Protein 1H0H (pdb70)

B-factor: mean 19.11, std 6.58, range [9.64, 57.23]

Nearest PDB structures (foldseek):
  1h0h-assembly2_L  TM=1.005E+00  e=6.126E-50  Megalodesulfovibrio gigas
  8bqk-assembly1_B  TM=9.764E-01  e=4.396E-34  Nitratidesulfovibrio vulgaris str. Hildenborough
  1kqf-assembly1_B  TM=8.979E-01  e=2.725E-20  Escherichia coli
  2vpw-assembly1_B  TM=7.872E-01  e=9.620E-13  Thermus thermophilus HB27
  6cz8-assembly2_B  TM=6.618E-01  e=8.145E-11  Shewanella sp. ANA-3

CATH classification: 3.40.50.740 (+2 more: 3.40.228.10, 2.40.40.20)

InterPro domains:
  IPR006311 Twin-arginine translocation pathway, signal sequence [PS51318] (1-35)
  IPR006443 Formate dehydrogenase-N, alpha subunit [TIGR01553] (3-1011)
  IPR006655 Molybdopterin oxidoreductase, prokaryotic, conserved site [PS00932] (924-951)
  IPR006656 Molybdopterin oxidoreductase [PF00384] (107-313)
  IPR006656 Molybdopterin oxidoreductase [PF00384] (365-650)
  IPR006657 Molybdopterin dinucleotide-binding domain [PF01568] (886-1005)
  IPR006963 Molybdopterin oxidoreductase, 4Fe-4S domain [PF04879] (46-99)
  IPR006963 Molybdopterin oxidoreductase, 4Fe-4S domain [PS51669] (45-103)
  IPR006963 Molybdopterin oxidoreductase, 4Fe-4S domain [SM00926] (45-101)
  IPR009010 Aspartate decarboxylase-like domain superfamily [SSF50692] (841-1012)
  IPR027467 Molybdopterin oxidoreductase, molybdopterin cofactor binding site [PS00551] (50-68)

Structure (mmCIF, N/CA/C/O backbone):
data_1H0H
#
_entry.id   1H0H
#
_cell.length_a   73.408
_cell.length_b   110.398
_cell.length_c   156.185
_cell.angle_alpha   90.00
_cell.angle_beta   93.53
_cell.angle_gamma   90.00
#
_symmetry.space_group_name_H-M   'P 1 21 1'
#
loop_
_entity.id
_entity.type
_entity.pdbx_description
1 polymer 'FORMATE DEHYDROGENASE SUBUNIT ALPHA'
2 polymer 'FORMATE DEHYDROGENASE SUBUNIT BETA'
3 non-polymer 'TUNGSTEN ION'
4 non-polymer "GUANYLATE-O'-PHOSPHORIC ACID MONO-(2-AMINO-5,6-DIMERCAPTO-4-OXO-3,5,6,7,8A,9,10,10A-OCTAHYDRO-4H-8-OXA-1,3,9,10-TETRAAZA-ANTHRACEN-7-YLMETHYL) ESTER"
5 non-polymer '2-AMINO-5,6-DIMERCAPTO-7-METHYL-3,7,8A,9-TETRAHYDRO-8-OXA-1,3,9,10-TETRAAZA-ANTHRACEN-4-ONE GUANOSINE DINUCLEOTIDE'
6 non-polymer 'UNKNOWN ATOM OR ION'
7 non-polymer 'IRON/SULFUR CLUSTER'
8 non-polymer 'CALCIUM ION'
9 non-polymer '4-(2-HYDROXYETHYL)-1-PIPERAZINE ETHANESULFONIC ACID'
10 water water
#
loop_
_atom_site.group_PDB
_atom_site.id
_atom_site.type_symbol
_atom_site.label_atom_id
_atom_site.label_alt_id
_atom_site.label_comp_id
_atom_site.label_asym_id
_atom_site.label_entity_id
_atom_site.label_seq_id
_atom_site.pdbx_PDB_ins_code
_atom_site.Cartn_x
_atom_site.Cartn_y
_atom_site.Cartn_z
_atom_site.occupancy
_atom_site.B_iso_or_equiv
_atom_site.auth_seq_id
_atom_site.auth_comp_id
_atom_site.auth_asym_id
_atom_site.auth_atom_id
_atom_site.pdbx_PDB_model_num
ATOM 1 N N . ALA A 1 1 ? 33.300 -20.760 29.081 1.00 50.37 1 ALA A N 1
ATOM 2 C CA . ALA A 1 1 ? 34.228 -20.767 27.914 1.00 49.76 1 ALA A CA 1
ATOM 3 C C . ALA A 1 1 ? 35.679 -20.572 28.372 1.00 49.45 1 ALA A C 1
ATOM 4 O O . ALA A 1 1 ? 36.313 -21.496 28.890 1.00 50.41 1 ALA A O 1
ATOM 6 N N . THR A 1 2 ? 36.206 -19.371 28.162 1.00 48.34 2 THR A N 1
ATOM 7 C CA . THR A 1 2 ? 37.550 -19.041 28.609 1.00 46.99 2 THR A CA 1
ATOM 8 C C . THR A 1 2 ? 37.405 -18.156 29.855 1.00 46.34 2 THR A C 1
ATOM 9 O O . THR A 1 2 ? 37.940 -18.459 30.937 1.00 46.68 2 THR A O 1
ATOM 13 N N . MET A 1 3 ? 36.628 -17.089 29.686 1.00 44.14 3 MET A N 1
ATOM 14 C CA . MET A 1 3 ? 36.331 -16.109 30.724 1.00 42.51 3 MET A CA 1
ATOM 15 C C . MET A 1 3 ? 36.282 -16.578 32.167 1.00 40.67 3 MET A C 1
ATOM 16 O O . MET A 1 3 ? 35.553 -17.498 32.523 1.00 40.09 3 MET A O 1
ATOM 21 N N . ALA A 1 4 ? 37.062 -15.903 32.997 1.00 39.72 4 ALA A N 1
ATOM 22 C CA . ALA A 1 4 ? 37.063 -16.164 34.424 1.00 37.74 4 ALA A CA 1
ATOM 23 C C . ALA A 1 4 ? 36.062 -15.230 35.068 1.00 35.61 4 ALA A C 1
ATOM 24 O O . ALA A 1 4 ? 35.810 -14.114 34.567 1.00 34.95 4 ALA A O 1
ATOM 26 N N . LEU A 1 5 ? 35.459 -15.701 36.159 1.00 33.31 5 LEU A N 1
ATOM 27 C CA . LEU A 1 5 ? 34.573 -14.868 36.947 1.00 29.38 5 LEU A CA 1
ATOM 28 C C . LEU A 1 5 ? 35.447 -14.066 37.884 1.00 28.61 5 LEU A C 1
ATOM 29 O O . LEU A 1 5 ? 36.400 -14.591 38.424 1.00 30.31 5 LEU A O 1
ATOM 34 N N . LYS A 1 6 ? 35.111 -12.800 38.087 1.00 29.57 6 LYS A N 1
ATOM 35 C CA . LYS A 1 6 ? 35.811 -11.959 39.048 1.00 28.07 6 LYS A CA 1
ATOM 36 C C . LYS A 1 6 ? 35.933 -12.648 40.438 1.00 28.07 6 LYS A C 1
ATOM 37 O O . LYS A 1 6 ? 36.921 -12.434 41.164 1.00 30.01 6 LYS A O 1
ATOM 43 N N . THR A 1 7 ? 35.011 -13.559 40.756 1.00 26.16 7 THR A N 1
ATOM 44 C CA . THR A 1 7 ? 34.938 -14.177 42.097 1.00 24.59 7 THR A CA 1
ATOM 45 C C . THR A 1 7 ? 35.631 -15.518 42.354 1.00 24.65 7 THR A C 1
ATOM 46 O O . THR A 1 7 ? 35.540 -16.053 43.453 1.00 23.95 7 THR A O 1
ATOM 50 N N . VAL A 1 8 ? 36.301 -16.082 41.360 1.00 26.98 8 VAL A N 1
ATOM 51 C CA . VAL A 1 8 ? 36.743 -17.482 41.467 1.00 28.24 8 VAL A CA 1
ATOM 52 C C . VAL A 1 8 ? 37.499 -17.956 42.734 1.00 28.63 8 VAL A C 1
ATOM 53 O O . VAL A 1 8 ? 37.245 -19.068 43.247 1.00 28.98 8 VAL A O 1
ATOM 57 N N . ASP A 1 9 ? 38.401 -17.137 43.248 1.00 28.01 9 ASP A N 1
ATOM 58 C CA . ASP A 1 9 ? 39.171 -17.551 44.415 1.00 28.38 9 ASP A CA 1
ATOM 59 C C . ASP A 1 9 ? 38.790 -16.782 45.677 1.00 25.71 9 ASP A C 1
ATOM 60 O O . ASP A 1 9 ? 39.516 -16.781 46.677 1.00 25.28 9 ASP A O 1
ATOM 65 N N . ALA A 1 10 ? 37.625 -16.159 45.640 1.00 22.83 10 ALA A N 1
ATOM 66 C CA . ALA A 1 10 ? 37.170 -15.353 46.771 1.00 20.16 10 ALA A CA 1
ATOM 67 C C . ALA A 1 10 ? 36.546 -16.190 47.889 1.00 18.81 10 ALA A C 1
ATOM 68 O O . ALA A 1 10 ? 36.087 -17.323 47.654 1.00 17.42 10 ALA A O 1
ATOM 70 N N . LYS A 1 11 ? 36.552 -15.660 49.109 1.00 16.96 11 LYS A N 1
ATOM 71 C CA . LYS A 1 11 ? 35.878 -16.376 50.193 1.00 18.43 11 LYS A CA 1
ATOM 72 C C . LYS A 1 11 ? 34.393 -16.088 50.030 1.00 16.99 11 LYS A C 1
ATOM 73 O O . LYS A 1 11 ? 34.006 -14.932 49.917 1.00 15.66 11 LYS A O 1
ATOM 79 N N . GLN A 1 12 ? 33.574 -17.124 50.037 1.00 16.57 12 GLN A N 1
ATOM 80 C CA . GLN A 1 12 ? 32.127 -16.950 49.889 1.00 17.99 12 GLN A CA 1
ATOM 81 C C . GLN A 1 12 ? 31.422 -17.145 51.219 1.00 18.63 12 GLN A C 1
ATOM 82 O O . GLN A 1 12 ? 31.601 -18.191 51.867 1.00 19.24 12 GLN A O 1
ATOM 88 N N . THR A 1 13 ? 30.647 -16.146 51.634 1.00 16.54 13 THR A N 1
ATOM 89 C CA . THR A 1 13 ? 29.859 -16.245 52.864 1.00 17.14 13 THR A CA 1
ATOM 90 C C . THR A 1 13 ? 28.406 -15.839 52.618 1.00 16.24 13 THR A C 1
ATOM 91 O O . THR A 1 13 ? 28.081 -15.280 51.569 1.00 17.76 13 THR A O 1
ATOM 95 N N . THR A 1 14 ? 27.524 -16.122 53.572 1.00 16.34 14 THR A N 1
ATOM 96 C CA . THR A 1 14 ? 26.131 -15.649 53.450 1.00 15.97 14 THR A CA 1
ATOM 97 C C . THR A 1 14 ? 25.859 -14.483 54.387 1.00 16.69 14 THR A C 1
ATOM 98 O O . THR A 1 14 ? 26.561 -14.276 55.380 1.00 16.70 14 THR A O 1
ATOM 102 N N . SER A 1 15 ? 24.836 -13.707 54.044 1.00 16.58 15 SER A N 1
ATOM 103 C CA . SER A 1 15 ? 24.360 -12.606 54.886 1.00 15.14 15 SER A CA 1
ATOM 104 C C . SER A 1 15 ? 22.877 -12.461 54.561 1.00 14.22 15 SER A C 1
ATOM 105 O O . SER A 1 15 ? 22.359 -13.243 53.770 1.00 15.01 15 SER A O 1
ATOM 108 N N . VAL A 1 16 ? 22.237 -11.446 55.152 1.00 14.02 16 VAL A N 1
ATOM 109 C CA . VAL A 1 16 ? 20.836 -11.126 54.976 1.00 14.44 16 VAL A CA 1
ATOM 110 C C . VAL A 1 16 ? 20.797 -9.610 54.840 1.00 13.98 16 VAL A C 1
ATOM 111 O O . VAL A 1 16 ? 21.482 -8.914 55.578 1.00 13.08 16 VAL A O 1
ATOM 115 N N . CYS A 1 17 ? 20.015 -9.115 53.885 1.00 13.67 17 CYS A N 1
ATOM 116 C CA . CYS A 1 17 ? 19.938 -7.715 53.572 1.00 14.16 17 CYS A CA 1
ATOM 117 C C . CYS A 1 17 ? 19.728 -6.868 54.827 1.00 14.13 17 CYS A C 1
ATOM 118 O O . CYS A 1 17 ? 18.961 -7.233 55.724 1.00 12.46 17 CYS A O 1
ATOM 121 N N . CYS A 1 18 ? 20.414 -5.742 54.880 1.00 14.37 18 CYS A N 1
ATOM 122 C CA . CYS A 1 18 ? 20.314 -4.862 56.048 1.00 13.50 18 CYS A CA 1
ATOM 123 C C . CYS A 1 18 ? 19.270 -3.747 55.867 1.00 13.67 18 CYS A C 1
ATOM 124 O O . CYS A 1 18 ? 19.152 -2.875 56.722 1.00 14.23 18 CYS A O 1
ATOM 127 N N . TYR A 1 19 ? 18.497 -3.782 54.778 1.00 11.70 19 TYR A N 1
ATOM 128 C CA . TYR A 1 19 ? 17.495 -2.734 54.577 1.00 13.45 19 TYR A CA 1
ATOM 129 C C . TYR A 1 19 ? 16.121 -3.107 55.170 1.00 14.08 19 TYR A C 1
ATOM 130 O O . TYR A 1 19 ? 15.962 -3.064 56.400 1.00 15.59 19 TYR A O 1
ATOM 139 N N . CYS A 1 20 ? 15.149 -3.531 54.354 1.00 13.83 20 CYS A N 1
ATOM 140 C CA . CYS A 1 20 ? 13.800 -3.767 54.913 1.00 14.22 20 CYS A CA 1
ATOM 141 C C . CYS A 1 20 ? 13.574 -5.146 55.539 1.00 14.08 20 CYS A C 1
ATOM 142 O O . CYS A 1 20 ? 14.442 -6.013 55.503 1.00 12.22 20 CYS A O 1
ATOM 145 N N . SER A 1 21 ? 12.403 -5.344 56.115 1.00 13.90 21 SER A N 1
ATOM 146 C CA . SER A 1 21 ? 12.140 -6.527 56.905 1.00 14.80 21 SER A CA 1
ATOM 147 C C . SER A 1 21 ? 11.780 -7.779 56.114 1.00 15.47 21 SER A C 1
ATOM 148 O O . SER A 1 21 ? 11.380 -8.788 56.694 1.00 15.30 21 SER A O 1
ATOM 151 N N . VAL A 1 22 ? 11.890 -7.737 54.789 1.00 16.15 22 VAL A N 1
ATOM 152 C CA . VAL A 1 22 ? 11.653 -8.966 54.016 1.00 14.36 22 VAL A CA 1
ATOM 153 C C . VAL A 1 22 ? 12.638 -10.100 54.368 1.00 13.29 22 VAL A C 1
ATOM 154 O O . VAL A 1 22 ? 12.252 -11.262 54.467 1.00 13.38 22 VAL A O 1
ATOM 158 N N . GLY A 1 23 ? 13.909 -9.777 54.594 1.00 14.01 23 GLY A N 1
ATOM 159 C CA . GLY A 1 23 ? 14.852 -10.782 55.042 1.00 15.46 23 GLY A CA 1
ATOM 160 C C . GLY A 1 23 ? 15.555 -11.496 53.896 1.00 14.88 23 GLY A C 1
ATOM 161 O O . GLY A 1 23 ? 15.980 -12.630 54.057 1.00 15.92 23 GLY A O 1
ATOM 162 N N . CYS A 1 24 ? 15.730 -10.811 52.759 1.00 16.33 24 CYS A N 1
ATOM 163 C CA . CYS A 1 24 ? 16.356 -11.440 51.584 1.00 15.60 24 CYS A CA 1
ATOM 164 C C . CYS A 1 24 ? 17.746 -11.958 51.889 1.00 15.09 24 CYS A C 1
ATOM 165 O O . CYS A 1 24 ? 18.526 -11.251 52.509 1.00 14.24 24 CYS A O 1
ATOM 168 N N . GLY A 1 25 ? 18.085 -13.168 51.430 1.00 14.27 25 GLY A N 1
ATOM 169 C CA . GLY A 1 25 ? 19.441 -13.684 51.623 1.00 15.53 25 GLY A CA 1
ATOM 170 C C . GLY A 1 25 ? 20.435 -13.110 50.614 1.00 15.91 25 GLY A C 1
ATOM 171 O O . GLY A 1 25 ? 20.080 -12.855 49.458 1.00 16.71 25 GLY A O 1
ATOM 172 N N . LEU A 1 26 ? 21.686 -12.959 51.046 1.00 14.86 26 LEU A N 1
ATOM 173 C CA . LEU A 1 26 ? 22.757 -12.455 50.216 1.00 15.88 26 LEU A CA 1
ATOM 174 C C . LEU A 1 26 ? 23.899 -13.453 50.147 1.00 15.78 26 LEU A C 1
ATOM 175 O O . LEU A 1 26 ? 24.068 -14.248 51.052 1.00 15.94 26 LEU A O 1
ATOM 180 N N . ILE A 1 27 ? 24.685 -13.403 49.076 1.00 14.79 27 ILE A N 1
ATOM 181 C CA . ILE A 1 27 ? 25.930 -14.154 49.003 1.00 16.13 27 ILE A CA 1
ATOM 182 C C . ILE A 1 27 ? 27.024 -13.104 48.863 1.00 15.39 27 ILE A C 1
ATOM 183 O O . ILE A 1 27 ? 26.913 -12.202 48.032 1.00 14.18 27 ILE A O 1
ATOM 188 N N . VAL A 1 28 ? 28.065 -13.211 49.679 1.00 13.91 28 VAL A N 1
ATOM 189 C CA . VAL A 1 28 ? 29.134 -12.227 49.676 1.00 14.78 28 VAL A CA 1
ATOM 190 C C . VAL A 1 28 ? 30.440 -12.892 49.300 1.00 15.22 28 VAL A C 1
ATOM 191 O O . VAL A 1 28 ? 30.742 -13.951 49.804 1.00 14.29 28 VAL A O 1
ATOM 195 N N . HIS A 1 29 ? 31.188 -12.274 48.385 1.00 15.88 29 HIS A N 1
ATOM 196 C CA . HIS A 1 29 ? 32.493 -12.771 47.962 1.00 16.29 29 HIS A CA 1
ATOM 197 C C . HIS A 1 29 ? 33.551 -11.754 48.373 1.00 16.78 29 HIS A C 1
ATOM 198 O O . HIS A 1 29 ? 33.464 -10.596 47.985 1.00 15.66 29 HIS A O 1
ATOM 205 N N . THR A 1 30 ? 34.506 -12.203 49.181 1.00 16.92 30 THR A N 1
ATOM 206 C CA . THR A 1 30 ? 35.538 -11.375 49.762 1.00 17.10 30 THR A CA 1
ATOM 207 C C . THR A 1 30 ? 36.919 -11.801 49.265 1.00 17.83 30 THR A C 1
ATOM 208 O O . THR A 1 30 ? 37.257 -12.997 49.255 1.00 16.14 30 THR A O 1
ATOM 212 N N . ASP A 1 31 ? 37.704 -10.827 48.828 1.00 17.19 31 ASP A N 1
ATOM 213 C CA . ASP A 1 31 ? 39.077 -11.066 48.383 1.00 18.47 31 ASP A CA 1
ATOM 214 C C . ASP A 1 31 ? 39.874 -11.493 49.627 1.00 18.47 31 ASP A C 1
ATOM 215 O O . ASP A 1 31 ? 39.851 -10.806 50.645 1.00 17.51 31 ASP A O 1
ATOM 220 N N . LYS A 1 32 ? 40.543 -12.633 49.545 1.00 18.55 32 LYS A N 1
ATOM 221 C CA . LYS A 1 32 ? 41.284 -13.161 50.678 1.00 19.83 32 LYS A CA 1
ATOM 222 C C . LYS A 1 32 ? 42.530 -12.337 51.049 1.00 20.41 32 LYS A C 1
ATOM 223 O O . LYS A 1 32 ? 42.966 -12.379 52.197 1.00 21.56 32 LYS A O 1
ATOM 229 N N . LYS A 1 33 ? 43.076 -11.582 50.099 1.00 21.28 33 LYS A N 1
ATOM 230 C CA . LYS A 1 33 ? 44.219 -10.713 50.375 1.00 22.21 33 LYS A CA 1
ATOM 231 C C . LYS A 1 33 ? 43.815 -9.352 50.943 1.00 21.81 33 LYS A C 1
ATOM 232 O O . LYS A 1 33 ? 44.435 -8.865 51.883 1.00 22.65 33 LYS A O 1
ATOM 238 N N . THR A 1 34 ? 42.782 -8.725 50.390 1.00 20.06 34 THR A N 1
ATOM 239 C CA . THR A 1 34 ? 42.443 -7.391 50.865 1.00 18.70 34 THR A CA 1
ATOM 240 C C . THR A 1 34 ? 41.395 -7.401 51.949 1.00 17.81 34 THR A C 1
ATOM 241 O O . THR A 1 34 ? 41.162 -6.368 52.582 1.00 17.42 34 THR A O 1
ATOM 245 N N . ASN A 1 35 ? 40.708 -8.529 52.091 1.00 17.61 35 ASN A N 1
ATOM 246 C CA . ASN A 1 35 ? 39.597 -8.634 53.034 1.00 18.31 35 ASN A CA 1
ATOM 247 C C . ASN A 1 35 ? 38.444 -7.668 52.727 1.00 16.76 35 ASN A C 1
ATOM 248 O O . ASN A 1 35 ? 37.688 -7.325 53.615 1.00 16.73 35 ASN A O 1
ATOM 253 N N . ARG A 1 36 ? 38.341 -7.221 51.481 1.00 16.70 36 ARG A N 1
ATOM 254 C CA . ARG A 1 36 ? 37.227 -6.356 51.055 1.00 16.57 36 ARG A CA 1
ATOM 255 C C . ARG A 1 36 ? 36.305 -7.173 50.170 1.00 17.33 36 ARG A C 1
ATOM 256 O O . ARG A 1 36 ? 36.741 -8.139 49.521 1.00 17.72 36 ARG A O 1
ATOM 264 N N . ALA A 1 37 ? 35.036 -6.789 50.133 1.00 16.57 37 ALA A N 1
ATOM 265 C CA . ALA A 1 37 ? 34.074 -7.442 49.280 1.00 15.33 37 ALA A CA 1
ATOM 266 C C . ALA A 1 37 ? 34.453 -7.180 47.822 1.00 14.39 37 ALA A C 1
ATOM 267 O O . ALA A 1 37 ? 34.857 -6.077 47.481 1.00 14.10 37 ALA A O 1
ATOM 269 N N . ILE A 1 38 ? 34.343 -8.190 46.970 1.00 13.51 38 ILE A N 1
ATOM 270 C CA . ILE A 1 38 ? 34.485 -7.931 45.553 1.00 15.32 38 ILE A CA 1
ATOM 271 C C . ILE A 1 38 ? 33.156 -8.145 44.836 1.00 13.53 38 ILE A C 1
ATOM 272 O O . ILE A 1 38 ? 33.027 -7.771 43.685 1.00 13.42 38 ILE A O 1
ATOM 277 N N . ASN A 1 39 ? 32.183 -8.742 45.520 1.00 14.31 39 ASN A N 1
ATOM 278 C CA . ASN A 1 39 ? 30.853 -8.949 44.980 1.00 14.63 39 ASN A CA 1
ATOM 279 C C . ASN A 1 39 ? 29.852 -9.223 46.087 1.00 15.51 39 ASN A C 1
ATOM 280 O O . ASN A 1 39 ? 30.183 -9.865 47.109 1.00 15.78 39 ASN A O 1
ATOM 285 N N . VAL A 1 40 ? 28.641 -8.703 45.894 1.00 14.60 40 VAL A N 1
ATOM 286 C CA . VAL A 1 40 ? 27.531 -8.941 46.798 1.00 15.15 40 VAL A CA 1
ATOM 287 C C . VAL A 1 40 ? 26.290 -9.064 45.944 1.00 15.40 40 VAL A C 1
ATOM 288 O O . VAL A 1 40 ? 25.944 -8.150 45.182 1.00 15.11 40 VAL A O 1
ATOM 292 N N . GLU A 1 41 ? 25.634 -10.207 46.057 1.00 13.93 41 GLU A N 1
ATOM 293 C CA . GLU A 1 41 ? 24.420 -10.452 45.291 1.00 15.08 41 GLU A CA 1
ATOM 294 C C . GLU A 1 41 ? 23.489 -11.367 46.056 1.00 14.56 41 GLU A C 1
ATOM 295 O O . GLU A 1 41 ? 23.768 -11.741 47.206 1.00 13.91 41 GLU A O 1
ATOM 301 N N . GLY A 1 42 ? 22.382 -11.735 45.423 1.00 14.45 42 GLY A N 1
ATOM 302 C CA . GLY A 1 42 ? 21.389 -12.540 46.101 1.00 14.80 42 GLY A CA 1
ATOM 303 C C . GLY A 1 42 ? 21.776 -13.999 46.212 1.00 16.57 42 GLY A C 1
ATOM 304 O O . GLY A 1 42 ? 22.480 -14.551 45.361 1.00 17.29 42 GLY A O 1
ATOM 305 N N . ASP A 1 43 ? 21.309 -14.620 47.292 1.00 15.96 43 ASP A N 1
ATOM 306 C CA . ASP A 1 43 ? 21.488 -16.042 47.522 1.00 15.89 43 ASP A CA 1
ATOM 307 C C . ASP A 1 43 ? 20.373 -16.830 46.825 1.00 15.61 43 ASP A C 1
ATOM 308 O O . ASP A 1 43 ? 19.242 -16.848 47.270 1.00 15.52 43 ASP A O 1
ATOM 313 N N . PRO A 1 44 ? 20.702 -17.497 45.731 1.00 16.37 44 PRO A N 1
ATOM 314 C CA . PRO A 1 44 ? 19.687 -18.215 44.938 1.00 17.30 44 PRO A CA 1
ATOM 315 C C . PRO A 1 44 ? 18.937 -19.281 45.741 1.00 16.89 44 PRO A C 1
ATOM 316 O O . PRO A 1 44 ? 17.806 -19.642 45.400 1.00 18.21 44 PRO A O 1
ATOM 320 N N . ASP A 1 45 ? 19.557 -19.788 46.797 1.00 17.52 45 ASP A N 1
ATOM 321 C CA . ASP A 1 45 ? 18.950 -20.859 47.600 1.00 18.67 45 ASP A CA 1
ATOM 322 C C . ASP A 1 45 ? 18.029 -20.370 48.724 1.00 16.71 45 ASP A C 1
ATOM 323 O O . ASP A 1 45 ? 17.317 -21.170 49.337 1.00 17.56 45 ASP A O 1
ATOM 328 N N . HIS A 1 46 ? 18.048 -19.077 49.010 1.00 15.61 46 HIS A N 1
ATOM 329 C CA . HIS A 1 46 ? 17.224 -18.567 50.109 1.00 14.82 46 HIS A CA 1
ATOM 330 C C . HIS A 1 46 ? 15.760 -18.657 49.686 1.00 14.93 46 HIS A C 1
ATOM 331 O O . HIS A 1 46 ? 15.400 -18.213 48.586 1.00 16.03 46 HIS A O 1
ATOM 338 N N . PRO A 1 47 ? 14.926 -19.287 50.511 1.00 14.77 47 PRO A N 1
ATOM 339 C CA . PRO A 1 47 ? 13.517 -19.528 50.146 1.00 14.55 47 PRO A CA 1
ATOM 340 C C . PRO A 1 47 ? 12.670 -18.255 49.979 1.00 14.51 47 PRO A C 1
ATOM 341 O O . PRO A 1 47 ? 11.723 -18.298 49.254 1.00 12.78 47 PRO A O 1
ATOM 345 N N . ILE A 1 48 ? 12.993 -17.154 50.649 1.00 14.14 48 ILE A N 1
ATOM 346 C CA . ILE A 1 48 ? 12.207 -15.957 50.508 1.00 14.75 48 ILE A CA 1
ATOM 347 C C . ILE A 1 48 ? 12.483 -15.207 49.187 1.00 15.04 48 ILE A C 1
ATOM 348 O O . ILE A 1 48 ? 11.546 -14.912 48.445 1.00 15.04 48 ILE A O 1
ATOM 353 N N . ASN A 1 49 ? 13.751 -14.930 48.886 1.00 15.47 49 ASN A N 1
ATOM 354 C CA . ASN A 1 49 ? 14.082 -14.147 47.679 1.00 15.52 49 ASN A CA 1
ATOM 355 C C . ASN A 1 49 ? 14.541 -14.946 46.454 1.00 13.70 49 ASN A C 1
ATOM 356 O O . ASN A 1 49 ? 14.456 -14.460 45.335 1.00 14.51 49 ASN A O 1
ATOM 361 N N . GLU A 1 50 ? 15.019 -16.159 46.675 1.00 14.73 50 GLU A N 1
ATOM 362 C CA . GLU A 1 50 ? 15.496 -17.018 45.598 1.00 15.41 50 GLU A CA 1
ATOM 363 C C . GLU A 1 50 ? 16.551 -16.289 44.757 1.00 16.82 50 GLU A C 1
ATOM 364 O O . GLU A 1 50 ? 16.580 -16.461 43.544 1.00 17.79 50 GLU A O 1
ATOM 370 N N . GLY A 1 51 ? 17.352 -15.450 45.416 1.00 16.82 51 GLY A N 1
ATOM 371 C CA . GLY A 1 51 ? 18.437 -14.692 44.800 1.00 15.94 51 GLY A CA 1
ATOM 372 C C . GLY A 1 51 ? 18.078 -13.304 44.309 1.00 16.07 51 GLY A C 1
ATOM 373 O O . GLY A 1 51 ? 18.978 -12.522 43.953 1.00 15.98 51 GLY A O 1
ATOM 374 N N . SER A 1 52 ? 16.777 -12.979 44.303 1.00 14.51 52 SER A N 1
ATOM 375 C CA . SER A 1 52 ? 16.356 -11.662 43.832 1.00 15.00 52 SER A CA 1
ATOM 376 C C . SER A 1 52 ? 16.661 -10.607 44.897 1.00 14.32 52 SER A C 1
ATOM 377 O O . SER A 1 52 ? 16.811 -10.934 46.078 1.00 14.07 52 SER A O 1
ATOM 381 N N . LEU A 1 53 ? 16.805 -9.365 44.448 1.00 15.28 53 LEU A N 1
ATOM 382 C CA . LEU A 1 53 ? 17.055 -8.218 45.319 1.00 15.02 53 LEU A CA 1
ATOM 383 C C . LEU A 1 53 ? 16.504 -6.973 44.644 1.00 16.24 53 LEU A C 1
ATOM 384 O O . LEU A 1 53 ? 16.638 -6.820 43.426 1.00 17.94 53 LEU A O 1
ATOM 389 N N . CYS A 1 54 ? 15.903 -6.070 45.411 1.00 15.04 54 CYS A N 1
ATOM 390 C CA . CYS A 1 54 ? 15.525 -4.790 44.834 1.00 15.35 54 CYS A CA 1
ATOM 391 C C . CYS A 1 54 ? 16.753 -3.855 44.673 1.00 14.62 54 CYS A C 1
ATOM 392 O O . CYS A 1 54 ? 17.870 -4.217 44.998 1.00 14.13 54 CYS A O 1
ATOM 395 N N . ALA A 1 55 ? 16.536 -2.644 44.183 1.00 13.98 55 ALA A N 1
ATOM 396 C CA . ALA A 1 55 ? 17.652 -1.717 44.007 1.00 13.51 55 ALA A CA 1
ATOM 397 C C . ALA A 1 55 ? 18.520 -1.669 45.253 1.00 13.63 55 ALA A C 1
ATOM 398 O O . ALA A 1 55 ? 19.762 -1.686 45.174 1.00 10.76 55 ALA A O 1
ATOM 400 N N . LYS A 1 56 ? 17.878 -1.605 46.420 1.00 14.67 56 LYS A N 1
ATOM 401 C CA . LYS A 1 56 ? 18.636 -1.458 47.657 1.00 13.97 56 LYS A CA 1
ATOM 402 C C . LYS A 1 56 ? 19.549 -2.643 48.028 1.00 14.23 56 LYS A C 1
ATOM 403 O O . LYS A 1 56 ? 20.763 -2.449 48.282 1.00 15.44 56 LYS A O 1
ATOM 409 N N . GLY A 1 57 ? 18.996 -3.847 48.069 1.00 15.91 57 GLY A N 1
ATOM 410 C CA . GLY A 1 57 ? 19.817 -5.022 48.313 1.00 16.13 57 GLY A CA 1
ATOM 411 C C . GLY A 1 57 ? 20.891 -5.156 47.252 1.00 15.95 57 GLY A C 1
ATOM 412 O O . GLY A 1 57 ? 22.027 -5.475 47.524 1.00 15.41 57 GLY A O 1
ATOM 413 N N . ALA A 1 58 ? 20.533 -4.854 46.020 1.00 15.95 58 ALA A N 1
ATOM 414 C CA . ALA A 1 58 ? 21.465 -5.037 44.914 1.00 15.39 58 ALA A CA 1
ATOM 415 C C . ALA A 1 58 ? 22.684 -4.119 45.021 1.00 14.44 58 ALA A C 1
ATOM 416 O O . ALA A 1 58 ? 23.727 -4.421 44.471 1.00 15.89 58 ALA A O 1
ATOM 418 N N . SER A 1 59 ? 22.547 -3.014 45.749 1.00 13.67 59 SER A N 1
ATOM 419 C CA . SER A 1 59 ? 23.566 -1.983 45.824 1.00 14.51 59 SER A CA 1
ATOM 420 C C . SER A 1 59 ? 24.512 -2.186 46.998 1.00 14.78 59 SER A C 1
ATOM 421 O O . SER A 1 59 ? 25.429 -1.394 47.198 1.00 15.92 59 SER A O 1
ATOM 424 N N . THR A 1 60 ? 24.276 -3.232 47.783 1.00 15.55 60 THR A N 1
ATOM 425 C CA . THR A 1 60 ? 25.006 -3.497 49.026 1.00 16.21 60 THR A CA 1
ATOM 426 C C . THR A 1 60 ? 26.529 -3.308 48.972 1.00 16.26 60 THR A C 1
ATOM 427 O O . THR A 1 60 ? 27.121 -2.710 49.871 1.00 13.24 60 THR A O 1
ATOM 431 N N . TRP A 1 61 ? 27.145 -3.772 47.899 1.00 15.57 61 TRP A N 1
ATOM 432 C CA . TRP A 1 61 ? 28.591 -3.649 47.740 1.00 15.72 61 TRP A CA 1
ATOM 433 C C . TRP A 1 61 ? 29.040 -2.210 47.953 1.00 15.80 61 TRP A C 1
ATOM 434 O O . TRP A 1 61 ? 30.047 -1.949 48.611 1.00 16.39 61 TRP A O 1
ATOM 445 N N . GLN A 1 62 ? 28.288 -1.275 47.380 1.00 15.27 62 GLN A N 1
ATOM 446 C CA . GLN A 1 62 ? 28.613 0.137 47.497 1.00 14.57 62 GLN A CA 1
ATOM 447 C C . GLN A 1 62 ? 28.473 0.696 48.907 1.00 15.06 62 GLN A C 1
ATOM 448 O O . GLN A 1 62 ? 29.052 1.723 49.207 1.00 15.18 62 GLN A O 1
ATOM 454 N N . LEU A 1 63 ? 27.644 0.061 49.728 1.00 14.74 63 LEU A N 1
ATOM 455 C CA . LEU A 1 63 ? 27.460 0.484 51.122 1.00 15.33 63 LEU A CA 1
ATOM 456 C C . LEU A 1 63 ? 28.760 0.187 51.896 1.00 15.01 63 LEU A C 1
ATOM 457 O O . LEU A 1 63 ? 29.316 1.046 52.589 1.00 16.20 63 LEU A O 1
ATOM 462 N N . ALA A 1 64 ? 29.269 -1.022 51.739 1.00 14.81 64 ALA A N 1
ATOM 463 C CA . ALA A 1 64 ? 30.503 -1.397 52.432 1.00 15.40 64 ALA A CA 1
ATOM 464 C C . ALA A 1 64 ? 31.756 -0.724 51.855 1.00 15.23 64 ALA A C 1
ATOM 465 O O . ALA A 1 64 ? 32.571 -0.146 52.564 1.00 16.49 64 ALA A O 1
ATOM 467 N N . GLU A 1 65 ? 31.913 -0.835 50.547 1.00 16.70 65 GLU A N 1
ATOM 468 C CA . GLU A 1 65 ? 33.128 -0.387 49.905 1.00 16.36 65 GLU A CA 1
ATOM 469 C C . GLU A 1 65 ? 32.971 1.106 49.560 1.00 17.70 65 GLU A C 1
ATOM 470 O O . GLU A 1 65 ? 32.839 1.511 48.411 1.00 15.63 65 GLU A O 1
ATOM 476 N N . ASN A 1 66 ? 33.028 1.922 50.602 1.00 17.17 66 ASN A N 1
ATOM 477 C CA . ASN A 1 66 ? 32.612 3.308 50.503 1.00 16.35 66 ASN A CA 1
ATOM 478 C C . ASN A 1 66 ? 33.588 4.277 51.142 1.00 16.56 66 ASN A C 1
ATOM 479 O O . ASN A 1 66 ? 33.806 4.254 52.367 1.00 15.97 66 ASN A O 1
ATOM 484 N N . GLU A 1 67 ? 34.133 5.152 50.311 1.00 15.12 67 GLU A N 1
ATOM 485 C CA . GLU A 1 67 ? 35.147 6.078 50.743 1.00 17.46 67 GLU A CA 1
ATOM 486 C C . GLU A 1 67 ? 34.578 7.163 51.645 1.00 16.94 67 GLU A C 1
ATOM 487 O O . GLU A 1 67 ? 35.316 7.869 52.288 1.00 16.99 67 GLU A O 1
ATOM 497 N N . ARG A 1 68 ? 33.262 7.272 51.723 1.00 17.28 68 ARG A N 1
ATOM 498 C CA . ARG A 1 68 ? 32.668 8.296 52.583 1.00 18.22 68 ARG A CA 1
ATOM 499 C C . ARG A 1 68 ? 32.536 7.844 54.032 1.00 17.05 68 ARG A C 1
ATOM 500 O O . ARG A 1 68 ? 32.193 8.651 54.891 1.00 17.13 68 ARG A O 1
ATOM 508 N N . ARG A 1 69 ? 32.803 6.563 54.304 1.00 16.54 69 ARG A N 1
ATOM 509 C CA . ARG A 1 69 ? 32.833 6.088 55.692 1.00 15.51 69 ARG A CA 1
ATOM 510 C C . ARG A 1 69 ? 34.057 6.693 56.401 1.00 16.74 69 ARG A C 1
ATOM 511 O O . ARG A 1 69 ? 35.187 6.470 55.958 1.00 17.11 69 ARG A O 1
ATOM 519 N N . PRO A 1 70 ? 33.846 7.504 57.447 1.00 16.32 70 PRO A N 1
ATOM 520 C CA . PRO A 1 70 ? 34.980 8.062 58.183 1.00 16.43 70 PRO A CA 1
ATOM 521 C C . PRO A 1 70 ? 35.822 6.918 58.734 1.00 16.86 70 PRO A C 1
ATOM 522 O O . PRO A 1 70 ? 35.312 6.075 59.469 1.00 16.68 70 PRO A O 1
ATOM 526 N N . ALA A 1 71 ? 37.100 6.893 58.370 1.00 16.89 71 ALA A N 1
ATOM 527 C CA . ALA A 1 71 ? 38.012 5.832 58.807 1.00 17.45 71 ALA A CA 1
ATOM 528 C C . ALA A 1 71 ? 38.300 5.828 60.299 1.00 17.03 71 ALA A C 1
ATOM 529 O O . ALA A 1 71 ? 38.578 4.776 60.881 1.00 16.76 71 ALA A O 1
ATOM 531 N N . ASN A 1 72 ? 38.237 7.000 60.920 1.00 17.12 72 ASN A N 1
ATOM 532 C CA . ASN A 1 72 ? 38.627 7.137 62.312 1.00 18.24 72 ASN A CA 1
ATOM 533 C C . ASN A 1 72 ? 37.609 7.916 63.129 1.00 16.69 72 ASN A C 1
ATOM 534 O O . ASN A 1 72 ? 36.875 8.734 62.571 1.00 16.63 72 ASN A O 1
ATOM 539 N N . PRO A 1 73 ? 37.566 7.676 64.435 1.00 16.26 73 PRO A N 1
ATOM 540 C CA . PRO A 1 73 ? 36.659 8.424 65.314 1.00 16.72 73 PRO A CA 1
ATOM 541 C C . PRO A 1 73 ? 36.903 9.924 65.188 1.00 16.38 73 PRO A C 1
ATOM 542 O O . PRO A 1 73 ? 38.032 10.391 64.917 1.00 15.40 73 PRO A O 1
ATOM 546 N N . LEU A 1 74 ? 35.822 10.674 65.368 1.00 16.79 74 LEU A N 1
ATOM 547 C CA . LEU A 1 74 ? 35.845 12.114 65.216 1.00 16.32 74 LEU A CA 1
ATOM 548 C C . LEU A 1 74 ? 35.270 12.751 66.459 1.00 16.25 74 LEU A C 1
ATOM 549 O O . LEU A 1 74 ? 34.211 12.352 66.948 1.00 16.85 74 LEU A O 1
ATOM 554 N N . TYR A 1 75 ? 35.975 13.761 66.946 1.00 16.31 75 TYR A N 1
ATOM 555 C CA . TYR A 1 75 ? 35.565 14.460 68.144 1.00 16.19 75 TYR A CA 1
ATOM 556 C C . TYR A 1 75 ? 35.324 15.928 67.831 1.00 16.66 75 TYR A C 1
ATOM 557 O O . TYR A 1 75 ? 36.085 16.569 67.080 1.00 17.07 75 TYR A O 1
ATOM 566 N N . ARG A 1 76 ? 34.237 16.452 68.372 1.00 16.63 76 ARG A N 1
ATOM 567 C CA . ARG A 1 76 ? 33.937 17.857 68.193 1.00 16.22 76 ARG A CA 1
ATOM 568 C C . ARG A 1 76 ? 33.895 18.469 69.574 1.00 16.03 76 ARG A C 1
ATOM 569 O O . ARG A 1 76 ? 33.060 18.088 70.401 1.00 16.01 76 ARG A O 1
ATOM 577 N N . ALA A 1 77 ? 34.777 19.431 69.811 1.00 16.25 77 ALA A N 1
ATOM 578 C CA . ALA A 1 77 ? 34.859 20.080 71.105 1.00 16.50 77 ALA A CA 1
ATOM 579 C C . ALA A 1 77 ? 33.790 21.158 71.255 1.00 16.10 77 ALA A C 1
ATOM 580 O O . ALA A 1 77 ? 33.328 21.716 70.264 1.00 15.88 77 ALA A O 1
ATOM 582 N N . PRO A 1 78 ? 33.463 21.525 72.488 1.00 17.87 78 PRO A N 1
ATOM 583 C CA . PRO A 1 78 ? 32.497 22.606 72.700 1.00 18.28 78 PRO A CA 1
ATOM 584 C C . PRO A 1 78 ? 32.880 23.830 71.874 1.00 18.59 78 PRO A C 1
ATOM 585 O O . PRO A 1 78 ? 34.053 24.251 71.881 1.00 19.30 78 PRO A O 1
ATOM 589 N N . GLY A 1 79 ? 31.916 24.385 71.139 1.00 18.29 79 GLY A N 1
ATOM 590 C CA . GLY A 1 79 ? 32.157 25.613 70.380 1.00 18.38 79 GLY A CA 1
ATOM 591 C C . GLY A 1 79 ? 33.003 25.510 69.120 1.00 18.81 79 GLY A C 1
ATOM 592 O O . GLY A 1 79 ? 33.222 26.493 68.428 1.00 19.24 79 GLY A O 1
ATOM 593 N N . SER A 1 80 ? 33.456 24.317 68.788 1.00 18.67 80 SER A N 1
ATOM 594 C CA . SER A 1 80 ? 34.358 24.164 67.653 1.00 19.24 80 SER A CA 1
ATOM 595 C C . SER A 1 80 ? 33.607 24.032 66.322 1.00 18.21 80 SER A C 1
ATOM 596 O O . SER A 1 80 ? 32.492 23.532 66.292 1.00 17.85 80 SER A O 1
ATOM 599 N N . ASP A 1 81 ? 34.194 24.504 65.221 1.00 19.44 81 ASP A N 1
ATOM 600 C CA . ASP A 1 81 ? 33.535 24.358 63.907 1.00 20.03 81 ASP A CA 1
ATOM 601 C C . ASP A 1 81 ? 34.081 23.204 63.054 1.00 20.09 81 ASP A C 1
ATOM 602 O O . ASP A 1 81 ? 33.768 23.102 61.861 1.00 18.52 81 ASP A O 1
ATOM 607 N N . GLN A 1 82 ? 34.911 22.353 63.646 1.00 20.34 82 GLN A N 1
ATOM 608 C CA . GLN A 1 82 ? 35.461 21.241 62.872 1.00 21.41 82 GLN A CA 1
ATOM 609 C C . GLN A 1 82 ? 35.652 19.990 63.697 1.00 20.12 82 GLN A C 1
ATOM 610 O O . GLN A 1 82 ? 35.864 20.068 64.895 1.00 20.49 82 GLN A O 1
ATOM 616 N N . TRP A 1 83 ? 35.570 18.839 63.042 1.00 18.47 83 TRP A N 1
ATOM 617 C CA . TRP A 1 83 ? 35.857 17.569 63.697 1.00 18.27 83 TRP A CA 1
ATOM 618 C C . TRP A 1 83 ? 37.369 17.496 63.922 1.00 19.20 83 TRP A C 1
ATOM 619 O O . TRP A 1 83 ? 38.165 18.113 63.202 1.00 18.81 83 TRP A O 1
ATOM 630 N N . GLU A 1 84 ? 37.758 16.711 64.907 1.00 19.64 84 GLU A N 1
ATOM 631 C CA . GLU A 1 84 ? 39.159 16.413 65.140 1.00 20.26 84 GLU A CA 1
ATOM 632 C C . GLU A 1 84 ? 39.277 14.894 65.203 1.00 18.52 84 GLU A C 1
ATOM 633 O O . GLU A 1 84 ? 38.519 14.268 65.918 1.00 17.68 84 GLU A O 1
ATOM 639 N N . GLU A 1 85 ? 40.198 14.278 64.465 1.00 18.28 85 GLU A N 1
ATOM 640 C CA . GLU A 1 85 ? 40.331 12.817 64.574 1.00 19.24 85 GLU A CA 1
ATOM 641 C C . GLU A 1 85 ? 40.993 12.470 65.914 1.00 17.73 85 GLU A C 1
ATOM 642 O O . GLU A 1 85 ? 41.901 13.165 66.354 1.00 18.48 85 GLU A O 1
ATOM 648 N N . LYS A 1 86 ? 40.536 11.400 66.554 1.00 17.71 86 LYS A N 1
ATOM 649 C CA . LYS A 1 86 ? 41.094 10.958 67.836 1.00 17.68 86 LYS A CA 1
ATOM 650 C C . LYS A 1 86 ? 41.253 9.441 67.791 1.00 18.06 86 LYS A C 1
ATOM 651 O O . LYS A 1 86 ? 40.583 8.766 66.981 1.00 19.21 86 LYS A O 1
ATOM 657 N N . SER A 1 87 ? 42.096 8.902 68.677 1.00 17.11 87 SER A N 1
ATOM 658 C CA . SER A 1 87 ? 42.284 7.456 68.772 1.00 16.62 87 SER A CA 1
ATOM 659 C C . SER A 1 87 ? 41.082 6.791 69.452 1.00 16.13 87 SER A C 1
ATOM 660 O O . SER A 1 87 ? 40.340 7.409 70.203 1.00 15.37 87 SER A O 1
ATOM 663 N N . TRP A 1 88 ? 40.902 5.509 69.191 1.00 17.53 88 TRP A N 1
ATOM 664 C CA . TRP A 1 88 ? 39.783 4.797 69.780 1.00 16.79 88 TRP A CA 1
ATOM 665 C C . TRP A 1 88 ? 39.918 4.799 71.281 1.00 16.48 88 TRP A C 1
ATOM 666 O O . TRP A 1 88 ? 38.924 4.900 71.979 1.00 15.19 88 TRP A O 1
ATOM 677 N N . ASP A 1 89 ? 41.145 4.721 71.782 1.00 17.16 89 ASP A N 1
ATOM 678 C CA . ASP A 1 89 ? 41.311 4.640 73.235 1.00 17.50 89 ASP A CA 1
ATOM 679 C C . ASP A 1 89 ? 40.929 5.920 73.927 1.00 16.05 89 ASP A C 1
ATOM 680 O O . ASP A 1 89 ? 40.291 5.885 74.980 1.00 16.18 89 ASP A O 1
ATOM 685 N N . TRP A 1 90 ? 41.353 7.043 73.348 1.00 15.70 90 TRP A N 1
ATOM 686 C CA . TRP A 1 90 ? 40.993 8.350 73.862 1.00 16.16 90 TRP A CA 1
ATOM 687 C C . TRP A 1 90 ? 39.479 8.496 73.881 1.00 15.63 90 TRP A C 1
ATOM 688 O O . TRP A 1 90 ? 38.908 8.966 74.853 1.00 13.24 90 TRP A O 1
ATOM 699 N N . MET A 1 91 ? 38.840 8.111 72.783 1.00 15.55 91 MET A N 1
ATOM 700 C CA . MET A 1 91 ? 37.399 8.304 72.677 1.00 15.31 91 MET A CA 1
ATOM 701 C C . MET A 1 91 ? 36.652 7.441 73.675 1.00 15.03 91 MET A C 1
ATOM 702 O O . MET A 1 91 ? 35.771 7.922 74.372 1.00 15.04 91 MET A O 1
ATOM 707 N N . LEU A 1 92 ? 36.981 6.151 73.708 1.00 15.81 92 LEU A N 1
ATOM 708 C CA . LEU A 1 92 ? 36.314 5.222 74.615 1.00 15.66 92 LEU A CA 1
ATOM 709 C C . LEU A 1 92 ? 36.509 5.568 76.080 1.00 15.34 92 LEU A C 1
ATOM 710 O O . LEU A 1 92 ? 35.559 5.495 76.854 1.00 15.17 92 LEU A O 1
ATOM 715 N N . ASP A 1 93 ? 37.731 5.941 76.471 1.00 15.80 93 ASP A N 1
ATOM 716 C CA . ASP A 1 93 ? 37.949 6.340 77.855 1.00 15.75 93 ASP A CA 1
ATOM 717 C C . ASP A 1 93 ? 37.254 7.659 78.187 1.00 15.47 93 ASP A C 1
ATOM 718 O O . ASP A 1 93 ? 36.736 7.830 79.300 1.00 15.06 93 ASP A O 1
ATOM 723 N N . THR A 1 94 ? 37.255 8.587 77.234 1.00 14.56 94 THR A N 1
ATOM 724 C CA . THR A 1 94 ? 36.620 9.874 77.471 1.00 15.08 94 THR A CA 1
ATOM 725 C C . THR A 1 94 ? 35.115 9.701 77.612 1.00 14.63 94 THR A C 1
ATOM 726 O O . THR A 1 94 ? 34.517 10.221 78.542 1.00 15.04 94 THR A O 1
ATOM 730 N N . ILE A 1 95 ? 34.505 8.959 76.690 1.00 14.95 95 ILE A N 1
ATOM 731 C CA . ILE A 1 95 ? 33.082 8.684 76.804 1.00 15.17 95 ILE A CA 1
ATOM 732 C C . ILE A 1 95 ? 32.784 8.006 78.135 1.00 15.08 95 ILE A C 1
ATOM 733 O O . ILE A 1 95 ? 31.798 8.310 78.793 1.00 14.10 95 ILE A O 1
ATOM 738 N N . ALA A 1 96 ? 33.633 7.063 78.528 1.00 14.56 96 ALA A N 1
ATOM 739 C CA . ALA A 1 96 ? 33.376 6.378 79.774 1.00 14.38 96 ALA A CA 1
ATOM 740 C C . ALA A 1 96 ? 33.335 7.367 80.927 1.00 14.35 96 ALA A C 1
ATOM 741 O O . ALA A 1 96 ? 32.501 7.241 81.805 1.00 14.52 96 ALA A O 1
ATOM 743 N N . GLU A 1 97 ? 34.240 8.339 80.908 1.00 15.18 97 GLU A N 1
ATOM 744 C CA . GLU A 1 97 ? 34.282 9.355 81.947 1.00 16.25 97 GLU A CA 1
ATOM 745 C C . GLU A 1 97 ? 33.009 10.207 81.921 1.00 14.58 97 GLU A C 1
ATOM 746 O O . GLU A 1 97 ? 32.403 10.433 82.959 1.00 13.61 97 GLU A O 1
ATOM 752 N N . ARG A 1 98 ? 32.604 10.654 80.733 1.00 13.53 98 ARG A N 1
ATOM 753 C CA . ARG A 1 98 ? 31.392 11.461 80.602 1.00 14.28 98 ARG A CA 1
ATOM 754 C C . ARG A 1 98 ? 30.161 10.707 81.140 1.00 14.39 98 ARG A C 1
ATOM 755 O O . ARG A 1 98 ? 29.357 11.262 81.887 1.00 15.19 98 ARG A O 1
ATOM 763 N N . VAL A 1 99 ? 30.056 9.427 80.794 1.00 14.23 99 VAL A N 1
ATOM 764 C CA . VAL A 1 99 ? 28.934 8.588 81.218 1.00 14.22 99 VAL A CA 1
ATOM 765 C C . VAL A 1 99 ? 28.944 8.453 82.741 1.00 14.88 99 VAL A C 1
ATOM 766 O O . VAL A 1 99 ? 27.925 8.632 83.400 1.00 14.42 99 VAL A O 1
ATOM 770 N N . ALA A 1 100 ? 30.111 8.188 83.308 1.00 14.42 100 ALA A N 1
ATOM 771 C CA . ALA A 1 100 ? 30.197 8.026 84.751 1.00 14.82 100 ALA A CA 1
ATOM 772 C C . ALA A 1 100 ? 29.846 9.314 85.501 1.00 14.60 100 ALA A C 1
ATOM 773 O O . ALA A 1 100 ? 29.088 9.287 86.462 1.00 13.97 100 ALA A O 1
ATOM 775 N N . LYS A 1 101 ? 30.396 10.440 85.056 1.00 14.39 101 LYS A N 1
ATOM 776 C CA . LYS A 1 101 ? 30.171 11.711 85.736 1.00 15.63 101 LYS A CA 1
ATOM 777 C C . LYS A 1 101 ? 28.733 12.230 85.580 1.00 15.66 101 LYS A C 1
ATOM 778 O O . LYS A 1 101 ? 28.099 12.666 86.550 1.00 15.13 101 LYS A O 1
ATOM 784 N N . THR A 1 102 ? 28.226 12.166 84.354 1.00 15.17 102 THR A N 1
ATOM 785 C CA . THR A 1 102 ? 26.878 12.621 84.077 1.00 16.00 102 THR A CA 1
ATOM 786 C C . THR A 1 102 ? 25.870 11.698 84.757 1.00 14.77 102 THR A C 1
ATOM 787 O O . THR A 1 102 ? 24.903 12.168 85.329 1.00 14.99 102 THR A O 1
ATOM 791 N N . ARG A 1 103 ? 26.119 10.398 84.733 1.00 14.52 103 ARG A N 1
ATOM 792 C CA . ARG A 1 103 ? 25.226 9.493 85.438 1.00 14.88 103 ARG A CA 1
ATOM 793 C C . ARG A 1 103 ? 25.179 9.943 86.910 1.00 15.52 103 ARG A C 1
ATOM 794 O O . ARG A 1 103 ? 24.102 10.160 87.460 1.00 15.76 103 ARG A O 1
ATOM 802 N N . GLU A 1 104 ? 26.343 10.127 87.538 1.00 15.08 104 GLU A N 1
ATOM 803 C CA . GLU A 1 104 ? 26.341 10.463 88.963 1.00 15.51 104 GLU A CA 1
ATOM 804 C C . GLU A 1 104 ? 25.596 11.754 89.243 1.00 15.96 104 GLU A C 1
ATOM 805 O O . GLU A 1 104 ? 24.794 11.847 90.164 1.00 15.48 104 GLU A O 1
ATOM 811 N N . ALA A 1 105 ? 25.863 12.765 88.441 1.00 16.44 105 ALA A N 1
ATOM 812 C CA . ALA A 1 105 ? 25.230 14.054 88.665 1.00 17.81 105 ALA A CA 1
ATOM 813 C C . ALA A 1 105 ? 23.708 14.041 88.526 1.00 16.85 105 ALA A C 1
ATOM 814 O O . ALA A 1 105 ? 23.027 14.844 89.147 1.00 17.84 105 ALA A O 1
ATOM 816 N N . THR A 1 106 ? 23.169 13.136 87.723 1.00 17.87 106 THR A N 1
ATOM 817 C CA . THR A 1 106 ? 21.732 13.126 87.466 1.00 17.52 106 THR A CA 1
ATOM 818 C C . THR A 1 106 ? 21.020 11.901 88.003 1.00 19.49 106 THR A C 1
ATOM 819 O O . THR A 1 106 ? 19.868 11.619 87.647 1.00 19.91 106 THR A O 1
ATOM 823 N N . PHE A 1 107 ? 21.686 11.180 88.895 1.00 19.15 107 PHE A N 1
ATOM 824 C CA . PHE A 1 107 ? 21.123 9.936 89.386 1.00 18.50 107 PHE A CA 1
ATOM 825 C C . PHE A 1 107 ? 20.276 10.182 90.617 1.00 19.48 107 PHE A C 1
ATOM 826 O O . PHE A 1 107 ? 20.708 10.875 91.562 1.00 19.41 107 PHE A O 1
ATOM 834 N N . VAL A 1 108 ? 19.086 9.593 90.601 1.00 17.90 108 VAL A N 1
ATOM 835 C CA . VAL A 1 108 ? 18.143 9.668 91.707 1.00 17.58 108 VAL A CA 1
ATOM 836 C C . VAL A 1 108 ? 18.027 8.308 92.394 1.00 17.59 108 VAL A C 1
ATOM 837 O O . VAL A 1 108 ? 17.683 7.308 91.759 1.00 14.54 108 VAL A O 1
ATOM 841 N N . THR A 1 109 ? 18.335 8.266 93.693 1.00 18.65 109 THR A N 1
ATOM 842 C CA . THR A 1 109 ? 18.148 7.043 94.453 1.00 18.80 109 THR A CA 1
ATOM 843 C C . THR A 1 109 ? 16.709 7.046 94.899 1.00 19.27 109 THR A C 1
ATOM 844 O O . THR A 1 109 ? 15.905 6.266 94.404 1.00 18.62 109 THR A O 1
ATOM 848 N N . LYS A 1 110 ? 16.397 7.943 95.837 1.00 21.18 110 LYS A N 1
ATOM 849 C CA . LYS A 1 110 ? 15.028 8.156 96.299 1.00 21.83 110 LYS A CA 1
ATOM 850 C C . LYS A 1 110 ? 14.495 9.433 95.697 1.00 21.45 110 LYS A C 1
ATOM 851 O O . LYS A 1 110 ? 15.137 10.463 95.791 1.00 20.93 110 LYS A O 1
ATOM 857 N N . ASN A 1 111 ? 13.327 9.372 95.069 1.00 22.00 111 ASN A N 1
ATOM 858 C CA . ASN A 1 111 ? 12.750 10.582 94.474 1.00 22.22 111 ASN A CA 1
ATOM 859 C C . ASN A 1 111 ? 12.112 11.466 95.545 1.00 22.31 111 ASN A C 1
ATOM 860 O O . ASN A 1 111 ? 12.127 11.132 96.733 1.00 21.79 111 ASN A O 1
ATOM 865 N N . ALA A 1 112 ? 11.542 12.586 95.120 1.00 23.04 112 ALA A N 1
ATOM 866 C CA . ALA A 1 112 ? 10.908 13.505 96.064 1.00 24.44 112 ALA A CA 1
ATOM 867 C C . ALA A 1 112 ? 9.695 12.910 96.801 1.00 24.68 112 ALA A C 1
ATOM 868 O O . ALA A 1 112 ? 9.358 13.339 97.902 1.00 25.85 112 ALA A O 1
ATOM 870 N N . LYS A 1 113 ? 9.023 11.938 96.207 1.00 24.38 113 LYS A N 1
ATOM 871 C CA . LYS A 1 113 ? 7.913 11.310 96.910 1.00 24.50 113 LYS A CA 1
ATOM 872 C C . LYS A 1 113 ? 8.400 10.205 97.864 1.00 24.21 113 LYS A C 1
ATOM 873 O O . LYS A 1 113 ? 7.596 9.508 98.468 1.00 23.63 113 LYS A O 1
ATOM 879 N N . GLY A 1 114 ? 9.715 10.021 97.980 1.00 23.04 114 GLY A N 1
ATOM 880 C CA . GLY A 1 114 ? 10.239 9.018 98.887 1.00 20.53 114 GLY A CA 1
ATOM 881 C C . GLY A 1 114 ? 10.284 7.596 98.350 1.00 20.29 114 GLY A C 1
ATOM 882 O O . GLY A 1 114 ? 10.486 6.651 99.107 1.00 19.86 114 GLY A O 1
ATOM 883 N N . GLN A 1 115 ? 10.112 7.434 97.045 1.00 18.91 115 GLN A N 1
ATOM 884 C CA . GLN A 1 115 ? 10.160 6.117 96.441 1.00 17.92 115 GLN A CA 1
ATOM 885 C C . GLN A 1 115 ? 11.574 5.842 95.943 1.00 17.44 115 GLN A C 1
ATOM 886 O O . GLN A 1 115 ? 12.217 6.706 95.357 1.00 17.69 115 GLN A O 1
ATOM 892 N N . VAL A 1 116 ? 12.067 4.640 96.198 1.00 17.30 116 VAL A N 1
ATOM 893 C CA . VAL A 1 116 ? 13.342 4.210 95.645 1.00 17.93 116 VAL A CA 1
ATOM 894 C C . VAL A 1 116 ? 13.186 3.924 94.141 1.00 17.40 116 VAL A C 1
ATOM 895 O O . VAL A 1 116 ? 12.435 3.038 93.747 1.00 16.98 116 VAL A O 1
ATOM 899 N N . VAL A 1 117 ? 13.895 4.674 93.307 1.00 17.12 117 VAL A N 1
ATOM 900 C CA . VAL A 1 117 ? 13.778 4.500 91.866 1.00 15.86 117 VAL A CA 1
ATOM 901 C C . VAL A 1 117 ? 15.102 4.130 91.210 1.00 16.37 117 VAL A C 1
ATOM 902 O O . VAL A 1 117 ? 15.093 3.559 90.124 1.00 16.24 117 VAL A O 1
ATOM 906 N N . ASN A 1 118 ? 16.230 4.483 91.834 1.00 15.11 118 ASN A N 1
ATOM 907 C CA . ASN A 1 118 ? 17.531 4.142 91.255 1.00 16.66 118 ASN A CA 1
ATOM 908 C C . ASN A 1 118 ? 17.592 4.393 89.732 1.00 16.98 118 ASN A C 1
ATOM 909 O O . ASN A 1 118 ? 17.899 3.503 88.934 1.00 17.52 118 ASN A O 1
ATOM 914 N N . ARG A 1 119 ? 17.351 5.643 89.355 1.00 16.45 119 ARG A N 1
ATOM 915 C CA . ARG A 1 119 ? 17.192 5.998 87.956 1.00 16.61 119 ARG A CA 1
ATOM 916 C C . ARG A 1 119 ? 18.055 7.168 87.549 1.00 16.22 119 ARG A C 1
ATOM 917 O O . ARG A 1 119 ? 18.196 8.133 88.287 1.00 17.58 119 ARG A O 1
ATOM 925 N N . CYS A 1 120 ? 18.643 7.083 86.366 1.00 16.44 120 CYS A N 1
ATOM 926 C CA . CYS A 1 120 ? 19.438 8.182 85.847 1.00 16.64 120 CYS A CA 1
ATOM 927 C C . CYS A 1 120 ? 18.507 9.046 84.988 1.00 17.14 120 CYS A C 1
ATOM 928 O O . CYS A 1 120 ? 17.959 8.570 84.007 1.00 15.39 120 CYS A O 1
ATOM 931 N N . ASP A 1 121 ? 18.323 10.309 85.360 1.00 17.54 121 ASP A N 1
ATOM 932 C CA . ASP A 1 121 ? 17.422 11.175 84.615 1.00 18.40 121 ASP A CA 1
ATOM 933 C C . ASP A 1 121 ? 18.096 12.017 83.548 1.00 18.17 121 ASP A C 1
ATOM 934 O O . ASP A 1 121 ? 17.411 12.686 82.783 1.00 20.01 121 ASP A O 1
ATOM 939 N N . GLY A 1 122 ? 19.421 12.019 83.500 1.00 17.08 122 GLY A N 1
ATOM 940 C CA . GLY A 1 122 ? 20.104 12.954 82.629 1.00 13.98 122 GLY A CA 1
ATOM 941 C C . GLY A 1 122 ? 20.709 12.398 81.356 1.00 14.83 122 GLY A C 1
ATOM 942 O O . GLY A 1 122 ? 21.316 13.157 80.603 1.00 13.94 122 GLY A O 1
ATOM 943 N N . ILE A 1 123 ? 20.598 11.090 81.153 1.00 13.67 123 ILE A N 1
ATOM 944 C CA . ILE A 1 123 ? 21.109 10.468 79.925 1.00 14.47 123 ILE A CA 1
ATOM 945 C C . ILE A 1 123 ? 19.987 9.766 79.201 1.00 14.83 123 ILE A C 1
ATOM 946 O O . ILE A 1 123 ? 19.150 9.118 79.822 1.00 16.62 123 ILE A O 1
ATOM 951 N N . ALA A 1 124 ? 19.959 9.901 77.883 1.00 15.20 124 ALA A N 1
ATOM 952 C CA . ALA A 1 124 ? 18.924 9.259 77.084 1.00 14.91 124 ALA A CA 1
ATOM 953 C C . ALA A 1 124 ? 19.576 8.543 75.905 1.00 13.52 124 ALA A C 1
ATOM 954 O O . ALA A 1 124 ? 20.735 8.824 75.554 1.00 13.59 124 ALA A O 1
ATOM 956 N N . SER A 1 125 ? 18.842 7.620 75.309 1.00 13.00 125 SER A N 1
ATOM 957 C CA . SER A 1 125 ? 19.352 6.880 74.161 1.00 13.75 125 SER A CA 1
ATOM 958 C C . SER A 1 125 ? 18.280 6.597 73.112 1.00 14.51 125 SER A C 1
ATOM 959 O O . SER A 1 125 ? 17.160 6.198 73.452 1.00 14.11 125 SER A O 1
ATOM 962 N N . VAL A 1 126 ? 18.632 6.804 71.845 1.00 13.27 126 VAL A N 1
ATOM 963 C CA . VAL A 1 126 ? 17.820 6.295 70.769 1.00 13.91 126 VAL A CA 1
ATOM 964 C C . VAL A 1 126 ? 18.670 5.354 69.920 1.00 14.83 126 VAL A C 1
ATOM 965 O O . VAL A 1 126 ? 19.842 5.645 69.603 1.00 14.91 126 VAL A O 1
ATOM 969 N N . GLY A 1 127 ? 18.060 4.241 69.527 1.00 13.57 127 GLY A N 1
ATOM 970 C CA . GLY A 1 127 ? 18.688 3.301 68.627 1.00 14.64 127 GLY A CA 1
ATOM 971 C C . GLY A 1 127 ? 18.847 1.898 69.170 1.00 15.24 127 GLY A C 1
ATOM 972 O O . GLY A 1 127 ? 18.914 1.714 70.386 1.00 16.45 127 GLY A O 1
ATOM 973 N N . SER A 1 128 ? 18.822 0.883 68.300 1.00 15.24 128 SER A N 1
ATOM 974 C CA . SER A 1 128 ? 18.480 1.035 66.869 1.00 15.04 128 SER A CA 1
ATOM 975 C C . SER A 1 128 ? 18.123 -0.321 66.265 1.00 15.13 128 SER A C 1
ATOM 976 O O . SER A 1 128 ? 18.783 -1.329 66.539 1.00 14.67 128 SER A O 1
ATOM 979 N N . ALA A 1 129 ? 17.085 -0.324 65.425 1.00 15.06 129 ALA A N 1
ATOM 980 C CA . ALA A 1 129 ? 16.705 -1.489 64.643 1.00 14.56 129 ALA A CA 1
ATOM 981 C C . ALA A 1 129 ? 17.809 -1.891 63.656 1.00 15.43 129 ALA A C 1
ATOM 982 O O . ALA A 1 129 ? 17.724 -2.940 63.042 1.00 14.26 129 ALA A O 1
ATOM 984 N N . ALA A 1 130 ? 18.807 -1.028 63.461 1.00 14.29 130 ALA A N 1
ATOM 985 C CA . ALA A 1 130 ? 19.921 -1.360 62.578 1.00 15.37 130 ALA A CA 1
ATOM 986 C C . ALA A 1 130 ? 20.905 -2.377 63.186 1.00 14.94 130 ALA A C 1
ATOM 987 O O . ALA A 1 130 ? 21.675 -3.014 62.453 1.00 16.10 130 ALA A O 1
ATOM 989 N N . MET A 1 131 ? 20.852 -2.545 64.504 1.00 14.30 131 MET A N 1
ATOM 990 C CA . MET A 1 131 ? 21.779 -3.446 65.188 1.00 15.21 131 MET A CA 1
ATOM 991 C C . MET A 1 131 ? 21.340 -4.906 65.166 1.00 15.28 131 MET A C 1
ATOM 992 O O . MET A 1 131 ? 20.158 -5.205 64.992 1.00 15.61 131 MET A O 1
ATOM 997 N N . ASP A 1 132 ? 22.301 -5.816 65.318 1.00 16.17 132 ASP A N 1
ATOM 998 C CA . ASP A 1 132 ? 21.961 -7.237 65.403 1.00 17.05 132 ASP A CA 1
ATOM 999 C C . ASP A 1 132 ? 21.231 -7.514 66.717 1.00 15.29 132 ASP A C 1
ATOM 1000 O O . ASP A 1 132 ? 21.362 -6.755 67.669 1.00 16.13 132 ASP A O 1
ATOM 1005 N N . ASN A 1 133 ? 20.510 -8.619 66.773 1.00 14.80 133 ASN A N 1
ATOM 1006 C CA . ASN A 1 133 ? 19.822 -9.026 68.002 1.00 15.18 133 ASN A CA 1
ATOM 1007 C C . ASN A 1 133 ? 20.755 -9.061 69.215 1.00 14.48 133 ASN A C 1
ATOM 1008 O O . ASN A 1 133 ? 20.440 -8.568 70.305 1.00 14.17 133 ASN A O 1
ATOM 1013 N N . GLU A 1 134 ? 21.943 -9.601 69.004 1.00 13.16 134 GLU A N 1
ATOM 1014 C CA . GLU A 1 134 ? 22.874 -9.802 70.122 1.00 14.03 134 GLU A CA 1
ATOM 1015 C C . GLU A 1 134 ? 23.430 -8.445 70.591 1.00 14.40 134 GLU A C 1
ATOM 1016 O O . GLU A 1 134 ? 23.701 -8.245 71.791 1.00 14.49 134 GLU A O 1
ATOM 1022 N N . GLU A 1 135 ? 23.566 -7.506 69.651 1.00 13.54 135 GLU A N 1
ATOM 1023 C CA . GLU A 1 135 ? 23.932 -6.133 69.996 1.00 12.99 135 GLU A CA 1
ATOM 1024 C C . GLU A 1 135 ? 22.803 -5.374 70.697 1.00 13.10 135 GLU A C 1
ATOM 1025 O O . GLU A 1 135 ? 23.048 -4.656 71.664 1.00 11.11 135 GLU A O 1
ATOM 1031 N N . CYS A 1 136 ? 21.575 -5.514 70.204 1.00 11.97 136 CYS A N 1
ATOM 1032 C CA . CYS A 1 136 ? 20.433 -4.854 70.827 1.00 13.80 136 CYS A CA 1
ATOM 1033 C C . CYS A 1 136 ? 20.288 -5.285 72.285 1.00 13.72 136 CYS A C 1
ATOM 1034 O O . CYS A 1 136 ? 20.056 -4.462 73.181 1.00 13.42 136 CYS A O 1
ATOM 1037 N N . TRP A 1 137 ? 20.453 -6.574 72.531 1.00 13.95 137 TRP A N 1
ATOM 1038 C CA . TRP A 1 137 ? 20.249 -7.064 73.883 1.00 14.79 137 TRP A CA 1
ATOM 1039 C C . TRP A 1 137 ? 21.299 -6.577 74.843 1.00 14.49 137 TRP A C 1
ATOM 1040 O O . TRP A 1 137 ? 20.974 -6.108 75.938 1.00 12.65 137 TRP A O 1
ATOM 1051 N N . ILE A 1 138 ? 22.563 -6.649 74.462 1.00 12.88 138 ILE A N 1
ATOM 1052 C CA . ILE A 1 138 ? 23.538 -6.150 75.402 1.00 13.93 138 ILE A CA 1
ATOM 1053 C C . ILE A 1 138 ? 23.437 -4.632 75.532 1.00 13.74 138 ILE A C 1
ATOM 1054 O O . ILE A 1 138 ? 23.793 -4.100 76.600 1.00 13.36 138 ILE A O 1
ATOM 1059 N N . TYR A 1 139 ? 22.938 -3.940 74.496 1.00 13.38 139 TYR A N 1
ATOM 1060 C CA . TYR A 1 139 ? 22.820 -2.485 74.553 1.00 13.77 139 TYR A CA 1
ATOM 1061 C C . TYR A 1 139 ? 21.782 -2.090 75.624 1.00 14.50 139 TYR A C 1
ATOM 1062 O O . TYR A 1 139 ? 22.056 -1.247 76.484 1.00 14.90 139 TYR A O 1
ATOM 1071 N N . GLN A 1 140 ? 20.606 -2.708 75.593 1.00 12.27 140 GLN A N 1
ATOM 1072 C CA . GLN A 1 140 ? 19.601 -2.379 76.605 1.00 12.54 140 GLN A CA 1
ATOM 1073 C C . GLN A 1 140 ? 20.077 -2.804 77.978 1.00 12.94 140 GLN A C 1
ATOM 1074 O O . GLN A 1 140 ? 19.799 -2.136 78.952 1.00 11.57 140 GLN A O 1
ATOM 1080 N N . ALA A 1 141 ? 20.790 -3.924 78.052 1.00 13.73 141 ALA A N 1
ATOM 1081 C CA . ALA A 1 141 ? 21.304 -4.382 79.332 1.00 13.57 141 ALA A CA 1
ATOM 1082 C C . ALA A 1 141 ? 22.254 -3.333 79.930 1.00 14.65 141 ALA A C 1
ATOM 1083 O O . ALA A 1 141 ? 22.158 -3.003 81.123 1.00 13.21 141 ALA A O 1
ATOM 1085 N N . TRP A 1 142 ? 23.197 -2.868 79.116 1.00 14.59 142 TRP A N 1
ATOM 1086 C CA . TRP A 1 142 ? 24.129 -1.844 79.532 1.00 14.15 142 TRP A CA 1
ATOM 1087 C C . TRP A 1 142 ? 23.393 -0.605 79.991 1.00 14.53 142 TRP A C 1
ATOM 1088 O O . TRP A 1 142 ? 23.607 -0.124 81.091 1.00 14.91 142 TRP A O 1
ATOM 1099 N N . LEU A 1 143 ? 22.496 -0.095 79.159 1.00 14.25 143 LEU A N 1
ATOM 1100 C CA . LEU A 1 143 ? 21.767 1.128 79.498 1.00 13.32 143 LEU A CA 1
ATOM 1101 C C . LEU A 1 143 ? 20.960 1.003 80.787 1.00 13.95 143 LEU A C 1
ATOM 1102 O O . LEU A 1 143 ? 20.937 1.935 81.598 1.00 12.62 143 LEU A O 1
ATOM 1107 N N . ARG A 1 144 ? 20.314 -0.144 80.994 1.00 12.47 144 ARG A N 1
ATOM 1108 C CA . ARG A 1 144 ? 19.548 -0.307 82.214 1.00 13.97 144 ARG A CA 1
ATOM 1109 C C . ARG A 1 144 ? 20.450 -0.394 83.437 1.00 13.65 144 ARG A C 1
ATOM 1110 O O . ARG A 1 144 ? 20.109 0.137 84.489 1.00 13.39 144 ARG A O 1
ATOM 1118 N N . SER A 1 145 ? 21.618 -1.014 83.284 1.00 13.65 145 SER A N 1
ATOM 1119 C CA . SER A 1 145 ? 22.559 -1.127 84.391 1.00 13.65 145 SER A CA 1
ATOM 1120 C C . SER A 1 145 ? 23.027 0.257 84.785 1.00 14.73 145 SER A C 1
ATOM 1121 O O . SER A 1 145 ? 23.387 0.493 85.949 1.00 14.67 145 SER A O 1
ATOM 1124 N N . LEU A 1 146 ? 23.003 1.181 83.817 1.00 14.67 146 LEU A N 1
ATOM 1125 C CA . LEU A 1 146 ? 23.354 2.566 84.095 1.00 15.19 146 LEU A CA 1
ATOM 1126 C C . LEU A 1 146 ? 22.215 3.342 84.746 1.00 15.50 146 LEU A C 1
ATOM 1127 O O . LEU A 1 146 ? 22.405 4.479 85.200 1.00 13.89 146 LEU A O 1
ATOM 1132 N N . GLY A 1 147 ? 21.030 2.749 84.757 1.00 15.65 147 GLY A N 1
ATOM 1133 C CA . GLY A 1 147 ? 19.859 3.402 85.324 1.00 14.75 147 GLY A CA 1
ATOM 1134 C C . GLY A 1 147 ? 19.039 4.223 84.336 1.00 14.80 147 GLY A C 1
ATOM 1135 O O . GLY A 1 147 ? 18.167 5.003 84.743 1.00 15.55 147 GLY A O 1
ATOM 1136 N N . LEU A 1 148 ? 19.321 4.096 83.046 1.00 14.01 148 LEU A N 1
ATOM 1137 C CA . LEU A 1 148 ? 18.511 4.802 82.038 1.00 14.46 148 LEU A CA 1
ATOM 1138 C C . LEU A 1 148 ? 17.085 4.278 81.935 1.00 13.98 148 LEU A C 1
ATOM 1139 O O . LEU A 1 148 ? 16.832 3.071 82.061 1.00 12.81 148 LEU A O 1
ATOM 1144 N N . PHE A 1 149 ? 16.144 5.196 81.721 1.00 14.43 149 PHE A N 1
ATOM 1145 C CA . PHE A 1 149 ? 14.761 4.817 81.474 1.00 14.18 149 PHE A CA 1
ATOM 1146 C C . PHE A 1 149 ? 14.379 5.386 80.102 1.00 13.90 149 PHE A C 1
ATOM 1147 O O . PHE A 1 149 ? 13.494 4.853 79.437 1.00 15.08 149 PHE A O 1
ATOM 1155 N N . TYR A 1 150 ? 15.004 6.493 79.703 1.00 12.96 150 TYR A N 1
ATOM 1156 C CA . TYR A 1 150 ? 14.788 7.035 78.345 1.00 15.06 150 TYR A CA 1
ATOM 1157 C C . TYR A 1 150 ? 15.571 6.177 77.332 1.00 14.06 150 TYR A C 1
ATOM 1158 O O . TYR A 1 150 ? 16.713 6.491 76.988 1.00 15.65 150 TYR A O 1
ATOM 1167 N N . ILE A 1 151 ? 14.949 5.112 76.846 1.00 14.50 151 ILE A N 1
ATOM 1168 C CA . ILE A 1 151 ? 15.565 4.150 75.933 1.00 15.09 151 ILE A CA 1
ATOM 1169 C C . ILE A 1 151 ? 14.512 3.904 74.886 1.00 14.58 151 ILE A C 1
ATOM 1170 O O . ILE A 1 151 ? 13.467 3.299 75.172 1.00 14.06 151 ILE A O 1
ATOM 1175 N N . GLU A 1 152 ? 14.770 4.407 73.690 1.00 13.45 152 GLU A N 1
ATOM 1176 C CA . GLU A 1 152 ? 13.807 4.321 72.599 1.00 13.35 152 GLU A CA 1
ATOM 1177 C C . GLU A 1 152 ? 14.504 3.962 71.278 1.00 13.78 152 GLU A C 1
ATOM 1178 O O . GLU A 1 152 ? 15.715 3.921 71.199 1.00 14.44 152 GLU A O 1
ATOM 1184 N N . HIS A 1 153 ? 13.717 3.674 70.240 1.00 13.92 153 HIS A N 1
ATOM 1185 C CA . HIS A 1 153 ? 14.248 3.525 68.905 1.00 14.86 153 HIS A CA 1
ATOM 1186 C C . HIS A 1 153 ? 13.110 3.608 67.892 1.00 15.16 153 HIS A C 1
ATOM 1187 O O . HIS A 1 153 ? 11.980 3.913 68.267 1.00 15.73 153 HIS A O 1
ATOM 1194 N N . GLN A 1 154 ? 13.433 3.281 66.642 1.00 15.26 154 GLN A N 1
ATOM 1195 C CA . GLN A 1 154 ? 12.503 3.234 65.505 1.00 14.57 154 GLN A CA 1
ATOM 1196 C C . GLN A 1 154 ? 11.074 2.768 65.800 1.00 15.99 154 GLN A C 1
ATOM 1197 O O . GLN A 1 154 ? 10.100 3.442 65.454 1.00 15.92 154 GLN A O 1
ATOM 1203 N N . ALA A 1 155 ? 10.959 1.575 66.378 1.00 16.22 155 ALA A N 1
ATOM 1204 C CA . ALA A 1 155 ? 9.656 0.975 66.619 1.00 17.08 155 ALA A CA 1
ATOM 1205 C C . ALA A 1 155 ? 8.622 1.857 67.271 1.00 17.49 155 ALA A C 1
ATOM 1206 O O . ALA A 1 155 ? 7.433 1.630 67.066 1.00 17.48 155 ALA A O 1
ATOM 1208 N N . ARG A 1 156 ? 9.041 2.880 68.018 1.00 15.52 156 ARG A N 1
ATOM 1209 C CA . ARG A 1 156 ? 8.049 3.685 68.703 1.00 16.56 156 ARG A CA 1
ATOM 1210 C C . ARG A 1 156 ? 7.197 4.407 67.672 1.00 16.78 156 ARG A C 1
ATOM 1211 O O . ARG A 1 156 ? 5.999 4.635 67.863 1.00 16.28 156 ARG A O 1
ATOM 1219 N N . ILE A 1 157 ? 7.829 4.762 66.563 1.00 15.78 157 ILE A N 1
ATOM 1220 C CA . ILE A 1 157 ? 7.174 5.649 65.620 1.00 18.12 157 ILE A CA 1
ATOM 1221 C C . ILE A 1 157 ? 6.162 4.940 64.753 1.00 18.16 157 ILE A C 1
ATOM 1222 O O . ILE A 1 157 ? 5.003 5.359 64.669 1.00 20.18 157 ILE A O 1
ATOM 1227 N N . SEC A 1 158 ? 6.474 3.809 64.171 1.00 19.34 158 SEC A N 1
ATOM 1228 C CA . SEC A 1 158 ? 5.574 3.224 63.180 1.00 21.20 158 SEC A CA 1
ATOM 1231 C C . SEC A 1 158 ? 4.941 1.951 63.680 1.00 22.16 158 SEC A C 1
ATOM 1232 O O . SEC A 1 158 ? 3.949 1.544 63.078 1.00 22.18 158 SEC A O 1
ATOM 1233 N N . HIS A 1 159 ? 5.398 1.357 64.805 1.00 19.75 159 HIS A N 1
ATOM 1234 C CA . HIS A 1 159 ? 4.778 0.022 65.059 1.00 20.17 159 HIS A CA 1
ATOM 1235 C C . HIS A 1 159 ? 4.127 0.021 66.470 1.00 20.87 159 HIS A C 1
ATOM 1236 O O . HIS A 1 159 ? 3.522 -0.966 66.850 1.00 19.82 159 HIS A O 1
ATOM 1243 N N . SER A 1 160 ? 4.239 1.109 67.231 1.00 20.58 160 SER A N 1
ATOM 1244 C CA . SER A 1 160 ? 3.592 1.129 68.561 1.00 22.52 160 SER A CA 1
ATOM 1245 C C . SER A 1 160 ? 2.064 0.993 68.508 1.00 22.46 160 SER A C 1
ATOM 1246 O O . SER A 1 160 ? 1.463 0.339 69.373 1.00 24.49 160 SER A O 1
ATOM 1249 N N . ALA A 1 161 ? 1.439 1.597 67.502 1.00 21.81 161 ALA A N 1
ATOM 1250 C CA . ALA A 1 161 ? -0.006 1.484 67.311 1.00 22.06 161 ALA A CA 1
ATOM 1251 C C . ALA A 1 161 ? -0.372 0.051 66.963 1.00 22.08 161 ALA A C 1
ATOM 1252 O O . ALA A 1 161 ? -1.336 -0.516 67.486 1.00 22.10 161 ALA A O 1
ATOM 1254 N N . THR A 1 162 ? 0.431 -0.543 66.106 1.00 21.78 162 THR A N 1
ATOM 1255 C CA . THR A 1 162 ? 0.204 -1.910 65.679 1.00 23.37 162 THR A CA 1
ATOM 1256 C C . THR A 1 162 ? 0.277 -2.851 66.858 1.00 22.65 162 THR A C 1
ATOM 1257 O O . THR A 1 162 ? -0.593 -3.708 67.024 1.00 22.45 162 THR A O 1
ATOM 1261 N N . VAL A 1 163 ? 1.319 -2.702 67.679 1.00 21.51 163 VAL A N 1
ATOM 1262 C CA . VAL A 1 163 ? 1.468 -3.594 68.825 1.00 22.44 163 VAL A CA 1
ATOM 1263 C C . VAL A 1 163 ? 0.254 -3.507 69.721 1.00 23.61 163 VAL A C 1
ATOM 1264 O O . VAL A 1 163 ? -0.334 -4.531 70.087 1.00 26.44 163 VAL A O 1
ATOM 1268 N N . ALA A 1 164 ? -0.152 -2.279 70.030 1.00 22.75 164 ALA A N 1
ATOM 1269 C CA . ALA A 1 164 ? -1.305 -2.037 70.876 1.00 22.07 164 ALA A CA 1
ATOM 1270 C C . ALA A 1 164 ? -2.582 -2.621 70.303 1.00 21.72 164 ALA A C 1
ATOM 1271 O O . ALA A 1 164 ? -3.372 -3.268 71.010 1.00 21.40 164 ALA A O 1
ATOM 1273 N N . ALA A 1 165 ? -2.825 -2.356 69.032 1.00 19.72 165 ALA A N 1
ATOM 1274 C CA . ALA A 1 165 ? -4.045 -2.848 68.437 1.00 18.83 165 ALA A CA 1
ATOM 1275 C C . ALA A 1 165 ? -4.062 -4.358 68.317 1.00 18.02 165 ALA A C 1
ATOM 1276 O O . ALA A 1 165 ? -5.064 -4.963 68.609 1.00 18.14 165 ALA A O 1
ATOM 1278 N N . LEU A 1 166 ? -2.991 -4.951 67.816 1.00 17.06 166 LEU A N 1
ATOM 1279 C CA . LEU A 1 166 ? -3.036 -6.392 67.563 1.00 17.32 166 LEU A CA 1
ATOM 1280 C C . LEU A 1 166 ? -2.943 -7.189 68.836 1.00 16.60 166 LEU A C 1
ATOM 1281 O O . LEU A 1 166 ? -3.486 -8.282 68.907 1.00 18.38 166 LEU A O 1
ATOM 1286 N N . ALA A 1 167 ? -2.250 -6.659 69.839 1.00 16.77 167 ALA A N 1
ATOM 1287 C CA . ALA A 1 167 ? -2.165 -7.394 71.096 1.00 17.82 167 ALA A CA 1
ATOM 1288 C C . ALA A 1 167 ? -3.560 -7.433 71.710 1.00 17.51 167 ALA A C 1
ATOM 1289 O O . ALA A 1 167 ? -3.968 -8.441 72.278 1.00 16.29 167 ALA A O 1
ATOM 1291 N N . GLU A 1 168 ? -4.310 -6.343 71.571 1.00 17.76 168 GLU A N 1
ATOM 1292 C CA . GLU A 1 168 ? -5.679 -6.321 72.076 1.00 17.82 168 GLU A CA 1
ATOM 1293 C C . GLU A 1 168 ? -6.506 -7.386 71.366 1.00 16.99 168 GLU A C 1
ATOM 1294 O O . GLU A 1 168 ? -7.224 -8.170 72.001 1.00 18.22 168 GLU A O 1
ATOM 1300 N N . SER A 1 169 ? -6.397 -7.429 70.045 1.00 16.43 169 SER A N 1
ATOM 1301 C CA . SER A 1 169 ? -7.232 -8.335 69.271 1.00 15.92 169 SER A CA 1
ATOM 1302 C C . SER A 1 169 ? -6.805 -9.795 69.386 1.00 15.19 169 SER A C 1
ATOM 1303 O O . SER A 1 169 ? -7.636 -10.637 69.661 1.00 16.77 169 SER A O 1
ATOM 1306 N N . TYR A 1 170 ? -5.511 -10.068 69.209 1.00 14.39 170 TYR A N 1
ATOM 1307 C CA . TYR A 1 170 ? -5.031 -11.432 69.062 1.00 14.32 170 TYR A CA 1
ATOM 1308 C C . TYR A 1 170 ? -4.124 -11.906 70.186 1.00 15.08 170 TYR A C 1
ATOM 1309 O O . TYR A 1 170 ? -3.884 -13.097 70.336 1.00 14.66 170 TYR A O 1
ATOM 1318 N N . GLY A 1 171 ? -3.559 -10.981 70.943 1.00 15.02 171 GLY A N 1
ATOM 1319 C CA . GLY A 1 171 ? -2.700 -11.382 72.028 1.00 15.65 171 GLY A CA 1
ATOM 1320 C C . GLY A 1 171 ? -1.218 -11.098 71.836 1.00 17.12 171 GLY A C 1
ATOM 1321 O O . GLY A 1 171 ? -0.445 -11.105 72.823 1.00 17.96 171 GLY A O 1
ATOM 1322 N N . ARG A 1 172 ? -0.801 -10.862 70.586 1.00 16.12 172 ARG A N 1
ATOM 1323 C CA . ARG A 1 172 ? 0.581 -10.489 70.298 1.00 15.58 172 ARG A CA 1
ATOM 1324 C C . ARG A 1 172 ? 0.573 -9.325 69.298 1.00 16.59 172 ARG A C 1
ATOM 1325 O O . ARG A 1 172 ? -0.404 -9.151 68.577 1.00 17.81 172 ARG A O 1
ATOM 1333 N N . GLY A 1 173 ? 1.644 -8.538 69.256 1.00 16.52 173 GLY A N 1
ATOM 1334 C CA . GLY A 1 173 ? 1.735 -7.424 68.327 1.00 17.00 173 GLY A CA 1
ATOM 1335 C C . GLY A 1 173 ? 2.390 -7.751 66.984 1.00 18.49 173 GLY A C 1
ATOM 1336 O O . GLY A 1 173 ? 2.503 -6.882 66.123 1.00 20.63 173 GLY A O 1
ATOM 1337 N N . ALA A 1 174 ? 2.837 -8.984 66.807 1.00 17.31 174 ALA A N 1
ATOM 1338 C CA . ALA A 1 174 ? 3.604 -9.353 65.614 1.00 17.04 174 ALA A CA 1
ATOM 1339 C C . ALA A 1 174 ? 2.824 -9.596 64.337 1.00 16.89 174 ALA A C 1
ATOM 1340 O O . ALA A 1 174 ? 1.665 -9.942 64.364 1.00 17.17 174 ALA A O 1
ATOM 1342 N N . MET A 1 175 ? 3.518 -9.481 63.216 1.00 16.25 175 MET A N 1
ATOM 1343 C CA . MET A 1 175 ? 2.968 -9.908 61.941 1.00 15.81 175 MET A CA 1
ATOM 1344 C C . MET A 1 175 ? 2.487 -11.379 62.092 1.00 14.95 175 MET A C 1
ATOM 1345 O O . MET A 1 175 ? 3.239 -12.230 62.563 1.00 15.77 175 MET A O 1
ATOM 1353 N N . THR A 1 176 ? 1.250 -11.692 61.710 1.00 14.15 176 THR A N 1
ATOM 1354 C CA . THR A 1 176 ? 0.700 -13.019 62.027 1.00 13.96 176 THR A CA 1
ATOM 1355 C C . THR A 1 176 ? 1.137 -14.151 61.134 1.00 13.58 176 THR A C 1
ATOM 1356 O O . THR A 1 176 ? 1.187 -15.275 61.576 1.00 13.97 176 THR A O 1
ATOM 1360 N N . ASN A 1 177 ? 1.462 -13.840 59.890 1.00 13.74 177 ASN A N 1
ATOM 1361 C CA . ASN A 1 177 ? 1.863 -14.837 58.919 1.00 15.05 177 ASN A CA 1
ATOM 1362 C C . ASN A 1 177 ? 3.314 -14.566 58.491 1.00 15.29 177 ASN A C 1
ATOM 1363 O O . ASN A 1 177 ? 4.127 -14.193 59.328 1.00 16.05 177 ASN A O 1
ATOM 1368 N N . HIS A 1 178 ? 3.660 -14.795 57.230 1.00 14.55 178 HIS A N 1
ATOM 1369 C CA . HIS A 1 178 ? 5.039 -14.568 56.801 1.00 15.17 178 HIS A CA 1
ATOM 1370 C C . HIS A 1 178 ? 5.066 -14.345 55.296 1.00 14.27 178 HIS A C 1
ATOM 1371 O O . HIS A 1 178 ? 4.073 -14.577 54.620 1.00 14.34 178 HIS A O 1
ATOM 1378 N N . TRP A 1 179 ? 6.203 -13.904 54.774 1.00 14.70 179 TRP A N 1
ATOM 1379 C CA . TRP A 1 179 ? 6.251 -13.456 53.387 1.00 13.37 179 TRP A CA 1
ATOM 1380 C C . TRP A 1 179 ? 5.815 -14.487 52.335 1.00 14.88 179 TRP A C 1
ATOM 1381 O O . TRP A 1 179 ? 4.986 -14.202 51.448 1.00 15.75 179 TRP A O 1
ATOM 1392 N N . ILE A 1 180 ? 6.399 -15.660 52.410 1.00 13.76 180 ILE A N 1
ATOM 1393 C CA . ILE A 1 180 ? 6.135 -16.701 51.408 1.00 15.11 180 ILE A CA 1
ATOM 1394 C C . ILE A 1 180 ? 4.664 -17.106 51.430 1.00 13.54 180 ILE A C 1
ATOM 1395 O O . ILE A 1 180 ? 4.080 -17.424 50.388 1.00 14.23 180 ILE A O 1
ATOM 1400 N N . ASP A 1 181 ? 4.071 -17.052 52.620 1.00 13.81 181 ASP A N 1
ATOM 1401 C CA . ASP A 1 181 ? 2.670 -17.384 52.802 1.00 14.30 181 ASP A CA 1
ATOM 1402 C C . ASP A 1 181 ? 1.688 -16.560 51.982 1.00 15.10 181 ASP A C 1
ATOM 1403 O O . ASP A 1 181 ? 0.559 -17.009 51.734 1.00 14.16 181 ASP A O 1
ATOM 1408 N N . LEU A 1 182 ? 2.110 -15.368 51.543 1.00 14.69 182 LEU A N 1
ATOM 1409 C CA . LEU A 1 182 ? 1.267 -14.513 50.716 1.00 13.72 182 LEU A CA 1
ATOM 1410 C C . LEU A 1 182 ? 0.821 -15.225 49.442 1.00 14.26 182 LEU A C 1
ATOM 1411 O O . LEU A 1 182 ? -0.211 -14.890 48.872 1.00 12.90 182 LEU A O 1
ATOM 1416 N N . LYS A 1 183 ? 1.611 -16.184 48.968 1.00 13.59 183 LYS A N 1
ATOM 1417 C CA . LYS A 1 183 ? 1.236 -16.890 47.738 1.00 14.52 183 LYS A CA 1
ATOM 1418 C C . LYS A 1 183 ? -0.041 -17.689 47.928 1.00 14.48 183 LYS A C 1
ATOM 1419 O O . LYS A 1 183 ? -0.675 -18.066 46.944 1.00 13.52 183 LYS A O 1
ATOM 1425 N N . ASN A 1 184 ? -0.404 -17.959 49.190 1.00 14.06 184 ASN A N 1
ATOM 1426 C CA . ASN A 1 184 ? -1.582 -18.774 49.482 1.00 14.86 184 ASN A CA 1
ATOM 1427 C C . ASN A 1 184 ? -2.861 -17.995 49.594 1.00 14.90 184 ASN A C 1
ATOM 1428 O O . ASN A 1 184 ? -3.925 -18.566 49.823 1.00 15.66 184 ASN A O 1
ATOM 1433 N N A SER A 1 185 ? -2.766 -16.679 49.437 0.50 15.12 185 SER A N 1
ATOM 1434 N N B SER A 1 185 ? -2.768 -16.687 49.418 0.50 15.46 185 SER A N 1
ATOM 1435 C CA A SER A 1 185 ? -3.928 -15.811 49.588 0.50 13.95 185 SER A CA 1
ATOM 1436 C CA B SER A 1 185 ? -3.920 -15.820 49.584 0.50 14.58 185 SER A CA 1
ATOM 1437 C C A SER A 1 185 ? -4.861 -15.815 48.373 0.50 13.84 185 SER A C 1
ATOM 1438 C C B SER A 1 185 ? -4.860 -15.814 48.373 0.50 14.07 185 SER A C 1
ATOM 1439 O O A SER A 1 185 ? -4.407 -15.854 47.235 0.50 13.96 185 SER A O 1
ATOM 1440 O O B SER A 1 185 ? -4.409 -15.857 47.236 0.50 14.12 185 SER A O 1
ATOM 1445 N N . ASP A 1 186 ? -6.166 -15.760 48.633 1.00 14.04 186 ASP A N 1
ATOM 1446 C CA . ASP A 1 186 ? -7.154 -15.667 47.572 1.00 14.35 186 ASP A CA 1
ATOM 1447 C C . ASP A 1 186 ? -7.409 -14.195 47.253 1.00 14.26 186 ASP A C 1
ATOM 1448 O O . ASP A 1 186 ? -7.786 -13.865 46.133 1.00 13.21 186 ASP A O 1
ATOM 1453 N N . VAL A 1 187 ? -7.279 -13.326 48.256 1.00 12.57 187 VAL A N 1
ATOM 1454 C CA . VAL A 1 187 ? -7.423 -11.888 48.029 1.00 13.01 187 VAL A CA 1
ATOM 1455 C C . VAL A 1 187 ? -6.389 -11.164 48.900 1.00 14.33 187 VAL A C 1
ATOM 1456 O O . VAL A 1 187 ? -6.344 -11.364 50.105 1.00 13.67 187 VAL A O 1
ATOM 1460 N N . ILE A 1 188 ? -5.575 -10.305 48.298 1.00 13.98 188 ILE A N 1
ATOM 1461 C CA . ILE A 1 188 ? -4.549 -9.559 49.030 1.00 13.93 188 ILE A CA 1
ATOM 1462 C C . ILE A 1 188 ? -4.937 -8.080 49.020 1.00 15.12 188 ILE A C 1
ATOM 1463 O O . ILE A 1 188 ? -4.955 -7.443 47.976 1.00 15.82 188 ILE A O 1
ATOM 1468 N N . LEU A 1 189 ? -5.269 -7.549 50.193 1.00 14.86 189 LEU A N 1
ATOM 1469 C CA . LEU A 1 189 ? -5.643 -6.154 50.341 1.00 15.35 189 LEU A CA 1
ATOM 1470 C C . LEU A 1 189 ? -4.449 -5.393 50.883 1.00 16.49 189 LEU A C 1
ATOM 1471 O O . LEU A 1 189 ? -4.001 -5.628 52.005 1.00 17.14 189 LEU A O 1
ATOM 1476 N N . MET A 1 190 ? -3.908 -4.519 50.064 1.00 14.56 190 MET A N 1
ATOM 1477 C CA . MET A 1 190 ? -2.802 -3.670 50.485 1.00 16.26 190 MET A CA 1
ATOM 1478 C C . MET A 1 190 ? -3.345 -2.281 50.781 1.00 15.83 190 MET A C 1
ATOM 1479 O O . MET A 1 190 ? -3.730 -1.536 49.897 1.00 17.41 190 MET A O 1
ATOM 1484 N N . MET A 1 191 ? -3.394 -1.933 52.043 1.00 17.48 191 MET A N 1
ATOM 1485 C CA . MET A 1 191 ? -4.041 -0.690 52.403 1.00 17.78 191 MET A CA 1
ATOM 1486 C C . MET A 1 191 ? -3.238 -0.014 53.509 1.00 18.60 191 MET A C 1
ATOM 1487 O O . MET A 1 191 ? -3.036 -0.590 54.560 1.00 18.54 191 MET A O 1
ATOM 1492 N N . GLY A 1 192 ? -2.765 1.199 53.270 1.00 18.42 192 GLY A N 1
ATOM 1493 C CA . GLY A 1 192 ? -1.832 1.810 54.215 1.00 19.34 192 GLY A CA 1
ATOM 1494 C C . GLY A 1 192 ? -0.456 1.157 54.078 1.00 19.72 192 GLY A C 1
ATOM 1495 O O . GLY A 1 192 ? 0.314 0.982 55.078 1.00 21.36 192 GLY A O 1
ATOM 1496 N N . SER A 1 193 ? -0.157 0.727 52.847 1.00 17.58 193 SER A N 1
ATOM 1497 C CA . SER A 1 193 ? 1.139 0.145 52.521 1.00 16.00 193 SER A CA 1
ATOM 1498 C C . SER A 1 193 ? 1.406 0.338 51.032 1.00 16.29 193 SER A C 1
ATOM 1499 O O . SER A 1 193 ? 0.504 0.687 50.262 1.00 15.63 193 SER A O 1
ATOM 1502 N N . ASN A 1 194 ? 2.646 0.095 50.641 1.00 15.96 194 ASN A N 1
ATOM 1503 C CA . ASN A 1 194 ? 3.040 0.203 49.242 1.00 14.78 194 ASN A CA 1
ATOM 1504 C C . ASN A 1 194 ? 4.137 -0.836 49.020 1.00 13.87 194 ASN A C 1
ATOM 1505 O O . ASN A 1 194 ? 5.295 -0.501 48.715 1.00 13.76 194 ASN A O 1
ATOM 1510 N N . PRO A 1 195 ? 3.771 -2.096 49.204 1.00 13.63 195 PRO A N 1
ATOM 1511 C CA . PRO A 1 195 ? 4.756 -3.180 49.265 1.00 14.50 195 PRO A CA 1
ATOM 1512 C C . PRO A 1 195 ? 5.647 -3.350 48.046 1.00 13.58 195 PRO A C 1
ATOM 1513 O O . PRO A 1 195 ? 6.788 -3.796 48.232 1.00 12.73 195 PRO A O 1
ATOM 1517 N N . ALA A 1 196 ? 5.207 -2.973 46.853 1.00 13.94 196 ALA A N 1
ATOM 1518 C CA . ALA A 1 196 ? 6.124 -3.130 45.717 1.00 14.32 196 ALA A CA 1
ATOM 1519 C C . ALA A 1 196 ? 7.339 -2.199 45.851 1.00 15.49 196 ALA A C 1
ATOM 1520 O O . ALA A 1 196 ? 8.418 -2.493 45.326 1.00 13.50 196 ALA A O 1
ATOM 1522 N N . GLU A 1 197 ? 7.181 -1.084 46.575 1.00 15.17 197 GLU A N 1
ATOM 1523 C CA . GLU A 1 197 ? 8.301 -0.161 46.781 1.00 13.40 197 GLU A CA 1
ATOM 1524 C C . GLU A 1 197 ? 8.964 -0.342 48.128 1.00 15.79 197 GLU A C 1
ATOM 1525 O O . GLU A 1 197 ? 10.178 -0.204 48.251 1.00 12.77 197 GLU A O 1
ATOM 1531 N N . ASN A 1 198 ? 8.167 -0.661 49.144 1.00 15.24 198 ASN A N 1
ATOM 1532 C CA . ASN A 1 198 ? 8.715 -0.697 50.483 1.00 14.99 198 ASN A CA 1
ATOM 1533 C C . ASN A 1 198 ? 9.067 -2.058 51.036 1.00 13.53 198 ASN A C 1
ATOM 1534 O O . ASN A 1 198 ? 9.771 -2.159 52.053 1.00 14.90 198 ASN A O 1
ATOM 1539 N N . HIS A 1 199 ? 8.572 -3.120 50.390 1.00 14.63 199 HIS A N 1
ATOM 1540 C CA . HIS A 1 199 ? 8.923 -4.487 50.762 1.00 14.77 199 HIS A CA 1
ATOM 1541 C C . HIS A 1 199 ? 9.018 -5.302 49.493 1.00 14.12 199 HIS A C 1
ATOM 1542 O O . HIS A 1 199 ? 8.334 -6.302 49.337 1.00 15.13 199 HIS A O 1
ATOM 1549 N N . PRO A 1 200 ? 9.849 -4.831 48.590 1.00 14.99 200 PRO A N 1
ATOM 1550 C CA . PRO A 1 200 ? 9.791 -5.259 47.187 1.00 14.99 200 PRO A CA 1
ATOM 1551 C C . PRO A 1 200 ? 9.742 -6.747 46.930 1.00 15.22 200 PRO A C 1
ATOM 1552 O O . PRO A 1 200 ? 8.927 -7.165 46.104 1.00 15.32 200 PRO A O 1
ATOM 1556 N N . ILE A 1 201 ? 10.571 -7.535 47.599 1.00 13.73 201 ILE A N 1
ATOM 1557 C CA . ILE A 1 201 ? 10.593 -8.966 47.299 1.00 14.79 201 ILE A CA 1
ATOM 1558 C C . ILE A 1 201 ? 9.274 -9.644 47.688 1.00 14.79 201 ILE A C 1
ATOM 1559 O O . ILE A 1 201 ? 8.931 -10.761 47.189 1.00 14.07 201 ILE A O 1
ATOM 1564 N N . SER A 1 202 ? 8.501 -8.975 48.542 1.00 14.55 202 SER A N 1
ATOM 1565 C CA . SER A 1 202 ? 7.155 -9.505 48.823 1.00 15.42 202 SER A CA 1
ATOM 1566 C C . SER A 1 202 ? 6.374 -9.699 47.538 1.00 14.31 202 SER A C 1
ATOM 1567 O O . SER A 1 202 ? 5.514 -10.580 47.462 1.00 14.33 202 SER A O 1
ATOM 1570 N N . PHE A 1 203 ? 6.658 -8.885 46.526 1.00 14.39 203 PHE A 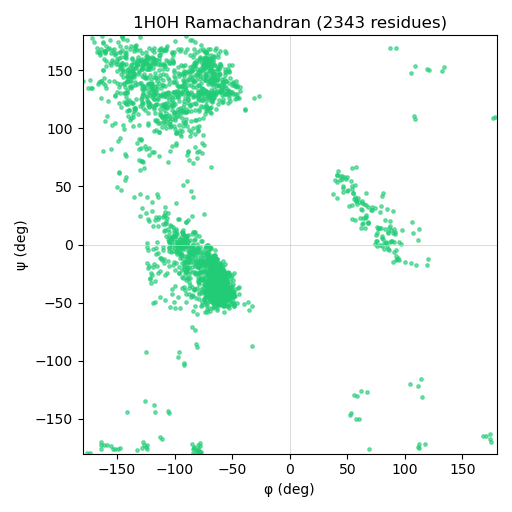N 1
ATOM 1571 C CA . PHE A 1 203 ? 5.902 -8.987 45.284 1.00 14.79 203 PHE A CA 1
ATOM 1572 C C . PHE A 1 203 ? 6.148 -10.289 44.521 1.00 14.75 203 PHE A C 1
ATOM 1573 O O . PHE A 1 203 ? 5.361 -10.682 43.685 1.00 13.12 203 PHE A O 1
ATOM 1581 N N . LYS A 1 204 ? 7.221 -10.980 44.836 1.00 14.19 204 LYS A N 1
ATOM 1582 C CA . LYS A 1 204 ? 7.415 -12.293 44.232 1.00 15.21 204 LYS A CA 1
ATOM 1583 C C . LYS A 1 204 ? 6.210 -13.175 44.633 1.00 14.60 204 LYS A C 1
ATOM 1584 O O . LYS A 1 204 ? 5.639 -13.916 43.818 1.00 13.94 204 LYS A O 1
ATOM 1590 N N . TRP A 1 205 ? 5.846 -13.087 45.897 1.00 14.25 205 TRP A N 1
ATOM 1591 C CA . TRP A 1 205 ? 4.801 -13.961 46.456 1.00 14.62 205 TRP A CA 1
ATOM 1592 C C . TRP A 1 205 ? 3.393 -13.432 46.169 1.00 15.07 205 TRP A C 1
ATOM 1593 O O . TRP A 1 205 ? 2.483 -14.184 45.884 1.00 13.37 205 TRP A O 1
ATOM 1604 N N . VAL A 1 206 ? 3.243 -12.120 46.227 1.00 14.16 206 VAL A N 1
ATOM 1605 C CA . VAL A 1 206 ? 1.984 -11.491 45.878 1.00 13.33 206 VAL A CA 1
ATOM 1606 C C . VAL A 1 206 ? 1.651 -11.845 44.427 1.00 14.21 206 VAL A C 1
ATOM 1607 O O . VAL A 1 206 ? 0.527 -12.244 44.153 1.00 14.28 206 VAL A O 1
ATOM 1611 N N . MET A 1 207 ? 2.631 -11.756 43.524 1.00 14.89 207 MET A N 1
ATOM 1612 C CA . MET A 1 207 ? 2.384 -12.059 42.102 1.00 14.57 207 MET A CA 1
ATOM 1613 C C . MET A 1 207 ? 2.168 -13.566 41.917 1.00 14.44 207 MET A C 1
ATOM 1614 O O . MET A 1 207 ? 1.352 -13.981 41.092 1.00 15.57 207 MET A O 1
ATOM 1619 N N . ARG A 1 208 ? 2.831 -14.386 42.727 1.00 14.04 208 ARG A N 1
ATOM 1620 C CA . ARG A 1 208 ? 2.519 -15.821 42.680 1.00 14.59 208 ARG A CA 1
ATOM 1621 C C . ARG A 1 208 ? 1.067 -16.110 43.086 1.00 15.60 208 ARG A C 1
ATOM 1622 O O . ARG A 1 208 ? 0.423 -16.995 42.513 1.00 14.89 208 ARG A O 1
ATOM 1630 N N . ALA A 1 209 ? 0.533 -15.384 44.066 1.00 14.80 209 ALA A N 1
ATOM 1631 C CA . ALA A 1 209 ? -0.886 -15.532 44.369 1.00 14.90 209 ALA A CA 1
ATOM 1632 C C . ALA A 1 209 ? -1.749 -15.109 43.175 1.00 14.60 209 ALA A C 1
ATOM 1633 O O . ALA A 1 209 ? -2.723 -15.771 42.837 1.00 15.20 209 ALA A O 1
ATOM 1635 N N . LYS A 1 210 ? -1.390 -13.991 42.557 1.00 16.73 210 LYS A N 1
ATOM 1636 C CA . LYS A 1 210 ? -2.146 -13.476 41.415 1.00 16.58 210 LYS A CA 1
ATOM 1637 C C . LYS A 1 210 ? -2.147 -14.543 40.301 1.00 16.40 210 LYS A C 1
ATOM 1638 O O . LYS A 1 210 ? -3.169 -14.795 39.667 1.00 15.70 210 LYS A O 1
ATOM 1644 N N . ASP A 1 211 ? -1.008 -15.209 40.115 1.00 16.79 211 ASP A N 1
ATOM 1645 C CA . ASP A 1 211 ? -0.880 -16.251 39.097 1.00 19.11 211 ASP A CA 1
ATOM 1646 C C . ASP A 1 211 ? -1.834 -17.400 39.358 1.00 19.20 211 ASP A C 1
ATOM 1647 O O . ASP A 1 211 ? -2.161 -18.168 38.458 1.00 20.81 211 ASP A O 1
ATOM 1652 N N . LYS A 1 212 ? -2.254 -17.525 40.608 1.00 20.03 212 LYS A N 1
ATOM 1653 C CA . LYS A 1 212 ? -3.147 -18.600 41.033 1.00 21.26 212 LYS A CA 1
ATOM 1654 C C . LYS A 1 212 ? -4.608 -18.192 41.015 1.00 20.57 212 LYS A C 1
ATOM 1655 O O . LYS A 1 212 ? -5.495 -18.997 41.258 1.00 21.35 212 LYS A O 1
ATOM 1661 N N . GLY A 1 213 ? -4.852 -16.945 40.662 1.00 20.06 213 GLY A N 1
ATOM 1662 C CA . GLY A 1 213 ? -6.214 -16.473 40.581 1.00 19.69 213 GLY A CA 1
ATOM 1663 C C . GLY A 1 213 ? -6.574 -15.463 41.651 1.00 18.12 213 GLY A C 1
ATOM 1664 O O . GLY A 1 213 ? -7.708 -15.034 41.709 1.00 18.04 213 GLY A O 1
ATOM 1665 N N . ALA A 1 214 ? -5.612 -15.071 42.481 1.00 17.65 214 ALA A N 1
ATOM 1666 C CA . ALA A 1 214 ? -5.900 -14.113 43.540 1.00 16.61 214 ALA A CA 1
ATOM 1667 C C . ALA A 1 214 ? -6.221 -12.731 42.982 1.00 15.48 214 ALA A C 1
ATOM 1668 O O . ALA A 1 214 ? -5.718 -12.339 41.919 1.00 15.06 214 ALA A O 1
ATOM 1670 N N . THR A 1 215 ? -7.050 -12.014 43.722 1.00 15.01 215 THR A N 1
ATOM 1671 C CA . THR A 1 215 ? -7.388 -10.638 43.424 1.00 15.22 215 THR A CA 1
ATOM 1672 C C . THR A 1 215 ? -6.485 -9.748 44.276 1.00 14.70 215 THR A C 1
ATOM 1673 O O . THR A 1 215 ? -6.405 -9.930 45.489 1.00 15.28 215 THR A O 1
ATOM 1677 N N . LEU A 1 216 ? -5.788 -8.819 43.634 1.00 14.12 216 LEU A N 1
ATOM 1678 C CA . LEU A 1 216 ? -4.934 -7.887 44.345 1.00 14.76 216 LEU A CA 1
ATOM 1679 C C . LEU A 1 216 ? -5.597 -6.517 44.372 1.00 14.56 216 LEU A C 1
ATOM 1680 O O . LEU A 1 216 ? -6.001 -5.991 43.322 1.00 14.17 216 LEU A O 1
ATOM 1685 N N . ILE A 1 217 ? -5.649 -5.930 45.567 1.00 15.54 217 ILE A N 1
ATOM 1686 C CA . ILE A 1 217 ? -6.310 -4.662 45.802 1.00 15.30 217 ILE A CA 1
ATOM 1687 C C . ILE A 1 217 ? -5.391 -3.694 46.508 1.00 16.18 217 ILE A C 1
ATOM 1688 O O . ILE A 1 217 ? -4.727 -4.049 47.498 1.00 15.46 217 ILE A O 1
ATOM 1693 N N . HIS A 1 218 ? -5.359 -2.466 46.013 1.00 14.76 218 HIS A N 1
ATOM 1694 C CA . HIS A 1 218 ? -4.566 -1.431 46.648 1.00 15.20 218 HIS A CA 1
ATOM 1695 C C . HIS A 1 218 ? -5.471 -0.267 46.985 1.00 13.52 218 HIS A C 1
ATOM 1696 O O . HIS A 1 218 ? -6.162 0.247 46.112 1.00 16.13 218 HIS A O 1
ATOM 1703 N N . VAL A 1 219 ? -5.454 0.176 48.249 1.00 14.73 219 VAL A N 1
ATOM 1704 C CA . VAL A 1 219 ? -6.279 1.300 48.674 1.00 14.61 219 VAL A CA 1
ATOM 1705 C C . VAL A 1 219 ? -5.305 2.313 49.249 1.00 15.46 219 VAL A C 1
ATOM 1706 O O . VAL A 1 219 ? -4.687 2.070 50.286 1.00 15.72 219 VAL A O 1
ATOM 1710 N N . ASP A 1 220 ? -5.189 3.447 48.567 1.00 14.50 220 ASP A N 1
ATOM 1711 C CA . ASP A 1 220 ? -4.126 4.410 48.829 1.00 14.35 220 ASP A CA 1
ATOM 1712 C C . ASP A 1 220 ? -4.564 5.710 48.160 1.00 15.49 220 ASP A C 1
ATOM 1713 O O . ASP A 1 220 ? -5.111 5.673 47.062 1.00 14.20 220 ASP A O 1
ATOM 1718 N N . PRO A 1 221 ? -4.309 6.845 48.807 1.00 14.62 221 PRO A N 1
ATOM 1719 C CA . PRO A 1 221 ? -4.574 8.161 48.212 1.00 15.64 221 PRO A CA 1
ATOM 1720 C C . PRO A 1 221 ? -3.757 8.391 46.937 1.00 15.63 221 PRO A C 1
ATOM 1721 O O . PRO A 1 221 ? -4.077 9.306 46.206 1.00 15.98 221 PRO A O 1
ATOM 1725 N N . ARG A 1 222 ? -2.702 7.621 46.700 1.00 15.48 222 ARG A N 1
ATOM 1726 C CA . ARG A 1 222 ? -1.890 7.796 45.477 1.00 14.96 222 ARG A CA 1
ATOM 1727 C C . ARG A 1 222 ? -1.834 6.500 44.679 1.00 14.15 222 ARG A C 1
ATOM 1728 O O . ARG A 1 222 ? -1.909 5.401 45.252 1.00 12.22 222 ARG A O 1
ATOM 1736 N N . TYR A 1 223 ? -1.693 6.619 43.359 1.00 13.54 223 TYR A N 1
ATOM 1737 C CA . TYR A 1 223 ? -1.427 5.451 42.518 1.00 13.79 223 TYR A CA 1
ATOM 1738 C C . TYR A 1 223 ? 0.105 5.277 42.468 1.00 13.83 223 TYR A C 1
ATOM 1739 O O . TYR A 1 223 ? 0.819 6.194 42.110 1.00 15.32 223 TYR A O 1
ATOM 1748 N N . THR A 1 224 ? 0.602 4.098 42.836 1.00 13.37 224 THR A N 1
ATOM 1749 C CA . THR A 1 224 ? 2.024 3.886 42.974 1.00 14.37 224 THR A CA 1
ATOM 1750 C C . THR A 1 224 ? 2.529 2.708 42.141 1.00 14.61 224 THR A C 1
ATOM 1751 O O . THR A 1 224 ? 1.777 2.099 41.388 1.00 13.79 224 THR A O 1
ATOM 1755 N N . ARG A 1 225 ? 3.808 2.374 42.315 1.00 14.01 225 ARG A N 1
ATOM 1756 C CA . ARG A 1 225 ? 4.330 1.187 41.623 1.00 14.81 225 ARG A CA 1
ATOM 1757 C C . ARG A 1 225 ? 3.545 -0.076 42.006 1.00 14.72 225 ARG A C 1
ATOM 1758 O O . ARG A 1 225 ? 3.362 -0.967 41.188 1.00 15.13 225 ARG A O 1
ATOM 1766 N N . THR A 1 226 ? 3.057 -0.159 43.247 1.00 15.19 226 THR A N 1
ATOM 1767 C CA . THR A 1 226 ? 2.213 -1.277 43.661 1.00 14.12 226 THR A CA 1
ATOM 1768 C C . THR A 1 226 ? 0.905 -1.315 42.866 1.00 14.43 226 THR A C 1
ATOM 1769 O O . THR A 1 226 ? 0.511 -2.378 42.371 1.00 13.98 226 THR A O 1
ATOM 1773 N N . SER A 1 227 ? 0.238 -0.160 42.781 1.00 12.50 227 SER A N 1
ATOM 1774 C CA . SER A 1 227 ? -1.058 -0.060 42.088 1.00 14.28 227 SER A CA 1
ATOM 1775 C C . SER A 1 227 ? -1.061 -0.676 40.676 1.00 13.77 227 SER A C 1
ATOM 1776 O O . SER A 1 227 ? -2.074 -1.259 40.256 1.00 14.32 227 SER A O 1
ATOM 1779 N N . THR A 1 228 ? 0.060 -0.553 39.972 1.00 15.08 228 THR A N 1
ATOM 1780 C CA . THR A 1 228 ? 0.168 -1.042 38.580 1.00 15.28 228 THR A CA 1
ATOM 1781 C C . THR A 1 228 ? -0.166 -2.514 38.427 1.00 15.68 228 THR A C 1
ATOM 1782 O O . THR A 1 228 ? -0.539 -2.963 37.344 1.00 17.39 228 THR A O 1
ATOM 1786 N N . LYS A 1 229 ? -0.041 -3.272 39.504 1.00 16.50 229 LYS A N 1
ATOM 1787 C CA . LYS A 1 229 ? -0.235 -4.719 39.435 1.00 16.15 229 LYS A CA 1
ATOM 1788 C C . LYS A 1 229 ? -1.591 -5.169 39.969 1.00 16.18 229 LYS A C 1
ATOM 1789 O O . LYS A 1 229 ? -1.895 -6.365 40.022 1.00 17.52 229 LYS A O 1
ATOM 1795 N N . CYS A 1 230 ? -2.405 -4.226 40.409 1.00 15.76 230 CYS A N 1
ATOM 1796 C CA . CYS A 1 230 ? -3.609 -4.622 41.131 1.00 14.79 230 CYS A CA 1
ATOM 1797 C C . CYS A 1 230 ? -4.820 -4.677 40.248 1.00 15.31 230 CYS A C 1
ATOM 1798 O O . CYS A 1 230 ? -4.950 -3.874 39.320 1.00 14.42 230 CYS A O 1
ATOM 1801 N N . ASP A 1 231 ? -5.687 -5.635 40.564 1.00 15.16 231 ASP A N 1
ATOM 1802 C CA . ASP A 1 231 ? -6.977 -5.799 39.922 1.00 16.12 231 ASP A CA 1
ATOM 1803 C C . ASP A 1 231 ? -7.913 -4.638 40.275 1.00 16.90 231 ASP A C 1
ATOM 1804 O O . ASP A 1 231 ? -8.706 -4.214 39.432 1.00 15.27 231 ASP A O 1
ATOM 1809 N N . LEU A 1 232 ? -7.792 -4.111 41.504 1.00 14.29 232 LEU A N 1
ATOM 1810 C CA . LEU A 1 232 ? -8.628 -3.018 41.969 1.00 15.48 232 LEU A CA 1
ATOM 1811 C C . LEU A 1 232 ? -7.750 -1.989 42.637 1.00 15.11 232 LEU A C 1
ATOM 1812 O O . LEU A 1 232 ? -6.988 -2.339 43.529 1.00 13.91 232 LEU A O 1
ATOM 1817 N N . TYR A 1 233 ? -7.822 -0.745 42.193 1.00 14.36 233 TYR A N 1
ATOM 1818 C CA . TYR A 1 233 ? -7.106 0.335 42.865 1.00 15.67 233 TYR A CA 1
ATOM 1819 C C . TYR A 1 233 ? -8.166 1.318 43.334 1.00 16.10 233 TYR A C 1
ATOM 1820 O O . TYR A 1 233 ? -9.002 1.752 42.543 1.00 16.60 233 TYR A O 1
ATOM 1829 N N . ALA A 1 234 ? -8.130 1.681 44.607 1.00 15.55 234 ALA A N 1
ATOM 1830 C CA . ALA A 1 234 ? -9.125 2.583 45.126 1.00 15.80 234 ALA A CA 1
ATOM 1831 C C . ALA A 1 234 ? -8.467 3.747 45.817 1.00 15.99 234 ALA A C 1
ATOM 1832 O O . ALA A 1 234 ? -7.750 3.556 46.792 1.00 15.74 234 ALA A O 1
ATOM 1834 N N . PRO A 1 235 ? -8.695 4.944 45.306 1.00 14.65 235 PRO A N 1
ATOM 1835 C CA . PRO A 1 235 ? -8.183 6.137 45.971 1.00 15.85 235 PRO A CA 1
ATOM 1836 C C . PRO A 1 235 ? -9.097 6.439 47.153 1.00 16.91 235 PRO A C 1
ATOM 1837 O O . PRO A 1 235 ? -10.319 6.234 47.068 1.00 16.73 235 PRO A O 1
ATOM 1841 N N . LEU A 1 236 ? -8.525 6.895 48.255 1.00 18.04 236 LEU A N 1
ATOM 1842 C CA . LEU A 1 236 ? -9.352 7.385 49.343 1.00 19.25 236 LEU A CA 1
ATOM 1843 C C . LEU A 1 236 ? -8.617 8.504 50.045 1.00 20.01 236 LEU A C 1
ATOM 1844 O O . LEU A 1 236 ? -7.384 8.540 50.019 1.00 20.79 236 LEU A O 1
ATOM 1849 N N . ARG A 1 237 ? -9.384 9.432 50.622 1.00 20.70 237 ARG A N 1
ATOM 1850 C CA . ARG A 1 237 ? -8.833 10.620 51.268 1.00 21.30 237 ARG A CA 1
ATOM 1851 C C . ARG A 1 237 ? -7.965 10.238 52.454 1.00 21.27 237 ARG A C 1
ATOM 1852 O O . ARG A 1 237 ? -8.272 9.277 53.170 1.00 19.81 237 ARG A O 1
ATOM 1860 N N . SER A 1 238 ? -6.857 10.962 52.643 1.00 21.70 238 SER A N 1
ATOM 1861 C CA . SER A 1 238 ? -5.948 10.680 53.761 1.00 21.64 238 SER A CA 1
ATOM 1862 C C . SER A 1 238 ? -6.700 10.617 55.077 1.00 18.56 238 SER A C 1
ATOM 1863 O O . SER A 1 238 ? -7.473 11.513 55.385 1.00 19.00 238 SER A O 1
ATOM 1866 N N . GLY A 1 239 ? -6.438 9.569 55.844 1.00 17.88 239 GLY A N 1
ATOM 1867 C CA . GLY A 1 239 ? -7.004 9.404 57.173 1.00 16.75 239 GLY A CA 1
ATOM 1868 C C . GLY A 1 239 ? -8.462 8.994 57.245 1.00 16.83 239 GLY A C 1
ATOM 1869 O O . GLY A 1 239 ? -9.033 8.974 58.331 1.00 17.00 239 GLY A O 1
ATOM 1870 N N . SER A 1 240 ? -9.077 8.654 56.113 1.00 16.12 240 SER A N 1
ATOM 1871 C CA . SER A 1 240 ? -10.495 8.272 56.127 1.00 15.45 240 SER A CA 1
ATOM 1872 C C . SER A 1 240 ? -10.667 6.755 56.205 1.00 15.92 240 SER A C 1
ATOM 1873 O O . SER A 1 240 ? -11.787 6.253 56.130 1.00 16.64 240 SER A O 1
ATOM 1876 N N . ASP A 1 241 ? -9.561 6.039 56.352 1.00 15.59 241 ASP A N 1
ATOM 1877 C CA . ASP A 1 241 ? -9.584 4.580 56.298 1.00 16.01 241 ASP A CA 1
ATOM 1878 C C . ASP A 1 241 ? -10.599 3.930 57.211 1.00 15.91 241 ASP A C 1
ATOM 1879 O O . ASP A 1 241 ? -11.152 2.916 56.848 1.00 13.94 241 ASP A O 1
ATOM 1884 N N . ILE A 1 242 ? -10.774 4.463 58.425 1.00 16.21 242 ILE A N 1
ATOM 1885 C CA . ILE A 1 242 ? -11.732 3.877 59.347 1.00 16.55 242 ILE A CA 1
ATOM 1886 C C . ILE A 1 242 ? -13.135 3.782 58.776 1.00 14.93 242 ILE A C 1
ATOM 1887 O O . ILE A 1 242 ? -13.843 2.802 59.030 1.00 15.44 242 ILE A O 1
ATOM 1892 N N . ALA A 1 243 ? -13.544 4.772 57.999 1.00 14.22 243 ALA A N 1
ATOM 1893 C CA . ALA A 1 243 ? -14.862 4.746 57.383 1.00 13.62 243 ALA A CA 1
ATOM 1894 C C . ALA A 1 243 ? -14.950 3.569 56.419 1.00 13.37 243 ALA A C 1
ATOM 1895 O O . ALA A 1 243 ? -15.917 2.835 56.420 1.00 13.12 243 ALA A O 1
ATOM 1897 N N . PHE A 1 244 ? -13.920 3.421 55.599 1.00 13.97 244 PHE A N 1
ATOM 1898 C CA . PHE A 1 244 ? -13.869 2.362 54.595 1.00 14.74 244 PHE A CA 1
ATOM 1899 C C . PHE A 1 244 ? -13.921 0.996 55.279 1.00 14.18 244 PHE A C 1
ATOM 1900 O O . PHE A 1 244 ? -14.688 0.101 54.877 1.00 14.02 244 PHE A O 1
ATOM 1908 N N . LEU A 1 245 ? -13.142 0.858 56.343 1.00 13.10 245 LEU A N 1
ATOM 1909 C CA . LEU A 1 245 ? -13.069 -0.407 57.067 1.00 12.92 245 LEU A CA 1
ATOM 1910 C C . LEU A 1 245 ? -14.325 -0.725 57.887 1.00 13.21 245 LEU A C 1
ATOM 1911 O O . LEU A 1 245 ? -14.773 -1.873 57.921 1.00 11.40 245 LEU A O 1
ATOM 1916 N N . ASN A 1 246 ? -14.920 0.278 58.521 1.00 12.76 246 ASN A N 1
ATOM 1917 C CA . ASN A 1 246 ? -16.133 0.013 59.303 1.00 12.77 246 ASN A CA 1
ATOM 1918 C C . ASN A 1 246 ? -17.282 -0.295 58.373 1.00 13.97 246 ASN A C 1
ATOM 1919 O O . ASN A 1 246 ? -18.171 -1.080 58.717 1.00 14.01 246 ASN A O 1
ATOM 1924 N N . GLY A 1 247 ? -17.278 0.334 57.195 1.00 13.26 247 GLY A N 1
ATOM 1925 C CA . GLY A 1 247 ? -18.272 0.029 56.183 1.00 14.35 247 GLY A CA 1
ATOM 1926 C C . GLY A 1 247 ? -18.156 -1.428 55.770 1.00 12.84 247 GLY A C 1
ATOM 1927 O O . GLY A 1 247 ? -19.165 -2.093 55.534 1.00 11.70 247 GLY A O 1
ATOM 1928 N N . MET A 1 248 ? -16.937 -1.937 55.690 1.00 12.50 248 MET A N 1
ATOM 1929 C CA . MET A 1 248 ? -16.753 -3.363 55.400 1.00 13.56 248 MET A CA 1
ATOM 1930 C C . MET A 1 248 ? -17.343 -4.235 56.543 1.00 13.84 248 MET A C 1
ATOM 1931 O O . MET A 1 248 ? -17.949 -5.285 56.317 1.00 12.28 248 MET A O 1
ATOM 1936 N N . THR A 1 249 ? -17.138 -3.827 57.783 1.00 13.62 249 THR A N 1
ATOM 1937 C CA . THR A 1 249 ? -17.685 -4.602 58.892 1.00 13.02 249 THR A CA 1
ATOM 1938 C C . THR A 1 249 ? -19.201 -4.693 58.797 1.00 14.65 249 THR A C 1
ATOM 1939 O O . THR A 1 249 ? -19.789 -5.770 58.987 1.00 14.00 249 THR A O 1
ATOM 1943 N N . LYS A 1 250 ? -19.838 -3.557 58.528 1.00 13.85 250 LYS A N 1
ATOM 1944 C CA . LYS A 1 250 ? -21.279 -3.502 58.351 1.00 13.56 250 LYS A CA 1
ATOM 1945 C C . LYS A 1 250 ? -21.679 -4.479 57.267 1.00 13.91 250 LYS A C 1
ATOM 1946 O O . LYS A 1 250 ? -22.615 -5.258 57.427 1.00 13.20 250 LYS A O 1
ATOM 1952 N N . TYR A 1 251 ? -20.977 -4.412 56.147 1.00 14.63 251 TYR A N 1
ATOM 1953 C CA . TYR A 1 251 ? -21.297 -5.251 55.000 1.00 14.37 251 TYR A CA 1
ATOM 1954 C C . TYR A 1 251 ? -21.167 -6.733 55.350 1.00 14.79 251 TYR A C 1
ATOM 1955 O O . TYR A 1 251 ? -22.041 -7.550 55.031 1.00 14.28 251 TYR A O 1
ATOM 1964 N N . ILE A 1 252 ? -20.086 -7.083 56.031 1.00 13.99 252 ILE A N 1
ATOM 1965 C CA . ILE A 1 252 ? -19.884 -8.461 56.466 1.00 14.25 252 ILE A CA 1
ATOM 1966 C C . ILE A 1 252 ? -21.024 -8.971 57.365 1.00 15.33 252 ILE A C 1
ATOM 1967 O O . ILE A 1 252 ? -21.591 -10.059 57.148 1.00 14.09 252 ILE A O 1
ATOM 1972 N N . LEU A 1 253 ? -21.380 -8.176 58.366 1.00 13.27 253 LEU A N 1
ATOM 1973 C CA . LEU A 1 253 ? -22.420 -8.582 59.295 1.00 14.09 253 LEU A CA 1
ATOM 1974 C C . LEU A 1 253 ? -23.784 -8.623 58.647 1.00 15.41 253 LEU A C 1
ATOM 1975 O O . LEU A 1 253 ? -24.532 -9.574 58.841 1.00 14.11 253 LEU A O 1
ATOM 1980 N N . GLU A 1 254 ? -24.119 -7.595 57.881 1.00 15.64 254 GLU A N 1
ATOM 1981 C CA . GLU A 1 254 ? -25.466 -7.531 57.310 1.00 17.39 254 GLU A CA 1
ATOM 1982 C C . GLU A 1 254 ? -25.730 -8.539 56.198 1.00 16.64 254 GLU A C 1
ATOM 1983 O O . GLU A 1 254 ? -26.848 -9.052 56.066 1.00 15.72 254 GLU A O 1
ATOM 1989 N N . LYS A 1 255 ? -24.713 -8.831 55.412 1.00 18.06 255 LYS A N 1
ATOM 1990 C CA . LYS A 1 255 ? -24.887 -9.792 54.332 1.00 18.65 255 LYS A CA 1
ATOM 1991 C C . LYS A 1 255 ? -24.562 -11.195 54.809 1.00 18.60 255 LYS A C 1
ATOM 1992 O O . LYS A 1 255 ? -24.582 -12.132 54.013 1.00 17.36 255 LYS A O 1
ATOM 1998 N N . GLU A 1 256 ? -24.252 -11.330 56.099 1.00 16.68 256 GLU A N 1
ATOM 1999 C CA . GLU A 1 256 ? -23.908 -12.623 56.676 1.00 18.11 256 GLU A CA 1
ATOM 2000 C C . GLU A 1 256 ? -22.768 -13.311 55.903 1.00 18.03 256 GLU A C 1
ATOM 2001 O O . GLU A 1 256 ? -22.855 -14.487 55.530 1.00 18.24 256 GLU A O 1
ATOM 2007 N N . LEU A 1 257 ? -21.690 -12.567 55.678 1.00 14.87 257 LEU A N 1
ATOM 2008 C CA . LEU A 1 257 ? -20.557 -13.090 54.948 1.00 15.45 257 LEU A CA 1
ATOM 2009 C C . LEU A 1 257 ? -19.493 -13.595 55.908 1.00 14.96 257 LEU A C 1
ATOM 2010 O O . LEU A 1 257 ? -18.467 -14.095 55.499 1.00 15.33 257 LEU A O 1
ATOM 2015 N N . TYR A 1 258 ? -19.788 -13.505 57.195 1.00 15.10 258 TYR A N 1
ATOM 2016 C CA . TYR A 1 258 ? -18.858 -13.948 58.212 1.00 15.49 258 TYR A CA 1
ATOM 2017 C C . TYR A 1 258 ? -18.897 -15.484 58.313 1.00 14.65 258 TYR A C 1
ATOM 2018 O O . TYR A 1 258 ? -19.824 -16.123 57.830 1.00 14.43 258 TYR A O 1
ATOM 2027 N N . PHE A 1 259 ? -17.865 -16.058 58.893 1.00 14.18 259 PHE A N 1
ATOM 2028 C CA . PHE A 1 259 ? -17.744 -17.502 59.045 1.00 14.92 259 PHE A CA 1
ATOM 2029 C C . PHE A 1 259 ? -18.183 -17.820 60.461 1.00 15.04 259 PHE A C 1
ATOM 2030 O O . PHE A 1 259 ? -17.395 -17.747 61.406 1.00 13.39 259 PHE A O 1
ATOM 2038 N N . LYS A 1 260 ? -19.452 -18.192 60.579 1.00 15.35 260 LYS A N 1
ATOM 2039 C CA . LYS A 1 260 ? -20.095 -18.343 61.874 1.00 16.37 260 LYS A CA 1
ATOM 2040 C C . LYS A 1 260 ? -19.390 -19.268 62.856 1.00 17.02 260 LYS A C 1
ATOM 2041 O O . LYS A 1 260 ? -19.129 -18.880 63.985 1.00 16.85 260 LYS A O 1
ATOM 2047 N N . ASP A 1 261 ? -19.093 -20.497 62.437 1.00 17.69 261 ASP A N 1
ATOM 2048 C CA . ASP A 1 261 ? -18.429 -21.441 63.330 1.00 17.33 261 ASP A CA 1
ATOM 2049 C C . ASP A 1 261 ? -17.117 -20.868 63.871 1.00 15.47 261 ASP A C 1
ATOM 2050 O O . ASP A 1 261 ? -16.833 -20.965 65.045 1.00 13.82 261 ASP A O 1
ATOM 2055 N N . TYR A 1 262 ? -16.335 -20.248 63.003 1.00 15.33 262 TYR A N 1
ATOM 2056 C CA . TYR A 1 262 ? -15.063 -19.682 63.423 1.00 14.47 262 TYR A CA 1
ATOM 2057 C C . TYR A 1 262 ? -15.324 -18.549 64.434 1.00 14.27 262 TYR A C 1
ATOM 2058 O O . TYR A 1 262 ? -14.680 -18.440 65.481 1.00 13.18 262 TYR A O 1
ATOM 2067 N N . VAL A 1 263 ? -16.300 -17.711 64.127 1.00 15.00 263 VAL A N 1
ATOM 2068 C CA . VAL A 1 263 ? -16.614 -16.600 65.034 1.00 15.31 263 VAL A CA 1
ATOM 2069 C C . VAL A 1 263 ? -17.022 -17.098 66.428 1.00 14.99 263 VAL A C 1
ATOM 2070 O O . VAL A 1 263 ? -16.531 -16.612 67.443 1.00 15.03 263 VAL A O 1
ATOM 2074 N N . VAL A 1 264 ? -17.874 -18.114 66.462 1.00 14.87 264 VAL A N 1
ATOM 2075 C CA . VAL A 1 264 ? -18.333 -18.695 67.716 1.00 15.39 264 VAL A CA 1
ATOM 2076 C C . VAL A 1 264 ? -17.163 -19.329 68.492 1.00 14.51 264 VAL A C 1
ATOM 2077 O O . VAL A 1 264 ? -16.983 -19.091 69.692 1.00 13.07 264 VAL A O 1
ATOM 2081 N N . ASN A 1 265 ? -16.349 -20.109 67.790 1.00 14.35 265 ASN A N 1
ATOM 2082 C CA . ASN A 1 265 ? -15.266 -20.850 68.413 1.00 14.52 265 ASN A CA 1
ATOM 2083 C C . ASN A 1 265 ? -14.083 -20.037 68.885 1.00 14.34 265 ASN A C 1
ATOM 2084 O O . ASN A 1 265 ? -13.512 -20.344 69.913 1.00 14.24 265 ASN A O 1
ATOM 2089 N N . TYR A 1 266 ? -13.720 -19.013 68.129 1.00 12.94 266 TYR A N 1
ATOM 2090 C CA . TYR A 1 266 ? -12.413 -18.385 68.320 1.00 15.10 266 TYR A CA 1
ATOM 2091 C C . TYR A 1 266 ? -12.415 -16.899 68.614 1.00 15.16 266 TYR A C 1
ATOM 2092 O O . TYR A 1 266 ? -11.347 -16.319 68.858 1.00 15.54 266 TYR A O 1
ATOM 2101 N N . THR A 1 267 ? -13.589 -16.280 68.585 1.00 14.30 267 THR A N 1
ATOM 2102 C CA . THR A 1 267 ? -13.690 -14.857 68.942 1.00 14.37 267 THR A CA 1
ATOM 2103 C C . THR A 1 267 ? -14.596 -14.648 70.127 1.00 12.87 267 THR A C 1
ATOM 2104 O O . THR A 1 267 ? -15.347 -15.541 70.541 1.00 13.89 267 THR A O 1
ATOM 2108 N N . ASN A 1 268 ? -14.538 -13.438 70.672 1.00 13.81 268 ASN A N 1
ATOM 2109 C CA . ASN A 1 268 ? -15.400 -13.066 71.785 1.00 12.86 268 ASN A CA 1
ATOM 2110 C C . ASN A 1 268 ? -16.781 -12.568 71.405 1.00 12.99 268 ASN A C 1
ATOM 2111 O O . ASN A 1 268 ? -17.428 -11.876 72.178 1.00 12.66 268 ASN A O 1
ATOM 2116 N N . ALA A 1 269 ? -17.247 -12.970 70.230 1.00 13.24 269 ALA A N 1
ATOM 2117 C CA . ALA A 1 269 ? -18.580 -12.591 69.754 1.00 12.53 269 ALA A CA 1
ATOM 2118 C C . ALA A 1 269 ? -19.712 -13.007 70.718 1.00 13.58 269 ALA A C 1
ATOM 2119 O O . ALA A 1 269 ? -20.737 -12.316 70.837 1.00 12.71 269 ALA A O 1
ATOM 2121 N N . SER A 1 270 ? -19.527 -14.136 71.410 1.00 12.64 270 SER A N 1
ATOM 2122 C CA . SER A 1 270 ? -20.527 -14.628 72.365 1.00 13.77 270 SER A CA 1
ATOM 2123 C C . SER A 1 270 ? -20.479 -13.964 73.753 1.00 13.63 270 SER A C 1
ATOM 2124 O O . SER A 1 270 ? -21.401 -14.133 74.553 1.00 14.31 270 SER A O 1
ATOM 2127 N N . PHE A 1 271 ? -19.410 -13.246 74.058 1.00 14.58 271 PHE A N 1
ATOM 2128 C CA . PHE A 1 271 ? -19.293 -12.598 75.365 1.00 14.48 271 PHE A CA 1
ATOM 2129 C C . PHE A 1 271 ? -20.437 -11.653 75.633 1.00 14.51 271 PHE A C 1
ATOM 2130 O O . PHE A 1 271 ? -20.861 -10.932 74.731 1.00 13.53 271 PHE A O 1
ATOM 2138 N N . ILE A 1 272 ? -20.947 -11.663 76.868 1.00 13.66 272 ILE A N 1
ATOM 2139 C CA . ILE A 1 272 ? -21.988 -10.757 77.266 1.00 14.18 272 ILE A CA 1
ATOM 2140 C C . ILE A 1 272 ? -21.291 -9.551 77.841 1.00 15.01 272 ILE A C 1
ATOM 2141 O O . ILE A 1 272 ? -20.484 -9.659 78.764 1.00 14.68 272 ILE A O 1
ATOM 2146 N N . VAL A 1 273 ? -21.594 -8.403 77.270 1.00 14.96 273 VAL A N 1
ATOM 2147 C CA . VAL A 1 273 ? -21.058 -7.155 77.744 1.00 15.28 273 VAL A CA 1
ATOM 2148 C C . VAL A 1 273 ? -21.983 -6.613 78.855 1.00 16.41 273 VAL A C 1
ATOM 2149 O O . VAL A 1 273 ? -23.225 -6.755 78.795 1.00 16.04 273 VAL A O 1
ATOM 2153 N N . GLY A 1 274 ? -21.389 -6.016 79.886 1.00 16.58 274 GLY A N 1
ATOM 2154 C CA . GLY A 1 274 ? -22.161 -5.506 81.013 1.00 15.97 274 GLY A CA 1
ATOM 2155 C C . GLY A 1 274 ? -23.171 -4.425 80.657 1.00 17.06 274 GLY A C 1
ATOM 2156 O O . GLY A 1 274 ? -23.137 -3.862 79.556 1.00 14.72 274 GLY A O 1
ATOM 2157 N N . GLU A 1 275 ? -24.079 -4.140 81.589 1.00 18.72 275 GLU A N 1
ATOM 2158 C CA . GLU A 1 275 ? -25.123 -3.148 81.348 1.00 19.59 275 GLU A CA 1
ATOM 2159 C C . GLU A 1 275 ? -24.584 -1.719 81.268 1.00 19.26 275 GLU A C 1
ATOM 2160 O O . GLU A 1 275 ? -25.255 -0.841 80.740 1.00 18.83 275 GLU A O 1
ATOM 2166 N N . GLY A 1 276 ? -23.367 -1.506 81.767 1.00 19.52 276 GLY A N 1
ATOM 2167 C CA . GLY A 1 276 ? -22.723 -0.207 81.710 1.00 18.74 276 GLY A CA 1
ATOM 2168 C C . GLY A 1 276 ? -22.323 0.239 80.309 1.00 18.50 276 GLY A C 1
ATOM 2169 O O . GLY A 1 276 ? -22.121 1.433 80.063 1.00 16.77 276 GLY A O 1
ATOM 2170 N N . PHE A 1 277 ? -22.204 -0.704 79.375 1.00 17.29 277 PHE A N 1
ATOM 2171 C CA . PHE A 1 277 ? -21.835 -0.302 78.031 1.00 16.69 277 PHE A CA 1
ATOM 2172 C C . PHE A 1 277 ? -22.957 0.471 77.341 1.00 15.59 277 PHE A C 1
ATOM 2173 O O . PHE A 1 277 ? -24.135 0.173 77.520 1.00 15.59 277 PHE A O 1
ATOM 2181 N N . ALA A 1 278 ? -22.560 1.475 76.566 1.00 15.50 278 ALA A N 1
ATOM 2182 C CA . ALA A 1 278 ? -23.475 2.274 75.768 1.00 14.30 278 ALA A CA 1
ATOM 2183 C C . ALA A 1 278 ? -22.632 3.060 74.782 1.00 15.01 278 ALA A C 1
ATOM 2184 O O . ALA A 1 278 ? -21.413 3.150 74.917 1.00 13.61 278 ALA A O 1
ATOM 2186 N N . PHE A 1 279 ? -23.288 3.617 73.776 1.00 14.18 279 PHE A N 1
ATOM 2187 C CA . PHE A 1 279 ? -22.614 4.469 72.816 1.00 15.00 279 PHE A CA 1
ATOM 2188 C C . PHE A 1 279 ? -23.646 5.457 72.336 1.00 15.86 279 PHE A C 1
ATOM 2189 O O . PHE A 1 279 ? -24.774 5.073 72.012 1.00 16.93 279 PHE A O 1
ATOM 2197 N N . GLU A 1 280 ? -23.302 6.744 72.334 1.00 15.39 280 GLU A N 1
ATOM 2198 C CA . GLU A 1 280 ? -24.267 7.746 71.935 1.00 15.01 280 GLU A CA 1
ATOM 2199 C C . GLU A 1 280 ? -23.557 8.915 71.271 1.00 15.71 280 GLU A C 1
ATOM 2200 O O . GLU A 1 280 ? -22.649 9.521 71.849 1.00 14.49 280 GLU A O 1
ATOM 2206 N N . GLU A 1 281 ? -23.949 9.176 70.030 1.00 15.85 281 GLU A N 1
ATOM 2207 C CA . GLU A 1 281 ? -23.417 10.290 69.261 1.00 16.47 281 GLU A CA 1
ATOM 2208 C C . GLU A 1 281 ? -21.900 10.427 69.310 1.00 15.97 281 GLU A C 1
ATOM 2209 O O . GLU A 1 281 ? -21.375 11.510 69.553 1.00 16.67 281 GLU A O 1
ATOM 2215 N N . GLY A 1 282 ? -21.184 9.332 69.088 1.00 15.74 282 GLY A N 1
ATOM 2216 C CA . GLY A 1 282 ? -19.737 9.414 69.028 1.00 14.65 282 GLY A CA 1
ATOM 2217 C C . GLY A 1 282 ? -18.993 9.141 70.330 1.00 14.84 282 GLY A C 1
ATOM 2218 O O . GLY A 1 282 ? -17.779 8.950 70.313 1.00 16.19 282 GLY A O 1
ATOM 2219 N N . LEU A 1 283 ? -19.709 9.096 71.449 1.00 13.78 283 LEU A N 1
ATOM 2220 C CA . LEU A 1 283 ? -19.063 8.825 72.731 1.00 13.20 283 LEU A CA 1
ATOM 2221 C C . LEU A 1 283 ? -19.517 7.512 73.319 1.00 13.30 283 LEU A C 1
ATOM 2222 O O . LEU A 1 283 ? -20.739 7.272 73.431 1.00 12.48 283 LEU A O 1
ATOM 2227 N N . PHE A 1 284 ? -18.556 6.677 73.701 1.00 12.77 284 PHE A N 1
ATOM 2228 C CA . PHE A 1 284 ? -18.885 5.485 74.451 1.00 13.04 284 PHE A CA 1
ATOM 2229 C C . PHE A 1 284 ? -19.235 5.912 75.874 1.00 13.39 284 PHE A C 1
ATOM 2230 O O . PHE A 1 284 ? -19.002 7.054 76.261 1.00 12.71 284 PHE A O 1
ATOM 2238 N N . ALA A 1 285 ? -19.838 5.007 76.639 1.00 13.65 285 ALA A N 1
ATOM 2239 C CA . ALA A 1 285 ? -20.190 5.323 78.009 1.00 13.18 285 ALA A CA 1
ATOM 2240 C C . ALA A 1 285 ? -18.911 5.566 78.820 1.00 12.92 285 ALA A C 1
ATOM 2241 O O . ALA A 1 285 ? -17.837 5.053 78.481 1.00 13.11 285 ALA A O 1
ATOM 2243 N N . GLY A 1 286 ? -19.032 6.351 79.889 1.00 12.87 286 GLY A N 1
ATOM 2244 C CA . GLY A 1 286 ? -17.902 6.590 80.753 1.00 13.45 286 GLY A CA 1
ATOM 2245 C C . GLY A 1 286 ? -17.005 7.754 80.374 1.00 14.18 286 GLY A C 1
ATOM 2246 O O . GLY A 1 286 ? -15.920 7.893 80.923 1.00 13.51 286 GLY A O 1
ATOM 2247 N N . TYR A 1 287 ? -17.450 8.600 79.453 1.00 13.46 287 TYR A N 1
ATOM 2248 C CA . TYR A 1 287 ? -16.596 9.700 79.020 1.00 14.56 287 TYR A CA 1
ATOM 2249 C C . TYR A 1 287 ? -16.566 10.815 80.063 1.00 14.02 287 TYR A C 1
ATOM 2250 O O . TYR A 1 287 ? -17.603 11.241 80.559 1.00 13.45 287 TYR A O 1
ATOM 2259 N N . ASN A 1 288 ? -15.360 11.248 80.404 1.00 14.42 288 ASN A N 1
ATOM 2260 C CA . ASN A 1 288 ? -15.142 12.352 81.336 1.00 16.78 288 ASN A CA 1
ATOM 2261 C C . ASN A 1 288 ? -14.677 13.533 80.493 1.00 16.52 288 ASN A C 1
ATOM 2262 O O . ASN A 1 288 ? -13.550 13.546 79.992 1.00 16.23 288 ASN A O 1
ATOM 2267 N N . LYS A 1 289 ? -15.536 14.508 80.304 1.00 18.95 289 LYS A N 1
ATOM 2268 C CA . LYS A 1 289 ? -15.178 15.598 79.394 1.00 20.62 289 LYS A CA 1
ATOM 2269 C C . LYS A 1 289 ? -14.048 16.524 79.875 1.00 20.77 289 LYS A C 1
ATOM 2270 O O . LYS A 1 289 ? -13.418 17.184 79.050 1.00 21.08 289 LYS A O 1
ATOM 2276 N N . GLU A 1 290 ? -13.773 16.567 81.179 1.00 20.43 290 GLU A N 1
ATOM 2277 C CA . GLU A 1 290 ? -12.676 17.397 81.671 1.00 20.61 290 GLU A CA 1
ATOM 2278 C C . GLU A 1 290 ? -11.309 16.720 81.488 1.00 20.31 290 GLU A C 1
ATOM 2279 O O . GLU A 1 290 ? -10.317 17.382 81.190 1.00 20.44 290 GLU A O 1
ATOM 2285 N N . THR A 1 291 ? -11.234 15.406 81.681 1.00 19.36 291 THR A N 1
ATOM 2286 C CA . THR A 1 291 ? -9.978 14.729 81.500 1.00 18.76 291 THR A CA 1
ATOM 2287 C C . THR A 1 291 ? -9.811 14.235 80.069 1.00 18.18 291 THR A C 1
ATOM 2288 O O . THR A 1 291 ? -8.718 13.888 79.678 1.00 15.97 291 THR A O 1
ATOM 2292 N N . ARG A 1 292 ? -10.907 14.221 79.311 1.00 19.35 292 ARG A N 1
ATOM 2293 C CA . ARG A 1 292 ? -10.923 13.677 77.950 1.00 19.04 292 ARG A CA 1
ATOM 2294 C C . ARG A 1 292 ? -10.483 12.211 77.946 1.00 19.15 292 ARG A C 1
ATOM 2295 O O . ARG A 1 292 ? -9.833 11.722 77.015 1.00 18.92 292 ARG A O 1
ATOM 2303 N N . LYS A 1 293 ? -10.850 11.511 79.010 1.00 18.61 293 LYS A N 1
ATOM 2304 C CA . LYS A 1 293 ? -10.557 10.084 79.112 1.00 18.85 293 LYS A CA 1
ATOM 2305 C C . LYS A 1 293 ? -11.838 9.331 79.408 1.00 17.67 293 LYS A C 1
ATOM 2306 O O . LYS A 1 293 ? -12.809 9.891 79.917 1.00 18.24 293 LYS A O 1
ATOM 2312 N N . TYR A 1 294 ? -11.815 8.048 79.087 1.00 18.12 294 TYR A N 1
ATOM 2313 C CA . TYR A 1 294 ? -12.937 7.176 79.348 1.00 17.62 294 TYR A CA 1
ATOM 2314 C C . TYR A 1 294 ? -12.688 6.350 80.585 1.00 16.90 294 TYR A C 1
ATOM 2315 O O . TYR A 1 294 ? -11.565 5.901 80.848 1.00 17.43 294 TYR A O 1
ATOM 2324 N N . ASP A 1 295 ? -13.762 6.109 81.308 1.00 16.70 295 ASP A N 1
ATOM 2325 C CA . ASP A 1 295 ? -13.739 5.174 82.400 1.00 16.95 295 ASP A CA 1
ATOM 2326 C C . ASP A 1 295 ? -14.056 3.821 81.743 1.00 15.02 295 ASP A C 1
ATOM 2327 O O . ASP A 1 295 ? -15.216 3.506 81.470 1.00 15.04 295 ASP A O 1
ATOM 2332 N N . LYS A 1 296 ? -13.021 3.051 81.473 1.00 15.20 296 LYS A N 1
ATOM 2333 C CA . LYS A 1 296 ? -13.151 1.778 80.746 1.00 16.04 296 LYS A CA 1
ATOM 2334 C C . LYS A 1 296 ? -13.883 0.677 81.519 1.00 16.77 296 LYS A C 1
ATOM 2335 O O . LYS A 1 296 ? -14.268 -0.338 80.939 1.00 15.84 296 LYS A O 1
ATOM 2341 N N . SER A 1 297 ? -14.068 0.861 82.819 1.00 16.44 297 SER A N 1
ATOM 2342 C CA . SER A 1 297 ? -14.736 -0.168 83.590 1.00 17.15 297 SER A CA 1
ATOM 2343 C C . SER A 1 297 ? -16.182 -0.248 83.128 1.00 18.27 297 SER A C 1
ATOM 2344 O O . SER A 1 297 ? -16.839 -1.276 83.313 1.00 20.92 297 SER A O 1
ATOM 2347 N N . LYS A 1 298 ? -16.684 0.829 82.524 1.00 15.60 298 LYS A N 1
ATOM 2348 C CA . LYS A 1 298 ? -18.022 0.798 81.978 1.00 15.28 298 LYS A CA 1
ATOM 2349 C C . LYS A 1 298 ? -18.185 -0.234 80.849 1.00 14.24 298 LYS A C 1
ATOM 2350 O O . LYS A 1 298 ? -19.303 -0.583 80.507 1.00 14.95 298 LYS A O 1
ATOM 2356 N N . TRP A 1 299 ? -17.084 -0.707 80.283 1.00 13.59 299 TRP A N 1
ATOM 2357 C CA . TRP A 1 299 ? -17.146 -1.560 79.091 1.00 14.64 299 TRP A CA 1
ATOM 2358 C C . TRP A 1 299 ? -16.893 -3.029 79.365 1.00 14.74 299 TRP A C 1
ATOM 2359 O O . TRP A 1 299 ? -16.827 -3.835 78.433 1.00 15.61 299 TRP A O 1
ATOM 2370 N N . GLY A 1 300 ? -16.715 -3.383 80.638 1.00 14.51 300 GLY A N 1
ATOM 2371 C CA . GLY A 1 300 ? -16.363 -4.750 80.987 1.00 15.41 300 GLY A CA 1
ATOM 2372 C C . GLY A 1 300 ? -17.413 -5.804 80.689 1.00 16.21 300 GLY A C 1
ATOM 2373 O O . GLY A 1 300 ? -18.584 -5.495 80.493 1.00 16.30 300 GLY A O 1
ATOM 2374 N N . PHE A 1 301 ? -16.987 -7.064 80.662 1.00 16.16 301 PHE A N 1
ATOM 2375 C CA . PHE A 1 301 ? -17.903 -8.167 80.427 1.00 15.33 301 PHE A CA 1
ATOM 2376 C C . PHE A 1 301 ? -18.622 -8.592 81.709 1.00 17.14 301 PHE A C 1
ATOM 2377 O O . PHE A 1 301 ? -18.124 -8.398 82.814 1.00 17.65 301 PHE A O 1
ATOM 2385 N N . GLU A 1 302 ? -19.810 -9.159 81.541 1.00 17.19 302 GLU A N 1
ATOM 2386 C CA . GLU A 1 302 ? -20.589 -9.675 82.657 1.00 18.80 302 GLU A CA 1
ATOM 2387 C C . GLU A 1 302 ? -19.975 -11.048 82.974 1.00 18.45 302 GLU A C 1
ATOM 2388 O O . GLU A 1 302 ? -19.737 -11.836 82.072 1.00 19.84 302 GLU A O 1
ATOM 2394 N N . ARG A 1 303 ? -19.663 -11.316 84.236 1.00 18.73 303 ARG A N 1
ATOM 2395 C CA . ARG A 1 303 ? -18.964 -12.558 84.601 1.00 18.27 303 ARG A CA 1
ATOM 2396 C C . ARG A 1 303 ? -19.795 -13.517 85.436 1.00 19.46 303 ARG A C 1
ATOM 2397 O O . ARG A 1 303 ? -20.646 -13.094 86.224 1.00 20.20 303 ARG A O 1
ATOM 2405 N N . ASP A 1 304 ? -19.504 -14.806 85.268 1.00 19.86 304 ASP A N 1
ATOM 2406 C CA . ASP A 1 304 ? -20.173 -15.877 85.993 1.00 20.56 304 ASP A CA 1
ATOM 2407 C C . ASP A 1 304 ? -19.560 -16.127 87.367 1.00 21.74 304 ASP A C 1
ATOM 2408 O O . ASP A 1 304 ? -18.603 -15.448 87.764 1.00 21.64 304 ASP A O 1
ATOM 2413 N N . GLU A 1 305 ? -20.122 -17.109 88.078 1.00 24.15 305 GLU A N 1
ATOM 2414 C CA . GLU A 1 305 ? -19.722 -17.442 89.461 1.00 26.06 305 GLU A CA 1
ATOM 2415 C C . GLU A 1 305 ? -18.234 -17.705 89.640 1.00 26.34 305 GLU A C 1
ATOM 2416 O O . GLU A 1 305 ? -17.674 -17.549 90.739 1.00 26.27 305 GLU A O 1
ATOM 2426 N N . ASN A 1 306 ? -17.593 -18.102 88.547 1.00 26.00 306 ASN A N 1
ATOM 2427 C CA . ASN A 1 306 ? -16.184 -18.402 88.553 1.00 26.42 306 ASN A CA 1
ATOM 2428 C C . ASN A 1 306 ? -15.360 -17.196 88.120 1.00 24.34 306 ASN A C 1
ATOM 2429 O O . ASN A 1 306 ? -14.137 -17.252 88.089 1.00 25.25 306 ASN A O 1
ATOM 2434 N N . GLY A 1 307 ? -16.034 -16.109 87.765 1.00 22.66 307 GLY A N 1
ATOM 2435 C CA . GLY A 1 307 ? -15.334 -14.924 87.322 1.00 21.15 307 GLY A CA 1
ATOM 2436 C C . GLY A 1 307 ? -14.938 -14.987 85.857 1.00 19.60 307 GLY A C 1
ATOM 2437 O O . GLY A 1 307 ? -14.028 -14.279 85.438 1.00 18.93 307 GLY A O 1
ATOM 2438 N N . ASN A 1 308 ? -15.610 -15.830 85.074 1.00 18.13 308 ASN A N 1
ATOM 2439 C CA . ASN A 1 308 ? -15.307 -15.903 83.649 1.00 17.75 308 ASN A CA 1
ATOM 2440 C C . ASN A 1 308 ? -16.428 -15.222 82.909 1.00 17.35 308 ASN A C 1
ATOM 2441 O O . ASN A 1 308 ? -17.577 -15.300 83.339 1.00 17.71 308 ASN A O 1
ATOM 2446 N N . PRO A 1 309 ? -16.095 -14.527 81.824 1.00 16.17 309 PRO A N 1
ATOM 2447 C CA . PRO A 1 309 ? -17.093 -13.814 81.034 1.00 15.80 309 PRO A CA 1
ATOM 2448 C C . PRO A 1 309 ? -18.199 -14.767 80.631 1.00 16.42 309 PRO A C 1
ATOM 2449 O O . PRO A 1 309 ? -17.914 -15.879 80.192 1.00 16.21 309 PRO A O 1
ATOM 2453 N N . LYS A 1 310 ? -19.443 -14.347 80.807 1.00 16.89 310 LYS A N 1
ATOM 2454 C CA . LYS A 1 310 ? -20.565 -15.136 80.346 1.00 17.26 310 LYS A CA 1
ATOM 2455 C C . LYS A 1 310 ? -20.570 -15.141 78.829 1.00 18.14 310 LYS A C 1
ATOM 2456 O O . LYS A 1 310 ? -20.149 -14.172 78.186 1.00 16.34 310 LYS A O 1
ATOM 2462 N N . ARG A 1 311 ? -21.091 -16.221 78.251 1.00 19.83 311 ARG A N 1
ATOM 2463 C CA . ARG A 1 311 ? -21.173 -16.329 76.796 1.00 18.71 311 ARG A CA 1
ATOM 2464 C C . ARG A 1 311 ? -22.519 -16.838 76.291 1.00 19.48 311 ARG A C 1
ATOM 2465 O O . ARG A 1 311 ? -23.131 -17.726 76.895 1.00 19.47 311 ARG A O 1
ATOM 2473 N N . ASP A 1 312 ? -23.000 -16.255 75.194 1.00 19.85 312 ASP A N 1
ATOM 2474 C CA . ASP A 1 312 ? -24.172 -16.783 74.491 1.00 20.55 312 ASP A CA 1
ATOM 2475 C C . ASP A 1 312 ? -23.664 -17.205 73.119 1.00 21.26 312 ASP A C 1
ATOM 2476 O O . ASP A 1 312 ? -23.501 -16.380 72.210 1.00 20.22 312 ASP A O 1
ATOM 2481 N N . GLU A 1 313 ? -23.400 -18.494 72.966 1.00 21.40 313 GLU A N 1
ATOM 2482 C CA . GLU A 1 313 ? -22.866 -18.981 71.697 1.00 23.02 313 GLU A CA 1
ATOM 2483 C C . GLU A 1 313 ? -23.848 -18.969 70.526 1.00 21.72 313 GLU A C 1
ATOM 2484 O O . GLU A 1 313 ? -23.458 -19.245 69.388 1.00 22.37 313 GLU A O 1
ATOM 2490 N N . THR A 1 314 ? -25.108 -18.651 70.791 1.00 19.93 314 THR A N 1
ATOM 2491 C CA . THR A 1 314 ? -26.051 -18.486 69.702 1.00 19.95 314 THR A CA 1
ATOM 2492 C C . THR A 1 314 ? -25.916 -17.098 69.125 1.00 18.85 314 THR A C 1
ATOM 2493 O O . THR A 1 314 ? -26.491 -16.815 68.093 1.00 18.70 314 THR A O 1
ATOM 2497 N N . LEU A 1 315 ? -25.185 -16.228 69.814 1.00 18.59 315 LEU A N 1
ATOM 2498 C CA . LEU A 1 315 ? -24.973 -14.854 69.347 1.00 18.87 315 LEU A CA 1
ATOM 2499 C C . LEU A 1 315 ? -26.278 -14.051 69.245 1.00 19.10 315 LEU A C 1
ATOM 2500 O O . LEU A 1 315 ? -26.406 -13.148 68.411 1.00 19.48 315 LEU A O 1
ATOM 2505 N N . LYS A 1 316 ? -27.244 -14.356 70.093 1.00 19.71 316 LYS A N 1
ATOM 2506 C CA . LYS A 1 316 ? -28.527 -13.682 69.984 1.00 20.46 316 LYS A CA 1
ATOM 2507 C C . LYS A 1 316 ? -28.798 -12.684 71.100 1.00 19.81 316 LYS A C 1
ATOM 2508 O O . LYS A 1 316 ? -29.577 -11.752 70.913 1.00 20.89 316 LYS A O 1
ATOM 2514 N N . HIS A 1 317 ? -28.183 -12.912 72.256 1.00 20.11 317 HIS A N 1
ATOM 2515 C CA . HIS A 1 317 ? -28.344 -12.038 73.420 1.00 20.01 317 HIS A CA 1
ATOM 2516 C C . HIS A 1 317 ? -28.135 -10.568 73.023 1.00 19.72 317 HIS A C 1
ATOM 2517 O O . HIS A 1 317 ? -27.128 -10.239 72.405 1.00 18.17 317 HIS A O 1
ATOM 2524 N N . PRO A 1 318 ? -29.057 -9.680 73.387 1.00 19.64 318 PRO A N 1
ATOM 2525 C CA . PRO A 1 318 ? -28.955 -8.276 72.966 1.00 19.57 318 PRO A CA 1
ATOM 2526 C C . PRO A 1 318 ? -27.683 -7.585 73.480 1.00 19.01 318 PRO A C 1
ATOM 2527 O O . PRO A 1 318 ? -27.337 -6.542 72.942 1.00 19.57 318 PRO A O 1
ATOM 2531 N N . ARG A 1 319 ? -27.016 -8.134 74.492 1.00 18.95 319 ARG A N 1
ATOM 2532 C CA . ARG A 1 319 ? -25.735 -7.563 74.950 1.00 18.88 319 ARG A CA 1
ATOM 2533 C C . ARG A 1 319 ? -24.507 -8.425 74.622 1.00 17.22 319 ARG A C 1
ATOM 2534 O O . ARG A 1 319 ? -23.409 -8.195 75.142 1.00 17.49 319 ARG A O 1
ATOM 2542 N N . CYS A 1 320 ? -24.678 -9.434 73.778 1.00 16.78 320 CYS A N 1
ATOM 2543 C CA . CYS A 1 320 ? -23.503 -10.186 73.364 1.00 15.81 320 CYS A CA 1
ATOM 2544 C C . CYS A 1 320 ? -22.794 -9.295 72.375 1.00 15.45 320 CYS A C 1
ATOM 2545 O O . CYS A 1 320 ? -23.420 -8.470 71.701 1.00 13.71 320 CYS A O 1
ATOM 2548 N N . VAL A 1 321 ? -21.491 -9.465 72.320 1.00 14.67 321 VAL A N 1
ATOM 2549 C CA . VAL A 1 321 ? -20.625 -8.674 71.463 1.00 14.78 321 VAL A CA 1
ATOM 2550 C C . VAL A 1 321 ? -21.130 -8.619 70.024 1.00 15.26 321 VAL A C 1
ATOM 2551 O O . VAL A 1 321 ? -21.121 -7.586 69.367 1.00 13.69 321 VAL A O 1
ATOM 2555 N N . PHE A 1 322 ? -21.576 -9.751 69.527 1.00 16.10 322 PHE A N 1
ATOM 2556 C CA . PHE A 1 322 ? -22.085 -9.788 68.178 1.00 15.58 322 PHE A CA 1
ATOM 2557 C C . PHE A 1 322 ? -23.257 -8.829 67.908 1.00 16.03 322 PHE A C 1
ATOM 2558 O O . PHE A 1 322 ? -23.277 -8.123 66.875 1.00 15.66 322 PHE A O 1
ATOM 2566 N N . GLN A 1 323 ? -24.248 -8.822 68.800 1.00 13.32 323 GLN A N 1
ATOM 2567 C CA . GLN A 1 323 ? -25.384 -7.930 68.611 1.00 14.14 323 GLN A CA 1
ATOM 2568 C C . GLN A 1 323 ? -24.987 -6.473 68.861 1.00 13.87 323 GLN A C 1
ATOM 2569 O O . GLN A 1 323 ? -25.511 -5.566 68.231 1.00 13.62 323 GLN A O 1
ATOM 2575 N N . ILE A 1 324 ? -24.038 -6.245 69.758 1.00 13.86 324 ILE A N 1
ATOM 2576 C CA . ILE A 1 324 ? -23.596 -4.880 69.996 1.00 14.88 324 ILE A CA 1
ATOM 2577 C C . ILE A 1 324 ? -22.921 -4.391 68.712 1.00 15.34 324 ILE A C 1
ATOM 2578 O O . ILE A 1 324 ? -23.085 -3.236 68.304 1.00 14.36 324 ILE A O 1
ATOM 2583 N N . MET A 1 325 ? -22.222 -5.301 68.032 1.00 14.84 325 MET A N 1
ATOM 2584 C CA . MET A 1 325 ? -21.546 -4.941 66.795 1.00 15.60 325 MET A CA 1
ATOM 2585 C C . MET A 1 325 ? -22.558 -4.611 65.714 1.00 14.42 325 MET A C 1
ATOM 2586 O O . MET A 1 325 ? -22.430 -3.614 65.011 1.00 14.84 325 MET A O 1
ATOM 2591 N N . LYS A 1 326 ? -23.562 -5.453 65.579 1.00 14.76 326 LYS A N 1
ATOM 2592 C CA . LYS A 1 326 ? -24.583 -5.213 64.584 1.00 16.20 326 LYS A CA 1
ATOM 2593 C C . LYS A 1 326 ? -25.147 -3.809 64.718 1.00 15.38 326 LYS A C 1
ATOM 2594 O O . LYS A 1 326 ? -25.283 -3.095 63.730 1.00 16.07 326 LYS A O 1
ATOM 2600 N N . LYS A 1 327 ? -25.462 -3.414 65.943 1.00 13.55 327 LYS A N 1
ATOM 2601 C CA . LYS A 1 327 ? -26.002 -2.090 66.202 1.00 14.83 327 LYS A CA 1
ATOM 2602 C C . LYS A 1 327 ? -24.988 -0.984 65.904 1.00 14.44 327 LYS A C 1
ATOM 2603 O O . LYS A 1 327 ? -25.313 0.041 65.278 1.00 14.64 327 LYS A O 1
ATOM 2609 N N . HIS A 1 328 ? -23.785 -1.176 66.410 1.00 14.06 328 HIS A N 1
ATOM 2610 C CA . HIS A 1 328 ? -22.747 -0.177 66.282 1.00 14.63 328 HIS A CA 1
ATOM 2611 C C . HIS A 1 328 ? -22.458 0.169 64.838 1.00 14.90 328 HIS A C 1
ATOM 2612 O O . HIS A 1 328 ? -22.333 1.345 64.476 1.00 15.68 328 HIS A O 1
ATOM 2619 N N . TYR A 1 329 ? -22.367 -0.861 64.000 1.00 13.98 329 TYR A N 1
ATOM 2620 C CA . TYR A 1 329 ? -21.969 -0.652 62.618 1.00 14.67 329 TYR A CA 1
ATOM 2621 C C . TYR A 1 329 ? -23.052 -0.238 61.642 1.00 15.02 329 TYR A C 1
ATOM 2622 O O . TYR A 1 329 ? -22.747 0.093 60.498 1.00 14.53 329 TYR A O 1
ATOM 2631 N N . GLU A 1 330 ? -24.306 -0.259 62.073 1.00 16.11 330 GLU A N 1
ATOM 2632 C CA . GLU A 1 330 ? -25.393 0.045 61.145 1.00 17.38 330 GLU A CA 1
ATOM 2633 C C . GLU A 1 330 ? -25.258 1.409 60.445 1.00 16.69 330 GLU A C 1
ATOM 2634 O O . GLU A 1 330 ? -25.752 1.599 59.331 1.00 14.70 330 GLU A O 1
ATOM 2640 N N . ARG A 1 331 ? -24.561 2.347 61.074 1.00 15.17 331 ARG A N 1
ATOM 2641 C CA . ARG A 1 331 ? -24.450 3.679 60.498 1.00 15.09 331 ARG A CA 1
ATOM 2642 C C . ARG A 1 331 ? -23.490 3.808 59.311 1.00 14.88 331 ARG A C 1
ATOM 2643 O O . ARG A 1 331 ? -23.479 4.852 58.667 1.00 15.06 331 ARG A O 1
ATOM 2651 N N . TYR A 1 332 ? -22.711 2.762 59.013 1.00 13.65 332 TYR A N 1
ATOM 2652 C CA . TYR A 1 332 ? -21.647 2.885 58.011 1.00 15.41 332 TYR A CA 1
ATOM 2653 C C . TYR A 1 332 ? -22.092 2.489 56.612 1.00 15.43 332 TYR A C 1
ATOM 2654 O O . TYR A 1 332 ? -21.469 1.674 55.953 1.00 14.98 332 TYR A O 1
ATOM 2663 N N . ASP A 1 333 ? -23.195 3.063 56.166 1.00 17.59 333 ASP A N 1
ATOM 2664 C CA . ASP A 1 333 ? -23.689 2.741 54.835 1.00 17.24 333 ASP A CA 1
ATOM 2665 C C . ASP A 1 333 ? -22.783 3.301 53.749 1.00 17.64 333 ASP A C 1
ATOM 2666 O O . ASP A 1 333 ? -22.020 4.250 53.970 1.00 16.03 333 ASP A O 1
ATOM 2671 N N . LEU A 1 334 ? -22.913 2.713 52.563 1.00 17.88 334 LEU A N 1
ATOM 2672 C CA . LEU A 1 334 ? -22.024 2.988 51.443 1.00 19.67 334 LEU A CA 1
ATOM 2673 C C . LEU A 1 334 ? -22.023 4.423 50.970 1.00 18.63 334 LEU A C 1
ATOM 2674 O O . LEU A 1 334 ? -20.965 4.975 50.648 1.00 18.86 334 LEU A O 1
ATOM 2679 N N . ASP A 1 335 ? -23.200 5.034 50.922 1.00 19.49 335 ASP A N 1
ATOM 2680 C CA . ASP A 1 335 ? -23.272 6.419 50.499 1.00 20.29 335 ASP A CA 1
ATOM 2681 C C . ASP A 1 335 ? -22.393 7.283 51.397 1.00 19.41 335 ASP A C 1
ATOM 2682 O O . ASP A 1 335 ? -21.620 8.118 50.906 1.00 19.32 335 ASP A O 1
ATOM 2687 N N . LYS A 1 336 ? -22.477 7.033 52.701 1.00 20.22 336 LYS A N 1
ATOM 2688 C CA . LYS A 1 336 ? -21.690 7.779 53.680 1.00 19.00 336 LYS A CA 1
ATOM 2689 C C . LYS A 1 336 ? -20.193 7.543 53.487 1.00 16.97 336 LYS A C 1
ATOM 2690 O O . LYS A 1 336 ? -19.410 8.477 53.487 1.00 16.35 336 LYS A O 1
ATOM 2696 N N . ILE A 1 337 ? -19.794 6.296 53.325 1.00 16.42 337 ILE A N 1
ATOM 2697 C CA . ILE A 1 337 ? -18.397 5.995 53.074 1.00 16.79 337 ILE A CA 1
ATOM 2698 C C . ILE A 1 337 ? -17.871 6.677 51.813 1.00 16.63 337 ILE A C 1
ATOM 2699 O O . ILE A 1 337 ? -16.804 7.277 51.833 1.00 17.02 337 ILE A O 1
ATOM 2704 N N . SER A 1 338 ? -18.620 6.600 50.718 1.00 16.62 338 SER A N 1
ATOM 2705 C CA . SER A 1 338 ? -18.194 7.263 49.486 1.00 17.48 338 SER A CA 1
ATOM 2706 C C . SER A 1 338 ? -18.017 8.774 49.667 1.00 17.63 338 SER A C 1
ATOM 2707 O O . SER A 1 338 ? -17.052 9.339 49.187 1.00 19.02 338 SER A O 1
ATOM 2710 N N . ALA A 1 339 ? -18.952 9.403 50.371 1.00 18.38 339 ALA A N 1
ATOM 2711 C CA . ALA A 1 339 ? -18.931 10.842 50.638 1.00 18.72 339 ALA A CA 1
ATOM 2712 C C . ALA A 1 339 ? -17.716 11.286 51.460 1.00 18.61 339 ALA A C 1
ATOM 2713 O O . ALA A 1 339 ? -17.063 12.296 51.158 1.00 20.34 339 ALA A O 1
ATOM 2715 N N . ILE A 1 340 ? -17.392 10.522 52.484 1.00 16.84 340 ILE A N 1
ATOM 2716 C CA . ILE A 1 340 ? -16.321 10.927 53.386 1.00 16.32 340 ILE A CA 1
ATOM 2717 C C . ILE A 1 340 ? -14.927 10.493 52.932 1.00 16.36 340 ILE A C 1
ATOM 2718 O O . ILE A 1 340 ? -13.930 11.152 53.263 1.00 16.73 340 ILE A O 1
ATOM 2723 N N . CYS A 1 341 ? -14.860 9.379 52.187 1.00 15.00 341 CYS A N 1
ATOM 2724 C CA . CYS A 1 341 ? -13.602 8.829 51.672 1.00 15.97 341 CYS A CA 1
ATOM 2725 C C . CYS A 1 341 ? -13.247 9.400 50.293 1.00 15.84 341 CYS A C 1
ATOM 2726 O O . CYS A 1 341 ? -12.090 9.403 49.906 1.00 15.24 341 CYS A O 1
ATOM 2729 N N . GLY A 1 342 ? -14.247 9.886 49.565 1.00 17.73 342 GLY A N 1
ATOM 2730 C CA . GLY A 1 342 ? -14.041 10.410 48.224 1.00 20.12 342 GLY A CA 1
ATOM 2731 C C . GLY A 1 342 ? -13.989 9.321 47.163 1.00 22.05 342 GLY A C 1
ATOM 2732 O O . GLY A 1 342 ? -13.793 9.611 45.980 1.00 25.13 342 GLY A O 1
ATOM 2733 N N . THR A 1 343 ? -14.160 8.071 47.587 1.00 21.32 343 THR A N 1
ATOM 2734 C CA . THR A 1 343 ? -14.082 6.900 46.724 1.00 20.10 343 THR A CA 1
ATOM 2735 C C . THR A 1 343 ? -15.451 6.578 46.108 1.00 19.48 343 THR A C 1
ATOM 2736 O O . THR A 1 343 ? -16.445 6.463 46.821 1.00 17.52 343 THR A O 1
ATOM 2740 N N . PRO A 1 344 ? -15.523 6.372 44.802 1.00 19.68 344 PRO A N 1
ATOM 2741 C CA . PRO A 1 344 ? -16.819 6.051 44.189 1.00 19.41 344 PRO A CA 1
ATOM 2742 C C . PRO A 1 344 ? -17.460 4.829 44.853 1.00 18.45 344 PRO A C 1
ATOM 2743 O O . PRO A 1 344 ? -16.789 3.820 45.067 1.00 18.71 344 PRO A O 1
ATOM 2747 N N . LYS A 1 345 ? -18.749 4.925 45.150 1.00 18.75 345 LYS A N 1
ATOM 2748 C CA . LYS A 1 345 ? -19.495 3.845 45.763 1.00 19.39 345 LYS A CA 1
ATOM 2749 C C . LYS A 1 345 ? -19.305 2.525 45.034 1.00 18.97 345 LYS A C 1
ATOM 2750 O O . LYS A 1 345 ? -19.118 1.491 45.666 1.00 17.60 345 LYS A O 1
ATOM 2756 N N . GLU A 1 346 ? -19.350 2.563 43.703 1.00 19.98 346 GLU A N 1
ATOM 2757 C CA . GLU A 1 346 ? -19.234 1.353 42.890 1.00 21.04 346 GLU A CA 1
ATOM 2758 C C . GLU A 1 346 ? -17.916 0.611 43.161 1.00 19.62 346 GLU A C 1
ATOM 2759 O O . GLU A 1 346 ? -17.871 -0.628 43.256 1.00 20.59 346 GLU A O 1
ATOM 2765 N N . LEU A 1 347 ? -16.855 1.387 43.331 1.00 18.06 347 LEU A N 1
ATOM 2766 C CA . LEU A 1 347 ? -15.552 0.856 43.588 1.00 17.57 347 LEU A CA 1
ATOM 2767 C C . LEU A 1 347 ? -15.439 0.307 45.013 1.00 16.72 347 LEU A C 1
ATOM 2768 O O . LEU A 1 347 ? -14.876 -0.755 45.208 1.00 15.22 347 LEU A O 1
ATOM 2773 N N . ILE A 1 348 ? -16.002 1.009 45.999 1.00 15.96 348 ILE A N 1
ATOM 2774 C CA . ILE A 1 348 ? -16.022 0.478 47.356 1.00 15.01 348 ILE A CA 1
ATOM 2775 C C . ILE A 1 348 ? -16.707 -0.881 47.327 1.00 13.94 348 ILE A C 1
ATOM 2776 O O . ILE A 1 348 ? -16.210 -1.844 47.880 1.00 14.66 348 ILE A O 1
ATOM 2781 N N . LEU A 1 349 ? -17.847 -0.948 46.660 1.00 14.20 349 LEU A N 1
ATOM 2782 C CA . LEU A 1 349 ? -18.604 -2.187 46.617 1.00 14.74 349 LEU A CA 1
ATOM 2783 C C . LEU A 1 349 ? -17.792 -3.282 45.957 1.00 13.55 349 LEU A C 1
ATOM 2784 O O . LEU A 1 349 ? -17.805 -4.412 46.421 1.00 13.51 349 LEU A O 1
ATOM 2789 N N . LYS A 1 350 ? -17.045 -2.948 44.912 1.00 13.30 350 LYS A N 1
ATOM 2790 C CA . LYS A 1 350 ? -16.192 -3.953 44.281 1.00 14.97 350 LYS A CA 1
ATOM 2791 C C . LYS A 1 350 ? -15.163 -4.503 45.257 1.00 13.80 350 LYS A C 1
ATOM 2792 O O . LYS A 1 350 ? -14.904 -5.713 45.304 1.00 13.04 350 LYS A O 1
ATOM 2798 N N . VAL A 1 351 ? -14.591 -3.622 46.064 1.00 12.96 351 VAL A N 1
ATOM 2799 C CA . VAL A 1 351 ? -13.594 -4.065 47.016 1.00 12.63 351 VAL A CA 1
ATOM 2800 C C . VAL A 1 351 ? -14.274 -4.937 48.056 1.00 11.73 351 VAL A C 1
ATOM 2801 O O . VAL A 1 351 ? -13.798 -6.021 48.355 1.00 12.81 351 VAL A O 1
ATOM 2805 N N . TYR A 1 352 ? -15.407 -4.486 48.586 1.00 11.96 352 TYR A N 1
ATOM 2806 C CA . TYR A 1 352 ? -16.081 -5.251 49.620 1.00 14.23 352 TYR A CA 1
ATOM 2807 C C . TYR A 1 352 ? -16.458 -6.631 49.117 1.00 14.89 352 TYR A C 1
ATOM 2808 O O . TYR A 1 352 ? -16.278 -7.634 49.802 1.00 14.11 352 TYR A O 1
ATOM 2817 N N . ASP A 1 353 ? -17.016 -6.670 47.917 1.00 15.15 353 ASP A N 1
ATOM 2818 C CA . ASP A 1 353 ? -17.482 -7.938 47.398 1.00 16.06 353 ASP A CA 1
ATOM 2819 C C . ASP A 1 353 ? -16.326 -8.907 47.198 1.00 16.30 353 ASP A C 1
ATOM 2820 O O . ASP A 1 353 ? -16.411 -10.076 47.588 1.00 15.80 353 ASP A O 1
ATOM 2828 N N . ALA A 1 354 ? -15.259 -8.415 46.582 1.00 16.86 354 ALA A N 1
ATOM 2829 C CA . ALA A 1 354 ? -14.078 -9.239 46.362 1.00 16.14 354 ALA A CA 1
ATOM 2830 C C . ALA A 1 354 ? -13.483 -9.701 47.676 1.00 16.12 354 ALA A C 1
ATOM 2831 O O . ALA A 1 354 ? -13.203 -10.888 47.849 1.00 16.34 354 ALA A O 1
ATOM 2833 N N . TYR A 1 355 ? -13.294 -8.786 48.613 1.00 15.71 355 TYR A N 1
ATOM 2834 C CA . TYR A 1 355 ? -12.646 -9.167 49.865 1.00 15.22 355 TYR A CA 1
ATOM 2835 C C . TYR A 1 355 ? -13.498 -10.064 50.739 1.00 15.27 355 TYR A C 1
ATOM 2836 O O . TYR A 1 355 ? -13.028 -11.086 51.262 1.00 15.47 355 TYR A O 1
ATOM 2845 N N . CYS A 1 356 ? -14.759 -9.705 50.876 1.00 16.30 356 CYS A N 1
ATOM 2846 C CA . CYS A 1 356 ? -15.631 -10.466 51.761 1.00 16.80 356 CYS A CA 1
ATOM 2847 C C . CYS A 1 356 ? -15.930 -11.877 51.282 1.00 16.53 356 CYS A C 1
ATOM 2848 O O . CYS A 1 356 ? -16.418 -12.693 52.058 1.00 17.02 356 CYS A O 1
ATOM 2851 N N . ALA A 1 357 ? -15.604 -12.171 50.035 1.00 14.23 357 ALA A N 1
ATOM 2852 C CA . ALA A 1 357 ? -15.791 -13.532 49.528 1.00 14.92 357 ALA A CA 1
ATOM 2853 C C . ALA A 1 357 ? -14.838 -14.503 50.240 1.00 15.84 357 ALA A C 1
ATOM 2854 O O . ALA A 1 357 ? -15.054 -15.720 50.209 1.00 14.53 357 ALA A O 1
ATOM 2856 N N . THR A 1 358 ? -13.808 -13.974 50.907 1.00 15.25 358 THR A N 1
ATOM 2857 C CA . THR A 1 358 ? -12.867 -14.829 51.644 1.00 15.85 358 THR A CA 1
ATOM 2858 C C . THR A 1 358 ? -13.377 -15.342 52.988 1.00 15.98 358 THR A C 1
ATOM 2859 O O . THR A 1 358 ? -12.644 -16.021 53.696 1.00 16.51 358 THR A O 1
ATOM 2863 N N . GLY A 1 359 ? -14.624 -15.034 53.337 1.00 16.20 359 GLY A N 1
ATOM 2864 C CA . GLY A 1 359 ? -15.189 -15.526 54.571 1.00 16.67 359 GLY A CA 1
ATOM 2865 C C . GLY A 1 359 ? -15.503 -17.009 54.496 1.00 17.88 359 GLY A C 1
ATOM 2866 O O . GLY A 1 359 ? -15.893 -17.589 55.488 1.00 20.08 359 GLY A O 1
ATOM 2867 N N . LYS A 1 360 ? -15.372 -17.616 53.319 1.00 18.24 360 LYS A N 1
ATOM 2868 C CA . LYS A 1 360 ? -15.515 -19.076 53.203 1.00 18.56 360 LYS A CA 1
ATOM 2869 C C . LYS A 1 360 ? -14.393 -19.808 53.980 1.00 18.21 360 LYS A C 1
ATOM 2870 O O . LYS A 1 360 ? -13.226 -19.372 54.011 1.00 16.51 360 LYS A O 1
ATOM 2879 N N . PRO A 1 361 ? -14.737 -20.928 54.600 1.00 19.57 361 PRO A N 1
ATOM 2880 C CA . PRO A 1 361 ? -13.778 -21.681 55.408 1.00 19.09 361 PRO A CA 1
ATOM 2881 C C . PRO A 1 361 ? -12.529 -22.062 54.637 1.00 19.68 361 PRO A C 1
ATOM 2882 O O . PRO A 1 361 ? -11.449 -22.108 55.239 1.00 20.96 361 PRO A O 1
ATOM 2886 N N . ASP A 1 362 ? -12.656 -22.319 53.340 1.00 18.03 362 ASP A N 1
ATOM 2887 C CA . ASP A 1 362 ? -11.495 -22.707 52.558 1.00 19.72 362 ASP A CA 1
ATOM 2888 C C . ASP A 1 362 ? -10.842 -21.596 51.741 1.00 19.21 362 ASP A C 1
ATOM 2889 O O . ASP A 1 362 ? -9.985 -21.866 50.902 1.00 19.41 362 ASP A O 1
ATOM 2894 N N . LYS A 1 363 ? -11.205 -20.352 52.031 1.00 17.32 363 LYS A N 1
ATOM 2895 C CA . LYS A 1 363 ? -10.613 -19.209 51.349 1.00 16.29 363 LYS A CA 1
ATOM 2896 C C . LYS A 1 363 ? -9.889 -18.359 52.383 1.00 15.44 363 LYS A C 1
ATOM 2897 O O . LYS A 1 363 ? -10.149 -18.464 53.569 1.00 14.99 363 LYS A O 1
ATOM 2903 N N . ALA A 1 364 ? -8.967 -17.541 51.918 1.00 16.47 364 ALA A N 1
ATOM 2904 C CA . ALA A 1 364 ? -8.185 -16.712 52.804 1.00 15.74 364 ALA A CA 1
ATOM 2905 C C . ALA A 1 364 ? -7.906 -15.353 52.168 1.00 14.25 364 ALA A C 1
ATOM 2906 O O . ALA A 1 364 ? -7.446 -15.265 51.037 1.00 14.16 364 ALA A O 1
ATOM 2908 N N . GLY A 1 365 ? -8.176 -14.296 52.927 1.00 13.51 365 GLY A N 1
ATOM 2909 C CA . GLY A 1 365 ? -7.821 -12.957 52.530 1.00 12.92 365 GLY A CA 1
ATOM 2910 C C . GLY A 1 365 ? -6.739 -12.448 53.488 1.00 13.87 365 GLY A C 1
ATOM 2911 O O . GLY A 1 365 ? -6.744 -12.789 54.672 1.00 14.65 365 GLY A O 1
ATOM 2912 N N . THR A 1 366 ? -5.807 -11.637 52.996 1.00 13.57 366 THR A N 1
ATOM 2913 C CA . THR A 1 366 ? -4.839 -11.054 53.897 1.00 13.96 366 THR A CA 1
ATOM 2914 C C . THR A 1 366 ? -4.846 -9.554 53.738 1.00 13.94 366 THR A C 1
ATOM 2915 O O . THR A 1 366 ? -5.245 -9.019 52.689 1.00 13.86 366 THR A O 1
ATOM 2919 N N . ILE A 1 367 ? -4.420 -8.865 54.789 1.00 14.56 367 ILE A N 1
ATOM 2920 C CA . ILE A 1 367 ? -4.235 -7.415 54.724 1.00 15.41 367 ILE A CA 1
ATOM 2921 C C . ILE A 1 367 ? -2.760 -7.105 55.009 1.00 16.05 367 ILE A C 1
ATOM 2922 O O . ILE A 1 367 ? -2.199 -7.553 56.018 1.00 16.19 367 ILE A O 1
ATOM 2927 N N . MET A 1 368 ? -2.144 -6.352 54.102 1.00 15.53 368 MET A N 1
ATOM 2928 C CA . MET A 1 368 ? -0.777 -5.890 54.246 1.00 15.30 368 MET A CA 1
ATOM 2929 C C . MET A 1 368 ? -0.845 -4.400 54.559 1.00 15.83 368 MET A C 1
ATOM 2930 O O . MET A 1 368 ? -1.374 -3.611 53.781 1.00 15.31 368 MET A O 1
ATOM 2935 N N . TYR A 1 369 ? -0.358 -4.014 55.724 1.00 14.41 369 TYR A N 1
ATOM 2936 C CA . TYR A 1 369 ? -0.321 -2.613 56.055 1.00 16.13 369 TYR A CA 1
ATOM 2937 C C . TYR A 1 369 ? 0.949 -2.418 56.832 1.00 16.98 369 TYR A C 1
ATOM 2938 O O . TYR A 1 369 ? 1.491 -3.345 57.440 1.00 15.68 369 TYR A O 1
ATOM 2947 N N . ALA A 1 370 ? 1.451 -1.204 56.792 1.00 18.98 370 ALA A N 1
ATOM 2948 C CA . ALA A 1 370 ? 2.773 -1.017 57.328 1.00 21.75 370 ALA A CA 1
ATOM 2949 C C . ALA A 1 370 ? 2.739 0.048 58.378 1.00 24.31 370 ALA A C 1
ATOM 2950 O O . ALA A 1 370 ? 2.435 -0.227 59.530 1.00 26.48 370 ALA A O 1
ATOM 2952 N N . MET A 1 371 ? 2.990 1.282 57.990 1.00 26.80 371 MET A N 1
ATOM 2953 C CA . MET A 1 371 ? 3.121 2.294 59.014 1.00 28.98 371 MET A CA 1
ATOM 2954 C C . MET A 1 371 ? 1.774 2.844 59.494 1.00 30.31 371 MET A C 1
ATOM 2955 O O . MET A 1 371 ? 1.463 2.828 60.713 1.00 30.26 371 MET A O 1
ATOM 2960 N N . GLY A 1 372 ? 0.957 3.294 58.546 1.00 29.93 372 GLY A N 1
ATOM 2961 C CA . GLY A 1 372 ? -0.302 3.918 58.906 1.00 30.59 372 GLY A CA 1
ATOM 2962 C C . GLY A 1 372 ? 0.019 5.249 59.571 1.00 30.12 372 GLY A C 1
ATOM 2963 O O . GLY A 1 372 ? 1.188 5.648 59.615 1.00 30.58 372 GLY A O 1
ATOM 2964 N N . TRP A 1 373 ? -1.007 5.941 60.056 1.00 27.96 373 TRP A N 1
ATOM 2965 C CA . TRP A 1 373 ? -0.818 7.213 60.742 1.00 25.70 373 TRP A CA 1
ATOM 2966 C C . TRP A 1 373 ? -0.070 6.997 62.044 1.00 25.37 373 TRP A C 1
ATOM 2967 O O . TRP A 1 373 ? -0.189 5.954 62.715 1.00 25.13 373 TRP A O 1
ATOM 2978 N N . THR A 1 374 ? 0.758 7.958 62.386 1.00 25.44 374 THR A N 1
ATOM 2979 C CA . THR A 1 374 ? 1.544 7.817 63.607 1.00 26.94 374 THR A CA 1
ATOM 2980 C C . THR A 1 374 ? 0.756 8.206 64.854 1.00 27.21 374 THR A C 1
ATOM 2981 O O . THR A 1 374 ? 1.115 7.795 65.952 1.00 28.26 374 THR A O 1
ATOM 2985 N N . GLN A 1 375 ? -0.274 9.032 64.688 1.00 27.05 375 GLN A N 1
ATOM 2986 C CA . GLN A 1 375 ? -1.130 9.407 65.805 1.00 27.15 375 GLN A CA 1
ATOM 2987 C C . GLN A 1 375 ? -1.893 8.154 66.216 1.00 26.76 375 GLN A C 1
ATOM 2988 O O . GLN A 1 375 ? -2.585 7.581 65.373 1.00 26.76 375 GLN A O 1
ATOM 2998 N N . HIS A 1 376 ? -1.817 7.741 67.483 1.00 25.84 376 HIS A N 1
ATOM 2999 C CA . HIS A 1 376 ? -2.530 6.526 67.893 1.00 25.15 376 HIS A CA 1
ATOM 3000 C C . HIS A 1 376 ? -4.046 6.775 67.790 1.00 25.47 376 HIS A C 1
ATOM 3001 O O . HIS A 1 376 ? -4.795 5.856 67.494 1.00 25.23 376 HIS A O 1
ATOM 3008 N N . THR A 1 377 ? -4.482 8.025 67.980 1.00 24.21 377 THR A N 1
ATOM 3009 C CA . THR A 1 377 ? -5.913 8.350 67.956 1.00 24.58 377 THR A CA 1
ATOM 3010 C C . THR A 1 377 ? -6.507 8.289 66.552 1.00 23.74 377 THR A C 1
ATOM 3011 O O . THR A 1 377 ? -7.691 8.582 66.352 1.00 25.00 377 THR A O 1
ATOM 3015 N N . VAL A 1 378 ? -5.664 7.964 65.588 1.00 23.94 378 VAL A N 1
ATOM 3016 C CA . VAL A 1 378 ? -6.113 7.648 64.249 1.00 23.40 378 VAL A CA 1
ATOM 3017 C C . VAL A 1 378 ? -5.730 6.180 63.955 1.00 23.92 378 VAL A C 1
ATOM 3018 O O . VAL A 1 378 ? -6.560 5.359 63.546 1.00 25.00 378 VAL A O 1
ATOM 3022 N N . GLY A 1 379 ? -4.477 5.846 64.213 1.00 22.03 379 GLY A N 1
ATOM 3023 C CA . GLY A 1 379 ? -3.950 4.541 63.855 1.00 21.59 379 GLY A CA 1
ATOM 3024 C C . GLY A 1 379 ? -4.449 3.298 64.549 1.00 20.02 379 GLY A C 1
ATOM 3025 O O . GLY A 1 379 ? -4.705 2.288 63.909 1.00 19.13 379 GLY A O 1
ATOM 3026 N N . VAL A 1 380 ? -4.568 3.361 65.865 1.00 19.63 380 VAL A N 1
ATOM 3027 C CA . VAL A 1 380 ? -4.917 2.173 66.613 1.00 18.76 380 VAL A CA 1
ATOM 3028 C C . VAL A 1 380 ? -6.255 1.629 66.173 1.00 17.71 380 VAL A C 1
ATOM 3029 O O . VAL A 1 380 ? -6.363 0.452 65.853 1.00 15.97 380 VAL A O 1
ATOM 3033 N N . GLN A 1 381 ? -7.272 2.483 66.137 1.00 18.19 381 GLN A N 1
ATOM 3034 C CA . GLN A 1 381 ? -8.607 1.971 65.803 1.00 17.84 381 GLN A CA 1
ATOM 3035 C C . GLN A 1 381 ? -8.713 1.498 64.339 1.00 18.06 381 GLN A C 1
ATOM 3036 O O . GLN A 1 381 ? -9.478 0.606 64.010 1.00 15.48 381 GLN A O 1
ATOM 3042 N N . ASN A 1 382 ? -7.911 2.087 63.468 1.00 17.97 382 ASN A N 1
ATOM 3043 C CA . ASN A 1 382 ? -7.878 1.663 62.089 1.00 18.88 382 ASN A CA 1
ATOM 3044 C C . ASN A 1 382 ? -7.363 0.212 62.007 1.00 18.17 382 ASN A C 1
ATOM 3045 O O . ASN A 1 382 ? -7.935 -0.625 61.329 1.00 16.81 382 ASN A O 1
ATOM 3050 N N . ILE A 1 383 ? -6.280 -0.084 62.709 1.00 15.57 383 ILE A N 1
ATOM 3051 C CA . ILE A 1 383 ? -5.783 -1.450 62.737 1.00 15.89 383 ILE A CA 1
ATOM 3052 C C . ILE A 1 383 ? -6.767 -2.391 63.443 1.00 14.42 383 ILE A C 1
ATOM 3053 O O . ILE A 1 383 ? -6.932 -3.540 63.045 1.00 14.98 383 ILE A O 1
ATOM 3058 N N . ARG A 1 384 ? -7.407 -1.919 64.502 1.00 13.86 384 ARG A N 1
ATOM 3059 C CA . ARG A 1 384 ? -8.428 -2.727 65.149 1.00 13.57 384 ARG A CA 1
ATOM 3060 C C . ARG A 1 384 ? -9.531 -3.111 64.148 1.00 15.20 384 ARG A C 1
ATOM 3061 O O . ARG A 1 384 ? -9.983 -4.260 64.129 1.00 13.20 384 ARG A O 1
ATOM 3069 N N . ALA A 1 385 ? -9.985 -2.140 63.345 1.00 13.95 385 ALA A N 1
ATOM 3070 C CA . ALA A 1 385 ? -11.026 -2.409 62.347 1.00 14.15 385 ALA A CA 1
ATOM 3071 C C . ALA A 1 385 ? -10.579 -3.514 61.383 1.00 14.57 385 ALA A C 1
ATOM 3072 O O . ALA A 1 385 ? -11.322 -4.450 61.101 1.00 12.66 385 ALA A O 1
ATOM 3074 N N . MET A 1 386 ? -9.359 -3.407 60.863 1.00 15.21 386 MET A N 1
ATOM 3075 C CA . MET A 1 386 ? -8.823 -4.464 60.006 1.00 15.69 386 MET A CA 1
ATOM 3076 C C . MET A 1 386 ? -8.826 -5.816 60.713 1.00 15.19 386 MET A C 1
ATOM 3077 O O . MET A 1 386 ? -9.177 -6.824 60.134 1.00 14.79 386 MET A O 1
ATOM 3082 N N . SER A 1 387 ? -8.427 -5.818 61.978 1.00 14.82 387 SER A N 1
ATOM 3083 C CA . SER A 1 387 ? -8.297 -7.040 62.740 1.00 15.27 387 SER A CA 1
ATOM 3084 C C . SER A 1 387 ? -9.639 -7.717 62.989 1.00 14.63 387 SER A C 1
ATOM 3085 O O . SER A 1 387 ? -9.733 -8.954 63.017 1.00 16.52 387 SER A O 1
ATOM 3088 N N . ILE A 1 388 ? -10.662 -6.893 63.160 1.00 12.65 388 ILE A N 1
ATOM 3089 C CA . ILE A 1 388 ? -12.036 -7.323 63.372 1.00 13.92 388 ILE A CA 1
ATOM 3090 C C . ILE A 1 388 ? -12.553 -8.004 62.110 1.00 13.68 388 ILE A C 1
ATOM 3091 O O . ILE A 1 388 ? -13.138 -9.103 62.157 1.00 14.53 388 ILE A O 1
ATOM 3096 N N . ASN A 1 389 ? -12.352 -7.326 60.992 1.00 12.75 389 ASN A N 1
ATOM 3097 C CA . ASN A 1 389 ? -12.796 -7.858 59.727 1.00 13.88 389 ASN A CA 1
ATOM 3098 C C . ASN A 1 389 ? -12.138 -9.213 59.436 1.00 14.21 389 ASN A C 1
ATOM 3099 O O . ASN A 1 389 ? -12.801 -10.141 58.973 1.00 11.79 389 ASN A O 1
ATOM 3104 N N . GLN A 1 390 ? -10.851 -9.336 59.753 1.00 11.98 390 GLN A N 1
ATOM 3105 C CA . GLN A 1 390 ? -10.150 -10.600 59.545 1.00 14.04 390 GLN A CA 1
ATOM 3106 C C . GLN A 1 390 ? -10.731 -11.694 60.442 1.00 13.66 390 GLN A C 1
ATOM 3107 O O . GLN A 1 390 ? -10.830 -12.823 60.018 1.00 13.82 390 GLN A O 1
ATOM 3113 N N . LEU A 1 391 ? -11.107 -11.360 61.674 1.00 14.31 391 LEU A N 1
ATOM 3114 C CA . LEU A 1 391 ? -11.677 -12.379 62.551 1.00 14.73 391 LEU A CA 1
ATOM 3115 C C . LEU A 1 391 ? -13.056 -12.795 62.033 1.00 15.11 391 LEU A C 1
ATOM 3116 O O . LEU A 1 391 ? -13.396 -13.974 62.031 1.00 12.97 391 LEU A O 1
ATOM 3121 N N . LEU A 1 392 ? -13.851 -11.841 61.564 1.00 13.66 392 LEU A N 1
ATOM 3122 C CA . LEU A 1 392 ? -15.192 -12.201 61.110 1.00 13.40 392 LEU A CA 1
ATOM 3123 C C . LEU A 1 392 ? -15.141 -13.094 59.886 1.00 13.08 392 LEU A C 1
ATOM 3124 O O . LEU A 1 392 ? -16.007 -13.930 59.703 1.00 12.85 392 LEU A O 1
ATOM 3129 N N . LEU A 1 393 ? -14.118 -12.920 59.062 1.00 13.56 393 LEU A N 1
ATOM 3130 C CA . LEU A 1 393 ? -13.991 -13.728 57.858 1.00 13.43 393 LEU A CA 1
ATOM 3131 C C . LEU A 1 393 ? -13.191 -15.027 58.064 1.00 15.29 393 LEU A C 1
ATOM 3132 O O . LEU A 1 393 ? -12.929 -15.744 57.089 1.00 16.20 393 LEU A O 1
ATOM 3137 N N . GLY A 1 394 ? -12.813 -15.328 59.309 1.00 15.31 394 GLY A N 1
ATOM 3138 C CA . GLY A 1 394 ? -12.044 -16.526 59.601 1.00 15.47 394 GLY A CA 1
ATOM 3139 C C . GLY A 1 394 ? -10.692 -16.503 58.920 1.00 14.56 394 GLY A C 1
ATOM 3140 O O . GLY A 1 394 ? -10.196 -17.536 58.470 1.00 15.35 394 GLY A O 1
ATOM 3141 N N . ASN A 1 395 ? -10.068 -15.327 58.861 1.00 13.90 395 ASN A N 1
ATOM 3142 C CA . ASN A 1 395 ? -8.804 -15.187 58.174 1.00 14.15 395 ASN A CA 1
ATOM 3143 C C . ASN A 1 395 ? -7.578 -15.238 59.072 1.00 13.63 395 ASN A C 1
ATOM 3144 O O . ASN A 1 395 ? -6.474 -15.219 58.569 1.00 14.95 395 ASN A O 1
ATOM 3149 N N . ILE A 1 396 ? -7.755 -15.378 60.387 1.00 12.43 396 ILE A N 1
ATOM 3150 C CA . ILE A 1 396 ? -6.576 -15.344 61.262 1.00 14.22 396 ILE A CA 1
ATOM 3151 C C . ILE A 1 396 ? -6.141 -16.765 61.613 1.00 14.59 396 ILE A C 1
ATOM 3152 O O . ILE A 1 396 ? -6.977 -17.583 61.989 1.00 15.86 396 ILE A O 1
ATOM 3157 N N . GLY A 1 397 ? -4.850 -17.056 61.476 1.00 15.35 397 GLY A N 1
ATOM 3158 C CA . GLY A 1 397 ? -4.329 -18.402 61.732 1.00 13.97 397 GLY A CA 1
ATOM 3159 C C . GLY A 1 397 ? -4.308 -19.329 60.519 1.00 15.63 397 GLY A C 1
ATOM 3160 O O . GLY A 1 397 ? -3.762 -20.428 60.608 1.00 16.75 397 GLY A O 1
ATOM 3161 N N . VAL A 1 398 ? -4.866 -18.903 59.374 1.00 14.97 398 VAL A N 1
ATOM 3162 C CA . VAL A 1 398 ? -4.867 -19.739 58.173 1.00 14.52 398 VAL A CA 1
ATOM 3163 C C . VAL A 1 398 ? -3.808 -19.345 57.128 1.00 15.99 398 VAL A C 1
ATOM 3164 O O . VAL A 1 398 ? -3.331 -18.205 57.088 1.00 15.82 398 VAL A O 1
ATOM 3168 N N . ALA A 1 399 ? -3.479 -20.281 56.239 1.00 15.59 399 ALA A N 1
ATOM 3169 C CA . ALA A 1 399 ? -2.563 -20.001 55.152 1.00 15.11 399 ALA A CA 1
ATOM 3170 C C . ALA A 1 399 ? -3.164 -18.980 54.163 1.00 15.14 399 ALA A C 1
ATOM 3171 O O . ALA A 1 399 ? -4.294 -19.129 53.706 1.00 15.99 399 ALA A O 1
ATOM 3173 N N . GLY A 1 400 ? -2.404 -17.947 53.836 1.00 14.46 400 GLY A N 1
ATOM 3174 C CA . GLY A 1 400 ? -2.872 -16.890 52.956 1.00 14.68 400 GLY A CA 1
ATOM 3175 C C . GLY A 1 400 ? -3.746 -15.871 53.650 1.00 14.47 400 GLY A C 1
ATOM 3176 O O . GLY A 1 400 ? -4.275 -14.968 53.018 1.00 15.11 400 GLY A O 1
ATOM 3177 N N . GLY A 1 401 ? -3.892 -15.992 54.970 1.00 12.22 401 GLY A N 1
ATOM 3178 C CA . GLY A 1 401 ? -4.730 -15.060 55.722 1.00 14.70 401 GLY A CA 1
ATOM 3179 C C . GLY A 1 401 ? -3.873 -14.067 56.523 1.00 14.84 401 GLY A C 1
ATOM 3180 O O . GLY A 1 401 ? -2.795 -13.664 56.066 1.00 13.67 401 GLY A O 1
ATOM 3181 N N . GLY A 1 402 ? -4.356 -13.699 57.713 1.00 15.83 402 GLY A N 1
ATOM 3182 C CA . GLY A 1 402 ? -3.594 -12.908 58.689 1.00 14.66 402 GLY A CA 1
ATOM 3183 C C . GLY A 1 402 ? -3.624 -11.395 58.611 1.00 15.50 402 GLY A C 1
ATOM 3184 O O . GLY A 1 402 ? -4.170 -10.812 57.683 1.00 15.79 402 GLY A O 1
ATOM 3185 N N . VAL A 1 403 ? -3.102 -10.747 59.653 1.00 14.86 403 VAL A N 1
ATOM 3186 C CA . VAL A 1 403 ? -2.835 -9.331 59.555 1.00 16.42 403 VAL A CA 1
ATOM 3187 C C . VAL A 1 403 ? -1.352 -9.256 59.370 1.00 15.58 403 VAL A C 1
ATOM 3188 O O . VAL A 1 403 ? -0.604 -9.464 60.315 1.00 16.24 403 VAL A O 1
ATOM 3192 N N . ASN A 1 404 ? -0.924 -9.038 58.126 1.00 14.38 404 ASN A N 1
ATOM 3193 C CA . ASN A 1 404 ? 0.487 -8.926 57.811 1.00 15.58 404 ASN A CA 1
ATOM 3194 C C . ASN A 1 404 ? 0.913 -7.468 57.981 1.00 15.50 404 ASN A C 1
ATOM 3195 O O . ASN A 1 404 ? 0.996 -6.665 57.030 1.00 15.45 404 ASN A O 1
ATOM 3200 N N . ALA A 1 405 ? 1.147 -7.158 59.243 1.00 15.35 405 ALA A N 1
ATOM 3201 C CA . ALA A 1 405 ? 1.556 -5.857 59.698 1.00 16.88 405 ALA A CA 1
ATOM 3202 C C . ALA A 1 405 ? 3.033 -5.874 59.385 1.00 17.13 405 ALA A C 1
ATOM 3203 O O . ALA A 1 405 ? 3.827 -6.428 60.141 1.00 19.57 405 ALA A O 1
ATOM 3205 N N . LEU A 1 406 ? 3.400 -5.280 58.257 1.00 14.84 406 LEU A N 1
ATOM 3206 C CA . LEU A 1 406 ? 4.749 -5.351 57.762 1.00 16.55 406 LEU A CA 1
ATOM 3207 C C . LEU A 1 406 ? 5.741 -4.566 58.640 1.00 17.13 406 LEU A C 1
ATOM 3208 O O . LEU A 1 406 ? 5.537 -3.399 58.897 1.00 17.22 406 LEU A O 1
ATOM 3213 N N . ARG A 1 407 ? 6.797 -5.214 59.122 1.00 17.39 407 ARG A N 1
ATOM 3214 C CA . ARG A 1 407 ? 7.804 -4.467 59.873 1.00 18.32 407 ARG A CA 1
ATOM 3215 C C . ARG A 1 407 ? 8.597 -3.530 58.933 1.00 16.59 407 ARG A C 1
ATOM 3216 O O . ARG A 1 407 ? 8.694 -3.763 57.711 1.00 17.21 407 ARG A O 1
ATOM 3224 N N . GLY A 1 408 ? 9.197 -2.498 59.514 1.00 16.67 408 GLY A N 1
ATOM 3225 C CA . GLY A 1 408 ? 10.006 -1.544 58.770 1.00 16.18 408 GLY A CA 1
ATOM 3226 C C . GLY A 1 408 ? 11.413 -2.012 58.480 1.00 15.17 408 GLY A C 1
ATOM 3227 O O . GLY A 1 408 ? 11.693 -2.628 57.424 1.00 14.05 408 GLY A O 1
ATOM 3228 N N . GLU A 1 409 ? 12.314 -1.735 59.426 1.00 15.12 409 GLU A N 1
ATOM 3229 C CA . GLU A 1 409 ? 13.715 -2.143 59.281 1.00 17.12 409 GLU A CA 1
ATOM 3230 C C . GLU A 1 409 ? 13.941 -3.647 59.351 1.00 14.93 409 GLU A C 1
ATOM 3231 O O . GLU A 1 409 ? 13.137 -4.373 59.893 1.00 14.42 409 GLU A O 1
ATOM 3237 N N . ALA A 1 410 ? 15.073 -4.081 58.797 1.00 16.91 410 ALA A N 1
ATOM 3238 C CA . ALA A 1 410 ? 15.473 -5.493 58.756 1.00 15.82 410 ALA A CA 1
ATOM 3239 C C . ALA A 1 410 ? 15.401 -6.121 60.145 1.00 15.47 410 ALA A C 1
ATOM 3240 O O . ALA A 1 410 ? 15.046 -7.275 60.253 1.00 16.33 410 ALA A O 1
ATOM 3242 N N . ASN A 1 411 ? 15.744 -5.368 61.196 1.00 15.37 411 ASN A N 1
ATOM 3243 C CA . ASN A 1 411 ? 15.685 -5.929 62.555 1.00 14.82 411 ASN A CA 1
ATOM 3244 C C . ASN A 1 411 ? 14.854 -5.141 63.545 1.00 14.77 411 ASN A C 1
ATOM 3245 O O . ASN A 1 411 ? 15.128 -5.181 64.742 1.00 15.42 411 ASN A O 1
ATOM 3250 N N . VAL A 1 412 ? 13.857 -4.402 63.064 1.00 15.69 412 VAL A N 1
ATOM 3251 C CA . VAL A 1 412 ? 12.963 -3.699 63.996 1.00 15.26 412 VAL A CA 1
ATOM 3252 C C . VAL A 1 412 ? 12.169 -4.708 64.811 1.00 14.93 412 VAL A C 1
ATOM 3253 O O . VAL A 1 412 ? 11.879 -4.465 65.978 1.00 13.48 412 VAL A O 1
ATOM 3257 N N . GLN A 1 413 ? 11.903 -5.880 64.246 1.00 12.71 413 GLN A N 1
ATOM 3258 C CA . GLN A 1 413 ? 11.254 -6.892 65.051 1.00 16.13 413 GLN A CA 1
ATOM 3259 C C . GLN A 1 413 ? 12.153 -7.210 66.248 1.00 15.49 413 GLN A C 1
ATOM 3260 O O . GLN A 1 413 ? 11.697 -7.266 67.401 1.00 15.65 413 GLN A O 1
ATOM 3266 N N . GLY A 1 414 ? 13.433 -7.433 65.966 1.00 16.12 414 GLY A N 1
ATOM 3267 C CA . GLY A 1 414 ? 14.379 -7.798 67.004 1.00 15.91 414 GLY A CA 1
ATOM 3268 C C . GLY A 1 414 ? 14.663 -6.719 68.022 1.00 15.00 414 GLY A C 1
ATOM 3269 O O . GLY A 1 414 ? 14.767 -6.997 69.216 1.00 14.70 414 GLY A O 1
ATOM 3270 N N . SER A 1 415 ? 14.810 -5.481 67.559 1.00 15.20 415 SER A N 1
ATOM 3271 C CA . SER A 1 415 ? 15.052 -4.371 68.473 1.00 15.32 415 SER A CA 1
ATOM 3272 C C . SER A 1 415 ? 13.813 -4.150 69.370 1.00 16.08 415 SER A C 1
ATOM 3273 O O . SER A 1 415 ? 13.942 -3.706 70.529 1.00 14.34 415 SER A O 1
ATOM 3276 N N . THR A 1 416 ? 12.622 -4.469 68.847 1.00 12.46 416 THR A N 1
ATOM 3277 C CA . THR A 1 416 ? 11.437 -4.409 69.702 1.00 14.05 416 THR A CA 1
ATOM 3278 C C . THR A 1 416 ? 11.427 -5.600 70.682 1.00 14.62 416 THR A C 1
ATOM 3279 O O . THR A 1 416 ? 11.191 -5.427 71.879 1.00 14.84 416 THR A O 1
ATOM 3283 N N . ASP A 1 417 ? 11.686 -6.799 70.169 1.00 14.84 417 ASP A N 1
ATOM 3284 C CA . ASP A 1 417 ? 11.772 -7.989 71.017 1.00 13.94 417 ASP A CA 1
ATOM 3285 C C . ASP A 1 417 ? 12.778 -7.806 72.155 1.00 14.82 417 ASP A C 1
ATOM 3286 O O . ASP A 1 417 ? 12.582 -8.339 73.239 1.00 13.22 417 ASP A O 1
ATOM 3291 N N . HIS A 1 418 ? 13.862 -7.091 71.870 1.00 14.30 418 HIS A N 1
ATOM 3292 C CA . HIS A 1 418 ? 14.898 -6.835 72.842 1.00 13.33 418 HIS A CA 1
ATOM 3293 C C . HIS A 1 418 ? 14.730 -5.574 73.667 1.00 13.85 418 HIS A C 1
ATOM 3294 O O . HIS A 1 418 ? 15.684 -5.067 74.225 1.00 13.18 418 HIS A O 1
ATOM 3301 N N . GLY A 1 419 ? 13.509 -5.064 73.715 1.00 14.71 419 GLY A N 1
ATOM 3302 C CA . GLY A 1 419 ? 13.211 -4.023 74.677 1.00 15.55 419 GLY A CA 1
ATOM 3303 C C . GLY A 1 419 ? 13.930 -2.690 74.595 1.00 14.49 419 GLY A C 1
ATOM 3304 O O . GLY A 1 419 ? 14.179 -2.067 75.613 1.00 16.01 419 GLY A O 1
ATOM 3305 N N . LEU A 1 420 ? 14.213 -2.223 73.391 1.00 13.49 420 LEU A N 1
ATOM 3306 C CA . LEU A 1 420 ? 14.776 -0.887 73.214 1.00 14.59 420 LEU A CA 1
ATOM 3307 C C . LEU A 1 420 ? 13.664 0.198 73.157 1.00 14.61 420 LEU A C 1
ATOM 3308 O O . LEU A 1 420 ? 13.659 1.104 72.307 1.00 14.64 420 LEU A O 1
ATOM 3313 N N . LEU A 1 421 ? 12.732 0.097 74.100 1.00 16.24 421 LEU A N 1
ATOM 3314 C CA . LEU A 1 421 ? 11.594 1.009 74.246 1.00 16.51 421 LEU A CA 1
ATOM 3315 C C . LEU A 1 421 ? 11.396 1.219 75.728 1.00 14.93 421 LEU A C 1
ATOM 3316 O O . LEU A 1 421 ? 11.638 0.318 76.502 1.00 15.83 421 LEU A O 1
ATOM 3321 N N . MET A 1 422 ? 10.949 2.403 76.125 1.00 15.63 422 MET A N 1
ATOM 3322 C CA . MET A 1 422 ? 10.925 2.740 77.541 1.00 14.08 422 MET A CA 1
ATOM 3323 C C . MET A 1 422 ? 9.979 1.906 78.394 1.00 14.57 422 MET A C 1
ATOM 3324 O O . MET A 1 422 ? 10.210 1.739 79.588 1.00 13.57 422 MET A O 1
ATOM 3329 N N . HIS A 1 423 ? 8.943 1.353 77.767 1.00 13.94 423 HIS A N 1
ATOM 3330 C CA . HIS A 1 423 ? 7.875 0.706 78.503 1.00 15.18 423 HIS A CA 1
ATOM 3331 C C . HIS A 1 423 ? 8.011 -0.814 78.628 1.00 15.53 423 HIS A C 1
ATOM 3332 O O . HIS A 1 423 ? 7.218 -1.445 79.319 1.00 14.20 423 HIS A O 1
ATOM 3339 N N . ILE A 1 424 ? 9.011 -1.383 77.964 1.00 13.52 424 ILE A N 1
ATOM 3340 C CA . ILE A 1 424 ? 9.232 -2.826 78.018 1.00 13.33 424 ILE A CA 1
ATOM 3341 C C . ILE A 1 424 ? 10.687 -3.244 78.066 1.00 14.47 424 ILE A C 1
ATOM 3342 O O . ILE A 1 424 ? 11.550 -2.629 77.397 1.00 15.11 424 ILE A O 1
ATOM 3347 N N . TYR A 1 425 ? 10.954 -4.274 78.869 1.00 14.84 425 TYR A N 1
ATOM 3348 C CA . TYR A 1 425 ? 12.234 -5.002 78.836 1.00 14.82 425 TYR A CA 1
ATOM 3349 C C . TYR A 1 425 ? 12.118 -6.026 77.707 1.00 14.30 425 TYR A C 1
ATOM 3350 O O . TYR A 1 425 ? 11.022 -6.300 77.204 1.00 15.48 425 TYR A O 1
ATOM 3359 N N . PRO A 1 426 ? 13.237 -6.629 77.336 1.00 14.23 426 PRO A N 1
ATOM 3360 C CA . PRO A 1 426 ? 13.210 -7.753 76.398 1.00 14.37 426 PRO A CA 1
ATOM 3361 C C . PRO A 1 426 ? 12.097 -8.781 76.758 1.00 14.75 426 PRO A C 1
ATOM 3362 O O . PRO A 1 426 ? 11.863 -9.149 77.908 1.00 14.60 426 PRO A O 1
ATOM 3366 N N . GLY A 1 427 ? 11.379 -9.221 75.741 1.00 14.98 427 GLY A N 1
ATOM 3367 C CA . GLY A 1 427 ? 10.335 -10.212 75.930 1.00 14.60 427 GLY A CA 1
ATOM 3368 C C . GLY A 1 427 ? 8.988 -9.601 76.304 1.00 14.30 427 GLY A C 1
ATOM 3369 O O . GLY A 1 427 ? 8.112 -10.301 76.818 1.00 14.52 427 GLY A O 1
ATOM 3370 N N . TYR A 1 428 ? 8.831 -8.297 76.095 1.00 13.49 428 TYR A N 1
ATOM 3371 C CA . TYR A 1 428 ? 7.532 -7.655 76.324 1.00 14.30 428 TYR A CA 1
ATOM 3372 C C . TYR A 1 428 ? 7.111 -7.642 77.781 1.00 14.41 428 TYR A C 1
ATOM 3373 O O . TYR A 1 428 ? 5.922 -7.706 78.104 1.00 13.36 428 TYR A O 1
ATOM 3382 N N . LEU A 1 429 ? 8.102 -7.520 78.662 1.00 14.41 429 LEU A N 1
ATOM 3383 C CA . LEU A 1 429 ? 7.842 -7.436 80.085 1.00 15.35 429 LEU A CA 1
ATOM 3384 C C . LEU A 1 429 ? 7.826 -5.963 80.478 1.00 15.29 429 LEU A C 1
ATOM 3385 O O . LEU A 1 429 ? 8.795 -5.237 80.235 1.00 13.86 429 LEU A O 1
ATOM 3390 N N . GLY A 1 430 ? 6.720 -5.518 81.069 1.00 14.79 430 GLY A N 1
ATOM 3391 C CA . GLY A 1 430 ? 6.575 -4.122 81.444 1.00 14.30 430 GLY A CA 1
ATOM 3392 C C . GLY A 1 430 ? 7.691 -3.628 82.342 1.00 14.93 430 GLY A C 1
ATOM 3393 O O . GLY A 1 430 ? 8.148 -4.334 83.260 1.00 14.85 430 GLY A O 1
ATOM 3394 N N . THR A 1 431 ? 8.123 -2.393 82.107 1.00 15.03 431 THR A N 1
ATOM 3395 C CA . THR A 1 431 ? 9.240 -1.865 82.869 1.00 14.90 431 THR A CA 1
ATOM 3396 C C . THR A 1 431 ? 8.790 -1.421 84.259 1.00 13.29 431 THR A C 1
ATOM 3397 O O . THR A 1 431 ? 7.632 -1.023 84.466 1.00 13.48 431 THR A O 1
ATOM 3401 N N . ALA A 1 432 ? 9.710 -1.494 85.212 1.00 14.00 432 ALA A N 1
ATOM 3402 C CA . ALA A 1 432 ? 9.414 -1.108 86.575 1.00 13.69 432 ALA A CA 1
ATOM 3403 C C . ALA A 1 432 ? 9.028 0.373 86.663 1.00 14.09 432 ALA A C 1
ATOM 3404 O O . ALA A 1 432 ? 9.519 1.184 85.892 1.00 13.48 432 ALA A O 1
ATOM 3406 N N . ARG A 1 433 ? 8.135 0.702 87.606 1.00 14.75 433 ARG A N 1
ATOM 3407 C CA . ARG A 1 433 ? 7.693 2.074 87.866 1.00 14.02 433 ARG A CA 1
ATOM 3408 C C . ARG A 1 433 ? 7.797 2.353 89.360 1.00 14.62 433 ARG A C 1
ATOM 3409 O O . ARG A 1 433 ? 7.806 1.440 90.153 1.00 15.36 433 ARG A O 1
ATOM 3417 N N . ALA A 1 434 ? 7.857 3.626 89.736 1.00 14.20 434 ALA A N 1
ATOM 3418 C CA . ALA A 1 434 ? 8.091 4.008 91.128 1.00 15.35 434 ALA A CA 1
ATOM 3419 C C . ALA A 1 434 ? 7.132 3.400 92.137 1.00 14.93 434 ALA A C 1
ATOM 3420 O O . ALA A 1 434 ? 7.536 3.095 93.262 1.00 16.48 434 ALA A O 1
ATOM 3422 N N . SER A 1 435 ? 5.876 3.222 91.751 1.00 16.49 435 SER A N 1
ATOM 3423 C CA . SER A 1 435 ? 4.884 2.646 92.658 1.00 17.89 435 SER A CA 1
ATOM 3424 C C . SER A 1 435 ? 4.912 1.122 92.735 1.00 18.41 435 SER A C 1
ATOM 3425 O O . SER A 1 435 ? 3.992 0.533 93.277 1.00 19.73 435 SER A O 1
ATOM 3428 N N . ILE A 1 436 ? 5.941 0.490 92.169 1.00 17.41 436 ILE A N 1
ATOM 3429 C CA . ILE A 1 436 ? 6.122 -0.955 92.273 1.00 17.74 436 ILE A CA 1
ATOM 3430 C C . ILE A 1 436 ? 7.450 -1.249 92.972 1.00 18.29 436 ILE A C 1
ATOM 3431 O O . ILE A 1 436 ? 8.442 -1.633 92.329 1.00 17.40 436 ILE A O 1
ATOM 3436 N N . PRO A 1 437 ? 7.455 -1.142 94.295 1.00 18.84 437 PRO A N 1
ATOM 3437 C CA . PRO A 1 437 ? 8.700 -1.162 95.063 1.00 18.91 437 PRO A CA 1
ATOM 3438 C C . PRO A 1 437 ? 9.398 -2.482 95.212 1.00 18.62 437 PRO A C 1
ATOM 3439 O O . PRO A 1 437 ? 10.605 -2.475 95.505 1.00 19.59 437 PRO A O 1
ATOM 3443 N N . THR A 1 438 ? 8.677 -3.582 95.074 1.00 17.47 438 THR A N 1
ATOM 3444 C CA . THR A 1 438 ? 9.279 -4.894 95.264 1.00 17.14 438 THR A CA 1
ATOM 3445 C C . THR A 1 438 ? 8.996 -5.859 94.134 1.00 16.29 438 THR A C 1
ATOM 3446 O O . THR A 1 438 ? 7.985 -5.754 93.419 1.00 14.69 438 THR A O 1
ATOM 3450 N N . TYR A 1 439 ? 9.875 -6.839 94.015 1.00 16.14 439 TYR A N 1
ATOM 3451 C CA . TYR A 1 439 ? 9.747 -7.839 92.971 1.00 16.34 439 TYR A CA 1
ATOM 3452 C C . TYR A 1 439 ? 8.457 -8.615 93.047 1.00 16.85 439 TYR A C 1
ATOM 3453 O O . TYR A 1 439 ? 7.920 -8.993 92.011 1.00 17.49 439 TYR A O 1
ATOM 3462 N N . GLU A 1 440 ? 7.973 -8.884 94.270 1.00 17.76 440 GLU A N 1
ATOM 3463 C CA . GLU A 1 440 ? 6.746 -9.647 94.437 1.00 18.41 440 GLU A CA 1
ATOM 3464 C C . GLU A 1 440 ? 5.575 -8.843 93.900 1.00 17.43 440 GLU A C 1
ATOM 3465 O O . GLU A 1 440 ? 4.661 -9.382 93.302 1.00 17.12 440 GLU A O 1
ATOM 3471 N N . GLU A 1 441 ? 5.607 -7.539 94.112 1.00 16.17 441 GLU A N 1
ATOM 3472 C CA . GLU A 1 441 ? 4.548 -6.702 93.591 1.00 17.18 441 GLU A CA 1
ATOM 3473 C C . GLU A 1 441 ? 4.631 -6.591 92.086 1.00 16.05 441 GLU A C 1
ATOM 3474 O O . GLU A 1 441 ? 3.601 -6.490 91.400 1.00 16.52 441 GLU A O 1
ATOM 3480 N N . TYR A 1 442 ? 5.857 -6.590 91.574 1.00 14.47 442 TYR A N 1
ATOM 3481 C CA . TYR A 1 442 ? 6.060 -6.525 90.140 1.00 15.54 442 TYR A CA 1
ATOM 3482 C C . TYR A 1 442 ? 5.455 -7.766 89.473 1.00 16.07 442 TYR A C 1
ATOM 3483 O O . TYR A 1 442 ? 4.657 -7.632 88.547 1.00 15.65 442 TYR A O 1
ATOM 3492 N N . THR A 1 443 ? 5.810 -8.965 89.942 1.00 16.40 443 THR A N 1
ATOM 3493 C CA . THR A 1 443 ? 5.250 -10.178 89.331 1.00 17.86 443 THR A CA 1
ATOM 3494 C C . THR A 1 443 ? 3.746 -10.283 89.545 1.00 18.61 443 THR A C 1
ATOM 3495 O O . THR A 1 443 ? 3.031 -10.769 88.676 1.00 18.84 443 THR A O 1
ATOM 3499 N N . LYS A 1 444 ? 3.251 -9.817 90.690 1.00 19.69 444 LYS A N 1
ATOM 3500 C CA . LYS A 1 444 ? 1.821 -9.911 90.901 1.00 19.88 444 LYS A CA 1
ATOM 3501 C C . LYS A 1 444 ? 1.084 -9.031 89.896 1.00 19.64 444 LYS A C 1
ATOM 3502 O O . LYS A 1 444 ? 0.072 -9.445 89.313 1.00 19.05 444 LYS A O 1
ATOM 3508 N N . LYS A 1 445 ? 1.613 -7.838 89.655 1.00 19.25 445 LYS A N 1
ATOM 3509 C CA . LYS A 1 445 ? 0.953 -6.927 88.736 1.00 19.68 445 LYS A CA 1
ATOM 3510 C C . LYS A 1 445 ? 0.881 -7.442 87.317 1.00 19.00 445 LYS A C 1
ATOM 3511 O O . LYS A 1 445 ? -0.123 -7.247 86.610 1.00 18.93 445 LYS A O 1
ATOM 3517 N N . PHE A 1 446 ? 1.943 -8.109 86.887 1.00 18.18 446 PHE A N 1
ATOM 3518 C CA . PHE A 1 446 ? 2.042 -8.453 85.483 1.00 17.06 446 PHE A CA 1
ATOM 3519 C C . PHE A 1 446 ? 1.675 -9.876 85.129 1.00 16.97 446 PHE A C 1
ATOM 3520 O O . PHE A 1 446 ? 1.835 -10.278 83.981 1.00 17.94 446 PHE A O 1
ATOM 3528 N N . THR A 1 447 ? 1.155 -10.618 86.100 1.00 16.59 447 THR A N 1
ATOM 3529 C CA . THR A 1 447 ? 0.741 -11.993 85.852 1.00 17.69 447 THR A CA 1
ATOM 3530 C C . THR A 1 447 ? -0.775 -12.140 85.846 1.00 18.11 447 THR A C 1
ATOM 3531 O O . THR A 1 447 ? -1.408 -12.165 86.895 1.00 18.65 447 THR A O 1
ATOM 3535 N N . PRO A 1 448 ? -1.360 -12.259 84.670 1.00 18.55 448 PRO A N 1
ATOM 3536 C CA . PRO A 1 448 ? -2.812 -12.377 84.562 1.00 19.35 448 PRO A CA 1
ATOM 3537 C C . PRO A 1 448 ? -3.341 -13.698 85.082 1.00 20.65 448 PRO A C 1
ATOM 3538 O O . PRO A 1 448 ? -2.661 -14.727 85.014 1.00 20.52 448 PRO A O 1
ATOM 3542 N N . VAL A 1 449 ? -4.561 -13.652 85.595 1.00 21.41 449 VAL A N 1
ATOM 3543 C CA . VAL A 1 449 ? -5.184 -14.823 86.181 1.00 21.76 449 VAL A CA 1
ATOM 3544 C C . VAL A 1 449 ? -6.478 -15.136 85.459 1.00 23.05 449 VAL A C 1
ATOM 3545 O O . VAL A 1 449 ? -7.292 -14.244 85.194 1.00 24.38 449 VAL A O 1
ATOM 3549 N N . SER A 1 450 ? -6.672 -16.399 85.135 1.00 21.34 450 SER A N 1
ATOM 3550 C CA . SER A 1 450 ? -7.948 -16.840 84.611 1.00 22.91 450 SER A CA 1
ATOM 3551 C C . SER A 1 450 ? -8.320 -18.097 85.387 1.00 23.97 450 SER A C 1
ATOM 3552 O O . SER A 1 450 ? -7.463 -18.940 85.623 1.00 26.36 450 SER A O 1
ATOM 3555 N N . LYS A 1 451 ? -9.574 -18.249 85.787 1.00 25.09 451 LYS A N 1
ATOM 3556 C CA . LYS A 1 451 ? -9.941 -19.487 86.490 1.00 26.88 451 LYS A CA 1
ATOM 3557 C C . LYS A 1 451 ? -10.576 -20.501 85.536 1.00 26.13 451 LYS A C 1
ATOM 3558 O O . LYS A 1 451 ? -11.102 -21.533 85.954 1.00 26.77 451 LYS A O 1
ATOM 3564 N N . ASP A 1 452 ? -10.513 -20.199 84.253 1.00 23.75 452 ASP A N 1
ATOM 3565 C CA . ASP A 1 452 ? -11.079 -21.062 83.241 1.00 22.27 452 ASP A CA 1
ATOM 3566 C C . ASP A 1 452 ? -10.011 -22.066 82.774 1.00 21.12 452 ASP A C 1
ATOM 3567 O O . ASP A 1 452 ? -9.015 -21.680 82.159 1.00 20.41 452 ASP A O 1
ATOM 3572 N N . PRO A 1 453 ? -10.211 -23.350 83.053 1.00 20.41 453 PRO A N 1
ATOM 3573 C CA . PRO A 1 453 ? -9.177 -24.349 82.751 1.00 19.99 453 PRO A CA 1
ATOM 3574 C C . PRO A 1 453 ? -9.039 -24.641 81.263 1.00 18.98 453 PRO A C 1
ATOM 3575 O O . PRO A 1 453 ? -8.055 -25.259 80.898 1.00 19.94 453 PRO A O 1
ATOM 3579 N N . GLN A 1 454 ? -9.985 -24.211 80.427 1.00 18.57 454 GLN A N 1
ATOM 3580 C CA . GLN A 1 454 ? -9.844 -24.395 78.980 1.00 17.96 454 GLN A CA 1
ATOM 3581 C C . GLN A 1 454 ? -9.035 -23.275 78.345 1.00 17.14 454 GLN A C 1
ATOM 3582 O O . GLN A 1 454 ? -8.794 -23.292 77.141 1.00 16.38 454 GLN A O 1
ATOM 3588 N N . SER A 1 455 ? -8.631 -22.296 79.146 1.00 16.08 455 SER A N 1
ATOM 3589 C CA . SER A 1 455 ? -7.822 -21.195 78.632 1.00 15.85 455 SER A CA 1
ATOM 3590 C C . SER A 1 455 ? -6.362 -21.349 79.010 1.00 15.46 455 SER A C 1
ATOM 3591 O O . SER A 1 455 ? -6.005 -21.365 80.196 1.00 14.50 455 SER A O 1
ATOM 3594 N N . ALA A 1 456 ? -5.506 -21.448 78.004 1.00 16.19 456 ALA A N 1
ATOM 3595 C CA . ALA A 1 456 ? -4.074 -21.533 78.251 1.00 15.05 456 ALA A CA 1
ATOM 3596 C C . ALA A 1 456 ? -3.567 -20.354 79.086 1.00 15.51 456 ALA A C 1
ATOM 3597 O O . ALA A 1 456 ? -2.714 -20.534 79.970 1.00 15.89 456 ALA A O 1
ATOM 3599 N N . ASN A 1 457 ? -4.065 -19.147 78.780 1.00 15.21 457 ASN A N 1
ATOM 3600 C CA . ASN A 1 457 ? -3.635 -17.930 79.453 1.00 14.88 457 ASN A CA 1
ATOM 3601 C C . ASN A 1 457 ? -2.113 -17.973 79.635 1.00 14.40 457 ASN A C 1
ATOM 3602 O O . ASN A 1 457 ? -1.616 -17.958 80.745 1.00 15.28 457 ASN A O 1
ATOM 3607 N N . TRP A 1 458 ? -1.387 -17.995 78.525 1.00 15.16 458 TRP A N 1
ATOM 3608 C CA . TRP A 1 458 ? 0.052 -18.245 78.551 1.00 15.37 458 TRP A CA 1
ATOM 3609 C C . TRP A 1 458 ? 0.881 -17.246 79.363 1.00 15.80 458 TRP A C 1
ATOM 3610 O O . TRP A 1 458 ? 1.922 -17.615 79.928 1.00 17.15 458 TRP A O 1
ATOM 3621 N N . TRP A 1 459 ? 0.389 -16.017 79.496 1.00 15.17 459 TRP A N 1
ATOM 3622 C CA . TRP A 1 459 ? 1.112 -15.024 80.267 1.00 15.68 459 TRP A CA 1
ATOM 3623 C C . TRP A 1 459 ? 1.094 -15.308 81.764 1.00 14.58 459 TRP A C 1
ATOM 3624 O O . TRP A 1 459 ? 1.718 -14.586 82.515 1.00 15.16 459 TRP A O 1
ATOM 3635 N N . SER A 1 460 ? 0.361 -16.321 82.199 1.00 15.28 460 SER A N 1
ATOM 3636 C CA . SER A 1 460 ? 0.448 -16.726 83.602 1.00 16.91 460 SER A CA 1
ATOM 3637 C C . SER A 1 460 ? 1.893 -17.129 83.918 1.00 16.85 460 SER A C 1
ATOM 3638 O O . SER A 1 460 ? 2.284 -17.159 85.091 1.00 16.18 460 SER A O 1
ATOM 3641 N N . ASN A 1 461 ? 2.660 -17.478 82.874 1.00 16.32 461 ASN A N 1
ATOM 3642 C CA . ASN A 1 461 ? 4.082 -17.774 82.983 1.00 15.63 461 ASN A CA 1
ATOM 3643 C C . ASN A 1 461 ? 5.020 -16.591 83.223 1.00 15.61 461 ASN A C 1
ATOM 3644 O O . ASN A 1 461 ? 6.242 -16.771 83.414 1.00 15.06 461 ASN A O 1
ATOM 3649 N N . PHE A 1 462 ? 4.445 -15.398 83.290 1.00 13.14 462 PHE A N 1
ATOM 3650 C CA . PHE A 1 462 ? 5.240 -14.190 83.455 1.00 13.57 462 PHE A CA 1
ATOM 3651 C C . PHE A 1 462 ? 6.429 -14.295 84.407 1.00 13.06 462 PHE A C 1
ATOM 3652 O O . PHE A 1 462 ? 7.512 -13.899 84.049 1.00 13.64 462 PHE A O 1
ATOM 3660 N N . PRO A 1 463 ? 6.229 -14.782 85.634 1.00 14.18 463 PRO A N 1
ATOM 3661 C CA . PRO A 1 463 ? 7.319 -14.766 86.618 1.00 14.82 463 PRO A CA 1
ATOM 3662 C C . PRO A 1 463 ? 8.527 -15.594 86.177 1.00 14.06 463 PRO A C 1
ATOM 3663 O O . PRO A 1 463 ? 9.620 -15.342 86.672 1.00 14.47 463 PRO A O 1
ATOM 3667 N N . LYS A 1 464 ? 8.319 -16.557 85.297 1.00 13.41 464 LYS A N 1
ATOM 3668 C CA . LYS A 1 464 ? 9.413 -17.363 84.782 1.00 15.65 464 LYS A CA 1
ATOM 3669 C C . LYS A 1 464 ? 10.265 -16.474 83.903 1.00 14.14 464 LYS A C 1
ATOM 3670 O O . LYS A 1 464 ? 11.487 -16.558 83.937 1.00 13.69 464 LYS A O 1
ATOM 3676 N N . TYR A 1 465 ? 9.617 -15.574 83.161 1.00 14.68 465 TYR A N 1
ATOM 3677 C CA . TYR A 1 465 ? 10.329 -14.700 82.221 1.00 13.46 465 TYR A CA 1
ATOM 3678 C C . TYR A 1 465 ? 11.022 -13.528 82.897 1.00 12.53 465 TYR A C 1
ATOM 3679 O O . TYR A 1 465 ? 12.154 -13.200 82.552 1.00 11.89 465 TYR A O 1
ATOM 3688 N N . SER A 1 466 ? 10.355 -12.919 83.869 1.00 13.89 466 SER A N 1
ATOM 3689 C CA . SER A 1 466 ? 10.963 -11.834 84.622 1.00 13.80 466 SER A CA 1
ATOM 3690 C C . SER A 1 466 ? 12.190 -12.348 85.404 1.00 12.62 466 SER A C 1
ATOM 3691 O O . SER A 1 466 ? 13.223 -11.722 85.378 1.00 13.34 466 SER A O 1
ATOM 3694 N N . ALA A 1 467 ? 12.086 -13.489 86.073 1.00 13.44 467 ALA A N 1
ATOM 3695 C CA . ALA A 1 467 ? 13.233 -14.011 86.818 1.00 11.56 467 ALA A CA 1
ATOM 3696 C C . ALA A 1 467 ? 14.413 -14.273 85.898 1.00 13.78 467 ALA A C 1
ATOM 3697 O O . ALA A 1 467 ? 15.564 -13.967 86.236 1.00 13.18 467 ALA A O 1
ATOM 3699 N N . SER A 1 468 ? 14.109 -14.891 84.764 1.00 12.46 468 SER A N 1
ATOM 3700 C CA . SER A 1 468 ? 15.111 -15.296 83.793 1.00 13.90 468 SER A CA 1
ATOM 3701 C C . SER A 1 468 ? 15.765 -14.081 83.155 1.00 14.00 468 SER A C 1
ATOM 3702 O O . SER A 1 468 ? 16.974 -14.082 82.928 1.00 14.61 468 SER A O 1
ATOM 3705 N N . TYR A 1 469 ? 14.992 -13.016 82.917 1.00 13.87 469 TYR A N 1
ATOM 3706 C CA . TYR A 1 469 ? 15.588 -11.792 82.377 1.00 14.00 469 TYR A CA 1
ATOM 3707 C C . TYR A 1 469 ? 16.516 -11.155 83.409 1.00 14.58 469 TYR A C 1
ATOM 3708 O O . TYR A 1 469 ? 17.668 -10.760 83.115 1.00 14.03 469 TYR A O 1
ATOM 3717 N N . ILE A 1 470 ? 16.007 -11.040 84.629 1.00 14.01 470 ILE A N 1
ATOM 3718 C CA . ILE A 1 470 ? 16.794 -10.421 85.681 1.00 15.92 470 ILE A CA 1
ATOM 3719 C C . ILE A 1 470 ? 18.097 -11.189 85.945 1.00 14.63 470 ILE A C 1
ATOM 3720 O O . ILE A 1 470 ? 19.149 -10.591 86.057 1.00 15.46 470 ILE A O 1
ATOM 3725 N N . LYS A 1 471 ? 18.009 -12.510 86.018 1.00 14.44 471 LYS A N 1
ATOM 3726 C CA . LYS A 1 471 ? 19.193 -13.354 86.194 1.00 14.43 471 LYS A CA 1
ATOM 3727 C C . LYS A 1 471 ? 20.171 -13.272 85.018 1.00 14.11 471 LYS A C 1
ATOM 3728 O O . LYS A 1 471 ? 21.353 -13.409 85.200 1.00 14.41 471 LYS A O 1
ATOM 3734 N N . SER A 1 472 ? 19.681 -13.042 83.806 1.00 14.46 472 SER A N 1
ATOM 3735 C CA . SER A 1 472 ? 20.593 -12.948 82.678 1.00 13.75 472 SER A CA 1
ATOM 3736 C C . SER A 1 472 ? 21.473 -11.711 82.839 1.00 14.56 472 SER A C 1
ATOM 3737 O O . SER A 1 472 ? 22.553 -11.607 82.243 1.00 12.95 472 SER A O 1
ATOM 3741 N N . MET A 1 473 ? 21.014 -10.755 83.632 1.00 15.35 473 MET A N 1
ATOM 3742 C CA . MET A 1 473 ? 21.798 -9.545 83.843 1.00 15.64 473 MET A CA 1
ATOM 3743 C C . MET A 1 473 ? 22.633 -9.562 85.128 1.00 15.44 473 MET A C 1
ATOM 3744 O O . MET A 1 473 ? 23.802 -9.191 85.112 1.00 14.56 473 MET A O 1
ATOM 3753 N N . TRP A 1 474 ? 22.017 -9.995 86.223 1.00 15.59 474 TRP A N 1
ATOM 3754 C CA . TRP A 1 474 ? 22.676 -10.046 87.522 1.00 15.12 474 TRP A CA 1
ATOM 3755 C C . TRP A 1 474 ? 22.487 -11.454 88.099 1.00 14.87 474 TRP A C 1
ATOM 3756 O O . TRP A 1 474 ? 21.716 -11.677 89.033 1.00 15.19 474 TRP A O 1
ATOM 3767 N N . PRO A 1 475 ? 23.181 -12.419 87.523 1.00 15.39 475 PRO A N 1
ATOM 3768 C CA . PRO A 1 475 ? 22.969 -13.832 87.870 1.00 14.92 475 PRO A CA 1
ATOM 3769 C C . PRO A 1 475 ? 23.373 -14.156 89.301 1.00 16.98 475 PRO A C 1
ATOM 3770 O O . PRO A 1 475 ? 22.878 -15.124 89.841 1.00 16.28 475 PRO A O 1
ATOM 3774 N N . ASP A 1 476 ? 24.242 -13.350 89.891 1.00 17.63 476 ASP A N 1
ATOM 3775 C CA . ASP A 1 476 ? 24.762 -13.646 91.233 1.00 21.28 476 ASP A CA 1
ATOM 3776 C C . ASP A 1 476 ? 23.990 -12.959 92.354 1.00 21.21 476 ASP A C 1
ATOM 3777 O O . ASP A 1 476 ? 24.308 -13.133 93.534 1.00 22.17 476 ASP A O 1
ATOM 3782 N N . ALA A 1 477 ? 22.977 -12.180 91.992 1.00 20.55 477 ALA A N 1
ATOM 3783 C CA . ALA A 1 477 ? 22.200 -11.445 92.971 1.00 20.59 477 ALA A CA 1
ATOM 3784 C C . ALA A 1 477 ? 20.917 -12.198 93.191 1.00 20.49 477 ALA A C 1
ATOM 3785 O O . ALA A 1 477 ? 20.501 -12.970 92.336 1.00 21.34 477 ALA A O 1
ATOM 3787 N N . ASP A 1 478 ? 20.265 -12.009 94.325 1.00 20.71 478 ASP A N 1
ATOM 3788 C CA . ASP A 1 478 ? 18.972 -12.650 94.422 1.00 20.77 478 ASP A CA 1
ATOM 3789 C C . ASP A 1 478 ? 17.954 -11.748 93.758 1.00 18.92 478 ASP A C 1
ATOM 3790 O O . ASP A 1 478 ? 18.199 -10.565 93.567 1.00 17.54 478 ASP A O 1
ATOM 3795 N N . LEU A 1 479 ? 16.816 -12.316 93.402 1.00 18.29 479 LEU A N 1
ATOM 3796 C CA . LEU A 1 479 ? 15.855 -11.603 92.572 1.00 17.40 479 LEU A CA 1
ATOM 3797 C C . LEU A 1 479 ? 15.339 -10.325 93.214 1.00 17.98 479 LEU A C 1
ATOM 3798 O O . LEU A 1 479 ? 15.238 -9.305 92.545 1.00 16.74 479 LEU A O 1
ATOM 3803 N N . ASN A 1 480 ? 15.040 -10.358 94.513 1.00 17.53 480 ASN A N 1
ATOM 3804 C CA . ASN A 1 480 ? 14.558 -9.144 95.165 1.00 19.17 480 ASN A CA 1
ATOM 3805 C C . ASN A 1 480 ? 15.583 -8.013 95.065 1.00 19.70 480 ASN A C 1
ATOM 3806 O O . ASN A 1 480 ? 15.227 -6.865 94.766 1.00 20.22 480 ASN A O 1
ATOM 3811 N N . GLU A 1 481 ? 16.848 -8.331 95.340 1.00 18.29 481 GLU A N 1
ATOM 3812 C CA . GLU A 1 481 ? 17.898 -7.318 95.285 1.00 19.67 481 GLU A CA 1
ATOM 3813 C C . GLU A 1 481 ? 18.154 -6.847 93.851 1.00 18.78 481 GLU A C 1
ATOM 3814 O O . GLU A 1 481 ? 18.319 -5.645 93.602 1.00 18.25 481 GLU A O 1
ATOM 3825 N N . ALA A 1 482 ? 18.149 -7.793 92.917 1.00 17.79 482 ALA A N 1
ATOM 3826 C CA . ALA A 1 482 ? 18.379 -7.477 91.508 1.00 17.35 482 ALA A CA 1
ATOM 3827 C C . ALA A 1 482 ? 17.246 -6.639 90.921 1.00 17.49 482 ALA A C 1
ATOM 3828 O O . ALA A 1 482 ? 17.476 -5.754 90.107 1.00 17.48 482 ALA A O 1
ATOM 3830 N N . TYR A 1 483 ? 16.026 -6.887 91.370 1.00 16.72 483 TYR A N 1
ATOM 3831 C CA . TYR A 1 483 ? 14.890 -6.111 90.889 1.00 16.80 483 TYR A CA 1
ATOM 3832 C C . TYR A 1 483 ? 15.093 -4.652 91.255 1.00 16.96 483 TYR A C 1
ATOM 3833 O O . TYR A 1 483 ? 14.731 -3.752 90.494 1.00 17.52 483 TYR A O 1
ATOM 3842 N N . GLY A 1 484 ? 15.686 -4.416 92.412 1.00 16.45 484 GLY A N 1
ATOM 3843 C CA . GLY A 1 484 ? 15.945 -3.061 92.862 1.00 16.77 484 GLY A CA 1
ATOM 3844 C C . GLY A 1 484 ? 17.010 -2.361 92.038 1.00 16.36 484 GLY A C 1
ATOM 3845 O O . GLY A 1 484 ? 17.094 -1.130 92.063 1.00 16.09 484 GLY A O 1
ATOM 3846 N N . TYR A 1 485 ? 17.828 -3.129 91.319 1.00 16.44 485 TYR A N 1
ATOM 3847 C CA . TYR A 1 485 ? 18.834 -2.533 90.445 1.00 16.74 485 TYR A CA 1
ATOM 3848 C C . TYR A 1 485 ? 18.202 -1.916 89.179 1.00 17.35 485 TYR A C 1
ATOM 3849 O O . TYR A 1 485 ? 18.804 -1.045 88.550 1.00 18.37 485 TYR A O 1
ATOM 3858 N N . LEU A 1 486 ? 17.011 -2.377 88.812 1.00 16.16 486 LEU A N 1
ATOM 3859 C CA . LEU A 1 486 ? 16.332 -1.880 87.620 1.00 15.65 486 LEU A CA 1
ATOM 3860 C C . LEU A 1 486 ? 15.824 -0.480 87.891 1.00 15.02 486 LEU A C 1
ATOM 3861 O O . LEU A 1 486 ? 15.175 -0.257 88.913 1.00 16.07 486 LEU A O 1
ATOM 3866 N N . PRO A 1 487 ? 16.080 0.468 86.997 1.00 14.05 487 PRO A N 1
ATOM 3867 C CA . PRO A 1 487 ? 15.608 1.831 87.237 1.00 13.84 487 PRO A CA 1
ATOM 3868 C C . PRO A 1 487 ? 14.085 1.869 87.145 1.00 14.72 487 PRO A C 1
ATOM 3869 O O . PRO A 1 487 ? 13.498 1.184 86.287 1.00 14.89 487 PRO A O 1
ATOM 3873 N N . LYS A 1 488 ? 13.457 2.656 88.016 1.00 14.99 488 LYS A N 1
ATOM 3874 C CA . LYS A 1 488 ? 12.006 2.778 87.992 1.00 16.89 488 LYS A CA 1
ATOM 3875 C C . LYS A 1 488 ? 11.551 4.132 87.477 1.00 16.23 488 LYS A C 1
ATOM 3876 O O . LYS A 1 488 ? 11.991 5.171 87.966 1.00 15.07 488 LYS A O 1
ATOM 3882 N N . GLY A 1 489 ? 10.658 4.118 86.493 1.00 15.69 489 GLY A N 1
ATOM 3883 C CA . GLY A 1 489 ? 10.124 5.353 85.954 1.00 15.09 489 GLY A CA 1
ATOM 3884 C C . GLY A 1 489 ? 9.169 6.057 86.918 1.00 16.17 489 GLY A C 1
ATOM 3885 O O . GLY A 1 489 ? 8.453 5.404 87.667 1.00 15.95 489 GLY A O 1
ATOM 3886 N N . GLU A 1 490 ? 9.182 7.389 86.909 1.00 17.22 490 GLU A N 1
ATOM 3887 C CA . GLU A 1 490 ? 8.247 8.167 87.715 1.00 17.28 490 GLU A CA 1
ATOM 3888 C C . GLU A 1 490 ? 6.863 7.724 87.301 1.00 17.86 490 GLU A C 1
ATOM 3889 O O . GLU A 1 490 ? 6.616 7.543 86.115 1.00 17.56 490 GLU A O 1
ATOM 3895 N N . ASP A 1 491 ? 5.949 7.589 88.251 1.00 17.81 491 ASP A N 1
ATOM 3896 C CA . ASP A 1 491 ? 4.584 7.178 87.908 1.00 19.44 491 ASP A CA 1
ATOM 3897 C C . ASP A 1 491 ? 3.931 8.160 86.953 1.00 18.56 491 ASP A C 1
ATOM 3898 O O . ASP A 1 491 ? 3.980 9.357 87.162 1.00 17.69 491 ASP A O 1
ATOM 3903 N N . GLY A 1 492 ? 3.330 7.626 85.898 1.00 18.89 492 GLY A N 1
ATOM 3904 C CA . GLY A 1 492 ? 2.606 8.440 84.939 1.00 19.83 492 GLY A CA 1
ATOM 3905 C C . GLY A 1 492 ? 3.458 9.255 83.987 1.00 20.79 492 GLY A C 1
ATOM 3906 O O . GLY A 1 492 ? 2.930 9.997 83.178 1.00 20.96 492 GLY A O 1
ATOM 3907 N N . LYS A 1 493 ? 4.779 9.121 84.062 1.00 20.31 493 LYS A N 1
ATOM 3908 C CA . LYS A 1 493 ? 5.633 9.899 83.187 1.00 21.36 493 LYS A CA 1
ATOM 3909 C C . LYS A 1 493 ? 6.012 9.151 81.902 1.00 20.53 493 LYS A C 1
ATOM 3910 O O . LYS A 1 493 ? 6.406 7.988 81.934 1.00 18.50 493 LYS A O 1
ATOM 3916 N N . ASP A 1 494 ? 5.855 9.828 80.770 1.00 20.07 494 ASP A N 1
ATOM 3917 C CA . ASP A 1 494 ? 6.224 9.259 79.485 1.00 20.48 494 ASP A CA 1
ATOM 3918 C C . ASP A 1 494 ? 7.703 9.497 79.237 1.00 18.62 494 ASP A C 1
ATOM 3919 O O . ASP A 1 494 ? 8.180 10.606 79.360 1.00 18.76 494 ASP A O 1
ATOM 3927 N N . TYR A 1 495 ? 8.424 8.439 78.892 1.00 17.00 495 TYR A N 1
ATOM 3928 C CA . TYR A 1 495 ? 9.844 8.564 78.607 1.00 17.11 495 TYR A CA 1
ATOM 3929 C C . TYR A 1 495 ? 10.080 8.190 77.148 1.00 17.04 495 TYR A C 1
ATOM 3930 O O . TYR A 1 495 ? 11.209 7.871 76.744 1.00 16.33 495 TYR A O 1
ATOM 3939 N N . SER A 1 496 ? 9.030 8.253 76.329 1.00 17.22 496 SER A N 1
ATOM 3940 C CA . SER A 1 496 ? 9.208 7.825 74.941 1.00 16.90 496 SER A CA 1
ATOM 3941 C C . SER A 1 496 ? 9.726 8.945 74.040 1.00 17.58 496 SER A C 1
ATOM 3942 O O . SER A 1 496 ? 9.860 10.088 74.464 1.00 18.03 496 SER A O 1
ATOM 3945 N N . TRP A 1 497 ? 9.995 8.595 72.784 1.00 17.91 497 TRP A N 1
ATOM 3946 C CA . TRP A 1 497 ? 10.361 9.544 71.758 1.00 19.39 497 TRP A CA 1
ATOM 3947 C C . TRP A 1 497 ? 9.353 10.696 71.784 1.00 22.45 497 TRP A C 1
ATOM 3948 O O . TRP A 1 497 ? 9.665 11.828 71.471 1.00 23.99 497 TRP A O 1
ATOM 3959 N N . LEU A 1 498 ? 8.121 10.392 72.172 1.00 26.02 498 LEU A N 1
ATOM 3960 C CA . LEU A 1 498 ? 7.084 11.408 72.241 1.00 27.94 498 LEU A CA 1
ATOM 3961 C C . LEU A 1 498 ? 7.531 12.658 73.002 1.00 27.80 498 LEU A C 1
ATOM 3962 O O . LEU A 1 498 ? 7.233 13.762 72.545 1.00 31.31 498 LEU A O 1
ATOM 3967 N N . THR A 1 499 ? 8.246 12.474 74.128 1.00 24.17 499 THR A N 1
ATOM 3968 C CA . THR A 1 499 ? 8.632 13.527 75.088 1.00 22.64 499 THR A CA 1
ATOM 3969 C C . THR A 1 499 ? 10.147 13.610 75.348 1.00 21.59 499 THR A C 1
ATOM 3970 O O . THR A 1 499 ? 10.628 14.590 75.914 1.00 23.38 499 THR A O 1
ATOM 3974 N N . LEU A 1 500 ? 10.893 12.580 74.968 1.00 20.04 500 LEU A N 1
ATOM 3975 C CA . LEU A 1 500 ? 12.344 12.583 75.131 1.00 18.87 500 LEU A CA 1
ATOM 3976 C C . LEU A 1 500 ? 12.949 13.866 74.530 1.00 18.65 500 LEU A C 1
ATOM 3977 O O . LEU A 1 500 ? 13.736 14.563 75.172 1.00 18.34 500 LEU A O 1
ATOM 3982 N N . PHE A 1 501 ? 12.565 14.199 73.301 1.00 18.26 501 PHE A N 1
ATOM 3983 C CA . PHE A 1 501 ? 13.102 15.400 72.668 1.00 17.68 501 PHE A CA 1
ATOM 3984 C C . PHE A 1 501 ? 12.592 16.723 73.248 1.00 17.69 501 PHE A C 1
ATOM 3985 O O . PHE A 1 501 ? 13.322 17.723 73.253 1.00 17.13 501 PHE A O 1
ATOM 3993 N N . ASP A 1 502 ? 11.345 16.742 73.721 1.00 17.47 502 ASP A N 1
ATOM 3994 C CA . ASP A 1 502 ? 10.816 17.928 74.424 1.00 18.72 502 ASP A CA 1
ATOM 3995 C C . ASP A 1 502 ? 11.628 18.189 75.716 1.00 17.27 502 ASP A C 1
ATOM 3996 O O . ASP A 1 502 ? 12.023 19.336 76.024 1.00 15.93 502 ASP A O 1
ATOM 4001 N N . ASP A 1 503 ? 11.870 17.121 76.467 1.00 17.23 503 ASP A N 1
ATOM 4002 C CA . ASP A 1 503 ? 12.650 17.206 77.690 1.00 16.18 503 ASP A CA 1
ATOM 4003 C C . ASP A 1 503 ? 14.071 17.619 77.359 1.00 15.42 503 ASP A C 1
ATOM 4004 O O . ASP A 1 503 ? 14.686 18.363 78.097 1.00 16.27 503 ASP A O 1
ATOM 4009 N N . MET A 1 504 ? 14.618 17.099 76.265 1.00 14.40 504 MET A N 1
ATOM 4010 C CA . MET A 1 504 ? 15.960 17.514 75.870 1.00 14.88 504 MET A CA 1
ATOM 4011 C C . MET A 1 504 ? 15.967 19.007 75.568 1.00 14.47 504 MET A C 1
ATOM 4012 O O . MET A 1 504 ? 16.918 19.712 75.908 1.00 16.33 504 MET A O 1
ATOM 4017 N N . PHE A 1 505 ? 14.910 19.479 74.905 1.00 15.58 505 PHE A N 1
ATOM 4018 C CA . PHE A 1 505 ? 14.772 20.897 74.583 1.00 16.83 505 PHE A CA 1
ATOM 4019 C C . PHE A 1 505 ? 14.705 21.725 75.858 1.00 16.24 505 PHE A C 1
ATOM 4020 O O . PHE A 1 505 ? 15.310 22.790 75.931 1.00 16.88 505 PHE A O 1
ATOM 4028 N N . GLN A 1 506 ? 13.999 21.222 76.868 1.00 17.54 506 GLN A N 1
ATOM 4029 C CA . GLN A 1 506 ? 13.836 21.921 78.148 1.00 18.59 506 GLN A CA 1
ATOM 4030 C C . GLN A 1 506 ? 15.069 21.864 79.040 1.00 19.59 506 GLN A C 1
ATOM 4031 O O . GLN A 1 506 ? 15.030 22.333 80.186 1.00 20.96 506 GLN A O 1
ATOM 4042 N N . GLY A 1 507 ? 16.145 21.254 78.550 1.00 18.99 507 GLY A N 1
ATOM 4043 C CA . GLY A 1 507 ? 17.378 21.168 79.313 1.00 19.07 507 GLY A CA 1
ATOM 4044 C C . GLY A 1 507 ? 17.481 20.012 80.303 1.00 20.14 507 GLY A C 1
ATOM 4045 O O . GLY A 1 507 ? 18.423 19.964 81.097 1.00 19.92 507 GLY A O 1
ATOM 4046 N N . LYS A 1 508 ? 16.554 19.056 80.258 1.00 19.10 508 LYS A N 1
ATOM 4047 C CA . LYS A 1 508 ? 16.607 17.958 81.238 1.00 19.74 508 LYS A CA 1
ATOM 4048 C C . LYS A 1 508 ? 17.594 16.831 80.904 1.00 19.62 508 LYS A C 1
ATOM 4049 O O . LYS A 1 508 ? 17.945 16.022 81.767 1.00 19.60 508 LYS A O 1
ATOM 4055 N N . ILE A 1 509 ? 18.033 16.767 79.653 1.00 18.25 509 ILE A N 1
ATOM 4056 C CA . ILE A 1 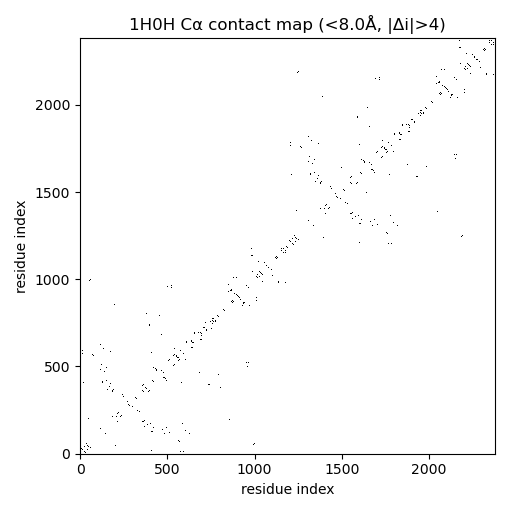509 ? 18.872 15.659 79.226 1.00 17.28 509 ILE A CA 1
ATOM 4057 C C . ILE A 1 509 ? 20.287 16.164 79.004 1.00 17.16 509 ILE A C 1
ATOM 4058 O O . ILE A 1 509 ? 20.522 17.015 78.155 1.00 17.58 509 ILE A O 1
ATOM 4063 N N . LYS A 1 510 ? 21.247 15.632 79.747 1.00 16.07 510 LYS A N 1
ATOM 4064 C CA . LYS A 1 510 ? 22.606 16.136 79.607 1.00 15.46 510 LYS A CA 1
ATOM 4065 C C . LYS A 1 510 ? 23.457 15.348 78.617 1.00 14.83 510 LYS A C 1
ATOM 4066 O O . LYS A 1 510 ? 24.295 15.913 77.930 1.00 15.15 510 LYS A O 1
ATOM 4077 N N . GLY A 1 511 ? 23.272 14.038 78.585 1.00 14.58 511 GLY A N 1
ATOM 4078 C CA . GLY A 1 511 ? 24.043 13.191 77.707 1.00 14.54 511 GLY A CA 1
ATOM 4079 C C . GLY A 1 511 ? 23.088 12.388 76.842 1.00 14.48 511 GLY A C 1
ATOM 4080 O O . GLY A 1 511 ? 22.032 11.969 77.302 1.00 14.61 511 GLY A O 1
ATOM 4081 N N . PHE A 1 512 ? 23.462 12.143 75.595 1.00 14.44 512 PHE A N 1
ATOM 4082 C CA . PHE A 1 512 ? 22.548 11.475 74.676 1.00 14.09 512 PHE A CA 1
ATOM 4083 C C . PHE A 1 512 ? 23.293 10.486 73.785 1.00 14.36 512 PHE A C 1
ATOM 4084 O O . PHE A 1 512 ? 24.339 10.824 73.246 1.00 15.47 512 PHE A O 1
ATOM 4092 N N . PHE A 1 513 ? 22.780 9.269 73.639 1.00 13.87 513 PHE A N 1
ATOM 4093 C CA . PHE A 1 513 ? 23.339 8.367 72.638 1.00 14.91 513 PHE A CA 1
ATOM 4094 C C . PHE A 1 513 ? 22.428 8.371 71.417 1.00 14.94 513 PHE A C 1
ATOM 4095 O O . PHE A 1 513 ? 21.254 8.020 71.534 1.00 14.02 513 PHE A O 1
ATOM 4103 N N . ALA A 1 514 ? 22.966 8.776 70.270 1.00 13.83 514 ALA A N 1
ATOM 4104 C CA . ALA A 1 514 ? 22.221 8.672 69.012 1.00 14.20 514 ALA A CA 1
ATOM 4105 C C . ALA A 1 514 ? 22.882 7.477 68.350 1.00 13.38 514 ALA A C 1
ATOM 4106 O O . ALA A 1 514 ? 23.810 7.604 67.542 1.00 14.94 514 ALA A O 1
ATOM 4108 N N . TRP A 1 515 ? 22.463 6.296 68.778 1.00 14.34 515 TRP A N 1
ATOM 4109 C CA . TRP A 1 515 ? 23.129 5.063 68.364 1.00 13.56 515 TRP A CA 1
ATOM 4110 C C . TRP A 1 515 ? 22.436 4.430 67.165 1.00 15.03 515 TRP A C 1
ATOM 4111 O O . TRP A 1 515 ? 21.447 3.716 67.322 1.00 15.06 515 TRP A O 1
ATOM 4122 N N . GLY A 1 516 ? 22.970 4.670 65.969 1.00 14.44 516 GLY A N 1
ATOM 4123 C CA . GLY A 1 516 ? 22.371 4.063 64.788 1.00 14.82 516 GLY A CA 1
ATOM 4124 C C . GLY A 1 516 ? 21.013 4.661 64.380 1.00 15.37 516 GLY A C 1
ATOM 4125 O O . GLY A 1 516 ? 20.166 3.944 63.845 1.00 16.30 516 GLY A O 1
ATOM 4126 N N . GLN A 1 517 ? 20.793 5.936 64.674 1.00 15.50 517 GLN A N 1
ATOM 4127 C CA . GLN A 1 517 ? 19.593 6.652 64.203 1.00 15.71 517 GLN A CA 1
ATOM 4128 C C . GLN A 1 517 ? 19.976 8.089 63.859 1.00 15.37 517 GLN A C 1
ATOM 4129 O O . GLN A 1 517 ? 21.016 8.596 64.322 1.00 17.54 517 GLN A O 1
ATOM 4135 N N . ASN A 1 518 ? 19.123 8.752 63.078 1.00 13.80 518 ASN A N 1
ATOM 4136 C CA . ASN A 1 518 ? 19.382 10.111 62.599 1.00 13.07 518 ASN A CA 1
ATOM 4137 C C . ASN A 1 518 ? 18.204 11.015 62.940 1.00 13.08 518 ASN A C 1
ATOM 4138 O O . ASN A 1 518 ? 17.509 11.555 62.070 1.00 13.41 518 ASN A O 1
ATOM 4143 N N . PRO A 1 519 ? 17.988 11.223 64.235 1.00 13.47 519 PRO A N 1
ATOM 4144 C CA . PRO A 1 519 ? 16.838 12.014 64.695 1.00 12.75 519 PRO A CA 1
ATOM 4145 C C . PRO A 1 519 ? 16.799 13.445 64.160 1.00 14.29 519 PRO A C 1
ATOM 4146 O O . PRO A 1 519 ? 15.712 14.010 64.150 1.00 14.94 519 PRO A O 1
ATOM 4150 N N . ALA A 1 520 ? 17.928 14.013 63.731 1.00 13.78 520 ALA A N 1
ATOM 4151 C CA . ALA A 1 520 ? 17.939 15.357 63.145 1.00 14.12 520 ALA A CA 1
ATOM 4152 C C . ALA A 1 520 ? 17.203 15.387 61.812 1.00 13.88 520 ALA A C 1
ATOM 4153 O O . ALA A 1 520 ? 16.957 16.468 61.253 1.00 13.92 520 ALA A O 1
ATOM 4155 N N . CYS A 1 521 ? 16.938 14.204 61.273 1.00 14.20 521 CYS A N 1
ATOM 4156 C CA . CYS A 1 521 ? 16.116 14.099 60.086 1.00 13.97 521 CYS A CA 1
ATOM 4157 C C . CYS A 1 521 ? 14.841 13.329 60.352 1.00 13.92 521 CYS A C 1
ATOM 4158 O O . CYS A 1 521 ? 13.830 13.611 59.747 1.00 14.63 521 CYS A O 1
ATOM 4161 N N . SER A 1 522 ? 14.877 12.357 61.265 1.00 13.86 522 SER A N 1
ATOM 4162 C CA . SER A 1 522 ? 13.725 11.483 61.451 1.00 13.72 522 SER A CA 1
ATOM 4163 C C . SER A 1 522 ? 12.696 11.961 62.476 1.00 14.22 522 SER A C 1
ATOM 4164 O O . SER A 1 522 ? 11.528 11.591 62.383 1.00 15.91 522 SER A O 1
ATOM 4167 N N . GLY A 1 523 ? 13.113 12.795 63.422 1.00 16.07 523 GLY A N 1
ATOM 4168 C CA . GLY A 1 523 ? 12.181 13.299 64.428 1.00 16.36 523 GLY A CA 1
ATOM 4169 C C . GLY A 1 523 ? 11.286 14.366 63.817 1.00 16.82 523 GLY A C 1
ATOM 4170 O O . GLY A 1 523 ? 11.673 15.009 62.864 1.00 17.84 523 GLY A O 1
ATOM 4171 N N . ALA A 1 524 ? 10.088 14.567 64.355 1.00 16.89 524 ALA A N 1
ATOM 4172 C CA . ALA A 1 524 ? 9.238 15.654 63.880 1.00 16.64 524 ALA A CA 1
ATOM 4173 C C . ALA A 1 524 ? 9.870 17.031 64.092 1.00 17.23 524 ALA A C 1
ATOM 4174 O O . ALA A 1 524 ? 10.637 17.234 65.030 1.00 16.33 524 ALA A O 1
ATOM 4176 N N . ASN A 1 525 ? 9.522 17.977 63.227 1.00 14.10 525 ASN A N 1
ATOM 4177 C CA . ASN A 1 525 ? 9.929 19.370 63.422 1.00 15.58 525 ASN A CA 1
ATOM 4178 C C . ASN A 1 525 ? 11.450 19.485 63.504 1.00 14.99 525 ASN A C 1
ATOM 4179 O O . ASN A 1 525 ? 11.997 19.874 64.534 1.00 14.63 525 ASN A O 1
ATOM 4184 N N . SER A 1 526 ? 12.129 19.201 62.398 1.00 14.00 526 SER A N 1
ATOM 4185 C CA . SER A 1 526 ? 13.585 19.133 62.429 1.00 15.01 526 SER A CA 1
ATOM 4186 C C . SER A 1 526 ? 14.254 20.400 62.933 1.00 15.75 526 SER A C 1
ATOM 4187 O O . SER A 1 526 ? 15.337 20.320 63.536 1.00 16.73 526 SER A O 1
ATOM 4190 N N . ASN A 1 527 ? 13.668 21.559 62.652 1.00 14.84 527 ASN A N 1
ATOM 4191 C CA . ASN A 1 527 ? 14.290 22.797 63.102 1.00 15.81 527 ASN A CA 1
ATOM 4192 C C . ASN A 1 527 ? 14.390 22.812 64.623 1.00 16.89 527 ASN A C 1
ATOM 4193 O O . ASN A 1 527 ? 15.417 23.191 65.198 1.00 17.55 527 ASN A O 1
ATOM 4198 N N . LYS A 1 528 ? 13.329 22.369 65.273 1.00 17.74 528 LYS A N 1
ATOM 4199 C CA . LYS A 1 528 ? 13.312 22.367 66.730 1.00 18.49 528 LYS A CA 1
ATOM 4200 C C . LYS A 1 528 ? 14.102 21.191 67.323 1.00 17.26 528 LYS A C 1
ATOM 4201 O O . LYS A 1 528 ? 14.742 21.332 68.366 1.00 16.66 528 LYS A O 1
ATOM 4207 N N . THR A 1 529 ? 14.076 20.045 66.636 1.00 15.64 529 THR A N 1
ATOM 4208 C CA . THR A 1 529 ? 14.828 18.877 67.066 1.00 15.04 529 THR A CA 1
ATOM 4209 C C . THR A 1 529 ? 16.318 19.197 67.015 1.00 15.15 529 THR A C 1
ATOM 4210 O O . THR A 1 529 ? 17.090 18.844 67.916 1.00 14.22 529 THR A O 1
ATOM 4214 N N . ARG A 1 530 ? 16.726 19.885 65.949 1.00 14.36 530 ARG A N 1
ATOM 4215 C CA . ARG A 1 530 ? 18.104 20.261 65.804 1.00 14.26 530 ARG A CA 1
ATOM 4216 C C . ARG A 1 530 ? 18.517 21.241 66.902 1.00 14.38 530 ARG A C 1
ATOM 4217 O O . ARG A 1 530 ? 19.577 21.086 67.473 1.00 13.55 530 ARG A O 1
ATOM 4225 N N . GLU A 1 531 ? 17.665 22.210 67.219 1.00 15.37 531 GLU A N 1
ATOM 4226 C CA . GLU A 1 531 ? 17.931 23.115 68.343 1.00 16.11 531 GLU A CA 1
ATOM 4227 C C . GLU A 1 531 ? 17.974 22.347 69.691 1.00 14.03 531 GLU A C 1
ATOM 4228 O O . GLU A 1 531 ? 18.789 22.663 70.554 1.00 12.45 531 GLU A O 1
ATOM 4234 N N . ALA A 1 532 ? 17.130 21.323 69.843 1.00 13.30 532 ALA A N 1
ATOM 4235 C CA . ALA A 1 532 ? 17.112 20.521 71.080 1.00 14.42 532 ALA A CA 1
ATOM 4236 C C . ALA A 1 532 ? 18.481 19.889 71.363 1.00 14.75 532 ALA A C 1
ATOM 4237 O O . ALA A 1 532 ? 18.927 19.781 72.511 1.00 15.87 532 ALA A O 1
ATOM 4239 N N . LEU A 1 533 ? 19.154 19.480 70.293 1.00 14.82 533 LEU A N 1
ATOM 4240 C CA . LEU A 1 533 ? 20.456 18.843 70.402 1.00 15.44 533 LEU A CA 1
ATOM 4241 C C . LEU A 1 533 ? 21.493 19.809 70.997 1.00 14.61 533 LEU A C 1
ATOM 4242 O O . LEU A 1 533 ? 22.429 19.397 71.684 1.00 13.26 533 LEU A O 1
ATOM 4247 N N . THR A 1 534 ? 21.329 21.097 70.750 1.00 15.42 534 THR A N 1
ATOM 4248 C CA . THR A 1 534 ? 22.255 22.072 71.321 1.00 16.04 534 THR A CA 1
ATOM 4249 C C . THR A 1 534 ? 22.161 22.181 72.850 1.00 15.58 534 THR A C 1
ATOM 4250 O O . THR A 1 534 ? 23.040 22.753 73.484 1.00 15.31 534 THR A O 1
ATOM 4254 N N . LYS A 1 535 ? 21.095 21.666 73.446 1.00 15.99 535 LYS A N 1
ATOM 4255 C CA . LYS A 1 535 ? 20.976 21.751 74.905 1.00 16.46 535 LYS A CA 1
ATOM 4256 C C . LYS A 1 535 ? 21.794 20.669 75.612 1.00 15.89 535 LYS A C 1
ATOM 4257 O O . LYS A 1 535 ? 21.901 20.653 76.831 1.00 13.97 535 LYS A O 1
ATOM 4263 N N . LEU A 1 536 ? 22.353 19.752 74.835 1.00 14.90 536 LEU A N 1
ATOM 4264 C CA . LEU A 1 536 ? 23.086 18.628 75.396 1.00 15.32 536 LEU A CA 1
ATOM 4265 C C . LEU A 1 536 ? 24.511 18.991 75.785 1.00 15.22 536 LEU A C 1
ATOM 4266 O O . LEU A 1 536 ? 25.171 19.730 75.075 1.00 15.78 536 LEU A O 1
ATOM 4271 N N . ASP A 1 537 ? 24.997 18.462 76.901 1.00 14.50 537 ASP A N 1
ATOM 4272 C CA . ASP A 1 537 ? 26.416 18.624 77.226 1.00 15.11 537 ASP A CA 1
ATOM 4273 C C . ASP A 1 537 ? 27.235 17.721 76.304 1.00 15.40 537 ASP A C 1
ATOM 4274 O O . ASP A 1 537 ? 28.319 18.077 75.862 1.00 15.71 537 ASP A O 1
ATOM 4279 N N . TRP A 1 538 ? 26.745 16.511 76.062 1.00 15.75 538 TRP A N 1
ATOM 4280 C CA . TRP A 1 538 ? 27.457 15.626 75.153 1.00 15.92 538 TRP A CA 1
ATOM 4281 C C . TRP A 1 538 ? 26.547 14.695 74.407 1.00 15.24 538 TRP A C 1
ATOM 4282 O O . TRP A 1 538 ? 25.460 14.361 74.873 1.00 14.38 538 TRP A O 1
ATOM 4293 N N . MET A 1 539 ? 27.031 14.256 73.246 1.00 14.76 539 MET A N 1
ATOM 4294 C CA . MET A 1 539 ? 26.345 13.273 72.451 1.00 14.17 539 MET A CA 1
ATOM 4295 C C . MET A 1 539 ? 27.344 12.283 71.894 1.00 14.30 539 MET A C 1
ATOM 4296 O O . MET A 1 539 ? 28.410 12.673 71.429 1.00 15.30 539 MET A O 1
ATOM 4301 N N . VAL A 1 540 ? 26.984 11.013 71.948 1.00 13.73 540 VAL A N 1
ATOM 4302 C CA . VAL A 1 540 ? 27.754 9.951 71.324 1.00 14.15 540 VAL A CA 1
ATOM 4303 C C . VAL A 1 540 ? 26.917 9.496 70.138 1.00 14.26 540 VAL A C 1
ATOM 4304 O O . VAL A 1 540 ? 25.792 9.087 70.312 1.00 14.24 540 VAL A O 1
ATOM 4308 N N . ASN A 1 541 ? 27.471 9.608 68.938 1.00 14.55 541 ASN A N 1
ATOM 4309 C CA . ASN A 1 541 ? 26.770 9.245 67.715 1.00 13.43 541 ASN A CA 1
ATOM 4310 C C . ASN A 1 541 ? 27.550 8.108 67.084 1.00 13.39 541 ASN A C 1
ATOM 4311 O O . ASN A 1 541 ? 28.730 8.275 66.744 1.00 15.42 541 ASN A O 1
ATOM 4316 N N . VAL A 1 542 ? 26.904 6.959 66.942 1.00 13.61 542 VAL A N 1
ATOM 4317 C CA . VAL A 1 542 ? 27.522 5.759 66.372 1.00 14.71 542 VAL A CA 1
ATOM 4318 C C . VAL A 1 542 ? 26.833 5.461 65.036 1.00 14.93 542 VAL A C 1
ATOM 4319 O O . VAL A 1 542 ? 25.661 5.102 65.000 1.00 15.99 542 VAL A O 1
ATOM 4323 N N . ASN A 1 543 ? 27.552 5.625 63.940 1.00 13.72 543 ASN A N 1
ATOM 4324 C CA . ASN A 1 543 ? 26.910 5.459 62.640 1.00 14.80 543 ASN A CA 1
ATOM 4325 C C . ASN A 1 543 ? 27.945 5.153 61.577 1.00 15.00 543 ASN A C 1
ATOM 4326 O O . ASN A 1 543 ? 29.148 5.211 61.836 1.00 14.03 543 ASN A O 1
ATOM 4331 N N . ILE A 1 544 ? 27.454 4.739 60.412 1.00 15.01 544 ILE A N 1
ATOM 4332 C CA . ILE A 1 544 ? 28.317 4.355 59.305 1.00 15.11 544 ILE A CA 1
ATOM 4333 C C . ILE A 1 544 ? 28.958 5.569 58.648 1.00 15.82 544 ILE A C 1
ATOM 4334 O O . ILE A 1 544 ? 30.117 5.510 58.215 1.00 15.32 544 ILE A O 1
ATOM 4339 N N . PHE A 1 545 ? 28.184 6.648 58.544 1.00 14.15 545 PHE A N 1
ATOM 4340 C CA . PHE A 1 545 ? 28.610 7.862 57.889 1.00 15.96 545 PHE A CA 1
ATOM 4341 C C . PHE A 1 545 ? 28.430 9.060 58.807 1.00 14.90 545 PHE A C 1
ATOM 4342 O O . PHE A 1 545 ? 27.577 9.018 59.701 1.00 16.03 545 PHE A O 1
ATOM 4350 N N . ASP A 1 546 ? 29.178 10.133 58.536 1.00 14.86 546 ASP A N 1
ATOM 4351 C CA . ASP A 1 546 ? 28.912 11.439 59.162 1.00 14.52 546 ASP A CA 1
ATOM 4352 C C . ASP A 1 546 ? 27.501 11.780 58.659 1.00 14.93 546 ASP A C 1
ATOM 4353 O O . ASP A 1 546 ? 27.106 11.362 57.576 1.00 14.54 546 ASP A O 1
ATOM 4358 N N . ASN A 1 547 ? 26.762 12.558 59.432 1.00 15.48 547 ASN A N 1
ATOM 4359 C CA . ASN A 1 547 ? 25.356 12.715 59.190 1.00 15.78 547 ASN A CA 1
ATOM 4360 C C . ASN A 1 547 ? 24.770 13.952 59.882 1.00 13.85 547 ASN A C 1
ATOM 4361 O O . ASN A 1 547 ? 25.459 14.648 60.635 1.00 12.22 547 ASN A O 1
ATOM 4366 N N . GLU A 1 548 ? 23.502 14.226 59.592 1.00 14.09 548 GLU A N 1
ATOM 4367 C CA . GLU A 1 548 ? 22.812 15.421 60.078 1.00 13.38 548 GLU A CA 1
ATOM 4368 C C . GLU A 1 548 ? 22.757 15.466 61.602 1.00 13.40 548 GLU A C 1
ATOM 4369 O O . GLU A 1 548 ? 22.676 16.544 62.186 1.00 15.01 548 GLU A O 1
ATOM 4375 N N . THR A 1 549 ? 22.807 14.304 62.249 1.00 12.94 549 THR A N 1
ATOM 4376 C CA . THR A 1 549 ? 22.727 14.270 63.709 1.00 14.42 549 THR A CA 1
ATOM 4377 C C . THR A 1 549 ? 24.101 14.509 64.358 1.00 13.51 549 THR A C 1
ATOM 4378 O O . THR A 1 549 ? 24.278 15.419 65.189 1.00 12.92 549 THR A O 1
ATOM 4382 N N . GLY A 1 550 ? 25.069 13.674 64.017 1.00 14.55 550 GLY A N 1
ATOM 4383 C CA . GLY A 1 550 ? 26.420 13.860 64.541 1.00 14.24 550 GLY A CA 1
ATOM 4384 C C . GLY A 1 550 ? 26.999 15.238 64.250 1.00 13.14 550 GLY A C 1
ATOM 4385 O O . GLY A 1 550 ? 27.759 15.776 65.054 1.00 13.34 550 GLY A O 1
ATOM 4386 N N . SER A 1 551 ? 26.660 15.806 63.091 1.00 12.94 551 SER A N 1
ATOM 4387 C CA . SER A 1 551 ? 27.182 17.112 62.700 1.00 13.71 551 SER A CA 1
ATOM 4388 C C . SER A 1 551 ? 26.110 18.197 62.766 1.00 14.78 551 SER A C 1
ATOM 4389 O O . SER A 1 551 ? 26.145 19.125 61.976 1.00 13.29 551 SER A O 1
ATOM 4392 N N . PHE A 1 552 ? 25.160 18.063 63.700 1.00 15.05 552 PHE A N 1
ATOM 4393 C CA . PHE A 1 552 ? 24.077 19.025 63.817 1.00 15.48 552 PHE A CA 1
ATOM 4394 C C . PHE A 1 552 ? 24.623 20.409 64.108 1.00 14.64 552 PHE A C 1
ATOM 4395 O O . PHE A 1 552 ? 24.052 21.411 63.699 1.00 13.77 552 PHE A O 1
ATOM 4403 N N . TRP A 1 553 ? 25.748 20.457 64.819 1.00 15.08 553 TRP A N 1
ATOM 4404 C CA . TRP A 1 553 ? 26.374 21.720 65.199 1.00 14.53 553 TRP A CA 1
ATOM 4405 C C . TRP A 1 553 ? 26.922 22.535 64.015 1.00 14.50 553 TRP A C 1
ATOM 4406 O O . TRP A 1 553 ? 27.335 23.665 64.194 1.00 16.20 553 TRP A O 1
ATOM 4417 N N . ARG A 1 554 ? 26.969 21.957 62.826 1.00 15.07 554 ARG A N 1
ATOM 4418 C CA . ARG A 1 554 ? 27.402 22.695 61.642 1.00 14.73 554 ARG A CA 1
ATOM 4419 C C . ARG A 1 554 ? 26.314 22.675 60.562 1.00 15.06 554 ARG A C 1
ATOM 4420 O O . ARG A 1 554 ? 26.591 22.891 59.375 1.00 14.38 554 ARG A O 1
ATOM 4428 N N . GLY A 1 555 ? 25.080 22.404 60.983 1.00 14.71 555 GLY A N 1
ATOM 4429 C CA . GLY A 1 555 ? 23.955 22.342 60.075 1.00 14.50 555 GLY A CA 1
ATOM 4430 C C . GLY A 1 555 ? 23.371 23.710 59.767 1.00 15.26 555 GLY A C 1
ATOM 4431 O O . GLY A 1 555 ? 23.887 24.748 60.209 1.00 16.79 555 GLY A O 1
ATOM 4432 N N . PRO A 1 556 ? 22.272 23.712 59.018 1.00 15.81 556 PRO A N 1
ATOM 4433 C CA . PRO A 1 556 ? 21.628 24.959 58.570 1.00 16.17 556 PRO A CA 1
ATOM 4434 C C . PRO A 1 556 ? 21.369 25.921 59.715 1.00 16.20 556 PRO A C 1
ATOM 4435 O O . PRO A 1 556 ? 20.838 25.504 60.745 1.00 18.29 556 PRO A O 1
ATOM 4439 N N . ASP A 1 557 ? 21.768 27.178 59.535 1.00 18.56 557 ASP A N 1
ATOM 4440 C CA . ASP A 1 557 ? 21.510 28.247 60.502 1.00 20.47 557 ASP A CA 1
ATOM 4441 C C . ASP A 1 557 ? 22.164 28.050 61.860 1.00 20.77 557 ASP A C 1
ATOM 4442 O O . ASP A 1 557 ? 21.783 28.691 62.821 1.00 22.15 557 ASP A O 1
ATOM 4447 N N . MET A 1 558 ? 23.150 27.177 61.943 1.00 19.05 558 MET A N 1
ATOM 4448 C CA . MET A 1 558 ? 23.802 26.968 63.215 1.00 18.72 558 MET A CA 1
ATOM 4449 C C . MET A 1 558 ? 25.096 27.762 63.308 1.00 19.39 558 MET A C 1
ATOM 4450 O O . MET A 1 558 ? 25.876 27.842 62.361 1.00 18.36 558 MET A O 1
ATOM 4455 N N . ASP A 1 559 ? 25.305 28.370 64.457 1.00 18.92 559 ASP A N 1
ATOM 4456 C CA . ASP A 1 559 ? 26.572 29.034 64.715 1.00 19.39 559 ASP A CA 1
ATOM 4457 C C . ASP A 1 559 ? 27.380 28.146 65.650 1.00 18.41 559 ASP A C 1
ATOM 4458 O O . ASP A 1 559 ? 27.117 28.099 66.835 1.00 18.02 559 ASP A O 1
ATOM 4463 N N . PRO A 1 560 ? 28.371 27.439 65.133 1.00 18.07 560 PRO A N 1
ATOM 4464 C CA . PRO A 1 560 ? 29.107 26.504 65.990 1.00 17.63 560 PRO A CA 1
ATOM 4465 C C . PRO A 1 560 ? 29.682 27.148 67.263 1.00 17.11 560 PRO A C 1
ATOM 4466 O O . PRO A 1 560 ? 29.759 26.480 68.288 1.00 15.93 560 PRO A O 1
ATOM 4470 N N . LYS A 1 561 ? 30.051 28.423 67.229 1.00 16.79 561 LYS A N 1
ATOM 4471 C CA . LYS A 1 561 ? 30.604 29.020 68.437 1.00 17.69 561 LYS A CA 1
ATOM 4472 C C . LYS A 1 561 ? 29.577 29.069 69.572 1.00 17.91 561 LYS A C 1
ATOM 4473 O O . LYS A 1 561 ? 29.927 29.083 70.751 1.00 18.85 561 LYS A O 1
ATOM 4484 N N . LYS A 1 562 ? 28.301 29.082 69.233 1.00 17.18 562 LYS A N 1
ATOM 4485 C CA . LYS A 1 562 ? 27.296 29.188 70.271 1.00 17.55 562 LYS A CA 1
ATOM 4486 C C . LYS A 1 562 ? 26.749 27.842 70.734 1.00 18.06 562 LYS A C 1
ATOM 4487 O O . LYS A 1 562 ? 25.856 27.778 71.594 1.00 19.21 562 LYS A O 1
ATOM 4493 N N . ILE A 1 563 ? 27.297 26.757 70.183 1.00 16.03 563 ILE A N 1
ATOM 4494 C CA . ILE A 1 563 ? 26.828 25.423 70.544 1.00 14.79 563 ILE A CA 1
ATOM 4495 C C . ILE A 1 563 ? 27.852 24.725 71.432 1.00 15.10 563 ILE A C 1
ATOM 4496 O O . ILE A 1 563 ? 28.988 24.488 71.033 1.00 16.78 563 ILE A O 1
ATOM 4501 N N . LYS A 1 564 ? 27.443 24.398 72.645 1.00 14.52 564 LYS A N 1
ATOM 4502 C CA . LYS A 1 564 ? 28.387 23.894 73.635 1.00 15.17 564 LYS A CA 1
ATOM 4503 C C . LYS A 1 564 ? 28.623 22.390 73.559 1.00 15.42 564 LYS A C 1
ATOM 4504 O O . LYS A 1 564 ? 29.482 21.866 74.241 1.00 14.45 564 LYS A O 1
ATOM 4510 N N . THR A 1 565 ? 27.848 21.694 72.734 1.00 13.60 565 THR A N 1
ATOM 4511 C CA . THR A 1 565 ? 27.803 20.243 72.796 1.00 14.05 565 THR A CA 1
ATOM 4512 C C . THR A 1 565 ? 29.065 19.518 72.366 1.00 14.10 565 THR A C 1
ATOM 4513 O O . THR A 1 565 ? 29.573 19.732 71.273 1.00 14.69 565 THR A O 1
ATOM 4517 N N . GLU A 1 566 ? 29.570 18.649 73.232 1.00 14.99 566 GLU A N 1
ATOM 4518 C CA . GLU A 1 566 ? 30.682 17.786 72.860 1.00 17.78 566 GLU A CA 1
ATOM 4519 C C . GLU A 1 566 ? 30.158 16.595 72.044 1.00 17.91 566 GLU A C 1
ATOM 4520 O O . GLU A 1 566 ? 29.292 15.878 72.507 1.00 18.87 566 GLU A O 1
ATOM 4526 N N . VAL A 1 567 ? 30.680 16.360 70.846 1.00 17.12 567 VAL A N 1
ATOM 4527 C CA . VAL A 1 567 ? 30.196 15.227 70.064 1.00 16.19 567 VAL A CA 1
ATOM 4528 C C . VAL A 1 567 ? 31.281 14.196 69.806 1.00 16.11 567 VAL A C 1
ATOM 4529 O O . VAL A 1 567 ? 32.370 14.543 69.390 1.00 15.73 567 VAL A O 1
ATOM 4533 N N . PHE A 1 568 ? 30.967 12.938 70.092 1.00 15.22 568 PHE A N 1
ATOM 4534 C CA . PHE A 1 568 ? 31.861 11.809 69.848 1.00 15.55 568 PHE A CA 1
ATOM 4535 C C . PHE A 1 568 ? 31.266 10.968 68.705 1.00 14.87 568 PHE A C 1
ATOM 4536 O O . PHE A 1 568 ? 30.225 10.335 68.855 1.00 14.73 568 PHE A O 1
ATOM 4544 N N . PHE A 1 569 ? 31.904 10.996 67.547 1.00 15.38 569 PHE A N 1
ATOM 4545 C CA . PHE A 1 569 ? 31.415 10.203 66.435 1.00 13.83 569 PHE A CA 1
ATOM 4546 C C . PHE A 1 569 ? 32.253 8.943 66.285 1.00 13.12 569 PHE A C 1
ATOM 4547 O O . PHE A 1 569 ? 33.473 9.013 66.124 1.00 12.41 569 PHE A O 1
ATOM 4555 N N . LEU A 1 570 ? 31.601 7.796 66.378 1.00 13.34 570 LEU A N 1
ATOM 4556 C CA . LEU A 1 570 ? 32.258 6.496 66.338 1.00 14.55 570 LEU A CA 1
ATOM 4557 C C . LEU A 1 570 ? 31.829 5.737 65.073 1.00 14.50 570 LEU A C 1
ATOM 4558 O O . LEU A 1 570 ? 30.711 5.280 64.998 1.00 15.86 570 LEU A O 1
ATOM 4563 N N . PRO A 1 571 ? 32.700 5.648 64.064 1.00 14.74 571 PRO A N 1
ATOM 4564 C CA . PRO A 1 571 ? 32.354 4.952 62.808 1.00 14.25 571 PRO A CA 1
ATOM 4565 C C . PRO A 1 571 ? 32.174 3.463 63.055 1.00 13.98 571 PRO A C 1
ATOM 4566 O O . PRO A 1 571 ? 33.058 2.846 63.650 1.00 13.62 571 PRO A O 1
ATOM 4570 N N . CYS A 1 572 ? 31.038 2.897 62.636 1.00 14.09 572 CYS A N 1
ATOM 4571 C CA . CYS A 1 572 ? 30.759 1.493 62.873 1.00 14.13 572 CYS A CA 1
ATOM 4572 C C . CYS A 1 572 ? 30.860 0.623 61.604 1.00 14.44 572 CYS A C 1
ATOM 4573 O O . CYS A 1 572 ? 30.964 1.115 60.451 1.00 13.58 572 CYS A O 1
ATOM 4576 N N . ALA A 1 573 ? 30.839 -0.681 61.831 1.00 14.79 573 ALA A N 1
ATOM 4577 C CA . ALA A 1 573 ? 30.834 -1.679 60.760 1.00 14.90 573 ALA A CA 1
ATOM 4578 C C . ALA A 1 573 ? 29.474 -1.678 60.041 1.00 15.46 573 ALA A C 1
ATOM 4579 O O . ALA A 1 573 ? 28.474 -1.204 60.587 1.00 16.14 573 ALA A O 1
ATOM 4581 N N . VAL A 1 574 ? 29.432 -2.211 58.818 1.00 15.82 574 VAL A N 1
ATOM 4582 C CA . VAL A 1 574 ? 28.172 -2.356 58.086 1.00 14.80 574 VAL A CA 1
ATOM 4583 C C . VAL A 1 574 ? 27.783 -3.817 58.210 1.00 16.41 574 VAL A C 1
ATOM 4584 O O . VAL A 1 574 ? 28.631 -4.628 58.575 1.00 15.77 574 VAL A O 1
ATOM 4588 N N . ALA A 1 575 ? 26.534 -4.155 57.901 1.00 15.62 575 ALA A N 1
ATOM 4589 C CA . ALA A 1 575 ? 26.036 -5.513 58.112 1.00 16.24 575 ALA A CA 1
ATOM 4590 C C . ALA A 1 575 ? 26.882 -6.667 57.561 1.00 15.63 575 ALA A C 1
ATOM 4591 O O . ALA A 1 575 ? 27.073 -7.677 58.253 1.00 15.94 575 ALA A O 1
ATOM 4593 N N . ILE A 1 576 ? 27.408 -6.538 56.347 1.00 15.24 576 ILE A N 1
ATOM 4594 C CA . ILE A 1 576 ? 28.166 -7.666 55.783 1.00 16.03 576 ILE A CA 1
ATOM 4595 C C . ILE A 1 576 ? 29.526 -7.834 56.428 1.00 14.67 576 ILE A C 1
ATOM 4596 O O . ILE A 1 576 ? 30.206 -8.824 56.160 1.00 16.04 576 ILE A O 1
ATOM 4601 N N . GLU A 1 577 ? 29.904 -6.895 57.292 1.00 14.26 577 GLU A N 1
ATOM 4602 C CA . GLU A 1 577 ? 31.165 -6.963 58.063 1.00 14.61 577 GLU A CA 1
ATOM 4603 C C . GLU A 1 577 ? 30.923 -7.477 59.497 1.00 13.89 577 GLU A C 1
ATOM 4604 O O . GLU A 1 577 ? 31.821 -7.418 60.337 1.00 15.61 577 GLU A O 1
ATOM 4610 N N . LYS A 1 578 ? 29.725 -8.002 59.757 1.00 13.92 578 LYS A N 1
ATOM 4611 C CA . LYS A 1 578 ? 29.317 -8.434 61.103 1.00 14.64 578 LYS A CA 1
ATOM 4612 C C . LYS A 1 578 ? 28.753 -9.866 61.210 1.00 14.77 578 LYS A C 1
ATOM 4613 O O . LYS A 1 578 ? 28.184 -10.386 60.262 1.00 15.40 578 LYS A O 1
ATOM 4619 N N . GLU A 1 579 ? 28.901 -10.488 62.378 1.00 15.46 579 GLU A N 1
ATOM 4620 C CA . GLU A 1 579 ? 28.283 -11.781 62.622 1.00 14.95 579 GLU A CA 1
ATOM 4621 C C . GLU A 1 579 ? 27.285 -11.667 63.779 1.00 15.27 579 GLU A C 1
ATOM 4622 O O . GLU A 1 579 ? 27.630 -11.234 64.902 1.00 13.96 579 GLU A O 1
ATOM 4628 N N . GLY A 1 580 ? 26.059 -12.088 63.496 1.00 13.21 580 GLY A N 1
ATOM 4629 C CA . GLY A 1 580 ? 25.005 -12.069 64.488 1.00 15.71 580 GLY A CA 1
ATOM 4630 C C . GLY A 1 580 ? 23.701 -12.381 63.809 1.00 15.06 580 GLY A C 1
ATOM 4631 O O . GLY A 1 580 ? 23.684 -12.839 62.645 1.00 16.02 580 GLY A O 1
ATOM 4632 N N . SER A 1 581 ? 22.604 -12.104 64.496 1.00 15.85 581 SER A N 1
ATOM 4633 C CA . SER A 1 581 ? 21.279 -12.389 63.915 1.00 14.97 581 SER A CA 1
ATOM 4634 C C . SER A 1 581 ? 20.404 -11.159 63.809 1.00 13.90 581 SER A C 1
ATOM 4635 O O . SER A 1 581 ? 20.574 -10.154 64.517 1.00 14.25 581 SER A O 1
ATOM 4638 N N . ILE A 1 582 ? 19.459 -11.252 62.891 1.00 13.94 582 ILE A N 1
ATOM 4639 C CA . ILE A 1 582 ? 18.419 -10.252 62.743 1.00 15.21 582 ILE A CA 1
ATOM 4640 C C . ILE A 1 582 ? 17.119 -11.004 62.501 1.00 14.03 582 ILE A C 1
ATOM 4641 O O . ILE A 1 582 ? 17.095 -12.039 61.808 1.00 16.18 582 ILE A O 1
ATOM 4646 N N . SER A 1 583 ? 16.031 -10.468 63.039 1.00 13.93 583 SER A N 1
ATOM 4647 C CA . SER A 1 583 ? 14.729 -11.102 62.904 1.00 14.48 583 SER A CA 1
ATOM 4648 C C . SER A 1 583 ? 13.810 -10.334 61.938 1.00 14.82 583 SER A C 1
ATOM 4649 O O . SER A 1 583 ? 13.499 -9.172 62.159 1.00 14.65 583 SER A O 1
ATOM 4652 N N . ASN A 1 584 ? 13.349 -11.020 60.898 1.00 14.91 584 ASN A N 1
ATOM 4653 C CA . ASN A 1 584 ? 12.539 -10.390 59.875 1.00 15.52 584 ASN A CA 1
ATOM 4654 C C . ASN A 1 584 ? 11.066 -10.149 60.252 1.00 14.58 584 ASN A C 1
ATOM 4655 O O . ASN A 1 584 ? 10.624 -10.402 61.404 1.00 14.87 584 ASN A O 1
ATOM 4660 N N . SER A 1 585 ? 10.280 -9.697 59.288 1.00 14.90 585 SER A N 1
ATOM 4661 C CA . SER A 1 585 ? 8.890 -9.369 59.601 1.00 15.01 585 SER A CA 1
ATOM 4662 C C . SER A 1 585 ? 8.085 -10.593 60.010 1.00 14.41 585 SER A C 1
ATOM 4663 O O . SER A 1 585 ? 7.130 -10.481 60.793 1.00 15.81 585 SER A O 1
ATOM 4666 N N . GLY A 1 586 ? 8.453 -11.742 59.470 1.00 15.11 586 GLY A N 1
ATOM 4667 C CA . GLY A 1 586 ? 7.797 -13.012 59.785 1.00 15.21 586 GLY A CA 1
ATOM 4668 C C . GLY A 1 586 ? 8.301 -13.681 61.052 1.00 14.41 586 GLY A C 1
ATOM 4669 O O . GLY A 1 586 ? 7.952 -14.806 61.316 1.00 15.22 586 GLY A O 1
ATOM 4670 N N . ARG A 1 587 ? 9.092 -12.949 61.832 1.00 14.08 587 ARG A N 1
ATOM 4671 C CA . ARG A 1 587 ? 9.760 -13.395 63.048 1.00 13.88 587 ARG A CA 1
ATOM 4672 C C . ARG A 1 587 ? 10.867 -14.427 62.767 1.00 13.52 587 ARG A C 1
ATOM 4673 O O . ARG A 1 587 ? 11.271 -15.177 63.667 1.00 13.54 587 ARG A O 1
ATOM 4681 N N . TRP A 1 588 ? 11.345 -14.493 61.528 1.00 14.33 588 TRP A N 1
ATOM 4682 C CA . TRP A 1 588 ? 12.412 -15.448 61.217 1.00 14.05 588 TRP A CA 1
ATOM 4683 C C . TRP A 1 588 ? 13.734 -14.875 61.689 1.00 13.69 588 TRP A C 1
ATOM 4684 O O . TRP A 1 588 ? 14.176 -13.834 61.213 1.00 15.75 588 TRP A O 1
ATOM 4695 N N . MET A 1 589 ? 14.354 -15.557 62.639 1.00 15.16 589 MET A N 1
ATOM 4696 C CA . MET A 1 589 ? 15.612 -15.123 63.188 1.00 13.78 589 MET A CA 1
ATOM 4697 C C . MET A 1 589 ? 16.699 -15.731 62.317 1.00 14.63 589 MET A C 1
ATOM 4698 O O . MET A 1 589 ? 16.850 -16.970 62.242 1.00 14.27 589 MET A O 1
ATOM 4703 N N . GLN A 1 590 ? 17.428 -14.863 61.633 1.00 13.91 590 GLN A N 1
ATOM 4704 C CA . GLN A 1 590 ? 18.422 -15.299 60.667 1.00 13.86 590 GLN A CA 1
ATOM 4705 C C . GLN A 1 590 ? 19.871 -14.948 61.009 1.00 13.41 590 GLN A C 1
ATOM 4706 O O . GLN A 1 590 ? 20.196 -13.769 61.198 1.00 14.25 590 GLN A O 1
ATOM 4712 N N . TRP A 1 591 ? 20.733 -15.971 61.035 1.00 13.07 591 TRP A N 1
ATOM 4713 C CA . TRP A 1 591 ? 22.164 -15.786 61.334 1.00 14.76 591 TRP A CA 1
ATOM 4714 C C . TRP A 1 591 ? 22.960 -15.283 60.129 1.00 14.30 591 TRP A C 1
ATOM 4715 O O . TRP A 1 591 ? 22.830 -15.819 59.050 1.00 14.94 591 TRP A O 1
ATOM 4726 N N . ARG A 1 592 ? 23.775 -14.257 60.336 1.00 14.28 592 ARG A N 1
ATOM 4727 C CA . ARG A 1 592 ? 24.610 -13.670 59.281 1.00 15.92 592 ARG A CA 1
ATOM 4728 C C . ARG A 1 592 ? 26.053 -13.796 59.660 1.00 15.98 592 ARG A C 1
ATOM 4729 O O . ARG A 1 592 ? 26.365 -13.867 60.839 1.00 14.43 592 ARG A O 1
ATOM 4737 N N . TYR A 1 593 ? 26.928 -13.761 58.657 1.00 15.59 593 TYR A N 1
ATOM 4738 C CA . TYR A 1 593 ? 28.369 -13.939 58.868 1.00 15.38 593 TYR A CA 1
ATOM 4739 C C . TYR A 1 593 ? 29.224 -12.795 58.339 1.00 14.80 593 TYR A C 1
ATOM 4740 O O . TYR A 1 593 ? 28.823 -12.039 57.448 1.00 15.10 593 TYR A O 1
ATOM 4749 N N . VAL A 1 594 ? 30.432 -12.686 58.863 1.00 14.79 594 VAL A N 1
ATOM 4750 C CA . VAL A 1 594 ? 31.363 -11.686 58.343 1.00 16.03 594 VAL A CA 1
ATOM 4751 C C . VAL A 1 594 ? 31.864 -12.071 56.970 1.00 16.27 594 VAL A C 1
ATOM 4752 O O . VAL A 1 594 ? 32.380 -13.164 56.778 1.00 17.53 594 VAL A O 1
ATOM 4756 N N . GLY A 1 595 ? 31.715 -11.161 56.016 1.00 13.80 595 GLY A N 1
ATOM 4757 C CA . GLY A 1 595 ? 32.342 -11.322 54.708 1.00 15.51 595 GLY A CA 1
ATOM 4758 C C . GLY A 1 595 ? 33.638 -10.543 54.762 1.00 14.96 595 GLY A C 1
ATOM 4759 O O . GLY A 1 595 ? 34.668 -11.036 55.201 1.00 14.99 595 GLY A O 1
ATOM 4760 N N . PRO A 1 596 ? 33.596 -9.290 54.346 1.00 15.59 596 PRO A N 1
ATOM 4761 C CA . PRO A 1 596 ? 34.761 -8.431 54.524 1.00 16.49 596 PRO A CA 1
ATOM 4762 C C . PRO A 1 596 ? 34.925 -8.073 55.986 1.00 15.75 596 PRO A C 1
ATOM 4763 O O . PRO A 1 596 ? 33.939 -8.001 56.724 1.00 16.13 596 PRO A O 1
ATOM 4767 N N . GLU A 1 597 ? 36.152 -7.782 56.387 1.00 14.96 597 GLU A N 1
ATOM 4768 C CA . GLU A 1 597 ? 36.404 -7.340 57.751 1.00 14.81 597 GLU A CA 1
ATOM 4769 C C . GLU A 1 597 ? 35.812 -5.939 57.909 1.00 14.81 597 GLU A C 1
ATOM 4770 O O . GLU A 1 597 ? 35.550 -5.252 56.915 1.00 15.36 597 GLU A O 1
ATOM 4776 N N . PRO A 1 598 ? 35.549 -5.513 59.133 1.00 15.09 598 PRO A N 1
ATOM 4777 C CA . PRO A 1 598 ? 35.118 -4.127 59.354 1.00 15.07 598 PRO A CA 1
ATOM 4778 C C . PRO A 1 598 ? 36.147 -3.187 58.715 1.00 15.62 598 PRO A C 1
ATOM 4779 O O . PRO A 1 598 ? 37.329 -3.302 58.972 1.00 16.12 598 PRO A O 1
ATOM 4783 N N . ARG A 1 599 ? 35.688 -2.353 57.792 1.00 16.00 599 ARG A N 1
ATOM 4784 C CA . ARG A 1 599 ? 36.555 -1.442 57.055 1.00 16.04 599 ARG A CA 1
ATOM 4785 C C . ARG A 1 599 ? 37.370 -0.606 58.025 1.00 16.96 599 ARG A C 1
ATOM 4786 O O . ARG A 1 599 ? 36.826 -0.020 58.950 1.00 15.79 599 ARG A O 1
ATOM 4794 N N . LYS A 1 600 ? 38.683 -0.537 57.811 1.00 17.37 600 LYS A N 1
ATOM 4795 C CA . LYS A 1 600 ? 39.551 0.164 58.763 1.00 17.38 600 LYS A CA 1
ATOM 4796 C C . LYS A 1 600 ? 39.128 1.628 58.907 1.00 17.11 600 LYS A C 1
ATOM 4797 O O . LYS A 1 600 ? 38.855 2.271 57.889 1.00 17.25 600 LYS A O 1
ATOM 4803 N N . ASN A 1 601 ? 39.024 2.172 60.124 1.00 16.54 601 ASN A N 1
ATOM 4804 C CA . ASN A 1 601 ? 39.212 1.501 61.410 1.00 16.28 601 ASN A CA 1
ATOM 4805 C C . ASN A 1 601 ? 37.905 1.467 62.175 1.00 15.91 601 ASN A C 1
ATOM 4806 O O . ASN A 1 601 ? 37.867 1.688 63.397 1.00 17.30 601 ASN A O 1
ATOM 4811 N N . ALA A 1 602 ? 36.820 1.201 61.457 1.00 15.63 602 ALA A N 1
ATOM 4812 C CA . ALA A 1 602 ? 35.484 1.095 62.064 1.00 16.22 602 ALA A CA 1
ATOM 4813 C C . ALA A 1 602 ? 35.409 -0.109 63.004 1.00 16.16 602 ALA A C 1
ATOM 4814 O O . ALA A 1 602 ? 36.169 -1.066 62.862 1.00 16.21 602 ALA A O 1
ATOM 4816 N N . ILE A 1 603 ? 34.508 -0.037 63.976 1.00 16.88 603 ILE A N 1
ATOM 4817 C CA . ILE A 1 603 ? 34.257 -1.111 64.939 1.00 15.99 603 ILE A CA 1
ATOM 4818 C C . ILE A 1 603 ? 32.745 -1.466 64.973 1.00 15.96 603 ILE A C 1
ATOM 4819 O O . ILE A 1 603 ? 31.887 -0.591 64.998 1.00 15.83 603 ILE A O 1
ATOM 4824 N N . PRO A 1 604 ? 32.430 -2.758 64.989 1.00 16.74 604 PRO A N 1
ATOM 4825 C CA . PRO A 1 604 ? 31.041 -3.220 65.073 1.00 14.99 604 PRO A CA 1
ATOM 4826 C C . PRO A 1 604 ? 30.413 -2.726 66.379 1.00 16.57 604 PRO A C 1
ATOM 4827 O O . PRO A 1 604 ? 31.142 -2.577 67.352 1.00 14.52 604 PRO A O 1
ATOM 4831 N N . ASP A 1 605 ? 29.098 -2.507 66.409 1.00 15.10 605 ASP A N 1
ATOM 4832 C CA . ASP A 1 605 ? 28.436 -2.010 67.618 1.00 16.44 605 ASP A CA 1
ATOM 4833 C C . ASP A 1 605 ? 28.668 -2.850 68.840 1.00 13.82 605 ASP A C 1
ATOM 4834 O O . ASP A 1 605 ? 28.890 -2.310 69.907 1.00 13.88 605 ASP A O 1
ATOM 4839 N N . GLY A 1 606 ? 28.602 -4.172 68.690 1.00 14.90 606 GLY A N 1
ATOM 4840 C CA . GLY A 1 606 ? 28.724 -5.060 69.836 1.00 14.80 606 GLY A CA 1
ATOM 4841 C C . GLY A 1 606 ? 30.013 -4.810 70.580 1.00 14.65 606 GLY A C 1
ATOM 4842 O O . GLY A 1 606 ? 30.047 -4.773 71.807 1.00 15.33 606 GLY A O 1
ATOM 4843 N N . ASP A 1 607 ? 31.099 -4.660 69.833 1.00 16.20 607 ASP A N 1
ATOM 4844 C CA . ASP A 1 607 ? 32.358 -4.391 70.499 1.00 16.48 607 ASP A CA 1
ATOM 4845 C C . ASP A 1 607 ? 32.452 -3.025 71.107 1.00 15.23 607 ASP A C 1
ATOM 4846 O O . ASP A 1 607 ? 33.087 -2.893 72.142 1.00 13.48 607 ASP A O 1
ATOM 4851 N N . LEU A 1 608 ? 31.869 -2.026 70.448 1.00 12.91 608 LEU A N 1
ATOM 4852 C CA . LEU A 1 608 ? 31.812 -0.684 71.016 1.00 13.72 608 LEU A CA 1
ATOM 4853 C C . LEU A 1 608 ? 31.090 -0.712 72.385 1.00 13.57 608 LEU A C 1
ATOM 4854 O O . LEU A 1 608 ? 31.547 -0.102 73.361 1.00 13.84 608 LEU A O 1
ATOM 4859 N N . ILE A 1 609 ? 29.983 -1.426 72.453 1.00 13.16 609 ILE A N 1
ATOM 4860 C CA . ILE A 1 609 ? 29.229 -1.546 73.691 1.00 14.55 609 ILE A CA 1
ATOM 4861 C C . ILE A 1 609 ? 30.026 -2.284 74.757 1.00 15.50 609 ILE A C 1
ATOM 4862 O O . ILE A 1 609 ? 30.053 -1.871 75.920 1.00 15.64 609 ILE A O 1
ATOM 4867 N N . VAL A 1 610 ? 30.688 -3.358 74.363 1.00 15.33 610 VAL A N 1
ATOM 4868 C CA . VAL A 1 610 ? 31.510 -4.115 75.302 1.00 15.59 610 VAL A CA 1
ATOM 4869 C C . VAL A 1 610 ? 32.605 -3.216 75.851 1.00 15.31 610 VAL A C 1
ATOM 4870 O O . VAL A 1 610 ? 32.839 -3.168 77.056 1.00 15.18 610 VAL A O 1
ATOM 4874 N N . GLU A 1 611 ? 33.264 -2.476 74.967 1.00 15.08 611 GLU A N 1
ATOM 4875 C CA . GLU A 1 611 ? 34.361 -1.623 75.410 1.00 15.82 611 GLU A CA 1
ATOM 4876 C C . GLU A 1 611 ? 33.879 -0.508 76.323 1.00 15.96 611 GLU A C 1
ATOM 4877 O O . GLU A 1 611 ? 34.551 -0.159 77.283 1.00 13.82 611 GLU A O 1
ATOM 4883 N N . LEU A 1 612 ? 32.712 0.055 76.034 1.00 14.55 612 LEU A N 1
ATOM 4884 C CA . LEU A 1 612 ? 32.222 1.142 76.879 1.00 14.24 612 LEU A CA 1
ATOM 4885 C C . LEU A 1 612 ? 31.781 0.640 78.239 1.00 14.73 612 LEU A C 1
ATOM 4886 O O . LEU A 1 612 ? 32.107 1.234 79.268 1.00 14.88 612 LEU A O 1
ATOM 4891 N N . ALA A 1 613 ? 31.062 -0.466 78.234 1.00 14.11 613 ALA A N 1
ATOM 4892 C CA . ALA A 1 613 ? 30.532 -1.040 79.453 1.00 14.75 613 ALA A CA 1
ATOM 4893 C C . ALA A 1 613 ? 31.681 -1.440 80.385 1.00 14.46 613 ALA A C 1
ATOM 4894 O O . ALA A 1 613 ? 31.638 -1.163 81.564 1.00 14.52 613 ALA A O 1
ATOM 4896 N N . LYS A 1 614 ? 32.712 -2.076 79.855 1.00 15.07 614 LYS A N 1
ATOM 4897 C CA . LYS A 1 614 ? 33.815 -2.519 80.709 1.00 16.61 614 LYS A CA 1
ATOM 4898 C C . LYS A 1 614 ? 34.570 -1.355 81.303 1.00 16.01 614 LYS A C 1
ATOM 4899 O O . LYS A 1 614 ? 34.984 -1.390 82.478 1.00 14.75 614 LYS A O 1
ATOM 4905 N N . ARG A 1 615 ? 34.739 -0.300 80.515 1.00 16.77 615 ARG A N 1
ATOM 4906 C CA . ARG A 1 615 ? 35.466 0.848 81.029 1.00 17.19 615 ARG A CA 1
ATOM 4907 C C . ARG A 1 615 ? 34.639 1.524 82.112 1.00 16.76 615 ARG A C 1
ATOM 4908 O O . ARG A 1 615 ? 35.160 1.930 83.143 1.00 17.91 615 ARG A O 1
ATOM 4916 N N . VAL A 1 616 ? 33.344 1.645 81.882 1.00 14.21 616 VAL A N 1
ATOM 4917 C CA . VAL A 1 616 ? 32.519 2.291 82.884 1.00 14.21 616 VAL A CA 1
ATOM 4918 C C . VAL A 1 616 ? 32.454 1.440 84.158 1.00 15.20 616 VAL A C 1
ATOM 4919 O O . VAL A 1 616 ? 32.504 1.968 85.263 1.00 14.99 616 VAL A O 1
ATOM 4923 N N . GLN A 1 617 ? 32.396 0.122 84.006 1.00 15.00 617 GLN A N 1
ATOM 4924 C CA . GLN A 1 617 ? 32.409 -0.749 85.176 1.00 15.11 617 GLN A CA 1
ATOM 4925 C C . GLN A 1 617 ? 33.675 -0.557 86.018 1.00 15.32 617 GLN A C 1
ATOM 4926 O O . GLN A 1 617 ? 33.610 -0.553 87.232 1.00 15.88 617 GLN A O 1
ATOM 4932 N N . LYS A 1 618 ? 34.815 -0.381 85.366 1.00 15.55 618 LYS A N 1
ATOM 4933 C CA . LYS A 1 618 ? 36.077 -0.223 86.078 1.00 15.95 618 LYS A CA 1
ATOM 4934 C C . LYS A 1 618 ? 36.150 1.126 86.768 1.00 15.08 618 LYS A C 1
ATOM 4935 O O . LYS A 1 618 ? 36.689 1.222 87.885 1.00 13.35 618 LYS A O 1
ATOM 4941 N N . LEU A 1 619 ? 35.596 2.173 86.143 1.00 13.38 619 LEU A N 1
ATOM 4942 C CA . LEU A 1 619 ? 35.535 3.442 86.857 1.00 15.06 619 LEU A CA 1
ATOM 4943 C C . LEU A 1 619 ? 34.663 3.348 88.112 1.00 15.06 619 LEU A C 1
ATOM 4944 O O . LEU A 1 619 ? 35.050 3.853 89.174 1.00 15.06 619 LEU A O 1
ATOM 4949 N N . LEU A 1 620 ? 33.473 2.737 87.989 1.00 15.93 620 LEU A N 1
ATOM 4950 C CA . LEU A 1 620 ? 32.570 2.634 89.146 1.00 16.14 620 LEU A CA 1
ATOM 4951 C C . LEU A 1 620 ? 33.109 1.666 90.211 1.00 15.92 620 LEU A C 1
ATOM 4952 O O . LEU A 1 620 ? 32.775 1.767 91.379 1.00 14.64 620 LEU A O 1
ATOM 4957 N N . ALA A 1 621 ? 33.952 0.732 89.799 1.00 15.07 621 ALA A N 1
ATOM 4958 C CA . ALA A 1 621 ? 34.508 -0.198 90.755 1.00 14.93 621 ALA A CA 1
ATOM 4959 C C . ALA A 1 621 ? 35.519 0.543 91.638 1.00 16.02 621 ALA A C 1
ATOM 4960 O O . ALA A 1 621 ? 35.657 0.232 92.830 1.00 14.81 621 ALA A O 1
ATOM 4962 N N . LYS A 1 622 ? 36.205 1.531 91.069 1.00 16.44 622 LYS A N 1
ATOM 4963 C CA . LYS A 1 622 ? 37.178 2.322 91.844 1.00 17.74 622 LYS A CA 1
ATOM 4964 C C . LYS A 1 622 ? 36.510 3.446 92.641 1.00 17.27 622 LYS A C 1
ATOM 4965 O O . LYS A 1 622 ? 36.920 3.766 93.771 1.00 19.05 622 LYS A O 1
ATOM 4971 N N . THR A 1 623 ? 35.523 4.083 92.029 1.00 16.38 623 THR A N 1
ATOM 4972 C CA . THR A 1 623 ? 34.812 5.182 92.661 1.00 16.43 623 THR A CA 1
ATOM 4973 C C . THR A 1 623 ? 33.316 4.961 92.536 1.00 16.03 623 THR A C 1
ATOM 4974 O O . THR A 1 623 ? 32.693 5.367 91.538 1.00 16.96 623 THR A O 1
ATOM 4978 N N . PRO A 1 624 ? 32.731 4.302 93.533 1.00 16.40 624 PRO A N 1
ATOM 4979 C CA . PRO A 1 624 ? 31.324 3.895 93.474 1.00 16.61 624 PRO A CA 1
ATOM 4980 C C . PRO A 1 624 ? 30.234 4.948 93.492 1.00 16.99 624 PRO A C 1
ATOM 4981 O O . PRO A 1 624 ? 29.163 4.628 92.992 1.00 17.36 624 PRO A O 1
ATOM 4985 N N . GLY A 1 625 ? 30.457 6.136 94.033 1.00 17.85 625 GLY A N 1
ATOM 4986 C CA . GLY A 1 625 ? 29.380 7.108 94.083 1.00 20.32 625 GLY A CA 1
ATOM 4987 C C . GLY A 1 625 ? 28.160 6.573 94.821 1.00 20.01 625 GLY A C 1
ATOM 4988 O O . GLY A 1 625 ? 28.303 5.715 95.691 1.00 21.17 625 GLY A O 1
ATOM 4989 N N . LYS A 1 626 ? 26.970 7.044 94.439 1.00 20.55 626 LYS A N 1
ATOM 4990 C CA . LYS A 1 626 ? 25.715 6.767 95.164 1.00 21.18 626 LYS A CA 1
ATOM 4991 C C . LYS A 1 626 ? 25.210 5.352 95.101 1.00 20.01 626 LYS A C 1
ATOM 4992 O O . LYS A 1 626 ? 24.553 4.861 96.036 1.00 19.86 626 LYS A O 1
ATOM 4998 N N . LEU A 1 627 ? 25.446 4.718 93.967 1.00 19.27 627 LEU A N 1
ATOM 4999 C CA . LEU A 1 627 ? 24.895 3.416 93.775 1.00 19.28 627 LEU A CA 1
ATOM 5000 C C . LEU A 1 627 ? 25.597 2.678 92.650 1.00 18.37 627 LEU A C 1
ATOM 5001 O O . LEU A 1 627 ? 25.090 2.609 91.542 1.00 18.45 627 LEU A O 1
ATOM 5006 N N . ALA A 1 628 ? 26.757 2.106 92.947 1.00 16.85 628 ALA A N 1
ATOM 5007 C CA . ALA A 1 628 ? 27.545 1.427 91.928 1.00 16.92 628 ALA A CA 1
ATOM 5008 C C . ALA A 1 628 ? 27.053 0.043 91.548 1.00 15.99 628 ALA A C 1
ATOM 5009 O O . ALA A 1 628 ? 27.337 -0.422 90.436 1.00 16.31 628 ALA A O 1
ATOM 5011 N N . ALA A 1 629 ? 26.318 -0.614 92.447 1.00 16.91 629 ALA A N 1
ATOM 5012 C CA . ALA A 1 629 ? 25.953 -2.031 92.257 1.00 15.63 629 ALA A CA 1
ATOM 5013 C C . ALA A 1 629 ? 25.357 -2.503 90.913 1.00 15.97 629 ALA A C 1
ATOM 5014 O O . ALA A 1 629 ? 25.799 -3.518 90.353 1.00 14.99 629 ALA A O 1
ATOM 5016 N N . PRO A 1 630 ? 24.339 -1.837 90.396 1.00 16.22 630 PRO A N 1
ATOM 5017 C CA . PRO A 1 630 ? 23.749 -2.323 89.146 1.00 16.03 630 PRO A CA 1
ATOM 5018 C C . PRO A 1 630 ? 24.804 -2.244 88.054 1.00 15.48 630 PRO A C 1
ATOM 5019 O O . PRO A 1 630 ? 24.793 -3.085 87.149 1.00 14.67 630 PRO A O 1
ATOM 5023 N N . VAL A 1 631 ? 25.670 -1.232 88.125 1.00 14.68 631 VAL A N 1
ATOM 5024 C CA . VAL A 1 631 ? 26.704 -1.059 87.114 1.00 15.09 631 VAL A CA 1
ATOM 5025 C C . VAL A 1 631 ? 27.779 -2.145 87.207 1.00 16.11 631 VAL A C 1
ATOM 5026 O O . VAL A 1 631 ? 28.075 -2.828 86.209 1.00 16.43 631 VAL A O 1
ATOM 5030 N N . THR A 1 632 ? 28.369 -2.306 88.392 1.00 14.57 632 THR A N 1
ATOM 5031 C CA . THR A 1 632 ? 29.495 -3.225 88.537 1.00 15.37 632 THR A CA 1
ATOM 5032 C C . THR A 1 632 ? 29.115 -4.679 88.556 1.00 15.42 632 THR A C 1
ATOM 5033 O O . THR A 1 632 ? 29.960 -5.510 88.263 1.00 16.07 632 THR A O 1
ATOM 5037 N N . LYS A 1 633 ? 27.870 -4.981 88.928 1.00 14.92 633 LYS A N 1
ATOM 5038 C CA . LYS A 1 633 ? 27.431 -6.367 89.087 1.00 15.53 633 LYS A CA 1
ATOM 5039 C C . LYS A 1 633 ? 26.881 -6.951 87.794 1.00 15.59 633 LYS A C 1
ATOM 5040 O O . LYS A 1 633 ? 26.662 -8.152 87.701 1.00 15.75 633 LYS A O 1
ATOM 5046 N N . LEU A 1 634 ? 26.669 -6.089 86.809 1.00 14.68 634 LEU A N 1
ATOM 5047 C CA . LEU A 1 634 ? 26.195 -6.526 85.513 1.00 14.46 634 LEU A CA 1
ATOM 5048 C C . LEU A 1 634 ? 27.175 -7.561 84.972 1.00 14.92 634 LEU A C 1
ATOM 5049 O O . LEU A 1 634 ? 28.399 -7.325 84.929 1.00 16.23 634 LEU A O 1
ATOM 5054 N N . LYS A 1 635 ? 26.639 -8.694 84.547 1.00 16.32 635 LYS A N 1
ATOM 5055 C CA . LYS A 1 635 ? 27.483 -9.795 84.091 1.00 15.86 635 LYS A CA 1
ATOM 5056 C C . LYS A 1 635 ? 27.920 -9.669 82.641 1.00 13.68 635 LYS A C 1
ATOM 5057 O O . LYS A 1 635 ? 27.508 -10.443 81.782 1.00 13.90 635 LYS A O 1
ATOM 5063 N N . THR A 1 636 ? 28.795 -8.711 82.379 1.00 14.09 636 THR A N 1
ATOM 5064 C CA . THR A 1 636 ? 29.339 -8.536 81.050 1.00 15.31 636 THR A CA 1
ATOM 5065 C C . THR A 1 636 ? 30.246 -9.689 80.606 1.00 15.79 636 THR A C 1
ATOM 5066 O O . THR A 1 636 ? 30.502 -9.839 79.422 1.00 15.21 636 THR A O 1
ATOM 5070 N N . ASP A 1 637 ? 30.762 -10.480 81.556 1.00 15.95 637 ASP A N 1
ATOM 5071 C CA . ASP A 1 637 ? 31.552 -11.631 81.182 1.00 17.08 637 ASP A CA 1
ATOM 5072 C C . ASP A 1 637 ? 30.734 -12.590 80.314 1.00 16.91 637 ASP A C 1
ATOM 5073 O O . ASP A 1 637 ? 31.294 -13.347 79.516 1.00 16.54 637 ASP A O 1
ATOM 5078 N N . TYR A 1 638 ? 29.413 -12.566 80.475 1.00 14.98 638 TYR A N 1
ATOM 5079 C CA . TYR A 1 638 ? 28.531 -13.374 79.634 1.00 14.20 638 TYR A CA 1
ATOM 5080 C C . TYR A 1 638 ? 28.573 -12.924 78.167 1.00 14.68 638 TYR A C 1
ATOM 5081 O O . TYR A 1 638 ? 28.153 -13.652 77.277 1.00 14.16 638 TYR A O 1
ATOM 5090 N N . TRP A 1 639 ? 29.045 -11.710 77.912 1.00 14.43 639 TRP A N 1
ATOM 5091 C CA . TRP A 1 639 ? 28.977 -11.176 76.558 1.00 13.85 639 TRP A CA 1
ATOM 5092 C C . TRP A 1 639 ? 30.231 -11.360 75.725 1.00 15.56 639 TRP A C 1
ATOM 5093 O O . TRP A 1 639 ? 30.192 -11.139 74.497 1.00 16.39 639 TRP A O 1
ATOM 5104 N N . VAL A 1 640 ? 31.327 -11.765 76.368 1.00 14.64 640 VAL A N 1
ATOM 5105 C CA . VAL A 1 640 ? 32.624 -11.792 75.696 1.00 16.55 640 VAL A CA 1
ATOM 5106 C C . VAL A 1 640 ? 33.364 -13.132 75.705 1.00 16.44 640 VAL A C 1
ATOM 5107 O O . VAL A 1 640 ? 33.135 -13.957 76.575 1.00 17.06 640 VAL A O 1
ATOM 5111 N N . ASN A 1 641 ? 34.262 -13.321 74.736 1.00 17.29 641 ASN A N 1
ATOM 5112 C CA . ASN A 1 641 ? 35.092 -14.531 74.690 1.00 19.87 641 ASN A CA 1
ATOM 5113 C C . ASN A 1 641 ? 36.233 -14.435 75.704 1.00 20.72 641 ASN A C 1
ATOM 5114 O O . ASN A 1 641 ? 36.265 -13.538 76.546 1.00 21.14 641 ASN A O 1
ATOM 5119 N N . ASP A 1 642 ? 37.172 -15.361 75.643 1.00 23.37 642 ASP A N 1
ATOM 5120 C CA . ASP A 1 642 ? 38.250 -15.345 76.628 1.00 25.78 642 ASP A CA 1
ATOM 5121 C C . ASP A 1 642 ? 39.230 -14.198 76.419 1.00 24.75 642 ASP A C 1
ATOM 5122 O O . ASP A 1 642 ? 39.959 -13.836 77.344 1.00 23.63 642 ASP A O 1
ATOM 5127 N N . HIS A 1 643 ? 39.178 -13.621 75.216 1.00 23.81 643 HIS A N 1
ATOM 5128 C CA . HIS A 1 643 ? 39.969 -12.458 74.813 1.00 24.15 643 HIS A CA 1
ATOM 5129 C C . HIS A 1 643 ? 39.306 -11.100 75.081 1.00 23.48 643 HIS A C 1
ATOM 5130 O O . HIS A 1 643 ? 39.836 -10.057 74.681 1.00 25.26 643 HIS A O 1
ATOM 5137 N N . GLY A 1 644 ? 38.153 -11.117 75.737 1.00 21.76 644 GLY A N 1
ATOM 5138 C CA . GLY A 1 644 ? 37.433 -9.892 76.078 1.00 20.81 644 GLY A CA 1
ATOM 5139 C C . GLY A 1 644 ? 36.606 -9.277 74.949 1.00 19.27 644 GLY A C 1
ATOM 5140 O O . GLY A 1 644 ? 36.064 -8.180 75.094 1.00 17.75 644 GLY A O 1
ATOM 5141 N N . HIS A 1 645 ? 36.493 -9.966 73.825 1.00 18.85 645 HIS A N 1
ATOM 5142 C CA . HIS A 1 645 ? 35.738 -9.385 72.724 1.00 18.71 645 HIS A CA 1
ATOM 5143 C C . HIS A 1 645 ? 34.296 -9.893 72.654 1.00 16.90 645 HIS A C 1
ATOM 5144 O O . HIS A 1 645 ? 33.995 -11.011 73.082 1.00 17.00 645 HIS A O 1
ATOM 5151 N N . PHE A 1 646 ? 33.432 -9.059 72.097 1.00 15.45 646 PHE A N 1
ATOM 5152 C CA . PHE A 1 646 ? 32.038 -9.380 71.826 1.00 15.79 646 PHE A CA 1
ATOM 5153 C C . PHE A 1 646 ? 31.946 -10.748 71.179 1.00 15.05 646 PHE A C 1
ATOM 5154 O O . PHE A 1 646 ? 32.591 -11.002 70.156 1.00 14.63 646 PHE A O 1
ATOM 5162 N N . ASP A 1 647 ? 31.132 -11.612 71.759 1.00 14.72 647 ASP A N 1
ATOM 5163 C CA . ASP A 1 647 ? 30.915 -12.937 71.220 1.00 15.42 647 ASP A CA 1
ATOM 5164 C C . ASP A 1 647 ? 29.421 -13.162 70.955 1.00 14.95 647 ASP A C 1
ATOM 5165 O O . ASP A 1 647 ? 28.644 -13.400 71.872 1.00 14.69 647 ASP A O 1
ATOM 5170 N N . PRO A 1 648 ? 29.015 -13.121 69.696 1.00 16.33 648 PRO A N 1
ATOM 5171 C CA . PRO A 1 648 ? 27.581 -13.218 69.357 1.00 15.20 648 PRO A CA 1
ATOM 5172 C C . PRO A 1 648 ? 26.982 -14.590 69.717 1.00 14.14 648 PRO A C 1
ATOM 5173 O O . PRO A 1 648 ? 25.790 -14.675 70.016 1.00 14.04 648 PRO A O 1
ATOM 5177 N N . HIS A 1 649 ? 27.788 -15.638 69.665 1.00 15.27 649 HIS A N 1
ATOM 5178 C CA . HIS A 1 649 ? 27.301 -16.981 69.996 1.00 14.88 649 HIS A CA 1
ATOM 5179 C C . HIS A 1 649 ? 27.008 -17.051 71.476 1.00 15.66 649 HIS A C 1
ATOM 5180 O O . HIS A 1 649 ? 25.959 -17.551 71.877 1.00 14.40 649 HIS A O 1
ATOM 5187 N N . LYS A 1 650 ? 27.920 -16.523 72.291 1.00 15.73 650 LYS A N 1
ATOM 5188 C CA . LYS A 1 650 ? 27.679 -16.456 73.724 1.00 15.73 650 LYS A CA 1
ATOM 5189 C C . LYS A 1 650 ? 26.429 -15.634 74.061 1.00 15.45 650 LYS A C 1
ATOM 5190 O O . LYS A 1 650 ? 25.618 -16.064 74.855 1.00 14.30 650 LYS A O 1
ATOM 5196 N N . ILE A 1 651 ? 26.301 -14.443 73.482 1.00 14.22 651 ILE A N 1
ATOM 5197 C CA . ILE A 1 651 ? 25.123 -13.621 73.749 1.00 14.65 651 ILE A CA 1
ATOM 5198 C C . ILE A 1 651 ? 23.821 -14.286 73.267 1.00 15.56 651 ILE A C 1
ATOM 5199 O O . ILE A 1 651 ? 22.818 -14.279 73.982 1.00 15.84 651 ILE A O 1
ATOM 5204 N N . ALA A 1 652 ? 23.830 -14.855 72.063 1.00 13.97 652 ALA A N 1
ATOM 5205 C CA . ALA A 1 652 ? 22.666 -15.572 71.586 1.00 15.06 652 ALA A CA 1
ATOM 5206 C C . ALA A 1 652 ? 22.291 -16.747 72.510 1.00 14.71 652 ALA A C 1
ATOM 5207 O O . ALA A 1 652 ? 21.106 -17.086 72.683 1.00 14.71 652 ALA A O 1
ATOM 5209 N N . LYS A 1 653 ? 23.285 -17.391 73.098 1.00 14.47 653 LYS A N 1
ATOM 5210 C CA . LYS A 1 653 ? 22.955 -18.467 74.032 1.00 15.27 653 LYS A CA 1
ATOM 5211 C C . LYS A 1 653 ? 22.349 -17.903 75.315 1.00 14.87 653 LYS A C 1
ATOM 5212 O O . LYS A 1 653 ? 21.489 -18.529 75.924 1.00 14.30 653 LYS A O 1
ATOM 5218 N N . LEU A 1 654 ? 22.802 -16.728 75.732 1.00 15.38 654 LEU A N 1
ATOM 5219 C CA . LEU A 1 654 ? 22.215 -16.087 76.908 1.00 14.17 654 LEU A CA 1
ATOM 5220 C C . LEU A 1 654 ? 20.781 -15.650 76.617 1.00 14.10 654 LEU A C 1
ATOM 5221 O O . LEU A 1 654 ? 19.897 -15.737 77.463 1.00 13.96 654 LEU A O 1
ATOM 5226 N N . ILE A 1 655 ? 20.564 -15.132 75.419 1.00 13.46 655 ILE A N 1
ATOM 5227 C CA . ILE A 1 655 ? 19.240 -14.672 75.044 1.00 13.79 655 ILE A CA 1
ATOM 5228 C C . ILE A 1 655 ? 18.308 -15.871 75.071 1.00 14.17 655 ILE A C 1
ATOM 5229 O O . ILE A 1 655 ? 17.174 -15.813 75.566 1.00 12.37 655 ILE A O 1
ATOM 5234 N N . ASN A 1 656 ? 18.820 -16.995 74.596 1.00 14.78 656 ASN A N 1
ATOM 5235 C CA . ASN A 1 656 ? 18.025 -18.218 74.623 1.00 13.28 656 ASN A CA 1
ATOM 5236 C C . ASN A 1 656 ? 17.836 -18.603 76.091 1.00 14.82 656 ASN A C 1
ATOM 5237 O O . ASN A 1 656 ? 16.714 -18.837 76.553 1.00 15.49 656 ASN A O 1
ATOM 5242 N N . GLY A 1 657 ? 18.956 -18.642 76.809 1.00 14.49 657 GLY A N 1
ATOM 5243 C CA . GLY A 1 657 ? 18.988 -18.926 78.230 1.00 14.59 657 GLY A CA 1
ATOM 5244 C C . GLY A 1 657 ? 19.562 -20.274 78.572 1.00 14.21 657 GLY A C 1
ATOM 5245 O O . GLY A 1 657 ? 19.464 -21.202 77.772 1.00 15.67 657 GLY A O 1
ATOM 5246 N N . PHE A 1 658 ? 20.113 -20.395 79.778 1.00 13.75 658 PHE A N 1
ATOM 5247 C CA . PHE A 1 658 ? 20.703 -21.653 80.245 1.00 14.68 658 PHE A CA 1
ATOM 5248 C C . PHE A 1 658 ? 20.501 -21.838 81.744 1.00 14.59 658 PHE A C 1
ATOM 5249 O O . PHE A 1 658 ? 20.133 -20.918 82.452 1.00 14.90 658 PHE A O 1
ATOM 5257 N N . ALA A 1 659 ? 20.761 -23.042 82.230 1.00 15.27 659 ALA A N 1
ATOM 5258 C CA . ALA A 1 659 ? 20.582 -23.328 83.636 1.00 15.04 659 ALA A CA 1
ATOM 5259 C C . ALA A 1 659 ? 21.712 -22.710 84.474 1.00 15.37 659 ALA A C 1
ATOM 5260 O O . ALA A 1 659 ? 22.901 -22.833 84.137 1.00 14.90 659 ALA A O 1
ATOM 5262 N N . LEU A 1 660 ? 21.338 -22.016 85.544 1.00 16.28 660 LEU A N 1
ATOM 5263 C CA . LEU A 1 660 ? 22.314 -21.510 86.509 1.00 16.94 660 LEU A CA 1
ATOM 5264 C C . LEU A 1 660 ? 22.546 -22.553 87.611 1.00 18.05 660 LEU A C 1
ATOM 5265 O O . LEU A 1 660 ? 23.548 -22.481 88.329 1.00 18.47 660 LEU A O 1
ATOM 5270 N N . LYS A 1 661 ? 21.571 -23.444 87.798 1.00 18.53 661 LYS A N 1
ATOM 5271 C CA . LYS A 1 661 ? 21.669 -24.552 88.754 1.00 19.94 661 LYS A CA 1
ATOM 5272 C C . LYS A 1 661 ? 20.912 -25.751 88.210 1.00 19.59 661 LYS A C 1
ATOM 5273 O O . LYS A 1 661 ? 20.077 -25.619 87.322 1.00 20.56 661 LYS A O 1
ATOM 5279 N N . ASP A 1 662 ? 21.205 -26.927 88.736 1.00 19.36 662 ASP A N 1
ATOM 5280 C CA . ASP A 1 662 ? 20.505 -28.109 88.279 1.00 19.48 662 ASP A CA 1
ATOM 5281 C C . ASP A 1 662 ? 19.059 -27.956 88.709 1.00 18.69 662 ASP A C 1
ATOM 5282 O O . ASP A 1 662 ? 18.778 -27.457 89.810 1.00 17.87 662 ASP A O 1
ATOM 5287 N N . PHE A 1 663 ? 18.148 -28.404 87.864 1.00 17.22 663 PHE A N 1
ATOM 5288 C CA . PHE A 1 663 ? 16.738 -28.397 88.203 1.00 18.07 663 PHE A CA 1
ATOM 5289 C C . PHE A 1 663 ? 16.026 -29.354 87.288 1.00 19.16 663 PHE A C 1
ATOM 5290 O O . PHE A 1 663 ? 16.582 -29.791 86.294 1.00 20.00 663 PHE A O 1
ATOM 5298 N N . LYS A 1 664 ? 14.787 -29.685 87.635 1.00 20.37 664 LYS A N 1
ATOM 5299 C CA . LYS A 1 664 ? 13.986 -30.584 86.830 1.00 20.68 664 LYS A CA 1
ATOM 5300 C C . LYS A 1 664 ? 12.644 -29.897 86.556 1.00 21.27 664 LYS A C 1
ATOM 5301 O O . LYS A 1 664 ? 12.111 -29.148 87.392 1.00 20.19 664 LYS A O 1
ATOM 5307 N N . VAL A 1 665 ? 12.116 -30.135 85.377 1.00 20.98 665 VAL A N 1
ATOM 5308 C CA . VAL A 1 665 ? 10.833 -29.562 85.029 1.00 23.37 665 VAL A CA 1
ATOM 5309 C C . VAL A 1 665 ? 10.091 -30.642 84.274 1.00 24.74 665 VAL A C 1
ATOM 5310 O O . VAL A 1 665 ? 10.535 -31.100 83.234 1.00 25.16 665 VAL A O 1
ATOM 5314 N N . GLY A 1 666 ? 8.978 -31.104 84.840 1.00 27.64 666 GLY A N 1
ATOM 5315 C CA . GLY A 1 666 ? 8.257 -32.216 84.246 1.00 28.65 666 GLY A CA 1
ATOM 5316 C C . GLY A 1 666 ? 9.167 -33.426 84.245 1.00 29.21 666 GLY A C 1
ATOM 5317 O O . GLY A 1 666 ? 9.722 -33.784 85.264 1.00 28.99 666 GLY A O 1
ATOM 5318 N N . ASP A 1 667 ? 9.356 -34.028 83.079 1.00 31.20 667 ASP A N 1
ATOM 5319 C CA . ASP A 1 667 ? 10.224 -35.189 82.962 1.00 32.62 667 ASP A CA 1
ATOM 5320 C C . ASP A 1 667 ? 11.624 -34.818 82.446 1.00 31.85 667 ASP A C 1
ATOM 5321 O O . ASP A 1 667 ? 12.436 -35.687 82.119 1.00 32.95 667 ASP A O 1
ATOM 5326 N N . VAL A 1 668 ? 11.911 -33.524 82.382 1.00 30.02 668 VAL A N 1
ATOM 5327 C CA . VAL A 1 668 ? 13.179 -33.051 81.839 1.00 27.67 668 VAL A CA 1
ATOM 5328 C C . VAL A 1 668 ? 14.129 -32.530 82.900 1.00 25.76 668 VAL A C 1
ATOM 5329 O O . VAL A 1 668 ? 13.768 -31.719 83.748 1.00 25.13 668 VAL A O 1
ATOM 5333 N N . GLU A 1 669 ? 15.362 -33.007 82.841 1.00 25.01 669 GLU A N 1
ATOM 5334 C CA . GLU A 1 669 ? 16.368 -32.589 83.788 1.00 23.21 669 GLU A CA 1
ATOM 5335 C C . GLU A 1 669 ? 17.422 -31.731 83.105 1.00 21.58 669 GLU A C 1
ATOM 5336 O O . GLU A 1 669 ? 17.855 -32.013 81.978 1.00 21.34 669 GLU A O 1
ATOM 5345 N N . TYR A 1 670 ? 17.803 -30.662 83.797 1.00 19.12 670 TYR A N 1
ATOM 5346 C CA . TYR A 1 670 ? 18.828 -29.749 83.340 1.00 17.13 670 TYR A CA 1
ATOM 5347 C C . TYR A 1 670 ? 19.975 -29.688 84.320 1.00 16.63 670 TYR A C 1
ATOM 5348 O O . TYR A 1 670 ? 19.774 -29.754 85.544 1.00 17.27 670 TYR A O 1
ATOM 5357 N N . LYS A 1 671 ? 21.180 -29.581 83.785 1.00 16.12 671 LYS A N 1
ATOM 5358 C CA . LYS A 1 671 ? 22.363 -29.397 84.595 1.00 18.19 671 LYS A CA 1
ATOM 5359 C C . LYS A 1 671 ? 22.842 -27.963 84.421 1.00 17.87 671 LYS A C 1
ATOM 5360 O O . LYS A 1 671 ? 22.742 -27.402 83.333 1.00 16.90 671 LYS A O 1
ATOM 5369 N N . ALA A 1 672 ? 23.389 -27.392 85.485 1.00 18.67 672 ALA A N 1
ATOM 5370 C CA . ALA A 1 672 ? 23.980 -26.072 85.414 1.00 19.08 672 ALA A CA 1
ATOM 5371 C C . ALA A 1 672 ? 24.817 -25.941 84.138 1.00 19.49 672 ALA A C 1
ATOM 5372 O O . ALA A 1 672 ? 25.626 -26.831 83.805 1.00 18.77 672 ALA A O 1
ATOM 5374 N N . GLY A 1 673 ? 24.619 -24.843 83.420 1.00 18.88 673 GLY A N 1
ATOM 5375 C CA . GLY A 1 673 ? 25.360 -24.609 82.202 1.00 19.36 673 GLY A CA 1
ATOM 5376 C C . GLY A 1 673 ? 24.697 -25.033 80.901 1.00 18.47 673 GLY A C 1
ATOM 5377 O O . GLY A 1 673 ? 25.148 -24.646 79.824 1.00 17.73 673 GLY A O 1
ATOM 5378 N N . GLN A 1 674 ? 23.636 -25.823 80.979 1.00 17.59 674 GLN A N 1
ATOM 5379 C CA . GLN A 1 674 ? 23.001 -26.308 79.763 1.00 17.02 674 GLN A CA 1
ATOM 5380 C C . GLN A 1 674 ? 22.016 -25.299 79.212 1.00 17.16 674 GLN A C 1
ATOM 5381 O O . GLN A 1 674 ? 21.314 -24.652 79.976 1.00 16.97 674 GLN A O 1
ATOM 5387 N N . GLN A 1 675 ? 21.976 -25.166 77.886 1.00 16.70 675 GLN A N 1
ATOM 5388 C CA . GLN A 1 675 ? 20.990 -24.300 77.235 1.00 16.72 675 GLN A CA 1
ATOM 5389 C C . GLN A 1 675 ? 19.561 -24.780 77.483 1.00 15.70 675 GLN A C 1
ATOM 5390 O O . GLN A 1 675 ? 19.289 -25.973 77.440 1.00 16.16 675 GLN A O 1
ATOM 5396 N N . ILE A 1 676 ? 18.619 -23.863 77.679 1.00 15.57 676 ILE A N 1
ATOM 5397 C CA . ILE A 1 676 ? 17.235 -24.309 77.894 1.00 14.86 676 ILE A CA 1
ATOM 5398 C C . ILE A 1 676 ? 16.588 -24.573 76.544 1.00 15.72 676 ILE A C 1
ATOM 5399 O O . ILE A 1 676 ? 16.790 -23.811 75.614 1.00 16.20 676 ILE A O 1
ATOM 5404 N N . ALA A 1 677 ? 15.796 -25.639 76.427 1.00 14.92 677 ALA A N 1
ATOM 5405 C CA . ALA A 1 677 ? 15.261 -26.025 75.121 1.00 15.38 677 ALA A CA 1
ATOM 5406 C C . ALA A 1 677 ? 14.020 -25.278 74.633 1.00 15.39 677 ALA A C 1
ATOM 5407 O O . ALA A 1 677 ? 13.774 -25.218 73.431 1.00 16.69 677 ALA A O 1
ATOM 5409 N N . THR A 1 678 ? 13.231 -24.736 75.555 1.00 14.55 678 THR A N 1
ATOM 5410 C CA . THR A 1 678 ? 12.017 -24.022 75.178 1.00 16.76 678 THR A CA 1
ATOM 5411 C C . THR A 1 678 ? 11.636 -23.117 76.333 1.00 15.44 678 THR A C 1
ATOM 5412 O O . THR A 1 678 ? 11.976 -23.393 77.488 1.00 15.40 678 THR A O 1
ATOM 5416 N N . PHE A 1 679 ? 10.935 -22.039 76.049 1.00 16.38 679 PHE A N 1
ATOM 5417 C CA . PHE A 1 679 ? 10.541 -21.168 77.151 1.00 15.47 679 PHE A CA 1
ATOM 5418 C C . PHE A 1 679 ? 9.616 -21.851 78.136 1.00 14.73 679 PHE A C 1
ATOM 5419 O O . PHE A 1 679 ? 9.442 -21.368 79.238 1.00 15.39 679 PHE A O 1
ATOM 5427 N N . GLY A 1 680 ? 8.990 -22.942 77.713 1.00 15.54 680 GLY A N 1
ATOM 5428 C CA . GLY A 1 680 ? 8.160 -23.716 78.614 1.00 15.51 680 GLY A CA 1
ATOM 5429 C C . GLY A 1 680 ? 8.938 -24.291 79.795 1.00 15.86 680 GLY A C 1
ATOM 5430 O O . GLY A 1 680 ? 8.346 -24.691 80.780 1.00 15.34 680 GLY A O 1
ATOM 5431 N N . HIS A 1 681 ? 10.266 -24.317 79.708 1.00 15.94 681 HIS A N 1
ATOM 5432 C CA . HIS A 1 681 ? 11.092 -24.877 80.781 1.00 15.71 681 HIS A CA 1
ATOM 5433 C C . HIS A 1 681 ? 11.729 -23.828 81.693 1.00 15.33 681 HIS A C 1
ATOM 5434 O O . HIS A 1 681 ? 12.405 -24.176 82.656 1.00 14.59 681 HIS A O 1
ATOM 5441 N N . LEU A 1 682 ? 11.569 -22.552 81.362 1.00 14.58 682 LEU A N 1
ATOM 5442 C CA . LEU A 1 682 ? 12.163 -21.480 82.179 1.00 15.44 682 LEU A CA 1
ATOM 5443 C C . LEU A 1 682 ? 11.637 -21.473 83.619 1.00 15.85 682 LEU A C 1
ATOM 5444 O O . LEU A 1 682 ? 10.538 -21.953 83.897 1.00 15.76 682 LEU A O 1
ATOM 5449 N N . GLN A 1 683 ? 12.428 -20.932 84.542 1.00 15.77 683 GLN A N 1
ATOM 5450 C CA . GLN A 1 683 ? 12.085 -21.053 85.944 1.00 16.75 683 GLN A CA 1
ATOM 5451 C C . GLN A 1 683 ? 11.875 -19.734 86.632 1.00 17.16 683 GLN A C 1
ATOM 5452 O O . GLN A 1 683 ? 12.650 -18.783 86.460 1.00 17.89 683 GLN A O 1
ATOM 5458 N N . ALA A 1 684 ? 10.851 -19.715 87.462 1.00 18.03 684 ALA A N 1
ATOM 5459 C CA . ALA A 1 684 ? 10.501 -18.542 88.230 1.00 16.47 684 ALA A CA 1
ATOM 5460 C C . ALA A 1 684 ? 11.413 -18.343 89.454 1.00 17.19 684 ALA A C 1
ATOM 5461 O O . ALA A 1 684 ? 11.472 -17.236 90.018 1.00 16.06 684 ALA A O 1
ATOM 5463 N N . ASP A 1 685 ? 12.137 -19.389 89.862 1.00 16.27 685 ASP A N 1
ATOM 5464 C CA . ASP A 1 685 ? 12.915 -19.311 91.119 1.00 16.99 685 ASP A CA 1
ATOM 5465 C C . ASP A 1 685 ? 14.357 -18.828 90.970 1.00 16.57 685 ASP A C 1
ATOM 5466 O O . ASP A 1 685 ? 15.124 -18.850 91.925 1.00 17.95 685 ASP A O 1
ATOM 5471 N N . GLY A 1 686 ? 14.744 -18.405 89.772 1.00 16.87 686 GLY A N 1
ATOM 5472 C CA . GLY A 1 686 ? 16.104 -17.941 89.573 1.00 16.43 686 GLY A CA 1
ATOM 5473 C C . GLY A 1 686 ? 17.080 -18.980 89.037 1.00 17.13 686 GLY A C 1
ATOM 5474 O O . GLY A 1 686 ? 18.263 -18.685 88.841 1.00 17.02 686 GLY A O 1
ATOM 5475 N N . SER A 1 687 ? 16.579 -20.177 88.776 1.00 15.90 687 SER A N 1
ATOM 5476 C CA . SER A 1 687 ? 17.377 -21.271 88.241 1.00 16.78 687 SER A CA 1
ATOM 5477 C C . SER A 1 687 ? 17.818 -21.128 86.791 1.00 16.66 687 SER A C 1
ATOM 5478 O O . SER A 1 687 ? 18.698 -21.885 86.336 1.00 16.55 687 SER A O 1
ATOM 5481 N N . THR A 1 688 ? 17.190 -20.211 86.051 1.00 15.68 688 THR A N 1
ATOM 5482 C CA . THR A 1 688 ? 17.536 -20.019 84.643 1.00 15.22 688 THR A CA 1
ATOM 5483 C C . THR A 1 688 ? 17.765 -18.568 84.223 1.00 15.06 688 THR A C 1
ATOM 5484 O O . THR A 1 688 ? 17.151 -17.631 84.753 1.00 15.28 688 THR A O 1
ATOM 5488 N N . THR A 1 689 ? 18.674 -18.387 83.272 1.00 14.21 689 THR A N 1
ATOM 5489 C CA . THR A 1 689 ? 18.749 -17.110 82.585 1.00 14.13 689 THR A CA 1
ATOM 5490 C C . THR A 1 689 ? 17.896 -17.269 81.316 1.00 13.83 689 THR A C 1
ATOM 5491 O O . THR A 1 689 ? 17.464 -18.367 80.976 1.00 14.17 689 THR A O 1
ATOM 5495 N N . SER A 1 690 ? 17.632 -16.140 80.679 1.00 13.62 690 SER A N 1
ATOM 5496 C CA . SER A 1 690 ? 17.078 -16.014 79.316 1.00 13.76 690 SER A CA 1
ATOM 5497 C C . SER A 1 690 ? 16.925 -14.541 79.092 1.00 13.71 690 SER A C 1
ATOM 5498 O O . SER A 1 690 ? 16.095 -13.898 79.737 1.00 14.99 690 SER A O 1
ATOM 5501 N N . GLY A 1 691 ? 17.763 -13.987 78.220 1.00 13.16 691 GLY A N 1
ATOM 5502 C CA . GLY A 1 691 ? 17.691 -12.566 77.955 1.00 13.78 691 GLY A CA 1
ATOM 5503 C C . GLY A 1 691 ? 16.362 -12.160 77.357 1.00 14.11 691 GLY A C 1
ATOM 5504 O O . GLY A 1 691 ? 15.918 -11.032 77.550 1.00 14.97 691 GLY A O 1
ATOM 5505 N N . CYS A 1 692 ? 15.747 -13.059 76.590 1.00 13.37 692 CYS A N 1
ATOM 5506 C CA . CYS A 1 692 ? 14.479 -12.743 75.935 1.00 13.57 692 CYS A CA 1
ATOM 5507 C C . CYS A 1 692 ? 13.722 -14.039 75.752 1.00 12.76 692 CYS A C 1
ATOM 5508 O O . CYS A 1 692 ? 14.066 -14.825 74.882 1.00 10.64 692 CYS A O 1
ATOM 5511 N N . TRP A 1 693 ? 12.696 -14.266 76.579 1.00 13.09 693 TRP A N 1
ATOM 5512 C CA . TRP A 1 693 ? 12.061 -15.593 76.646 1.00 14.57 693 TRP A CA 1
ATOM 5513 C C . TRP A 1 693 ? 11.447 -16.102 75.338 1.00 14.08 693 TRP A C 1
ATOM 5514 O O . TRP A 1 693 ? 11.375 -17.309 75.104 1.00 14.40 693 TRP A O 1
ATOM 5525 N N . ILE A 1 694 ? 11.019 -15.195 74.480 1.00 13.71 694 ILE A N 1
ATOM 5526 C CA . ILE A 1 694 ? 10.468 -15.628 73.198 1.00 13.57 694 ILE A CA 1
ATOM 5527 C C . ILE A 1 694 ? 11.501 -16.309 72.299 1.00 13.77 694 ILE A C 1
ATOM 5528 O O . ILE A 1 694 ? 11.142 -16.987 71.338 1.00 13.94 694 ILE A O 1
ATOM 5533 N N . TYR A 1 695 ? 12.776 -16.121 72.625 1.00 14.45 695 TYR A N 1
ATOM 5534 C CA . TYR A 1 695 ? 13.858 -16.716 71.855 1.00 15.03 695 TYR A CA 1
ATOM 5535 C C . TYR A 1 695 ? 14.355 -18.047 72.435 1.00 14.72 695 TYR A C 1
ATOM 5536 O O . TYR A 1 695 ? 15.255 -18.675 71.876 1.00 16.63 695 TYR A O 1
ATOM 5545 N N . THR A 1 696 ? 13.756 -18.490 73.534 1.00 13.83 696 THR A N 1
ATOM 5546 C CA . THR A 1 696 ? 14.181 -19.741 74.139 1.00 14.79 696 THR A CA 1
ATOM 5547 C C . THR A 1 696 ? 13.736 -20.874 73.220 1.00 14.92 696 THR A C 1
ATOM 5548 O O . THR A 1 696 ? 12.544 -21.069 73.001 1.00 17.47 696 THR A O 1
ATOM 5552 N N . GLY A 1 697 ? 14.701 -21.616 72.702 1.00 15.30 697 GLY A N 1
ATOM 5553 C CA . GLY A 1 697 ? 14.449 -22.599 71.668 1.00 15.96 697 GLY A CA 1
ATOM 5554 C C . GLY A 1 697 ? 15.251 -22.243 70.417 1.00 15.83 697 GLY A C 1
ATOM 5555 O O . GLY A 1 697 ? 15.405 -23.070 69.533 1.00 15.92 697 GLY A O 1
ATOM 5556 N N . SER A 1 698 ? 15.804 -21.030 70.357 1.00 14.98 698 SER A N 1
ATOM 5557 C CA . SER A 1 698 ? 16.592 -20.591 69.208 1.00 15.34 698 SER A CA 1
ATOM 5558 C C . SER A 1 698 ? 18.026 -21.139 69.168 1.00 14.83 698 SER A C 1
ATOM 5559 O O . SER A 1 698 ? 18.599 -21.273 68.095 1.00 15.31 698 SER A O 1
ATOM 5562 N N . TYR A 1 699 ? 18.606 -21.405 70.335 1.00 15.25 699 TYR A N 1
ATOM 5563 C CA . TYR A 1 699 ? 20.004 -21.798 70.434 1.00 16.75 699 TYR A CA 1
ATOM 5564 C C . TYR A 1 699 ? 20.086 -22.703 71.648 1.00 15.93 699 TYR A C 1
ATOM 5565 O O . TYR A 1 699 ? 20.283 -22.255 72.783 1.00 15.07 699 TYR A O 1
ATOM 5574 N N . THR A 1 700 ? 19.886 -23.981 71.406 1.00 15.53 700 THR A N 1
ATOM 5575 C CA . THR A 1 700 ? 19.763 -24.940 72.487 1.00 16.35 700 THR A CA 1
ATOM 5576 C C . THR A 1 700 ? 20.971 -25.839 72.489 1.00 17.23 700 THR A C 1
ATOM 5577 O O . THR A 1 700 ? 21.958 -25.589 71.791 1.00 16.94 700 THR A O 1
ATOM 5581 N N . GLU A 1 701 ? 20.872 -26.919 73.245 1.00 18.37 701 GLU A N 1
ATOM 5582 C CA . GLU A 1 701 ? 21.928 -27.908 73.266 1.00 18.95 701 GLU A CA 1
ATOM 5583 C C . GLU A 1 701 ? 22.121 -28.531 71.887 1.00 19.83 701 GLU A C 1
ATOM 5584 O O . GLU A 1 701 ? 23.193 -29.065 71.618 1.00 20.69 701 GLU A O 1
ATOM 5590 N N . LYS A 1 702 ? 21.110 -28.431 71.016 1.00 19.29 702 LYS A N 1
ATOM 5591 C CA . LYS A 1 702 ? 21.184 -29.010 69.670 1.00 19.70 702 LYS A CA 1
ATOM 5592 C C . LYS A 1 702 ? 21.733 -28.013 68.634 1.00 19.55 702 LYS A C 1
ATOM 5593 O O . LYS A 1 702 ? 21.818 -28.314 67.438 1.00 19.87 702 LYS A O 1
ATOM 5599 N N . GLY A 1 703 ? 22.094 -26.827 69.097 1.00 17.85 703 GLY A N 1
ATOM 5600 C CA . GLY A 1 703 ? 22.715 -25.854 68.213 1.00 18.00 703 GLY A CA 1
ATOM 5601 C C . GLY A 1 703 ? 21.958 -24.593 67.854 1.00 16.87 703 GLY A C 1
ATOM 5602 O O . GLY A 1 703 ? 20.889 -24.272 68.398 1.00 17.27 703 GLY A O 1
ATOM 5603 N N . ASN A 1 704 ? 22.542 -23.872 66.909 1.00 16.55 704 ASN A N 1
ATOM 5604 C CA . ASN A 1 704 ? 22.055 -22.556 66.484 1.00 15.76 704 ASN A CA 1
ATOM 5605 C C . ASN A 1 704 ? 20.969 -22.704 65.403 1.00 14.84 704 ASN A C 1
ATOM 5606 O O . ASN A 1 704 ? 21.266 -22.884 64.224 1.00 14.42 704 ASN A O 1
ATOM 5611 N N . MET A 1 705 ? 19.711 -22.653 65.811 1.00 13.29 705 MET A N 1
ATOM 5612 C CA . MET A 1 705 ? 18.609 -22.888 64.889 1.00 13.60 705 MET A CA 1
ATOM 5613 C C . MET A 1 705 ? 18.524 -21.782 63.838 1.00 15.15 705 MET A C 1
ATOM 5614 O O . MET A 1 705 ? 18.028 -22.001 62.719 1.00 13.83 705 MET A O 1
ATOM 5619 N N . ALA A 1 706 ? 19.022 -20.597 64.191 1.00 13.80 706 ALA A N 1
ATOM 5620 C CA . ALA A 1 706 ? 18.988 -19.470 63.282 1.00 15.68 706 ALA A CA 1
ATOM 5621 C C . ALA A 1 706 ? 19.992 -19.592 62.110 1.00 15.59 706 ALA A C 1
ATOM 5622 O O . ALA A 1 706 ? 19.869 -18.895 61.119 1.00 15.87 706 ALA A O 1
ATOM 5624 N N . ALA A 1 707 ? 20.950 -20.504 62.226 1.00 14.75 707 ALA A N 1
ATOM 5625 C CA . ALA A 1 707 ? 21.956 -20.684 61.197 1.00 15.27 707 ALA A CA 1
ATOM 5626 C C . ALA A 1 707 ? 21.585 -21.829 60.261 1.00 16.76 707 ALA A C 1
ATOM 5627 O O . ALA A 1 707 ? 22.358 -22.167 59.342 1.00 16.87 707 ALA A O 1
ATOM 5629 N N . ARG A 1 708 ? 20.419 -22.440 60.493 1.00 16.47 708 ARG A N 1
ATOM 5630 C CA . ARG A 1 708 ? 20.016 -23.603 59.702 1.00 16.07 708 ARG A CA 1
ATOM 5631 C C . ARG A 1 708 ? 19.608 -23.216 58.264 1.00 16.88 708 ARG A C 1
ATOM 5632 O O . ARG A 1 708 ? 18.994 -22.183 58.034 1.00 17.06 708 ARG A O 1
ATOM 5640 N N . ARG A 1 709 ? 19.972 -24.051 57.298 1.00 15.59 709 ARG A N 1
ATOM 5641 C CA . ARG A 1 709 ? 19.650 -23.776 55.893 1.00 16.90 709 ARG A CA 1
ATOM 5642 C C . ARG A 1 709 ? 19.012 -25.036 55.288 1.00 18.12 709 ARG A C 1
ATOM 5643 O O . ARG A 1 709 ? 19.319 -25.436 54.150 1.00 16.41 709 ARG A O 1
ATOM 5651 N N . ASP A 1 710 ? 18.108 -25.650 56.038 1.00 18.35 710 ASP A N 1
ATOM 5652 C CA . ASP A 1 710 ? 17.530 -26.930 55.601 1.00 19.02 710 ASP A CA 1
ATOM 5653 C C . ASP A 1 710 ? 16.204 -26.708 54.924 1.00 18.20 710 ASP A C 1
ATOM 5654 O O . ASP A 1 710 ? 15.260 -26.256 55.575 1.00 19.60 710 ASP A O 1
ATOM 5659 N N . LYS A 1 711 ? 16.132 -27.005 53.629 1.00 17.63 711 LYS A N 1
ATOM 5660 C CA . LYS A 1 711 ? 14.907 -26.766 52.855 1.00 17.39 711 LYS A CA 1
ATOM 5661 C C . LYS A 1 711 ? 13.961 -27.958 52.835 1.00 17.83 711 LYS A C 1
ATOM 5662 O O . LYS A 1 711 ? 12.959 -27.944 52.133 1.00 17.17 711 LYS A O 1
ATOM 5668 N N . THR A 1 712 ? 14.275 -28.980 53.624 1.00 18.48 712 THR A N 1
ATOM 5669 C CA . THR A 1 712 ? 13.390 -30.140 53.722 1.00 20.51 712 THR A CA 1
ATOM 5670 C C . THR A 1 712 ? 12.000 -29.738 54.243 1.00 19.31 712 THR A C 1
ATOM 5671 O O . THR A 1 712 ? 11.878 -29.060 55.258 1.00 18.62 712 THR A O 1
ATOM 5675 N N . GLN A 1 713 ? 10.968 -30.202 53.555 1.00 19.42 713 GLN A N 1
ATOM 5676 C CA . GLN A 1 713 ? 9.601 -30.005 53.983 1.00 17.83 713 GLN A CA 1
ATOM 5677 C C . GLN A 1 713 ? 8.785 -31.268 53.765 1.00 17.29 713 GLN A C 1
ATOM 5678 O O . GLN A 1 713 ? 9.031 -32.046 52.818 1.00 16.11 713 GLN A O 1
ATOM 5684 N N . THR A 1 714 ? 7.807 -31.481 54.636 1.00 16.69 714 THR A N 1
ATOM 5685 C CA . THR A 1 714 ? 6.834 -32.523 54.370 1.00 18.32 714 THR A CA 1
ATOM 5686 C C . THR A 1 714 ? 5.960 -31.985 53.253 1.00 18.01 714 THR A C 1
ATOM 5687 O O . THR A 1 714 ? 5.939 -30.794 52.973 1.00 17.24 714 THR A O 1
ATOM 5691 N N . ASP A 1 715 ? 5.188 -32.866 52.649 1.00 18.69 715 ASP A N 1
ATOM 5692 C CA . ASP A 1 715 ? 4.276 -32.463 51.595 1.00 18.70 715 ASP A CA 1
ATOM 5693 C C . ASP A 1 715 ? 3.331 -31.355 52.084 1.00 17.29 715 ASP A C 1
ATOM 5694 O O . ASP A 1 715 ? 3.034 -30.417 51.370 1.00 16.70 715 ASP A O 1
ATOM 5699 N N . MET A 1 716 ? 2.821 -31.529 53.287 1.00 17.20 716 MET A N 1
ATOM 5700 C CA . MET A 1 716 ? 1.940 -30.550 53.924 1.00 17.97 716 MET A CA 1
ATOM 5701 C C . MET A 1 716 ? 2.636 -29.202 54.099 1.00 16.63 716 MET A C 1
ATOM 5702 O O . MET A 1 716 ? 2.112 -28.147 53.722 1.00 17.36 716 MET A O 1
ATOM 5707 N N . GLN A 1 717 ? 3.823 -29.229 54.685 1.00 15.98 717 GLN A N 1
ATOM 5708 C CA . GLN A 1 717 ? 4.573 -28.006 54.880 1.00 15.09 717 GLN A CA 1
ATOM 5709 C C . GLN A 1 717 ? 4.885 -27.377 53.526 1.00 15.60 717 GLN A C 1
ATOM 5710 O O . GLN A 1 717 ? 4.744 -26.168 53.343 1.00 15.32 717 GLN A O 1
ATOM 5716 N N . ALA A 1 718 ? 5.277 -28.203 52.557 1.00 14.58 718 ALA A N 1
ATOM 5717 C CA . ALA A 1 718 ? 5.657 -27.657 51.244 1.00 17.08 718 ALA A CA 1
ATOM 5718 C C . ALA A 1 718 ? 4.505 -26.974 50.493 1.00 18.09 718 ALA A C 1
ATOM 5719 O O . ALA A 1 718 ? 4.715 -26.038 49.711 1.00 18.96 718 ALA A O 1
ATOM 5721 N N . LYS A 1 719 ? 3.292 -27.454 50.724 1.00 17.21 719 LYS A N 1
ATOM 5722 C CA . LYS A 1 719 ? 2.129 -26.945 50.012 1.00 17.90 719 LYS A CA 1
ATOM 5723 C C . LYS A 1 719 ? 1.931 -25.469 50.300 1.00 17.37 719 LYS A C 1
ATOM 5724 O O . LYS A 1 719 ? 1.503 -24.710 49.429 1.00 16.68 719 LYS A O 1
ATOM 5730 N N . ILE A 1 720 ? 2.263 -25.058 51.524 1.00 17.03 720 ILE A N 1
ATOM 5731 C CA . ILE A 1 720 ? 2.103 -23.652 51.880 1.00 16.07 720 ILE A CA 1
ATOM 5732 C C . ILE A 1 720 ? 3.402 -22.860 52.062 1.00 14.41 720 ILE A C 1
ATOM 5733 O O . ILE A 1 720 ? 3.356 -21.661 52.301 1.00 16.18 720 ILE A O 1
ATOM 5738 N N . GLY A 1 721 ? 4.560 -23.508 51.981 1.00 14.65 721 GLY A N 1
ATOM 5739 C CA . GLY A 1 721 ? 5.830 -22.796 52.051 1.00 15.37 721 GLY A CA 1
ATOM 5740 C C . GLY A 1 721 ? 6.330 -22.398 53.449 1.00 14.30 721 GLY A C 1
ATOM 5741 O O . GLY A 1 721 ? 6.864 -21.292 53.633 1.00 15.91 721 GLY A O 1
ATOM 5742 N N . LEU A 1 722 ? 6.195 -23.294 54.420 1.00 14.63 722 LEU A N 1
ATOM 5743 C CA . LEU A 1 722 ? 6.633 -23.014 55.797 1.00 14.20 722 LEU A CA 1
ATOM 5744 C C . LEU A 1 722 ? 8.149 -22.988 55.969 1.00 15.75 722 LEU A C 1
ATOM 5745 O O . LEU A 1 722 ? 8.684 -22.160 56.737 1.00 14.72 722 LEU A O 1
ATOM 5750 N N . TYR A 1 723 ? 8.838 -23.880 55.265 1.00 14.68 723 TYR A N 1
ATOM 5751 C CA . TYR A 1 723 ? 10.293 -24.022 55.398 1.00 15.84 723 TYR A CA 1
ATOM 5752 C C . TYR A 1 723 ? 10.782 -23.999 56.861 1.00 16.44 723 TYR A C 1
ATOM 5753 O O . TYR A 1 723 ? 11.662 -23.232 57.207 1.00 18.40 723 TYR A O 1
ATOM 5762 N N . PRO A 1 724 ? 10.249 -24.866 57.696 1.00 17.29 724 PRO A N 1
ATOM 5763 C CA . PRO A 1 724 ? 10.589 -24.862 59.125 1.00 17.28 724 PRO A CA 1
ATOM 5764 C C . PRO A 1 724 ? 12.042 -25.180 59.408 1.00 15.99 724 PRO A C 1
ATOM 5765 O O . PRO A 1 724 ? 12.462 -24.890 60.531 1.00 17.21 724 PRO A O 1
ATOM 5769 N N . GLY A 1 725 ? 12.768 -25.765 58.446 1.00 15.80 725 GLY A N 1
ATOM 5770 C CA . GLY A 1 725 ? 14.179 -26.045 58.594 1.00 16.21 725 GLY A CA 1
ATOM 5771 C C . GLY A 1 725 ? 15.064 -24.878 58.161 1.00 16.26 725 GLY A C 1
ATOM 5772 O O . GLY A 1 725 ? 16.287 -24.920 58.352 1.00 16.26 725 GLY A O 1
ATOM 5773 N N . TRP A 1 726 ? 14.458 -23.817 57.611 1.00 16.18 726 TRP A N 1
ATOM 5774 C CA . TRP A 1 726 ? 15.220 -22.652 57.169 1.00 15.78 726 TRP A CA 1
ATOM 5775 C C . TRP A 1 726 ? 15.274 -21.596 58.279 1.00 15.85 726 TRP A C 1
ATOM 5776 O O . TRP A 1 726 ? 14.279 -20.942 58.561 1.00 14.89 726 TRP A O 1
ATOM 5787 N N . THR A 1 727 ? 16.444 -21.408 58.882 1.00 14.73 727 THR A N 1
ATOM 5788 C CA . THR A 1 727 ? 16.556 -20.523 60.064 1.00 14.93 727 THR A CA 1
ATOM 5789 C C . THR A 1 727 ? 15.523 -20.946 61.136 1.00 15.16 727 THR A C 1
ATOM 5790 O O . THR A 1 727 ? 15.227 -22.130 61.258 1.00 14.22 727 THR A O 1
ATOM 5794 N N . TRP A 1 728 ? 14.958 -19.997 61.872 1.00 13.81 728 TRP A N 1
ATOM 5795 C CA . TRP A 1 728 ? 14.092 -20.324 63.000 1.00 14.34 728 TRP A CA 1
ATOM 5796 C C . TRP A 1 728 ? 13.227 -19.129 63.319 1.00 15.82 728 TRP A C 1
ATOM 5797 O O . TRP A 1 728 ? 13.718 -17.996 63.325 1.00 15.40 728 TRP A O 1
ATOM 5808 N N . ALA A 1 729 ? 11.933 -19.373 63.537 1.00 14.79 729 ALA A N 1
ATOM 5809 C CA . ALA A 1 729 ? 11.023 -18.288 63.853 1.00 14.86 729 ALA A CA 1
ATOM 5810 C C . ALA A 1 729 ? 10.545 -18.362 65.314 1.00 14.91 729 ALA A C 1
ATOM 5811 O O . ALA A 1 729 ? 10.373 -19.442 65.859 1.00 14.51 729 ALA A O 1
ATOM 5813 N N . TRP A 1 730 ? 10.410 -17.215 65.964 1.00 14.38 730 TRP A N 1
ATOM 5814 C CA . TRP A 1 730 ? 9.771 -17.205 67.287 1.00 15.05 730 TRP A CA 1
ATOM 5815 C C . TRP A 1 730 ? 8.270 -17.067 67.085 1.00 15.65 730 TRP A C 1
ATOM 5816 O O . TRP A 1 730 ? 7.862 -16.417 66.134 1.00 16.35 730 TRP A O 1
ATOM 5827 N N . PRO A 1 731 ? 7.445 -17.645 67.966 1.00 15.58 731 PRO A N 1
ATOM 5828 C CA . PRO A 1 731 ? 7.894 -18.408 69.146 1.00 14.45 731 PRO A CA 1
ATOM 5829 C C . PRO A 1 731 ? 8.006 -19.876 68.806 1.00 14.51 731 PRO A C 1
ATOM 5830 O O . PRO A 1 731 ? 7.134 -20.359 68.081 1.00 13.67 731 PRO A O 1
ATOM 5834 N N . VAL A 1 732 ? 9.028 -20.554 69.333 1.00 13.79 732 VAL A N 1
ATOM 5835 C CA . VAL A 1 732 ? 9.239 -21.998 69.115 1.00 14.12 732 VAL A CA 1
ATOM 5836 C C . VAL A 1 732 ? 8.967 -22.498 67.687 1.00 14.86 732 VAL A C 1
ATOM 5837 O O . VAL A 1 732 ? 8.409 -23.582 67.487 1.00 15.42 732 VAL A O 1
ATOM 5841 N N . ASN A 1 733 ? 9.385 -21.701 66.706 1.00 13.53 733 ASN A N 1
ATOM 5842 C CA . ASN A 1 733 ? 9.251 -22.053 65.285 1.00 15.13 733 ASN A CA 1
ATOM 5843 C C . ASN A 1 733 ? 7.814 -22.150 64.731 1.00 15.01 733 ASN A C 1
ATOM 5844 O O . ASN A 1 733 ? 7.567 -22.885 63.756 1.00 12.95 733 ASN A O 1
ATOM 5849 N N . ARG A 1 734 ? 6.873 -21.461 65.377 1.00 14.31 734 ARG A N 1
ATOM 5850 C CA . ARG A 1 734 ? 5.495 -21.402 64.881 1.00 15.29 734 ARG A CA 1
ATOM 5851 C C . ARG A 1 734 ? 5.479 -20.321 63.820 1.00 16.65 734 ARG A C 1
ATOM 5852 O O . ARG A 1 734 ? 5.566 -19.139 64.140 1.00 17.47 734 ARG A O 1
ATOM 5860 N N . ARG A 1 735 ? 5.383 -20.729 62.561 1.00 16.02 735 ARG A N 1
ATOM 5861 C CA . ARG A 1 735 ? 5.547 -19.781 61.473 1.00 15.79 735 ARG A CA 1
ATOM 5862 C C . ARG A 1 735 ? 4.302 -18.947 61.197 1.00 15.63 735 ARG A C 1
ATOM 5863 O O . ARG A 1 735 ? 4.380 -17.787 60.788 1.00 15.73 735 ARG A O 1
ATOM 5871 N N . ILE A 1 736 ? 3.151 -19.555 61.427 1.00 15.38 736 ILE A N 1
ATOM 5872 C CA . ILE A 1 736 ? 1.894 -18.851 61.329 1.00 15.49 736 ILE A CA 1
ATOM 5873 C C . ILE A 1 736 ? 1.312 -18.878 62.724 1.00 15.64 736 ILE A C 1
ATOM 5874 O O . ILE A 1 736 ? 0.864 -19.934 63.175 1.00 14.78 736 ILE A O 1
ATOM 5879 N N . ILE A 1 737 ? 1.327 -17.746 63.433 1.00 15.37 737 ILE A N 1
ATOM 5880 C CA . ILE A 1 737 ? 0.750 -17.725 64.774 1.00 15.35 737 ILE A CA 1
ATOM 5881 C C . ILE A 1 737 ? -0.778 -17.746 64.720 1.00 15.52 737 ILE A C 1
ATOM 5882 O O . ILE A 1 737 ? -1.381 -17.444 63.690 1.00 14.06 737 ILE A O 1
ATOM 5887 N N . TYR A 1 738 ? -1.380 -18.158 65.835 1.00 14.10 738 TYR A N 1
ATOM 5888 C CA . TYR A 1 738 ? -2.818 -18.335 65.947 1.00 14.66 738 TYR A CA 1
ATOM 5889 C C . TYR A 1 738 ? -3.333 -19.513 65.084 1.00 13.48 738 TYR A C 1
ATOM 5890 O O . TYR A 1 738 ? -4.526 -19.589 64.791 1.00 13.57 738 TYR A O 1
ATOM 5899 N N . ASN A 1 739 ? -2.438 -20.419 64.683 1.00 13.88 739 ASN A N 1
ATOM 5900 C CA . ASN A 1 739 ? -2.823 -21.482 63.762 1.00 14.61 739 ASN A CA 1
ATOM 5901 C C . ASN A 1 739 ? -3.850 -22.488 64.274 1.00 15.45 739 ASN A C 1
ATOM 5902 O O . ASN A 1 739 ? -4.398 -23.250 63.499 1.00 12.90 739 ASN A O 1
ATOM 5907 N N . ARG A 1 740 ? -4.109 -22.507 65.582 1.00 15.22 740 ARG A N 1
ATOM 5908 C CA . ARG A 1 740 ? -5.169 -23.386 66.075 1.00 15.16 740 ARG A CA 1
ATOM 5909 C C . ARG A 1 740 ? -6.524 -22.964 65.505 1.00 16.00 740 ARG A C 1
ATOM 5910 O O . ARG A 1 740 ? -7.444 -23.779 65.412 1.00 15.45 740 ARG A O 1
ATOM 5918 N N . ALA A 1 741 ? -6.654 -21.699 65.112 1.00 15.51 741 ALA A N 1
ATOM 5919 C CA . ALA A 1 741 ? -7.932 -21.230 64.559 1.00 15.72 741 ALA A CA 1
ATOM 5920 C C . ALA A 1 741 ? -8.161 -21.647 63.094 1.00 13.71 741 ALA A C 1
ATOM 5921 O O . ALA A 1 741 ? -9.227 -21.391 62.527 1.00 14.71 741 ALA A O 1
ATOM 5923 N N . SER A 1 742 ? -7.142 -22.245 62.479 1.00 14.48 742 SER A N 1
ATOM 5924 C CA . SER A 1 742 ? -7.240 -22.744 61.090 1.00 14.39 742 SER A CA 1
ATOM 5925 C C . SER A 1 742 ? -7.908 -24.129 61.000 1.00 14.46 742 SER A C 1
ATOM 5926 O O . SER A 1 742 ? -8.082 -24.659 59.907 1.00 13.41 742 SER A O 1
ATOM 5929 N N . VAL A 1 743 ? -8.227 -24.708 62.148 1.00 15.07 743 VAL A N 1
ATOM 5930 C CA . VAL A 1 743 ? -8.875 -26.022 62.232 1.00 15.25 743 VAL A CA 1
ATOM 5931 C C . VAL A 1 743 ? -10.177 -25.948 63.024 1.00 15.71 743 VAL A C 1
ATOM 5932 O O . VAL A 1 743 ? -10.402 -25.005 63.772 1.00 15.32 743 VAL A O 1
ATOM 5936 N N . ASP A 1 744 ? -11.039 -26.956 62.867 1.00 15.85 744 ASP A N 1
ATOM 5937 C CA . ASP A 1 744 ? -12.261 -26.996 63.646 1.00 16.31 744 ASP A CA 1
ATOM 5938 C C . ASP A 1 744 ? -12.000 -27.497 65.067 1.00 16.37 744 ASP A C 1
ATOM 5939 O O . ASP A 1 744 ? -10.845 -27.747 65.446 1.00 15.65 744 ASP A O 1
ATOM 5944 N N . LEU A 1 745 ? -13.059 -27.626 65.866 1.00 14.39 745 LEU A N 1
ATOM 5945 C CA . LEU A 1 745 ? -12.886 -28.005 67.253 1.00 16.25 745 LEU A CA 1
ATOM 5946 C C . LEU A 1 745 ? -12.220 -29.374 67.393 1.00 17.53 745 LEU A C 1
ATOM 5947 O O . LEU A 1 745 ? -11.593 -29.661 68.407 1.00 18.94 745 LEU A O 1
ATOM 5952 N N . ASN A 1 746 ? -12.339 -30.194 66.355 1.00 18.33 746 ASN A N 1
ATOM 5953 C CA . ASN A 1 746 ? -11.756 -31.527 66.361 1.00 18.07 746 ASN A CA 1
ATOM 5954 C C . ASN A 1 746 ? -10.297 -31.578 65.881 1.00 17.56 746 ASN A C 1
ATOM 5955 O O . ASN A 1 746 ? -9.624 -32.615 66.002 1.00 18.65 746 ASN A O 1
ATOM 5960 N N . GLY A 1 747 ? -9.798 -30.468 65.338 1.00 17.05 747 GLY A N 1
ATOM 5961 C CA . GLY A 1 747 ? -8.429 -30.424 64.858 1.00 17.00 747 GLY A CA 1
ATOM 5962 C C . GLY A 1 747 ? -8.338 -30.666 63.358 1.00 16.75 747 GLY A C 1
ATOM 5963 O O . GLY A 1 747 ? -7.261 -30.858 62.829 1.00 16.70 747 GLY A O 1
ATOM 5964 N N . LYS A 1 748 ? -9.468 -30.618 62.664 1.00 16.70 748 LYS A N 1
ATOM 5965 C CA . LYS A 1 748 ? -9.452 -30.827 61.215 1.00 17.34 748 LYS A CA 1
ATOM 5966 C C . LYS A 1 748 ? -9.378 -29.504 60.461 1.00 16.69 748 LYS A C 1
ATOM 5967 O O . LYS A 1 748 ? -10.154 -28.622 60.723 1.00 16.99 748 LYS A O 1
ATOM 5973 N N . PRO A 1 749 ? -8.461 -29.369 59.515 1.00 16.83 749 PRO A N 1
ATOM 5974 C CA . PRO A 1 749 ? -8.313 -28.109 58.766 1.00 16.52 749 PRO A CA 1
ATOM 5975 C C . PRO A 1 749 ? -9.560 -27.608 58.053 1.00 16.51 749 PRO A C 1
ATOM 5976 O O . PRO A 1 749 ? -10.260 -28.397 57.412 1.00 16.71 749 PRO A O 1
ATOM 5980 N N . TYR A 1 750 ? -9.815 -26.303 58.162 1.00 15.47 750 TYR A N 1
ATOM 5981 C CA . TYR A 1 750 ? -10.884 -25.645 57.417 1.00 16.94 750 TYR A CA 1
ATOM 5982 C C . TYR A 1 750 ? -10.528 -25.552 55.928 1.00 17.08 750 TYR A C 1
ATOM 5983 O O . TYR A 1 750 ? -11.426 -25.525 55.079 1.00 17.77 750 TYR A O 1
ATOM 5992 N N . ALA A 1 751 ? -9.231 -25.468 55.619 1.00 16.56 751 ALA A N 1
ATOM 5993 C CA . ALA A 1 751 ? -8.778 -25.418 54.223 1.00 16.77 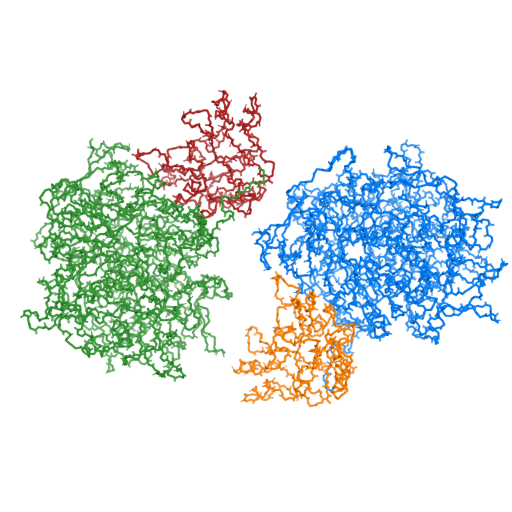751 ALA A CA 1
ATOM 5994 C C . ALA A 1 751 ? -7.800 -26.564 53.922 1.00 17.95 751 ALA A C 1
ATOM 5995 O O . ALA A 1 751 ? -6.584 -26.392 53.933 1.00 16.96 751 ALA A O 1
ATOM 5997 N N . PRO A 1 752 ? -8.351 -27.735 53.628 1.00 18.63 752 PRO A N 1
ATOM 599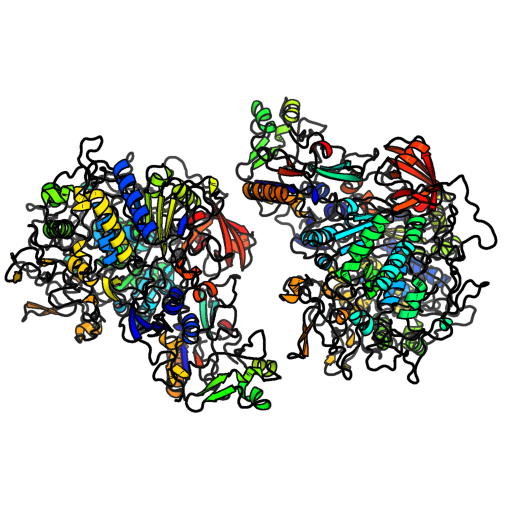8 C CA . PRO A 1 752 ? -7.551 -28.949 53.429 1.00 18.68 752 PRO A CA 1
ATOM 5999 C C . PRO A 1 752 ? -6.487 -28.790 52.349 1.00 18.49 752 PRO A C 1
ATOM 6000 O O . PRO A 1 752 ? -5.433 -29.426 52.433 1.00 20.87 752 PRO A O 1
ATOM 6004 N N . GLU A 1 753 ? -6.743 -27.951 51.355 1.00 19.09 753 GLU A N 1
ATOM 6005 C CA . GLU A 1 753 ? -5.792 -27.749 50.264 1.00 19.31 753 GLU A CA 1
ATOM 6006 C C . GLU A 1 753 ? -4.615 -26.865 50.660 1.00 17.68 753 GLU A C 1
ATOM 6007 O O . GLU A 1 753 ? -3.605 -26.831 49.970 1.00 18.56 753 GLU A O 1
ATOM 6013 N N . LYS A 1 754 ? -4.731 -26.159 51.781 1.00 16.66 754 LYS A N 1
ATOM 6014 C CA . LYS A 1 754 ? -3.628 -25.321 52.217 1.00 15.53 754 LYS A CA 1
ATOM 6015 C C . LYS A 1 754 ? -3.592 -25.306 53.741 1.00 15.44 754 LYS A C 1
ATOM 6016 O O . LYS A 1 754 ? -3.507 -24.252 54.378 1.00 15.60 754 LYS A O 1
ATOM 6022 N N . ALA A 1 755 ? -3.699 -26.499 54.316 1.00 14.53 755 ALA A N 1
ATOM 6023 C CA . ALA A 1 755 ? -3.720 -26.668 55.765 1.00 16.15 755 ALA A CA 1
ATOM 6024 C C . ALA A 1 755 ? -2.437 -26.189 56.440 1.00 15.55 755 ALA A C 1
ATOM 6025 O O . ALA A 1 755 ? -1.336 -26.291 55.872 1.00 14.98 755 ALA A O 1
ATOM 6027 N N . VAL A 1 756 ? -2.585 -25.645 57.647 1.00 15.20 756 VAL A N 1
ATOM 6028 C CA . VAL A 1 756 ? -1.451 -25.157 58.410 1.00 16.09 756 VAL A CA 1
ATOM 6029 C C . VAL A 1 756 ? -1.072 -26.201 59.442 1.00 15.41 756 VAL A C 1
ATOM 6030 O O . VAL A 1 756 ? 0.090 -26.596 59.510 1.00 16.36 756 VAL A O 1
ATOM 6034 N N . VAL A 1 757 ? -2.048 -26.610 60.256 1.00 15.98 757 VAL A N 1
ATOM 6035 C CA . VAL A 1 757 ? -1.847 -27.687 61.216 1.00 16.17 757 VAL A CA 1
ATOM 6036 C C . VAL A 1 757 ? -2.999 -28.682 61.109 1.00 16.32 757 VAL A C 1
ATOM 6037 O O . VAL A 1 757 ? -4.070 -28.362 60.593 1.00 15.52 757 VAL A O 1
ATOM 6041 N N . GLU A 1 758 ? -2.744 -29.907 61.556 1.00 16.05 758 GLU A N 1
ATOM 6042 C CA . GLU A 1 758 ? -3.761 -30.924 61.598 1.00 17.12 758 GLU A CA 1
ATOM 6043 C C . GLU A 1 758 ? -3.479 -31.856 62.779 1.00 16.17 758 GLU A C 1
ATOM 6044 O O . GLU A 1 758 ? -2.338 -32.274 63.019 1.00 15.29 758 GLU A O 1
ATOM 6050 N N . TRP A 1 759 ? -4.518 -32.184 63.515 1.00 15.51 759 TRP A N 1
ATOM 6051 C CA . TRP A 1 759 ? -4.358 -33.074 64.658 1.00 16.20 759 TRP A CA 1
ATOM 6052 C C . TRP A 1 759 ? -4.293 -34.518 64.186 1.00 16.80 759 TRP A C 1
ATOM 6053 O O . TRP A 1 759 ? -5.134 -34.977 63.424 1.00 16.63 759 TRP A O 1
ATOM 6064 N N . ASN A 1 760 ? -3.249 -35.198 64.633 1.00 17.31 760 ASN A N 1
ATOM 6065 C CA . ASN A 1 760 ? -3.041 -36.623 64.390 1.00 18.31 760 ASN A CA 1
ATOM 6066 C C . ASN A 1 760 ? -3.500 -37.339 65.658 1.00 17.86 760 ASN A C 1
ATOM 6067 O O . ASN A 1 760 ? -2.744 -37.415 66.636 1.00 17.75 760 ASN A O 1
ATOM 6072 N N . ALA A 1 761 ? -4.715 -37.876 65.656 1.00 18.69 761 ALA A N 1
ATOM 6073 C CA . ALA A 1 761 ? -5.245 -38.496 66.864 1.00 20.59 761 ALA A CA 1
ATOM 6074 C C . ALA A 1 761 ? -4.458 -39.706 67.332 1.00 22.55 761 ALA A C 1
ATOM 6075 O O . ALA A 1 761 ? -4.319 -39.921 68.535 1.00 21.98 761 ALA A O 1
ATOM 6077 N N . ALA A 1 762 ? -3.983 -40.529 66.402 1.00 22.41 762 ALA A N 1
ATOM 6078 C CA . ALA A 1 762 ? -3.254 -41.715 66.823 1.00 22.82 762 ALA A CA 1
ATOM 6079 C C . ALA A 1 762 ? -1.951 -41.356 67.536 1.00 23.15 762 ALA A C 1
ATOM 6080 O O . ALA A 1 762 ? -1.583 -42.031 68.495 1.00 22.47 762 ALA A O 1
ATOM 6082 N N . GLU A 1 763 ? -1.273 -40.277 67.130 1.00 21.54 763 GLU A N 1
ATOM 6083 C CA . GLU A 1 763 ? 0.001 -39.910 67.769 1.00 23.04 763 GLU A CA 1
ATOM 6084 C C . GLU A 1 763 ? -0.117 -38.820 68.857 1.00 20.95 763 GLU A C 1
ATOM 6085 O O . GLU A 1 763 ? 0.859 -38.489 69.548 1.00 18.85 763 GLU A O 1
ATOM 6091 N N . LYS A 1 764 ? -1.314 -38.273 69.001 1.00 20.46 764 LYS A N 1
ATOM 6092 C CA . LYS A 1 764 ? -1.545 -37.203 69.951 1.00 21.30 764 LYS A CA 1
ATOM 6093 C C . LYS A 1 764 ? -0.603 -36.067 69.657 1.00 22.03 764 LYS A C 1
ATOM 6094 O O . LYS A 1 764 ? 0.120 -35.565 70.538 1.00 23.22 764 LYS A O 1
ATOM 6100 N N . LYS A 1 765 ? -0.595 -35.657 68.395 1.00 21.39 765 LYS A N 1
ATOM 6101 C CA . LYS A 1 765 ? 0.269 -34.571 68.047 1.00 21.00 765 LYS A CA 1
ATOM 6102 C C . LYS A 1 765 ? -0.256 -33.813 66.833 1.00 18.42 765 LYS A C 1
ATOM 6103 O O . LYS A 1 765 ? -1.055 -34.317 66.058 1.00 16.58 765 LYS A O 1
ATOM 6109 N N . TRP A 1 766 ? 0.179 -32.569 66.720 1.00 16.53 766 TRP A N 1
ATOM 6110 C CA . TRP A 1 766 ? -0.197 -31.755 65.589 1.00 17.04 766 TRP A CA 1
ATOM 6111 C C . TRP A 1 766 ? 0.886 -31.852 64.516 1.00 16.63 766 TRP A C 1
ATOM 6112 O O . TRP A 1 766 ? 2.086 -31.768 64.817 1.00 16.61 766 TRP A O 1
ATOM 6123 N N . VAL A 1 767 ? 0.473 -31.997 63.263 1.00 16.97 767 VAL A N 1
ATOM 6124 C CA . VAL A 1 767 ? 1.417 -31.972 62.166 1.00 16.97 767 VAL A CA 1
ATOM 6125 C C . VAL A 1 767 ? 1.211 -30.738 61.279 1.00 16.50 767 VAL A C 1
ATOM 6126 O O . VAL A 1 767 ? 0.093 -30.180 61.209 1.00 16.86 767 VAL A O 1
ATOM 6130 N N . GLY A 1 768 ? 2.296 -30.348 60.607 1.00 15.60 768 GLY A N 1
ATOM 6131 C CA . GLY A 1 768 ? 2.363 -29.218 59.682 1.00 15.79 768 GLY A CA 1
ATOM 6132 C C . GLY A 1 768 ? 3.285 -28.174 60.288 1.00 15.98 768 GLY A C 1
ATOM 6133 O O . GLY A 1 768 ? 4.474 -28.444 60.488 1.00 16.78 768 GLY A O 1
ATOM 6134 N N . ASP A 1 769 ? 2.736 -27.002 60.603 1.00 16.02 769 ASP A N 1
ATOM 6135 C CA . ASP A 1 769 ? 3.439 -25.944 61.328 1.00 16.16 769 ASP A CA 1
ATOM 6136 C C . ASP A 1 769 ? 3.560 -26.424 62.770 1.00 16.69 769 ASP A C 1
ATOM 6137 O O . ASP A 1 769 ? 2.910 -27.412 63.152 1.00 17.10 769 ASP A O 1
ATOM 6142 N N . VAL A 1 770 ? 4.413 -25.776 63.557 1.00 15.04 770 VAL A N 1
ATOM 6143 C CA . VAL A 1 770 ? 4.400 -26.032 64.992 1.00 15.47 770 VAL A CA 1
ATOM 6144 C C . VAL A 1 770 ? 3.084 -25.414 65.473 1.00 13.74 770 VAL A C 1
ATOM 6145 O O . VAL A 1 770 ? 2.809 -24.267 65.158 1.00 13.90 770 VAL A O 1
ATOM 6149 N N . PRO A 1 771 ? 2.260 -26.155 66.204 1.00 15.03 771 PRO A N 1
ATOM 6150 C CA . PRO A 1 771 ? 0.968 -25.619 66.645 1.00 13.88 771 PRO A CA 1
ATOM 6151 C C . PRO A 1 771 ? 1.206 -24.486 67.614 1.00 14.21 771 PRO A C 1
ATOM 6152 O O . PRO A 1 771 ? 2.068 -24.603 68.485 1.00 14.39 771 PRO A O 1
ATOM 6156 N N . ASP A 1 772 ? 0.504 -23.375 67.429 1.00 13.33 772 ASP A N 1
ATOM 6157 C CA . ASP A 1 772 ? 0.590 -22.252 68.369 1.00 15.44 772 ASP A CA 1
ATOM 6158 C C . ASP A 1 772 ? -0.234 -22.671 69.584 1.00 15.08 772 ASP A C 1
ATOM 6159 O O . ASP A 1 772 ? -1.383 -22.250 69.767 1.00 14.24 772 ASP A O 1
ATOM 6164 N N . GLY A 1 773 ? 0.367 -23.507 70.428 1.00 15.48 773 GLY A N 1
ATOM 6165 C CA . GLY A 1 773 ? -0.360 -24.117 71.529 1.00 15.90 773 GLY A CA 1
ATOM 6166 C C . GLY A 1 773 ? -0.513 -25.582 71.168 1.00 17.71 773 GLY A C 1
ATOM 6167 O O . GLY A 1 773 ? -1.305 -25.955 70.314 1.00 17.22 773 GLY A O 1
ATOM 6168 N N . PRO A 1 774 ? 0.232 -26.425 71.874 1.00 18.28 774 PRO A N 1
ATOM 6169 C CA . PRO A 1 774 ? 0.382 -27.836 71.518 1.00 17.96 774 PRO A CA 1
ATOM 6170 C C . PRO A 1 774 ? -0.668 -28.789 72.081 1.00 18.27 774 PRO A C 1
ATOM 6171 O O . PRO A 1 774 ? -0.662 -29.964 71.714 1.00 17.95 774 PRO A O 1
ATOM 6175 N N . TRP A 1 775 ? -1.551 -28.293 72.943 1.00 18.56 775 TRP A N 1
ATOM 6176 C CA . TRP A 1 775 ? -2.576 -29.099 73.592 1.00 17.25 775 TRP A CA 1
ATOM 6177 C C . TRP A 1 775 ? -3.536 -29.705 72.606 1.00 16.81 775 TRP A C 1
ATOM 6178 O O . TRP A 1 775 ? -3.622 -29.246 71.476 1.00 16.58 775 TRP A O 1
ATOM 6189 N N . PRO A 1 776 ? -4.260 -30.745 73.027 1.00 16.78 776 PRO A N 1
ATOM 6190 C CA . PRO A 1 776 ? -5.268 -31.369 72.164 1.00 16.41 776 PRO A CA 1
ATOM 6191 C C . PRO A 1 776 ? -6.297 -30.364 71.667 1.00 15.86 776 PRO A C 1
ATOM 6192 O O . PRO A 1 776 ? -6.411 -29.252 72.185 1.00 15.10 776 PRO A O 1
ATOM 6196 N N . PRO A 1 777 ? -7.036 -30.763 70.652 1.00 17.15 777 PRO A N 1
ATOM 6197 C CA . PRO A 1 777 ? -8.064 -29.926 70.055 1.00 16.78 777 PRO A CA 1
ATOM 6198 C C . PRO A 1 777 ? -9.053 -29.394 71.085 1.00 16.51 777 PRO A C 1
ATOM 6199 O O . PRO A 1 777 ? -9.296 -29.992 72.134 1.00 16.31 777 PRO A O 1
ATOM 6203 N N . GLN A 1 778 ? -9.647 -28.271 70.739 1.00 15.91 778 GLN A N 1
ATOM 6204 C CA . GLN A 1 778 ? -10.547 -27.541 71.598 1.00 16.03 778 GLN A CA 1
ATOM 6205 C C . GLN A 1 778 ? -11.798 -28.309 71.986 1.00 16.36 778 GLN A C 1
ATOM 6206 O O . GLN A 1 778 ? -12.433 -27.979 72.973 1.00 16.97 778 GLN A O 1
ATOM 6212 N N . ALA A 1 779 ? -12.179 -29.310 71.197 1.00 17.97 779 ALA A N 1
ATOM 6213 C CA . ALA A 1 779 ? -13.351 -30.134 71.523 1.00 18.53 779 ALA A CA 1
ATOM 6214 C C . ALA A 1 779 ? -13.084 -30.977 72.771 1.00 19.62 779 ALA A C 1
ATOM 6215 O O . ALA A 1 779 ? -14.010 -31.430 73.457 1.00 19.00 779 ALA A O 1
ATOM 6217 N N . ASP A 1 780 ? -11.805 -31.193 73.056 1.00 20.96 780 ASP A N 1
ATOM 6218 C CA . ASP A 1 780 ? -11.398 -31.904 74.249 1.00 22.56 780 ASP A CA 1
ATOM 6219 C C . ASP A 1 780 ? -11.564 -30.974 75.442 1.00 23.24 780 ASP A C 1
ATOM 6220 O O . ASP A 1 780 ? -10.670 -30.210 75.787 1.00 21.69 780 ASP A O 1
ATOM 6225 N N . LYS A 1 781 ? -12.708 -31.066 76.098 1.00 25.48 781 LYS A N 1
ATOM 6226 C CA . LYS A 1 781 ? -12.977 -30.165 77.209 1.00 27.43 781 LYS A CA 1
ATOM 6227 C C . LYS A 1 781 ? -12.035 -30.351 78.396 1.00 27.40 781 LYS A C 1
ATOM 6228 O O . LYS A 1 781 ? -11.818 -29.418 79.168 1.00 30.05 781 LYS A O 1
ATOM 6234 N N . GLU A 1 782 ? -11.450 -31.537 78.528 1.00 27.36 782 GLU A N 1
ATOM 6235 C CA . GLU A 1 782 ? -10.602 -31.831 79.684 1.00 26.56 782 GLU A CA 1
ATOM 6236 C C . GLU A 1 782 ? -9.152 -31.427 79.506 1.00 24.49 782 GLU A C 1
ATOM 6237 O O . GLU A 1 782 ? -8.518 -30.977 80.454 1.00 24.72 782 GLU A O 1
ATOM 6243 N N . LYS A 1 783 ? -8.629 -31.598 78.299 1.00 22.76 783 LYS A N 1
ATOM 6244 C CA . LYS A 1 783 ? -7.211 -31.375 78.051 1.00 21.32 783 LYS A CA 1
ATOM 6245 C C . LYS A 1 783 ? -6.927 -30.350 76.953 1.00 19.71 783 LYS A C 1
ATOM 6246 O O . LYS A 1 783 ? -5.821 -29.810 76.882 1.00 18.68 783 LYS A O 1
ATOM 6252 N N . GLY A 1 784 ? -7.915 -30.112 76.096 1.00 17.58 784 GLY A N 1
ATOM 6253 C CA . GLY A 1 784 ? -7.755 -29.156 75.011 1.00 17.08 784 GLY A CA 1
ATOM 6254 C C . GLY A 1 784 ? -7.804 -27.728 75.529 1.00 17.05 784 GLY A C 1
ATOM 6255 O O . GLY A 1 784 ? -8.172 -27.490 76.681 1.00 16.36 784 GLY A O 1
ATOM 6256 N N . LYS A 1 785 ? -7.390 -26.781 74.689 1.00 17.77 785 LYS A N 1
ATOM 6257 C CA . LYS A 1 785 ? -7.441 -25.372 75.027 1.00 17.79 785 LYS A CA 1
ATOM 6258 C C . LYS A 1 785 ? -8.003 -24.571 73.859 1.00 18.03 785 LYS A C 1
ATOM 6259 O O . LYS A 1 785 ? -8.174 -25.074 72.738 1.00 17.53 785 LYS A O 1
ATOM 6265 N N . ARG A 1 786 ? -8.274 -23.303 74.131 1.00 16.85 786 ARG A N 1
ATOM 6266 C CA . ARG A 1 786 ? -8.813 -22.407 73.122 1.00 17.35 786 ARG A CA 1
ATOM 6267 C C . ARG A 1 786 ? -7.701 -21.839 72.259 1.00 16.90 786 ARG A C 1
ATOM 6268 O O . ARG A 1 786 ? -6.528 -21.896 72.642 1.00 18.12 786 ARG A O 1
ATOM 6276 N N . ALA A 1 787 ? -8.076 -21.283 71.111 1.00 16.13 787 ALA A N 1
ATOM 6277 C CA . ALA A 1 787 ? -7.137 -20.917 70.060 1.00 16.44 787 ALA A CA 1
ATOM 6278 C C . ALA A 1 787 ? -6.158 -19.766 70.299 1.00 16.81 787 ALA A C 1
ATOM 6279 O O . ALA A 1 787 ? -5.008 -19.819 69.832 1.00 17.07 787 ALA A O 1
ATOM 6281 N N . PHE A 1 788 ? -6.613 -18.732 70.987 1.00 15.62 788 PHE A N 1
ATOM 6282 C CA . PHE A 1 788 ? -5.800 -17.540 71.187 1.00 15.96 788 PHE A CA 1
ATOM 6283 C C . PHE A 1 788 ? -5.165 -17.619 72.574 1.00 16.25 788 PHE A C 1
ATOM 6284 O O . PHE A 1 788 ? -5.682 -17.088 73.558 1.00 16.08 788 PHE A O 1
ATOM 6292 N N . ILE A 1 789 ? -4.028 -18.302 72.623 1.00 15.96 789 ILE A N 1
ATOM 6293 C CA . ILE A 1 789 ? -3.420 -18.705 73.899 1.00 16.79 789 ILE A CA 1
ATOM 6294 C C . ILE A 1 789 ? -2.833 -17.557 74.710 1.00 17.54 789 ILE A C 1
ATOM 6295 O O . ILE A 1 789 ? -2.606 -17.688 75.912 1.00 18.72 789 ILE A O 1
ATOM 6300 N N . MET A 1 790 ? -2.597 -16.429 74.067 1.00 16.83 790 MET A N 1
ATOM 6301 C CA . MET A 1 790 ? -2.052 -15.308 74.791 1.00 16.77 790 MET A CA 1
ATOM 6302 C C . MET A 1 790 ? -3.154 -14.450 75.383 1.00 17.47 790 MET A C 1
ATOM 6303 O O . MET A 1 790 ? -2.883 -13.623 76.255 1.00 19.90 790 MET A O 1
ATOM 6308 N N . LYS A 1 791 ? -4.393 -14.627 74.919 1.00 15.68 791 LYS A N 1
ATOM 6309 C CA . LYS A 1 791 ? -5.523 -13.885 75.504 1.00 15.34 791 LYS A CA 1
ATOM 6310 C C . LYS A 1 791 ? -5.995 -14.555 76.812 1.00 16.27 791 LYS A C 1
ATOM 6311 O O . LYS A 1 791 ? -5.851 -15.751 76.961 1.00 16.76 791 LYS A O 1
ATOM 6317 N N . PRO A 1 792 ? -6.542 -13.793 77.755 1.00 17.51 792 PRO A N 1
ATOM 6318 C CA . PRO A 1 792 ? -6.930 -14.337 79.073 1.00 18.48 792 PRO A CA 1
ATOM 6319 C C . PRO A 1 792 ? -7.964 -15.455 79.035 1.00 17.43 792 PRO A C 1
ATOM 6320 O O . PRO A 1 792 ? -7.895 -16.344 79.884 1.00 17.03 792 PRO A O 1
ATOM 6324 N N . GLU A 1 793 ? -8.914 -15.400 78.105 1.00 16.02 793 GLU A N 1
ATOM 6325 C CA . GLU A 1 793 ? -9.909 -16.469 77.948 1.00 15.09 793 GLU A CA 1
ATOM 6326 C C . GLU A 1 793 ? -9.665 -17.423 76.764 1.00 14.41 793 GLU A C 1
ATOM 6327 O O . GLU A 1 793 ? -10.380 -18.410 76.606 1.00 14.43 793 GLU A O 1
ATOM 6333 N N . GLY A 1 794 ? -8.681 -17.137 75.926 1.00 13.50 794 GLY A N 1
ATOM 6334 C CA . GLY A 1 794 ? -8.419 -17.978 74.763 1.00 14.36 794 GLY A CA 1
ATOM 6335 C C . GLY A 1 794 ? -9.159 -17.580 73.490 1.00 14.25 794 GLY A C 1
ATOM 6336 O O . GLY A 1 794 ? -9.036 -18.244 72.485 1.00 14.01 794 GLY A O 1
ATOM 6337 N N . TYR A 1 795 ? -9.921 -16.488 73.555 1.00 15.37 795 TYR A N 1
ATOM 6338 C CA . TYR A 1 795 ? -10.711 -15.976 72.444 1.00 14.82 795 TYR A CA 1
ATOM 6339 C C . TYR A 1 795 ? -10.162 -14.638 71.928 1.00 14.49 795 TYR A C 1
ATOM 6340 O O . TYR A 1 795 ? -9.821 -13.730 72.715 1.00 13.81 795 TYR A O 1
ATOM 6349 N N . ALA A 1 796 ? -10.055 -14.505 70.608 1.00 13.60 796 ALA A N 1
ATOM 6350 C CA . ALA A 1 796 ? -9.653 -13.207 70.058 1.00 14.62 796 ALA A CA 1
ATOM 6351 C C . ALA A 1 796 ? -10.728 -12.145 70.341 1.00 14.00 796 ALA A C 1
ATOM 6352 O O . ALA A 1 796 ? -11.902 -12.441 70.426 1.00 15.46 796 ALA A O 1
ATOM 6354 N N . TYR A 1 797 ? -10.319 -10.897 70.487 1.00 13.97 797 TYR A N 1
ATOM 6355 C CA . TYR A 1 797 ? -11.261 -9.853 70.831 1.00 14.92 797 TYR A CA 1
ATOM 6356 C C . TYR A 1 797 ? -11.741 -9.060 69.615 1.00 14.75 797 TYR A C 1
ATOM 6357 O O . TYR A 1 797 ? -10.948 -8.354 68.974 1.00 16.28 797 TYR A O 1
ATOM 6366 N N . LEU A 1 798 ? -13.011 -9.237 69.263 1.00 14.38 798 LEU A N 1
ATOM 6367 C CA . LEU A 1 798 ? -13.680 -8.340 68.311 1.00 14.45 798 LEU A CA 1
ATOM 6368 C C . LEU A 1 798 ? -13.904 -7.018 69.040 1.00 14.38 798 LEU A C 1
ATOM 6369 O O . LEU A 1 798 ? -13.468 -5.948 68.584 1.00 13.95 798 LEU A O 1
ATOM 6374 N N . TYR A 1 799 ? -14.635 -7.113 70.162 1.00 14.40 799 TYR A N 1
ATOM 6375 C CA . TYR A 1 799 ? -14.892 -6.026 71.110 1.00 14.24 799 TYR A CA 1
ATOM 6376 C C . TYR A 1 799 ? -13.673 -6.031 72.060 1.00 14.72 799 TYR A C 1
ATOM 6377 O O . TYR A 1 799 ? -13.381 -7.048 72.694 1.00 13.94 799 TYR A O 1
ATOM 6386 N N . GLY A 1 800 ? -12.938 -4.919 72.129 1.00 14.25 800 GLY A N 1
ATOM 6387 C CA . GLY A 1 800 ? -11.654 -4.921 72.838 1.00 15.88 800 GLY A CA 1
ATOM 6388 C C . GLY A 1 800 ? -11.583 -3.785 73.814 1.00 17.55 800 GLY A C 1
ATOM 6389 O O . GLY A 1 800 ? -11.130 -2.709 73.468 1.00 19.85 800 GLY A O 1
ATOM 6390 N N . PRO A 1 801 ? -12.032 -4.046 75.037 1.00 18.00 801 PRO A N 1
ATOM 6391 C CA . PRO A 1 801 ? -12.205 -3.034 76.086 1.00 18.50 801 PRO A CA 1
ATOM 6392 C C . PRO A 1 801 ? -10.927 -2.417 76.651 1.00 18.75 801 PRO A C 1
ATOM 6393 O O . PRO A 1 801 ? -11.015 -1.503 77.471 1.00 18.57 801 PRO A O 1
ATOM 6397 N N . GLY A 1 802 ? -9.768 -2.870 76.202 1.00 20.09 802 GLY A N 1
ATOM 6398 C CA . GLY A 1 802 ? -8.513 -2.309 76.677 1.00 19.63 802 GLY A CA 1
ATOM 6399 C C . GLY A 1 802 ? -8.095 -1.031 75.962 1.00 18.38 802 GLY A C 1
ATOM 6400 O O . GLY A 1 802 ? -7.228 -0.326 76.460 1.00 19.08 802 GLY A O 1
ATOM 6401 N N . ARG A 1 803 ? -8.679 -0.723 74.800 1.00 18.11 803 ARG A N 1
ATOM 6402 C CA . ARG A 1 803 ? -8.247 0.469 74.060 1.00 16.72 803 ARG A CA 1
ATOM 6403 C C . ARG A 1 803 ? -8.831 1.741 74.663 1.00 16.65 803 ARG A C 1
ATOM 6404 O O . ARG A 1 803 ? -10.029 1.837 74.900 1.00 16.02 803 ARG A O 1
ATOM 6412 N N . GLU A 1 804 ? -7.971 2.722 74.885 1.00 17.66 804 GLU A N 1
ATOM 6413 C CA . GLU A 1 804 ? -8.361 3.955 75.544 1.00 17.77 804 GLU A CA 1
ATOM 6414 C C . GLU A 1 804 ? -9.413 4.768 74.803 1.00 16.57 804 GLU A C 1
ATOM 6415 O O . GLU A 1 804 ? -10.136 5.574 75.417 1.00 16.30 804 GLU A O 1
ATOM 6426 N N . ASP A 1 805 ? -9.534 4.558 73.502 1.00 16.31 805 ASP A N 1
ATOM 6427 C CA . ASP A 1 805 ? -10.565 5.285 72.784 1.00 16.32 805 ASP A CA 1
ATOM 6428 C C . ASP A 1 805 ? -11.764 4.480 72.336 1.00 16.36 805 ASP A C 1
ATOM 6429 O O . ASP A 1 805 ? -12.516 4.924 71.475 1.00 16.03 805 ASP A O 1
ATOM 6434 N N . GLY A 1 806 ? -11.957 3.306 72.937 1.00 16.69 806 GLY A N 1
ATOM 6435 C CA . GLY A 1 806 ? -13.206 2.574 72.725 1.00 15.81 806 GLY A CA 1
ATOM 6436 C C . GLY A 1 806 ? -13.049 1.103 72.381 1.00 14.40 806 GLY A C 1
ATOM 6437 O O . GLY A 1 806 ? -12.070 0.702 71.763 1.00 13.94 806 GLY A O 1
ATOM 6438 N N . PRO A 1 807 ? -14.034 0.301 72.784 1.00 13.64 807 PRO A N 1
ATOM 6439 C CA . PRO A 1 807 ? -13.991 -1.153 72.557 1.00 14.18 807 PRO A CA 1
ATOM 6440 C C . PRO A 1 807 ? -14.278 -1.580 71.105 1.00 14.23 807 PRO A C 1
ATOM 6441 O O . PRO A 1 807 ? -14.034 -2.728 70.742 1.00 13.54 807 PRO A O 1
ATOM 6445 N N . LEU A 1 808 ? -14.799 -0.660 70.302 1.00 13.87 808 LEU A N 1
ATOM 6446 C CA . LEU A 1 808 ? -14.972 -0.875 68.867 1.00 13.90 808 LEU A CA 1
ATOM 6447 C C . LEU A 1 808 ? -14.478 0.393 68.172 1.00 14.55 808 LEU A C 1
ATOM 6448 O O . LEU A 1 808 ? -14.572 1.489 68.736 1.00 14.10 808 LEU A O 1
ATOM 6453 N N . PRO A 1 809 ? -14.004 0.251 66.945 1.00 14.71 809 PRO A N 1
ATOM 6454 C CA . PRO A 1 809 ? -13.579 1.399 66.145 1.00 15.76 809 PRO A CA 1
ATOM 6455 C C . PRO A 1 809 ? -14.733 2.309 65.795 1.00 15.48 809 PRO A C 1
ATOM 6456 O O . PRO A 1 809 ? -15.856 1.850 65.571 1.00 15.42 809 PRO A O 1
ATOM 6460 N N . GLU A 1 810 ? -14.445 3.602 65.695 1.00 15.40 810 GLU A N 1
ATOM 6461 C CA . GLU A 1 810 ? -15.444 4.591 65.354 1.00 15.22 810 GLU A CA 1
ATOM 6462 C C . GLU A 1 810 ? -14.776 5.700 64.557 1.00 15.36 810 GLU A C 1
ATOM 6463 O O . GLU A 1 810 ? -13.676 6.147 64.897 1.00 14.16 810 GLU A O 1
ATOM 6469 N N . TYR A 1 811 ? -15.463 6.158 63.517 1.00 14.16 811 TYR A N 1
ATOM 6470 C CA . TYR A 1 811 ? -14.887 7.166 62.672 1.00 15.06 811 TYR A CA 1
ATOM 6471 C C . TYR A 1 811 ? -14.854 8.521 63.344 1.00 14.91 811 TYR A C 1
ATOM 6472 O O . TYR A 1 811 ? -15.860 8.960 63.871 1.00 13.71 811 TYR A O 1
ATOM 6481 N N . TYR A 1 812 ? -13.691 9.177 63.308 1.00 14.10 812 TYR A N 1
ATOM 6482 C CA . TYR A 1 812 ? -13.620 10.601 63.656 1.00 14.81 812 TYR A CA 1
ATOM 6483 C C . TYR A 1 812 ? -12.712 11.249 62.598 1.00 15.09 812 TYR A C 1
ATOM 6484 O O . TYR A 1 812 ? -11.843 10.570 62.023 1.00 14.12 812 TYR A O 1
ATOM 6493 N N . GLU A 1 813 ? -12.914 12.534 62.327 1.00 16.32 813 GLU A N 1
ATOM 6494 C CA . GLU A 1 813 ? -12.071 13.271 61.361 1.00 19.39 813 GLU A CA 1
ATOM 6495 C C . GLU A 1 813 ? -10.658 13.421 61.917 1.00 19.59 813 GLU A C 1
ATOM 6496 O O . GLU A 1 813 ? -10.482 13.824 63.056 1.00 20.80 813 GLU A O 1
ATOM 6502 N N . PRO A 1 814 ? -9.644 13.022 61.154 1.00 21.08 814 PRO A N 1
ATOM 6503 C CA . PRO A 1 814 ? -8.272 13.008 61.655 1.00 20.96 814 PRO A CA 1
ATOM 6504 C C . PRO A 1 814 ? -7.561 14.346 61.665 1.00 23.74 814 PRO A C 1
ATOM 6505 O O . PRO A 1 814 ? -6.573 14.495 62.380 1.00 25.87 814 PRO A O 1
ATOM 6509 N N . MET A 1 815 ? -8.039 15.312 60.897 1.00 25.07 815 MET A N 1
ATOM 6510 C CA . MET A 1 815 ? -7.358 16.593 60.863 1.00 27.24 815 MET A CA 1
ATOM 6511 C C . MET A 1 815 ? -8.296 17.749 61.139 1.00 26.94 815 MET A C 1
ATOM 6512 O O . MET A 1 815 ? -9.484 17.664 60.856 1.00 27.68 815 MET A O 1
ATOM 6517 N N . GLU A 1 816 ? -7.742 18.840 61.660 1.00 28.30 816 GLU A N 1
ATOM 6518 C CA . GLU A 1 816 ? -8.512 20.050 61.912 1.00 29.06 816 GLU A CA 1
ATOM 6519 C C . GLU A 1 816 ? -8.825 20.771 60.620 1.00 29.12 816 GLU A C 1
ATOM 6520 O O . GLU A 1 816 ? -9.916 21.311 60.432 1.00 29.43 816 GLU A O 1
ATOM 6526 N N . CYS A 1 817 ? -7.837 20.816 59.736 1.00 28.68 817 CYS A N 1
ATOM 6527 C CA . CYS A 1 817 ? -7.949 21.637 58.540 1.00 28.47 817 CYS A CA 1
ATOM 6528 C C . CYS A 1 817 ? -7.709 20.851 57.260 1.00 28.08 817 CYS A C 1
ATOM 6529 O O . CYS A 1 817 ? -6.872 19.958 57.235 1.00 27.74 817 CYS A O 1
ATOM 6532 N N . PRO A 1 818 ? -8.457 21.179 56.210 1.00 27.37 818 PRO A N 1
ATOM 6533 C CA . PRO A 1 818 ? -9.556 22.143 56.294 1.00 27.11 818 PRO A CA 1
ATOM 6534 C C . PRO A 1 818 ? -10.714 21.516 57.061 1.00 26.17 818 PRO A C 1
ATOM 6535 O O . PRO A 1 818 ? -10.749 20.310 57.229 1.00 26.27 818 PRO A O 1
ATOM 6539 N N . VAL A 1 819 ? -11.660 22.322 57.512 1.00 27.00 819 VAL A N 1
ATOM 6540 C CA . VAL A 1 819 ? -12.768 21.789 58.298 1.00 26.91 819 VAL A CA 1
ATOM 6541 C C . VAL A 1 819 ? -13.723 20.921 57.473 1.00 26.68 819 VAL A C 1
ATOM 6542 O O . VAL A 1 819 ? -14.402 21.397 56.564 1.00 27.38 819 VAL A O 1
ATOM 6546 N N . ILE A 1 820 ? -13.755 19.634 57.806 1.00 26.14 820 ILE A N 1
ATOM 6547 C CA . ILE A 1 820 ? -14.629 18.673 57.141 1.00 24.42 820 ILE A CA 1
ATOM 6548 C C . ILE A 1 820 ? -15.510 17.986 58.184 1.00 23.81 820 ILE A C 1
ATOM 6549 O O . ILE A 1 820 ? -15.004 17.462 59.153 1.00 24.54 820 ILE A O 1
ATOM 6554 N N . GLU A 1 821 ? -16.824 18.041 58.008 1.00 25.24 821 GLU A N 1
ATOM 6555 C CA . GLU A 1 821 ? -17.751 17.401 58.947 1.00 25.57 821 GLU A CA 1
ATOM 6556 C C . GLU A 1 821 ? -17.954 15.978 58.493 1.00 23.47 821 GLU A C 1
ATOM 6557 O O . GLU A 1 821 ? -17.877 15.694 57.302 1.00 24.85 821 GLU A O 1
ATOM 6563 N N . HIS A 1 822 ? -18.195 15.071 59.425 1.00 21.08 822 HIS A N 1
ATOM 6564 C CA . HIS A 1 822 ? -18.455 13.706 59.015 1.00 19.27 822 HIS A CA 1
ATOM 6565 C C . HIS A 1 822 ? -19.873 13.319 59.431 1.00 18.25 822 HIS A C 1
ATOM 6566 O O . HIS A 1 822 ? -20.439 13.910 60.347 1.00 17.21 822 HIS A O 1
ATOM 6573 N N . PRO A 1 823 ? -20.456 12.351 58.736 1.00 17.96 823 PRO A N 1
ATOM 6574 C CA . PRO A 1 823 ? -21.856 11.990 58.955 1.00 17.65 823 PRO A CA 1
ATOM 6575 C C . PRO A 1 823 ? -22.141 10.873 59.963 1.00 17.24 823 PRO A C 1
ATOM 6576 O O . PRO A 1 823 ? -23.305 10.454 60.058 1.00 19.62 823 PRO A O 1
ATOM 6580 N N . PHE A 1 824 ? -21.152 10.422 60.715 1.00 14.27 824 PHE A N 1
ATOM 6581 C CA . PHE A 1 824 ? -21.375 9.277 61.593 1.00 14.98 824 PHE A CA 1
ATOM 6582 C C . PHE A 1 824 ? -21.844 9.593 62.995 1.00 15.55 824 PHE A C 1
ATOM 6583 O O . PHE A 1 824 ? -22.467 8.755 63.642 1.00 16.81 824 PHE A O 1
ATOM 6591 N N . SER A 1 825 ? -21.575 10.809 63.442 1.00 16.00 825 SER A N 1
ATOM 6592 C CA . SER A 1 825 ? -22.019 11.257 64.757 1.00 15.85 825 SER A CA 1
ATOM 6593 C C . SER A 1 825 ? -21.744 12.737 64.908 1.00 16.74 825 SER A C 1
ATOM 6594 O O . SER A 1 825 ? -21.145 13.353 64.025 1.00 17.52 825 SER A O 1
ATOM 6597 N N . LYS A 1 826 ? -22.155 13.289 66.053 1.00 16.50 826 LYS A N 1
ATOM 6598 C CA . LYS A 1 826 ? -21.897 14.684 66.399 1.00 17.34 826 LYS A CA 1
ATOM 6599 C C . LYS A 1 826 ? -20.515 14.877 67.014 1.00 16.68 826 LYS A C 1
ATOM 6600 O O . LYS A 1 826 ? -20.139 16.004 67.335 1.00 16.95 826 LYS A O 1
ATOM 6606 N N . THR A 1 827 ? -19.767 13.791 67.216 1.00 16.40 827 THR A N 1
ATOM 6607 C CA . THR A 1 827 ? -18.427 13.929 67.739 1.00 15.86 827 THR A CA 1
ATOM 6608 C C . THR A 1 827 ? -17.450 14.062 66.580 1.00 16.77 827 THR A C 1
ATOM 6609 O O . THR A 1 827 ? -17.128 13.078 65.919 1.00 15.54 827 THR A O 1
ATOM 6613 N N . LEU A 1 828 ? -16.965 15.278 66.343 1.00 16.58 828 LEU A N 1
ATOM 6614 C CA . LEU A 1 828 ? -16.123 15.522 65.162 1.00 16.82 828 LEU A CA 1
ATOM 6615 C C . LEU A 1 828 ? -14.766 14.833 65.164 1.00 16.14 828 LEU A C 1
ATOM 6616 O O . LEU A 1 828 ? -14.435 14.091 64.216 1.00 14.71 828 LEU A O 1
ATOM 6621 N N . HIS A 1 829 ? -13.994 15.052 66.223 1.00 14.62 829 HIS A N 1
ATOM 6622 C CA . HIS A 1 829 ? -12.680 14.461 66.363 1.00 15.98 829 HIS A CA 1
ATOM 6623 C C . HIS A 1 829 ? -12.671 13.477 67.527 1.00 16.34 829 HIS A C 1
ATOM 6624 O O . HIS A 1 829 ? -13.602 13.479 68.352 1.00 16.79 829 HIS A O 1
ATOM 6631 N N . ASN A 1 830 ? -11.611 12.677 67.595 1.00 15.73 830 ASN A N 1
ATOM 6632 C CA . ASN A 1 830 ? -11.457 11.629 68.590 1.00 16.64 830 ASN A CA 1
ATOM 6633 C C . ASN A 1 830 ? -11.527 12.278 69.965 1.00 16.92 830 ASN A C 1
ATOM 6634 O O . ASN A 1 830 ? -10.757 13.188 70.242 1.00 15.37 830 ASN A O 1
ATOM 6639 N N . PRO A 1 831 ? -12.464 11.835 70.802 1.00 16.13 831 PRO A N 1
ATOM 6640 C CA . PRO A 1 831 ? -12.693 12.502 72.091 1.00 15.86 831 PRO A CA 1
ATOM 6641 C C . PRO A 1 831 ? -11.559 12.317 73.079 1.00 15.29 831 PRO A C 1
ATOM 6642 O O . PRO A 1 831 ? -11.588 12.961 74.117 1.00 16.26 831 PRO A O 1
ATOM 6646 N N . THR A 1 832 ? -10.596 11.455 72.775 1.00 15.88 832 THR A N 1
ATOM 6647 C CA . THR A 1 832 ? -9.449 11.284 73.665 1.00 16.28 832 THR A CA 1
ATOM 6648 C C . THR A 1 832 ? -8.251 12.076 73.178 1.00 17.44 832 THR A C 1
ATOM 6649 O O . THR A 1 832 ? -7.220 12.130 73.852 1.00 16.87 832 THR A O 1
ATOM 6653 N N . ALA A 1 833 ? -8.370 12.673 72.002 1.00 18.53 833 ALA A N 1
ATOM 6654 C CA . ALA A 1 833 ? -7.265 13.467 71.501 1.00 20.76 833 ALA A CA 1
ATOM 6655 C C . ALA A 1 833 ? -7.328 14.792 72.244 1.00 21.83 833 ALA A C 1
ATOM 6656 O O . ALA A 1 833 ? -8.406 15.302 72.547 1.00 21.40 833 ALA A O 1
ATOM 6658 N N . LEU A 1 834 ? -6.166 15.350 72.534 1.00 24.02 834 LEU A N 1
ATOM 6659 C CA . LEU A 1 834 ? -6.109 16.587 73.287 1.00 27.25 834 LEU A CA 1
ATOM 6660 C C . LEU A 1 834 ? -5.684 17.797 72.468 1.00 28.90 834 LEU A C 1
ATOM 6661 O O . LEU A 1 834 ? -5.831 18.923 72.912 1.00 30.62 834 LEU A O 1
ATOM 6666 N N . HIS A 1 835 ? -5.170 17.569 71.267 1.00 31.00 835 HIS A N 1
ATOM 6667 C CA . HIS A 1 835 ? -4.611 18.664 70.476 1.00 31.68 835 HIS A CA 1
ATOM 6668 C C . HIS A 1 835 ? -5.601 19.438 69.613 1.00 32.87 835 HIS A C 1
ATOM 6669 O O . HIS A 1 835 ? -5.213 20.360 68.878 1.00 33.80 835 HIS A O 1
ATOM 6676 N N . PHE A 1 836 ? -6.878 19.098 69.714 1.00 32.95 836 PHE A N 1
ATOM 6677 C CA . PHE A 1 836 ? -7.868 19.727 68.854 1.00 32.84 836 PHE A CA 1
ATOM 6678 C C . PHE A 1 836 ? -8.505 20.952 69.490 1.00 33.91 836 PHE A C 1
ATOM 6679 O O . PHE A 1 836 ? -8.569 21.076 70.722 1.00 34.93 836 PHE A O 1
ATOM 6687 N N . ALA A 1 837 ? -8.962 21.866 68.638 1.00 34.98 837 ALA A N 1
ATOM 6688 C CA . ALA A 1 837 ? -9.730 23.004 69.107 1.00 35.60 837 ALA A CA 1
ATOM 6689 C C . ALA A 1 837 ? -11.109 22.417 69.353 1.00 35.65 837 ALA A C 1
ATOM 6690 O O . ALA A 1 837 ? -11.738 21.873 68.447 1.00 36.50 837 ALA A O 1
ATOM 6692 N N A THR A 1 838 ? -11.616 22.608 70.565 0.50 35.66 838 THR A N 1
ATOM 6693 N N B THR A 1 838 ? -11.536 22.415 70.607 0.50 35.33 838 THR A N 1
ATOM 6694 C CA A THR A 1 838 ? -12.943 22.116 70.914 0.50 35.28 838 THR A CA 1
ATOM 6695 C CA B THR A 1 838 ? -12.802 21.781 70.939 0.50 34.62 838 THR A CA 1
ATOM 6696 C C A THR A 1 838 ? -13.986 23.232 70.981 0.50 34.83 838 THR A C 1
ATOM 6697 C C B THR A 1 838 ? -13.775 22.791 71.515 0.50 34.09 838 THR A C 1
ATOM 6698 O O A THR A 1 838 ? -14.824 23.380 70.084 0.50 35.02 838 THR A O 1
ATOM 6699 O O B THR A 1 838 ? -14.982 22.557 71.550 0.50 33.60 838 THR A O 1
ATOM 6706 N N A GLU A 1 839 ? -13.929 24.010 72.056 0.50 34.42 839 GLU A N 1
ATOM 6707 N N B GLU A 1 839 ? -13.234 23.920 71.955 0.50 33.81 839 GLU A N 1
ATOM 6708 C CA A GLU A 1 839 ? -14.899 25.078 72.293 0.50 33.75 839 GLU A CA 1
ATOM 6709 C CA B GLU A 1 839 ? -14.048 24.983 72.521 0.50 33.80 839 GLU A CA 1
ATOM 6710 C C A GLU A 1 839 ? -14.984 26.104 71.166 0.50 33.55 839 GLU A C 1
ATOM 6711 C C B GLU A 1 839 ? -14.616 25.886 71.429 0.50 33.57 839 GLU A C 1
ATOM 6712 O O A GLU A 1 839 ? -16.050 26.660 70.895 0.50 33.90 839 GLU A O 1
ATOM 6713 O O B GLU A 1 839 ? -15.474 26.729 71.704 0.50 33.62 839 GLU A O 1
ATOM 6724 N N A GLU A 1 840 ? -13.859 26.375 70.521 0.50 33.14 840 GLU A N 1
ATOM 6725 N N B GLU A 1 840 ? -14.140 25.711 70.196 0.50 33.53 840 GLU A N 1
ATOM 6726 C CA A GLU A 1 840 ? -13.852 27.328 69.425 0.50 32.75 840 GLU A CA 1
ATOM 6727 C CA B GLU A 1 840 ? -14.584 26.563 69.091 0.50 33.58 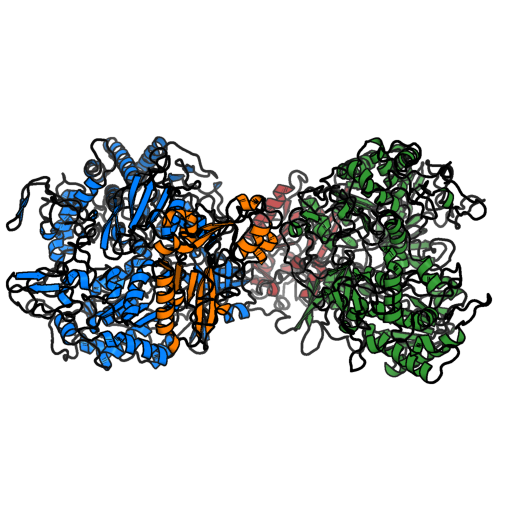840 GLU A CA 1
ATOM 6728 C C A GLU A 1 840 ? -13.896 26.560 68.116 0.50 32.83 840 GLU A C 1
ATOM 6729 C C B GLU A 1 840 ? -14.093 26.148 67.684 0.50 33.95 840 GLU A C 1
ATOM 6730 O O A GLU A 1 840 ? -13.628 25.352 68.079 0.50 32.50 840 GLU A O 1
ATOM 6731 O O B GLU A 1 840 ? -13.040 25.520 67.518 0.50 34.24 840 GLU A O 1
ATOM 6742 N N A LYS A 1 841 ? -14.262 27.262 67.050 0.50 32.98 841 LYS A N 1
ATOM 6743 N N B LYS A 1 841 ? -14.890 26.557 66.697 0.50 34.16 841 LYS A N 1
ATOM 6744 C CA A LYS A 1 841 ? -14.219 26.688 65.716 0.50 32.63 841 LYS A CA 1
ATOM 6745 C CA B LYS A 1 841 ? -14.762 26.306 65.245 0.50 34.01 841 LYS A CA 1
ATOM 6746 C C A LYS A 1 841 ? -12.747 26.662 65.378 0.50 32.43 841 LYS A C 1
ATOM 6747 C C B LYS A 1 841 ? -13.422 26.156 64.476 0.50 33.88 841 LYS A C 1
ATOM 6748 O O A LYS A 1 841 ? -11.996 27.555 65.783 0.50 32.58 841 LYS A O 1
ATOM 6749 O O B LYS A 1 841 ? -13.432 26.340 63.257 0.50 34.09 841 LYS A O 1
ATOM 6760 N N A ALA A 1 842 ? -12.307 25.636 64.664 0.50 32.67 842 ALA A N 1
ATOM 6761 N N B ALA A 1 842 ? -12.302 25.839 65.126 0.50 33.75 842 ALA A N 1
ATOM 6762 C CA A ALA A 1 842 ? -10.908 25.604 64.286 0.50 33.34 842 ALA A CA 1
ATOM 6763 C CA B ALA A 1 842 ? -11.009 25.686 64.412 0.50 33.90 842 ALA A CA 1
ATOM 6764 C C A ALA A 1 842 ? -10.606 26.835 63.431 0.50 33.69 842 ALA A C 1
ATOM 6765 C C B ALA A 1 842 ? -10.646 26.885 63.498 0.50 33.92 842 ALA A C 1
ATOM 6766 O O A ALA A 1 842 ? -11.417 27.238 62.593 0.50 33.72 842 ALA A O 1
ATOM 6767 O O B ALA A 1 842 ? -11.459 27.312 62.672 0.50 33.88 842 ALA A O 1
ATOM 6770 N N . VAL A 1 843 ? -9.432 27.417 63.649 1.00 33.98 843 VAL A N 1
ATOM 6771 C CA . VAL A 1 843 ? -9.005 28.605 62.888 1.00 34.38 843 VAL A CA 1
ATOM 6772 C C . VAL A 1 843 ? -7.926 28.316 61.822 1.00 34.15 843 VAL A C 1
ATOM 6773 O O . VAL A 1 843 ? -6.735 28.575 62.037 1.00 36.43 843 VAL A O 1
ATOM 6777 N N . CYS A 1 844 ? -8.369 27.835 60.662 1.00 31.81 844 CYS A N 1
ATOM 6778 C CA . CYS A 1 844 ? -7.494 27.374 59.576 1.00 29.85 844 CYS A CA 1
ATOM 6779 C C . CYS A 1 844 ? -6.793 28.443 58.737 1.00 27.43 844 CYS A C 1
ATOM 6780 O O . CYS A 1 844 ? -7.431 29.094 57.922 1.00 27.95 844 CYS A O 1
ATOM 6783 N N . ASP A 1 845 ? -5.475 28.581 58.899 1.00 26.21 845 ASP A N 1
ATOM 6784 C CA . ASP A 1 845 ? -4.717 29.629 58.197 1.00 25.08 845 ASP A CA 1
ATOM 6785 C C . ASP A 1 845 ? -4.634 29.430 56.682 1.00 23.73 845 ASP A C 1
ATOM 6786 O O . ASP A 1 845 ? -4.170 28.406 56.226 1.00 23.92 845 ASP A O 1
ATOM 6791 N N . PRO A 1 846 ? -5.087 30.414 55.910 1.00 23.39 846 PRO A N 1
ATOM 6792 C CA . PRO A 1 846 ? -5.058 30.323 54.443 1.00 23.26 846 PRO A CA 1
ATOM 6793 C C . PRO A 1 846 ? -3.637 30.351 53.866 1.00 22.95 846 PRO A C 1
ATOM 6794 O O . PRO A 1 846 ? -3.460 30.078 52.691 1.00 23.74 846 PRO A O 1
ATOM 6798 N N . ARG A 1 847 ? -2.645 30.701 54.676 1.00 23.32 847 ARG A N 1
ATOM 6799 C CA . ARG A 1 847 ? -1.256 30.663 54.235 1.00 22.66 847 ARG A CA 1
ATOM 6800 C C . ARG A 1 847 ? -0.816 29.218 53.933 1.00 20.28 847 ARG A C 1
ATOM 6801 O O . ARG A 1 847 ? 0.111 29.004 53.185 1.00 20.04 847 ARG A O 1
ATOM 6809 N N . TYR A 1 848 ? -1.485 28.237 54.524 1.00 17.32 848 TYR A N 1
ATOM 6810 C CA . TYR A 1 848 ? -1.078 26.829 54.393 1.00 17.83 848 TYR A CA 1
ATOM 6811 C C . TYR A 1 848 ? -2.264 25.951 54.009 1.00 17.59 848 TYR A C 1
ATOM 6812 O O . TYR A 1 848 ? -2.743 25.154 54.807 1.00 18.46 848 TYR A O 1
ATOM 6821 N N . PRO A 1 849 ? -2.694 26.069 52.762 1.00 17.05 849 PRO A N 1
ATOM 6822 C CA . PRO A 1 849 ? -3.958 25.488 52.309 1.00 17.45 849 PRO A CA 1
ATOM 6823 C C . PRO A 1 849 ? -3.924 24.047 51.860 1.00 17.57 849 PRO A C 1
ATOM 6824 O O . PRO A 1 849 ? -4.987 23.435 51.703 1.00 18.37 849 PRO A O 1
ATOM 6828 N N . PHE A 1 850 ? -2.739 23.491 51.662 1.00 17.20 850 PHE A N 1
ATOM 6829 C CA . PHE A 1 850 ? -2.665 22.138 51.147 1.00 16.14 850 PHE A CA 1
ATOM 6830 C C . PHE A 1 850 ? -2.171 21.120 52.144 1.00 15.84 850 PHE A C 1
ATOM 6831 O O . PHE A 1 850 ? -1.403 21.424 53.063 1.00 17.05 850 PHE A O 1
ATOM 6839 N N . ILE A 1 851 ? -2.641 19.901 51.958 1.00 15.45 851 ILE A N 1
ATOM 6840 C CA . ILE A 1 851 ? -2.223 18.803 52.771 1.00 15.54 851 ILE A CA 1
ATOM 6841 C C . ILE A 1 851 ? -0.983 18.202 52.132 1.00 15.65 851 ILE A C 1
ATOM 6842 O O . ILE A 1 851 ? -0.971 17.936 50.927 1.00 15.64 851 ILE A O 1
ATOM 6847 N N . CYS A 1 852 ? 0.041 18.005 52.950 1.00 14.86 852 CYS A N 1
ATOM 6848 C CA . CYS A 1 852 ? 1.266 17.346 52.512 1.00 14.49 852 CYS A CA 1
ATOM 6849 C C . CYS A 1 852 ? 1.438 16.040 53.261 1.00 15.75 852 CYS A C 1
ATOM 6850 O O . CYS A 1 852 ? 1.217 15.962 54.469 1.00 15.90 852 CYS A O 1
ATOM 6853 N N . SER A 1 853 ? 1.810 14.991 52.543 1.00 14.74 853 SER A N 1
ATOM 6854 C CA . SER A 1 853 ? 2.096 13.705 53.174 1.00 15.25 853 SER A CA 1
ATOM 6855 C C . SER A 1 853 ? 3.574 13.327 52.923 1.00 15.00 853 SER A C 1
ATOM 6856 O O . SER A 1 853 ? 4.163 13.805 51.952 1.00 16.34 853 SER A O 1
ATOM 6859 N N . THR A 1 854 ? 4.178 12.480 53.765 1.00 13.90 854 THR A N 1
ATOM 6860 C CA . THR A 1 854 ? 5.521 12.011 53.477 1.00 13.47 854 THR A CA 1
ATOM 6861 C C . THR A 1 854 ? 5.447 10.502 53.296 1.00 14.04 854 THR A C 1
ATOM 6862 O O . THR A 1 854 ? 4.645 9.819 53.945 1.00 12.56 854 THR A O 1
ATOM 6866 N N . TYR A 1 855 ? 6.246 9.985 52.375 1.00 13.25 855 TYR A N 1
ATOM 6867 C CA . TYR A 1 855 ? 6.306 8.555 52.168 1.00 13.91 855 TYR A CA 1
ATOM 6868 C C . TYR A 1 855 ? 7.651 8.225 51.557 1.00 14.80 855 TYR A C 1
ATOM 6869 O O . TYR A 1 855 ? 8.517 9.092 51.479 1.00 15.59 855 TYR A O 1
ATOM 6878 N N . ARG A 1 856 ? 7.829 6.967 51.177 1.00 14.11 856 ARG A N 1
ATOM 6879 C CA . ARG A 1 856 ? 9.098 6.486 50.666 1.00 14.39 856 ARG A CA 1
ATOM 6880 C C . ARG A 1 856 ? 9.074 6.184 49.195 1.00 14.99 856 ARG A C 1
ATOM 6881 O O . ARG A 1 856 ? 7.997 6.085 48.609 1.00 16.27 856 ARG A O 1
ATOM 6889 N N . VAL A 1 857 ? 10.272 5.999 48.632 1.00 15.70 857 VAL A N 1
ATOM 6890 C CA . VAL A 1 857 ? 10.462 5.434 47.288 1.00 13.58 857 VAL A CA 1
ATOM 6891 C C . VAL A 1 857 ? 11.329 4.193 47.389 1.00 14.21 857 VAL A C 1
ATOM 6892 O O . VAL A 1 857 ? 12.074 4.000 48.341 1.00 12.97 857 VAL A O 1
ATOM 6896 N N . THR A 1 858 ? 11.280 3.349 46.370 1.00 13.91 858 THR A N 1
ATOM 6897 C CA . THR A 1 858 ? 11.953 2.075 46.471 1.00 14.05 858 THR A CA 1
ATOM 6898 C C . THR A 1 858 ? 13.428 2.232 46.691 1.00 14.11 858 THR A C 1
ATOM 6899 O O . THR A 1 858 ? 14.020 1.468 47.428 1.00 13.22 858 THR A O 1
ATOM 6903 N N . GLU A 1 859 ? 14.031 3.217 46.030 1.00 14.19 859 GLU A N 1
ATOM 6904 C CA . GLU A 1 859 ? 15.494 3.304 46.016 1.00 14.41 859 GLU A CA 1
ATOM 6905 C C . GLU A 1 859 ? 16.193 3.882 47.240 1.00 15.06 859 GLU A C 1
ATOM 6906 O O . GLU A 1 859 ? 17.410 3.772 47.364 1.00 14.70 859 GLU A O 1
ATOM 6912 N N . HIS A 1 860 ? 15.447 4.554 48.109 1.00 13.99 860 HIS A N 1
ATOM 6913 C CA . HIS A 1 860 ? 16.058 5.151 49.289 1.00 14.33 860 HIS A CA 1
ATOM 6914 C C . HIS A 1 860 ? 15.594 4.501 50.591 1.00 14.56 860 HIS A C 1
ATOM 6915 O O . HIS A 1 860 ? 14.535 3.826 50.656 1.00 13.28 860 HIS A O 1
ATOM 6922 N N . TRP A 1 861 ? 16.399 4.715 51.622 1.00 13.94 861 TRP A N 1
ATOM 6923 C CA . TRP A 1 861 ? 16.197 4.078 52.912 1.00 14.59 861 TRP A CA 1
ATOM 6924 C C . TRP A 1 861 ? 16.134 5.098 54.038 1.00 13.32 861 TRP A C 1
ATOM 6925 O O . TRP A 1 861 ? 17.110 5.787 54.325 1.00 14.03 861 TRP A O 1
ATOM 6936 N N . GLN A 1 862 ? 14.974 5.175 54.667 1.00 13.95 862 GLN A N 1
ATOM 6937 C CA . GLN A 1 862 ? 14.810 5.977 55.890 1.00 14.33 862 GLN A CA 1
ATOM 6938 C C . GLN A 1 862 ? 15.160 7.439 55.686 1.00 13.08 862 GLN A C 1
ATOM 6939 O O . GLN A 1 862 ? 14.717 8.030 54.715 1.00 12.61 862 GLN A O 1
ATOM 6945 N N . THR A 1 863 ? 15.997 8.033 56.557 1.00 13.03 863 THR A N 1
ATOM 6946 C CA . THR A 1 863 ? 16.364 9.427 56.322 1.00 12.78 863 THR A CA 1
ATOM 6947 C C . THR A 1 863 ? 17.267 9.568 55.094 1.00 13.15 863 THR A C 1
ATOM 6948 O O . THR A 1 863 ? 17.666 10.665 54.745 1.00 13.71 863 THR A O 1
ATOM 6952 N N . GLY A 1 864 ? 17.605 8.453 54.468 1.00 13.86 864 GLY A N 1
ATOM 6953 C CA . GLY A 1 864 ? 18.470 8.492 53.304 1.00 14.85 864 GLY A CA 1
ATOM 6954 C C . GLY A 1 864 ? 19.962 8.509 53.587 1.00 14.76 864 GLY A C 1
ATOM 6955 O O . GLY A 1 864 ? 20.780 8.548 52.665 1.00 14.40 864 GLY A O 1
ATOM 6956 N N . LEU A 1 865 ? 20.347 8.518 54.861 1.00 13.31 865 LEU A N 1
ATOM 6957 C CA . LEU A 1 865 ? 21.754 8.572 55.154 1.00 13.40 865 LEU A CA 1
ATOM 6958 C C . LEU A 1 865 ? 22.505 7.482 54.368 1.00 13.65 865 LEU A C 1
ATOM 6959 O O . LEU A 1 865 ? 23.494 7.746 53.676 1.00 14.07 865 LEU A O 1
ATOM 6964 N N . MET A 1 866 ? 22.022 6.251 54.459 1.00 12.92 866 MET A N 1
ATOM 6965 C CA . MET A 1 866 ? 22.694 5.153 53.796 1.00 14.48 866 MET A CA 1
ATOM 6966 C C . MET A 1 866 ? 22.680 5.214 52.266 1.00 14.36 866 MET A C 1
ATOM 6967 O O . MET A 1 866 ? 23.682 4.908 51.612 1.00 14.63 866 MET A O 1
ATOM 6972 N N . THR A 1 867 ? 21.534 5.566 51.717 1.00 13.66 867 THR A N 1
ATOM 6973 C CA . THR A 1 867 ? 21.322 5.481 50.270 1.00 13.51 867 THR A CA 1
ATOM 6974 C C . THR A 1 867 ? 21.720 6.745 49.508 1.00 13.76 867 THR A C 1
ATOM 6975 O O . THR A 1 867 ? 22.099 6.690 48.329 1.00 14.82 867 THR A O 1
ATOM 6979 N N . ARG A 1 868 ? 21.641 7.894 50.169 1.00 12.64 868 ARG A N 1
ATOM 6980 C CA . ARG A 1 868 ? 22.218 9.114 49.616 1.00 13.76 868 ARG A CA 1
ATOM 6981 C C . ARG A 1 868 ? 23.733 8.942 49.494 1.00 13.65 868 ARG A C 1
ATOM 6982 O O . ARG A 1 868 ? 24.340 9.540 48.625 1.00 13.60 868 ARG A O 1
ATOM 6990 N N . ASN A 1 869 ? 24.341 8.146 50.393 1.00 14.53 869 ASN A N 1
ATOM 6991 C CA . ASN A 1 869 ? 25.782 7.878 50.320 1.00 15.16 869 ASN A CA 1
ATOM 6992 C C . ASN A 1 869 ? 26.133 6.648 49.455 1.00 15.27 869 ASN A C 1
ATOM 6993 O O . ASN A 1 869 ? 27.291 6.233 49.428 1.00 17.36 869 ASN A O 1
ATOM 6998 N N . THR A 1 870 ? 25.128 6.089 48.784 1.00 14.89 870 THR A N 1
ATOM 6999 C CA . THR A 1 870 ? 25.273 4.982 47.841 1.00 15.06 870 THR A CA 1
ATOM 7000 C C . THR A 1 870 ? 25.083 5.509 46.401 1.00 14.47 870 THR A C 1
ATOM 7001 O O . THR A 1 870 ? 23.956 5.724 45.981 1.00 14.64 870 THR A O 1
ATOM 7005 N N . PRO A 1 871 ? 26.162 5.743 45.647 1.00 14.02 871 PRO A N 1
ATOM 7006 C CA . PRO A 1 871 ? 26.018 6.357 44.324 1.00 13.78 871 PRO A CA 1
ATOM 7007 C C . PRO A 1 871 ? 24.966 5.776 43.387 1.00 13.11 871 PRO A C 1
ATOM 7008 O O . PRO A 1 871 ? 24.238 6.522 42.723 1.00 13.04 871 PRO A O 1
ATOM 7012 N N . TRP A 1 872 ? 24.887 4.459 43.299 1.00 14.12 872 TRP A N 1
ATOM 7013 C CA . TRP A 1 872 ? 23.906 3.849 42.409 1.00 12.51 872 TRP A CA 1
ATOM 7014 C C . TRP A 1 872 ? 22.462 4.184 42.741 1.00 13.33 872 TRP A C 1
ATOM 7015 O O . TRP A 1 872 ? 21.610 4.229 41.831 1.00 13.12 872 TRP A O 1
ATOM 7026 N N . LEU A 1 873 ? 22.166 4.374 44.028 1.00 12.28 873 LEU A N 1
ATOM 7027 C CA . LEU A 1 873 ? 20.795 4.683 44.470 1.00 12.95 873 LEU A CA 1
ATOM 7028 C C . LEU A 1 873 ? 20.516 6.173 44.278 1.00 12.61 873 LEU A C 1
ATOM 7029 O O . LEU A 1 873 ? 19.461 6.557 43.757 1.00 13.68 873 LEU A O 1
ATOM 7034 N N . LEU A 1 874 ? 21.468 7.000 44.698 1.00 13.05 874 LEU A N 1
ATOM 7035 C CA . LEU A 1 874 ? 21.364 8.440 44.502 1.00 14.08 874 LEU A CA 1
ATOM 7036 C C . LEU A 1 874 ? 21.203 8.746 43.002 1.00 13.70 874 LEU A C 1
ATOM 7037 O O . LEU A 1 874 ? 20.418 9.613 42.628 1.00 12.17 874 LEU A O 1
ATOM 7042 N N . GLU A 1 875 ? 21.905 8.000 42.146 1.00 14.25 875 GLU A N 1
ATOM 7043 C CA . GLU A 1 875 ? 21.769 8.191 40.697 1.00 14.21 875 GLU A CA 1
ATOM 7044 C C . GLU A 1 875 ? 20.302 8.077 40.250 1.00 12.94 875 GLU A C 1
ATOM 7045 O O . GLU A 1 875 ? 19.837 8.847 39.401 1.00 12.93 875 GLU A O 1
ATOM 7051 N N . ALA A 1 876 ? 19.588 7.111 40.814 1.00 13.82 876 ALA A N 1
ATOM 7052 C CA . ALA A 1 876 ? 18.190 6.843 40.447 1.00 13.91 876 ALA A CA 1
ATOM 7053 C C . ALA A 1 876 ? 17.175 7.839 41.028 1.00 14.61 876 ALA A C 1
ATOM 7054 O O . ALA A 1 876 ? 16.132 8.100 40.403 1.00 14.09 876 ALA A O 1
ATOM 7056 N N . GLU A 1 877 ? 17.482 8.377 42.205 1.00 13.08 877 GLU A N 1
ATOM 7057 C CA . GLU A 1 877 ? 16.611 9.349 42.905 1.00 13.73 877 GLU A CA 1
ATOM 7058 C C . GLU A 1 877 ? 17.504 10.397 43.566 1.00 12.12 877 GLU A C 1
ATOM 7059 O O . GLU A 1 877 ? 17.762 10.367 44.785 1.00 12.01 877 GLU A O 1
ATOM 7065 N N . PRO A 1 878 ? 18.017 11.310 42.752 1.00 12.15 878 PRO A N 1
ATOM 7066 C CA . PRO A 1 878 ? 19.057 12.227 43.203 1.00 12.66 878 PRO A CA 1
ATOM 7067 C C . PRO A 1 878 ? 18.582 13.407 44.030 1.00 12.38 878 PRO A C 1
ATOM 7068 O O . PRO A 1 878 ? 19.408 13.950 44.725 1.00 13.38 878 PRO A O 1
ATOM 7072 N N . GLN A 1 879 ? 17.306 13.756 43.991 1.00 12.12 879 GLN A N 1
ATOM 7073 C CA . GLN A 1 879 ? 16.876 14.951 44.713 1.00 12.88 879 GLN A CA 1
ATOM 7074 C C . GLN A 1 879 ? 15.489 14.914 45.355 1.00 12.78 879 GLN A C 1
ATOM 7075 O O . GLN A 1 879 ? 14.570 14.252 44.885 1.00 11.78 879 GLN A O 1
ATOM 7081 N N . MET A 1 880 ? 15.349 15.656 46.450 1.00 14.37 880 MET A N 1
ATOM 7082 C CA . MET A 1 880 ? 14.036 15.889 47.048 1.00 14.53 880 MET A CA 1
ATOM 7083 C C . MET A 1 880 ? 13.054 16.252 45.950 1.00 13.38 880 MET A C 1
ATOM 7084 O O . MET A 1 880 ? 13.359 17.052 45.084 1.00 15.08 880 MET A O 1
ATOM 7089 N N . PHE A 1 881 ? 11.857 15.699 46.018 1.00 13.62 881 PHE A N 1
ATOM 7090 C CA . PHE A 1 881 ? 10.836 16.001 45.016 1.00 13.18 881 PHE A CA 1
ATOM 7091 C C . PHE A 1 881 ? 9.486 16.334 45.662 1.00 13.30 881 PHE A C 1
ATOM 7092 O O . PHE A 1 881 ? 9.303 16.105 46.844 1.00 13.24 881 PHE A O 1
ATOM 7100 N N . CYS A 1 882 ? 8.546 16.880 44.890 1.00 12.96 882 CYS A N 1
ATOM 7101 C CA . CYS A 1 882 ? 7.195 17.067 45.396 1.00 14.26 882 CYS A CA 1
ATOM 7102 C C . CYS A 1 882 ? 6.222 16.600 44.337 1.00 13.66 882 CYS A C 1
ATOM 7103 O O . CYS A 1 882 ? 6.188 17.143 43.240 1.00 14.60 882 CYS A O 1
ATOM 7106 N N . GLU A 1 883 ? 5.482 15.552 44.667 1.00 13.74 883 GLU A N 1
ATOM 7107 C CA . GLU A 1 883 ? 4.498 14.981 43.759 1.00 14.12 883 GLU A CA 1
ATOM 7108 C C . GLU A 1 883 ? 3.201 15.750 43.927 1.00 14.37 883 GLU A C 1
ATOM 7109 O O . GLU A 1 883 ? 2.729 15.957 45.046 1.00 14.23 883 GLU A O 1
ATOM 7115 N N . MET A 1 884 ? 2.616 16.171 42.818 1.00 13.80 884 MET A N 1
ATOM 7116 C CA . MET A 1 884 ? 1.400 16.951 42.886 1.00 14.57 884 MET A CA 1
ATOM 7117 C C . MET A 1 884 ? 0.585 16.672 41.653 1.00 15.03 884 MET A C 1
ATOM 7118 O O . MET A 1 884 ? 1.120 16.235 40.634 1.00 15.86 884 MET A O 1
ATOM 7123 N N . SER A 1 885 ? -0.715 16.926 41.770 1.00 14.75 885 SER A N 1
ATOM 7124 C CA . SER A 1 885 ? -1.651 16.722 40.696 1.00 16.14 885 SER A CA 1
ATOM 7125 C C . SER A 1 885 ? -1.484 17.780 39.630 1.00 15.97 885 SER A C 1
ATOM 7126 O O . SER A 1 885 ? -0.895 18.847 39.848 1.00 15.02 885 SER A O 1
ATOM 7129 N N . GLU A 1 886 ? -1.994 17.473 38.451 1.00 17.61 886 GLU A N 1
ATOM 7130 C CA . GLU A 1 886 ? -2.008 18.449 37.378 1.00 18.83 886 GLU A CA 1
ATOM 7131 C C . GLU A 1 886 ? -2.812 19.652 37.836 1.00 17.58 886 GLU A C 1
ATOM 7132 O O . GLU A 1 886 ? -2.474 20.773 37.534 1.00 18.21 886 GLU A O 1
ATOM 7138 N N . GLU A 1 887 ? -3.892 19.403 38.564 1.00 18.22 887 GLU A N 1
ATOM 7139 C CA . GLU A 1 887 ? -4.803 20.475 38.969 1.00 18.65 887 GLU A CA 1
ATOM 7140 C C . GLU A 1 887 ? -4.080 21.517 39.840 1.00 18.31 887 GLU A C 1
ATOM 7141 O O . GLU A 1 887 ? -4.101 22.729 39.566 1.00 18.60 887 GLU A O 1
ATOM 7147 N N . LEU A 1 888 ? -3.412 21.031 40.877 1.00 17.06 888 LEU A N 1
ATOM 7148 C CA . LEU A 1 888 ? -2.659 21.883 41.771 1.00 17.26 888 LEU A CA 1
ATOM 7149 C C . LEU A 1 888 ? -1.526 22.611 41.055 1.00 16.92 888 LEU A C 1
ATOM 7150 O O . LEU A 1 888 ? -1.303 23.799 41.286 1.00 16.90 888 LEU A O 1
ATOM 7159 N N . ALA A 1 889 ? -0.789 21.889 40.219 1.00 17.24 889 ALA A N 1
ATOM 7160 C CA . ALA A 1 889 ? 0.286 22.475 39.436 1.00 16.90 889 ALA A CA 1
ATOM 7161 C C . ALA A 1 889 ? -0.249 23.634 38.610 1.00 17.79 889 ALA A C 1
ATOM 7162 O O . ALA A 1 889 ? 0.371 24.695 38.541 1.00 17.38 889 ALA A O 1
ATOM 7164 N N . THR A 1 890 ? -1.401 23.424 37.977 1.00 18.38 890 THR A N 1
ATOM 7165 C CA . THR A 1 890 ? -2.009 24.471 37.172 1.00 19.96 890 THR A CA 1
ATOM 7166 C C . THR A 1 890 ? -2.392 25.667 38.047 1.00 20.27 890 THR A C 1
ATOM 7167 O O . THR A 1 890 ? -2.069 26.815 37.740 1.00 21.42 890 THR A O 1
ATOM 7171 N N . LEU A 1 891 ? -3.065 25.387 39.154 1.00 20.22 891 LEU A N 1
ATOM 7172 C CA . LEU A 1 891 ? -3.453 26.432 40.080 1.00 19.57 891 LEU A CA 1
ATOM 7173 C C . LEU A 1 891 ? -2.260 27.280 40.518 1.00 19.25 891 LEU A C 1
ATOM 7174 O O . LEU A 1 891 ? -2.378 28.487 40.675 1.00 19.57 891 LEU A O 1
ATOM 7179 N N . ARG A 1 892 ? -1.114 26.653 40.739 1.00 18.96 892 ARG A N 1
ATOM 7180 C CA . ARG A 1 892 ? 0.027 27.396 41.242 1.00 17.46 892 ARG A CA 1
ATOM 7181 C C . ARG A 1 892 ? 1.030 27.827 40.180 1.00 17.44 892 ARG A C 1
ATOM 7182 O O . ARG A 1 892 ? 2.069 28.390 40.510 1.00 17.73 892 ARG A O 1
ATOM 7190 N N . GLY A 1 893 ? 0.727 27.580 38.910 1.00 17.16 893 GLY A N 1
ATOM 7191 C CA . GLY A 1 893 ? 1.628 27.965 37.836 1.00 17.75 893 GLY A CA 1
ATOM 7192 C C . GLY A 1 893 ? 2.966 27.246 37.841 1.00 17.31 893 GLY A C 1
ATOM 7193 O O . GLY A 1 893 ? 4.024 27.816 37.509 1.00 17.95 893 GLY A O 1
ATOM 7194 N N . ILE A 1 894 ? 2.925 25.986 38.245 1.00 17.56 894 ILE A N 1
ATOM 7195 C CA . ILE A 1 894 ? 4.108 25.157 38.323 1.00 17.11 894 ILE A CA 1
ATOM 7196 C C . ILE A 1 894 ? 4.193 24.226 37.110 1.00 17.18 894 ILE A C 1
ATOM 7197 O O . ILE A 1 894 ? 3.188 23.675 36.668 1.00 17.79 894 ILE A O 1
ATOM 7202 N N A LYS A 1 895 ? 5.398 24.073 36.573 0.50 17.13 895 LYS A N 1
ATOM 7203 N N B LYS A 1 895 ? 5.405 24.071 36.586 0.50 16.87 895 LYS A N 1
ATOM 7204 C CA A LYS A 1 895 ? 5.636 23.166 35.458 0.50 17.39 895 LYS A CA 1
ATOM 7205 C CA B LYS A 1 895 ? 5.686 23.196 35.449 0.50 17.00 895 LYS A CA 1
ATOM 7206 C C A LYS A 1 895 ? 6.507 21.996 35.918 0.50 16.90 895 LYS A C 1
ATOM 7207 C C B LYS A 1 895 ? 6.509 21.999 35.919 0.50 16.73 895 LYS A C 1
ATOM 7208 O O A LYS A 1 895 ? 7.256 22.101 36.892 0.50 16.77 895 LYS A O 1
ATOM 7209 O O B LYS A 1 895 ? 7.249 22.093 36.902 0.50 16.63 895 LYS A O 1
ATOM 7220 N N . ASN A 1 896 ? 6.382 20.872 35.225 1.00 17.02 896 ASN A N 1
ATOM 7221 C CA . ASN A 1 896 ? 7.124 19.677 35.602 1.00 16.88 896 ASN A CA 1
ATOM 7222 C C . ASN A 1 896 ? 8.617 19.908 35.772 1.00 17.07 896 ASN A C 1
ATOM 7223 O O . ASN A 1 896 ? 9.285 20.515 34.930 1.00 16.84 896 ASN A O 1
ATOM 7228 N N . GLY A 1 897 ? 9.139 19.499 36.913 1.00 16.73 897 GLY A N 1
ATOM 7229 C CA . GLY A 1 897 ? 10.546 19.662 37.179 1.00 17.28 897 GLY A CA 1
ATOM 7230 C C . GLY A 1 897 ? 10.975 21.005 37.745 1.00 17.72 897 GLY A C 1
ATOM 7231 O O . GLY A 1 897 ? 12.171 21.201 38.031 1.00 18.35 897 GLY A O 1
ATOM 7232 N N . ASP A 1 898 ? 10.040 21.945 37.881 1.00 17.42 898 ASP A N 1
ATOM 7233 C CA . ASP A 1 898 ? 10.360 23.247 38.478 1.00 16.32 898 ASP A CA 1
ATOM 7234 C C . ASP A 1 898 ? 10.816 23.115 39.915 1.00 15.80 898 ASP A C 1
ATOM 7235 O O . ASP A 1 898 ? 10.301 22.279 40.651 1.00 14.08 898 ASP A O 1
ATOM 7240 N N . LYS A 1 899 ? 11.723 23.984 40.353 1.00 15.17 899 LYS A N 1
ATOM 7241 C CA . LYS A 1 899 ? 12.021 23.982 41.772 1.00 16.17 899 LYS A CA 1
ATOM 7242 C C . LYS A 1 899 ? 10.834 24.667 42.468 1.00 14.96 899 LYS A C 1
ATOM 7243 O O . LYS A 1 899 ? 10.343 25.704 41.988 1.00 16.47 899 LYS A O 1
ATOM 7249 N N . VAL A 1 900 ? 10.343 24.065 43.550 1.00 14.70 900 VAL A N 1
ATOM 7250 C CA . VAL A 1 900 ? 9.235 24.640 44.315 1.00 14.48 900 VAL A CA 1
ATOM 7251 C C . VAL A 1 900 ? 9.625 24.768 45.788 1.00 14.44 900 VAL A C 1
ATOM 7252 O O . VAL A 1 900 ? 10.538 24.091 46.246 1.00 12.64 900 VAL A O 1
ATOM 7256 N N . ILE A 1 901 ? 8.964 25.686 46.497 1.00 15.38 901 ILE A N 1
ATOM 7257 C CA . ILE A 1 901 ? 9.215 25.850 47.928 1.00 15.54 901 ILE A CA 1
ATOM 7258 C C . ILE A 1 901 ? 7.989 25.377 48.670 1.00 15.17 901 ILE A C 1
ATOM 7259 O O . ILE A 1 901 ? 6.875 25.806 48.360 1.00 14.65 901 ILE A O 1
ATOM 7264 N N . LEU A 1 902 ? 8.199 24.509 49.640 1.00 14.52 902 LEU A N 1
ATOM 7265 C CA . LEU A 1 902 ? 7.128 24.055 50.507 1.00 15.24 902 LEU A CA 1
ATOM 7266 C C . LEU A 1 902 ? 7.343 24.761 51.833 1.00 15.42 902 LEU A C 1
ATOM 7267 O O . LEU A 1 902 ? 8.471 24.876 52.296 1.00 14.71 902 LEU A O 1
ATOM 7272 N N . GLU A 1 903 ? 6.272 25.241 52.436 1.00 15.92 903 GLU A N 1
ATOM 7273 C CA . GLU A 1 903 ? 6.409 25.959 53.690 1.00 16.99 903 GLU A CA 1
ATOM 7274 C C . GLU A 1 903 ? 5.251 25.596 54.598 1.00 16.00 903 GLU A C 1
ATOM 7275 O O . GLU A 1 903 ? 4.123 25.405 54.141 1.00 14.40 903 GLU A O 1
ATOM 7281 N N . SER A 1 904 ? 5.550 25.453 55.877 1.00 14.17 904 SER A N 1
ATOM 7282 C CA . SER A 1 904 ? 4.530 25.241 56.884 1.00 14.39 904 SER A CA 1
ATOM 7283 C C . SER A 1 904 ? 4.875 26.215 57.983 1.00 15.57 904 SER A C 1
ATOM 7284 O O . SER A 1 904 ? 5.848 26.948 57.890 1.00 13.95 904 SER A O 1
ATOM 7287 N N . VAL A 1 905 ? 4.122 26.189 59.069 1.00 17.30 905 VAL A N 1
ATOM 7288 C CA . VAL A 1 905 ? 4.421 27.110 60.150 1.00 19.15 905 VAL A CA 1
ATOM 7289 C C . VAL A 1 905 ? 5.799 26.806 60.771 1.00 17.77 905 VAL A C 1
ATOM 7290 O O . VAL A 1 905 ? 6.444 27.675 61.323 1.00 18.05 905 VAL A O 1
ATOM 7294 N N . ARG A 1 906 ? 6.250 25.579 60.627 1.00 16.92 906 ARG A N 1
ATOM 7295 C CA . ARG A 1 906 ? 7.517 25.133 61.229 1.00 18.83 906 ARG A CA 1
ATOM 7296 C C . ARG A 1 906 ? 8.783 25.440 60.434 1.00 17.48 906 ARG A C 1
ATOM 7297 O O . ARG A 1 906 ? 9.873 25.457 60.986 1.00 18.20 906 ARG A O 1
ATOM 7305 N N . GLY A 1 907 ? 8.667 25.620 59.133 1.00 16.66 907 GLY A N 1
ATOM 7306 C CA . GLY A 1 907 ? 9.863 25.839 58.348 1.00 16.25 907 GLY A CA 1
ATOM 7307 C C . GLY A 1 907 ? 9.582 25.737 56.870 1.00 15.24 907 GLY A C 1
ATOM 7308 O O . GLY A 1 907 ? 8.418 25.769 56.453 1.00 13.09 907 GLY A O 1
ATOM 7309 N N . LYS A 1 908 ? 10.634 25.608 56.075 1.00 14.84 908 LYS A N 1
ATOM 7310 C CA . LYS A 1 908 ? 10.451 25.593 54.617 1.00 15.78 908 LYS A CA 1
ATOM 7311 C C . LYS A 1 908 ? 11.594 24.855 53.974 1.00 15.93 908 LYS A C 1
ATOM 7312 O O . LYS A 1 908 ? 12.656 24.750 54.553 1.00 15.95 908 LYS A O 1
ATOM 7318 N N . LEU A 1 909 ? 11.355 24.296 52.796 1.00 15.87 909 LEU A N 1
ATOM 7319 C CA . LEU A 1 909 ? 12.391 23.544 52.089 1.00 15.96 909 LEU A CA 1
ATOM 7320 C C . LEU A 1 909 ? 12.106 23.612 50.592 1.00 15.18 909 LEU A C 1
ATOM 7321 O O . LEU A 1 909 ? 11.008 23.989 50.184 1.00 14.57 909 LEU A O 1
ATOM 7326 N N . TRP A 1 910 ? 13.101 23.263 49.777 1.00 15.93 910 TRP A N 1
ATOM 7327 C CA . TRP A 1 910 ? 12.879 23.201 48.334 1.00 15.80 910 TRP A CA 1
ATOM 7328 C C . TRP A 1 910 ? 12.747 21.764 47.876 1.00 15.31 910 TRP A C 1
ATOM 7329 O O . TRP A 1 910 ? 13.247 20.835 48.522 1.00 13.96 910 TRP A O 1
ATOM 7340 N N . ALA A 1 911 ? 12.080 21.605 46.745 1.00 14.90 911 ALA A N 1
ATOM 7341 C CA . ALA A 1 911 ? 11.917 20.311 46.098 1.00 15.21 911 ALA A CA 1
ATOM 7342 C C . ALA A 1 911 ? 11.753 20.525 44.596 1.00 14.48 911 ALA A C 1
ATOM 7343 O O . ALA A 1 911 ? 11.514 21.637 44.137 1.00 14.31 911 ALA A O 1
ATOM 7345 N N . LYS A 1 912 ? 11.944 19.451 43.843 1.00 14.77 912 LYS A N 1
ATOM 7346 C CA . LYS A 1 912 ? 11.739 19.449 42.409 1.00 13.90 912 LYS A CA 1
ATOM 7347 C C . LYS A 1 912 ? 10.325 18.893 42.156 1.00 13.92 912 LYS A C 1
ATOM 7348 O O . LYS A 1 912 ? 9.966 17.820 42.637 1.00 13.40 912 LYS A O 1
ATOM 7354 N N . ALA A 1 913 ? 9.518 19.635 41.404 1.00 13.18 913 ALA A N 1
ATOM 7355 C CA . ALA A 1 913 ? 8.145 19.217 41.162 1.00 13.58 913 ALA A CA 1
ATOM 7356 C C . ALA A 1 913 ? 8.000 18.013 40.231 1.00 13.77 913 ALA A C 1
ATOM 7357 O O . ALA A 1 913 ? 8.603 17.962 39.143 1.00 15.07 913 ALA A O 1
ATOM 7359 N N . ILE A 1 914 ? 7.227 17.043 40.697 1.00 13.09 914 ILE A N 1
ATOM 7360 C CA . ILE A 1 914 ? 6.823 15.915 39.893 1.00 14.14 914 ILE A CA 1
ATOM 7361 C C . ILE A 1 914 ? 5.306 16.029 39.699 1.00 15.55 914 ILE A C 1
ATOM 7362 O O . ILE A 1 914 ? 4.503 15.645 40.561 1.00 17.43 914 ILE A O 1
ATOM 7367 N N . ILE A 1 915 ? 4.907 16.588 38.571 1.00 14.57 915 ILE A N 1
ATOM 7368 C CA . ILE A 1 915 ? 3.494 16.681 38.271 1.00 15.06 915 ILE A CA 1
ATOM 7369 C C . ILE A 1 915 ? 3.025 15.328 37.762 1.00 15.79 915 ILE A C 1
ATOM 7370 O O . ILE A 1 915 ? 3.545 14.799 36.776 1.00 16.80 915 ILE A O 1
ATOM 7375 N N . THR A 1 916 ? 2.011 14.787 38.408 1.00 14.92 916 THR A N 1
ATOM 7376 C CA . THR A 1 916 ? 1.608 13.432 38.114 1.00 14.98 916 THR A CA 1
ATOM 7377 C C . THR A 1 916 ? 0.105 13.244 38.104 1.00 16.32 916 THR A C 1
ATOM 7378 O O . THR A 1 916 ? -0.624 13.884 38.878 1.00 15.95 916 THR A O 1
ATOM 7382 N N . LYS A 1 917 ? -0.360 12.365 37.217 1.00 15.88 917 LYS A N 1
ATOM 7383 C CA . LYS A 1 917 ? -1.764 12.014 37.153 1.00 16.26 917 LYS A CA 1
ATOM 7384 C C . LYS A 1 917 ? -2.076 10.964 38.226 1.00 16.39 917 LYS A C 1
ATOM 7385 O O . LYS A 1 917 ? -3.229 10.560 38.389 1.00 16.31 917 LYS A O 1
ATOM 7393 N N . ARG A 1 918 ? -1.047 10.523 38.947 1.00 14.59 918 ARG A N 1
ATOM 7394 C CA . ARG A 1 918 ? -1.208 9.513 39.990 1.00 16.56 918 ARG A CA 1
ATOM 7395 C C . ARG A 1 918 ? -1.801 10.078 41.281 1.00 16.15 918 ARG A C 1
ATOM 7396 O O . ARG A 1 918 ? -2.111 9.324 42.208 1.00 17.21 918 ARG A O 1
ATOM 7404 N N . ILE A 1 919 ? -1.925 11.397 41.332 1.00 16.13 919 ILE A N 1
ATOM 7405 C CA . ILE A 1 919 ? -2.572 12.094 42.452 1.00 16.37 919 ILE A CA 1
ATOM 7406 C C . ILE A 1 919 ? -3.647 12.997 41.894 1.00 16.90 919 ILE A C 1
ATOM 7407 O O . ILE A 1 919 ? -3.417 13.704 40.920 1.00 14.39 919 ILE A O 1
ATOM 7412 N N . LYS A 1 920 ? -4.832 12.977 42.501 1.00 16.95 920 LYS A N 1
ATOM 7413 C CA . LYS A 1 920 ? -5.902 13.859 42.082 1.00 19.06 920 LYS A CA 1
ATOM 7414 C C . LYS A 1 920 ? -6.475 14.480 43.343 1.00 18.65 920 LYS A C 1
ATOM 7415 O O . LYS A 1 920 ? -6.366 13.895 44.415 1.00 18.13 920 LYS A O 1
ATOM 7423 N N . PRO A 1 921 ? -7.077 15.653 43.228 1.00 18.43 921 PRO A N 1
ATOM 7424 C CA . PRO A 1 921 ? -7.627 16.322 44.409 1.00 18.67 921 PRO A CA 1
ATOM 7425 C C . PRO A 1 921 ? -8.783 15.490 44.922 1.00 20.32 921 PRO A C 1
ATOM 7426 O O . PRO A 1 921 ? -9.361 14.733 44.158 1.00 21.61 921 PRO A O 1
ATOM 7430 N N . PHE A 1 922 ? -9.125 15.622 46.193 1.00 21.91 922 PHE A N 1
ATOM 7431 C CA . PHE A 1 922 ? -10.269 14.888 46.714 1.00 22.89 922 PHE A CA 1
ATOM 7432 C C . PHE A 1 922 ? -11.427 15.879 46.787 1.00 22.74 922 PHE A C 1
ATOM 7433 O O . PHE A 1 922 ? -11.225 17.048 47.114 1.00 23.03 922 PHE A O 1
ATOM 7441 N N . ALA A 1 923 ? -12.627 15.445 46.428 0.50 23.85 923 ALA A N 1
ATOM 7442 C CA . ALA A 1 923 ? -13.764 16.355 46.516 0.50 24.93 923 ALA A CA 1
ATOM 7443 C C . ALA A 1 923 ? -14.659 15.923 47.661 0.50 25.43 923 ALA A C 1
ATOM 7444 O O . ALA A 1 923 ? -15.185 14.814 47.656 0.50 25.26 923 ALA A O 1
ATOM 7446 N N . ILE A 1 924 ? -14.813 16.805 48.645 0.50 25.90 924 ILE A N 1
ATOM 7447 C CA . ILE A 1 924 ? -15.566 16.492 49.849 0.50 26.24 924 ILE A CA 1
ATOM 7448 C C . ILE A 1 924 ? -16.437 17.656 50.283 0.50 27.00 924 ILE A C 1
ATOM 7449 O O . ILE A 1 924 ? -15.931 18.649 50.791 0.50 28.02 924 ILE A O 1
ATOM 7454 N N . GLN A 1 925 ? -17.745 17.543 50.099 0.50 27.77 925 GLN A N 1
ATOM 7455 C CA . GLN A 1 925 ? -18.657 18.571 50.591 0.50 27.80 925 GLN A CA 1
ATOM 7456 C C . GLN A 1 925 ? -18.497 19.917 49.893 0.50 27.87 925 GLN A C 1
ATOM 7457 O O . GLN A 1 925 ? -18.485 20.974 50.529 0.50 26.80 925 GLN A O 1
ATOM 7463 N N . GLY A 1 926 ? -18.376 19.883 48.575 0.50 27.71 926 GLY A N 1
ATOM 7464 C CA . GLY A 1 926 ? -18.319 21.120 47.833 0.50 27.86 926 GLY A CA 1
ATOM 7465 C C . GLY A 1 926 ? -16.918 21.669 47.825 0.50 28.01 926 GLY A C 1
ATOM 7466 O O . GLY A 1 926 ? -16.658 22.711 47.229 0.50 28.24 926 GLY A O 1
ATOM 7467 N N . GLN A 1 927 ? -16.010 20.932 48.453 0.50 27.47 927 GLN A N 1
ATOM 7468 C CA . GLN A 1 927 ? -14.630 21.365 48.597 0.50 27.56 927 GLN A CA 1
ATOM 7469 C C . GLN A 1 927 ? -13.615 20.490 47.870 0.50 26.38 927 GLN A C 1
ATOM 7470 O O . GLN A 1 927 ? -13.650 19.262 47.966 0.50 26.66 927 GLN A O 1
ATOM 7476 N N . GLN A 1 928 ? -12.703 21.150 47.164 0.50 25.73 928 GLN A N 1
ATOM 7477 C CA . GLN A 1 928 ? -11.589 20.501 46.477 0.50 24.97 928 GLN A CA 1
ATOM 7478 C C . GLN A 1 928 ? -10.376 20.490 47.393 0.50 24.22 928 GLN A C 1
ATOM 7479 O O . GLN A 1 928 ? -9.690 21.494 47.523 0.50 24.77 928 GLN A O 1
ATOM 7485 N N . VAL A 1 929 ? -10.098 19.351 48.012 1.00 24.23 929 VAL A N 1
ATOM 7486 C CA . VAL A 1 929 ? -8.979 19.239 48.926 1.00 23.06 929 VAL A CA 1
ATOM 7487 C C . VAL A 1 929 ? -7.732 18.766 48.183 1.00 22.19 929 VAL A C 1
ATOM 7488 O O . VAL A 1 929 ? -7.737 17.697 47.581 1.00 22.48 929 VAL A O 1
ATOM 7492 N N . HIS A 1 930 ? -6.676 19.568 48.221 1.00 20.37 930 HIS A N 1
ATOM 7493 C CA . HIS A 1 930 ? -5.410 19.181 47.576 1.00 19.64 930 HIS A CA 1
ATOM 7494 C C . HIS A 1 930 ? -4.374 18.591 48.510 1.00 19.26 930 HIS A C 1
ATOM 7495 O O . HIS A 1 930 ? -4.030 19.196 49.516 1.00 18.50 930 HIS A O 1
ATOM 7502 N N . MET A 1 931 ? -3.844 17.430 48.139 1.00 18.07 931 MET A N 1
ATOM 7503 C CA . MET A 1 931 ? -2.786 16.781 48.882 1.00 18.05 931 MET A CA 1
ATOM 7504 C C . MET A 1 931 ? -1.563 16.662 47.981 1.00 16.67 931 MET A C 1
ATOM 7505 O O . MET A 1 931 ? -1.672 16.288 46.816 1.00 15.62 931 MET A O 1
ATOM 7510 N N . VAL A 1 932 ? -0.398 17.024 48.504 1.00 15.39 932 VAL A N 1
ATOM 7511 C CA . VAL A 1 932 ? 0.832 16.835 47.763 1.00 13.88 932 VAL A CA 1
ATOM 7512 C C . VAL A 1 932 ? 1.678 15.873 48.582 1.00 14.37 932 VAL A C 1
ATOM 7513 O O . VAL A 1 932 ? 1.352 15.576 49.749 1.00 15.11 932 VAL A O 1
ATOM 7517 N N . GLY A 1 933 ? 2.764 15.382 47.992 1.00 13.68 933 GLY A N 1
ATOM 7518 C CA . GLY A 1 933 ? 3.586 14.389 48.657 1.00 14.31 933 GLY A CA 1
ATOM 7519 C C . GLY A 1 933 ? 5.072 14.633 48.492 1.00 14.72 933 GLY A C 1
ATOM 7520 O O . GLY A 1 933 ? 5.514 15.152 47.471 1.00 14.89 933 GLY A O 1
ATOM 7521 N N . ILE A 1 934 ? 5.844 14.316 49.522 1.00 14.54 934 ILE A N 1
ATOM 7522 C CA . ILE A 1 934 ? 7.306 14.455 49.457 1.00 13.43 934 ILE A CA 1
ATOM 7523 C C . ILE A 1 934 ? 7.940 13.252 50.125 1.00 13.83 934 ILE A C 1
ATOM 7524 O O . ILE A 1 934 ? 7.333 12.633 50.973 1.00 13.74 934 ILE A O 1
ATOM 7529 N N . PRO A 1 935 ? 9.157 12.897 49.719 1.00 13.81 935 PRO A N 1
ATOM 7530 C CA . PRO A 1 935 ? 9.890 11.822 50.377 1.00 13.66 935 PRO A CA 1
ATOM 7531 C C . PRO A 1 935 ? 10.621 12.421 51.584 1.00 12.40 935 PRO A C 1
ATOM 7532 O O . PRO A 1 935 ? 10.913 13.623 51.579 1.00 11.64 935 PRO A O 1
ATOM 7536 N N . TRP A 1 936 ? 10.902 11.623 52.598 1.00 13.81 936 TRP A N 1
ATOM 7537 C CA . TRP A 1 936 ? 11.626 12.112 53.762 1.00 14.34 936 TRP A CA 1
ATOM 7538 C C . TRP A 1 936 ? 13.047 11.532 53.752 1.00 14.33 936 TRP A C 1
ATOM 7539 O O . TRP A 1 936 ? 13.691 11.428 54.791 1.00 12.63 936 TRP A O 1
ATOM 7550 N N . HIS A 1 937 ? 13.561 11.232 52.562 1.00 13.81 937 HIS A N 1
ATOM 7551 C CA . HIS A 1 937 ? 14.883 10.617 52.427 1.00 14.67 937 HIS A CA 1
ATOM 7552 C C . HIS A 1 937 ? 16.061 11.586 52.221 1.00 15.02 937 HIS A C 1
ATOM 7553 O O . HIS A 1 937 ? 17.151 11.147 51.865 1.00 15.12 937 HIS A O 1
ATOM 7560 N N . TYR A 1 938 ? 15.879 12.892 52.392 1.00 13.53 938 TYR A N 1
ATOM 7561 C CA . TYR A 1 938 ? 16.997 13.782 52.106 1.00 13.19 938 TYR A CA 1
ATOM 7562 C C . TYR A 1 938 ? 17.473 14.560 53.330 1.00 14.31 938 TYR A C 1
ATOM 7563 O O . TYR A 1 938 ? 16.743 14.672 54.315 1.00 14.53 938 TYR A O 1
ATOM 7572 N N . GLY A 1 939 ? 18.706 15.060 53.273 1.00 13.33 939 GLY A N 1
ATOM 7573 C CA . GLY A 1 939 ? 19.280 15.803 54.367 1.00 12.36 939 GLY A CA 1
ATOM 7574 C C . GLY A 1 939 ? 20.461 16.615 53.916 1.00 14.00 939 GLY A C 1
ATOM 7575 O O . GLY A 1 939 ? 21.175 16.236 52.985 1.00 13.21 939 GLY A O 1
ATOM 7576 N N . TRP A 1 940 ? 20.679 17.741 54.585 1.00 14.30 940 TRP A N 1
ATOM 7577 C CA . TRP A 1 940 ? 21.686 18.703 54.168 1.00 13.44 940 TRP A CA 1
ATOM 7578 C C . TRP A 1 940 ? 23.133 18.175 54.101 1.00 13.77 940 TRP A C 1
ATOM 7579 O O . TRP A 1 940 ? 23.957 18.781 53.423 1.00 13.27 940 TRP A O 1
ATOM 7590 N N . SER A 1 941 ? 23.440 17.059 54.761 1.00 14.18 941 SER A N 1
ATOM 7591 C CA . SER A 1 941 ? 24.845 16.652 54.842 1.00 15.28 941 SER A CA 1
ATOM 7592 C C . SER A 1 941 ? 25.435 16.113 53.552 1.00 15.71 941 SER A C 1
ATOM 7593 O O . SER A 1 941 ? 26.651 16.156 53.391 1.00 17.04 941 SER A O 1
ATOM 7596 N N . PHE A 1 942 ? 24.584 15.622 52.647 1.00 16.47 942 PHE A N 1
ATOM 7597 C CA . PHE A 1 942 ? 25.032 15.025 51.384 1.00 16.39 942 PHE A CA 1
ATOM 7598 C C . PHE A 1 942 ? 23.815 14.571 50.580 1.00 15.21 942 PHE A C 1
ATOM 7599 O O . PHE A 1 942 ? 22.862 14.081 51.154 1.00 15.93 942 PHE A O 1
ATOM 7607 N N . PRO A 1 943 ? 23.811 14.751 49.265 1.00 15.45 943 PRO A N 1
ATOM 7608 C CA . PRO A 1 943 ? 24.873 15.436 48.532 1.00 16.32 943 PRO A CA 1
ATOM 7609 C C . PRO A 1 943 ? 24.604 16.937 48.584 1.00 18.31 943 PRO A C 1
ATOM 7610 O O . PRO A 1 943 ? 23.643 17.339 49.220 1.00 18.57 943 PRO A O 1
ATOM 7614 N N . LYS A 1 944 ? 25.412 17.742 47.902 1.00 19.72 944 LYS A N 1
ATOM 7615 C CA . LYS A 1 944 ? 25.266 19.201 47.959 1.00 20.17 944 LYS A CA 1
ATOM 7616 C C . LYS A 1 944 ? 23.900 19.719 47.505 1.00 20.62 944 LYS A C 1
ATOM 7617 O O . LYS A 1 944 ? 23.349 20.662 48.077 1.00 21.02 944 LYS A O 1
ATOM 7623 N N . ASN A 1 945 ? 23.325 19.102 46.491 1.00 19.30 945 ASN A N 1
ATOM 7624 C CA . ASN A 1 945 ? 22.077 19.635 45.975 1.00 18.93 945 ASN A CA 1
ATOM 7625 C C . ASN A 1 945 ? 20.963 18.612 46.092 1.00 16.96 945 ASN A C 1
ATOM 7626 O O . ASN A 1 945 ? 20.117 18.521 45.216 1.00 16.78 945 ASN A O 1
ATOM 7631 N N . GLY A 1 946 ? 20.969 17.829 47.172 1.00 14.27 946 GLY A N 1
ATOM 7632 C CA . GLY A 1 946 ? 19.983 16.782 47.338 1.00 13.64 946 GLY A CA 1
ATOM 7633 C C . GLY A 1 946 ? 18.736 17.310 48.012 1.00 14.65 946 GLY A C 1
ATOM 7634 O O . GLY A 1 946 ? 17.634 16.861 47.741 1.00 13.75 946 GLY A O 1
ATOM 7635 N N . GLY A 1 947 ? 18.917 18.292 48.889 1.00 15.53 947 GLY A N 1
ATOM 7636 C CA . GLY A 1 947 ? 17.782 18.822 49.620 1.00 15.24 947 GLY A CA 1
ATOM 7637 C C . GLY A 1 947 ? 17.929 18.461 51.080 1.00 15.60 947 GLY A C 1
ATOM 7638 O O . GLY A 1 947 ? 18.949 17.901 51.476 1.00 14.25 947 GLY A O 1
ATOM 7639 N N . ASP A 1 948 ? 16.914 18.778 51.878 1.00 14.96 948 ASP A N 1
ATOM 7640 C CA . ASP A 1 948 ? 16.991 18.528 53.317 1.00 15.23 948 ASP A CA 1
ATOM 7641 C C . ASP A 1 948 ? 15.767 17.727 53.766 1.00 15.37 948 ASP A C 1
ATOM 7642 O O . ASP A 1 948 ? 15.012 17.216 52.941 1.00 15.50 948 ASP A O 1
ATOM 7647 N N . ALA A 1 949 ? 15.595 17.598 55.076 1.00 14.21 949 ALA A N 1
ATOM 7648 C CA . ALA A 1 949 ? 14.597 16.717 55.650 1.00 13.54 949 ALA A CA 1
ATOM 7649 C C . ALA A 1 949 ? 13.159 17.191 55.521 1.00 13.23 949 ALA A C 1
ATOM 7650 O O . ALA A 1 949 ? 12.862 18.304 55.861 1.00 13.92 949 ALA A O 1
ATOM 7652 N N . ALA A 1 950 ? 12.273 16.308 55.076 1.00 14.52 950 ALA A N 1
ATOM 7653 C CA . ALA A 1 950 ? 10.857 16.635 54.993 1.00 14.95 950 ALA A CA 1
ATOM 7654 C C . ALA A 1 950 ? 10.356 17.082 56.374 1.00 14.43 950 ALA A C 1
ATOM 7655 O O . ALA A 1 950 ? 9.442 17.906 56.464 1.00 12.68 950 ALA A O 1
ATOM 7657 N N . ASN A 1 951 ? 10.944 16.527 57.432 1.00 13.71 951 ASN A N 1
ATOM 7658 C CA . ASN A 1 951 ? 10.521 16.854 58.795 1.00 13.75 951 ASN A CA 1
ATOM 7659 C C . ASN A 1 951 ? 10.753 18.282 59.235 1.00 13.82 951 ASN A C 1
ATOM 7660 O O . ASN A 1 951 ? 10.348 18.685 60.322 1.00 13.34 951 ASN A O 1
ATOM 7665 N N . ILE A 1 952 ? 11.401 19.068 58.386 1.00 14.69 952 ILE A N 1
ATOM 7666 C CA . ILE A 1 952 ? 11.493 20.498 58.617 1.00 14.43 952 ILE A CA 1
ATOM 7667 C C . ILE A 1 952 ? 10.087 21.118 58.675 1.00 14.17 952 ILE A C 1
ATOM 7668 O O . ILE A 1 952 ? 9.849 22.120 59.371 1.00 12.02 952 ILE A O 1
ATOM 7673 N N . LEU A 1 953 ? 9.152 20.495 57.955 1.00 14.50 953 LEU A N 1
ATOM 7674 C CA . LEU A 1 953 ? 7.782 20.973 57.852 1.00 14.93 953 LEU A CA 1
ATOM 7675 C C . LEU A 1 953 ? 6.813 20.386 58.893 1.00 15.39 953 LEU A C 1
ATOM 7676 O O . LEU A 1 953 ? 5.767 20.970 59.138 1.00 16.05 953 LEU A O 1
ATOM 7681 N N . THR A 1 954 ? 7.143 19.236 59.480 1.00 16.51 954 THR A N 1
ATOM 7682 C CA . THR A 1 954 ? 6.166 18.526 60.314 1.00 17.61 954 THR A CA 1
ATOM 7683 C C . THR A 1 954 ? 6.067 18.967 61.758 1.00 19.51 954 THR A C 1
ATOM 7684 O O . THR A 1 954 ? 7.049 19.385 62.350 1.00 18.53 954 THR A O 1
ATOM 7688 N N . PRO A 1 955 ? 4.870 18.809 62.316 1.00 22.43 955 PRO A N 1
ATOM 7689 C CA . PRO A 1 955 ? 4.629 19.009 63.743 1.00 24.79 955 PRO A CA 1
ATOM 7690 C C . PRO A 1 955 ? 4.623 17.595 64.354 1.00 27.60 955 PRO A C 1
ATOM 7691 O O . PRO A 1 955 ? 4.665 16.598 63.603 1.00 28.22 955 PRO A O 1
ATOM 7695 N N . SER A 1 956 ? 4.518 17.488 65.675 1.00 30.83 956 SER A N 1
ATOM 7696 C CA . SER A 1 956 ? 4.431 16.163 66.317 1.00 33.59 956 SER A CA 1
ATOM 7697 C C . SER A 1 956 ? 3.023 15.537 66.239 1.00 35.29 956 SER A C 1
ATOM 7698 O O . SER A 1 956 ? 2.097 16.104 65.636 1.00 37.11 956 SER A O 1
ATOM 7701 N N . VAL A 1 957 ? 2.850 14.361 66.832 1.00 36.36 957 VAL A N 1
ATOM 7702 C CA . VAL A 1 957 ? 1.534 13.734 66.805 1.00 36.60 957 VAL A CA 1
ATOM 7703 C C . VAL A 1 957 ? 0.625 14.436 67.800 1.00 39.26 957 VAL A C 1
ATOM 7704 O O . VAL A 1 957 ? -0.604 14.312 67.721 1.00 41.04 957 VAL A O 1
ATOM 7708 N N . GLY A 1 958 ? 1.215 15.191 68.726 1.00 40.54 958 GLY A N 1
ATOM 7709 C CA . GLY A 1 958 ? 0.406 15.867 69.724 1.00 41.34 958 GLY A CA 1
ATOM 7710 C C . GLY A 1 958 ? 0.813 17.271 70.144 1.00 42.10 958 GLY A C 1
ATOM 7711 O O . GLY A 1 958 ? 1.274 18.083 69.325 1.00 42.57 958 GLY A O 1
ATOM 7712 N N . ASN A 1 959 ? 0.618 17.553 71.436 1.00 41.74 959 ASN A N 1
ATOM 7713 C CA . ASN A 1 959 ? 0.957 18.846 72.023 1.00 41.55 959 ASN A CA 1
ATOM 7714 C C . ASN A 1 959 ? 2.469 19.079 72.094 1.00 40.24 959 ASN A C 1
ATOM 7715 O O . ASN A 1 959 ? 2.931 20.225 72.234 1.00 40.61 959 ASN A O 1
ATOM 7720 N N . PRO A 1 960 ? 3.239 17.992 72.027 1.00 39.39 960 PRO A N 1
ATOM 7721 C CA . PRO A 1 960 ? 4.699 18.097 71.953 1.00 38.15 960 PRO A CA 1
ATOM 7722 C C . PRO A 1 960 ? 5.051 19.006 70.788 1.00 37.41 960 PRO A C 1
ATOM 7723 O O . PRO A 1 960 ? 4.275 19.063 69.818 1.00 38.10 960 PRO A O 1
ATOM 7727 N N . ASN A 1 961 ? 6.185 19.702 70.862 1.00 36.03 961 ASN A N 1
ATOM 7728 C CA . ASN A 1 961 ? 6.610 20.511 69.731 0.80 34.05 961 ASN A CA 1
ATOM 7729 C C . ASN A 1 961 ? 7.558 19.692 68.834 0.80 33.46 961 ASN A C 1
ATOM 7730 O O . ASN A 1 961 ? 7.623 19.904 67.632 0.80 31.27 961 ASN A O 1
ATOM 7739 N N . THR A 1 962 ? 8.263 18.731 69.438 1.00 33.60 962 THR A N 1
ATOM 7740 C CA . THR A 1 962 ? 9.125 17.790 68.704 1.00 34.15 962 THR A CA 1
ATOM 7741 C C . THR A 1 962 ? 8.670 16.369 69.042 1.00 34.61 962 THR A C 1
ATOM 7742 O O . THR A 1 962 ? 7.679 16.200 69.752 1.00 35.68 962 THR A O 1
ATOM 7746 N N . GLY A 1 963 ? 9.372 15.348 68.544 1.00 34.92 963 GLY A N 1
ATOM 7747 C CA . GLY A 1 963 ? 9.003 13.981 68.880 1.00 34.68 963 GLY A CA 1
ATOM 7748 C C . GLY A 1 963 ? 8.504 13.097 67.748 1.00 34.11 963 GLY A C 1
ATOM 7749 O O . GLY A 1 963 ? 9.152 12.982 66.695 1.00 34.90 963 GLY A O 1
ATOM 7750 N N . ILE A 1 964 ? 7.374 12.426 67.973 1.00 34.02 964 ILE A N 1
ATOM 7751 C CA . ILE A 1 964 ? 6.832 11.523 66.955 1.00 32.92 964 ILE A CA 1
ATOM 7752 C C . ILE A 1 964 ? 6.184 12.353 65.857 1.00 32.35 964 ILE A C 1
ATOM 7753 O O . ILE A 1 964 ? 5.319 13.185 66.131 1.00 33.45 964 ILE A O 1
ATOM 7758 N N . PRO A 1 965 ? 6.604 12.166 64.615 1.00 31.59 965 PRO A N 1
ATOM 7759 C CA . PRO A 1 965 ? 6.031 12.984 63.530 1.00 32.22 965 PRO A CA 1
ATOM 7760 C C . PRO A 1 965 ? 4.625 12.529 63.097 1.00 31.97 965 PRO A C 1
ATOM 7761 O O . PRO A 1 965 ? 4.411 11.327 62.953 1.00 31.87 965 PRO A O 1
ATOM 7765 N N . GLU A 1 966 ? 3.674 13.448 62.919 1.00 32.84 966 GLU A N 1
ATOM 7766 C CA . GLU A 1 966 ? 2.453 13.047 62.208 1.00 32.39 966 GLU A CA 1
ATOM 7767 C C . GLU A 1 966 ? 2.913 13.182 60.767 1.00 31.02 966 GLU A C 1
ATOM 7768 O O . GLU A 1 966 ? 2.891 14.267 60.169 1.00 32.29 966 GLU A O 1
ATOM 7774 N N . THR A 1 967 ? 3.351 12.055 60.238 1.00 29.31 967 THR A N 1
ATOM 7775 C CA . THR A 1 967 ? 4.032 12.007 58.960 1.00 26.32 967 THR A CA 1
ATOM 7776 C C . THR A 1 967 ? 3.121 11.940 57.747 1.00 24.30 967 THR A C 1
ATOM 7777 O O . THR A 1 967 ? 3.553 12.211 56.645 1.00 23.19 967 THR A O 1
ATOM 7781 N N . LYS A 1 968 ? 1.874 11.544 57.935 1.00 23.95 968 LYS A N 1
ATOM 7782 C CA . LYS A 1 968 ? 0.990 11.306 56.790 1.00 23.43 968 LYS A CA 1
ATOM 7783 C C . LYS A 1 968 ? 0.188 12.499 56.305 1.00 22.18 968 LYS A C 1
ATOM 7784 O O . LYS A 1 968 ? -0.276 12.510 55.154 1.00 21.57 968 LYS A O 1
ATOM 7790 N N . ALA A 1 969 ? 0.014 13.491 57.171 1.00 21.74 969 ALA A N 1
ATOM 7791 C CA . ALA A 1 969 ? -0.822 14.637 56.849 1.00 21.49 969 ALA A CA 1
ATOM 7792 C C . ALA A 1 969 ? -0.470 15.865 57.685 1.00 21.35 969 ALA A C 1
ATOM 7793 O O . ALA A 1 969 ? -0.479 15.804 58.920 1.00 22.68 969 ALA A O 1
ATOM 7795 N N . PHE A 1 970 ? -0.147 16.968 57.016 1.00 19.24 970 PHE A N 1
ATOM 7796 C CA . PHE A 1 970 ? 0.137 18.242 57.691 1.00 18.08 970 PHE A CA 1
ATOM 7797 C C . PHE A 1 970 ? -0.033 19.353 56.654 1.00 18.20 970 PHE A C 1
ATOM 7798 O O . PHE A 1 970 ? 0.043 19.105 55.449 1.00 18.50 970 PHE A O 1
ATOM 7806 N N . MET A 1 971 ? -0.277 20.574 57.113 1.00 16.06 971 MET A N 1
ATOM 7807 C CA . MET A 1 971 ? -0.619 21.650 56.215 1.00 15.64 971 MET A CA 1
ATOM 7808 C C . MET A 1 971 ? 0.584 22.448 55.740 1.00 14.66 971 MET A C 1
ATOM 7809 O O . MET A 1 971 ? 1.505 22.735 56.506 1.00 14.95 971 MET A O 1
ATOM 7814 N N . VAL A 1 972 ? 0.573 22.781 54.456 1.00 13.31 972 VAL A N 1
ATOM 7815 C CA . VAL A 1 972 ? 1.622 23.577 53.851 1.00 13.75 972 VAL A CA 1
ATOM 7816 C C . VAL A 1 972 ? 1.092 24.403 52.718 1.00 14.50 972 VAL A C 1
ATOM 7817 O O . VAL A 1 972 ? -0.085 24.313 52.316 1.00 14.71 972 VAL A O 1
ATOM 7821 N N . ASN A 1 973 ? 1.988 25.234 52.201 1.00 14.83 973 ASN A N 1
ATOM 7822 C CA . ASN A 1 973 ? 1.770 25.886 50.931 1.00 15.93 973 ASN A CA 1
ATOM 7823 C C . ASN A 1 973 ? 2.837 25.345 49.973 1.00 16.54 973 ASN A C 1
ATOM 7824 O O . ASN A 1 973 ? 3.890 24.836 50.409 1.00 15.57 973 ASN A O 1
ATOM 7829 N N . VAL A 1 974 ? 2.549 25.398 48.677 1.00 16.46 974 VAL A N 1
ATOM 7830 C CA . VAL A 1 974 ? 3.536 25.021 47.677 1.00 16.05 974 VAL A CA 1
ATOM 7831 C C . VAL A 1 974 ? 3.615 26.178 46.717 1.00 15.24 974 VAL A C 1
ATOM 7832 O O . VAL A 1 974 ? 2.604 26.632 46.236 1.00 15.16 974 VAL A O 1
ATOM 7836 N N . THR A 1 975 ? 4.816 26.652 46.420 1.00 15.36 975 THR A N 1
ATOM 7837 C CA . THR A 1 975 ? 4.963 27.804 45.562 1.00 16.93 975 THR A CA 1
ATOM 7838 C C . THR A 1 975 ? 6.146 27.580 44.628 1.00 17.31 975 THR A C 1
ATOM 7839 O O . THR A 1 975 ? 7.148 26.982 45.021 1.00 15.57 975 THR A O 1
ATOM 7843 N N . LYS A 1 976 ? 6.025 28.048 43.393 1.00 17.37 976 LYS A N 1
ATOM 7844 C CA . LYS A 1 976 ? 7.144 27.978 42.471 1.00 18.95 976 LYS A CA 1
ATOM 7845 C C . LYS A 1 976 ? 8.286 28.816 43.009 1.00 19.09 976 LYS A C 1
ATOM 7846 O O . LYS A 1 976 ? 8.089 29.952 43.410 1.00 19.43 976 LYS A O 1
ATOM 7852 N N . ALA A 1 977 ? 9.485 28.252 43.027 1.00 20.40 977 ALA A N 1
ATOM 7853 C CA . ALA A 1 977 ? 10.642 28.976 43.524 1.00 21.26 977 ALA A CA 1
ATOM 7854 C C . ALA A 1 977 ? 11.122 30.056 42.548 1.00 22.55 977 ALA A C 1
ATOM 7855 O O . ALA A 1 977 ? 10.831 30.038 41.343 1.00 21.21 977 ALA A O 1
ATOM 7858 N N . SER B 2 1 ? 22.124 -21.289 21.395 1.00 20.95 1 SER B N 1
ATOM 7859 C CA . SER B 2 1 ? 22.165 -19.812 21.545 1.00 19.69 1 SER B CA 1
ATOM 7860 C C . SER B 2 1 ? 21.093 -19.379 22.542 1.00 18.99 1 SER B C 1
ATOM 7861 O O . SER B 2 1 ? 20.059 -20.056 22.710 1.00 19.33 1 SER B O 1
ATOM 7864 N N . LYS B 2 2 ? 21.342 -18.235 23.170 1.00 18.63 2 LYS B N 1
ATOM 7865 C CA . LYS B 2 2 ? 20.536 -17.749 24.266 1.00 17.44 2 LYS B CA 1
ATOM 7866 C C . LYS B 2 2 ? 19.547 -16.654 23.924 1.00 17.59 2 LYS B C 1
ATOM 7867 O O . LYS B 2 2 ? 19.596 -16.051 22.862 1.00 15.43 2 LYS B O 1
ATOM 7873 N N . GLY B 2 3 ? 18.625 -16.438 24.857 1.00 17.21 3 GLY B N 1
ATOM 7874 C CA . GLY B 2 3 ? 17.625 -15.410 24.723 1.00 18.67 3 GLY B CA 1
ATOM 7875 C C . GLY B 2 3 ? 17.101 -14.986 26.076 1.00 17.08 3 GLY B C 1
ATOM 7876 O O . GLY B 2 3 ? 17.461 -15.562 27.105 1.00 18.01 3 GLY B O 1
ATOM 7877 N N . PHE B 2 4 ? 16.237 -13.983 26.048 1.00 17.01 4 PHE B N 1
ATOM 7878 C CA . PHE B 2 4 ? 15.600 -13.433 27.225 1.00 15.64 4 PHE B CA 1
ATOM 7879 C C . PHE B 2 4 ? 14.145 -13.244 26.869 1.00 16.49 4 PHE B C 1
ATOM 7880 O O . PHE B 2 4 ? 13.792 -12.951 25.711 1.00 14.64 4 PHE B O 1
ATOM 7888 N N . PHE B 2 5 ? 13.285 -13.385 27.862 1.00 14.56 5 PHE B N 1
ATOM 7889 C CA . PHE B 2 5 ? 11.915 -12.961 27.712 1.00 15.58 5 PHE B CA 1
ATOM 7890 C C . PHE B 2 5 ? 11.687 -11.939 28.832 1.00 15.71 5 PHE B C 1
ATOM 7891 O O . PHE B 2 5 ? 11.841 -12.263 30.000 1.00 15.53 5 PHE B O 1
ATOM 7899 N N . VAL B 2 6 ? 11.353 -10.708 28.465 1.00 16.06 6 VAL B N 1
ATOM 7900 C CA . VAL B 2 6 ? 11.069 -9.681 29.462 1.00 15.02 6 VAL B CA 1
ATOM 7901 C C . VAL B 2 6 ? 9.569 -9.389 29.482 1.00 15.67 6 VAL B C 1
ATOM 7902 O O . VAL B 2 6 ? 9.012 -8.835 28.532 1.00 17.06 6 VAL B O 1
ATOM 7906 N N . ASP B 2 7 ? 8.900 -9.786 30.556 1.00 14.16 7 ASP B N 1
ATOM 7907 C CA . ASP B 2 7 ? 7.469 -9.580 30.653 1.00 14.11 7 ASP B CA 1
ATOM 7908 C C . ASP B 2 7 ? 7.236 -8.292 31.425 1.00 13.92 7 ASP B C 1
ATOM 7909 O O . ASP B 2 7 ? 7.237 -8.320 32.653 1.00 14.02 7 ASP B O 1
ATOM 7914 N N . THR B 2 8 ? 7.064 -7.165 30.721 1.00 14.00 8 THR B N 1
ATOM 7915 C CA . THR B 2 8 ? 6.856 -5.876 31.400 1.00 14.05 8 THR B CA 1
ATOM 7916 C C . THR B 2 8 ? 5.601 -5.861 32.260 1.00 13.78 8 THR B C 1
ATOM 7917 O O . THR B 2 8 ? 5.489 -5.053 33.195 1.00 13.70 8 THR B O 1
ATOM 7921 N N . THR B 2 9 ? 4.668 -6.771 32.011 1.00 13.39 9 THR B N 1
ATOM 7922 C CA . THR B 2 9 ? 3.462 -6.748 32.824 1.00 13.35 9 THR B CA 1
ATOM 7923 C C . THR B 2 9 ? 3.748 -7.207 34.260 1.00 14.31 9 THR B C 1
ATOM 7924 O O . THR B 2 9 ? 2.907 -7.050 35.127 1.00 14.14 9 THR B O 1
ATOM 7928 N N . ARG B 2 10 ? 4.915 -7.801 34.491 1.00 14.35 10 ARG B N 1
ATOM 7929 C CA . ARG B 2 10 ? 5.266 -8.227 35.844 1.00 15.06 10 ARG B CA 1
ATOM 7930 C C . ARG B 2 10 ? 6.297 -7.325 36.533 1.00 14.17 10 ARG B C 1
ATOM 7931 O O . ARG B 2 10 ? 6.621 -7.555 37.697 1.00 16.35 10 ARG B O 1
ATOM 7939 N N . CYS B 2 11 ? 6.802 -6.311 35.845 1.00 13.89 11 CYS B N 1
ATOM 7940 C CA . CYS B 2 11 ? 7.846 -5.439 36.413 1.00 15.04 11 CYS B CA 1
ATOM 7941 C C . CYS B 2 11 ? 7.269 -4.416 37.387 1.00 14.08 11 CYS B C 1
ATOM 7942 O O . CYS B 2 11 ? 6.298 -3.732 37.089 1.00 13.59 11 CYS B O 1
ATOM 7945 N N . THR B 2 12 ? 7.872 -4.294 38.554 1.00 14.88 12 THR B N 1
ATOM 7946 C CA . THR B 2 12 ? 7.408 -3.320 39.524 1.00 15.07 12 THR B CA 1
ATOM 7947 C C . THR B 2 12 ? 8.319 -2.102 39.552 1.00 14.33 12 THR B C 1
ATOM 7948 O O . THR B 2 12 ? 8.153 -1.229 40.397 1.00 14.29 12 THR B O 1
ATOM 7952 N N . ALA B 2 13 ? 9.275 -2.057 38.631 1.00 13.54 13 ALA B N 1
ATOM 7953 C CA . ALA B 2 13 ? 10.243 -0.974 38.587 1.00 13.91 13 ALA B CA 1
ATOM 7954 C C . ALA B 2 13 ? 10.998 -0.872 39.930 1.00 14.82 13 ALA B C 1
ATOM 7955 O O . ALA B 2 13 ? 11.316 0.222 40.414 1.00 16.19 13 ALA B O 1
ATOM 7957 N N . CYS B 2 14 ? 11.289 -2.036 40.517 1.00 12.77 14 CYS B N 1
ATOM 7958 C CA . CYS B 2 14 ? 12.038 -2.094 41.778 1.00 14.18 14 CYS B CA 1
ATOM 7959 C C . CYS B 2 14 ? 13.482 -1.610 41.548 1.00 14.42 14 CYS B C 1
ATOM 7960 O O . CYS B 2 14 ? 14.213 -1.298 42.484 1.00 14.12 14 CYS B O 1
ATOM 7963 N N . ARG B 2 15 ? 13.871 -1.533 40.279 1.00 13.91 15 ARG B N 1
ATOM 7964 C CA . ARG B 2 15 ? 15.231 -1.131 39.886 1.00 14.58 15 ARG B CA 1
ATOM 7965 C C . ARG B 2 15 ? 16.376 -2.047 40.376 1.00 15.19 15 ARG B C 1
ATOM 7966 O O . ARG B 2 15 ? 17.564 -1.720 40.312 1.00 16.35 15 ARG B O 1
ATOM 7974 N N . GLY B 2 16 ? 16.015 -3.231 40.842 1.00 16.47 16 GLY B N 1
ATOM 7975 C CA . GLY B 2 16 ? 17.024 -4.232 41.166 1.00 16.46 16 GLY B CA 1
ATOM 7976 C C . GLY B 2 16 ? 17.947 -4.558 39.970 1.00 16.26 16 GLY B C 1
ATOM 7977 O O . GLY B 2 16 ? 19.164 -4.616 40.136 1.00 15.62 16 GLY B O 1
ATOM 7978 N N . CYS B 2 17 ? 17.366 -4.755 38.781 1.00 15.75 17 CYS B N 1
ATOM 7979 C CA . CYS B 2 17 ? 18.144 -5.068 37.579 1.00 17.17 17 CYS B CA 1
ATOM 7980 C C . CYS B 2 17 ? 19.122 -3.934 37.211 1.00 16.72 17 CYS B C 1
ATOM 7981 O O . CYS B 2 17 ? 20.289 -4.189 36.857 1.00 16.93 17 CYS B O 1
ATOM 7984 N N . GLN B 2 18 ? 18.643 -2.699 37.279 1.00 15.85 18 GLN B N 1
ATOM 7985 C CA . GLN B 2 18 ? 19.464 -1.535 36.923 1.00 16.56 18 GLN B CA 1
ATOM 7986 C C . GLN B 2 18 ? 20.699 -1.483 37.793 1.00 15.74 18 GLN B C 1
ATOM 7987 O O . GLN B 2 18 ? 21.813 -1.371 37.283 1.00 16.46 18 GLN B O 1
ATOM 7993 N N . VAL B 2 19 ? 20.497 -1.599 39.100 1.00 15.45 19 VAL B N 1
ATOM 7994 C CA . VAL B 2 19 ? 21.606 -1.617 40.059 1.00 15.28 19 VAL B CA 1
ATOM 7995 C C . VAL B 2 19 ? 22.468 -2.879 39.908 1.00 14.53 19 VAL B C 1
ATOM 7996 O O . VAL B 2 19 ? 23.697 -2.804 39.864 1.00 14.55 19 VAL B O 1
ATOM 8000 N N . ALA B 2 20 ? 21.825 -4.019 39.759 1.00 14.05 20 ALA B N 1
ATOM 8001 C CA . ALA B 2 20 ? 22.545 -5.282 39.694 1.00 14.40 20 ALA B CA 1
ATOM 8002 C C . ALA B 2 20 ? 23.526 -5.310 38.525 1.00 14.60 20 ALA B C 1
ATOM 8003 O O . ALA B 2 20 ? 24.637 -5.824 38.677 1.00 13.95 20 ALA B O 1
ATOM 8005 N N . CYS B 2 21 ? 23.106 -4.770 37.381 1.00 14.44 21 CYS B N 1
ATOM 8006 C CA . CYS B 2 21 ? 23.958 -4.718 36.193 1.00 15.38 21 CYS B CA 1
ATOM 8007 C C . CYS B 2 21 ? 25.206 -3.910 36.564 1.00 14.06 21 CYS B C 1
ATOM 8008 O O . CYS B 2 21 ? 26.341 -4.321 36.301 1.00 13.40 21 CYS B O 1
ATOM 8011 N N . LYS B 2 22 ? 25.010 -2.762 37.200 1.00 15.70 22 LYS B N 1
ATOM 8012 C CA . LYS B 2 22 ? 26.150 -1.930 37.563 1.00 15.32 22 LYS B CA 1
ATOM 8013 C C . LYS B 2 22 ? 27.075 -2.633 38.566 1.00 15.76 22 LYS B C 1
ATOM 8014 O O . LYS B 2 22 ? 28.310 -2.584 38.440 1.00 15.36 22 LYS B O 1
ATOM 8020 N N . GLN B 2 23 ? 26.478 -3.297 39.553 1.00 14.80 23 GLN B N 1
ATOM 8021 C CA . GLN B 2 23 ? 27.248 -3.990 40.577 1.00 14.27 23 GLN B CA 1
ATOM 8022 C C . GLN B 2 23 ? 28.112 -5.090 39.973 1.00 14.88 23 GLN B C 1
ATOM 8023 O O . GLN B 2 23 ? 29.293 -5.208 40.321 1.00 14.99 23 GLN B O 1
ATOM 8029 N N . TRP B 2 24 ? 27.541 -5.884 39.070 1.00 13.10 24 TRP B N 1
ATOM 8030 C CA . TRP B 2 24 ? 28.307 -6.955 38.461 1.00 14.30 24 TRP B CA 1
ATOM 8031 C C . TRP B 2 24 ? 29.435 -6.424 37.589 1.00 13.96 24 TRP B C 1
ATOM 8032 O O . TRP B 2 24 ? 30.558 -6.896 37.671 1.00 14.23 24 TRP B O 1
ATOM 8043 N N . HIS B 2 25 ? 29.145 -5.422 36.778 1.00 15.23 25 HIS B N 1
ATOM 8044 C CA . HIS B 2 25 ? 30.156 -4.937 35.845 1.00 16.44 25 HIS B CA 1
ATOM 8045 C C . HIS B 2 25 ? 31.093 -3.877 36.411 1.00 17.67 25 HIS B C 1
ATOM 8046 O O . HIS B 2 25 ? 32.046 -3.481 35.739 1.00 17.02 25 HIS B O 1
ATOM 8053 N N . GLY B 2 26 ? 30.823 -3.388 37.627 1.00 16.69 26 GLY B N 1
ATOM 8054 C CA . GLY B 2 26 ? 31.619 -2.302 38.152 1.00 16.95 26 GLY B CA 1
ATOM 8055 C C . GLY B 2 26 ? 31.372 -0.961 37.476 1.00 16.83 26 GLY B C 1
ATOM 8056 O O . GLY B 2 26 ? 32.278 -0.134 37.393 1.00 16.48 26 GLY B O 1
ATOM 8057 N N . ASN B 2 27 ? 30.144 -0.718 37.018 1.00 16.33 27 ASN B N 1
ATOM 8058 C CA . ASN B 2 27 ? 29.882 0.532 36.326 1.00 17.39 27 ASN B CA 1
ATOM 8059 C C . ASN B 2 27 ? 29.599 1.609 37.349 1.00 16.87 27 ASN B C 1
ATOM 8060 O O . ASN B 2 27 ? 28.885 1.369 38.324 1.00 19.80 27 ASN B O 1
ATOM 8065 N N . PRO B 2 28 ? 30.180 2.782 37.165 1.00 17.10 28 PRO B N 1
ATOM 8066 C CA . PRO B 2 28 ? 29.948 3.894 38.088 1.00 16.74 28 PRO B CA 1
ATOM 8067 C C . PRO B 2 28 ? 28.561 4.500 37.909 1.00 17.11 28 PRO B C 1
ATOM 8068 O O . PRO B 2 28 ? 27.923 4.303 36.873 1.00 18.67 28 PRO B O 1
ATOM 8072 N N . ALA B 2 29 ? 28.118 5.236 38.924 1.00 16.14 29 ALA B N 1
ATOM 8073 C CA . ALA B 2 29 ? 26.913 6.039 38.810 1.00 16.53 29 ALA B CA 1
ATOM 8074 C C . ALA B 2 29 ? 27.304 7.184 37.887 1.00 17.01 29 ALA B C 1
ATOM 8075 O O . ALA B 2 29 ? 28.497 7.505 37.769 1.00 16.56 29 ALA B O 1
ATOM 8077 N N . THR B 2 30 ? 26.314 7.797 37.235 1.00 17.06 30 THR B N 1
ATOM 8078 C CA . THR B 2 30 ? 26.548 8.955 36.374 1.00 17.29 30 THR B CA 1
ATOM 8079 C C . THR B 2 30 ? 25.687 10.128 36.866 1.00 18.76 30 THR B C 1
ATOM 8080 O O . THR B 2 30 ? 24.720 9.919 37.609 1.00 20.42 30 THR B O 1
ATOM 8084 N N . PRO B 2 31 ? 26.027 11.349 36.466 1.00 18.95 31 PRO B N 1
ATOM 8085 C CA . PRO B 2 31 ? 25.343 12.547 36.987 1.00 18.68 31 PRO B CA 1
ATOM 8086 C C . PRO B 2 31 ? 23.874 12.615 36.601 1.00 17.25 31 PRO B C 1
ATOM 8087 O O . PRO B 2 31 ? 23.529 12.448 35.435 1.00 16.77 31 PRO B O 1
ATOM 8091 N N . THR B 2 32 ? 23.020 12.858 37.589 1.00 16.52 32 THR B N 1
ATOM 8092 C CA . THR B 2 32 ? 21.596 13.016 37.332 1.00 16.33 32 THR B CA 1
ATOM 8093 C C . THR B 2 32 ? 21.004 14.079 38.231 1.00 15.38 32 THR B C 1
ATOM 8094 O O . THR B 2 32 ? 21.599 14.467 39.237 1.00 14.36 32 THR B O 1
ATOM 8098 N N . GLU B 2 33 ? 19.832 14.551 37.828 1.00 15.57 33 GLU B N 1
ATOM 8099 C CA . GLU B 2 33 ? 19.056 15.474 38.623 1.00 16.81 33 GLU B CA 1
ATOM 8100 C C . GLU B 2 33 ? 17.587 15.078 38.431 1.00 15.97 33 GLU B C 1
ATOM 8101 O O . GLU B 2 33 ? 17.235 14.326 37.514 1.00 16.01 33 GLU B O 1
ATOM 8107 N N . ASN B 2 34 ? 16.735 15.504 39.336 1.00 14.78 34 ASN B N 1
ATOM 8108 C CA . ASN B 2 34 ? 15.333 15.181 39.160 1.00 15.23 34 ASN B CA 1
ATOM 8109 C C . ASN B 2 34 ? 14.653 16.286 38.364 1.00 14.93 34 ASN B C 1
ATOM 8110 O O . ASN B 2 34 ? 14.532 17.420 38.852 1.00 14.80 34 ASN B O 1
ATOM 8115 N N . THR B 2 35 ? 14.207 15.943 37.155 1.00 14.32 35 THR B N 1
ATOM 8116 C CA . THR B 2 35 ? 13.552 16.893 36.265 1.00 16.21 35 THR B CA 1
ATOM 8117 C C . THR B 2 35 ? 12.054 16.684 36.131 1.00 15.92 35 THR B C 1
ATOM 8118 O O . THR B 2 35 ? 11.454 17.158 35.179 1.00 14.81 35 THR B O 1
ATOM 8122 N N . GLY B 2 36 ? 11.466 15.984 37.103 1.00 16.33 36 GLY B N 1
ATOM 8123 C CA . GLY B 2 36 ? 10.033 15.742 37.119 1.00 16.07 36 GLY B CA 1
ATOM 8124 C C . GLY B 2 36 ? 9.632 14.283 36.894 1.00 15.20 36 GLY B C 1
ATOM 8125 O O . GLY B 2 36 ? 8.463 13.989 36.664 1.00 15.06 36 GLY B O 1
ATOM 8126 N N . PHE B 2 37 ? 10.593 13.375 36.987 1.00 14.50 37 PHE B N 1
ATOM 8127 C CA . PHE B 2 37 ? 10.347 11.942 36.808 1.00 14.68 37 PHE B CA 1
ATOM 8128 C C . PHE B 2 37 ? 11.153 11.080 37.739 1.00 15.92 37 PHE B C 1
ATOM 8129 O O . PHE B 2 37 ? 12.250 11.458 38.174 1.00 14.33 37 PHE B O 1
ATOM 8137 N N . HIS B 2 38 ? 10.640 9.881 37.986 1.00 15.07 38 HIS B N 1
ATOM 8138 C CA . HIS B 2 38 ? 11.365 8.945 38.836 1.00 15.84 38 HIS B CA 1
ATOM 8139 C C . HIS B 2 38 ? 12.431 8.197 38.060 1.00 14.92 38 HIS B C 1
ATOM 8140 O O . HIS B 2 38 ? 13.430 7.797 38.630 1.00 14.19 38 HIS B O 1
ATOM 8147 N N . GLN B 2 39 ? 12.244 8.067 36.749 1.00 15.02 39 GLN B N 1
ATOM 8148 C CA . GLN B 2 39 ? 13.246 7.383 35.933 1.00 15.95 39 GLN B CA 1
ATOM 8149 C C . GLN B 2 39 ? 14.573 8.180 35.949 1.00 15.12 39 GLN B C 1
ATOM 8150 O O . GLN B 2 39 ? 14.571 9.418 35.909 1.00 15.31 39 GLN B O 1
ATOM 8156 N N . ASN B 2 40 ? 15.686 7.478 36.096 1.00 14.57 40 ASN B N 1
ATOM 8157 C CA . ASN B 2 40 ? 17.014 8.109 36.098 1.00 16.20 40 ASN B CA 1
ATOM 8158 C C . ASN B 2 40 ? 18.086 7.024 36.101 1.00 14.89 40 ASN B C 1
ATOM 8159 O O . ASN B 2 40 ? 17.924 6.016 36.800 1.00 15.83 40 ASN B O 1
ATOM 8164 N N . PRO B 2 41 ? 19.122 7.136 35.270 1.00 16.52 41 PRO B N 1
ATOM 8165 C CA . PRO B 2 41 ? 19.324 8.236 34.310 1.00 16.70 41 PRO B CA 1
ATOM 8166 C C . PRO B 2 41 ? 18.247 8.291 33.200 1.00 16.04 41 PRO B C 1
ATOM 8167 O O . PRO B 2 41 ? 17.448 7.377 33.027 1.00 18.47 41 PRO B O 1
ATOM 8171 N N . PRO B 2 42 ? 18.227 9.388 32.477 1.00 16.95 42 PRO B N 1
ATOM 8172 C CA . PRO B 2 42 ? 17.218 9.635 31.435 1.00 17.08 42 PRO B CA 1
ATOM 8173 C C . PRO B 2 42 ? 17.341 8.692 30.258 1.00 16.83 42 PRO B C 1
ATOM 8174 O O . PRO B 2 42 ? 16.367 8.457 29.541 1.00 17.25 42 PRO B O 1
ATOM 8178 N N . ASP B 2 43 ? 18.541 8.173 30.042 1.00 16.18 43 ASP B N 1
ATOM 8179 C CA . ASP B 2 43 ? 18.792 7.389 28.846 1.00 16.51 43 ASP B CA 1
ATOM 8180 C C . ASP B 2 43 ? 20.030 6.540 29.058 1.00 16.32 43 ASP B C 1
ATOM 8181 O O . ASP B 2 43 ? 20.770 6.717 30.025 1.00 16.75 43 ASP B O 1
ATOM 8186 N N . PHE B 2 44 ? 20.239 5.573 28.178 1.00 16.04 44 PHE B N 1
ATOM 8187 C CA . PHE B 2 44 ? 21.466 4.809 28.203 1.00 16.49 44 PHE B CA 1
ATOM 8188 C C . PHE B 2 44 ? 22.671 5.723 28.103 1.00 15.56 44 PHE B C 1
ATOM 8189 O O . PHE B 2 44 ? 22.615 6.749 27.436 1.00 15.06 44 PHE B O 1
ATOM 8197 N N . ASN B 2 45 ? 23.760 5.354 28.774 1.00 16.43 45 ASN B N 1
ATOM 8198 C CA . ASN B 2 45 ? 25.046 6.036 28.580 1.00 16.11 45 ASN B CA 1
ATOM 8199 C C . ASN B 2 45 ? 26.152 4.977 28.613 1.00 16.71 45 ASN B C 1
ATOM 8200 O O . ASN B 2 45 ? 25.860 3.781 28.830 1.00 16.50 45 ASN B O 1
ATOM 8205 N N . PHE B 2 46 ? 27.398 5.386 28.368 1.00 15.59 46 PHE B N 1
ATOM 8206 C CA . PHE B 2 46 ? 28.538 4.449 28.365 1.00 16.44 46 PHE B CA 1
ATOM 8207 C C . PHE B 2 46 ? 28.602 3.577 29.623 1.00 16.58 46 PHE B C 1
ATOM 8208 O O . PHE B 2 46 ? 29.130 2.460 29.586 1.00 16.41 46 PHE B O 1
ATOM 8216 N N . HIS B 2 47 ? 28.079 4.076 30.741 1.00 16.80 47 HIS B N 1
ATOM 8217 C CA . HIS B 2 47 ? 28.209 3.342 32.001 1.00 15.80 47 HIS B CA 1
ATOM 8218 C C . HIS B 2 47 ? 26.924 2.698 32.478 1.00 16.57 47 HIS B C 1
ATOM 8219 O O . HIS B 2 47 ? 26.881 2.155 33.592 1.00 17.45 47 HIS B O 1
ATOM 8226 N N . THR B 2 48 ? 25.890 2.734 31.653 1.00 15.78 48 THR B N 1
ATOM 8227 C CA . THR B 2 48 ? 24.568 2.294 32.067 1.00 16.58 48 THR B CA 1
ATOM 8228 C C . THR B 2 48 ? 23.945 1.453 30.972 1.00 15.84 48 THR B C 1
ATOM 8229 O O . THR B 2 48 ? 23.434 1.986 29.992 1.00 16.50 48 THR B O 1
ATOM 8233 N N . TYR B 2 49 ? 23.967 0.138 31.147 1.00 17.57 49 TYR B N 1
ATOM 8234 C CA . TYR B 2 49 ? 23.533 -0.784 30.130 1.00 15.35 49 TYR B CA 1
ATOM 8235 C C . TYR B 2 49 ? 22.096 -1.229 30.330 1.00 16.88 49 TYR B C 1
ATOM 8236 O O . TYR B 2 49 ? 21.483 -1.763 29.425 1.00 15.88 49 TYR B O 1
ATOM 8245 N N . LYS B 2 50 ? 21.589 -1.065 31.552 1.00 17.28 50 LYS B N 1
ATOM 8246 C CA . LYS B 2 50 ? 20.255 -1.544 31.896 1.00 16.94 50 LYS B CA 1
ATOM 8247 C C . LYS B 2 50 ? 19.589 -0.330 32.486 1.00 18.31 50 LYS B C 1
ATOM 8248 O O . LYS B 2 50 ? 20.117 0.290 33.417 1.00 17.87 50 LYS B O 1
ATOM 8254 N N . LEU B 2 51 ? 18.475 0.059 31.882 1.00 16.81 51 LEU B N 1
ATOM 8255 C CA . LEU B 2 51 ? 17.793 1.256 32.304 1.00 17.30 51 LEU B CA 1
ATOM 8256 C C . LEU B 2 51 ? 16.294 1.043 32.436 1.00 17.59 51 LEU B C 1
ATOM 8257 O O . LEU B 2 51 ? 15.607 0.741 31.459 1.00 17.66 51 LEU B O 1
ATOM 8262 N N . VAL B 2 52 ? 15.776 1.195 33.651 1.00 16.44 52 VAL B N 1
ATOM 8263 C CA . VAL B 2 52 ? 14.341 1.032 33.833 1.00 16.57 52 VAL B CA 1
ATOM 8264 C C . VAL B 2 52 ? 13.609 2.308 33.436 1.00 16.71 52 VAL B C 1
ATOM 8265 O O . VAL B 2 52 ? 13.669 3.341 34.117 1.00 17.90 52 VAL B O 1
ATOM 8269 N N . ARG B 2 53 ? 12.938 2.237 32.294 1.00 16.98 53 ARG B N 1
ATOM 8270 C CA . ARG B 2 53 ? 12.221 3.380 31.787 1.00 15.77 53 ARG B CA 1
ATOM 8271 C C . ARG B 2 53 ? 10.842 3.365 32.406 1.00 16.08 53 ARG B C 1
ATOM 8272 O O . ARG B 2 53 ? 10.297 2.299 32.669 1.00 14.92 53 ARG B O 1
ATOM 8280 N N . MET B 2 54 ? 10.296 4.541 32.688 1.00 15.72 54 MET B N 1
ATOM 8281 C CA . MET B 2 54 ? 9.030 4.620 33.407 1.00 16.75 54 MET B CA 1
ATOM 8282 C C . MET B 2 54 ? 8.185 5.718 32.790 1.00 17.63 54 MET B C 1
ATOM 8283 O O . MET B 2 54 ? 8.634 6.880 32.697 1.00 15.94 54 MET B O 1
ATOM 8288 N N . HIS B 2 55 ? 6.967 5.369 32.369 1.00 16.28 55 HIS B N 1
ATOM 8289 C CA . HIS B 2 55 ? 6.091 6.351 31.717 1.00 16.27 55 HIS B CA 1
ATOM 8290 C C . HIS B 2 55 ? 4.641 6.270 32.163 1.00 14.73 55 HIS B C 1
ATOM 8291 O O . HIS B 2 55 ? 3.975 5.228 32.041 1.00 14.62 55 HIS B O 1
ATOM 8298 N N . GLU B 2 56 ? 4.147 7.381 32.666 1.00 14.03 56 GLU B N 1
ATOM 8299 C CA . GLU B 2 56 ? 2.760 7.457 33.045 1.00 15.66 56 GLU B CA 1
ATOM 8300 C C . GLU B 2 56 ? 1.939 7.468 31.776 1.00 16.30 56 GLU B C 1
ATOM 8301 O O . GLU B 2 56 ? 2.316 8.134 30.804 1.00 17.07 56 GLU B O 1
ATOM 8307 N N . GLN B 2 57 ? 0.833 6.729 31.773 1.00 16.92 57 GLN B N 1
ATOM 8308 C CA . GLN B 2 57 ? -0.046 6.690 30.604 1.00 18.20 57 GLN B CA 1
ATOM 8309 C C . GLN B 2 57 ? -1.465 6.505 31.044 1.00 19.24 57 GLN B C 1
ATOM 8310 O O . GLN B 2 57 ? -1.764 5.622 31.846 1.00 19.87 57 GLN B O 1
ATOM 8316 N N . GLU B 2 58 ? -2.340 7.351 30.528 1.00 21.43 58 GLU B N 1
ATOM 8317 C CA . GLU B 2 58 ? -3.751 7.223 30.805 1.00 24.15 58 GLU B CA 1
ATOM 8318 C C . GLU B 2 58 ? -4.286 6.265 29.766 1.00 23.99 58 GLU B C 1
ATOM 8319 O O . GLU B 2 58 ? -4.192 6.503 28.571 1.00 24.58 58 GLU B O 1
ATOM 8325 N N . ILE B 2 59 ? -4.816 5.151 30.225 1.00 24.40 59 ILE B N 1
ATOM 8326 C CA . ILE B 2 59 ? -5.342 4.156 29.322 1.00 24.52 59 ILE B CA 1
ATOM 8327 C C . ILE B 2 59 ? -6.801 3.900 29.640 1.00 25.07 59 ILE B C 1
ATOM 8328 O O . ILE B 2 59 ? -7.142 3.528 30.767 1.00 25.26 59 ILE B O 1
ATOM 8333 N N . ASP B 2 60 ? -7.658 4.117 28.645 1.00 25.08 60 ASP B N 1
ATOM 8334 C CA . ASP B 2 60 ? -9.097 3.919 28.801 1.00 25.94 60 ASP B CA 1
ATOM 8335 C C . ASP B 2 60 ? -9.614 4.733 29.982 1.00 25.67 60 ASP B C 1
ATOM 8336 O O . ASP B 2 60 ? -10.382 4.247 30.818 1.00 25.71 60 ASP B O 1
ATOM 8341 N N . GLY B 2 61 ? -9.159 5.976 30.048 1.00 25.00 61 GLY B N 1
ATOM 8342 C CA . GLY B 2 61 ? -9.598 6.881 31.089 1.00 23.51 61 GLY B CA 1
ATOM 8343 C C . GLY B 2 61 ? -9.007 6.651 32.462 1.00 22.09 61 GLY B C 1
ATOM 8344 O O . GLY B 2 61 ? -9.348 7.389 33.381 1.00 21.84 61 GLY B O 1
ATOM 8345 N N . ARG B 2 62 ? -8.154 5.639 32.616 1.00 20.23 62 ARG B N 1
ATOM 8346 C CA . ARG B 2 62 ? -7.551 5.363 33.924 1.00 20.55 62 ARG B CA 1
ATOM 8347 C C . ARG B 2 62 ? -6.041 5.455 33.858 1.00 17.36 62 ARG B C 1
ATOM 8348 O O . ARG B 2 62 ? -5.425 4.991 32.896 1.00 17.63 62 ARG B O 1
ATOM 8356 N N . ILE B 2 63 ? -5.444 6.056 34.871 1.00 14.68 63 ILE B N 1
ATOM 8357 C CA . ILE B 2 63 ? -3.994 6.145 34.911 1.00 14.55 63 ILE B CA 1
ATOM 8358 C C . ILE B 2 63 ? -3.333 4.787 35.070 1.00 13.67 63 ILE B C 1
ATOM 8359 O O . ILE B 2 63 ? -3.827 3.881 35.760 1.00 13.59 63 ILE B O 1
ATOM 8364 N N . ASP B 2 64 ? -2.196 4.660 34.412 1.00 14.09 64 ASP B N 1
ATOM 8365 C CA . ASP B 2 64 ? -1.369 3.488 34.507 1.00 14.14 64 ASP B CA 1
ATOM 8366 C C . ASP B 2 64 ? 0.069 3.995 34.495 1.00 13.87 64 ASP B C 1
ATOM 8367 O O . ASP B 2 64 ? 0.323 5.154 34.191 1.00 13.76 64 ASP B O 1
ATOM 8372 N N . TRP B 2 65 ? 1.005 3.137 34.861 1.00 12.33 65 TRP B N 1
ATOM 8373 C CA . TRP B 2 65 ? 2.404 3.501 34.885 1.00 13.55 65 TRP B CA 1
ATOM 8374 C C . TRP B 2 65 ? 3.153 2.338 34.261 1.00 13.81 65 TRP B C 1
ATOM 8375 O O . TRP B 2 65 ? 3.201 1.236 34.826 1.00 16.21 65 TRP B O 1
ATOM 8386 N N . LEU B 2 66 ? 3.720 2.597 33.092 1.00 13.49 66 LEU B N 1
ATOM 8387 C CA . LEU B 2 66 ? 4.335 1.566 32.267 1.00 14.72 66 LEU B CA 1
ATOM 8388 C C . LEU B 2 66 ? 5.829 1.546 32.398 1.00 14.90 66 LEU B C 1
ATOM 8389 O O . LEU B 2 66 ? 6.486 2.572 32.259 1.00 16.32 66 LEU B O 1
ATOM 8394 N N . PHE B 2 67 ? 6.353 0.355 32.622 1.00 14.14 67 PHE B N 1
ATOM 8395 C CA . PHE B 2 67 ? 7.764 0.160 32.868 1.00 13.99 67 PHE B CA 1
ATOM 8396 C C . PHE B 2 67 ? 8.414 -0.684 31.762 1.00 13.89 67 PHE B C 1
ATOM 8397 O O . PHE B 2 67 ? 7.824 -1.644 31.287 1.00 13.85 67 PHE B O 1
ATOM 8405 N N . PHE B 2 68 ? 9.650 -0.341 31.425 1.00 13.99 68 PHE B N 1
ATOM 8406 C CA . PHE B 2 68 ? 10.418 -0.998 30.369 1.00 14.70 68 PHE B CA 1
ATOM 8407 C C . PHE B 2 68 ? 11.892 -1.051 30.776 1.00 14.21 68 PHE B C 1
ATOM 8408 O O . PHE B 2 68 ? 12.601 -0.046 30.706 1.00 15.16 68 PHE B O 1
ATOM 8416 N N . PRO B 2 69 ? 12.366 -2.206 31.222 1.00 16.76 69 PRO B N 1
ATOM 8417 C CA . PRO B 2 69 ? 13.768 -2.358 31.667 1.00 15.23 69 PRO B CA 1
ATOM 8418 C C . PRO B 2 69 ? 14.666 -2.587 30.447 1.00 16.56 69 PRO B C 1
ATOM 8419 O O . PRO B 2 69 ? 15.030 -3.716 30.115 1.00 15.47 69 PRO B O 1
ATOM 8423 N N . ASP B 2 70 ? 15.053 -1.474 29.836 1.00 16.14 70 ASP B N 1
ATOM 8424 C CA . ASP B 2 70 ? 15.721 -1.436 28.554 1.00 16.18 70 ASP B CA 1
ATOM 8425 C C . ASP B 2 70 ? 17.175 -1.911 28.616 1.00 15.30 70 ASP B C 1
ATOM 8426 O O . ASP B 2 70 ? 17.856 -1.738 29.622 1.00 15.27 70 ASP B O 1
ATOM 8431 N N . GLN B 2 71 ? 17.607 -2.570 27.553 1.00 15.34 71 GLN B N 1
ATOM 8432 C CA . GLN B 2 71 ? 18.966 -3.045 27.389 1.00 15.85 71 GLN B CA 1
ATOM 8433 C C . GLN B 2 71 ? 19.087 -3.446 25.908 1.00 15.78 71 GLN B C 1
ATOM 8434 O O . GLN B 2 71 ? 18.084 -3.554 25.203 1.00 14.25 71 GLN B O 1
ATOM 8440 N N . CYS B 2 72 ? 20.314 -3.705 25.467 1.00 15.87 72 CYS B N 1
ATOM 8441 C CA . CYS B 2 72 ? 20.569 -4.180 24.108 1.00 14.60 72 CYS B CA 1
ATOM 8442 C C . CYS B 2 72 ? 19.685 -5.398 23.797 1.00 14.73 72 CYS B C 1
ATOM 8443 O O . CYS B 2 72 ? 19.482 -6.249 24.661 1.00 15.72 72 CYS B O 1
ATOM 8446 N N . ARG B 2 73 ? 19.198 -5.505 22.568 1.00 14.26 73 ARG B N 1
ATOM 8447 C CA . ARG B 2 73 ? 18.313 -6.620 22.204 1.00 15.69 73 ARG B CA 1
ATOM 8448 C C . ARG B 2 73 ? 19.062 -7.867 21.752 1.00 14.77 73 ARG B C 1
ATOM 8449 O O . ARG B 2 73 ? 18.450 -8.876 21.495 1.00 16.47 73 ARG B O 1
ATOM 8457 N N . HIS B 2 74 ? 20.374 -7.747 21.606 1.00 14.26 74 HIS B N 1
ATOM 8458 C CA . HIS B 2 74 ? 21.198 -8.819 21.070 1.00 16.12 74 HIS B CA 1
ATOM 8459 C C . HIS B 2 74 ? 20.591 -9.374 19.787 1.00 16.28 74 HIS B C 1
ATOM 8460 O O . HIS B 2 74 ? 20.272 -10.566 19.668 1.00 17.76 74 HIS B O 1
ATOM 8467 N N . CYS B 2 75 ? 20.401 -8.446 18.852 1.00 15.63 75 CYS B N 1
ATOM 8468 C CA . CYS B 2 75 ? 19.864 -8.734 17.520 1.00 16.18 75 CYS B CA 1
ATOM 8469 C C . CYS B 2 75 ? 20.466 -9.976 16.897 1.00 16.17 75 CYS B C 1
ATOM 8470 O O . CYS B 2 75 ? 21.688 -10.187 16.932 1.00 14.13 75 CYS B O 1
ATOM 8473 N N . ILE B 2 76 ? 19.607 -10.809 16.315 1.00 15.74 76 ILE B N 1
ATOM 8474 C CA . ILE B 2 76 ? 20.069 -12.034 15.695 1.00 16.12 76 ILE B CA 1
ATOM 8475 C C . ILE B 2 76 ? 21.060 -11.734 14.568 1.00 16.38 76 ILE B C 1
ATOM 8476 O O . ILE B 2 76 ? 22.068 -12.430 14.392 1.00 16.21 76 ILE B O 1
ATOM 8481 N N . ALA B 2 77 ? 20.772 -10.677 13.820 1.00 16.26 77 ALA B N 1
ATOM 8482 C CA . ALA B 2 77 ? 21.624 -10.224 12.728 1.00 15.74 77 ALA B CA 1
ATOM 8483 C C . ALA B 2 77 ? 21.927 -8.770 13.038 1.00 14.89 77 ALA B C 1
ATOM 8484 O O . ALA B 2 77 ? 21.294 -7.876 12.502 1.00 14.23 77 ALA B O 1
ATOM 8486 N N . PRO B 2 78 ? 22.914 -8.547 13.894 1.00 15.34 78 PRO B N 1
ATOM 8487 C CA . PRO B 2 78 ? 23.171 -7.213 14.461 1.00 15.35 78 PRO B CA 1
ATOM 8488 C C . PRO B 2 78 ? 23.673 -6.154 13.497 1.00 14.96 78 PRO B C 1
ATOM 8489 O O . PRO B 2 78 ? 24.780 -6.267 12.980 1.00 17.47 78 PRO B O 1
ATOM 8493 N N . PRO B 2 79 ? 22.865 -5.133 13.248 1.00 15.72 79 PRO B N 1
ATOM 8494 C CA . PRO B 2 79 ? 23.273 -4.052 12.353 1.00 15.51 79 PRO B CA 1
ATOM 8495 C C . PRO B 2 79 ? 24.429 -3.217 12.913 1.00 14.89 79 PRO B C 1
ATOM 8496 O O . PRO B 2 79 ? 25.177 -2.678 12.118 1.00 16.88 79 PRO B O 1
ATOM 8500 N N . CYS B 2 80 ? 24.570 -3.100 14.222 1.00 14.49 80 CYS B N 1
ATOM 8501 C CA . CYS B 2 80 ? 25.706 -2.357 14.765 1.00 15.23 80 CYS B CA 1
ATOM 8502 C C . CYS B 2 80 ? 26.998 -2.988 14.299 1.00 15.47 80 CYS B C 1
ATOM 8503 O O . CYS B 2 80 ? 27.888 -2.297 13.788 1.00 15.05 80 CYS B O 1
ATOM 8506 N N . LYS B 2 81 ? 27.098 -4.307 14.456 1.00 13.80 81 LYS B N 1
ATOM 8507 C CA . LYS B 2 81 ? 28.290 -5.029 13.982 1.00 14.35 81 LYS B CA 1
ATOM 8508 C C . LYS B 2 81 ? 28.452 -4.993 12.474 1.00 14.62 81 LYS B C 1
ATOM 8509 O O . LYS B 2 81 ? 29.572 -4.878 11.946 1.00 14.41 81 LYS B O 1
ATOM 8515 N N . ALA B 2 82 ? 27.344 -5.138 11.762 1.00 14.82 82 ALA B N 1
ATOM 8516 C CA . ALA B 2 82 ? 27.412 -5.145 10.312 1.00 14.93 82 ALA B CA 1
ATOM 8517 C C . ALA B 2 82 ? 28.102 -3.872 9.798 1.00 14.92 82 ALA B C 1
ATOM 8518 O O . ALA B 2 82 ? 28.849 -3.906 8.833 1.00 13.00 82 ALA B O 1
ATOM 8520 N N . THR B 2 83 ? 27.817 -2.757 10.459 1.00 12.79 83 THR B N 1
ATOM 8521 C CA . THR B 2 83 ? 28.384 -1.451 10.122 1.00 12.46 83 THR B CA 1
ATOM 8522 C C . THR B 2 83 ? 29.839 -1.362 10.549 1.00 13.09 83 THR B C 1
ATOM 8523 O O . THR B 2 83 ? 30.717 -0.990 9.783 1.00 11.63 83 THR B O 1
ATOM 8527 N N . ALA B 2 84 ? 30.079 -1.727 11.795 1.00 13.66 84 ALA B N 1
ATOM 8528 C CA . ALA B 2 84 ? 31.425 -1.695 12.343 1.00 14.52 84 ALA B CA 1
ATOM 8529 C C . ALA B 2 84 ? 32.381 -2.586 11.574 1.00 14.29 84 ALA B C 1
ATOM 8530 O O . ALA B 2 84 ? 33.548 -2.229 11.423 1.00 13.98 84 ALA B O 1
ATOM 8532 N N . ASP B 2 85 ? 31.881 -3.730 11.086 1.00 14.04 85 ASP B N 1
ATOM 8533 C CA . ASP B 2 85 ? 32.656 -4.703 10.304 1.00 14.84 85 ASP B CA 1
ATOM 8534 C C . ASP B 2 85 ? 33.266 -4.100 9.012 1.00 15.66 85 ASP B C 1
ATOM 8535 O O . ASP B 2 85 ? 34.262 -4.589 8.477 1.00 14.03 85 ASP B O 1
ATOM 8540 N N . MET B 2 86 ? 32.665 -3.037 8.500 1.00 16.90 86 MET B N 1
ATOM 8541 C CA . MET B 2 86 ? 33.219 -2.386 7.312 1.00 18.26 86 MET B CA 1
ATOM 8542 C C . MET B 2 86 ? 34.546 -1.722 7.616 1.00 17.89 86 MET B C 1
ATOM 8543 O O . MET B 2 86 ? 35.288 -1.383 6.704 1.00 17.94 86 MET B O 1
ATOM 8548 N N . GLU B 2 87 ? 34.804 -1.504 8.900 1.00 18.20 87 GLU B N 1
ATOM 8549 C CA . GLU B 2 87 ? 36.035 -0.883 9.359 1.00 18.91 87 GLU B CA 1
ATOM 8550 C C . GLU B 2 87 ? 36.971 -1.892 10.058 1.00 18.25 87 GLU B C 1
ATOM 8551 O O . GLU B 2 87 ? 38.163 -1.957 9.778 1.00 17.15 87 GLU B O 1
ATOM 8557 N N . ASP B 2 88 ? 36.403 -2.676 10.963 1.00 18.21 88 ASP B N 1
ATOM 8558 C CA . ASP B 2 88 ? 37.169 -3.587 11.813 1.00 18.94 88 ASP B CA 1
ATOM 8559 C C . ASP B 2 88 ? 36.243 -4.679 12.339 1.00 17.41 88 ASP B C 1
ATOM 8560 O O . ASP B 2 88 ? 35.362 -4.410 13.134 1.00 17.39 88 ASP B O 1
ATOM 8565 N N . GLU B 2 89 ? 36.440 -5.908 11.873 1.00 17.20 89 GLU B N 1
ATOM 8566 C CA . GLU B 2 89 ? 35.569 -7.006 12.273 1.00 18.65 89 GLU B CA 1
ATOM 8567 C C . GLU B 2 89 ? 35.812 -7.460 13.712 1.00 19.00 89 GLU B C 1
ATOM 8568 O O . GLU B 2 89 ? 35.016 -8.219 14.278 1.00 18.95 89 GLU B O 1
ATOM 8574 N N . SER B 2 90 ? 36.879 -6.961 14.328 1.00 17.99 90 SER B N 1
ATOM 8575 C CA . SER B 2 90 ? 37.175 -7.346 15.706 1.00 19.15 90 SER B CA 1
ATOM 8576 C C . SER B 2 90 ? 36.647 -6.346 16.740 1.00 18.53 90 SER B C 1
ATOM 8577 O O . SER B 2 90 ? 36.756 -6.569 17.948 1.00 18.26 90 SER B O 1
ATOM 8580 N N . ALA B 2 91 ? 36.065 -5.246 16.276 1.00 16.80 91 ALA B N 1
ATOM 8581 C CA . ALA B 2 91 ? 35.529 -4.230 17.181 1.00 16.68 91 ALA B CA 1
ATOM 8582 C C . ALA B 2 91 ? 34.338 -4.734 17.997 1.00 16.13 91 ALA B C 1
ATOM 8583 O O . ALA B 2 91 ? 34.276 -4.537 19.198 1.00 15.86 91 ALA B O 1
ATOM 8585 N N . ILE B 2 92 ? 33.372 -5.342 17.309 1.00 16.48 92 ILE B N 1
ATOM 8586 C CA . ILE B 2 92 ? 32.192 -5.905 17.945 1.00 16.48 92 ILE B CA 1
ATOM 8587 C C . ILE B 2 92 ? 32.203 -7.398 17.659 1.00 16.19 92 ILE B C 1
ATOM 8588 O O . ILE B 2 92 ? 32.207 -7.790 16.505 1.00 16.44 92 ILE B O 1
ATOM 8593 N N . ILE B 2 93 ? 32.305 -8.214 18.713 1.00 17.54 93 ILE B N 1
ATOM 8594 C CA . ILE B 2 93 ? 32.283 -9.670 18.583 1.00 18.15 93 ILE B CA 1
ATOM 8595 C C . ILE B 2 93 ? 30.843 -10.190 18.577 1.00 18.29 93 ILE B C 1
ATOM 8596 O O . ILE B 2 93 ? 29.994 -9.723 19.361 1.00 18.23 93 ILE B O 1
ATOM 8601 N N . HIS B 2 94 ? 30.565 -11.135 17.678 1.00 17.80 94 HIS B N 1
ATOM 8602 C CA . HIS B 2 94 ? 29.276 -11.832 17.661 1.00 18.64 94 HIS B CA 1
ATOM 8603 C C . HIS B 2 94 ? 29.557 -13.276 18.106 1.00 18.63 94 HIS B C 1
ATOM 8604 O O . HIS B 2 94 ? 30.108 -14.080 17.349 1.00 18.81 94 HIS B O 1
ATOM 8611 N N . ASP B 2 95 ? 29.180 -13.595 19.341 1.00 18.39 95 ASP B N 1
ATOM 8612 C CA . ASP B 2 95 ? 29.541 -14.870 19.927 1.00 19.98 95 ASP B CA 1
ATOM 8613 C C . ASP B 2 95 ? 28.615 -15.987 19.510 1.00 20.85 95 ASP B C 1
ATOM 8614 O O . ASP B 2 95 ? 27.437 -15.984 19.850 1.00 21.54 95 ASP B O 1
ATOM 8619 N N . ASP B 2 96 ? 29.158 -16.961 18.791 1.00 21.74 96 ASP B N 1
ATOM 8620 C CA . ASP B 2 96 ? 28.347 -18.038 18.270 1.00 23.66 96 ASP B CA 1
ATOM 8621 C C . ASP B 2 96 ? 27.613 -18.885 19.334 1.00 23.31 96 ASP B C 1
ATOM 8622 O O . ASP B 2 96 ? 26.454 -19.246 19.152 1.00 22.96 96 ASP B O 1
ATOM 8631 N N . ALA B 2 97 ? 28.291 -19.206 20.423 1.00 22.42 97 ALA B N 1
ATOM 8632 C CA . ALA B 2 97 ? 27.703 -20.067 21.430 1.00 21.57 97 ALA B CA 1
ATOM 8633 C C . ALA B 2 97 ? 26.524 -19.448 22.175 1.00 20.90 97 ALA B C 1
ATOM 8634 O O . ALA B 2 97 ? 25.601 -20.156 22.577 1.00 21.35 97 ALA B O 1
ATOM 8636 N N . THR B 2 98 ? 26.553 -18.134 22.375 1.00 18.55 98 THR B N 1
ATOM 8637 C CA . THR B 2 98 ? 25.507 -17.501 23.147 1.00 18.15 98 THR B CA 1
ATOM 8638 C C . THR B 2 98 ? 24.618 -16.589 22.340 1.00 18.50 98 THR B C 1
ATOM 8639 O O . THR B 2 98 ? 23.492 -16.316 22.735 1.00 19.67 98 THR B O 1
ATOM 8643 N N . GLY B 2 99 ? 25.118 -16.109 21.213 1.00 17.74 99 GLY B N 1
ATOM 8644 C CA . GLY B 2 99 ? 24.374 -15.118 20.464 1.00 17.66 99 GLY B CA 1
ATOM 8645 C C . GLY B 2 99 ? 24.709 -13.727 20.976 1.00 17.54 99 GLY B C 1
ATOM 8646 O O . GLY B 2 99 ? 24.165 -12.730 20.492 1.00 16.57 99 GLY B O 1
ATOM 8647 N N . CYS B 2 100 ? 25.620 -13.635 21.947 1.00 16.55 100 CYS B N 1
ATOM 8648 C CA . CYS B 2 100 ? 25.952 -12.331 22.494 1.00 16.95 100 CYS B CA 1
ATOM 8649 C C . CYS B 2 100 ? 26.613 -11.425 21.465 1.00 17.12 100 CYS B C 1
ATOM 8650 O O . CYS B 2 100 ? 27.485 -11.854 20.721 1.00 16.45 100 CYS B O 1
ATOM 8653 N N . VAL B 2 101 ? 26.197 -10.162 21.465 1.00 16.98 101 VAL B N 1
ATOM 8654 C CA . VAL B 2 101 ? 26.785 -9.136 20.619 1.00 15.50 101 VAL B CA 1
ATOM 8655 C C . VAL B 2 101 ? 27.639 -8.342 21.578 1.00 15.35 101 VAL B C 1
ATOM 8656 O O . VAL B 2 101 ? 27.134 -7.652 22.451 1.00 15.92 101 VAL B O 1
ATOM 8660 N N . LEU B 2 102 ? 28.943 -8.469 21.432 1.00 15.23 102 LEU B N 1
ATOM 8661 C CA . LEU B 2 102 ? 29.852 -7.933 22.408 1.00 16.94 102 LEU B CA 1
ATOM 8662 C C . LEU B 2 102 ? 30.660 -6.744 21.912 1.00 16.88 102 LEU B C 1
ATOM 8663 O O . LEU B 2 102 ? 31.526 -6.893 21.049 1.00 16.98 102 LEU B O 1
ATOM 8668 N N . PHE B 2 103 ? 30.362 -5.554 22.430 1.00 17.49 103 PHE B N 1
ATOM 8669 C CA . PHE B 2 103 ? 31.197 -4.410 22.095 1.00 18.37 103 PHE B CA 1
ATOM 8670 C C . PHE B 2 103 ? 32.470 -4.572 22.903 1.00 18.41 103 PHE B C 1
ATOM 8671 O O . PHE B 2 103 ? 32.421 -4.777 24.118 1.00 20.55 103 PHE B O 1
ATOM 8679 N N . THR B 2 104 ? 33.601 -4.464 22.240 1.00 17.70 104 THR B N 1
ATOM 8680 C CA . THR B 2 104 ? 34.875 -4.555 22.924 1.00 18.21 104 THR B CA 1
ATOM 8681 C C . THR B 2 104 ? 35.532 -3.177 22.969 1.00 18.52 104 THR B C 1
ATOM 8682 O O . THR B 2 104 ? 35.112 -2.256 22.283 1.00 17.90 104 THR B O 1
ATOM 8686 N N . PRO B 2 105 ? 36.572 -3.026 23.772 1.00 19.59 105 PRO B N 1
ATOM 8687 C CA . PRO B 2 105 ? 37.342 -1.776 23.776 1.00 19.36 105 PRO B CA 1
ATOM 8688 C C . PRO B 2 105 ? 37.931 -1.460 22.401 1.00 19.25 105 PRO B C 1
ATOM 8689 O O . PRO B 2 105 ? 38.261 -0.293 22.160 1.00 20.38 105 PRO B O 1
ATOM 8693 N N . LYS B 2 106 ? 38.077 -2.456 21.532 1.00 18.73 106 LYS B N 1
ATOM 8694 C CA . LYS B 2 106 ? 38.569 -2.204 20.191 1.00 18.86 106 LYS B CA 1
ATOM 8695 C C . LYS B 2 106 ? 37.711 -1.167 19.476 1.00 17.78 106 LYS B C 1
ATOM 8696 O O . LYS B 2 106 ? 38.129 -0.609 18.459 1.00 17.75 106 LYS B O 1
ATOM 8702 N N . THR B 2 107 ? 36.510 -0.909 19.985 1.00 17.11 107 THR B N 1
ATOM 8703 C CA . THR B 2 107 ? 35.692 0.143 19.393 1.00 17.66 107 THR B CA 1
ATOM 8704 C C . THR B 2 107 ? 36.382 1.496 19.433 1.00 17.84 107 THR B C 1
ATOM 8705 O O . THR B 2 107 ? 36.067 2.370 18.633 1.00 18.57 107 THR B O 1
ATOM 8709 N N . LYS B 2 108 ? 37.310 1.672 20.363 1.00 16.87 108 LYS B N 1
ATOM 8710 C CA . LYS B 2 108 ? 38.049 2.924 20.478 1.00 19.23 108 LYS B CA 1
ATOM 8711 C C . LYS B 2 108 ? 38.748 3.330 19.168 1.00 19.36 108 LYS B C 1
ATOM 8712 O O . LYS B 2 108 ? 38.927 4.528 18.890 1.00 18.81 108 LYS B O 1
ATOM 8718 N N . ASP B 2 109 ? 39.145 2.335 18.377 1.00 18.63 109 ASP B N 1
ATOM 8719 C CA . ASP B 2 109 ? 39.871 2.570 17.125 1.00 18.71 109 ASP B CA 1
ATOM 8720 C C . ASP B 2 109 ? 38.979 2.752 15.917 1.00 17.57 109 ASP B C 1
ATOM 8721 O O . ASP B 2 109 ? 39.482 2.893 14.805 1.00 16.57 109 ASP B O 1
ATOM 8726 N N . LEU B 2 110 ? 37.672 2.669 16.093 1.00 16.39 110 LEU B N 1
ATOM 8727 C CA . LEU B 2 110 ? 36.777 2.921 14.977 1.00 16.58 110 LEU B CA 1
ATOM 8728 C C . LEU B 2 110 ? 36.874 4.402 14.588 1.00 18.35 110 LEU B C 1
ATOM 8729 O O . LEU B 2 110 ? 36.822 5.291 15.441 1.00 18.13 110 LEU B O 1
ATOM 8734 N N . GLU B 2 111 ? 37.043 4.678 13.309 1.00 19.29 111 GLU B N 1
ATOM 8735 C CA . GLU B 2 111 ? 37.021 6.073 12.904 1.00 22.71 111 GLU B CA 1
ATOM 8736 C C . GLU B 2 111 ? 35.569 6.576 12.825 1.00 22.98 111 GLU B C 1
ATOM 8737 O O . GLU B 2 111 ? 35.304 7.739 13.122 1.00 23.98 111 GLU B O 1
ATOM 8743 N N . ASP B 2 112 ? 34.636 5.692 12.464 1.00 20.96 112 ASP B N 1
ATOM 8744 C CA . ASP B 2 112 ? 33.252 6.108 12.292 1.00 20.61 112 ASP B CA 1
ATOM 8745 C C . ASP B 2 112 ? 32.295 5.508 13.320 1.00 20.05 112 ASP B C 1
ATOM 8746 O O . ASP B 2 112 ? 31.519 4.597 13.045 1.00 20.30 112 ASP B O 1
ATOM 8751 N N . TYR B 2 113 ? 32.318 6.037 14.519 1.00 19.27 113 TYR B N 1
ATOM 8752 C CA . TYR B 2 113 ? 31.423 5.483 15.509 1.00 20.50 113 TYR B CA 1
ATOM 8753 C C . TYR B 2 113 ? 29.965 5.922 15.322 1.00 19.96 113 TYR B C 1
ATOM 8754 O O . TYR B 2 113 ? 29.061 5.210 15.729 1.00 18.86 113 TYR B O 1
ATOM 8763 N N . GLU B 2 114 ? 29.733 7.093 14.736 1.00 19.59 114 GLU B N 1
ATOM 8764 C CA . GLU B 2 114 ? 28.372 7.591 14.647 1.00 19.47 114 GLU B CA 1
ATOM 8765 C C . GLU B 2 114 ? 27.477 6.659 13.856 1.00 19.24 114 GLU B C 1
ATOM 8766 O O . GLU B 2 114 ? 26.300 6.474 14.200 1.00 19.02 114 GLU B O 1
ATOM 8772 N N . SER B 2 115 ? 28.043 6.075 12.806 1.00 17.86 115 SER B N 1
ATOM 8773 C CA . SER B 2 115 ? 27.297 5.208 11.921 1.00 17.83 115 SER B CA 1
ATOM 8774 C C . SER B 2 115 ? 26.911 3.943 12.659 1.00 16.61 115 SER B C 1
ATOM 8775 O O . SER B 2 115 ? 25.833 3.400 12.426 1.00 15.17 115 SER B O 1
ATOM 8778 N N . VAL B 2 116 ? 27.783 3.499 13.565 1.00 17.80 116 VAL B N 1
ATOM 8779 C CA . VAL B 2 116 ? 27.527 2.299 14.372 1.00 16.85 116 VAL B CA 1
ATOM 8780 C C . VAL B 2 116 ? 26.314 2.584 15.272 1.00 17.26 116 VAL B C 1
ATOM 8781 O O . VAL B 2 116 ? 25.373 1.795 15.313 1.00 16.51 116 VAL B O 1
ATOM 8785 N N . ILE B 2 117 ? 26.310 3.736 15.941 1.00 17.02 117 ILE B N 1
ATOM 8786 C CA . ILE B 2 117 ? 25.202 4.073 16.840 1.00 16.36 117 ILE B CA 1
ATOM 8787 C C . ILE B 2 117 ? 23.908 4.266 16.052 1.00 17.28 117 ILE B C 1
ATOM 8788 O O . ILE B 2 117 ? 22.882 3.732 16.446 1.00 15.41 117 ILE B O 1
ATOM 8793 N N . SER B 2 118 ? 23.967 4.968 14.914 1.00 16.58 118 SER B N 1
ATOM 8794 C CA . SER B 2 118 ? 22.743 5.176 14.130 1.00 17.97 118 SER B CA 1
ATOM 8795 C C . SER B 2 118 ? 22.199 3.880 13.524 1.00 17.46 118 SER B C 1
ATOM 8796 O O . SER B 2 118 ? 21.017 3.810 13.231 1.00 18.46 118 SER B O 1
ATOM 8800 N N . ALA B 2 119 ? 23.048 2.872 13.303 1.00 17.27 119 ALA B N 1
ATOM 8801 C CA . ALA B 2 119 ? 22.575 1.586 12.754 1.00 16.74 119 ALA B CA 1
ATOM 8802 C C . ALA B 2 119 ? 21.681 0.839 13.737 1.00 16.85 119 ALA B C 1
ATOM 8803 O O . ALA B 2 119 ? 20.912 -0.037 13.349 1.00 16.67 119 ALA B O 1
ATOM 8805 N N . CYS B 2 120 ? 21.824 1.126 15.020 1.00 17.05 120 CYS B N 1
ATOM 8806 C CA . CYS B 2 120 ? 20.970 0.466 16.010 1.00 17.32 120 CYS B CA 1
ATOM 8807 C C . CYS B 2 120 ? 19.532 0.991 15.983 1.00 16.91 120 CYS B C 1
ATOM 8808 O O . CYS B 2 120 ? 19.263 2.135 16.326 1.00 18.47 120 CYS B O 1
ATOM 8811 N N . PRO B 2 121 ? 18.600 0.130 15.618 1.00 18.03 121 PRO B N 1
ATOM 8812 C CA . PRO B 2 121 ? 17.189 0.520 15.522 1.00 17.68 121 PRO B CA 1
ATOM 8813 C C . PRO B 2 121 ? 16.643 0.886 16.888 1.00 17.45 121 PRO B C 1
ATOM 8814 O O . PRO B 2 121 ? 15.634 1.582 16.986 1.00 18.95 121 PRO B O 1
ATOM 8818 N N . TYR B 2 122 ? 17.323 0.434 17.933 1.00 17.83 122 TYR B N 1
ATOM 8819 C CA . TYR B 2 122 ? 16.851 0.620 19.286 1.00 16.59 122 TYR B CA 1
ATOM 8820 C C . TYR B 2 122 ? 17.582 1.715 20.051 1.00 16.84 122 TYR B C 1
ATOM 8821 O O . TYR B 2 122 ? 17.320 1.931 21.230 1.00 17.07 122 TYR B O 1
ATOM 8830 N N . ASP B 2 123 ? 18.520 2.362 19.381 1.00 17.68 123 ASP B N 1
ATOM 8831 C CA . ASP B 2 123 ? 19.298 3.459 19.932 1.00 17.69 123 ASP B CA 1
ATOM 8832 C C . ASP B 2 123 ? 19.975 3.083 21.242 1.00 17.64 123 ASP B C 1
ATOM 8833 O O . ASP B 2 123 ? 19.894 3.811 22.218 1.00 19.91 123 ASP B O 1
ATOM 8838 N N . VAL B 2 124 ? 20.624 1.924 21.252 1.00 16.32 124 VAL B N 1
ATOM 8839 C CA . VAL B 2 124 ? 21.250 1.386 22.448 1.00 16.30 124 VAL B CA 1
ATOM 8840 C C . VAL B 2 124 ? 22.728 1.739 22.756 1.00 17.03 124 VAL B C 1
ATOM 8841 O O . VAL B 2 124 ? 23.005 2.151 23.884 1.00 19.01 124 VAL B O 1
ATOM 8845 N N . PRO B 2 125 ? 23.657 1.606 21.805 1.00 17.40 125 PRO B N 1
ATOM 8846 C CA . PRO B 2 125 ? 25.099 1.787 22.092 1.00 16.86 125 PRO B CA 1
ATOM 8847 C C . PRO B 2 125 ? 25.490 3.196 22.507 1.00 16.42 125 PRO B C 1
ATOM 8848 O O . PRO B 2 125 ? 24.938 4.160 21.989 1.00 15.35 125 PRO B O 1
ATOM 8852 N N . ARG B 2 126 ? 26.477 3.313 23.383 1.00 16.62 126 ARG B N 1
ATOM 8853 C CA . ARG B 2 126 ? 26.882 4.647 23.861 1.00 16.09 126 ARG B CA 1
ATOM 8854 C C . ARG B 2 126 ? 28.397 4.814 23.927 1.00 15.83 126 ARG B C 1
ATOM 8855 O O . ARG B 2 126 ? 29.115 3.884 24.239 1.00 16.37 126 ARG B O 1
ATOM 8863 N N . LYS B 2 127 ? 28.861 6.016 23.611 1.00 16.11 127 LYS B N 1
ATOM 8864 C CA . LYS B 2 127 ? 30.273 6.330 23.575 1.00 15.94 127 LYS B CA 1
ATOM 8865 C C . LYS B 2 127 ? 30.722 7.030 24.854 1.00 17.28 127 LYS B C 1
ATOM 8866 O O . LYS B 2 127 ? 30.035 7.908 25.356 1.00 14.67 127 LYS B O 1
ATOM 8872 N N . VAL B 2 128 ? 31.907 6.671 25.346 1.00 17.69 128 VAL B N 1
ATOM 8873 C CA . VAL B 2 128 ? 32.484 7.360 26.497 1.00 17.02 128 VAL B CA 1
ATOM 8874 C C . VAL B 2 128 ? 32.934 8.754 26.009 1.00 17.26 128 VAL B C 1
ATOM 8875 O O . VAL B 2 128 ? 33.278 8.933 24.836 1.00 16.96 128 VAL B O 1
ATOM 8879 N N . ALA B 2 129 ? 32.949 9.738 26.892 1.00 17.10 129 ALA B N 1
ATOM 8880 C CA . ALA B 2 129 ? 33.285 11.094 26.462 1.00 18.75 129 ALA B CA 1
ATOM 8881 C C . ALA B 2 129 ? 34.649 11.251 25.806 1.00 19.71 129 ALA B C 1
ATOM 8882 O O . ALA B 2 129 ? 34.786 11.891 24.756 1.00 20.45 129 ALA B O 1
ATOM 8884 N N . GLU B 2 130 ? 35.667 10.673 26.422 1.00 20.12 130 GLU B N 1
ATOM 8885 C CA . GLU B 2 130 ? 37.027 11.000 26.025 1.00 20.45 130 GLU B CA 1
ATOM 8886 C C . GLU B 2 130 ? 37.594 10.311 24.760 1.00 20.13 130 GLU B C 1
ATOM 8887 O O . GLU B 2 130 ? 38.703 10.630 24.337 1.00 19.32 130 GLU B O 1
ATOM 8898 N N . SER B 2 131 ? 36.835 9.407 24.144 1.00 17.89 131 SER B N 1
ATOM 8899 C CA . SER B 2 131 ? 37.321 8.683 22.976 1.00 16.82 131 SER B CA 1
ATOM 8900 C C . SER B 2 131 ? 36.145 8.087 22.230 1.00 16.57 131 SER B C 1
ATOM 8901 O O . SER B 2 131 ? 34.986 8.382 22.554 1.00 15.80 131 SER B O 1
ATOM 8904 N N . ASN B 2 132 ? 36.441 7.270 21.222 1.00 14.78 132 ASN B N 1
ATOM 8905 C CA . ASN B 2 132 ? 35.396 6.622 20.443 1.00 16.76 132 ASN B CA 1
ATOM 8906 C C . ASN B 2 132 ? 34.951 5.296 21.028 1.00 16.28 132 ASN B C 1
ATOM 8907 O O . ASN B 2 132 ? 34.133 4.606 20.428 1.00 16.87 132 ASN B O 1
ATOM 8912 N N . GLN B 2 133 ? 35.496 4.929 22.181 1.00 14.12 133 GLN B N 1
ATOM 8913 C CA . GLN B 2 133 ? 35.104 3.669 22.783 1.00 15.45 133 GLN B CA 1
ATOM 8914 C C . GLN B 2 133 ? 33.632 3.647 23.112 1.00 14.74 133 GLN B C 1
ATOM 8915 O O . GLN B 2 133 ? 33.111 4.610 23.679 1.00 15.31 133 GLN B O 1
ATOM 8921 N N . MET B 2 134 ? 32.989 2.528 22.812 1.00 14.34 134 MET B N 1
ATOM 8922 C CA . MET B 2 134 ? 31.565 2.346 23.071 1.00 14.88 134 MET B CA 1
ATOM 8923 C C . MET B 2 134 ? 31.277 1.102 23.913 1.00 15.11 134 MET B C 1
ATOM 8924 O O . MET B 2 134 ? 32.012 0.124 23.867 1.00 15.14 134 MET B O 1
ATOM 8929 N N . ALA B 2 135 ? 30.198 1.130 24.690 1.00 15.45 135 ALA B N 1
ATOM 8930 C CA . ALA B 2 135 ? 29.831 -0.029 25.497 1.00 16.56 135 ALA B CA 1
ATOM 8931 C C . ALA B 2 135 ? 28.320 -0.115 25.615 1.00 17.33 135 ALA B C 1
ATOM 8932 O O . ALA B 2 135 ? 27.620 0.836 25.283 1.00 17.46 135 ALA B O 1
ATOM 8934 N N . LYS B 2 136 ? 27.840 -1.269 26.067 1.00 15.96 136 LYS B N 1
ATOM 8935 C CA . LYS B 2 136 ? 26.424 -1.580 26.207 1.00 15.14 136 LYS B CA 1
ATOM 8936 C C . LYS B 2 136 ? 26.375 -2.941 26.902 1.00 15.77 136 LYS B C 1
ATOM 8937 O O . LYS B 2 136 ? 27.420 -3.500 27.246 1.00 16.18 136 LYS B O 1
ATOM 8943 N N . CYS B 2 137 ? 25.165 -3.452 27.137 1.00 15.54 137 CYS B N 1
ATOM 8944 C CA . CYS B 2 137 ? 24.941 -4.766 27.716 1.00 16.23 137 CYS B CA 1
ATOM 8945 C C . CYS B 2 137 ? 25.815 -5.831 27.057 1.00 16.86 137 CYS B C 1
ATOM 8946 O O . CYS B 2 137 ? 25.862 -5.929 25.818 1.00 15.91 137 CYS B O 1
ATOM 8949 N N . ASP B 2 138 ? 26.519 -6.621 27.870 1.00 17.44 138 ASP B N 1
ATOM 8950 C CA . ASP B 2 138 ? 27.325 -7.708 27.324 1.00 17.87 138 ASP B CA 1
ATOM 8951 C C . ASP B 2 138 ? 26.706 -9.085 27.587 1.00 17.74 138 ASP B C 1
ATOM 8952 O O . ASP B 2 138 ? 27.403 -10.111 27.595 1.00 17.92 138 ASP B O 1
ATOM 8957 N N . MET B 2 139 ? 25.395 -9.087 27.802 1.00 17.52 139 MET B N 1
ATOM 8958 C CA . MET B 2 139 ? 24.655 -10.313 28.118 1.00 16.91 139 MET B CA 1
ATOM 8959 C C . MET B 2 139 ? 25.274 -11.029 29.327 1.00 16.49 139 MET B C 1
ATOM 8960 O O . MET B 2 139 ? 25.088 -12.231 29.490 1.00 17.66 139 MET B O 1
ATOM 8965 N N . CYS B 2 140 ? 26.011 -10.307 30.162 1.00 15.21 140 CYS B N 1
ATOM 8966 C CA . CYS B 2 140 ? 26.733 -10.949 31.247 1.00 15.58 140 CYS B CA 1
ATOM 8967 C C . CYS B 2 140 ? 27.466 -12.191 30.712 1.00 17.44 140 CYS B C 1
ATOM 8968 O O . CYS B 2 140 ? 27.368 -13.306 31.275 1.00 17.50 140 CYS B O 1
ATOM 8971 N N . ILE B 2 141 ? 28.214 -12.003 29.621 1.00 16.52 141 ILE B N 1
ATOM 8972 C CA . ILE B 2 141 ? 28.878 -13.110 28.973 1.00 16.27 141 ILE B CA 1
ATOM 8973 C C . ILE B 2 141 ? 29.700 -13.985 29.936 1.00 15.79 141 ILE B C 1
ATOM 8974 O O . ILE B 2 141 ? 29.673 -15.213 29.833 1.00 15.19 141 ILE B O 1
ATOM 8979 N N . ASP B 2 142 ? 30.430 -13.365 30.862 1.00 16.01 142 ASP B N 1
ATOM 8980 C CA . ASP B 2 142 ? 31.196 -14.122 31.832 1.00 16.53 142 ASP B CA 1
ATOM 8981 C C . ASP B 2 142 ? 30.359 -15.004 32.756 1.00 15.97 142 ASP B C 1
ATOM 8982 O O . ASP B 2 142 ? 30.744 -16.149 33.037 1.00 15.75 142 ASP B O 1
ATOM 8987 N N . ARG B 2 143 ? 29.235 -14.484 33.235 1.00 15.55 143 ARG B N 1
ATOM 8988 C CA . ARG B 2 143 ? 28.353 -15.283 34.079 1.00 15.64 143 ARG B CA 1
ATOM 8989 C C . ARG B 2 143 ? 27.729 -16.454 33.309 1.00 14.21 143 ARG B C 1
ATOM 8990 O O . ARG B 2 143 ? 27.687 -17.574 33.813 1.00 14.64 143 ARG B O 1
ATOM 8998 N N . ILE B 2 144 ? 27.269 -16.194 32.084 1.00 15.28 144 ILE B N 1
ATOM 8999 C CA . ILE B 2 144 ? 26.515 -17.201 31.352 1.00 14.97 144 ILE B CA 1
ATOM 9000 C C . ILE B 2 144 ? 27.357 -18.335 30.772 1.00 15.03 144 ILE B C 1
ATOM 9001 O O . ILE B 2 144 ? 26.836 -19.373 30.369 1.00 14.32 144 ILE B O 1
ATOM 9006 N N . THR B 2 145 ? 28.665 -18.135 30.747 1.00 14.57 145 THR B N 1
ATOM 9007 C CA . THR B 2 145 ? 29.557 -19.172 30.285 1.00 15.14 145 THR B CA 1
ATOM 9008 C C . THR B 2 145 ? 30.226 -19.782 31.493 1.00 15.64 145 THR B C 1
ATOM 9009 O O . THR B 2 145 ? 31.113 -20.608 31.347 1.00 16.20 145 THR B O 1
ATOM 9013 N N . ASN B 2 146 ? 29.786 -19.396 32.688 1.00 15.91 146 ASN B N 1
ATOM 9014 C CA . ASN B 2 146 ? 30.347 -19.947 33.929 1.00 16.90 146 ASN B CA 1
ATOM 9015 C C . ASN B 2 146 ? 29.265 -20.470 34.881 1.00 17.67 146 ASN B C 1
ATOM 9016 O O . ASN B 2 146 ? 29.424 -20.414 36.101 1.00 17.27 146 ASN B O 1
ATOM 9021 N N . GLY B 2 147 ? 28.169 -20.969 34.310 1.00 17.32 147 GLY B N 1
ATOM 9022 C CA . GLY B 2 147 ? 27.106 -21.583 35.079 1.00 17.73 147 GLY B CA 1
ATOM 9023 C C . GLY B 2 147 ? 26.150 -20.675 35.831 1.00 17.08 147 GLY B C 1
ATOM 9024 O O . GLY B 2 147 ? 25.404 -21.158 36.671 1.00 18.33 147 GLY B O 1
ATOM 9025 N N . LEU B 2 148 ? 26.158 -19.379 35.540 1.00 17.68 148 LEU B N 1
ATOM 9026 C CA . LEU B 2 148 ? 25.259 -18.448 36.205 1.00 18.30 148 LEU B CA 1
ATOM 9027 C C . LEU B 2 148 ? 24.331 -17.801 35.185 1.00 17.12 148 LEU B C 1
ATOM 9028 O O . LEU B 2 148 ? 24.565 -17.883 33.997 1.00 18.22 148 LEU B O 1
ATOM 9033 N N . ARG B 2 149 ? 23.277 -17.160 35.660 1.00 17.30 149 ARG B N 1
ATOM 9034 C CA . ARG B 2 149 ? 22.380 -16.396 34.792 1.00 16.08 149 ARG B CA 1
ATOM 9035 C C . ARG B 2 149 ? 22.807 -14.925 34.804 1.00 15.22 149 ARG B C 1
ATOM 9036 O O . ARG B 2 149 ? 23.606 -14.526 35.637 1.00 16.78 149 ARG B O 1
ATOM 9051 N N . PRO B 2 150 ? 22.315 -14.109 33.887 1.00 14.56 150 PRO B N 1
ATOM 9052 C CA . PRO B 2 150 ? 22.630 -12.679 33.930 1.00 14.78 150 PRO B CA 1
ATOM 9053 C C . PRO B 2 150 ? 22.267 -12.019 35.253 1.00 14.40 150 PRO B C 1
ATOM 9054 O O . PRO B 2 150 ? 21.315 -12.447 35.904 1.00 15.79 150 PRO B O 1
ATOM 9058 N N . ALA B 2 151 ? 23.039 -11.007 35.633 1.00 13.82 151 ALA B N 1
ATOM 9059 C CA . ALA B 2 151 ? 22.818 -10.293 36.889 1.00 14.98 151 ALA B CA 1
ATOM 9060 C C . ALA B 2 151 ? 21.425 -9.689 37.007 1.00 15.53 151 ALA B C 1
ATOM 9061 O O . ALA B 2 151 ? 20.825 -9.710 38.088 1.00 15.14 151 ALA B O 1
ATOM 9063 N N . CYS B 2 152 ? 20.918 -9.128 35.913 1.00 15.10 152 CYS B N 1
ATOM 9064 C CA . CYS B 2 152 ? 19.598 -8.543 35.962 1.00 17.27 152 CYS B CA 1
ATOM 9065 C C . CYS B 2 152 ? 18.521 -9.596 36.164 1.00 16.77 152 CYS B C 1
ATOM 9066 O O . CYS B 2 152 ? 17.561 -9.371 36.889 1.00 18.25 152 CYS B O 1
ATOM 9069 N N . VAL B 2 153 ? 18.667 -10.730 35.511 1.00 16.08 153 VAL B N 1
ATOM 9070 C CA . VAL B 2 153 ? 17.707 -11.819 35.613 1.00 16.04 153 VAL B CA 1
ATOM 9071 C C . VAL B 2 153 ? 17.698 -12.401 37.003 1.00 15.82 153 VAL B C 1
ATOM 9072 O O . VAL B 2 153 ? 16.647 -12.587 37.604 1.00 15.92 153 VAL B O 1
ATOM 9076 N N . THR B 2 154 ? 18.878 -12.693 37.530 1.00 16.61 154 THR B N 1
ATOM 9077 C CA . THR B 2 154 ? 18.992 -13.189 38.890 1.00 17.49 154 THR B CA 1
ATOM 9078 C C . THR B 2 154 ? 18.365 -12.215 39.900 1.00 16.57 154 THR B C 1
ATOM 9079 O O . THR B 2 154 ? 17.709 -12.627 40.871 1.00 15.68 154 THR B O 1
ATOM 9083 N N . SER B 2 155 ? 18.567 -10.928 39.672 1.00 15.38 155 SER B N 1
ATOM 9084 C CA . SER B 2 155 ? 18.095 -9.934 40.619 1.00 14.89 155 SER B CA 1
ATOM 9085 C C . SER B 2 155 ? 16.566 -9.751 40.642 1.00 15.60 155 SER B C 1
ATOM 9086 O O . SER B 2 155 ? 16.013 -9.303 41.627 1.00 14.79 155 SER B O 1
ATOM 9089 N N . CYS B 2 156 ? 15.903 -10.090 39.548 1.00 17.06 156 CYS B N 1
ATOM 9090 C CA . CYS B 2 156 ? 14.508 -9.696 39.380 1.00 16.61 156 CYS B CA 1
ATOM 9091 C C . CYS B 2 156 ? 13.596 -10.480 40.270 1.00 16.15 156 CYS B C 1
ATOM 9092 O O . CYS B 2 156 ? 13.620 -11.692 40.244 1.00 15.56 156 CYS B O 1
ATOM 9095 N N . PRO B 2 157 ? 12.812 -9.809 41.103 1.00 15.84 157 PRO B N 1
ATOM 9096 C CA . PRO B 2 157 ? 11.941 -10.539 42.017 1.00 17.00 157 PRO B CA 1
ATOM 9097 C C . PRO B 2 157 ? 10.627 -11.088 41.433 1.00 16.09 157 PRO B C 1
ATOM 9098 O O . PRO B 2 157 ? 10.119 -12.040 41.976 1.00 15.52 157 PRO B O 1
ATOM 9102 N N . THR B 2 158 ? 10.091 -10.515 40.367 1.00 15.06 158 THR B N 1
ATOM 9103 C CA . THR B 2 158 ? 8.741 -10.914 39.916 1.00 17.55 158 THR B CA 1
ATOM 9104 C C . THR B 2 158 ? 8.671 -11.824 38.724 1.00 18.16 158 THR B C 1
ATOM 9105 O O . THR B 2 158 ? 7.591 -12.104 38.229 1.00 18.39 158 THR B O 1
ATOM 9109 N N . GLY B 2 159 ? 9.811 -12.267 38.241 1.00 18.10 159 GLY B N 1
ATOM 9110 C CA . GLY B 2 159 ? 9.798 -13.121 37.078 1.00 18.06 159 GLY B CA 1
ATOM 9111 C C . GLY B 2 159 ? 9.580 -12.303 35.824 1.00 17.97 159 GLY B C 1
ATOM 9112 O O . GLY B 2 159 ? 9.238 -12.859 34.794 1.00 18.80 159 GLY B O 1
ATOM 9113 N N . ALA B 2 160 ? 9.721 -10.986 35.912 1.00 18.15 160 ALA B N 1
ATOM 9114 C CA . ALA B 2 160 ? 9.643 -10.173 34.696 1.00 18.20 160 ALA B CA 1
ATOM 9115 C C . ALA B 2 160 ? 10.818 -10.532 33.770 1.00 19.04 160 ALA B C 1
ATOM 9116 O O . ALA B 2 160 ? 10.659 -10.639 32.546 1.00 19.45 160 ALA B O 1
ATOM 9118 N N . MET B 2 161 ? 11.998 -10.714 34.351 1.00 19.04 161 MET B N 1
ATOM 9119 C CA . MET B 2 161 ? 13.187 -11.071 33.565 1.00 17.93 161 MET B CA 1
ATOM 9120 C C . MET B 2 161 ? 13.322 -12.572 33.541 1.00 18.44 161 MET B C 1
ATOM 9121 O O . MET B 2 161 ? 13.218 -13.220 34.579 1.00 17.81 161 MET B O 1
ATOM 9126 N N . ASN B 2 162 ? 13.558 -13.125 32.353 1.00 17.97 162 ASN B N 1
ATOM 9127 C CA . ASN B 2 162 ? 13.786 -14.555 32.190 1.00 16.83 162 ASN B CA 1
ATOM 9128 C C . ASN B 2 162 ? 14.895 -14.747 31.187 1.00 16.62 162 ASN B C 1
ATOM 9129 O O . ASN B 2 162 ? 15.011 -13.973 30.255 1.00 17.09 162 ASN B O 1
ATOM 9134 N N . PHE B 2 163 ? 15.670 -15.810 31.347 1.00 15.65 163 PHE B N 1
ATOM 9135 C CA . PHE B 2 163 ? 16.797 -16.101 30.472 1.00 15.16 163 PHE B CA 1
ATOM 9136 C C . PHE B 2 163 ? 16.905 -17.588 30.207 1.00 15.51 163 PHE B C 1
ATOM 9137 O O . PHE B 2 163 ? 16.614 -18.422 31.086 1.00 14.55 163 PHE B O 1
ATOM 9145 N N . GLY B 2 164 ? 17.316 -17.944 28.995 1.00 16.41 164 GLY B N 1
ATOM 9146 C CA . GLY B 2 164 ? 17.555 -19.343 28.676 1.00 15.65 164 GLY B CA 1
ATOM 9147 C C . GLY B 2 164 ? 17.919 -19.540 27.210 1.00 16.63 164 GLY B C 1
ATOM 9148 O O . GLY B 2 164 ? 18.399 -18.640 26.547 1.00 15.55 164 GLY B O 1
ATOM 9149 N N A ASP B 2 165 ? 17.719 -20.749 26.701 0.50 17.43 165 ASP B N 1
ATOM 9150 N N B ASP B 2 165 ? 17.703 -20.752 26.731 0.50 16.81 165 ASP B N 1
ATOM 9151 C CA A ASP B 2 165 ? 17.942 -20.994 25.283 0.50 17.85 165 ASP B CA 1
ATOM 9152 C CA B ASP B 2 165 ? 17.875 -21.091 25.334 0.50 16.72 165 ASP B CA 1
ATOM 9153 C C A ASP B 2 165 ? 16.901 -20.186 24.533 0.50 17.84 165 ASP B C 1
ATOM 9154 C C B ASP B 2 165 ? 16.870 -20.244 24.549 0.50 17.21 165 ASP B C 1
ATOM 9155 O O A ASP B 2 165 ? 15.774 -20.020 25.000 0.50 17.78 165 ASP B O 1
ATOM 9156 O O B ASP B 2 165 ? 15.718 -20.113 24.970 0.50 17.13 165 ASP B O 1
ATOM 9165 N N A LEU B 2 166 ? 17.294 -19.665 23.385 0.50 17.67 166 LEU B N 1
ATOM 9166 N N B LEU B 2 166 ? 17.292 -19.678 23.418 0.50 17.38 166 LEU B N 1
ATOM 9167 C CA . LEU B 2 166 ? 16.416 -18.823 22.587 1.00 17.38 166 LEU B CA 1
ATOM 9168 C C . LEU B 2 166 ? 15.042 -19.413 22.302 1.00 17.50 166 LEU B C 1
ATOM 9169 O O . LEU B 2 166 ? 14.026 -18.749 22.497 1.00 16.95 166 LEU B O 1
ATOM 9174 N N . SER B 2 167 ? 15.016 -20.643 21.818 1.00 17.66 167 SER B N 1
ATOM 9175 C CA . SER B 2 167 ? 13.761 -21.329 21.529 1.00 19.63 167 SER B CA 1
ATOM 9176 C C . SER B 2 167 ? 12.809 -21.317 22.732 1.00 19.43 167 SER B C 1
ATOM 9177 O O . SER B 2 167 ? 11.628 -21.015 22.589 1.00 18.61 167 SER B O 1
ATOM 9180 N N . GLU B 2 168 ? 13.325 -21.653 23.913 1.00 20.23 168 GLU B N 1
ATOM 9181 C CA . GLU B 2 168 ? 12.502 -21.707 25.131 1.00 19.47 168 GLU B CA 1
ATOM 9182 C C . GLU B 2 168 ? 11.925 -20.345 25.467 1.00 18.76 168 GLU B C 1
ATOM 9183 O O . GLU B 2 168 ? 10.765 -20.237 25.875 1.00 17.47 168 GLU B O 1
ATOM 9189 N N . MET B 2 169 ? 12.744 -19.314 25.282 1.00 16.55 169 MET B N 1
ATOM 9190 C CA . MET B 2 169 ? 12.335 -17.934 25.543 1.00 17.12 169 MET B CA 1
ATOM 9191 C C . MET B 2 169 ? 11.304 -17.453 24.511 1.00 17.46 169 MET B C 1
ATOM 9192 O O . MET B 2 169 ? 10.327 -16.764 24.854 1.00 17.00 169 MET B O 1
ATOM 9197 N N . GLU B 2 170 ? 11.515 -17.836 23.251 1.00 17.01 170 GLU B N 1
ATOM 9198 C CA . GLU B 2 170 ? 10.546 -17.544 22.196 1.00 17.92 170 GLU B CA 1
ATOM 9199 C C . GLU B 2 170 ? 9.187 -18.172 22.517 1.00 18.03 170 GLU B C 1
ATOM 9200 O O . GLU B 2 170 ? 8.141 -17.517 22.397 1.00 17.01 170 GLU B O 1
ATOM 9206 N N . ALA B 2 171 ? 9.212 -19.425 22.964 1.00 17.61 171 ALA B N 1
ATOM 9207 C CA . ALA B 2 171 ? 7.994 -20.150 23.312 1.00 18.03 171 ALA B CA 1
ATOM 9208 C C . ALA B 2 171 ? 7.312 -19.532 24.538 1.00 18.91 171 ALA B C 1
ATOM 9209 O O . ALA B 2 171 ? 6.075 -19.404 24.593 1.00 17.81 171 ALA B O 1
ATOM 9211 N N . MET B 2 172 ? 8.123 -19.172 25.529 1.00 18.59 172 MET B N 1
ATOM 9212 C CA . MET B 2 172 ? 7.611 -18.534 26.729 1.00 18.89 172 MET B CA 1
ATOM 9213 C C . MET B 2 172 ? 6.912 -17.223 26.374 1.00 18.55 172 MET B C 1
ATOM 9214 O O . MET B 2 172 ? 5.791 -16.957 26.815 1.00 19.83 172 MET B O 1
ATOM 9219 N N . ALA B 2 173 ? 7.578 -16.400 25.572 1.00 17.05 173 ALA B N 1
ATOM 9220 C CA . ALA B 2 173 ? 7.017 -15.116 25.168 1.00 17.25 173 ALA B CA 1
ATOM 9221 C C . ALA B 2 173 ? 5.652 -15.289 24.488 1.00 16.68 173 ALA B C 1
ATOM 9222 O O . ALA B 2 173 ? 4.691 -14.590 24.813 1.00 16.03 173 ALA B O 1
ATOM 9224 N N . SER B 2 174 ? 5.583 -16.212 23.534 1.00 17.33 174 SER B N 1
ATOM 9225 C CA . SER B 2 174 ? 4.341 -16.482 22.809 1.00 18.62 174 SER B CA 1
ATOM 9226 C C . SER B 2 174 ? 3.206 -16.954 23.695 1.00 17.38 174 SER B C 1
ATOM 9227 O O . SER B 2 174 ? 2.067 -16.531 23.542 1.00 17.33 174 SER B O 1
ATOM 9230 N N . ALA B 2 175 ? 3.515 -17.875 24.587 1.00 16.65 175 ALA B N 1
ATOM 9231 C CA . ALA B 2 175 ? 2.528 -18.369 25.522 1.00 17.43 175 ALA B CA 1
ATOM 9232 C C . ALA B 2 175 ? 2.024 -17.244 26.434 1.00 16.58 175 ALA B C 1
ATOM 9233 O O . ALA B 2 175 ? 0.827 -17.155 26.716 1.00 17.17 175 ALA B O 1
ATOM 9235 N N . ARG B 2 176 ? 2.923 -16.375 26.882 1.00 16.12 176 ARG B N 1
ATOM 9236 C CA . ARG B 2 176 ? 2.511 -15.330 27.812 1.00 17.03 176 ARG B CA 1
ATOM 9237 C C . ARG B 2 176 ? 1.644 -14.306 27.098 1.00 18.12 176 ARG B C 1
ATOM 9238 O O . ARG B 2 176 ? 0.651 -13.827 27.659 1.00 17.13 176 ARG B O 1
ATOM 9246 N N . LEU B 2 177 ? 2.019 -13.982 25.859 1.00 17.21 177 LEU B N 1
ATOM 9247 C CA . LEU B 2 177 ? 1.201 -13.099 25.039 1.00 18.13 177 LEU B CA 1
ATOM 9248 C C . LEU B 2 177 ? -0.201 -13.681 24.869 1.00 18.63 177 LEU B C 1
ATOM 9249 O O . LEU B 2 177 ? -1.190 -12.956 24.933 1.00 19.03 177 LEU B O 1
ATOM 9254 N N . ALA B 2 178 ? -0.287 -14.986 24.620 1.00 19.16 178 ALA B N 1
ATOM 9255 C CA . ALA B 2 178 ? -1.583 -15.615 24.431 1.00 20.38 178 ALA B CA 1
ATOM 9256 C C . ALA B 2 178 ? -2.464 -15.474 25.666 1.00 21.52 178 ALA B C 1
ATOM 9257 O O . ALA B 2 178 ? -3.679 -15.303 25.552 1.00 21.56 178 ALA B O 1
ATOM 9259 N N . GLU B 2 179 ? -1.842 -15.551 26.835 1.00 22.02 179 GLU B N 1
ATOM 9260 C CA . GLU B 2 179 ? -2.536 -15.493 28.123 1.00 23.73 179 GLU B CA 1
ATOM 9261 C C A GLU B 2 179 ? -3.170 -14.135 28.438 0.50 23.91 179 GLU B C 1
ATOM 9262 C C B GLU B 2 179 ? -3.199 -14.141 28.404 0.50 23.99 179 GLU B C 1
ATOM 9263 O O A GLU B 2 179 ? -4.095 -14.051 29.251 0.50 23.96 179 GLU B O 1
ATOM 9264 O O B GLU B 2 179 ? -4.165 -14.067 29.167 0.50 24.02 179 GLU B O 1
ATOM 9275 N N A ILE B 2 180 ? -2.674 -13.070 27.812 0.50 23.77 180 ILE B N 1
ATOM 9276 N N B ILE B 2 180 ? -2.678 -13.070 27.807 0.50 23.78 180 ILE B N 1
ATOM 9277 C CA . ILE B 2 180 ? -3.214 -11.736 28.059 1.00 23.57 180 ILE B CA 1
ATOM 9278 C C . ILE B 2 180 ? -3.838 -11.064 26.836 1.00 24.23 180 ILE B C 1
ATOM 9279 O O . ILE B 2 180 ? -4.436 -9.992 26.967 1.00 24.08 180 ILE B O 1
ATOM 9284 N N . LYS B 2 181 ? -3.693 -11.659 25.657 1.00 24.04 181 LYS B N 1
ATOM 9285 C CA . LYS B 2 181 ? -4.237 -11.047 24.447 1.00 25.48 181 LYS B CA 1
ATOM 9286 C C . LYS B 2 181 ? -5.710 -10.613 24.549 1.00 26.34 181 LYS B C 1
ATOM 9287 O O . LYS B 2 181 ? -6.111 -9.579 24.000 1.00 26.16 181 LYS B O 1
ATOM 9293 N N . ALA B 2 182 ? -6.517 -11.430 25.210 1.00 27.69 182 ALA B N 1
ATOM 9294 C CA . ALA B 2 182 ? -7.941 -11.153 25.336 1.00 28.51 182 ALA B CA 1
ATOM 9295 C C . ALA B 2 182 ? -8.188 -9.864 26.113 1.00 29.44 182 ALA B C 1
ATOM 9296 O O . ALA B 2 182 ? -8.864 -8.958 25.611 1.00 29.93 182 ALA B O 1
ATOM 9298 N N . ALA B 2 183 ? -7.645 -9.804 27.328 1.00 29.71 183 ALA B N 1
ATOM 9299 C CA . ALA B 2 183 ? -7.797 -8.653 28.213 1.00 30.72 183 ALA B CA 1
ATOM 9300 C C . ALA B 2 183 ? -7.061 -7.427 27.675 1.00 31.14 183 ALA B C 1
ATOM 9301 O O . ALA B 2 183 ? -7.532 -6.296 27.821 1.00 31.85 183 ALA B O 1
ATOM 9303 N N . TYR B 2 184 ? -5.902 -7.655 27.062 1.00 30.68 184 TYR B N 1
ATOM 9304 C CA . TYR B 2 184 ? -5.075 -6.568 26.560 1.00 30.10 184 TYR B CA 1
ATOM 9305 C C . TYR B 2 184 ? -4.981 -6.737 25.071 1.00 29.10 184 TYR B C 1
ATOM 9306 O O . TYR B 2 184 ? -3.991 -7.218 24.535 1.00 28.61 184 TYR B O 1
ATOM 9315 N N . SER B 2 185 ? -6.028 -6.314 24.391 1.00 29.45 185 SER B N 1
ATOM 9316 C CA . SER B 2 185 ? -6.097 -6.566 22.968 1.00 28.49 185 SER B CA 1
ATOM 9317 C C . SER B 2 185 ? -5.020 -5.845 22.170 1.00 27.57 185 SER B C 1
ATOM 9318 O O . SER B 2 185 ? -4.829 -6.124 20.987 1.00 27.55 185 SER B O 1
ATOM 9321 N N . ASP B 2 186 ? -4.292 -4.932 22.801 1.00 25.45 186 ASP B N 1
ATOM 9322 C CA . ASP B 2 186 ? -3.183 -4.291 22.091 1.00 23.44 186 ASP B CA 1
ATOM 9323 C C . ASP B 2 186 ? -1.801 -4.804 22.552 1.00 21.53 186 ASP B C 1
ATOM 9324 O O . ASP B 2 186 ? -0.755 -4.227 22.224 1.00 19.95 186 ASP B O 1
ATOM 9329 N N . ALA B 2 187 ? -1.791 -5.904 23.289 1.00 18.88 187 ALA B N 1
ATOM 9330 C CA . ALA B 2 187 ? -0.528 -6.449 23.752 1.00 17.66 187 ALA B CA 1
ATOM 9331 C C . ALA B 2 187 ? 0.227 -7.025 22.572 1.00 18.04 187 ALA B C 1
ATOM 9332 O O . ALA B 2 187 ? -0.387 -7.502 21.621 1.00 16.55 187 ALA B O 1
ATOM 9334 N N . LYS B 2 188 ? 1.552 -6.974 22.623 1.00 17.37 188 LYS B N 1
ATOM 9335 C CA . LYS B 2 188 ? 2.350 -7.638 21.587 1.00 19.01 188 LYS B CA 1
ATOM 9336 C C . LYS B 2 188 ? 3.776 -7.876 22.033 1.00 18.12 188 LYS B C 1
ATOM 9337 O O . LYS B 2 188 ? 4.216 -7.330 23.033 1.00 17.30 188 LYS B O 1
ATOM 9343 N N . LEU B 2 189 ? 4.478 -8.714 21.274 1.00 17.53 189 LEU B N 1
ATOM 9344 C CA . LEU B 2 189 ? 5.885 -8.944 21.501 1.00 16.82 189 LEU B CA 1
ATOM 9345 C C . LEU B 2 189 ? 6.601 -7.931 20.624 1.00 17.02 189 LEU B C 1
ATOM 9346 O O . LEU B 2 189 ? 6.100 -7.561 19.573 1.00 16.50 189 LEU B O 1
ATOM 9351 N N . CYS B 2 190 ? 7.764 -7.476 21.069 1.00 16.91 190 CYS B N 1
ATOM 9352 C CA . CYS B 2 190 ? 8.498 -6.468 20.335 1.00 16.39 190 CYS B CA 1
ATOM 9353 C C . CYS B 2 190 ? 9.532 -7.151 19.419 1.00 16.29 190 CYS B C 1
ATOM 9354 O O . CYS B 2 190 ? 10.452 -7.803 19.888 1.00 16.29 190 CYS B O 1
ATOM 9357 N N . ASP B 2 191 ? 9.313 -7.038 18.114 1.00 16.40 191 ASP B N 1
ATOM 9358 C CA . ASP B 2 191 ? 10.156 -7.645 17.083 1.00 18.03 191 ASP B CA 1
ATOM 9359 C C . ASP B 2 191 ? 10.603 -9.057 17.421 1.00 17.03 191 ASP B C 1
ATOM 9360 O O . ASP B 2 191 ? 11.792 -9.351 17.388 1.00 16.74 191 ASP B O 1
ATOM 9365 N N . PRO B 2 192 ? 9.659 -9.937 17.724 1.00 17.78 192 PRO B N 1
ATOM 9366 C CA . PRO B 2 192 ? 10.008 -11.278 18.227 1.00 17.89 192 PRO B CA 1
ATOM 9367 C C . PRO B 2 192 ? 10.851 -12.139 17.281 1.00 18.56 192 PRO B C 1
ATOM 9368 O O . PRO B 2 192 ? 11.526 -13.040 17.750 1.00 17.85 192 PRO B O 1
ATOM 9372 N N . ASP B 2 193 ? 10.823 -11.864 15.983 1.00 19.16 193 ASP B N 1
ATOM 9373 C CA . ASP B 2 193 ? 11.607 -12.655 15.044 1.00 20.97 193 ASP B CA 1
ATOM 9374 C C . ASP B 2 193 ? 13.037 -12.143 14.833 1.00 21.37 193 ASP B C 1
ATOM 9375 O O . ASP B 2 193 ? 13.866 -12.844 14.230 1.00 21.86 193 ASP B O 1
ATOM 9380 N N . ASP B 2 194 ? 13.330 -10.935 15.308 1.00 20.06 194 ASP B N 1
ATOM 9381 C CA . ASP B 2 194 ? 14.623 -10.312 14.989 1.00 19.28 194 ASP B CA 1
ATOM 9382 C C . ASP B 2 194 ? 15.630 -10.149 16.124 1.00 18.04 194 ASP B C 1
ATOM 9383 O O . ASP B 2 194 ? 16.824 -9.860 15.877 1.00 16.79 194 ASP B O 1
ATOM 9388 N N . VAL B 2 195 ? 15.179 -10.331 17.362 1.00 15.92 195 VAL B N 1
ATOM 9389 C CA . VAL B 2 195 ? 16.047 -10.059 18.506 1.00 16.36 195 VAL B CA 1
ATOM 9390 C C . VAL B 2 195 ? 16.121 -11.222 19.487 1.00 15.92 195 VAL B C 1
ATOM 9391 O O . VAL B 2 195 ? 15.295 -12.119 19.449 1.00 14.98 195 VAL B O 1
ATOM 9395 N N . ARG B 2 196 ? 17.112 -11.195 20.373 1.00 15.24 196 ARG B N 1
ATOM 9396 C CA . ARG B 2 196 ? 17.211 -12.230 21.399 1.00 15.62 196 ARG B CA 1
ATOM 9397 C C . ARG B 2 196 ? 16.585 -11.800 22.729 1.00 15.07 196 ARG B C 1
ATOM 9398 O O . ARG B 2 196 ? 16.172 -12.637 23.528 1.00 15.57 196 ARG B O 1
ATOM 9406 N N . VAL B 2 197 ? 16.511 -10.500 22.964 1.00 15.26 197 VAL B N 1
ATOM 9407 C CA . VAL B 2 197 ? 15.840 -9.994 24.146 1.00 14.18 197 VAL B CA 1
ATOM 9408 C C . VAL B 2 197 ? 14.419 -9.626 23.729 1.00 13.80 197 VAL B C 1
ATOM 9409 O O . VAL B 2 197 ? 14.193 -8.578 23.098 1.00 15.37 197 VAL B O 1
ATOM 9413 N N . ILE B 2 198 ? 13.454 -10.478 24.081 1.00 13.16 198 ILE B N 1
ATOM 9414 C CA . ILE B 2 198 ? 12.081 -10.279 23.637 1.00 14.79 198 ILE B CA 1
ATOM 9415 C C . ILE B 2 198 ? 11.167 -9.641 24.705 1.00 15.40 198 ILE B C 1
ATOM 9416 O O . ILE B 2 198 ? 10.877 -10.280 25.721 1.00 15.90 198 ILE B O 1
ATOM 9421 N N . PHE B 2 199 ? 10.733 -8.395 24.489 1.00 15.30 199 PHE B N 1
ATOM 9422 C CA . PHE B 2 199 ? 9.807 -7.732 25.421 1.00 15.04 199 PHE B CA 1
ATOM 9423 C C . PHE B 2 199 ? 8.334 -7.944 25.061 1.00 16.13 199 PHE B C 1
ATOM 9424 O O . PHE B 2 199 ? 7.948 -7.849 23.880 1.00 16.31 199 PHE B O 1
ATOM 9432 N N . LEU B 2 200 ? 7.533 -8.246 26.081 1.00 13.58 200 LEU B N 1
ATOM 9433 C CA . LEU B 2 200 ? 6.091 -8.292 25.957 1.00 15.17 200 LEU B CA 1
ATOM 9434 C C . LEU B 2 200 ? 5.574 -6.993 26.530 1.00 15.86 200 LEU B C 1
ATOM 9435 O O . LEU B 2 200 ? 5.998 -6.588 27.622 1.00 16.75 200 LEU B O 1
ATOM 9440 N N . THR B 2 201 ? 4.711 -6.314 25.783 1.00 16.85 201 THR B N 1
ATOM 9441 C CA . THR B 2 201 ? 4.043 -5.113 26.272 1.00 17.77 201 THR B CA 1
ATOM 9442 C C . THR B 2 201 ? 2.562 -5.354 26.220 1.00 17.10 201 THR B C 1
ATOM 9443 O O . THR B 2 201 ? 2.093 -6.159 25.411 1.00 17.15 201 THR B O 1
ATOM 9447 N N . ALA B 2 202 ? 1.819 -4.669 27.087 1.00 16.27 202 ALA B N 1
ATOM 9448 C CA . ALA B 2 202 ? 0.383 -4.852 27.150 1.00 15.94 202 ALA B CA 1
ATOM 9449 C C . ALA B 2 202 ? -0.364 -3.836 26.282 1.00 15.37 202 ALA B C 1
ATOM 9450 O O . ALA B 2 202 ? -1.556 -3.944 26.101 1.00 15.98 202 ALA B O 1
ATOM 9452 N N . HIS B 2 203 ? 0.360 -2.851 25.770 1.00 16.01 203 HIS B N 1
ATOM 9453 C CA . HIS B 2 203 ? -0.221 -1.801 24.951 1.00 15.87 203 HIS B CA 1
ATOM 9454 C C . HIS B 2 203 ? 0.798 -1.402 23.903 1.00 15.07 203 HIS B C 1
ATOM 9455 O O . HIS B 2 203 ? 1.905 -1.925 23.883 1.00 13.95 203 HIS B O 1
ATOM 9462 N N . ASN B 2 204 ? 0.418 -0.474 23.038 1.00 14.94 204 ASN B N 1
ATOM 9463 C CA . ASN B 2 204 ? 1.329 0.079 22.053 1.00 15.69 204 ASN B CA 1
ATOM 9464 C C . ASN B 2 204 ? 2.737 0.278 22.642 1.00 15.59 204 ASN B C 1
ATOM 9465 O O . ASN B 2 204 ? 2.904 1.017 23.611 1.00 15.11 204 ASN B O 1
ATOM 9470 N N . PRO B 2 205 ? 3.718 -0.445 22.098 1.00 15.19 205 PRO B N 1
ATOM 9471 C CA . PRO B 2 205 ? 5.131 -0.365 22.503 1.00 15.92 205 PRO B CA 1
ATOM 9472 C C . PRO B 2 205 ? 5.689 1.042 22.709 1.00 15.17 205 PRO B C 1
ATOM 9473 O O . PRO B 2 205 ? 6.484 1.283 23.638 1.00 14.25 205 PRO B O 1
ATOM 9477 N N . LYS B 2 206 ? 5.247 1.968 21.868 1.00 14.28 206 LYS B N 1
ATOM 9478 C CA . LYS B 2 206 ? 5.703 3.343 21.922 1.00 14.49 206 LYS B CA 1
ATOM 9479 C C . LYS B 2 206 ? 5.206 4.095 23.172 1.00 14.49 206 LYS B C 1
ATOM 9480 O O . LYS B 2 206 ? 5.688 5.184 23.495 1.00 16.78 206 LYS B O 1
ATOM 9486 N N . LEU B 2 207 ? 4.249 3.517 23.874 1.00 14.67 207 LEU B N 1
ATOM 9487 C CA . LEU B 2 207 ? 3.794 4.091 25.141 1.00 14.33 207 LEU B CA 1
ATOM 9488 C C . LEU B 2 207 ? 4.790 3.705 26.233 1.00 14.46 207 LEU B C 1
ATOM 9489 O O . LEU B 2 207 ? 4.860 4.348 27.285 1.00 15.35 207 LEU B O 1
ATOM 9494 N N . TYR B 2 208 ? 5.573 2.669 25.979 1.00 14.95 208 TYR B N 1
ATOM 9495 C CA . TYR B 2 208 ? 6.620 2.269 26.930 1.00 14.86 208 TYR B CA 1
ATOM 9496 C C . TYR B 2 208 ? 7.933 2.977 26.632 1.00 16.78 208 TYR B C 1
ATOM 9497 O O . TYR B 2 208 ? 8.630 3.443 27.543 1.00 18.35 208 TYR B O 1
ATOM 9506 N N . HIS B 2 209 ? 8.277 3.056 25.355 1.00 16.00 209 HIS B N 1
ATOM 9507 C CA . HIS B 2 209 ? 9.533 3.682 24.955 1.00 16.52 209 HIS B CA 1
ATOM 9508 C C . HIS B 2 209 ? 9.496 3.911 23.463 1.00 16.34 209 HIS B C 1
ATOM 9509 O O . HIS B 2 209 ? 9.004 3.057 22.713 1.00 14.49 209 HIS B O 1
ATOM 9516 N N . GLU B 2 210 ? 9.972 5.079 23.041 1.00 17.59 210 GLU B N 1
ATOM 9517 C CA . GLU B 2 210 ? 9.896 5.461 21.620 1.00 19.50 210 GLU B CA 1
ATOM 9518 C C . GLU B 2 210 ? 10.616 4.485 20.716 1.00 18.68 210 GLU B C 1
ATOM 9519 O O . GLU B 2 210 ? 10.297 4.361 19.532 1.00 19.94 210 GLU B O 1
ATOM 9525 N N . TYR B 2 211 ? 11.573 3.770 21.284 1.00 20.42 211 TYR B N 1
ATOM 9526 C CA . TYR B 2 211 ? 12.369 2.831 20.522 1.00 19.72 211 TYR B CA 1
ATOM 9527 C C . TYR B 2 211 ? 12.164 1.407 20.979 1.00 19.41 211 TYR B C 1
ATOM 9528 O O . TYR B 2 211 ? 13.009 0.556 20.747 1.00 19.67 211 TYR B O 1
ATOM 9537 N N . ALA B 2 212 ? 11.019 1.150 21.589 1.00 20.31 212 ALA B N 1
ATOM 9538 C CA . ALA B 2 212 ? 10.630 -0.203 21.992 1.00 19.40 212 ALA B CA 1
ATOM 9539 C C . ALA B 2 212 ? 10.666 -1.196 20.826 1.00 19.63 212 ALA B C 1
ATOM 9540 O O . ALA B 2 212 ? 11.147 -2.316 21.007 1.00 18.46 212 ALA B O 1
ATOM 9542 N N . VAL B 2 213 ? 10.124 -0.825 19.662 1.00 19.16 213 VAL B N 1
ATOM 9543 C CA . VAL B 2 213 ? 10.233 -1.697 18.477 1.00 18.82 213 VAL B CA 1
ATOM 9544 C C . VAL B 2 213 ? 10.959 -0.962 17.364 1.00 19.15 213 VAL B C 1
ATOM 9545 O O . VAL B 2 213 ? 11.033 0.262 17.373 1.00 18.72 213 VAL B O 1
ATOM 9549 N N . ALA B 2 214 ? 11.501 -1.707 16.413 1.00 20.28 214 ALA B N 1
ATOM 9550 C CA . ALA B 2 214 ? 12.264 -1.090 15.334 1.00 23.13 214 ALA B CA 1
ATOM 9551 C C . ALA B 2 214 ? 11.343 -0.286 14.413 1.00 24.83 214 ALA B C 1
ATOM 9552 O O . ALA B 2 214 ? 11.743 0.758 13.875 1.00 27.35 214 ALA B O 1
ATOM 9555 N N . ALA C 1 1 ? -4.219 41.363 52.958 1.00 48.49 1 ALA K N 1
ATOM 9556 C CA . ALA C 1 1 ? -4.756 40.002 53.254 1.00 47.93 1 ALA K CA 1
ATOM 9557 C C . ALA C 1 1 ? -4.453 38.977 52.151 1.00 47.58 1 ALA K C 1
ATOM 9558 O O . ALA C 1 1 ? -3.316 38.501 52.008 1.00 47.60 1 ALA K O 1
ATOM 9560 N N . THR C 1 2 ? -5.491 38.632 51.389 1.00 47.01 2 THR K N 1
ATOM 9561 C CA . THR C 1 2 ? -5.387 37.657 50.303 1.00 45.83 2 THR K CA 1
ATOM 9562 C C . THR C 1 2 ? -5.239 38.394 48.961 1.00 45.02 2 THR K C 1
ATOM 9563 O O . THR C 1 2 ? -5.746 37.962 47.910 1.00 44.54 2 THR K O 1
ATOM 9567 N N . MET C 1 3 ? -4.517 39.514 49.049 1.00 43.77 3 MET K N 1
ATOM 9568 C CA . MET C 1 3 ? -4.196 40.415 47.945 1.00 42.47 3 MET K CA 1
ATOM 9569 C C . MET C 1 3 ? -4.139 39.829 46.539 1.00 40.90 3 MET K C 1
ATOM 9570 O O . MET C 1 3 ? -3.440 38.847 46.270 1.00 39.83 3 MET K O 1
ATOM 9575 N N . ALA C 1 4 ? -4.880 40.465 45.642 1.00 39.58 4 ALA K N 1
ATOM 9576 C CA . ALA C 1 4 ? -4.867 40.088 44.241 1.00 38.27 4 ALA K CA 1
ATOM 9577 C C . ALA C 1 4 ? -3.858 40.987 43.548 1.00 37.13 4 ALA K C 1
ATOM 9578 O O . ALA C 1 4 ? -3.565 42.101 44.028 1.00 37.20 4 ALA K O 1
ATOM 9580 N N . LEU C 1 5 ? -3.317 40.487 42.438 1.00 34.25 5 LEU K N 1
ATOM 9581 C CA . LEU C 1 5 ? -2.410 41.242 41.595 1.00 30.47 5 LEU K CA 1
ATOM 9582 C C . LEU C 1 5 ? -3.257 41.996 40.599 1.00 30.06 5 LEU K C 1
ATOM 9583 O O . LEU C 1 5 ? -4.251 41.477 40.112 1.00 30.58 5 LEU K O 1
ATOM 9588 N N . LYS C 1 6 ? -2.870 43.221 40.273 1.00 28.94 6 LYS K N 1
ATOM 9589 C CA . LYS C 1 6 ? -3.615 43.960 39.280 1.00 27.24 6 LYS K CA 1
ATOM 9590 C C . LYS C 1 6 ? -3.685 43.215 37.917 1.00 27.06 6 LYS K C 1
ATOM 9591 O O . LYS C 1 6 ? -4.534 43.542 37.081 1.00 28.06 6 LYS K O 1
ATOM 9597 N N . THR C 1 7 ? -2.859 42.186 37.719 1.00 25.96 7 THR K N 1
ATOM 9598 C CA . THR C 1 7 ? -2.739 41.515 36.402 1.00 24.44 7 THR K CA 1
ATOM 9599 C C . THR C 1 7 ? -3.387 40.150 36.239 1.00 26.21 7 THR K C 1
ATOM 9600 O O . THR C 1 7 ? -3.294 39.507 35.181 1.00 24.86 7 THR K O 1
ATOM 9604 N N . VAL C 1 8 ? -4.065 39.707 37.281 1.00 28.42 8 VAL K N 1
ATOM 9605 C CA . VAL C 1 8 ? -4.548 38.338 37.318 1.00 29.52 8 VAL K CA 1
ATOM 9606 C C . VAL C 1 8 ? -5.302 37.820 36.086 1.00 28.51 8 VAL K C 1
ATOM 9607 O O . VAL C 1 8 ? -5.020 36.703 35.627 1.00 30.09 8 VAL K O 1
ATOM 9611 N N . ASP C 1 9 ? -6.237 38.595 35.540 1.00 26.23 9 ASP K N 1
ATOM 9612 C CA . ASP C 1 9 ? -6.978 38.106 34.366 1.00 25.67 9 ASP K CA 1
ATOM 9613 C C . ASP C 1 9 ? -6.526 38.745 33.056 1.00 23.19 9 ASP K C 1
ATOM 9614 O O . ASP C 1 9 ? -7.220 38.656 32.035 1.00 21.86 9 ASP K O 1
ATOM 9619 N N . ALA C 1 10 ? -5.358 39.366 33.067 1.00 20.73 10 ALA K N 1
ATOM 9620 C CA . ALA C 1 10 ? -4.918 40.056 31.868 1.00 18.88 10 ALA K CA 1
ATOM 9621 C C . ALA C 1 10 ? -4.269 39.132 30.828 1.00 17.95 10 ALA K C 1
ATOM 9622 O O . ALA C 1 10 ? -3.788 38.035 31.146 1.00 17.35 10 ALA K O 1
ATOM 9624 N N . LYS C 1 11 ? -4.284 39.562 29.572 1.00 18.36 11 LYS K N 1
ATOM 9625 C CA . LYS C 1 11 ? -3.562 38.819 28.552 1.00 18.19 11 LYS K CA 1
ATOM 9626 C C . LYS C 1 11 ? -2.077 39.127 28.709 1.00 17.96 11 LYS K C 1
ATOM 9627 O O . LYS C 1 11 ? -1.681 40.282 28.732 1.00 17.38 11 LYS K O 1
ATOM 9633 N N . GLN C 1 12 ? -1.255 38.093 28.825 1.00 18.65 12 GLN K N 1
ATOM 9634 C CA . GLN C 1 12 ? 0.180 38.288 28.915 1.00 19.12 12 GLN K CA 1
ATOM 9635 C C . GLN C 1 12 ? 0.884 37.988 27.576 1.00 18.87 12 GLN K C 1
ATOM 9636 O O . GLN C 1 12 ? 0.677 36.921 26.968 1.00 19.09 12 GLN K O 1
ATOM 9642 N N . THR C 1 13 ? 1.676 38.934 27.098 1.00 15.75 13 THR K N 1
ATOM 9643 C CA . THR C 1 13 ? 2.451 38.718 25.880 1.00 16.29 13 THR K CA 1
ATOM 9644 C C . THR C 1 13 ? 3.877 39.193 26.092 1.00 16.23 13 THR K C 1
ATOM 9645 O O . THR C 1 13 ? 4.173 39.842 27.088 1.00 15.78 13 THR K O 1
ATOM 9649 N N . THR C 1 14 ? 4.769 38.879 25.154 1.00 15.95 14 THR K N 1
ATOM 9650 C CA . THR C 1 14 ? 6.146 39.345 25.289 1.00 15.12 14 THR K CA 1
ATOM 9651 C C . THR C 1 14 ? 6.448 40.448 24.305 1.00 13.93 14 THR K C 1
ATOM 9652 O O . THR C 1 14 ? 5.798 40.576 23.276 1.00 13.79 14 THR K O 1
ATOM 9656 N N . SER C 1 15 ? 7.477 41.214 24.616 1.00 14.72 15 SER K N 1
ATOM 9657 C CA . SER C 1 15 ? 7.985 42.228 23.709 1.00 14.31 15 SER K CA 1
ATOM 9658 C C . SER C 1 15 ? 9.460 42.424 24.056 1.00 14.35 15 SER K C 1
ATOM 9659 O O . SER C 1 15 ? 10.003 41.680 24.882 1.00 12.76 15 SER K O 1
ATOM 9662 N N . VAL C 1 16 ? 10.087 43.381 23.380 1.00 13.85 16 VAL K N 1
ATOM 9663 C CA . VAL C 1 16 ? 11.496 43.707 23.551 1.00 14.81 16 VAL K CA 1
ATOM 9664 C C . VAL C 1 16 ? 11.543 45.214 23.549 1.00 13.30 16 VAL K C 1
ATOM 9665 O O . VAL C 1 16 ? 10.858 45.844 22.743 1.00 14.04 16 VAL K O 1
ATOM 9669 N N . CYS C 1 17 ? 12.295 45.794 24.487 1.00 13.77 17 CYS K N 1
ATOM 9670 C CA . CYS C 1 17 ? 12.405 47.238 24.665 1.00 13.53 17 CYS K CA 1
ATOM 9671 C C . CYS C 1 17 ? 12.639 48.002 23.355 1.00 14.25 17 CYS K C 1
ATOM 9672 O O . CYS C 1 17 ? 13.428 47.576 22.525 1.00 14.21 17 CYS K O 1
ATOM 9675 N N . CYS C 1 18 ? 12.011 49.157 23.217 1.00 13.04 18 CYS K N 1
ATOM 9676 C CA . CYS C 1 18 ? 12.078 49.928 21.977 1.00 13.84 18 CYS K CA 1
ATOM 9677 C C . CYS C 1 18 ? 13.099 51.057 22.070 1.00 13.76 18 CYS K C 1
ATOM 9678 O O . CYS C 1 18 ? 13.198 51.903 21.170 1.00 12.99 18 CYS K O 1
ATOM 9681 N N . TYR C 1 19 ? 13.860 51.072 23.153 1.00 13.83 19 TYR K N 1
ATOM 9682 C CA . TYR C 1 19 ? 14.869 52.116 23.314 1.00 14.76 19 TYR K CA 1
ATOM 9683 C C . TYR C 1 19 ? 16.238 51.709 22.767 1.00 14.54 19 TYR K C 1
ATOM 9684 O O . TYR C 1 19 ? 16.427 51.702 21.541 1.00 15.05 19 TYR K O 1
ATOM 9693 N N . CYS C 1 20 ? 17.204 51.356 23.624 1.00 15.59 20 CYS K N 1
ATOM 9694 C CA . CYS C 1 20 ? 18.545 51.055 23.119 1.00 14.10 20 CYS K CA 1
ATOM 9695 C C . CYS C 1 20 ? 18.750 49.636 22.564 1.00 14.31 20 CYS K C 1
ATOM 9696 O O . CYS C 1 20 ? 17.874 48.807 22.651 1.00 13.30 20 CYS K O 1
ATOM 9699 N N . SER C 1 21 ? 19.926 49.390 22.001 1.00 13.43 21 SER K N 1
ATOM 9700 C CA . SER C 1 21 ? 20.247 48.140 21.329 1.00 14.86 21 SER K CA 1
ATOM 9701 C C . SER C 1 21 ? 20.597 46.956 22.221 1.00 13.52 21 SER K C 1
ATOM 9702 O O . SER C 1 21 ? 21.031 45.931 21.712 1.00 14.24 21 SER K O 1
ATOM 9705 N N . VAL C 1 22 ? 20.448 47.078 23.542 1.00 13.07 22 VAL K N 1
ATOM 9706 C CA . VAL C 1 22 ? 20.675 45.916 24.396 1.00 13.51 22 VAL K CA 1
ATOM 9707 C C . VAL C 1 22 ? 19.672 44.789 24.091 1.00 13.45 22 VAL K C 1
ATOM 9708 O O . VAL C 1 22 ? 20.042 43.615 24.072 1.00 14.45 22 VAL K O 1
ATOM 9712 N N . GLY C 1 23 ? 18.411 45.124 23.804 1.00 12.93 23 GLY K N 1
ATOM 9713 C CA . GLY C 1 23 ? 17.438 44.083 23.461 1.00 13.09 23 GLY K CA 1
ATOM 9714 C C . GLY C 1 23 ? 16.778 43.408 24.664 1.00 12.99 23 GLY K C 1
ATOM 9715 O O . GLY C 1 23 ? 16.439 42.222 24.607 1.00 14.42 23 GLY K O 1
ATOM 9716 N N . CYS C 1 24 ? 16.622 44.141 25.771 1.00 12.45 24 CYS K N 1
ATOM 9717 C CA . CYS C 1 24 ? 15.961 43.554 26.966 1.00 13.44 24 CYS K CA 1
ATOM 9718 C C . CYS C 1 24 ? 14.544 43.078 26.689 1.00 13.40 24 CYS K C 1
ATOM 9719 O O . CYS C 1 24 ? 13.773 43.783 26.036 1.00 14.74 24 CYS K O 1
ATOM 9722 N N . GLY C 1 25 ? 14.183 41.934 27.254 1.00 13.84 25 GLY K N 1
ATOM 9723 C CA . GLY C 1 25 ? 12.871 41.352 27.092 1.00 15.21 25 GLY K CA 1
ATOM 9724 C C . GLY C 1 25 ? 11.864 41.965 28.052 1.00 16.38 25 GLY K C 1
ATOM 9725 O O . GLY C 1 25 ? 12.198 42.331 29.193 1.00 15.93 25 GLY K O 1
ATOM 9726 N N . LEU C 1 26 ? 10.632 42.074 27.569 1.00 15.08 26 LEU K N 1
ATOM 9727 C CA . LEU C 1 26 ? 9.517 42.640 28.314 1.00 15.42 26 LEU K CA 1
ATOM 9728 C C . LEU C 1 26 ? 8.402 41.628 28.420 1.00 16.33 26 LEU K C 1
ATOM 9729 O O . LEU C 1 26 ? 8.279 40.733 27.570 1.00 17.39 26 LEU K O 1
ATOM 9734 N N . ILE C 1 27 ? 7.612 41.746 29.487 1.00 16.53 27 ILE K N 1
ATOM 9735 C CA . ILE C 1 27 ? 6.345 41.043 29.593 1.00 16.87 27 ILE K CA 1
ATOM 9736 C C . ILE C 1 27 ? 5.272 42.110 29.667 1.00 16.47 27 ILE K C 1
ATOM 9737 O O . ILE C 1 27 ? 5.374 43.090 30.443 1.00 15.92 27 ILE K O 1
ATOM 9742 N N . VAL C 1 28 ? 4.231 41.935 28.873 1.00 14.36 28 VAL K N 1
ATOM 9743 C CA . VAL C 1 28 ? 3.150 42.910 28.814 1.00 15.26 28 VAL K CA 1
ATOM 9744 C C . VAL C 1 28 ? 1.839 42.269 29.225 1.00 15.10 28 VAL K C 1
ATOM 9745 O O . VAL C 1 28 ? 1.528 41.146 28.778 1.00 15.19 28 VAL K O 1
ATOM 9749 N N . HIS C 1 29 ? 1.092 42.969 30.084 1.00 14.69 29 HIS K N 1
ATOM 9750 C CA . HIS C 1 29 ? -0.248 42.543 30.515 1.00 14.93 29 HIS K CA 1
ATOM 9751 C C . HIS C 1 29 ? -1.295 43.537 30.001 1.00 15.18 29 HIS K C 1
ATOM 9752 O O . HIS C 1 29 ? -1.213 44.739 30.264 1.00 14.48 29 HIS K O 1
ATOM 9759 N N . THR C 1 30 ? -2.286 43.019 29.278 1.00 14.54 30 THR K N 1
ATOM 9760 C CA . THR C 1 30 ? -3.259 43.830 28.588 1.00 14.51 30 THR K CA 1
ATOM 9761 C C . THR C 1 30 ? -4.658 43.431 29.077 1.00 15.30 30 THR K C 1
ATOM 9762 O O . THR C 1 30 ? -4.982 42.239 29.186 1.00 15.89 30 THR K O 1
ATOM 9766 N N . ASP C 1 31 ? -5.451 44.432 29.433 1.00 16.20 31 ASP K N 1
ATOM 9767 C CA . ASP C 1 31 ? -6.814 44.221 29.882 1.00 16.54 31 ASP K CA 1
ATOM 9768 C C . ASP C 1 31 ? -7.625 43.716 28.673 1.00 17.18 31 ASP K C 1
ATOM 9769 O O . ASP C 1 31 ? -7.603 44.318 27.608 1.00 16.42 31 ASP K O 1
ATOM 9774 N N . LYS C 1 32 ? -8.321 42.605 28.855 1.00 17.51 32 LYS K N 1
ATOM 9775 C CA . LYS C 1 32 ? -9.054 41.986 27.757 1.00 19.36 32 LYS K CA 1
ATOM 9776 C C . LYS C 1 32 ? -10.282 42.810 27.340 1.00 19.92 32 LYS K C 1
ATOM 9777 O O . LYS C 1 32 ? -10.726 42.738 26.195 1.00 20.90 32 LYS K O 1
ATOM 9783 N N . LYS C 1 33 ? -10.816 43.606 28.259 1.00 20.84 33 LYS K N 1
ATOM 9784 C CA . LYS C 1 33 ? -11.972 44.437 27.936 1.00 21.28 33 LYS K CA 1
ATOM 9785 C C . LYS C 1 33 ? -11.566 45.751 27.268 1.00 20.92 33 LYS K C 1
ATOM 9786 O O . LYS C 1 33 ? -12.175 46.145 26.260 1.00 22.01 33 LYS K O 1
ATOM 9792 N N . THR C 1 34 ? -10.529 46.413 27.787 1.00 19.03 34 THR K N 1
ATOM 9793 C CA . THR C 1 34 ? -10.110 47.695 27.213 1.00 17.60 34 THR K CA 1
ATOM 9794 C C . THR C 1 34 ? -9.097 47.602 26.095 1.00 16.23 34 THR K C 1
ATOM 9795 O O . THR C 1 34 ? -8.920 48.546 25.341 1.00 16.65 34 THR K O 1
ATOM 9799 N N . ASN C 1 35 ? -8.388 46.486 26.022 1.00 15.54 35 ASN K N 1
ATOM 9800 C CA . ASN C 1 35 ? -7.319 46.344 25.052 1.00 15.51 35 ASN K CA 1
ATOM 9801 C C . ASN C 1 35 ? -6.198 47.337 25.316 1.00 14.81 35 ASN K C 1
ATOM 9802 O O . ASN C 1 35 ? -5.481 47.702 24.405 1.00 13.21 35 ASN K O 1
ATOM 9807 N N . ARG C 1 36 ? -6.098 47.812 26.553 1.00 14.53 36 ARG K N 1
ATOM 9808 C CA . ARG C 1 36 ? -4.993 48.684 26.930 1.00 15.41 36 ARG K CA 1
ATOM 9809 C C . ARG C 1 36 ? -4.047 47.927 27.858 1.00 15.15 36 ARG K C 1
ATOM 9810 O O . ARG C 1 36 ? -4.466 46.988 28.560 1.00 14.74 36 ARG K O 1
ATOM 9818 N N . ALA C 1 37 ? -2.783 48.349 27.870 1.00 13.65 37 ALA K N 1
ATOM 9819 C CA . ALA C 1 37 ? -1.792 47.776 28.770 1.00 14.27 37 ALA K CA 1
ATOM 9820 C C . ALA C 1 37 ? -2.172 48.163 30.193 1.00 14.59 37 ALA K C 1
ATOM 9821 O O . ALA C 1 37 ? -2.606 49.297 30.433 1.00 12.58 37 ALA K O 1
ATOM 9823 N N . ILE C 1 38 ? -2.042 47.224 31.123 1.00 13.80 38 ILE K N 1
ATOM 9824 C CA . ILE C 1 38 ? -2.227 47.571 32.516 1.00 15.28 38 ILE K CA 1
ATOM 9825 C C . ILE C 1 38 ? -0.907 47.370 33.265 1.00 16.03 38 ILE K C 1
ATOM 9826 O O . ILE C 1 38 ? -0.783 47.752 34.418 1.00 15.85 38 ILE K O 1
ATOM 9831 N N . ASN C 1 39 ? 0.087 46.785 32.591 1.00 15.08 39 ASN K N 1
ATOM 9832 C CA . ASN C 1 39 ? 1.405 46.577 33.189 1.00 14.98 39 ASN K CA 1
ATOM 9833 C C . ASN C 1 39 ? 2.452 46.233 32.143 1.00 15.48 39 ASN K C 1
ATOM 9834 O O . ASN C 1 39 ? 2.172 45.496 31.196 1.00 15.71 39 ASN K O 1
ATOM 9839 N N . VAL C 1 40 ? 3.642 46.789 32.300 1.00 14.75 40 VAL K N 1
ATOM 9840 C CA . VAL C 1 40 ? 4.756 46.426 31.445 1.00 14.90 40 VAL K CA 1
ATOM 9841 C C . VAL C 1 40 ? 5.964 46.401 32.338 1.00 16.11 40 VAL K C 1
ATOM 9842 O O . VAL C 1 40 ? 6.250 47.393 32.993 1.00 15.44 40 VAL K O 1
ATOM 9846 N N . GLU C 1 41 ? 6.649 45.266 32.365 1.00 15.99 41 GLU K N 1
ATOM 9847 C CA . GLU C 1 41 ? 7.875 45.119 33.152 1.00 16.25 41 GLU K CA 1
ATOM 9848 C C . GLU C 1 41 ? 8.811 44.163 32.436 1.00 15.53 41 GLU K C 1
ATOM 9849 O O . GLU C 1 41 ? 8.499 43.678 31.338 1.00 15.93 41 GLU K O 1
ATOM 9855 N N . GLY C 1 42 ? 9.935 43.848 33.068 1.00 15.20 42 GLY K N 1
ATOM 9856 C CA . GLY C 1 42 ? 10.915 42.966 32.461 1.00 15.28 42 GLY K CA 1
ATOM 9857 C C . GLY C 1 42 ? 10.523 41.492 32.415 1.00 15.44 42 GLY K C 1
ATOM 9858 O O . GLY C 1 42 ? 9.776 40.968 33.254 1.00 15.31 42 GLY K O 1
ATOM 9859 N N . ASP C 1 43 ? 11.061 40.801 31.425 1.00 14.80 43 ASP K N 1
ATOM 9860 C CA . ASP C 1 43 ? 10.820 39.373 31.271 1.00 16.02 43 ASP K CA 1
ATOM 9861 C C . ASP C 1 43 ? 11.895 38.604 32.030 1.00 15.01 43 ASP K C 1
ATOM 9862 O O . ASP C 1 43 ? 13.022 38.550 31.585 1.00 14.51 43 ASP K O 1
ATOM 9867 N N . PRO C 1 44 ? 11.568 37.969 33.156 1.00 16.79 44 PRO K N 1
ATOM 9868 C CA . PRO C 1 44 ? 12.616 37.355 33.988 1.00 17.12 44 PRO K CA 1
ATOM 9869 C C . PRO C 1 44 ? 13.344 36.217 33.271 1.00 17.73 44 PRO K C 1
ATOM 9870 O O . PRO C 1 44 ? 14.462 35.829 33.640 1.00 17.95 44 PRO K O 1
ATOM 9874 N N . ASP C 1 45 ? 12.720 35.701 32.226 1.00 17.66 45 ASP K N 1
ATOM 9875 C CA . ASP C 1 45 ? 13.287 34.561 31.512 1.00 18.32 45 ASP K CA 1
ATOM 9876 C C . ASP C 1 45 ? 14.238 34.952 30.391 1.00 16.59 45 ASP K C 1
ATOM 9877 O O . ASP C 1 45 ? 14.999 34.126 29.889 1.00 17.07 45 ASP K O 1
ATOM 9882 N N . HIS C 1 46 ? 14.203 36.211 29.987 1.00 16.39 46 HIS K N 1
ATOM 9883 C CA . HIS C 1 46 ? 15.087 36.660 28.914 1.00 15.00 46 HIS K CA 1
ATOM 9884 C C . HIS C 1 46 ? 16.545 36.584 29.381 1.00 15.11 46 HIS K C 1
ATOM 9885 O O . HIS C 1 46 ? 16.875 37.125 30.441 1.00 15.17 46 HIS K O 1
ATOM 9892 N N . PRO C 1 47 ? 17.409 35.904 28.621 1.00 14.63 47 PRO K N 1
ATOM 9893 C CA . PRO C 1 47 ? 18.798 35.711 29.054 1.00 15.39 47 PRO K CA 1
ATOM 9894 C C . PRO C 1 47 ? 19.636 37.006 29.111 1.00 14.50 47 PRO K C 1
ATOM 9895 O O . PRO C 1 47 ? 20.626 37.027 29.837 1.00 15.20 47 PRO K O 1
ATOM 9899 N N . ILE C 1 48 ? 19.274 38.037 28.368 1.00 14.31 48 ILE K N 1
ATOM 9900 C CA . ILE C 1 48 ? 20.073 39.262 28.382 1.00 14.08 48 ILE K CA 1
ATOM 9901 C C . ILE C 1 48 ? 19.793 40.079 29.655 1.00 16.01 48 ILE K C 1
ATOM 9902 O O . ILE C 1 48 ? 20.720 40.405 30.389 1.00 16.60 48 ILE K O 1
ATOM 9907 N N . ASN C 1 49 ? 18.518 40.365 29.942 1.00 14.87 49 ASN K N 1
ATOM 9908 C CA . ASN C 1 49 ? 18.199 41.230 31.081 1.00 14.63 49 ASN K CA 1
ATOM 9909 C C . ASN C 1 49 ? 17.723 40.537 32.347 1.00 13.61 49 ASN K C 1
ATOM 9910 O O . ASN C 1 49 ? 17.780 41.126 33.418 1.00 13.14 49 ASN K O 1
ATOM 9915 N N . GLU C 1 50 ? 17.298 39.280 32.224 1.00 13.89 50 GLU K N 1
ATOM 9916 C CA . GLU C 1 50 ? 16.803 38.503 33.372 1.00 14.12 50 GLU K CA 1
ATOM 9917 C C . GLU C 1 50 ? 15.718 39.274 34.144 1.00 15.20 50 GLU K C 1
ATOM 9918 O O . GLU C 1 50 ? 15.635 39.179 35.369 1.00 15.69 50 GLU K O 1
ATOM 9924 N N . GLY C 1 51 ? 14.925 40.061 33.408 1.00 15.62 51 GLY K N 1
ATOM 9925 C CA . GLY C 1 51 ? 13.846 40.848 34.000 1.00 16.43 51 GLY K CA 1
ATOM 9926 C C . GLY C 1 51 ? 14.188 42.287 34.367 1.00 15.21 51 GLY K C 1
ATOM 9927 O O . GLY C 1 51 ? 13.294 43.085 34.616 1.00 15.94 51 GLY K O 1
ATOM 9928 N N . SER C 1 52 ? 15.467 42.643 34.351 1.00 14.68 52 SER K N 1
ATOM 9929 C CA . SER C 1 52 ? 15.851 43.997 34.706 1.00 14.76 52 SER K CA 1
ATOM 9930 C C . SER C 1 52 ? 15.555 44.980 33.566 1.00 14.51 52 SER K C 1
ATOM 9931 O O . SER C 1 52 ? 15.466 44.589 32.411 1.00 14.93 52 SER K O 1
ATOM 9935 N N . LEU C 1 53 ? 15.321 46.236 33.912 1.00 15.50 53 LEU K N 1
ATOM 9936 C CA . LEU C 1 53 ? 15.120 47.302 32.928 1.00 15.56 53 LEU K CA 1
ATOM 9937 C C . LEU C 1 53 ? 15.691 48.563 33.542 1.00 15.90 53 LEU K C 1
ATOM 9938 O O . LEU C 1 53 ? 15.587 48.769 34.763 1.00 16.08 53 LEU K O 1
ATOM 9943 N N . CYS C 1 54 ? 16.250 49.428 32.707 1.00 14.90 54 CYS K N 1
ATOM 9944 C CA . CYS C 1 54 ? 16.698 50.715 33.176 1.00 15.53 54 CYS K CA 1
ATOM 9945 C C . CYS C 1 54 ? 15.499 51.665 33.270 1.00 14.86 54 CYS K C 1
ATOM 9946 O O . CYS C 1 54 ? 14.359 51.277 33.011 1.00 14.32 54 CYS K O 1
ATOM 9949 N N . ALA C 1 55 ? 15.750 52.923 33.621 1.00 15.54 55 ALA K N 1
ATOM 9950 C CA . ALA C 1 55 ? 14.652 53.881 33.764 1.00 14.18 55 ALA K CA 1
ATOM 9951 C C . ALA C 1 55 ? 13.795 53.836 32.522 1.00 14.83 55 ALA K C 1
ATOM 9952 O O . ALA C 1 55 ? 12.570 53.805 32.600 1.00 12.46 55 ALA K O 1
ATOM 9954 N N . LYS C 1 56 ? 14.444 53.816 31.361 1.00 13.25 56 LYS K N 1
ATOM 9955 C CA . LYS C 1 56 ? 13.676 53.868 30.105 1.00 13.66 56 LYS K CA 1
ATOM 9956 C C . LYS C 1 56 ? 12.753 52.680 29.832 1.00 13.65 56 LYS K C 1
ATOM 9957 O O . LYS C 1 56 ? 11.565 52.854 29.560 1.00 13.88 56 LYS K O 1
ATOM 9963 N N . GLY C 1 57 ? 13.285 51.474 29.944 1.00 14.00 57 GLY K N 1
ATOM 9964 C CA . GLY C 1 57 ? 12.477 50.293 29.726 1.00 16.22 57 GLY K CA 1
ATOM 9965 C C . GLY C 1 57 ? 11.397 50.213 30.775 1.00 14.54 57 GLY K C 1
ATOM 9966 O O . GLY C 1 57 ? 10.257 49.860 30.470 1.00 15.55 57 GLY K O 1
ATOM 9967 N N . ALA C 1 58 ? 11.737 50.604 32.000 1.00 13.78 58 ALA K N 1
ATOM 9968 C CA . ALA C 1 58 ? 10.806 50.500 33.119 1.00 13.13 58 ALA K CA 1
ATOM 9969 C C . ALA C 1 58 ? 9.612 51.386 32.893 1.00 13.44 58 ALA K C 1
ATOM 9970 O O . ALA C 1 58 ? 8.550 51.144 33.441 1.00 15.41 58 ALA K O 1
ATOM 9972 N N . SER C 1 59 ? 9.784 52.412 32.069 1.00 13.07 59 SER K N 1
ATOM 9973 C CA . SER C 1 59 ? 8.759 53.431 31.875 1.00 13.45 59 SER K CA 1
ATOM 9974 C C . SER C 1 59 ? 7.791 53.163 30.730 1.00 13.60 59 SER K C 1
ATOM 9975 O O . SER C 1 59 ? 6.874 53.972 30.466 1.00 13.43 59 SER K O 1
ATOM 9978 N N . THR C 1 60 ? 7.990 52.034 30.064 1.00 13.74 60 THR K N 1
ATOM 9979 C CA . THR C 1 60 ? 7.274 51.689 28.822 1.00 14.35 60 THR K CA 1
ATOM 9980 C C . THR C 1 60 ? 5.752 51.854 28.848 1.00 13.71 60 THR K C 1
ATOM 9981 O O . THR C 1 60 ? 5.141 52.324 27.873 1.00 12.63 60 THR K O 1
ATOM 9985 N N . TRP C 1 61 ? 5.140 51.469 29.960 1.00 12.04 61 TRP K N 1
ATOM 9986 C CA . TRP C 1 61 ? 3.701 51.613 30.095 1.00 13.86 61 TRP K CA 1
ATOM 9987 C C . TRP C 1 61 ? 3.259 53.050 29.774 1.00 13.97 61 TRP K C 1
ATOM 9988 O O . TRP C 1 61 ? 2.246 53.258 29.109 1.00 14.69 61 TRP K O 1
ATOM 9999 N N . GLN C 1 62 ? 4.008 54.034 30.259 1.00 13.43 62 GLN K N 1
ATOM 10000 C CA . GLN C 1 62 ? 3.684 55.440 30.029 1.00 14.92 62 GLN K CA 1
ATOM 10001 C C . GLN C 1 62 ? 3.824 55.927 28.593 1.00 15.33 62 GLN K C 1
ATOM 10002 O O . GLN C 1 62 ? 3.197 56.921 28.215 1.00 15.00 62 GLN K O 1
ATOM 10008 N N . LEU C 1 63 ? 4.660 55.249 27.813 1.00 15.18 63 LEU K N 1
ATOM 10009 C CA . LEU C 1 63 ? 4.844 55.584 26.414 1.00 15.21 63 LEU K CA 1
ATOM 10010 C C . LEU C 1 63 ? 3.553 55.221 25.692 1.00 15.37 63 LEU K C 1
ATOM 10011 O O . LEU C 1 63 ? 2.995 56.014 24.922 1.00 15.18 63 LEU K O 1
ATOM 10016 N N . ALA C 1 64 ? 3.049 54.030 25.975 1.00 14.38 64 ALA K N 1
ATOM 10017 C CA . ALA C 1 64 ? 1.819 53.587 25.331 1.00 14.09 64 ALA K CA 1
ATOM 10018 C C . ALA C 1 64 ? 0.545 54.275 25.806 1.00 14.40 64 ALA K C 1
ATOM 10019 O O . ALA C 1 64 ? -0.253 54.743 24.995 1.00 13.88 64 ALA K O 1
ATOM 10021 N N . GLU C 1 65 ? 0.332 54.281 27.111 1.00 14.78 65 GLU K N 1
ATOM 10022 C CA . GLU C 1 65 ? -0.918 54.799 27.686 1.00 15.21 65 GLU K CA 1
ATOM 10023 C C . GLU C 1 65 ? -0.737 56.279 27.947 1.00 15.95 65 GLU K C 1
ATOM 10024 O O . GLU C 1 65 ? -0.530 56.742 29.076 1.00 15.37 65 GLU K O 1
ATOM 10030 N N . ASN C 1 66 ? -0.817 57.036 26.871 1.00 16.41 66 ASN K N 1
ATOM 10031 C CA . ASN C 1 66 ? -0.311 58.392 26.918 1.00 16.38 66 ASN K CA 1
ATOM 10032 C C . ASN C 1 66 ? -1.242 59.339 26.183 1.00 16.25 66 ASN K C 1
ATOM 10033 O O . ASN C 1 66 ? -1.402 59.216 24.966 1.00 15.66 66 ASN K O 1
ATOM 10038 N N . GLU C 1 67 ? -1.840 60.277 26.920 1.00 17.44 67 GLU K N 1
ATOM 10039 C CA . GLU C 1 67 ? -2.841 61.189 26.351 1.00 19.82 67 GLU K CA 1
ATOM 10040 C C . GLU C 1 67 ? -2.242 62.230 25.403 1.00 19.55 67 GLU K C 1
ATOM 10041 O O . GLU C 1 67 ? -2.965 62.905 24.671 1.00 19.87 67 GLU K O 1
ATOM 10052 N N . ARG C 1 68 ? -0.920 62.347 25.369 1.00 19.34 68 ARG K N 1
ATOM 10053 C CA . ARG C 1 68 ? -0.317 63.295 24.439 1.00 18.91 68 ARG K CA 1
ATOM 10054 C C . ARG C 1 68 ? -0.156 62.734 23.030 1.00 18.16 68 ARG K C 1
ATOM 10055 O O . ARG C 1 68 ? 0.270 63.466 22.123 1.00 18.42 68 ARG K O 1
ATOM 10063 N N . ARG C 1 69 ? -0.463 61.448 22.842 1.00 16.76 69 ARG K N 1
ATOM 10064 C CA . ARG C 1 69 ? -0.470 60.878 21.499 1.00 16.98 69 ARG K CA 1
ATOM 10065 C C . ARG C 1 69 ? -1.687 61.428 20.783 1.00 17.79 69 ARG K C 1
ATOM 10066 O O . ARG C 1 69 ? -2.798 61.256 21.273 1.00 18.93 69 ARG K O 1
ATOM 10074 N N . PRO C 1 70 ? -1.496 62.131 19.662 1.00 16.52 70 PRO K N 1
ATOM 10075 C CA . PRO C 1 70 ? -2.635 62.670 18.888 1.00 17.19 70 PRO K CA 1
ATOM 10076 C C . PRO C 1 70 ? -3.522 61.518 18.389 1.00 17.29 70 PRO K C 1
ATOM 10077 O O . PRO C 1 70 ? -2.993 60.611 17.754 1.00 16.56 70 PRO K O 1
ATOM 10081 N N . ALA C 1 71 ? -4.818 61.522 18.706 1.00 16.69 71 ALA K N 1
ATOM 10082 C CA . ALA C 1 71 ? -5.686 60.363 18.360 1.00 17.68 71 ALA K CA 1
ATOM 10083 C C . ALA C 1 71 ? -5.931 60.257 16.882 1.00 16.54 71 ALA K C 1
ATOM 10084 O O . ALA C 1 71 ? -6.103 59.170 16.348 1.00 17.68 71 ALA K O 1
ATOM 10086 N N . ASN C 1 72 ? -5.920 61.392 16.212 1.00 17.00 72 ASN K N 1
ATOM 10087 C CA . ASN C 1 72 ? -6.228 61.414 14.793 1.00 17.74 72 ASN K CA 1
ATOM 10088 C C . ASN C 1 72 ? -5.179 62.165 13.967 1.00 17.45 72 ASN K C 1
ATOM 10089 O O . ASN C 1 72 ? -4.453 62.997 14.493 1.00 18.45 72 ASN K O 1
ATOM 10094 N N . PRO C 1 73 ? -5.108 61.865 12.679 1.00 16.67 73 PRO K N 1
ATOM 10095 C CA . PRO C 1 73 ? -4.181 62.544 11.777 1.00 16.43 73 PRO K CA 1
ATOM 10096 C C . PRO C 1 73 ? -4.391 64.052 11.808 1.00 16.37 73 PRO K C 1
ATOM 10097 O O . PRO C 1 73 ? -5.515 64.533 12.058 1.00 18.20 73 PRO K O 1
ATOM 10101 N N . LEU C 1 74 ? -3.317 64.796 11.553 1.00 15.61 74 LEU K N 1
ATOM 10102 C CA . LEU C 1 74 ? -3.365 66.250 11.574 1.00 14.08 74 LEU K CA 1
ATOM 10103 C C . LEU C 1 74 ? -2.791 66.799 10.302 1.00 13.70 74 LEU K C 1
ATOM 10104 O O . LEU C 1 74 ? -1.739 66.354 9.831 1.00 13.50 74 LEU K O 1
ATOM 10109 N N . TYR C 1 75 ? -3.472 67.792 9.760 1.00 14.44 75 TYR K N 1
ATOM 10110 C CA . TYR C 1 75 ? -3.092 68.363 8.502 1.00 15.14 75 TYR K CA 1
ATOM 10111 C C . TYR C 1 75 ? -2.820 69.835 8.690 1.00 15.29 75 TYR K C 1
ATOM 10112 O O . TYR C 1 75 ? -3.562 70.525 9.364 1.00 15.65 75 TYR K O 1
ATOM 10121 N N . ARG C 1 76 ? -1.738 70.316 8.096 1.00 15.00 76 ARG K N 1
ATOM 10122 C CA . ARG C 1 76 ? -1.449 71.736 8.145 1.00 15.45 76 ARG K CA 1
ATOM 10123 C C . ARG C 1 76 ? -1.355 72.236 6.735 1.00 15.56 76 ARG K C 1
ATOM 10124 O O . ARG C 1 76 ? -0.494 71.795 5.964 1.00 15.30 76 ARG K O 1
ATOM 10132 N N . ALA C 1 77 ? -2.243 73.167 6.403 1.00 15.82 77 ALA K N 1
ATOM 10133 C CA . ALA C 1 77 ? -2.317 73.744 5.074 1.00 16.34 77 ALA K CA 1
ATOM 10134 C C . ALA C 1 77 ? -1.295 74.860 4.858 1.00 16.18 77 ALA K C 1
ATOM 10135 O O . ALA C 1 77 ? -0.818 75.477 5.796 1.00 15.56 77 ALA K O 1
ATOM 10137 N N . PRO C 1 78 ? -0.937 75.099 3.610 1.00 17.44 78 PRO K N 1
ATOM 10138 C CA . PRO C 1 78 ? -0.017 76.191 3.308 1.00 17.69 78 PRO K CA 1
ATOM 10139 C C . PRO C 1 78 ? -0.431 77.492 4.011 1.00 17.39 78 PRO K C 1
ATOM 10140 O O . PRO C 1 78 ? -1.572 77.934 3.899 1.00 18.43 78 PRO K O 1
ATOM 10144 N N . GLY C 1 79 ? 0.487 78.074 4.773 1.00 17.07 79 GLY K N 1
ATOM 10145 C CA . GLY C 1 79 ? 0.257 79.355 5.416 1.00 16.76 79 GLY K CA 1
ATOM 10146 C C . GLY C 1 79 ? -0.517 79.320 6.720 1.00 17.68 79 GLY K C 1
ATOM 10147 O O . GLY C 1 79 ? -0.687 80.353 7.364 1.00 17.08 79 GLY K O 1
ATOM 10148 N N . SER C 1 80 ? -0.976 78.139 7.123 1.00 18.19 80 SER K N 1
ATOM 10149 C CA . SER C 1 80 ? -1.825 78.013 8.305 1.00 19.17 80 SER K CA 1
ATOM 10150 C C . SER C 1 80 ? -1.062 78.017 9.637 1.00 19.24 80 SER K C 1
ATOM 10151 O O . SER C 1 80 ? 0.071 77.527 9.727 1.00 17.09 80 SER K O 1
ATOM 10154 N N . ASP C 1 81 ? -1.686 78.576 10.672 1.00 19.14 81 ASP K N 1
ATOM 10155 C CA . ASP C 1 81 ? -1.053 78.577 11.979 1.00 21.21 81 ASP K CA 1
ATOM 10156 C C . ASP C 1 81 ? -1.614 77.505 12.918 1.00 20.26 81 ASP K C 1
ATOM 10157 O O . ASP C 1 81 ? -1.400 77.561 14.124 1.00 20.72 81 ASP K O 1
ATOM 10162 N N . GLN C 1 82 ? -2.340 76.542 12.374 1.00 20.74 82 GLN K N 1
ATOM 10163 C CA . GLN C 1 82 ? -2.858 75.465 13.205 1.00 21.40 82 GLN K CA 1
ATOM 10164 C C . GLN C 1 82 ? -3.146 74.185 12.437 1.00 20.19 82 GLN K C 1
ATOM 10165 O O . GLN C 1 82 ? -3.360 74.192 11.210 1.00 19.25 82 GLN K O 1
ATOM 10171 N N . TRP C 1 83 ? -3.130 73.084 13.178 1.00 17.76 83 TRP K N 1
ATOM 10172 C CA . TRP C 1 83 ? -3.432 71.780 12.634 1.00 17.06 83 TRP K CA 1
ATOM 10173 C C . TRP C 1 83 ? -4.933 71.699 12.408 1.00 17.16 83 TRP K C 1
ATOM 10174 O O . TRP C 1 83 ? -5.713 72.362 13.098 1.00 15.60 83 TRP K O 1
ATOM 10185 N N . GLU C 1 84 ? -5.328 70.849 11.474 1.00 18.28 84 GLU K N 1
ATOM 10186 C CA . GLU C 1 84 ? -6.727 70.496 11.305 1.00 19.86 84 GLU K CA 1
ATOM 10187 C C . GLU C 1 84 ? -6.828 68.961 11.290 1.00 18.65 84 GLU K C 1
ATOM 10188 O O . GLU C 1 84 ? -6.097 68.297 10.549 1.00 18.83 84 GLU K O 1
ATOM 10194 N N . GLU C 1 85 ? -7.703 68.387 12.121 1.00 17.62 85 GLU K N 1
ATOM 10195 C CA . GLU C 1 85 ? -7.880 66.931 12.121 1.00 18.01 85 GLU K CA 1
ATOM 10196 C C . GLU C 1 85 ? -8.560 66.521 10.822 1.00 16.85 85 GLU K C 1
ATOM 10197 O O . GLU C 1 85 ? -9.453 67.213 10.319 1.00 16.10 85 GLU K O 1
ATOM 10203 N N . LYS C 1 86 ? -8.102 65.408 10.267 1.00 17.52 86 LYS K N 1
ATOM 10204 C CA . LYS C 1 86 ? -8.633 64.894 9.016 1.00 17.38 86 LYS K CA 1
ATOM 10205 C C . LYS C 1 86 ? -8.801 63.391 9.158 1.00 17.10 86 LYS K C 1
ATOM 10206 O O . LYS C 1 86 ? -8.160 62.765 10.006 1.00 16.20 86 LYS K O 1
ATOM 10212 N N . SER C 1 87 ? -9.642 62.805 8.316 1.00 15.41 87 SER K N 1
ATOM 10213 C CA . SER C 1 87 ? -9.822 61.363 8.330 1.00 15.37 87 SER K CA 1
ATOM 10214 C C . SER C 1 87 ? -8.620 60.672 7.708 1.00 15.30 87 SER K C 1
ATOM 10215 O O . SER C 1 87 ? -7.895 61.246 6.900 1.00 15.83 87 SER K O 1
ATOM 10218 N N . TRP C 1 88 ? -8.422 59.422 8.095 1.00 14.47 88 TRP K N 1
ATOM 10219 C CA . TRP C 1 88 ? -7.338 58.628 7.560 1.00 15.27 88 TRP K CA 1
ATOM 10220 C C . TRP C 1 88 ? -7.493 58.509 6.041 1.00 15.84 88 TRP K C 1
ATOM 10221 O O . TRP C 1 88 ? -6.523 58.619 5.295 1.00 14.99 88 TRP K O 1
ATOM 10232 N N . ASP C 1 89 ? -8.713 58.321 5.558 1.00 15.68 89 ASP K N 1
ATOM 10233 C CA . ASP C 1 89 ? -8.859 58.166 4.117 1.00 16.96 89 ASP K CA 1
ATOM 10234 C C . ASP C 1 89 ? -8.453 59.406 3.347 1.00 15.48 89 ASP K C 1
ATOM 10235 O O . ASP C 1 89 ? -7.773 59.309 2.327 1.00 14.32 89 ASP K O 1
ATOM 10240 N N . TRP C 1 90 ? -8.873 60.569 3.833 1.00 14.33 90 TRP K N 1
ATOM 10241 C CA . TRP C 1 90 ? -8.518 61.825 3.189 1.00 15.73 90 TRP K CA 1
ATOM 10242 C C . TRP C 1 90 ? -7.000 61.989 3.194 1.00 15.29 90 TRP K C 1
ATOM 10243 O O . TRP C 1 90 ? -6.416 62.290 2.167 1.00 14.85 90 TRP K O 1
ATOM 10254 N N . MET C 1 91 ? -6.366 61.763 4.344 1.00 15.51 91 MET K N 1
ATOM 10255 C CA . MET C 1 91 ? -4.904 61.912 4.423 1.00 15.00 91 MET K CA 1
ATOM 10256 C C . MET C 1 91 ? -4.152 60.943 3.518 1.00 14.72 91 MET K C 1
ATOM 10257 O O . MET C 1 91 ? -3.218 61.330 2.825 1.00 14.67 91 MET K O 1
ATOM 10262 N N . LEU C 1 92 ? -4.524 59.671 3.556 1.00 14.63 92 LEU K N 1
ATOM 10263 C CA . LEU C 1 92 ? -3.833 58.656 2.758 1.00 14.96 92 LEU K CA 1
ATOM 10264 C C . LEU C 1 92 ? -3.992 58.900 1.261 1.00 15.64 92 LEU K C 1
ATOM 10265 O O . LEU C 1 92 ? -3.034 58.772 0.500 1.00 14.08 92 LEU K O 1
ATOM 10270 N N . ASP C 1 93 ? -5.197 59.263 0.842 1.00 15.80 93 ASP K N 1
ATOM 10271 C CA . ASP C 1 93 ? -5.419 59.554 -0.574 1.00 15.51 93 ASP K CA 1
ATOM 10272 C C . ASP C 1 93 ? -4.719 60.847 -1.003 1.00 15.08 93 ASP K C 1
ATOM 10273 O O . ASP C 1 93 ? -4.211 60.938 -2.107 1.00 14.19 93 ASP K O 1
ATOM 10278 N N . THR C 1 94 ? -4.721 61.862 -0.145 1.00 14.45 94 THR K N 1
ATOM 10279 C CA . THR C 1 94 ? -4.091 63.129 -0.518 1.00 15.03 94 THR K CA 1
ATOM 10280 C C . THR C 1 94 ? -2.573 62.931 -0.623 1.00 14.91 94 THR K C 1
ATOM 10281 O O . THR C 1 94 ? -1.929 63.375 -1.581 1.00 15.55 94 THR K O 1
ATOM 10285 N N . ILE C 1 95 ? -1.997 62.249 0.353 1.00 14.76 95 ILE K N 1
ATOM 10286 C CA . ILE C 1 95 ? -0.560 62.008 0.300 1.00 14.08 95 ILE K CA 1
ATOM 10287 C C . ILE C 1 95 ? -0.239 61.238 -0.975 1.00 14.69 95 ILE K C 1
ATOM 10288 O O . ILE C 1 95 ? 0.715 61.562 -1.693 1.00 13.47 95 ILE K O 1
ATOM 10293 N N . ALA C 1 96 ? -1.071 60.246 -1.280 1.00 14.87 96 ALA K N 1
ATOM 10294 C CA . ALA C 1 96 ? -0.853 59.437 -2.480 1.00 15.80 96 ALA K CA 1
ATOM 10295 C C . ALA C 1 96 ? -0.803 60.294 -3.739 1.00 16.13 96 ALA K C 1
ATOM 10296 O O . ALA C 1 96 ? 0.057 60.091 -4.586 1.00 16.07 96 ALA K O 1
ATOM 10298 N N . GLU C 1 97 ? -1.725 61.245 -3.838 1.00 16.89 97 GLU K N 1
ATOM 10299 C CA . GLU C 1 97 ? -1.778 62.183 -4.950 1.00 18.27 97 GLU K CA 1
ATOM 10300 C C . GLU C 1 97 ? -0.525 63.072 -4.940 1.00 16.75 97 GLU K C 1
ATOM 10301 O O . GLU C 1 97 ? 0.052 63.361 -5.989 1.00 16.60 97 GLU K O 1
ATOM 10312 N N . ARG C 1 98 ? -0.088 63.490 -3.752 1.00 16.25 98 ARG K N 1
ATOM 10313 C CA . ARG C 1 98 ? 1.117 64.304 -3.653 1.00 15.70 98 ARG K CA 1
ATOM 10314 C C . ARG C 1 98 ? 2.326 63.522 -4.115 1.00 15.57 98 ARG K C 1
ATOM 10315 O O . ARG C 1 98 ? 3.145 64.032 -4.855 1.00 14.41 98 ARG K O 1
ATOM 10323 N N . VAL C 1 99 ? 2.434 62.272 -3.687 1.00 16.93 99 VAL K N 1
ATOM 10324 C CA . VAL C 1 99 ? 3.573 61.458 -4.083 1.00 16.31 99 VAL K CA 1
ATOM 10325 C C . VAL C 1 99 ? 3.556 61.262 -5.609 1.00 16.31 99 VAL K C 1
ATOM 10326 O O . VAL C 1 99 ? 4.549 61.495 -6.290 1.00 16.66 99 VAL K O 1
ATOM 10330 N N . ALA C 1 100 ? 2.404 60.914 -6.152 1.00 17.00 100 ALA K N 1
ATOM 10331 C CA . ALA C 1 100 ? 2.313 60.659 -7.588 1.00 16.28 100 ALA K CA 1
ATOM 10332 C C . ALA C 1 100 ? 2.714 61.866 -8.440 1.00 16.46 100 ALA K C 1
ATOM 10333 O O . ALA C 1 100 ? 3.527 61.743 -9.366 1.00 15.87 100 ALA K O 1
ATOM 10335 N N . LYS C 1 101 ? 2.161 63.028 -8.106 1.00 15.70 101 LYS K N 1
ATOM 10336 C CA . LYS C 1 101 ? 2.408 64.259 -8.859 1.00 15.82 101 LYS K CA 1
ATOM 10337 C C . LYS C 1 101 ? 3.823 64.827 -8.688 1.00 16.15 101 LYS K C 1
ATOM 10338 O O . LYS C 1 101 ? 4.417 65.317 -9.645 1.00 14.49 101 LYS K O 1
ATOM 10348 N N . THR C 1 102 ? 4.353 64.760 -7.468 1.00 15.82 102 THR K N 1
ATOM 10349 C CA . THR C 1 102 ? 5.679 65.308 -7.201 1.00 14.65 102 THR K CA 1
ATOM 10350 C C . THR C 1 102 ? 6.710 64.388 -7.829 1.00 14.43 102 THR K C 1
ATOM 10351 O O . THR C 1 102 ? 7.675 64.838 -8.424 1.00 15.29 102 THR K O 1
ATOM 10355 N N . ARG C 1 103 ? 6.483 63.089 -7.735 1.00 14.32 103 ARG K N 1
ATOM 10356 C CA . ARG C 1 103 ? 7.359 62.145 -8.390 1.00 14.44 103 ARG K CA 1
ATOM 10357 C C . ARG C 1 103 ? 7.413 62.462 -9.871 1.00 15.03 103 ARG K C 1
ATOM 10358 O O . ARG C 1 103 ? 8.485 62.626 -10.450 1.00 14.36 103 ARG K O 1
ATOM 10366 N N . GLU C 1 104 ? 6.244 62.568 -10.488 1.00 15.62 104 GLU K N 1
ATOM 10367 C CA . GLU C 1 104 ? 6.194 62.805 -11.914 1.00 15.24 104 GLU K CA 1
ATOM 10368 C C . GLU C 1 104 ? 6.942 64.082 -12.304 1.00 15.68 104 GLU K C 1
ATOM 10369 O O . GLU C 1 104 ? 7.697 64.098 -13.273 1.00 14.28 104 GLU K O 1
ATOM 10375 N N . ALA C 1 105 ? 6.750 65.145 -11.526 1.00 15.15 105 ALA K N 1
ATOM 10376 C CA . ALA C 1 105 ? 7.360 66.433 -11.846 1.00 15.39 105 ALA K CA 1
ATOM 10377 C C . ALA C 1 105 ? 8.878 66.483 -11.689 1.00 15.31 105 ALA K C 1
ATOM 10378 O O . ALA C 1 105 ? 9.545 67.315 -12.308 1.00 14.64 105 ALA K O 1
ATOM 10380 N N . THR C 1 106 ? 9.422 65.586 -10.872 1.00 15.95 106 THR K N 1
ATOM 10381 C CA . THR C 1 106 ? 10.853 65.576 -10.602 1.00 15.55 106 THR K CA 1
ATOM 10382 C C . THR C 1 106 ? 11.540 64.290 -11.029 1.00 16.99 106 THR K C 1
ATOM 10383 O O . THR C 1 106 ? 12.666 64.025 -10.619 1.00 17.85 106 THR K O 1
ATOM 10387 N N . PHE C 1 107 ? 10.875 63.505 -11.865 1.00 16.06 107 PHE K N 1
ATOM 10388 C CA . PHE C 1 107 ? 11.434 62.220 -12.267 1.00 16.38 107 PHE K CA 1
ATOM 10389 C C . PHE C 1 107 ? 12.307 62.388 -13.487 1.00 16.45 107 PHE K C 1
ATOM 10390 O O . PHE C 1 107 ? 11.939 63.073 -14.436 1.00 16.19 107 PHE K O 1
ATOM 10398 N N . VAL C 1 108 ? 13.447 61.723 -13.472 1.00 16.56 108 VAL K N 1
ATOM 10399 C CA . VAL C 1 108 ? 14.386 61.784 -14.577 1.00 16.79 108 VAL K CA 1
ATOM 10400 C C . VAL C 1 108 ? 14.558 60.410 -15.216 1.00 16.70 108 VAL K C 1
ATOM 10401 O O . VAL C 1 108 ? 14.969 59.469 -14.535 1.00 15.97 108 VAL K O 1
ATOM 10405 N N . THR C 1 109 ? 14.236 60.282 -16.507 1.00 16.64 109 THR K N 1
ATOM 10406 C CA . THR C 1 109 ? 14.482 59.016 -17.192 1.00 17.61 109 THR K CA 1
ATOM 10407 C C . THR C 1 109 ? 15.944 58.990 -17.624 1.00 18.97 109 THR K C 1
ATOM 10408 O O . THR C 1 109 ? 16.758 58.270 -17.042 1.00 18.29 109 THR K O 1
ATOM 10412 N N . LYS C 1 110 ? 16.261 59.780 -18.653 1.00 20.90 110 LYS K N 1
ATOM 10413 C CA . LYS C 1 110 ? 17.640 59.969 -19.082 1.00 21.50 110 LYS K CA 1
ATOM 10414 C C . LYS C 1 110 ? 18.117 61.305 -18.548 1.00 21.47 110 LYS K C 1
ATOM 10415 O O . LYS C 1 110 ? 17.430 62.304 -18.716 1.00 20.73 110 LYS K O 1
ATOM 10421 N N . ASN C 1 111 ? 19.295 61.318 -17.928 1.00 21.28 111 ASN K N 1
ATOM 10422 C CA . ASN C 1 111 ? 19.857 62.546 -17.393 1.00 22.03 111 ASN K CA 1
ATOM 10423 C C . ASN C 1 111 ? 20.492 63.358 -18.505 1.00 21.44 111 ASN K C 1
ATOM 10424 O O . ASN C 1 111 ? 20.438 62.972 -19.668 1.00 20.25 111 ASN K O 1
ATOM 10429 N N . ALA C 1 112 ? 21.093 64.483 -18.150 1.00 22.43 112 ALA K N 1
ATOM 10430 C CA . ALA C 1 112 ? 21.680 65.366 -19.154 1.00 22.59 112 ALA K CA 1
ATOM 10431 C C . ALA C 1 112 ? 22.910 64.721 -19.821 1.00 22.74 112 ALA K C 1
ATOM 10432 O O . ALA C 1 112 ? 23.276 65.057 -20.952 1.00 23.26 112 ALA K O 1
ATOM 10434 N N . LYS C 1 113 ? 23.527 63.769 -19.139 1.00 21.80 113 LYS K N 1
ATOM 10435 C CA . LYS C 1 113 ? 24.663 63.088 -19.733 1.00 21.48 113 LYS K CA 1
ATOM 10436 C C . LYS C 1 113 ? 24.236 61.942 -20.654 1.00 20.79 113 LYS K C 1
ATOM 10437 O O . LYS C 1 113 ? 25.081 61.263 -21.250 1.00 21.09 113 LYS K O 1
ATOM 10443 N N . GLY C 1 114 ? 22.926 61.736 -20.782 1.00 19.56 114 GLY K N 1
ATOM 10444 C CA . GLY C 1 114 ? 22.397 60.697 -21.656 1.00 19.22 114 GLY K CA 1
ATOM 10445 C C . GLY C 1 114 ? 22.302 59.313 -21.037 1.00 18.14 114 GLY K C 1
ATOM 10446 O O . GLY C 1 114 ? 22.063 58.311 -21.723 1.00 17.85 114 GLY K O 1
ATOM 10447 N N . GLN C 1 115 ? 22.501 59.252 -19.730 1.00 17.39 115 GLN K N 1
ATOM 10448 C CA . GLN C 1 115 ? 22.462 57.983 -19.026 1.00 16.73 115 GLN K CA 1
ATOM 10449 C C . GLN C 1 115 ? 21.042 57.724 -18.525 1.00 17.08 115 GLN K C 1
ATOM 10450 O O . GLN C 1 115 ? 20.348 58.646 -18.073 1.00 18.34 115 GLN K O 1
ATOM 10456 N N . VAL C 1 116 ? 20.605 56.476 -18.616 1.00 16.72 116 VAL K N 1
ATOM 10457 C CA . VAL C 1 116 ? 19.299 56.105 -18.094 1.00 17.22 116 VAL K CA 1
ATOM 10458 C C . VAL C 1 116 ? 19.414 55.991 -16.569 1.00 16.25 116 VAL K C 1
ATOM 10459 O O . VAL C 1 116 ? 20.201 55.184 -16.052 1.00 18.35 116 VAL K O 1
ATOM 10463 N N . VAL C 1 117 ? 18.658 56.806 -15.845 1.00 15.17 117 VAL K N 1
ATOM 10464 C CA . VAL C 1 117 ? 18.745 56.774 -14.381 1.00 15.27 117 VAL K CA 1
ATOM 10465 C C . VAL C 1 117 ? 17.419 56.420 -13.670 1.00 15.99 117 VAL K C 1
ATOM 10466 O O . VAL C 1 117 ? 17.457 55.898 -12.561 1.00 16.07 117 VAL K O 1
ATOM 10470 N N . ASN C 1 118 ? 16.271 56.698 -14.306 1.00 14.31 118 ASN K N 1
ATOM 10471 C CA . ASN C 1 118 ? 14.965 56.382 -13.720 1.00 15.10 118 ASN K CA 1
ATOM 10472 C C . ASN C 1 118 ? 14.934 56.707 -12.226 1.00 14.35 118 ASN K C 1
ATOM 10473 O O . ASN C 1 118 ? 14.657 55.855 -11.374 1.00 13.66 118 ASN K O 1
ATOM 10478 N N . ARG C 1 119 ? 15.159 57.976 -11.935 1.00 14.61 119 ARG K N 1
ATOM 10479 C CA . ARG C 1 119 ? 15.345 58.429 -10.562 1.00 15.56 119 ARG K CA 1
ATOM 10480 C C . ARG C 1 119 ? 14.459 59.627 -10.236 1.00 15.76 119 ARG K C 1
ATOM 10481 O O . ARG C 1 119 ? 14.316 60.523 -11.037 1.00 16.39 119 ARG K O 1
ATOM 10489 N N . CYS C 1 120 ? 13.877 59.623 -9.044 1.00 16.29 120 CYS K N 1
ATOM 10490 C CA . CYS C 1 120 ? 13.091 60.754 -8.565 1.00 15.80 120 CYS K CA 1
ATOM 10491 C C . CYS C 1 120 ? 14.019 61.665 -7.774 1.00 15.71 120 CYS K C 1
ATOM 10492 O O . CYS C 1 120 ? 14.554 61.273 -6.729 1.00 14.93 120 CYS K O 1
ATOM 10495 N N . ASP C 1 121 ? 14.221 62.862 -8.296 1.00 16.05 121 ASP K N 1
ATOM 10496 C CA . ASP C 1 121 ? 15.076 63.859 -7.665 1.00 18.09 121 ASP K CA 1
ATOM 10497 C C . ASP C 1 121 ? 14.389 64.749 -6.641 1.00 18.08 121 ASP K C 1
ATOM 10498 O O . ASP C 1 121 ? 15.075 65.425 -5.857 1.00 18.32 121 ASP K O 1
ATOM 10503 N N . GLY C 1 122 ? 13.062 64.767 -6.615 1.00 16.44 122 GLY K N 1
ATOM 10504 C CA . GLY C 1 122 ? 12.381 65.740 -5.776 1.00 15.57 122 GLY K CA 1
ATOM 10505 C C . GLY C 1 122 ? 11.819 65.250 -4.458 1.00 15.82 122 GLY K C 1
ATOM 10506 O O . GLY C 1 122 ? 11.244 66.038 -3.722 1.00 16.77 122 GLY K O 1
ATOM 10507 N N . ILE C 1 123 ? 11.950 63.959 -4.176 1.00 13.81 123 ILE K N 1
ATOM 10508 C CA . ILE C 1 123 ? 11.442 63.427 -2.923 1.00 15.14 123 ILE K CA 1
ATOM 10509 C C . ILE C 1 123 ? 12.580 62.775 -2.153 1.00 15.22 123 ILE K C 1
ATOM 10510 O O . ILE C 1 123 ? 13.420 62.073 -2.737 1.00 15.30 123 ILE K O 1
ATOM 10515 N N . ALA C 1 124 ? 12.595 62.997 -0.842 1.00 15.04 124 ALA K N 1
ATOM 10516 C CA . ALA C 1 124 ? 13.623 62.446 0.026 1.00 15.61 124 ALA K CA 1
ATOM 10517 C C . ALA C 1 124 ? 12.962 61.841 1.245 1.00 16.20 124 ALA K C 1
ATOM 10518 O O . ALA C 1 124 ? 11.864 62.254 1.612 1.00 17.54 124 ALA K O 1
ATOM 10520 N N . SER C 1 125 ? 13.649 60.895 1.884 1.00 14.84 125 SER K N 1
ATOM 10521 C CA . SER C 1 125 ? 13.163 60.270 3.095 1.00 15.14 125 SER K CA 1
ATOM 10522 C C . SER C 1 125 ? 14.238 60.044 4.161 1.00 15.19 125 SER K C 1
ATOM 10523 O O . SER C 1 125 ? 15.318 59.547 3.862 1.00 16.03 125 SER K O 1
ATOM 10526 N N . VAL C 1 126 ? 13.908 60.355 5.410 1.00 15.95 126 VAL K N 1
ATOM 10527 C CA . VAL C 1 126 ? 14.728 59.932 6.534 1.00 15.80 126 VAL K CA 1
ATOM 10528 C C . VAL C 1 126 ? 13.844 59.078 7.449 1.00 15.35 126 VAL K C 1
ATOM 10529 O O . VAL C 1 126 ? 12.656 59.418 7.652 1.00 14.15 126 VAL K O 1
ATOM 10533 N N . GLY C 1 127 ? 14.412 57.967 7.960 1.00 14.48 127 GLY K N 1
ATOM 10534 C CA . GLY C 1 127 ? 13.771 57.104 8.951 1.00 13.20 127 GLY K CA 1
ATOM 10535 C C . GLY C 1 127 ? 13.561 55.679 8.477 1.00 14.72 127 GLY K C 1
ATOM 10536 O O . GLY C 1 127 ? 13.453 55.434 7.255 1.00 13.67 127 GLY K O 1
ATOM 10537 N N . SER C 1 128 ? 13.559 54.721 9.403 1.00 13.65 128 SER K N 1
ATOM 10538 C CA . SER C 1 128 ? 13.865 54.938 10.823 1.00 14.38 128 SER K CA 1
ATOM 10539 C C . SER C 1 128 ? 14.235 53.642 11.512 1.00 14.95 128 SER K C 1
ATOM 10540 O O . SER C 1 128 ? 13.575 52.600 11.324 1.00 15.39 128 SER K O 1
ATOM 10543 N N . ALA C 1 129 ? 15.270 53.723 12.345 1.00 13.52 129 ALA K N 1
ATOM 10544 C CA . ALA C 1 129 ? 15.681 52.617 13.192 1.00 14.72 129 ALA K CA 1
ATOM 10545 C C . ALA C 1 129 ? 14.607 52.245 14.204 1.00 15.23 129 ALA K C 1
ATOM 10546 O O . ALA C 1 129 ? 14.715 51.221 14.872 1.00 14.90 129 ALA K O 1
ATOM 10548 N N . ALA C 1 130 ? 13.600 53.100 14.351 1.00 15.91 130 ALA K N 1
ATOM 10549 C CA . ALA C 1 130 ? 12.484 52.835 15.260 1.00 15.70 130 ALA K CA 1
ATOM 10550 C C . ALA C 1 130 ? 11.496 51.788 14.720 1.00 16.00 130 ALA K C 1
ATOM 10551 O O . ALA C 1 130 ? 10.706 51.228 15.490 1.00 15.21 130 ALA K O 1
ATOM 10553 N N . MET C 1 131 ? 11.555 51.524 13.409 1.00 14.95 131 MET K N 1
ATOM 10554 C CA . MET C 1 131 ? 10.648 50.587 12.756 1.00 15.45 131 MET K CA 1
ATOM 10555 C C . MET C 1 131 ? 11.103 49.158 12.893 1.00 15.91 131 MET K C 1
ATOM 10556 O O . MET C 1 131 ? 12.293 48.893 13.128 1.00 14.78 131 MET K O 1
ATOM 10561 N N . ASP C 1 132 ? 10.138 48.252 12.814 1.00 14.94 132 ASP K N 1
ATOM 10562 C CA . ASP C 1 132 ? 10.436 46.826 12.802 1.00 16.00 132 ASP K CA 1
ATOM 10563 C C . ASP C 1 132 ? 11.169 46.454 11.518 1.00 15.14 132 ASP K C 1
ATOM 10564 O O . ASP C 1 132 ? 11.062 47.156 10.495 1.00 14.80 132 ASP K O 1
ATOM 10569 N N . ASN C 1 133 ? 11.874 45.326 11.558 1.00 14.06 133 ASN K N 1
ATOM 10570 C CA . ASN C 1 133 ? 12.589 44.860 10.373 1.00 14.21 133 ASN K CA 1
ATOM 10571 C C . ASN C 1 133 ? 11.699 44.748 9.151 1.00 12.36 133 ASN K C 1
ATOM 10572 O O . ASN C 1 133 ? 12.076 45.160 8.048 1.00 12.71 133 ASN K O 1
ATOM 10577 N N . GLU C 1 134 ? 10.512 44.188 9.358 1.00 12.89 134 GLU K N 1
ATOM 10578 C CA . GLU C 1 134 ? 9.571 43.944 8.275 1.00 13.31 134 GLU K CA 1
ATOM 10579 C C . GLU C 1 134 ? 9.023 45.260 7.715 1.00 14.92 134 GLU K C 1
ATOM 10580 O O . GLU C 1 134 ? 8.782 45.397 6.524 1.00 16.44 134 GLU K O 1
ATOM 10586 N N . GLU C 1 135 ? 8.871 46.240 8.581 1.00 15.13 135 GLU K N 1
ATOM 10587 C CA . GLU C 1 135 ? 8.494 47.579 8.168 1.00 16.10 135 GLU K CA 1
ATOM 10588 C C . GLU C 1 135 ? 9.646 48.274 7.417 1.00 15.54 135 GLU K C 1
ATOM 10589 O O . GLU C 1 135 ? 9.424 48.916 6.403 1.00 15.67 135 GLU K O 1
ATOM 10595 N N . CYS C 1 136 ? 10.871 48.180 7.924 1.00 15.44 136 CYS K N 1
ATOM 10596 C CA . CYS C 1 136 ? 11.995 48.819 7.237 1.00 13.84 136 CYS K CA 1
ATOM 10597 C C . CYS C 1 136 ? 12.131 48.294 5.799 1.00 12.21 136 CYS K C 1
ATOM 10598 O O . CYS C 1 136 ? 12.341 49.066 4.851 1.00 10.92 136 CYS K O 1
ATOM 10601 N N . TRP C 1 137 ? 12.004 46.990 5.647 1.00 12.15 137 TRP K N 1
ATOM 10602 C CA . TRP C 1 137 ? 12.236 46.372 4.358 1.00 13.05 137 TRP K CA 1
ATOM 10603 C C . TRP C 1 137 ? 11.195 46.818 3.346 1.00 13.72 137 TRP K C 1
ATOM 10604 O O . TRP C 1 137 ? 11.551 47.161 2.209 1.00 12.90 137 TRP K O 1
ATOM 10615 N N . ILE C 1 138 ? 9.916 46.773 3.716 1.00 12.60 138 ILE K N 1
ATOM 10616 C CA . ILE C 1 138 ? 8.918 47.235 2.765 1.00 13.51 138 ILE K CA 1
ATOM 10617 C C . ILE C 1 138 ? 9.031 48.730 2.551 1.00 14.77 138 ILE K C 1
ATOM 10618 O O . ILE C 1 138 ? 8.661 49.225 1.501 1.00 14.51 138 ILE K O 1
ATOM 10623 N N . TYR C 1 139 ? 9.567 49.457 3.524 1.00 15.47 139 TYR K N 1
ATOM 10624 C CA . TYR C 1 139 ? 9.666 50.901 3.345 1.00 14.59 139 TYR K CA 1
ATOM 10625 C C . TYR C 1 139 ? 10.719 51.240 2.289 1.00 14.03 139 TYR K C 1
ATOM 10626 O O . TYR C 1 139 ? 10.462 52.041 1.372 1.00 13.12 139 TYR K O 1
ATOM 10635 N N . GLN C 1 140 ? 11.898 50.642 2.409 1.00 13.30 140 GLN K N 1
ATOM 10636 C CA . GLN C 1 140 ? 12.914 50.853 1.387 1.00 12.84 140 GLN K CA 1
ATOM 10637 C C . GLN C 1 140 ? 12.423 50.367 0.029 1.00 13.27 140 GLN K C 1
ATOM 10638 O O . GLN C 1 140 ? 12.758 50.954 -0.968 1.00 11.94 140 GLN K O 1
ATOM 10644 N N . ALA C 1 141 ? 11.653 49.286 -0.007 1.00 14.05 141 ALA K N 1
ATOM 10645 C CA . ALA C 1 141 ? 11.189 48.763 -1.306 1.00 14.63 141 ALA K CA 1
ATOM 10646 C C . ALA C 1 141 ? 10.275 49.770 -1.966 1.00 14.25 141 ALA K C 1
ATOM 10647 O O . ALA C 1 141 ? 10.369 50.024 -3.162 1.00 14.98 141 ALA K O 1
ATOM 10649 N N . TRP C 1 142 ? 9.367 50.320 -1.182 1.00 13.75 142 TRP K N 1
ATOM 10650 C CA . TRP C 1 142 ? 8.411 51.275 -1.698 1.00 14.18 142 TRP K CA 1
ATOM 10651 C C . TRP C 1 142 ? 9.131 52.511 -2.233 1.00 13.50 142 TRP K C 1
ATOM 10652 O O . TRP C 1 142 ? 8.915 52.915 -3.373 1.00 12.19 142 TRP K O 1
ATOM 10663 N N . LEU C 1 143 ? 10.012 53.078 -1.414 1.00 12.42 143 LEU K N 1
ATOM 10664 C CA . LEU C 1 143 ? 10.782 54.251 -1.811 1.00 12.91 143 LEU K CA 1
ATOM 10665 C C . LEU C 1 143 ? 11.593 54.013 -3.085 1.00 13.72 143 LEU K C 1
ATOM 10666 O O . LEU C 1 143 ? 11.606 54.833 -4.019 1.00 14.39 143 LEU K O 1
ATOM 10671 N N . ARG C 1 144 ? 12.244 52.868 -3.146 1.00 13.79 144 ARG K N 1
ATOM 10672 C CA . ARG C 1 144 ? 12.989 52.545 -4.356 1.00 13.65 144 ARG K CA 1
ATOM 10673 C C . ARG C 1 144 ? 12.098 52.383 -5.591 1.00 11.62 144 ARG K C 1
ATOM 10674 O O . ARG C 1 144 ? 12.449 52.855 -6.681 1.00 11.43 144 ARG K O 1
ATOM 10682 N N . SER C 1 145 ? 10.918 51.797 -5.406 1.00 12.23 145 SER K N 1
ATOM 10683 C CA . SER C 1 145 ? 10.013 51.577 -6.510 1.00 13.79 145 SER K CA 1
ATOM 10684 C C . SER C 1 145 ? 9.567 52.928 -7.040 1.00 13.97 145 SER K C 1
ATOM 10685 O O . SER C 1 145 ? 9.257 53.073 -8.236 1.00 14.78 145 SER K O 1
ATOM 10688 N N . LEU C 1 146 ? 9.508 53.911 -6.140 1.00 14.91 146 LEU K N 1
ATOM 10689 C CA . LEU C 1 146 ? 9.161 55.276 -6.522 1.00 14.53 146 LEU K CA 1
ATOM 10690 C C . LEU C 1 146 ? 10.323 55.964 -7.221 1.00 15.28 146 LEU K C 1
ATOM 10691 O O . LEU C 1 146 ? 10.147 57.021 -7.812 1.00 15.05 146 LEU K O 1
ATOM 10696 N N . GLY C 1 147 ? 11.503 55.355 -7.177 1.00 15.43 147 GLY K N 1
ATOM 10697 C CA . GLY C 1 147 ? 12.689 55.951 -7.773 1.00 15.96 147 GLY K CA 1
ATOM 10698 C C . GLY C 1 147 ? 13.509 56.843 -6.837 1.00 15.86 147 GLY K C 1
ATOM 10699 O O . GLY C 1 147 ? 14.381 57.583 -7.303 1.00 16.37 147 GLY K O 1
ATOM 10700 N N . LEU C 1 148 ? 13.246 56.797 -5.531 1.00 14.97 148 LEU K N 1
ATOM 10701 C CA . LEU C 1 148 ? 14.043 57.606 -4.597 1.00 15.17 148 LEU K CA 1
ATOM 10702 C C . LEU C 1 148 ? 15.464 57.127 -4.481 1.00 14.21 148 LEU K C 1
ATOM 10703 O O . LEU C 1 148 ? 15.736 55.928 -4.521 1.00 15.24 148 LEU K O 1
ATOM 10708 N N . PHE C 1 149 ? 16.362 58.089 -4.312 1.00 12.74 149 PHE K N 1
ATOM 10709 C CA . PHE C 1 149 ? 17.733 57.764 -4.015 1.00 12.87 149 PHE K CA 1
ATOM 10710 C C . PHE C 1 149 ? 18.110 58.424 -2.677 1.00 12.97 149 PHE K C 1
ATOM 10711 O O . PHE C 1 149 ? 18.939 57.887 -1.943 1.00 14.43 149 PHE K O 1
ATOM 10719 N N . TYR C 1 150 ? 17.497 59.566 -2.348 1.00 12.79 150 TYR K N 1
ATOM 10720 C CA . TYR C 1 150 ? 17.733 60.189 -1.027 1.00 13.77 150 TYR K CA 1
ATOM 10721 C C . TYR C 1 150 ? 16.974 59.374 0.016 1.00 12.93 150 TYR K C 1
ATOM 10722 O O . TYR C 1 150 ? 15.855 59.709 0.367 1.00 14.33 150 TYR K O 1
ATOM 10731 N N . ILE C 1 151 ? 17.587 58.316 0.517 1.00 12.69 151 ILE K N 1
ATOM 10732 C CA . ILE C 1 151 ? 16.966 57.435 1.484 1.00 12.48 151 ILE K CA 1
ATOM 10733 C C . ILE C 1 151 ? 17.974 57.244 2.604 1.00 12.78 151 ILE K C 1
ATOM 10734 O O . ILE C 1 151 ? 19.003 56.608 2.408 1.00 12.89 151 ILE K O 1
ATOM 10739 N N . GLU C 1 152 ? 17.659 57.779 3.777 1.00 12.59 152 GLU K N 1
ATOM 10740 C CA . GLU C 1 152 ? 18.606 57.783 4.883 1.00 13.71 152 GLU K CA 1
ATOM 10741 C C . GLU C 1 152 ? 17.922 57.536 6.218 1.00 14.33 152 GLU K C 1
ATOM 10742 O O . GLU C 1 152 ? 16.686 57.527 6.309 1.00 14.40 152 GLU K O 1
ATOM 10748 N N . HIS C 1 153 ? 18.726 57.320 7.265 1.00 13.30 153 HIS K N 1
ATOM 10749 C CA . HIS C 1 153 ? 18.199 57.246 8.623 1.00 13.84 153 HIS K CA 1
ATOM 10750 C C . HIS C 1 153 ? 19.337 57.391 9.635 1.00 14.45 153 HIS K C 1
ATOM 10751 O O . HIS C 1 153 ? 20.482 57.671 9.257 1.00 15.88 153 HIS K O 1
ATOM 10758 N N . GLN C 1 154 ? 19.007 57.193 10.908 1.00 14.21 154 GLN K N 1
ATOM 10759 C CA . GLN C 1 154 ? 19.934 57.296 12.040 1.00 16.30 154 GLN K CA 1
ATOM 10760 C C . GLN C 1 154 ? 21.369 56.798 11.782 1.00 17.19 154 GLN K C 1
ATOM 10761 O O . GLN C 1 154 ? 22.354 57.488 12.084 1.00 18.92 154 GLN K O 1
ATOM 10767 N N . ALA C 1 155 ? 21.487 55.594 11.234 1.00 17.33 155 ALA K N 1
ATOM 10768 C CA . ALA C 1 155 ? 22.799 54.940 11.085 1.00 17.49 155 ALA K CA 1
ATOM 10769 C C . ALA C 1 155 ? 23.843 55.780 10.386 1.00 17.42 155 ALA K C 1
ATOM 10770 O O . ALA C 1 155 ? 25.044 55.560 10.595 1.00 18.89 155 ALA K O 1
ATOM 10772 N N . ARG C 1 156 ? 23.412 56.729 9.552 1.00 16.98 156 ARG K N 1
ATOM 10773 C CA . ARG C 1 156 ? 24.368 57.558 8.823 1.00 16.52 156 ARG K CA 1
ATOM 10774 C C . ARG C 1 156 ? 25.242 58.327 9.791 1.00 17.25 156 ARG K C 1
ATOM 10775 O O . ARG C 1 156 ? 26.442 58.472 9.586 1.00 17.71 156 ARG K O 1
ATOM 10783 N N . ILE C 1 157 ? 24.610 58.817 10.844 1.00 16.77 157 ILE K N 1
ATOM 10784 C CA . ILE C 1 157 ? 25.248 59.681 11.804 1.00 18.23 157 ILE K CA 1
ATOM 10785 C C . ILE C 1 157 ? 26.302 58.994 12.668 1.00 19.81 157 ILE K C 1
ATOM 10786 O O . ILE C 1 157 ? 27.453 59.458 12.706 1.00 20.22 157 ILE K O 1
ATOM 10791 N N . SEC C 1 158 ? 25.867 57.929 13.368 1.00 20.52 158 SEC K N 1
ATOM 10792 C CA . SEC C 1 158 ? 26.780 57.396 14.393 1.00 21.46 158 SEC K CA 1
ATOM 10795 C C . SEC C 1 158 ? 27.430 56.106 13.970 1.00 22.41 158 SEC K C 1
ATOM 10796 O O . SEC C 1 158 ? 28.357 55.673 14.664 1.00 22.71 158 SEC K O 1
ATOM 10797 N N . HIS C 1 159 ? 26.896 55.456 12.897 1.00 20.58 159 HIS K N 1
ATOM 10798 C CA . HIS C 1 159 ? 27.573 54.157 12.677 1.00 20.80 159 HIS K CA 1
ATOM 10799 C C . HIS C 1 159 ? 28.274 54.054 11.295 1.00 21.55 159 HIS K C 1
ATOM 10800 O O . HIS C 1 159 ? 28.920 53.055 11.025 1.00 22.64 159 HIS K O 1
ATOM 10807 N N . SER C 1 160 ? 28.156 55.060 10.432 1.00 21.68 160 SER K N 1
ATOM 10808 C CA . SER C 1 160 ? 28.769 54.940 9.101 1.00 21.95 160 SER K CA 1
ATOM 10809 C C . SER C 1 160 ? 30.287 54.790 9.169 1.00 21.58 160 SER K C 1
ATOM 10810 O O . SER C 1 160 ? 30.896 54.045 8.381 1.00 21.46 160 SER K O 1
ATOM 10813 N N . ALA C 1 161 ? 30.901 55.502 10.101 1.00 20.38 161 ALA K N 1
ATOM 10814 C CA . ALA C 1 161 ? 32.335 55.421 10.262 1.00 20.70 161 ALA K CA 1
ATOM 10815 C C . ALA C 1 161 ? 32.713 54.034 10.797 1.00 21.33 161 ALA K C 1
ATOM 10816 O O . ALA C 1 161 ? 33.748 53.487 10.426 1.00 20.19 161 ALA K O 1
ATOM 10818 N N . THR C 1 162 ? 31.858 53.465 11.644 1.00 20.18 162 THR K N 1
ATOM 10819 C CA . THR C 1 162 ? 32.140 52.170 12.233 1.00 20.53 162 THR K CA 1
ATOM 10820 C C . THR C 1 162 ? 32.125 51.092 11.156 1.00 20.41 162 THR K C 1
ATOM 10821 O O . THR C 1 162 ? 32.975 50.205 11.147 1.00 19.64 162 THR K O 1
ATOM 10825 N N . VAL C 1 163 ? 31.116 51.143 10.291 1.00 18.99 163 VAL K N 1
ATOM 10826 C CA . VAL C 1 163 ? 31.005 50.181 9.221 1.00 20.43 163 VAL K CA 1
ATOM 10827 C C . VAL C 1 163 ? 32.213 50.257 8.303 1.00 20.70 163 VAL K C 1
ATOM 10828 O O . VAL C 1 163 ? 32.810 49.240 7.982 1.00 21.72 163 VAL K O 1
ATOM 10832 N N . ALA C 1 164 ? 32.598 51.464 7.908 1.00 20.04 164 ALA K N 1
ATOM 10833 C CA . ALA C 1 164 ? 33.763 51.651 7.066 1.00 20.32 164 ALA K CA 1
ATOM 10834 C C . ALA C 1 164 ? 35.021 51.058 7.684 1.00 20.57 164 ALA K C 1
ATOM 10835 O O . ALA C 1 164 ? 35.753 50.291 7.046 1.00 21.56 164 ALA K O 1
ATOM 10837 N N . ALA C 1 165 ? 35.288 51.436 8.922 1.00 18.46 165 ALA K N 1
ATOM 10838 C CA . ALA C 1 165 ? 36.502 51.003 9.571 1.00 17.55 165 ALA K CA 1
ATOM 10839 C C . ALA C 1 165 ? 36.539 49.500 9.897 1.00 17.29 165 ALA K C 1
ATOM 10840 O O . ALA C 1 165 ? 37.565 48.868 9.713 1.00 16.82 165 ALA K O 1
ATOM 10842 N N . LEU C 1 166 ? 35.459 48.950 10.443 1.00 15.49 166 LEU K N 1
ATOM 10843 C CA . LEU C 1 166 ? 35.471 47.538 10.814 1.00 15.81 166 LEU K CA 1
ATOM 10844 C C . LEU C 1 166 ? 35.352 46.602 9.615 1.00 16.67 166 LEU K C 1
ATOM 10845 O O . LEU C 1 166 ? 35.903 45.485 9.632 1.00 17.74 166 LEU K O 1
ATOM 10850 N N . ALA C 1 167 ? 34.671 47.040 8.562 1.00 15.48 167 ALA K N 1
ATOM 10851 C CA . ALA C 1 167 ? 34.596 46.174 7.384 1.00 17.55 167 ALA K CA 1
ATOM 10852 C C . ALA C 1 167 ? 35.991 46.120 6.729 1.00 16.66 167 ALA K C 1
ATOM 10853 O O . ALA C 1 167 ? 36.369 45.101 6.146 1.00 16.38 167 ALA K O 1
ATOM 10855 N N . GLU C 1 168 ? 36.756 47.208 6.839 1.00 15.78 168 GLU K N 1
ATOM 10856 C CA . GLU C 1 168 ? 38.112 47.227 6.309 1.00 16.34 168 GLU K CA 1
ATOM 10857 C C . GLU C 1 168 ? 38.950 46.217 7.083 1.00 15.83 168 GLU K C 1
ATOM 10858 O O . GLU C 1 168 ? 39.659 45.409 6.495 1.00 17.04 168 GLU K O 1
ATOM 10864 N N . SER C 1 169 ? 38.881 46.290 8.404 1.00 14.98 169 SER K N 1
ATOM 10865 C CA . SER C 1 169 ? 39.678 45.411 9.236 1.00 15.23 169 SER K CA 1
ATOM 10866 C C . SER C 1 169 ? 39.246 43.961 9.227 1.00 14.87 169 SER K C 1
ATOM 10867 O O . SER C 1 169 ? 40.081 43.060 9.110 1.00 16.14 169 SER K O 1
ATOM 10870 N N . TYR C 1 170 ? 37.951 43.726 9.357 1.00 13.54 170 TYR K N 1
ATOM 10871 C CA . TYR C 1 170 ? 37.470 42.373 9.594 1.00 14.36 170 TYR K CA 1
ATOM 10872 C C . TYR C 1 170 ? 36.560 41.836 8.510 1.00 14.57 170 TYR K C 1
ATOM 10873 O O . TYR C 1 170 ? 36.303 40.634 8.473 1.00 14.22 170 TYR K O 1
ATOM 10882 N N . GLY C 1 171 ? 36.029 42.709 7.661 1.00 15.67 171 GLY K N 1
ATOM 10883 C CA . GLY C 1 171 ? 35.165 42.233 6.593 1.00 16.58 171 GLY K CA 1
ATOM 10884 C C . GLY C 1 171 ? 33.687 42.493 6.783 1.00 17.97 171 GLY K C 1
ATOM 10885 O O . GLY C 1 171 ? 32.918 42.366 5.832 1.00 18.97 171 GLY K O 1
ATOM 10886 N N . ARG C 1 172 ? 33.275 42.828 8.007 1.00 17.75 172 ARG K N 1
ATOM 10887 C CA . ARG C 1 172 ? 31.893 43.175 8.295 1.00 17.56 172 ARG K CA 1
ATOM 10888 C C . ARG C 1 172 ? 31.886 44.384 9.219 1.00 17.23 172 ARG K C 1
ATOM 10889 O O . ARG C 1 172 ? 32.834 44.582 9.977 1.00 17.71 172 ARG K O 1
ATOM 10897 N N . GLY C 1 173 ? 30.802 45.151 9.213 1.00 17.51 173 GLY K N 1
ATOM 10898 C CA . GLY C 1 173 ? 30.708 46.331 10.062 1.00 17.88 173 GLY K CA 1
ATOM 10899 C C . GLY C 1 173 ? 30.020 46.132 11.403 1.00 18.89 173 GLY K C 1
ATOM 10900 O O . GLY C 1 173 ? 29.924 47.059 12.206 1.00 20.67 173 GLY K O 1
ATOM 10901 N N . ALA C 1 174 ? 29.560 44.919 11.663 1.00 18.31 174 ALA K N 1
ATOM 10902 C CA . ALA C 1 174 ? 28.775 44.634 12.852 1.00 17.28 174 ALA K CA 1
ATOM 10903 C C . ALA C 1 174 ? 29.575 44.488 14.147 1.00 16.77 174 ALA K C 1
ATOM 10904 O O . ALA C 1 174 ? 30.780 44.213 14.151 1.00 16.94 174 ALA K O 1
ATOM 10906 N N . MET C 1 175 ? 28.866 44.646 15.259 1.00 16.93 175 MET K N 1
ATOM 10907 C CA . MET C 1 175 ? 29.452 44.391 16.555 1.00 16.10 175 MET K CA 1
ATOM 10908 C C . MET C 1 175 ? 29.924 42.931 16.543 1.00 15.85 175 MET K C 1
ATOM 10909 O O . MET C 1 175 ? 29.171 42.044 16.134 1.00 15.26 175 MET K O 1
ATOM 10914 N N . THR C 1 176 ? 31.157 42.675 16.972 1.00 14.15 176 THR K N 1
ATOM 10915 C CA . THR C 1 176 ? 31.742 41.338 16.777 1.00 14.93 176 THR K CA 1
ATOM 10916 C C . THR C 1 176 ? 31.271 40.239 17.744 1.00 15.78 176 THR K C 1
ATOM 10917 O O . THR C 1 176 ? 31.241 39.063 17.383 1.00 15.13 176 THR K O 1
ATOM 10921 N N . ASN C 1 177 ? 30.907 40.626 18.963 1.00 14.73 177 ASN K N 1
ATOM 10922 C CA . ASN C 1 177 ? 30.466 39.650 19.959 1.00 15.57 177 ASN K CA 1
ATOM 10923 C C . ASN C 1 177 ? 29.009 39.962 20.350 1.00 16.33 177 ASN K C 1
ATOM 10924 O O . ASN C 1 177 ? 28.171 40.266 19.474 1.00 18.08 177 ASN K O 1
ATOM 10929 N N . HIS C 1 178 ? 28.674 39.878 21.628 1.00 15.25 178 HIS K N 1
ATOM 10930 C CA . HIS C 1 178 ? 27.297 40.166 22.028 1.00 16.14 178 HIS K CA 1
ATOM 10931 C C . HIS C 1 178 ? 27.287 40.473 23.522 1.00 15.62 178 HIS K C 1
ATOM 10932 O O . HIS C 1 178 ? 28.265 40.199 24.212 1.00 16.03 178 HIS K O 1
ATOM 10939 N N . TRP C 1 179 ? 26.188 41.034 24.007 1.00 15.32 179 TRP K N 1
ATOM 10940 C CA . TRP C 1 179 ? 26.101 41.529 25.394 1.00 14.76 179 TRP K CA 1
ATOM 10941 C C . TRP C 1 179 ? 26.490 40.553 26.506 1.00 15.68 179 TRP K C 1
ATOM 10942 O O . TRP C 1 179 ? 27.290 40.884 27.378 1.00 14.95 179 TRP K O 1
ATOM 10953 N N . ILE C 1 180 ? 25.901 39.371 26.501 1.00 15.72 180 ILE K N 1
ATOM 10954 C CA . ILE C 1 180 ? 26.195 38.408 27.558 1.00 15.68 180 ILE K CA 1
ATOM 10955 C C . ILE C 1 180 ? 27.660 38.043 27.581 1.00 14.97 180 ILE K C 1
ATOM 10956 O O . ILE C 1 180 ? 28.234 37.779 28.650 1.00 15.25 180 ILE K O 1
ATOM 10961 N N . ASP C 1 181 ? 28.274 38.062 26.402 1.00 14.89 181 ASP K N 1
ATOM 10962 C CA . ASP C 1 181 ? 29.655 37.649 26.281 1.00 15.09 181 ASP K CA 1
ATOM 10963 C C . ASP C 1 181 ? 30.615 38.541 27.040 1.00 14.90 181 ASP K C 1
ATOM 10964 O O . ASP C 1 181 ? 31.743 38.155 27.279 1.00 14.14 181 ASP K O 1
ATOM 10969 N N . LEU C 1 182 ? 30.168 39.742 27.403 1.00 15.35 182 LEU K N 1
ATOM 10970 C CA . LEU C 1 182 ? 31.012 40.663 28.152 1.00 15.29 182 LEU K CA 1
ATOM 10971 C C . LEU C 1 182 ? 31.457 40.050 29.490 1.00 15.98 182 LEU K C 1
ATOM 10972 O O . LEU C 1 182 ? 32.520 40.374 30.016 1.00 15.67 182 LEU K O 1
ATOM 10977 N N . LYS C 1 183 ? 30.651 39.139 30.014 1.00 14.65 183 LYS K N 1
ATOM 10978 C CA . LYS C 1 183 ? 30.988 38.452 31.248 1.00 16.26 183 LYS K CA 1
ATOM 10979 C C . LYS C 1 183 ? 32.280 37.651 31.178 1.00 15.57 183 LYS K C 1
ATOM 10980 O O . LYS C 1 183 ? 32.898 37.344 32.221 1.00 15.32 183 LYS K O 1
ATOM 10986 N N . ASN C 1 184 ? 32.703 37.338 29.958 1.00 15.25 184 ASN K N 1
ATOM 10987 C CA . ASN C 1 184 ? 33.883 36.521 29.765 1.00 14.92 184 ASN K CA 1
ATOM 10988 C C . ASN C 1 184 ? 35.168 37.298 29.597 1.00 14.61 184 ASN K C 1
ATOM 10989 O O . ASN C 1 184 ? 36.252 36.724 29.465 1.00 16.25 184 ASN K O 1
ATOM 10994 N N . SER C 1 185 ? 35.054 38.614 29.615 1.00 13.76 185 SER K N 1
ATOM 10995 C CA . SER C 1 185 ? 36.207 39.461 29.416 1.00 14.94 185 SER K CA 1
ATOM 10996 C C . SER C 1 185 ? 37.137 39.544 30.633 1.00 14.20 185 SER K C 1
ATOM 10997 O O . SER C 1 185 ? 36.708 39.592 31.778 1.00 14.22 185 SER K O 1
ATOM 11001 N N . ASP C 1 186 ? 38.424 39.614 30.360 1.00 14.68 186 ASP K N 1
ATOM 11002 C CA . ASP C 1 186 ? 39.408 39.792 31.409 1.00 15.93 186 ASP K CA 1
ATOM 11003 C C . ASP C 1 186 ? 39.681 41.270 31.672 1.00 16.05 186 ASP K C 1
ATOM 11004 O O . ASP C 1 186 ? 40.076 41.658 32.778 1.00 13.78 186 ASP K O 1
ATOM 11009 N N . VAL C 1 187 ? 39.542 42.074 30.617 1.00 15.50 187 VAL K N 1
ATOM 11010 C CA . VAL C 1 187 ? 39.714 43.514 30.724 1.00 15.10 187 VAL K CA 1
ATOM 11011 C C . VAL C 1 187 ? 38.699 44.146 29.776 1.00 15.26 187 VAL K C 1
ATOM 11012 O O . VAL C 1 187 ? 38.641 43.815 28.592 1.00 15.42 187 VAL K O 1
ATOM 11016 N N . ILE C 1 188 ? 37.839 44.995 30.316 1.00 14.18 188 ILE K N 1
ATOM 11017 C CA . ILE C 1 188 ? 36.836 45.671 29.507 1.00 14.44 188 ILE K CA 1
ATOM 11018 C C . ILE C 1 188 ? 37.218 47.120 29.412 1.00 14.55 188 ILE K C 1
ATOM 11019 O O . ILE C 1 188 ? 37.239 47.825 30.415 1.00 15.90 188 ILE K O 1
ATOM 11024 N N . LEU C 1 189 ? 37.528 47.565 28.200 1.00 14.89 189 LEU K N 1
ATOM 11025 C CA . LEU C 1 189 ? 37.907 48.948 27.966 1.00 14.13 189 LEU K CA 1
ATOM 11026 C C . LEU C 1 189 ? 36.726 49.710 27.366 1.00 15.69 189 LEU K C 1
ATOM 11027 O O . LEU C 1 189 ? 36.266 49.401 26.276 1.00 14.41 189 LEU K O 1
ATOM 11032 N N . MET C 1 190 ? 36.219 50.691 28.100 1.00 13.79 190 MET K N 1
ATOM 11033 C CA . MET C 1 190 ? 35.090 51.485 27.619 1.00 14.90 190 MET K CA 1
ATOM 11034 C C . MET C 1 190 ? 35.630 52.829 27.220 1.00 15.12 190 MET K C 1
ATOM 11035 O O . MET C 1 190 ? 35.994 53.640 28.052 1.00 14.95 190 MET K O 1
ATOM 11040 N N . MET C 1 191 ? 35.686 53.084 25.931 1.00 16.01 191 MET K N 1
ATOM 11041 C CA . MET C 1 191 ? 36.347 54.298 25.498 1.00 17.64 191 MET K CA 1
ATOM 11042 C C . MET C 1 191 ? 35.568 54.870 24.329 1.00 17.85 191 MET K C 1
ATOM 11043 O O . MET C 1 191 ? 35.402 54.233 23.300 1.00 18.76 191 MET K O 1
ATOM 11048 N N . GLY C 1 192 ? 35.093 56.092 24.474 1.00 19.60 192 GLY K N 1
ATOM 11049 C CA . GLY C 1 192 ? 34.196 56.619 23.458 1.00 20.15 192 GLY K CA 1
ATOM 11050 C C . GLY C 1 192 ? 32.824 56.009 23.703 1.00 19.20 192 GLY K C 1
ATOM 11051 O O . GLY C 1 192 ? 32.039 55.792 22.763 1.00 22.10 192 GLY K O 1
ATOM 11052 N N . SER C 1 193 ? 32.553 55.669 24.965 1.00 17.63 193 SER K N 1
ATOM 11053 C CA . SER C 1 193 ? 31.254 55.125 25.340 1.00 16.11 193 SER K CA 1
ATOM 11054 C C . SER C 1 193 ? 30.913 55.434 26.784 1.00 16.20 193 SER K C 1
ATOM 11055 O O . SER C 1 193 ? 31.755 55.855 27.541 1.00 15.70 193 SER K O 1
ATOM 11058 N N . ASN C 1 194 ? 29.664 55.196 27.154 1.00 15.49 194 ASN K N 1
ATOM 11059 C CA . ASN C 1 194 ? 29.233 55.405 28.528 1.00 14.95 194 ASN K CA 1
ATOM 11060 C C . ASN C 1 194 ? 28.139 54.378 28.835 1.00 14.56 194 ASN K C 1
ATOM 11061 O O . ASN C 1 194 ? 26.995 54.733 29.071 1.00 14.06 194 ASN K O 1
ATOM 11066 N N . PRO C 1 195 ? 28.475 53.088 28.770 1.00 15.26 195 PRO K N 1
ATOM 11067 C CA . PRO C 1 195 ? 27.450 52.045 28.777 1.00 15.86 195 PRO K CA 1
ATOM 11068 C C . PRO C 1 195 ? 26.533 51.987 29.987 1.00 15.34 195 PRO K C 1
ATOM 11069 O O . PRO C 1 195 ? 25.399 51.523 29.834 1.00 14.58 195 PRO K O 1
ATOM 11073 N N . ALA C 1 196 ? 26.994 52.412 31.159 1.00 14.85 196 ALA K N 1
ATOM 11074 C CA . ALA C 1 196 ? 26.123 52.340 32.327 1.00 14.68 196 ALA K CA 1
ATOM 11075 C C . ALA C 1 196 ? 24.895 53.214 32.109 1.00 13.27 196 ALA K C 1
ATOM 11076 O O . ALA C 1 196 ? 23.822 52.947 32.677 1.00 12.59 196 ALA K O 1
ATOM 11078 N N . GLU C 1 197 ? 25.052 54.235 31.265 1.00 13.05 197 GLU K N 1
ATOM 11079 C CA . GLU C 1 197 ? 23.979 55.170 30.978 1.00 14.52 197 GLU K CA 1
ATOM 11080 C C . GLU C 1 197 ? 23.299 54.929 29.635 1.00 16.00 197 GLU K C 1
ATOM 11081 O O . GLU C 1 197 ? 22.090 55.119 29.522 1.00 15.67 197 GLU K O 1
ATOM 11087 N N . ASN C 1 198 ? 24.089 54.574 28.629 1.00 15.88 198 ASN K N 1
ATOM 11088 C CA . ASN C 1 198 ? 23.579 54.461 27.270 1.00 16.98 198 ASN K CA 1
ATOM 11089 C C . ASN C 1 198 ? 23.243 53.051 26.822 1.00 16.59 198 ASN K C 1
ATOM 11090 O O . ASN C 1 198 ? 22.512 52.847 25.815 1.00 15.41 198 ASN K O 1
ATOM 11095 N N . HIS C 1 199 ? 23.746 52.067 27.567 1.00 14.28 199 HIS K N 1
ATOM 11096 C CA . HIS C 1 199 ? 23.365 50.693 27.327 1.00 13.55 199 HIS K CA 1
ATOM 11097 C C . HIS C 1 199 ? 23.252 49.983 28.661 1.00 12.67 199 HIS K C 1
ATOM 11098 O O . HIS C 1 199 ? 23.932 48.996 28.887 1.00 12.47 199 HIS K O 1
ATOM 11105 N N . PRO C 1 200 ? 22.391 50.486 29.545 1.00 14.14 200 PRO K N 1
ATOM 11106 C CA . PRO C 1 200 ? 22.432 50.089 30.967 1.00 14.48 200 PRO K CA 1
ATOM 11107 C C . PRO C 1 200 ? 22.488 48.640 31.323 1.00 15.57 200 PRO K C 1
ATOM 11108 O O . PRO C 1 200 ? 23.299 48.264 32.160 1.00 14.15 200 PRO K O 1
ATOM 11112 N N . ILE C 1 201 ? 21.628 47.827 30.742 1.00 13.90 201 ILE K N 1
ATOM 11113 C CA . ILE C 1 201 ? 21.667 46.437 31.108 1.00 13.51 201 ILE K CA 1
ATOM 11114 C C . ILE C 1 201 ? 23.019 45.763 30.739 1.00 13.48 201 ILE K C 1
ATOM 11115 O O . ILE C 1 201 ? 23.364 44.722 31.322 1.00 12.86 201 ILE K O 1
ATOM 11120 N N . SER C 1 202 ? 23.819 46.365 29.860 1.00 14.05 202 SER K N 1
ATOM 11121 C CA . SER C 1 202 ? 25.184 45.796 29.620 1.00 15.59 202 SER K CA 1
ATOM 11122 C C . SER C 1 202 ? 25.953 45.675 30.925 1.00 17.16 202 SER K C 1
ATOM 11123 O O . SER C 1 202 ? 26.808 44.795 31.091 1.00 16.47 202 SER K O 1
ATOM 11126 N N . PHE C 1 203 ? 25.659 46.570 31.860 1.00 17.14 203 PHE K N 1
ATOM 11127 C CA . PHE C 1 203 ? 26.381 46.526 33.126 1.00 16.43 203 PHE K CA 1
ATOM 11128 C C . PHE C 1 203 ? 26.119 45.302 34.011 1.00 17.30 203 PHE K C 1
ATOM 11129 O O . PHE C 1 203 ? 26.892 45.000 34.911 1.00 17.75 203 PHE K O 1
ATOM 11137 N N . LYS C 1 204 ? 25.036 44.585 33.751 1.00 17.34 204 LYS K N 1
ATOM 11138 C CA . LYS C 1 204 ? 24.813 43.313 34.431 1.00 16.63 204 LYS K CA 1
ATOM 11139 C C . LYS C 1 204 ? 26.019 42.414 34.137 1.00 16.24 204 LYS K C 1
ATOM 11140 O O . LYS C 1 204 ? 26.614 41.816 35.034 1.00 16.20 204 LYS K O 1
ATOM 11146 N N . TRP C 1 205 ? 26.404 42.393 32.874 1.00 15.13 205 TRP K N 1
ATOM 11147 C CA . TRP C 1 205 ? 27.424 41.488 32.366 1.00 15.18 205 TRP K CA 1
ATOM 11148 C C . TRP C 1 205 ? 28.832 42.038 32.627 1.00 14.61 205 TRP K C 1
ATOM 11149 O O . TRP C 1 205 ? 29.730 41.305 32.998 1.00 15.95 205 TRP K O 1
ATOM 11160 N N . VAL C 1 206 ? 28.989 43.350 32.487 1.00 15.19 206 VAL K N 1
ATOM 11161 C CA . VAL C 1 206 ? 30.252 43.975 32.800 1.00 15.03 206 VAL K CA 1
ATOM 11162 C C . VAL C 1 206 ? 30.578 43.774 34.285 1.00 14.48 206 VAL K C 1
ATOM 11163 O O . VAL C 1 206 ? 31.726 43.481 34.638 1.00 14.41 206 VAL K O 1
ATOM 11167 N N . MET C 1 207 ? 29.570 43.919 35.148 1.00 14.72 207 MET K N 1
ATOM 11168 C CA . MET C 1 207 ? 29.803 43.745 36.574 1.00 15.59 207 MET K CA 1
ATOM 11169 C C . MET C 1 207 ? 30.087 42.273 36.867 1.00 15.49 207 MET K C 1
ATOM 11170 O O . MET C 1 207 ? 30.844 41.967 37.783 1.00 15.81 207 MET K O 1
ATOM 11175 N N . ARG C 1 208 ? 29.466 41.364 36.110 1.00 14.77 208 ARG K N 1
ATOM 11176 C CA . ARG C 1 208 ? 29.760 39.936 36.317 1.00 14.98 208 ARG K CA 1
ATOM 11177 C C . ARG C 1 208 ? 31.202 39.587 35.938 1.00 15.88 208 ARG K C 1
ATOM 11178 O O . ARG C 1 208 ? 31.818 38.709 36.562 1.00 15.34 208 ARG K O 1
ATOM 11186 N N . ALA C 1 209 ? 31.748 40.268 34.925 1.00 15.32 209 ALA K N 1
ATOM 11187 C CA . ALA C 1 209 ? 33.150 40.095 34.604 1.00 15.58 209 ALA K CA 1
ATOM 11188 C C . ALA C 1 209 ? 34.000 40.603 35.762 1.00 15.05 209 ALA K C 1
ATOM 11189 O O . ALA C 1 209 ? 34.937 39.932 36.178 1.00 15.46 209 ALA K O 1
ATOM 11191 N N . LYS C 1 210 ? 33.657 41.779 36.291 1.00 16.50 210 LYS K N 1
ATOM 11192 C CA . LYS C 1 210 ? 34.390 42.384 37.425 1.00 17.70 210 LYS K CA 1
ATOM 11193 C C . LYS C 1 210 ? 34.406 41.427 38.624 1.00 17.62 210 LYS K C 1
ATOM 11194 O O . LYS C 1 210 ? 35.433 41.244 39.322 1.00 18.00 210 LYS K O 1
ATOM 11200 N N . ASP C 1 211 ? 33.258 40.784 38.831 1.00 18.34 211 ASP K N 1
ATOM 11201 C CA . ASP C 1 211 ? 33.080 39.825 39.895 1.00 17.97 211 ASP K CA 1
ATOM 11202 C C . ASP C 1 211 ? 34.022 38.669 39.701 1.00 17.96 211 ASP K C 1
ATOM 11203 O O . ASP C 1 211 ? 34.410 38.013 40.664 1.00 19.49 211 ASP K O 1
ATOM 11208 N N . LYS C 1 212 ? 34.399 38.412 38.454 1.00 19.13 212 LYS K N 1
ATOM 11209 C CA . LYS C 1 212 ? 35.298 37.301 38.186 1.00 20.06 212 LYS K CA 1
ATOM 11210 C C . LYS C 1 212 ? 36.761 37.694 38.219 1.00 20.16 212 LYS K C 1
ATOM 11211 O O . LYS C 1 212 ? 37.645 36.844 38.024 1.00 21.27 212 LYS K O 1
ATOM 11217 N N . GLY C 1 213 ? 37.009 38.976 38.497 1.00 18.85 213 GLY K N 1
ATOM 11218 C CA . GLY C 1 213 ? 38.349 39.507 38.585 1.00 17.36 213 GLY K CA 1
ATOM 11219 C C . GLY C 1 213 ? 38.770 40.388 37.417 1.00 17.05 213 GLY K C 1
ATOM 11220 O O . GLY C 1 213 ? 39.938 40.757 37.303 1.00 16.49 213 GLY K O 1
ATOM 11221 N N . ALA C 1 214 ? 37.817 40.740 36.559 1.00 16.43 214 ALA K N 1
ATOM 11222 C CA . ALA C 1 214 ? 38.117 41.573 35.410 1.00 16.09 214 ALA K CA 1
ATOM 11223 C C . ALA C 1 214 ? 38.461 42.975 35.838 1.00 15.71 214 ALA K C 1
ATOM 11224 O O . ALA C 1 214 ? 37.947 43.481 36.830 1.00 16.44 214 ALA K O 1
ATOM 11226 N N . THR C 1 215 ? 39.285 43.609 35.021 1.00 15.86 215 THR K N 1
ATOM 11227 C CA . THR C 1 215 ? 39.633 45.002 35.209 1.00 15.42 215 THR K CA 1
ATOM 11228 C C . THR C 1 215 ? 38.734 45.825 34.266 1.00 15.76 215 THR K C 1
ATOM 11229 O O . THR C 1 215 ? 38.633 45.512 33.088 1.00 15.09 215 THR K O 1
ATOM 11233 N N . LEU C 1 216 ? 38.076 46.848 34.807 1.00 16.16 216 LEU K N 1
ATOM 11234 C CA . LEU C 1 216 ? 37.230 47.749 34.034 1.00 15.48 216 LEU K CA 1
ATOM 11235 C C . LEU C 1 216 ? 37.917 49.094 33.908 1.00 15.68 216 LEU K C 1
ATOM 11236 O O . LEU C 1 216 ? 38.342 49.691 34.891 1.00 14.79 216 LEU K O 1
ATOM 11241 N N . ILE C 1 217 ? 37.990 49.574 32.677 1.00 14.42 217 ILE K N 1
ATOM 11242 C CA . ILE C 1 217 ? 38.657 50.835 32.404 1.00 14.66 217 ILE K CA 1
ATOM 11243 C C . ILE C 1 217 ? 37.713 51.768 31.672 1.00 14.05 217 ILE K C 1
ATOM 11244 O O . ILE C 1 217 ? 37.030 51.343 30.735 1.00 15.14 217 ILE K O 1
ATOM 11249 N N . HIS C 1 218 ? 37.651 53.022 32.096 1.00 13.32 218 HIS K N 1
ATOM 11250 C CA . HIS C 1 218 ? 36.843 53.991 31.367 1.00 14.93 218 HIS K CA 1
ATOM 11251 C C . HIS C 1 218 ? 37.731 55.166 30.936 1.00 14.27 218 HIS K C 1
ATOM 11252 O O . HIS C 1 218 ? 38.381 55.802 31.778 1.00 16.16 218 HIS K O 1
ATOM 11259 N N . VAL C 1 219 ? 37.783 55.440 29.634 1.00 14.27 219 VAL K N 1
ATOM 11260 C CA . VAL C 1 219 ? 38.596 56.544 29.126 1.00 14.27 219 VAL K CA 1
ATOM 11261 C C . VAL C 1 219 ? 37.631 57.514 28.498 1.00 15.40 219 VAL K C 1
ATOM 11262 O O . VAL C 1 219 ? 37.005 57.209 27.481 1.00 12.00 219 VAL K O 1
ATOM 11266 N N . ASP C 1 220 ? 37.520 58.690 29.110 1.00 14.78 220 ASP K N 1
ATOM 11267 C CA . ASP C 1 220 ? 36.465 59.631 28.755 1.00 14.47 220 ASP K CA 1
ATOM 11268 C C . ASP C 1 220 ? 36.854 60.978 29.318 1.00 14.79 220 ASP K C 1
ATOM 11269 O O . ASP C 1 220 ? 37.370 61.042 30.422 1.00 14.29 220 ASP K O 1
ATOM 11274 N N . PRO C 1 221 ? 36.615 62.055 28.573 1.00 15.52 221 PRO K N 1
ATOM 11275 C CA . PRO C 1 221 ? 36.857 63.410 29.072 1.00 14.44 221 PRO K CA 1
ATOM 11276 C C . PRO C 1 221 ? 36.043 63.732 30.325 1.00 14.56 221 PRO K C 1
ATOM 11277 O O . PRO C 1 221 ? 36.364 64.701 31.021 1.00 15.03 221 PRO K O 1
ATOM 11281 N N . ARG C 1 222 ? 35.014 62.953 30.609 1.00 13.67 222 ARG K N 1
ATOM 11282 C CA . ARG C 1 222 ? 34.183 63.202 31.786 1.00 15.25 222 ARG K CA 1
ATOM 11283 C C . ARG C 1 222 ? 34.138 61.984 32.688 1.00 14.07 222 ARG K C 1
ATOM 11284 O O . ARG C 1 222 ? 34.157 60.866 32.205 1.00 14.45 222 ARG K O 1
ATOM 11292 N N . TYR C 1 223 ? 33.954 62.198 33.987 1.00 14.82 223 TYR K N 1
ATOM 11293 C CA . TYR C 1 223 ? 33.719 61.077 34.909 1.00 13.41 223 TYR K CA 1
ATOM 11294 C C . TYR C 1 223 ? 32.201 60.887 34.979 1.00 14.08 223 TYR K C 1
ATOM 11295 O O . TYR C 1 223 ? 31.461 61.822 35.262 1.00 12.71 223 TYR K O 1
ATOM 11304 N N . THR C 1 224 ? 31.724 59.673 34.720 1.00 14.16 224 THR K N 1
ATOM 11305 C CA . THR C 1 224 ? 30.287 59.459 34.586 1.00 14.03 224 THR K CA 1
ATOM 11306 C C . THR C 1 224 ? 29.763 58.352 35.492 1.00 14.68 224 THR K C 1
ATOM 11307 O O . THR C 1 224 ? 30.475 57.842 36.326 1.00 13.76 224 THR K O 1
ATOM 11311 N N . ARG C 1 225 ? 28.499 57.995 35.319 1.00 14.57 225 ARG K N 1
ATOM 11312 C CA . ARG C 1 225 ? 27.928 56.920 36.116 1.00 14.38 225 ARG K CA 1
ATOM 11313 C C . ARG C 1 225 ? 28.690 55.625 35.859 1.00 15.31 225 ARG K C 1
ATOM 11314 O O . ARG C 1 225 ? 28.876 54.830 36.759 1.00 16.74 225 ARG K O 1
ATOM 11322 N N . THR C 1 226 ? 29.143 55.419 34.622 1.00 14.21 226 THR K N 1
ATOM 11323 C CA . THR C 1 226 ? 30.012 54.300 34.313 1.00 13.74 226 THR K CA 1
ATOM 11324 C C . THR C 1 226 ? 31.305 54.316 35.130 1.00 13.39 226 THR K C 1
ATOM 11325 O O . THR C 1 226 ? 31.707 53.289 35.675 1.00 13.01 226 THR K O 1
ATOM 11329 N N . SER C 1 227 ? 31.962 55.467 35.180 1.00 12.75 227 SER K N 1
ATOM 11330 C CA . SER C 1 227 ? 33.278 55.576 35.813 1.00 13.25 227 SER K CA 1
ATOM 11331 C C . SER C 1 227 ? 33.296 55.099 37.274 1.00 13.90 227 SER K C 1
ATOM 11332 O O . SER C 1 227 ? 34.312 54.566 37.764 1.00 12.72 227 SER K O 1
ATOM 11335 N N . THR C 1 228 ? 32.175 55.304 37.954 1.00 13.59 228 THR K N 1
ATOM 11336 C CA . THR C 1 228 ? 32.053 54.921 39.370 1.00 13.97 228 THR K CA 1
ATOM 11337 C C . THR C 1 228 ? 32.437 53.459 39.631 1.00 15.51 228 THR K C 1
ATOM 11338 O O . THR C 1 228 ? 32.891 53.117 40.727 1.00 16.65 228 THR K O 1
ATOM 11342 N N . LYS C 1 229 ? 32.279 52.614 38.623 1.00 14.88 229 LYS K N 1
ATOM 11343 C CA . LYS C 1 229 ? 32.492 51.192 38.758 1.00 15.56 229 LYS K CA 1
ATOM 11344 C C . LYS C 1 229 ? 33.840 50.712 38.241 1.00 17.06 229 LYS K C 1
ATOM 11345 O O . LYS C 1 229 ? 34.189 49.521 38.330 1.00 16.72 229 LYS K O 1
ATOM 11351 N N . CYS C 1 230 ? 34.610 51.632 37.694 1.00 17.00 230 CYS K N 1
ATOM 11352 C CA . CYS C 1 230 ? 35.826 51.230 37.018 1.00 16.70 230 CYS K CA 1
ATOM 11353 C C . CYS C 1 230 ? 37.056 51.216 37.914 1.00 16.22 230 CYS K C 1
ATOM 11354 O O . CYS C 1 230 ? 37.193 52.043 38.830 1.00 17.93 230 CYS K O 1
ATOM 11357 N N . ASP C 1 231 ? 37.931 50.257 37.643 1.00 16.96 231 ASP K N 1
ATOM 11358 C CA . ASP C 1 231 ? 39.208 50.130 38.348 1.00 16.50 231 ASP K CA 1
ATOM 11359 C C . ASP C 1 231 ? 40.139 51.243 37.913 1.00 16.24 231 ASP K C 1
ATOM 11360 O O . ASP C 1 231 ? 40.918 51.746 38.704 1.00 15.02 231 ASP K O 1
ATOM 11365 N N . LEU C 1 232 ? 40.047 51.632 36.647 1.00 15.08 232 LEU K N 1
ATOM 11366 C CA . LEU C 1 232 ? 40.854 52.720 36.116 1.00 15.42 232 LEU K CA 1
ATOM 11367 C C . LEU C 1 232 ? 39.981 53.731 35.391 1.00 14.99 232 LEU K C 1
ATOM 11368 O O . LEU C 1 232 ? 39.209 53.354 34.522 1.00 15.38 232 LEU K O 1
ATOM 11373 N N . TYR C 1 233 ? 40.056 55.003 35.771 1.00 15.17 233 TYR K N 1
ATOM 11374 C CA . TYR C 1 233 ? 39.369 56.041 35.004 1.00 16.29 233 TYR K CA 1
ATOM 11375 C C . TYR C 1 233 ? 40.425 56.989 34.466 1.00 16.88 233 TYR K C 1
ATOM 11376 O O . TYR C 1 233 ? 41.260 57.449 35.214 1.00 15.70 233 TYR K O 1
ATOM 11385 N N . ALA C 1 234 ? 40.415 57.266 33.170 1.00 17.79 234 ALA K N 1
ATOM 11386 C CA . ALA C 1 234 ? 41.412 58.176 32.627 1.00 18.07 234 ALA K CA 1
ATOM 11387 C C . ALA C 1 234 ? 40.725 59.252 31.828 1.00 17.73 234 ALA K C 1
ATOM 11388 O O . ALA C 1 234 ? 39.998 58.946 30.883 1.00 18.08 234 ALA K O 1
ATOM 11390 N N . PRO C 1 235 ? 40.919 60.505 32.221 1.00 16.37 235 PRO K N 1
ATOM 11391 C CA . PRO C 1 235 ? 40.380 61.608 31.430 1.00 16.25 235 PRO K CA 1
ATOM 11392 C C . PRO C 1 235 ? 41.308 61.790 30.250 1.00 16.41 235 PRO K C 1
ATOM 11393 O O . PRO C 1 235 ? 42.509 61.530 30.358 1.00 15.71 235 PRO K O 1
ATOM 11397 N N . LEU C 1 236 ? 40.759 62.180 29.116 1.00 16.39 236 LEU K N 1
ATOM 11398 C CA . LEU C 1 236 ? 41.610 62.568 28.005 1.00 18.84 236 LEU K CA 1
ATOM 11399 C C . LEU C 1 236 ? 40.892 63.669 27.261 1.00 18.41 236 LEU K C 1
ATOM 11400 O O . LEU C 1 236 ? 39.660 63.768 27.320 1.00 19.03 236 LEU K O 1
ATOM 11405 N N . ARG C 1 237 ? 41.675 64.497 26.587 1.00 18.25 237 ARG K N 1
ATOM 11406 C CA . ARG C 1 237 ? 41.159 65.641 25.850 1.00 17.67 237 ARG K CA 1
ATOM 11407 C C . ARG C 1 237 ? 40.330 65.227 24.638 1.00 17.16 237 ARG K C 1
ATOM 11408 O O . ARG C 1 237 ? 40.674 64.289 23.924 1.00 17.15 237 ARG K O 1
ATOM 11416 N N . SER C 1 238 ? 39.227 65.928 24.426 1.00 17.18 238 SER K N 1
ATOM 11417 C CA . SER C 1 238 ? 38.344 65.690 23.282 1.00 17.73 238 SER K CA 1
ATOM 11418 C C . SER C 1 238 ? 39.099 65.508 21.988 1.00 15.36 238 SER K C 1
ATOM 11419 O O . SER C 1 238 ? 39.889 66.365 21.617 1.00 16.26 238 SER K O 1
ATOM 11422 N N . GLY C 1 239 ? 38.833 64.402 21.307 1.00 16.62 239 GLY K N 1
ATOM 11423 C CA . GLY C 1 239 ? 39.415 64.110 20.005 1.00 16.91 239 GLY K CA 1
ATOM 11424 C C . GLY C 1 239 ? 40.860 63.654 19.978 1.00 16.71 239 GLY K C 1
ATOM 11425 O O . GLY C 1 239 ? 41.468 63.562 18.894 1.00 17.04 239 GLY K O 1
ATOM 11426 N N . SER C 1 240 ? 41.426 63.353 21.138 1.00 15.71 240 SER K N 1
ATOM 11427 C CA . SER C 1 240 ? 42.843 62.969 21.194 1.00 15.22 240 SER K CA 1
ATOM 11428 C C . SER C 1 240 ? 43.012 61.457 21.208 1.00 16.07 240 SER K C 1
ATOM 11429 O O . SER C 1 240 ? 44.127 60.958 21.255 1.00 14.98 240 SER K O 1
ATOM 11432 N N . ASP C 1 241 ? 41.896 60.744 21.137 1.00 15.94 241 ASP K N 1
ATOM 11433 C CA . ASP C 1 241 ? 41.897 59.287 21.249 1.00 16.71 241 ASP K CA 1
ATOM 11434 C C . ASP C 1 241 ? 42.912 58.549 20.396 1.00 16.23 241 ASP K C 1
ATOM 11435 O O . ASP C 1 241 ? 43.526 57.596 20.851 1.00 16.39 241 ASP K O 1
ATOM 11440 N N . ILE C 1 242 ? 43.062 58.953 19.142 1.00 16.14 242 ILE K N 1
ATOM 11441 C CA . ILE C 1 242 ? 44.010 58.272 18.270 1.00 16.35 242 ILE K CA 1
ATOM 11442 C C . ILE C 1 242 ? 45.427 58.233 18.819 1.00 15.08 242 ILE K C 1
ATOM 11443 O O . ILE C 1 242 ? 46.123 57.257 18.625 1.00 15.11 242 ILE K O 1
ATOM 11448 N N . ALA C 1 243 ? 45.842 59.281 19.521 1.00 13.48 243 ALA K N 1
ATOM 11449 C CA . ALA C 1 243 ? 47.163 59.311 20.105 1.00 13.72 243 ALA K CA 1
ATOM 11450 C C . ALA C 1 243 ? 47.248 58.252 21.184 1.00 13.53 243 ALA K C 1
ATOM 11451 O O . ALA C 1 243 ? 48.220 57.504 21.246 1.00 13.54 243 ALA K O 1
ATOM 11453 N N . PHE C 1 244 ? 46.212 58.193 22.010 1.00 12.94 244 PHE K N 1
ATOM 11454 C CA . PHE C 1 244 ? 46.133 57.214 23.090 1.00 13.93 244 PHE K CA 1
ATOM 11455 C C . PHE C 1 244 ? 46.224 55.803 22.520 1.00 13.71 244 PHE K C 1
ATOM 11456 O O . PHE C 1 244 ? 47.027 54.973 22.982 1.00 13.00 244 PHE K O 1
ATOM 11464 N N . LEU C 1 245 ? 45.419 55.533 21.488 1.00 12.30 245 LEU K N 1
ATOM 11465 C CA . LEU C 1 245 ? 45.405 54.198 20.877 1.00 14.12 245 LEU K CA 1
ATOM 11466 C C . LEU C 1 245 ? 46.679 53.826 20.099 1.00 13.54 245 LEU K C 1
ATOM 11467 O O . LEU C 1 245 ? 47.143 52.678 20.162 1.00 13.77 245 LEU K O 1
ATOM 11472 N N . ASN C 1 246 ? 47.229 54.774 19.350 1.00 11.95 246 ASN K N 1
ATOM 11473 C CA . ASN C 1 246 ? 48.454 54.520 18.611 1.00 12.29 246 ASN K CA 1
ATOM 11474 C C . ASN C 1 246 ? 49.615 54.315 19.573 1.00 12.71 246 ASN K C 1
ATOM 11475 O O . ASN C 1 246 ? 50.542 53.568 19.289 1.00 12.85 246 ASN K O 1
ATOM 11480 N N . GLY C 1 247 ? 49.576 55.006 20.702 1.00 11.21 247 GLY K N 1
ATOM 11481 C CA . GLY C 1 247 ? 50.592 54.815 21.714 1.00 12.40 247 GLY K CA 1
ATOM 11482 C C . GLY C 1 247 ? 50.500 53.403 22.233 1.00 11.67 247 GLY K C 1
ATOM 11483 O O . GLY C 1 247 ? 51.526 52.790 22.506 1.00 12.83 247 GLY K O 1
ATOM 11484 N N . MET C 1 248 ? 49.284 52.881 22.364 1.00 11.51 248 MET K N 1
ATOM 11485 C CA . MET C 1 248 ? 49.121 51.502 22.772 1.00 12.18 248 MET K CA 1
ATOM 11486 C C . MET C 1 248 ? 49.704 50.535 21.721 1.00 12.66 248 MET K C 1
ATOM 11487 O O . MET C 1 248 ? 50.317 49.534 22.066 1.00 12.76 248 MET K O 1
ATOM 11492 N N . THR C 1 249 ? 49.514 50.840 20.442 1.00 13.37 249 THR K N 1
ATOM 11493 C CA . THR C 1 249 ? 50.036 49.997 19.364 1.00 13.65 249 THR K CA 1
ATOM 11494 C C . THR C 1 249 ? 51.553 49.927 19.450 1.00 13.94 249 THR K C 1
ATOM 11495 O O . THR C 1 249 ? 52.141 48.857 19.322 1.00 13.38 249 THR K O 1
ATOM 11499 N N . LYS C 1 250 ? 52.180 51.076 19.673 1.00 13.87 250 LYS K N 1
ATOM 11500 C CA . LYS C 1 250 ? 53.621 51.148 19.827 1.00 14.72 250 LYS K CA 1
ATOM 11501 C C . LYS C 1 250 ? 54.052 50.252 20.980 1.00 14.62 250 LYS K C 1
ATOM 11502 O O . LYS C 1 250 ? 54.991 49.469 20.856 1.00 14.00 250 LYS K O 1
ATOM 11508 N N . TYR C 1 251 ? 53.353 50.392 22.105 1.00 14.85 251 TYR K N 1
ATOM 11509 C CA . TYR C 1 251 ? 53.663 49.631 23.307 1.00 15.82 251 TYR K CA 1
ATOM 11510 C C . TYR C 1 251 ? 53.517 48.121 23.038 1.00 15.77 251 TYR K C 1
ATOM 11511 O O . TYR C 1 251 ? 54.402 47.329 23.383 1.00 14.23 251 TYR K O 1
ATOM 11520 N N . ILE C 1 252 ? 52.416 47.730 22.395 1.00 15.58 252 ILE K N 1
ATOM 11521 C CA . ILE C 1 252 ? 52.242 46.325 22.044 1.00 14.15 252 ILE K CA 1
ATOM 11522 C C . ILE C 1 252 ? 53.395 45.809 21.193 1.00 14.92 252 ILE K C 1
ATOM 11523 O O . ILE C 1 252 ? 53.970 44.769 21.490 1.00 14.65 252 ILE K O 1
ATOM 11528 N N . LEU C 1 253 ? 53.755 46.545 20.148 1.00 13.52 253 LEU K N 1
ATOM 11529 C CA . LEU C 1 253 ? 54.818 46.084 19.269 1.00 14.17 253 LEU K CA 1
ATOM 11530 C C . LEU C 1 253 ? 56.199 46.079 19.927 1.00 15.37 253 LEU K C 1
ATOM 11531 O O . LEU C 1 253 ? 56.936 45.099 19.837 1.00 14.32 253 LEU K O 1
ATOM 11536 N N . GLU C 1 254 ? 56.517 47.146 20.645 1.00 15.97 254 GLU K N 1
ATOM 11537 C CA . GLU C 1 254 ? 57.830 47.254 21.259 1.00 17.62 254 GLU K CA 1
ATOM 11538 C C . GLU C 1 254 ? 58.076 46.287 22.407 1.00 18.26 254 GLU K C 1
ATOM 11539 O O . GLU C 1 254 ? 59.188 45.764 22.544 1.00 17.64 254 GLU K O 1
ATOM 11545 N N . LYS C 1 255 ? 57.046 46.013 23.199 1.00 18.32 255 LYS K N 1
ATOM 11546 C CA . LYS C 1 255 ? 57.214 45.099 24.317 1.00 19.71 255 LYS K CA 1
ATOM 11547 C C . LYS C 1 255 ? 56.871 43.649 23.963 1.00 19.84 255 LYS K C 1
ATOM 11548 O O . LYS C 1 255 ? 56.829 42.798 24.835 1.00 19.21 255 LYS K O 1
ATOM 11554 N N . GLU C 1 256 ? 56.667 43.379 22.676 1.00 19.42 256 GLU K N 1
ATOM 11555 C CA . GLU C 1 256 ? 56.322 42.035 22.204 1.00 19.80 256 GLU K CA 1
ATOM 11556 C C . GLU C 1 256 ? 55.146 41.456 22.995 1.00 18.50 256 GLU K C 1
ATOM 11557 O O . GLU C 1 256 ? 55.165 40.304 23.440 1.00 17.81 256 GLU K O 1
ATOM 11563 N N . LEU C 1 257 ? 54.115 42.285 23.159 1.00 17.09 257 LEU K N 1
ATOM 11564 C CA . LEU C 1 257 ? 52.909 41.901 23.881 1.00 16.26 257 LEU K CA 1
ATOM 11565 C C . LEU C 1 257 ? 51.846 41.331 22.953 1.00 15.75 257 LEU K C 1
ATOM 11566 O O . LEU C 1 257 ? 50.800 40.890 23.408 1.00 15.33 257 LEU K O 1
ATOM 11571 N N . TYR C 1 258 ? 52.119 41.340 21.656 1.00 14.62 258 TYR K N 1
ATOM 11572 C CA . TYR C 1 258 ? 51.187 40.796 20.701 1.00 16.17 258 TYR K CA 1
ATOM 11573 C C . TYR C 1 258 ? 51.203 39.266 20.746 1.00 17.31 258 TYR K C 1
ATOM 11574 O O . TYR C 1 258 ? 52.160 38.654 21.225 1.00 18.30 258 TYR K O 1
ATOM 11583 N N . PHE C 1 259 ? 50.148 38.651 20.239 1.00 17.33 259 PHE K N 1
ATOM 11584 C CA . PHE C 1 259 ? 50.087 37.192 20.165 1.00 18.34 259 PHE K CA 1
ATOM 11585 C C . PHE C 1 259 ? 50.595 36.741 18.777 1.00 17.68 259 PHE K C 1
ATOM 11586 O O . PHE C 1 259 ? 49.860 36.745 17.797 1.00 17.97 259 PHE K O 1
ATOM 11594 N N . LYS C 1 260 ? 51.859 36.343 18.710 1.00 18.59 260 LYS K N 1
ATOM 11595 C CA . LYS C 1 260 ? 52.496 36.046 17.425 1.00 18.63 260 LYS K CA 1
ATOM 11596 C C . LYS C 1 260 ? 51.793 35.046 16.510 1.00 17.71 260 LYS K C 1
ATOM 11597 O O . LYS C 1 260 ? 51.540 35.347 15.344 1.00 16.63 260 LYS K O 1
ATOM 11603 N N . ASP C 1 261 ? 51.480 33.865 17.036 1.00 17.61 261 ASP K N 1
ATOM 11604 C CA . ASP C 1 261 ? 50.843 32.832 16.230 1.00 17.47 261 ASP K CA 1
ATOM 11605 C C . ASP C 1 261 ? 49.526 33.328 15.645 1.00 16.27 261 ASP K C 1
ATOM 11606 O O . ASP C 1 261 ? 49.224 33.087 14.478 1.00 16.89 261 ASP K O 1
ATOM 11611 N N . TYR C 1 262 ? 48.747 34.018 16.463 1.00 15.19 262 TYR K N 1
ATOM 11612 C CA . TYR C 1 262 ? 47.479 34.574 16.014 1.00 15.14 262 TYR K CA 1
ATOM 11613 C C . TYR C 1 262 ? 47.718 35.608 14.908 1.00 15.63 262 TYR K C 1
ATOM 11614 O O . TYR C 1 262 ? 47.090 35.552 13.850 1.00 14.44 262 TYR K O 1
ATOM 11623 N N . VAL C 1 263 ? 48.667 36.512 15.142 1.00 14.91 263 VAL K N 1
ATOM 11624 C CA . VAL C 1 263 ? 49.032 37.538 14.178 1.00 15.05 263 VAL K CA 1
ATOM 11625 C C . VAL C 1 263 ? 49.471 36.943 12.833 1.00 15.02 263 VAL K C 1
ATOM 11626 O O . VAL C 1 263 ? 49.033 37.395 11.785 1.00 14.11 263 VAL K O 1
ATOM 11630 N N . VAL C 1 264 ? 50.287 35.898 12.867 1.00 14.69 264 VAL K N 1
ATOM 11631 C CA . VAL C 1 264 ? 50.753 35.246 11.638 1.00 15.12 264 VAL K CA 1
ATOM 11632 C C . VAL C 1 264 ? 49.598 34.555 10.901 1.00 15.98 264 VAL K C 1
ATOM 11633 O O . VAL C 1 264 ? 49.421 34.744 9.689 1.00 17.29 264 VAL K O 1
ATOM 11637 N N . ASN C 1 265 ? 48.804 33.792 11.651 1.00 16.09 265 ASN K N 1
ATOM 11638 C CA . ASN C 1 265 ? 47.710 33.000 11.095 1.00 16.13 265 ASN K CA 1
ATOM 11639 C C . ASN C 1 265 ? 46.529 33.772 10.541 1.00 15.86 265 ASN K C 1
ATOM 11640 O O . ASN C 1 265 ? 45.945 33.356 9.539 1.00 15.48 265 ASN K O 1
ATOM 11645 N N . TYR C 1 266 ? 46.145 34.850 11.224 1.00 16.06 266 TYR K N 1
ATOM 11646 C CA . TYR C 1 266 ? 44.854 35.479 10.937 1.00 15.90 266 TYR K CA 1
ATOM 11647 C C . TYR C 1 266 ? 44.838 36.958 10.569 1.00 16.07 266 TYR K C 1
ATOM 11648 O O . TYR C 1 266 ? 43.759 37.517 10.384 1.00 16.87 266 TYR K O 1
ATOM 11657 N N . THR C 1 267 ? 46.000 37.600 10.503 1.00 15.49 267 THR K N 1
ATOM 11658 C CA . THR C 1 267 ? 46.076 39.019 10.127 1.00 14.83 267 THR K CA 1
ATOM 11659 C C . THR C 1 267 ? 46.970 39.148 8.906 1.00 13.88 267 THR K C 1
ATOM 11660 O O . THR C 1 267 ? 47.664 38.197 8.536 1.00 13.00 267 THR K O 1
ATOM 11664 N N . ASN C 1 268 ? 46.978 40.332 8.301 1.00 13.57 268 ASN K N 1
ATOM 11665 C CA . ASN C 1 268 ? 47.818 40.576 7.137 1.00 13.37 268 ASN K CA 1
ATOM 11666 C C . ASN C 1 268 ? 49.230 41.056 7.490 1.00 12.71 268 ASN K C 1
ATOM 11667 O O . ASN C 1 268 ? 49.934 41.620 6.665 1.00 14.28 268 ASN K O 1
ATOM 11672 N N . ALA C 1 269 ? 49.651 40.789 8.723 1.00 12.29 269 ALA K N 1
ATOM 11673 C CA . ALA C 1 269 ? 50.992 41.146 9.182 1.00 12.71 269 ALA K CA 1
ATOM 11674 C C . ALA C 1 269 ? 52.086 40.709 8.221 1.00 12.88 269 ALA K C 1
ATOM 11675 O O . ALA C 1 269 ? 53.111 41.389 8.067 1.00 13.57 269 ALA K O 1
ATOM 11677 N N . SER C 1 270 ? 51.863 39.578 7.562 1.00 13.43 270 SER K N 1
ATOM 11678 C CA . SER C 1 270 ? 52.838 38.994 6.660 1.00 13.47 270 SER K CA 1
ATOM 11679 C C . SER C 1 270 ? 52.801 39.548 5.234 1.00 14.48 270 SER K C 1
ATOM 11680 O O . SER C 1 270 ? 53.710 39.272 4.437 1.00 14.83 270 SER K O 1
ATOM 11683 N N . PHE C 1 271 ? 51.759 40.308 4.897 1.00 14.18 271 PHE K N 1
ATOM 11684 C CA . PHE C 1 271 ? 51.611 40.810 3.529 1.00 14.82 271 PHE K CA 1
ATOM 11685 C C . PHE C 1 271 ? 52.772 41.712 3.141 1.00 14.22 271 PHE K C 1
ATOM 11686 O O . PHE C 1 271 ? 53.171 42.574 3.920 1.00 14.83 271 PHE K O 1
ATOM 11694 N N . ILE C 1 272 ? 53.298 41.531 1.930 1.00 14.86 272 ILE K N 1
ATOM 11695 C CA . ILE C 1 272 ? 54.332 42.429 1.442 1.00 15.08 272 ILE K CA 1
ATOM 11696 C C . ILE C 1 272 ? 53.666 43.628 0.786 1.00 14.66 272 ILE K C 1
ATOM 11697 O O . ILE C 1 272 ? 52.919 43.481 -0.180 1.00 13.61 272 ILE K O 1
ATOM 11702 N N . VAL C 1 273 ? 53.953 44.809 1.313 1.00 15.08 273 VAL K N 1
ATOM 11703 C CA . VAL C 1 273 ? 53.416 46.038 0.763 1.00 15.44 273 VAL K CA 1
ATOM 11704 C C . VAL C 1 273 ? 54.334 46.470 -0.375 1.00 15.24 273 VAL K C 1
ATOM 11705 O O . VAL C 1 273 ? 55.547 46.305 -0.292 1.00 15.40 273 VAL K O 1
ATOM 11709 N N . GLY C 1 274 ? 53.761 47.007 -1.447 1.00 15.63 274 GLY K N 1
ATOM 11710 C CA . GLY C 1 274 ? 54.522 47.435 -2.611 1.00 16.55 274 GLY K CA 1
ATOM 11711 C C . GLY C 1 274 ? 55.520 48.552 -2.366 1.00 17.52 274 GLY K C 1
ATOM 11712 O O . GLY C 1 274 ? 55.461 49.233 -1.336 1.00 18.17 274 GLY K O 1
ATOM 11713 N N . GLU C 1 275 ? 56.450 48.731 -3.300 1.00 18.32 275 GLU K N 1
ATOM 11714 C CA . GLU C 1 275 ? 57.494 49.746 -3.158 1.00 18.26 275 GLU K CA 1
ATOM 11715 C C . GLU C 1 275 ? 56.949 51.180 -3.234 1.00 16.99 275 GLU K C 1
ATOM 11716 O O . GLU C 1 275 ? 57.630 52.140 -2.875 1.00 15.78 275 GLU K O 1
ATOM 11722 N N . GLY C 1 276 ? 55.708 51.313 -3.680 1.00 16.67 276 GLY K N 1
ATOM 11723 C CA . GLY C 1 276 ? 55.065 52.617 -3.740 1.00 16.29 276 GLY K CA 1
ATOM 11724 C C . GLY C 1 276 ? 54.730 53.181 -2.363 1.00 16.72 276 GLY K C 1
ATOM 11725 O O . GLY C 1 276 ? 54.564 54.397 -2.195 1.00 16.09 276 GLY K O 1
ATOM 11726 N N . PHE C 1 277 ? 54.642 52.315 -1.361 1.00 15.81 277 PHE K N 1
ATOM 11727 C CA . PHE C 1 277 ? 54.284 52.805 -0.044 1.00 15.64 277 PHE K CA 1
ATOM 11728 C C . PHE C 1 277 ? 55.394 53.648 0.582 1.00 15.88 277 PHE K C 1
ATOM 11729 O O . PHE C 1 277 ? 56.571 53.340 0.445 1.00 15.93 277 PHE K O 1
ATOM 11737 N N . ALA C 1 278 ? 54.984 54.716 1.257 1.00 15.98 278 ALA K N 1
ATOM 11738 C CA . ALA C 1 278 ? 55.880 55.592 1.997 1.00 16.07 278 ALA K CA 1
ATOM 11739 C C . ALA C 1 278 ? 55.051 56.463 2.925 1.00 15.91 278 ALA K C 1
ATOM 11740 O O . ALA C 1 278 ? 53.830 56.577 2.757 1.00 15.60 278 ALA K O 1
ATOM 11742 N N . PHE C 1 279 ? 55.720 57.086 3.890 1.00 15.86 279 PHE K N 1
ATOM 11743 C CA . PHE C 1 279 ? 55.078 58.014 4.822 1.00 15.25 279 PHE K CA 1
ATOM 11744 C C . PHE C 1 279 ? 56.127 59.021 5.259 1.00 16.27 279 PHE K C 1
ATOM 11745 O O . PHE C 1 279 ? 57.242 58.668 5.677 1.00 15.18 279 PHE K O 1
ATOM 11753 N N . GLU C 1 280 ? 55.782 60.290 5.125 1.00 15.81 280 GLU K N 1
ATOM 11754 C CA . GLU C 1 280 ? 56.735 61.333 5.417 1.00 16.28 280 GLU K CA 1
ATOM 11755 C C . GLU C 1 280 ? 55.996 62.530 5.995 1.00 16.79 280 GLU K C 1
ATOM 11756 O O . GLU C 1 280 ? 55.105 63.091 5.360 1.00 15.58 280 GLU K O 1
ATOM 11762 N N . GLU C 1 281 ? 56.341 62.874 7.232 1.00 17.55 281 GLU K N 1
ATOM 11763 C CA . GLU C 1 281 ? 55.781 64.043 7.911 1.00 17.93 281 GLU K CA 1
ATOM 11764 C C . GLU C 1 281 ? 54.269 64.170 7.890 1.00 16.73 281 GLU K C 1
ATOM 11765 O O . GLU C 1 281 ? 53.737 65.251 7.605 1.00 18.36 281 GLU K O 1
ATOM 11771 N N . GLY C 1 282 ? 53.570 63.088 8.171 1.00 15.27 282 GLY K N 1
ATOM 11772 C CA . GLY C 1 282 ? 52.124 63.146 8.204 1.00 15.03 282 GLY K CA 1
ATOM 11773 C C . GLY C 1 282 ? 51.439 62.799 6.890 1.00 14.46 282 GLY K C 1
ATOM 11774 O O . GLY C 1 282 ? 50.238 62.557 6.880 1.00 13.98 282 GLY K O 1
ATOM 11775 N N . LEU C 1 283 ? 52.182 62.738 5.782 1.00 13.56 283 LEU K N 1
ATOM 11776 C CA . LEU C 1 283 ? 51.531 62.367 4.508 1.00 13.14 283 LEU K CA 1
ATOM 11777 C C . LEU C 1 283 ? 51.940 61.001 4.003 1.00 12.49 283 LEU K C 1
ATOM 11778 O O . LEU C 1 283 ? 53.141 60.699 3.938 1.00 13.20 283 LEU K O 1
ATOM 11783 N N . PHE C 1 284 ? 50.958 60.176 3.653 1.00 12.92 284 PHE K N 1
ATOM 11784 C CA . PHE C 1 284 ? 51.260 58.892 3.026 1.00 13.51 284 PHE K CA 1
ATOM 11785 C C . PHE C 1 284 ? 51.655 59.155 1.578 1.00 14.19 284 PHE K C 1
ATOM 11786 O O . PHE C 1 284 ? 51.508 60.281 1.077 1.00 13.35 284 PHE K O 1
ATOM 11794 N N . ALA C 1 285 ? 52.203 58.140 0.918 1.00 13.85 285 ALA K N 1
ATOM 11795 C CA . ALA C 1 285 ? 52.581 58.285 -0.491 1.00 14.06 285 ALA K CA 1
ATOM 11796 C C . ALA C 1 285 ? 51.311 58.473 -1.290 1.00 12.36 285 ALA K C 1
ATOM 11797 O O . ALA C 1 285 ? 50.237 58.175 -0.807 1.00 13.05 285 ALA K O 1
ATOM 11799 N N . GLY C 1 286 ? 51.450 58.997 -2.499 1.00 12.87 286 GLY K N 1
ATOM 11800 C CA . GLY C 1 286 ? 50.318 59.217 -3.375 1.00 14.27 286 GLY K CA 1
ATOM 11801 C C . GLY C 1 286 ? 49.443 60.424 -3.086 1.00 14.32 286 GLY K C 1
ATOM 11802 O O . GLY C 1 286 ? 48.346 60.524 -3.629 1.00 13.93 286 GLY K O 1
ATOM 11803 N N . TYR C 1 287 ? 49.914 61.355 -2.262 1.00 15.17 287 TYR K N 1
ATOM 11804 C CA . TYR C 1 287 ? 49.088 62.538 -1.953 1.00 14.27 287 TYR K CA 1
ATOM 11805 C C . TYR C 1 287 ? 49.098 63.601 -3.062 1.00 14.16 287 TYR K C 1
ATOM 11806 O O . TYR C 1 287 ? 50.165 63.987 -3.556 1.00 13.95 287 TYR K O 1
ATOM 11815 N N . ASN C 1 288 ? 47.911 64.070 -3.441 1.00 14.81 288 ASN K N 1
ATOM 11816 C CA . ASN C 1 288 ? 47.776 65.188 -4.396 1.00 16.31 288 ASN K CA 1
ATOM 11817 C C . ASN C 1 288 ? 47.371 66.395 -3.538 1.00 16.42 288 ASN K C 1
ATOM 11818 O O . ASN C 1 288 ? 46.276 66.408 -2.980 1.00 17.03 288 ASN K O 1
ATOM 11823 N N . LYS C 1 289 ? 48.262 67.377 -3.410 1.00 17.36 289 LYS K N 1
ATOM 11824 C CA A LYS C 1 289 ? 48.011 68.545 -2.555 0.70 18.60 289 LYS K CA 1
ATOM 11825 C CA B LYS C 1 289 ? 47.994 68.544 -2.557 0.30 18.33 289 LYS K CA 1
ATOM 11826 C C . LYS C 1 289 ? 46.910 69.460 -3.091 1.00 19.03 289 LYS K C 1
ATOM 11827 O O . LYS C 1 289 ? 46.234 70.150 -2.317 1.00 19.41 289 LYS K O 1
ATOM 11838 N N . GLU C 1 290 ? 46.728 69.468 -4.404 1.00 18.77 290 GLU K N 1
ATOM 11839 C CA . GLU C 1 290 ? 45.682 70.315 -4.958 1.00 19.90 290 GLU K CA 1
ATOM 11840 C C . GLU C 1 290 ? 44.308 69.763 -4.668 1.00 19.16 290 GLU K C 1
ATOM 11841 O O . GLU C 1 290 ? 43.419 70.501 -4.285 1.00 19.96 290 GLU K O 1
ATOM 11852 N N . THR C 1 291 ? 44.123 68.461 -4.826 1.00 18.26 291 THR K N 1
ATOM 11853 C CA . THR C 1 291 ? 42.811 67.880 -4.595 1.00 16.88 291 THR K CA 1
ATOM 11854 C C . THR C 1 291 ? 42.661 67.357 -3.189 1.00 16.67 291 THR K C 1
ATOM 11855 O O . THR C 1 291 ? 41.555 67.021 -2.774 1.00 14.91 291 THR K O 1
ATOM 11859 N N . ARG C 1 292 ? 43.778 67.285 -2.463 1.00 15.88 292 ARG K N 1
ATOM 11860 C CA . ARG C 1 292 ? 43.770 66.769 -1.091 1.00 17.71 292 ARG K CA 1
ATOM 11861 C C . ARG C 1 292 ? 43.196 65.368 -1.038 1.00 17.47 292 ARG K C 1
ATOM 11862 O O . ARG C 1 292 ? 42.430 65.014 -0.144 1.00 19.05 292 ARG K O 1
ATOM 11870 N N . LYS C 1 293 ? 43.569 64.568 -2.027 1.00 18.29 293 LYS K N 1
ATOM 11871 C CA . LYS C 1 293 ? 43.135 63.186 -2.110 1.00 19.02 293 LYS K CA 1
ATOM 11872 C C . LYS C 1 293 ? 44.364 62.335 -2.348 1.00 17.75 293 LYS K C 1
ATOM 11873 O O . LYS C 1 293 ? 45.308 62.765 -3.004 1.00 16.15 293 LYS K O 1
ATOM 11879 N N . TYR C 1 294 ? 44.341 61.115 -1.831 1.00 16.90 294 TYR K N 1
ATOM 11880 C CA . TYR C 1 294 ? 45.457 60.219 -2.058 1.00 16.38 294 TYR K CA 1
ATOM 11881 C C . TYR C 1 294 ? 45.135 59.288 -3.235 1.00 16.15 294 TYR K C 1
ATOM 11882 O O . TYR C 1 294 ? 43.974 58.922 -3.446 1.00 15.90 294 TYR K O 1
ATOM 11891 N N . ASP C 1 295 ? 46.164 58.903 -3.979 1.00 15.04 295 ASP K N 1
ATOM 11892 C CA . ASP C 1 295 ? 46.019 57.821 -4.945 1.00 15.23 295 ASP K CA 1
ATOM 11893 C C . ASP C 1 295 ? 46.345 56.572 -4.129 1.00 14.39 295 ASP K C 1
ATOM 11894 O O . ASP C 1 295 ? 47.505 56.283 -3.843 1.00 14.13 295 ASP K O 1
ATOM 11899 N N . LYS C 1 296 ? 45.326 55.845 -3.737 1.00 13.60 296 LYS K N 1
ATOM 11900 C CA . LYS C 1 296 ? 45.522 54.723 -2.816 1.00 14.33 296 LYS K CA 1
ATOM 11901 C C . LYS C 1 296 ? 46.288 53.536 -3.404 1.00 15.05 296 LYS K C 1
ATOM 11902 O O . LYS C 1 296 ? 46.777 52.688 -2.658 1.00 13.68 296 LYS K O 1
ATOM 11908 N N . SER C 1 297 ? 46.404 53.489 -4.730 1.00 13.77 297 SER K N 1
ATOM 11909 C CA . SER C 1 297 ? 47.127 52.408 -5.378 1.00 14.59 297 SER K CA 1
ATOM 11910 C C . SER C 1 297 ? 48.572 52.401 -4.951 1.00 14.31 297 SER K C 1
ATOM 11911 O O . SER C 1 297 ? 49.242 51.378 -5.056 1.00 15.70 297 SER K O 1
ATOM 11914 N N . LYS C 1 298 ? 49.062 53.542 -4.469 1.00 14.06 298 LYS K N 1
ATOM 11915 C CA . LYS C 1 298 ? 50.433 53.603 -3.989 1.00 15.79 298 LYS K CA 1
ATOM 11916 C C . LYS C 1 298 ? 50.606 52.716 -2.769 1.00 14.91 298 LYS K C 1
ATOM 11917 O O . LYS C 1 298 ? 51.725 52.400 -2.397 1.00 14.75 298 LYS K O 1
ATOM 11923 N N . TRP C 1 299 ? 49.492 52.335 -2.144 1.00 12.82 299 TRP K N 1
ATOM 11924 C CA . TRP C 1 299 ? 49.555 51.554 -0.915 1.00 13.53 299 TRP K CA 1
ATOM 11925 C C . TRP C 1 299 ? 49.317 50.060 -1.093 1.00 13.04 299 TRP K C 1
ATOM 11926 O O . TRP C 1 299 ? 49.302 49.317 -0.105 1.00 12.50 299 TRP K O 1
ATOM 11937 N N . GLY C 1 300 ? 49.145 49.624 -2.336 1.00 13.75 300 GLY K N 1
ATOM 11938 C CA . GLY C 1 300 ? 48.765 48.248 -2.606 1.00 14.32 300 GLY K CA 1
ATOM 11939 C C . GLY C 1 300 ? 49.813 47.217 -2.256 1.00 14.99 300 GLY K C 1
ATOM 11940 O O . GLY C 1 300 ? 50.992 47.537 -2.095 1.00 16.19 300 GLY K O 1
ATOM 11941 N N . PHE C 1 301 ? 49.371 45.974 -2.127 1.00 15.01 301 PHE K N 1
ATOM 11942 C CA . PHE C 1 301 ? 50.261 44.859 -1.833 1.00 16.09 301 PHE K CA 1
ATOM 11943 C C . PHE C 1 301 ? 51.009 44.393 -3.080 1.00 16.82 301 PHE K C 1
ATOM 11944 O O . PHE C 1 301 ? 50.510 44.523 -4.203 1.00 18.39 301 PHE K O 1
ATOM 11952 N N . GLU C 1 302 ? 52.211 43.882 -2.874 1.00 16.61 302 GLU K N 1
ATOM 11953 C CA . GLU C 1 302 ? 52.960 43.285 -3.962 1.00 18.62 302 GLU K CA 1
ATOM 11954 C C . GLU C 1 302 ? 52.342 41.901 -4.228 1.00 18.19 302 GLU K C 1
ATOM 11955 O O . GLU C 1 302 ? 52.234 41.084 -3.323 1.00 17.17 302 GLU K O 1
ATOM 11961 N N . ARG C 1 303 ? 51.919 41.651 -5.460 1.00 18.54 303 ARG K N 1
ATOM 11962 C CA . ARG C 1 303 ? 51.213 40.418 -5.768 1.00 19.16 303 ARG K CA 1
ATOM 11963 C C . ARG C 1 303 ? 52.067 39.438 -6.561 1.00 20.59 303 ARG K C 1
ATOM 11964 O O . ARG C 1 303 ? 52.967 39.845 -7.311 1.00 20.54 303 ARG K O 1
ATOM 11972 N N . ASP C 1 304 ? 51.793 38.147 -6.384 1.00 21.60 304 ASP K N 1
ATOM 11973 C CA . ASP C 1 304 ? 52.502 37.126 -7.137 1.00 22.55 304 ASP K CA 1
ATOM 11974 C C . ASP C 1 304 ? 51.842 36.930 -8.485 1.00 23.37 304 ASP K C 1
ATOM 11975 O O . ASP C 1 304 ? 50.947 37.687 -8.873 1.00 23.38 304 ASP K O 1
ATOM 11980 N N . GLU C 1 305 ? 52.284 35.907 -9.199 1.00 25.52 305 GLU K N 1
ATOM 11981 C CA . GLU C 1 305 ? 51.814 35.618 -10.551 1.00 26.88 305 GLU K CA 1
ATOM 11982 C C . GLU C 1 305 ? 50.325 35.344 -10.590 1.00 27.19 305 GLU K C 1
ATOM 11983 O O . GLU C 1 305 ? 49.649 35.651 -11.577 1.00 28.43 305 GLU K O 1
ATOM 11989 N N . ASN C 1 306 ? 49.821 34.748 -9.517 1.00 26.04 306 ASN K N 1
ATOM 11990 C CA . ASN C 1 306 ? 48.412 34.410 -9.443 1.00 26.00 306 ASN K CA 1
ATOM 11991 C C . ASN C 1 306 ? 47.572 35.611 -9.027 1.00 24.45 306 ASN K C 1
ATOM 11992 O O . ASN C 1 306 ? 46.355 35.552 -9.002 1.00 24.55 306 ASN K O 1
ATOM 11997 N N . GLY C 1 307 ? 48.223 36.721 -8.715 1.00 22.68 307 GLY K N 1
ATOM 11998 C CA . GLY C 1 307 ? 47.480 37.882 -8.280 1.00 21.42 307 GLY K CA 1
ATOM 11999 C C . GLY C 1 307 ? 47.194 37.875 -6.781 1.00 19.65 307 GLY K C 1
ATOM 12000 O O . GLY C 1 307 ? 46.378 38.632 -6.309 1.00 19.79 307 GLY K O 1
ATOM 12001 N N . ASN C 1 308 ? 47.866 37.028 -6.020 1.00 18.99 308 ASN K N 1
ATOM 12002 C CA . ASN C 1 308 ? 47.679 37.073 -4.571 1.00 17.98 308 ASN K CA 1
ATOM 12003 C C . ASN C 1 308 ? 48.794 37.833 -3.881 1.00 17.72 308 ASN K C 1
ATOM 12004 O O . ASN C 1 308 ? 49.943 37.737 -4.295 1.00 17.67 308 ASN K O 1
ATOM 12009 N N . PRO C 1 309 ? 48.457 38.581 -2.822 1.00 16.85 309 PRO K N 1
ATOM 12010 C CA . PRO C 1 309 ? 49.463 39.302 -2.036 1.00 16.64 309 PRO K CA 1
ATOM 12011 C C . PRO C 1 309 ? 50.566 38.354 -1.582 1.00 16.27 309 PRO K C 1
ATOM 12012 O O . PRO C 1 309 ? 50.276 37.260 -1.120 1.00 15.98 309 PRO K O 1
ATOM 12016 N N . LYS C 1 310 ? 51.821 38.748 -1.770 1.00 17.33 310 LYS K N 1
ATOM 12017 C CA . LYS C 1 310 ? 52.944 37.934 -1.330 1.00 17.84 310 LYS K CA 1
ATOM 12018 C C . LYS C 1 310 ? 52.988 37.981 0.182 1.00 16.51 310 LYS K C 1
ATOM 12019 O O . LYS C 1 310 ? 52.502 38.925 0.783 1.00 15.58 310 LYS K O 1
ATOM 12025 N N . ARG C 1 311 ? 53.560 36.960 0.806 1.00 17.45 311 ARG K N 1
ATOM 12026 C CA . ARG C 1 311 ? 53.611 36.941 2.258 1.00 18.00 311 ARG K CA 1
ATOM 12027 C C . ARG C 1 311 ? 54.937 36.460 2.816 1.00 18.58 311 ARG K C 1
ATOM 12028 O O . ARG C 1 311 ? 55.553 35.533 2.274 1.00 19.01 311 ARG K O 1
ATOM 12036 N N . ASP C 1 312 ? 55.384 37.110 3.887 1.00 18.66 312 ASP K N 1
ATOM 12037 C CA . ASP C 1 312 ? 56.563 36.667 4.633 1.00 19.72 312 ASP K CA 1
ATOM 12038 C C . ASP C 1 312 ? 56.086 36.338 6.037 1.00 20.87 312 ASP K C 1
ATOM 12039 O O . ASP C 1 312 ? 55.934 37.214 6.888 1.00 21.11 312 ASP K O 1
ATOM 12044 N N . GLU C 1 313 ? 55.855 35.058 6.276 1.00 21.74 313 GLU K N 1
ATOM 12045 C CA . GLU C 1 313 ? 55.307 34.642 7.543 1.00 22.87 313 GLU K CA 1
ATOM 12046 C C . GLU C 1 313 ? 56.253 34.735 8.734 1.00 21.21 313 GLU K C 1
ATOM 12047 O O . GLU C 1 313 ? 55.816 34.640 9.876 1.00 21.67 313 GLU K O 1
ATOM 12053 N N . THR C 1 314 ? 57.528 35.002 8.459 1.00 20.84 314 THR K N 1
ATOM 12054 C CA . THR C 1 314 ? 58.479 35.266 9.530 1.00 19.92 314 THR K CA 1
ATOM 12055 C C . THR C 1 314 ? 58.330 36.696 10.033 1.00 19.21 314 THR K C 1
ATOM 12056 O O . THR C 1 314 ? 58.855 37.039 11.098 1.00 19.63 314 THR K O 1
ATOM 12060 N N . LEU C 1 315 ? 57.618 37.527 9.268 1.00 18.47 315 LEU K N 1
ATOM 12061 C CA . LEU C 1 315 ? 57.405 38.930 9.629 1.00 18.49 315 LEU K CA 1
ATOM 12062 C C . LEU C 1 315 ? 58.704 39.739 9.682 1.00 19.75 315 LEU K C 1
ATOM 12063 O O . LEU C 1 315 ? 58.805 40.716 10.431 1.00 19.88 315 LEU K O 1
ATOM 12068 N N . LYS C 1 316 ? 59.698 39.357 8.881 1.00 20.92 316 LYS K N 1
ATOM 12069 C CA . LYS C 1 316 ? 60.958 40.069 8.930 1.00 22.53 316 LYS K CA 1
ATOM 12070 C C . LYS C 1 316 ? 61.186 40.958 7.715 1.00 22.92 316 LYS K C 1
ATOM 12071 O O . LYS C 1 316 ? 61.932 41.935 7.801 1.00 25.02 316 LYS K O 1
ATOM 12077 N N . HIS C 1 317 ? 60.551 40.625 6.594 1.00 21.73 317 HIS K N 1
ATOM 12078 C CA . HIS C 1 317 ? 60.718 41.400 5.367 1.00 21.35 317 HIS K CA 1
ATOM 12079 C C . HIS C 1 317 ? 60.539 42.890 5.663 1.00 20.10 317 HIS K C 1
ATOM 12080 O O . HIS C 1 317 ? 59.629 43.282 6.390 1.00 20.21 317 HIS K O 1
ATOM 12087 N N . PRO C 1 318 ? 61.399 43.724 5.099 1.00 19.50 318 PRO K N 1
ATOM 12088 C CA . PRO C 1 318 ? 61.381 45.157 5.408 1.00 19.00 318 PRO K CA 1
ATOM 12089 C C . PRO C 1 318 ? 60.103 45.839 4.921 1.00 17.76 318 PRO K C 1
ATOM 12090 O O . PRO C 1 318 ? 59.752 46.894 5.427 1.00 17.73 318 PRO K O 1
ATOM 12094 N N . ARG C 1 319 ? 59.409 45.245 3.960 1.00 16.79 319 ARG K N 1
ATOM 12095 C CA . ARG C 1 319 ? 58.157 45.839 3.504 1.00 16.37 319 ARG K CA 1
ATOM 12096 C C . ARG C 1 319 ? 56.924 45.036 3.940 1.00 16.35 319 ARG K C 1
ATOM 12097 O O . ARG C 1 319 ? 55.820 45.240 3.431 1.00 16.60 319 ARG K O 1
ATOM 12105 N N . CYS C 1 320 ? 57.099 44.094 4.851 1.00 15.91 320 CYS K N 1
ATOM 12106 C CA . CYS C 1 320 ? 55.922 43.396 5.310 1.00 14.71 320 CYS K CA 1
ATOM 12107 C C . CYS C 1 320 ? 55.182 44.334 6.246 1.00 13.65 320 CYS K C 1
ATOM 12108 O O . CYS C 1 320 ? 55.774 45.200 6.893 1.00 11.12 320 CYS K O 1
ATOM 12111 N N . VAL C 1 321 ? 53.875 44.160 6.274 1.00 13.42 321 VAL K N 1
ATOM 12112 C CA . VAL C 1 321 ? 52.994 44.970 7.096 1.00 13.84 321 VAL K CA 1
ATOM 12113 C C . VAL C 1 321 ? 53.568 45.122 8.513 1.00 13.58 321 VAL K C 1
ATOM 12114 O O . VAL C 1 321 ? 53.691 46.236 9.018 1.00 11.62 321 VAL K O 1
ATOM 12118 N N . PHE C 1 322 ? 53.946 44.007 9.133 1.00 14.14 322 PHE K N 1
ATOM 12119 C CA . PHE C 1 322 ? 54.489 44.045 10.494 1.00 14.58 322 PHE K CA 1
ATOM 12120 C C . PHE C 1 322 ? 55.654 45.011 10.686 1.00 14.55 322 PHE K C 1
ATOM 12121 O O . PHE C 1 322 ? 55.670 45.775 11.651 1.00 13.87 322 PHE K O 1
ATOM 12129 N N . GLN C 1 323 ? 56.616 45.004 9.765 1.00 14.74 323 GLN K N 1
ATOM 12130 C CA . GLN C 1 323 ? 57.760 45.893 9.893 1.00 15.44 323 GLN K CA 1
ATOM 12131 C C . GLN C 1 323 ? 57.363 47.328 9.566 1.00 15.02 323 GLN K C 1
ATOM 12132 O O . GLN C 1 323 ? 57.901 48.268 10.150 1.00 13.78 323 GLN K O 1
ATOM 12138 N N . ILE C 1 324 ? 56.437 47.496 8.619 1.00 14.22 324 ILE K N 1
ATOM 12139 C CA . ILE C 1 324 ? 55.945 48.823 8.272 1.00 14.05 324 ILE K CA 1
ATOM 12140 C C . ILE C 1 324 ? 55.276 49.429 9.507 1.00 13.81 324 ILE K C 1
ATOM 12141 O O . ILE C 1 324 ? 55.472 50.616 9.825 1.00 11.79 324 ILE K O 1
ATOM 12146 N N . MET C 1 325 ? 54.525 48.603 10.230 1.00 13.10 325 MET K N 1
ATOM 12147 C CA . MET C 1 325 ? 53.887 49.045 11.457 1.00 14.14 325 MET K CA 1
ATOM 12148 C C . MET C 1 325 ? 54.911 49.393 12.512 1.00 15.24 325 MET K C 1
ATOM 12149 O O . MET C 1 325 ? 54.803 50.408 13.173 1.00 15.04 325 MET K O 1
ATOM 12154 N N . LYS C 1 326 ? 55.922 48.552 12.669 1.00 15.36 326 LYS K N 1
ATOM 12155 C CA . LYS C 1 326 ? 56.945 48.838 13.652 1.00 16.79 326 LYS K CA 1
ATOM 12156 C C . LYS C 1 326 ? 57.517 50.234 13.416 1.00 16.50 326 LYS K C 1
ATOM 12157 O O . LYS C 1 326 ? 57.696 51.021 14.345 1.00 15.96 326 LYS K O 1
ATOM 12163 N N . LYS C 1 327 ? 57.815 50.539 12.163 1.00 16.13 327 LYS K N 1
ATOM 12164 C CA . LYS C 1 327 ? 58.348 51.847 11.840 1.00 16.94 327 LYS K CA 1
ATOM 12165 C C . LYS C 1 327 ? 57.331 52.978 12.084 1.00 16.09 327 LYS K C 1
ATOM 12166 O O . LYS C 1 327 ? 57.650 53.978 12.732 1.00 16.45 327 LYS K O 1
ATOM 12172 N N . HIS C 1 328 ? 56.114 52.812 11.586 1.00 14.00 328 HIS K N 1
ATOM 12173 C CA . HIS C 1 328 ? 55.095 53.857 11.661 1.00 14.38 328 HIS K CA 1
ATOM 12174 C C . HIS C 1 328 ? 54.792 54.309 13.079 1.00 14.36 328 HIS K C 1
ATOM 12175 O O . HIS C 1 328 ? 54.675 55.499 13.338 1.00 14.37 328 HIS K O 1
ATOM 12182 N N . TYR C 1 329 ? 54.708 53.350 13.995 1.00 13.48 329 TYR K N 1
ATOM 12183 C CA . TYR C 1 329 ? 54.292 53.624 15.364 1.00 15.36 329 TYR K CA 1
ATOM 12184 C C . TYR C 1 329 ? 55.383 54.075 16.318 1.00 15.78 329 TYR K C 1
ATOM 12185 O O . TYR C 1 329 ? 55.094 54.466 17.451 1.00 15.89 329 TYR K O 1
ATOM 12194 N N . GLU C 1 330 ? 56.631 54.047 15.863 1.00 16.40 330 GLU K N 1
ATOM 12195 C CA . GLU C 1 330 ? 57.764 54.416 16.709 1.00 16.37 330 GLU K CA 1
ATOM 12196 C C . GLU C 1 330 ? 57.648 55.837 17.322 1.00 16.75 330 GLU K C 1
ATOM 12197 O O . GLU C 1 330 ? 58.179 56.117 18.399 1.00 15.79 330 GLU K O 1
ATOM 12203 N N . ARG C 1 331 ? 56.899 56.716 16.667 1.00 16.46 331 ARG K N 1
ATOM 12204 C CA . ARG C 1 331 ? 56.780 58.090 17.127 1.00 16.17 331 ARG K CA 1
ATOM 12205 C C . ARG C 1 331 ? 55.857 58.335 18.315 1.00 16.40 331 ARG K C 1
ATOM 12206 O O . ARG C 1 331 ? 55.899 59.413 18.905 1.00 15.94 331 ARG K O 1
ATOM 12214 N N . TYR C 1 332 ? 55.033 57.352 18.660 1.00 16.28 332 TYR K N 1
ATOM 12215 C CA . TYR C 1 332 ? 53.984 57.523 19.656 1.00 16.26 332 TYR K CA 1
ATOM 12216 C C . TYR C 1 332 ? 54.426 57.211 21.092 1.00 16.38 332 TYR K C 1
ATOM 12217 O O . TYR C 1 332 ? 53.805 56.411 21.780 1.00 16.67 332 TYR K O 1
ATOM 12226 N N . ASP C 1 333 ? 55.491 57.870 21.531 1.00 17.71 333 ASP K N 1
ATOM 12227 C CA . ASP C 1 333 ? 56.035 57.643 22.866 1.00 16.89 333 ASP K CA 1
ATOM 12228 C C . ASP C 1 333 ? 55.150 58.242 23.940 1.00 17.32 333 ASP K C 1
ATOM 12229 O O . ASP C 1 333 ? 54.434 59.212 23.698 1.00 16.06 333 ASP K O 1
ATOM 12234 N N . LEU C 1 334 ? 55.245 57.668 25.137 1.00 17.90 334 LEU K N 1
ATOM 12235 C CA . LEU C 1 334 ? 54.399 58.033 26.260 1.00 18.59 334 LEU K CA 1
ATOM 12236 C C . LEU C 1 334 ? 54.391 59.506 26.604 1.00 17.70 334 LEU K C 1
ATOM 12237 O O . LEU C 1 334 ? 53.328 60.077 26.849 1.00 18.36 334 LEU K O 1
ATOM 12242 N N . ASP C 1 335 ? 55.558 60.127 26.620 1.00 18.13 335 ASP K N 1
ATOM 12243 C CA . ASP C 1 335 ? 55.625 61.548 26.945 1.00 17.68 335 ASP K CA 1
ATOM 12244 C C . ASP C 1 335 ? 54.751 62.301 25.948 1.00 17.18 335 ASP K C 1
ATOM 12245 O O . ASP C 1 335 ? 53.991 63.197 26.321 1.00 15.29 335 ASP K O 1
ATOM 12250 N N . LYS C 1 336 ? 54.848 61.931 24.673 1.00 16.30 336 LYS K N 1
ATOM 12251 C CA . LYS C 1 336 ? 54.048 62.621 23.663 1.00 16.43 336 LYS K CA 1
ATOM 12252 C C . LYS C 1 336 ? 52.550 62.423 23.862 1.00 16.23 336 LYS K C 1
ATOM 12253 O O . LYS C 1 336 ? 51.785 63.376 23.756 1.00 17.72 336 LYS K O 1
ATOM 12259 N N . ILE C 1 337 ? 52.136 61.202 24.176 1.00 15.58 337 ILE K N 1
ATOM 12260 C CA . ILE C 1 337 ? 50.726 60.912 24.389 1.00 14.58 337 ILE K CA 1
ATOM 12261 C C . ILE C 1 337 ? 50.207 61.729 25.569 1.00 14.64 337 ILE K C 1
ATOM 12262 O O . ILE C 1 337 ? 49.133 62.306 25.510 1.00 12.52 337 ILE K O 1
ATOM 12267 N N . SER C 1 338 ? 50.976 61.759 26.646 1.00 15.52 338 SER K N 1
ATOM 12268 C CA . SER C 1 338 ? 50.594 62.534 27.820 1.00 16.81 338 SER K CA 1
ATOM 12269 C C . SER C 1 338 ? 50.417 64.011 27.500 1.00 17.08 338 SER K C 1
ATOM 12270 O O . SER C 1 338 ? 49.456 64.625 27.945 1.00 17.02 338 SER K O 1
ATOM 12273 N N . ALA C 1 339 ? 51.356 64.573 26.741 1.00 17.45 339 ALA K N 1
ATOM 12274 C CA . ALA C 1 339 ? 51.285 65.984 26.364 1.00 17.62 339 ALA K CA 1
ATOM 12275 C C . ALA C 1 339 ? 50.079 66.314 25.492 1.00 17.51 339 ALA K C 1
ATOM 12276 O O . ALA C 1 339 ? 49.441 67.359 25.655 1.00 17.70 339 ALA K O 1
ATOM 12278 N N . ILE C 1 340 ? 49.752 65.417 24.571 1.00 17.26 340 ILE K N 1
ATOM 12279 C CA . ILE C 1 340 ? 48.686 65.705 23.625 1.00 16.21 340 ILE K CA 1
ATOM 12280 C C . ILE C 1 340 ? 47.297 65.366 24.155 1.00 16.33 340 ILE K C 1
ATOM 12281 O O . ILE C 1 340 ? 46.341 66.073 23.854 1.00 16.61 340 ILE K O 1
ATOM 12286 N N . CYS C 1 341 ? 47.186 64.285 24.927 1.00 16.27 341 CYS K N 1
ATOM 12287 C CA . CYS C 1 341 ? 45.901 63.896 25.513 1.00 15.46 341 CYS K CA 1
ATOM 12288 C C . CYS C 1 341 ? 45.587 64.567 26.857 1.00 16.33 341 CYS K C 1
ATOM 12289 O O . CYS C 1 341 ? 44.432 64.619 27.265 1.00 15.86 341 CYS K O 1
ATOM 12292 N N . GLY C 1 342 ? 46.608 65.025 27.570 1.00 17.06 342 GLY K N 1
ATOM 12293 C CA . GLY C 1 342 ? 46.396 65.620 28.879 1.00 19.26 342 GLY K CA 1
ATOM 12294 C C . GLY C 1 342 ? 46.449 64.603 30.013 1.00 19.67 342 GLY K C 1
ATOM 12295 O O . GLY C 1 342 ? 46.575 64.988 31.180 1.00 22.37 342 GLY K O 1
ATOM 12296 N N . THR C 1 343 ? 46.368 63.319 29.669 1.00 18.03 343 THR K N 1
ATOM 12297 C CA . THR C 1 343 ? 46.384 62.211 30.625 1.00 17.34 343 THR K CA 1
ATOM 12298 C C . THR C 1 343 ? 47.753 62.023 31.273 1.00 16.85 343 THR K C 1
ATOM 12299 O O . THR C 1 343 ? 48.768 61.987 30.597 1.00 16.56 343 THR K O 1
ATOM 12303 N N . PRO C 1 344 ? 47.809 61.922 32.591 1.00 17.31 344 PRO K N 1
ATOM 12304 C CA . PRO C 1 344 ? 49.086 61.651 33.260 1.00 17.14 344 PRO K CA 1
ATOM 12305 C C . PRO C 1 344 ? 49.766 60.405 32.691 1.00 17.01 344 PRO K C 1
ATOM 12306 O O . PRO C 1 344 ? 49.122 59.354 32.541 1.00 16.04 344 PRO K O 1
ATOM 12310 N N . LYS C 1 345 ? 51.053 60.521 32.376 1.00 17.35 345 LYS K N 1
ATOM 12311 C CA . LYS C 1 345 ? 51.802 59.386 31.843 1.00 19.05 345 LYS K CA 1
ATOM 12312 C C . LYS C 1 345 ? 51.632 58.096 32.667 1.00 19.06 345 LYS K C 1
ATOM 12313 O O . LYS C 1 345 ? 51.456 57.013 32.111 1.00 19.91 345 LYS K O 1
ATOM 12319 N N . GLU C 1 346 ? 51.655 58.223 33.987 1.00 19.57 346 GLU K N 1
ATOM 12320 C CA . GLU C 1 346 ? 51.525 57.087 34.899 1.00 21.17 346 GLU K CA 1
ATOM 12321 C C . GLU C 1 346 ? 50.198 56.352 34.709 1.00 19.58 346 GLU K C 1
ATOM 12322 O O . GLU C 1 346 ? 50.121 55.126 34.820 1.00 19.45 346 GLU K O 1
ATOM 12328 N N . LEU C 1 347 ? 49.157 57.125 34.426 1.00 18.05 347 LEU K N 1
ATOM 12329 C CA . LEU C 1 347 ? 47.831 56.605 34.209 1.00 17.16 347 LEU K CA 1
ATOM 12330 C C . LEU C 1 347 ? 47.749 55.908 32.856 1.00 15.97 347 LEU K C 1
ATOM 12331 O O . LEU C 1 347 ? 47.216 54.813 32.753 1.00 14.51 347 LEU K O 1
ATOM 12336 N N . ILE C 1 348 ? 48.298 56.538 31.819 1.00 14.85 348 ILE K N 1
ATOM 12337 C CA . ILE C 1 348 ? 48.304 55.903 30.509 1.00 13.65 348 ILE K CA 1
ATOM 12338 C C . ILE C 1 348 ? 48.998 54.561 30.643 1.00 12.68 348 ILE K C 1
ATOM 12339 O O . ILE C 1 348 ? 48.507 53.533 30.186 1.00 12.65 348 ILE K O 1
ATOM 12344 N N . LEU C 1 349 ? 50.135 54.558 31.314 1.00 12.84 349 LEU K N 1
ATOM 12345 C CA . LEU C 1 349 ? 50.863 53.309 31.485 1.00 14.00 349 LEU K CA 1
ATOM 12346 C C . LEU C 1 349 ? 50.015 52.269 32.213 1.00 14.83 349 LEU K C 1
ATOM 12347 O O . LEU C 1 349 ? 49.995 51.088 31.824 1.00 14.77 349 LEU K O 1
ATOM 12352 N N . LYS C 1 350 ? 49.289 52.694 33.244 1.00 14.50 350 LYS K N 1
ATOM 12353 C CA . LYS C 1 350 ? 48.408 51.736 33.928 1.00 16.22 350 LYS K CA 1
ATOM 12354 C C . LYS C 1 350 ? 47.419 51.093 32.967 1.00 15.03 350 LYS K C 1
ATOM 12355 O O . LYS C 1 350 ? 47.197 49.872 32.992 1.00 14.83 350 LYS K O 1
ATOM 12361 N N . VAL C 1 351 ? 46.828 51.909 32.107 1.00 14.29 351 VAL K N 1
ATOM 12362 C CA . VAL C 1 351 ? 45.890 51.377 31.136 1.00 13.47 351 VAL K CA 1
ATOM 12363 C C . VAL C 1 351 ? 46.566 50.442 30.151 1.00 13.90 351 VAL K C 1
ATOM 12364 O O . VAL C 1 351 ? 46.076 49.348 29.878 1.00 13.15 351 VAL K O 1
ATOM 12368 N N . TYR C 1 352 ? 47.686 50.873 29.599 1.00 14.61 352 TYR K N 1
ATOM 12369 C CA . TYR C 1 352 ? 48.363 50.026 28.634 1.00 14.57 352 TYR K CA 1
ATOM 12370 C C . TYR C 1 352 ? 48.725 48.673 29.253 1.00 15.49 352 TYR K C 1
ATOM 12371 O O . TYR C 1 352 ? 48.498 47.630 28.662 1.00 14.82 352 TYR K O 1
ATOM 12380 N N . ASP C 1 353 ? 49.308 48.694 30.441 1.00 14.51 353 ASP K N 1
ATOM 12381 C CA . ASP C 1 353 ? 49.760 47.445 31.045 1.00 16.54 353 ASP K CA 1
ATOM 12382 C C . ASP C 1 353 ? 48.590 46.507 31.341 1.00 15.42 353 ASP K C 1
ATOM 12383 O O . ASP C 1 353 ? 48.672 45.296 31.112 1.00 16.39 353 ASP K O 1
ATOM 12388 N N . ALA C 1 354 ? 47.513 47.055 31.893 1.00 15.68 354 ALA K N 1
ATOM 12389 C CA . ALA C 1 354 ? 46.340 46.249 32.180 1.00 16.22 354 ALA K CA 1
ATOM 12390 C C . ALA C 1 354 ? 45.752 45.691 30.898 1.00 16.52 354 ALA K C 1
ATOM 12391 O O . ALA C 1 354 ? 45.508 44.487 30.776 1.00 16.46 354 ALA K O 1
ATOM 12393 N N . TYR C 1 355 ? 45.528 46.568 29.925 1.00 15.80 355 TYR K N 1
ATOM 12394 C CA . TYR C 1 355 ? 44.871 46.110 28.712 1.00 16.35 355 TYR K CA 1
ATOM 12395 C C . TYR C 1 355 ? 45.720 45.138 27.885 1.00 16.05 355 TYR K C 1
ATOM 12396 O O . TYR C 1 355 ? 45.233 44.094 27.412 1.00 17.24 355 TYR K O 1
ATOM 12405 N N . CYS C 1 356 ? 46.994 45.446 27.743 1.00 16.05 356 CYS K N 1
ATOM 12406 C CA . CYS C 1 356 ? 47.844 44.634 26.882 1.00 16.50 356 CYS K CA 1
ATOM 12407 C C . CYS C 1 356 ? 48.177 43.271 27.466 1.00 17.45 356 CYS K C 1
ATOM 12408 O O . CYS C 1 356 ? 48.655 42.372 26.759 1.00 17.10 356 CYS K O 1
ATOM 12411 N N . ALA C 1 357 ? 47.918 43.106 28.756 1.00 17.36 357 ALA K N 1
ATOM 12412 C CA . ALA C 1 357 ? 48.127 41.808 29.368 1.00 18.04 357 ALA K CA 1
ATOM 12413 C C . ALA C 1 357 ? 47.169 40.781 28.741 1.00 18.09 357 ALA K C 1
ATOM 12414 O O . ALA C 1 357 ? 47.354 39.584 28.927 1.00 18.12 357 ALA K O 1
ATOM 12416 N N . THR C 1 358 ? 46.161 41.240 27.985 1.00 16.45 358 THR K N 1
ATOM 12417 C CA . THR C 1 358 ? 45.227 40.303 27.345 1.00 16.06 358 THR K CA 1
ATOM 12418 C C . THR C 1 358 ? 45.745 39.671 26.063 1.00 16.30 358 THR K C 1
ATOM 12419 O O . THR C 1 358 ? 45.018 38.914 25.422 1.00 17.19 358 THR K O 1
ATOM 12423 N N . GLY C 1 359 ? 46.977 40.019 25.679 1.00 15.65 359 GLY K N 1
ATOM 12424 C CA . GLY C 1 359 ? 47.612 39.411 24.523 1.00 16.56 359 GLY K CA 1
ATOM 12425 C C . GLY C 1 359 ? 47.879 37.915 24.694 1.00 17.93 359 GLY K C 1
ATOM 12426 O O . GLY C 1 359 ? 48.256 37.239 23.741 1.00 19.27 359 GLY K O 1
ATOM 12427 N N . LYS C 1 360 ? 47.731 37.398 25.912 1.00 18.58 360 LYS K N 1
ATOM 12428 C CA . LYS C 1 360 ? 47.887 35.961 26.143 1.00 19.51 360 LYS K CA 1
ATOM 12429 C C . LYS C 1 360 ? 46.773 35.208 25.431 1.00 18.05 360 LYS K C 1
ATOM 12430 O O . LYS C 1 360 ? 45.647 35.665 25.404 1.00 17.62 360 LYS K O 1
ATOM 12436 N N . PRO C 1 361 ? 47.097 34.059 24.854 1.00 18.47 361 PRO K N 1
ATOM 12437 C CA . PRO C 1 361 ? 46.120 33.251 24.127 1.00 18.02 361 PRO K CA 1
ATOM 12438 C C . PRO C 1 361 ? 44.867 32.939 24.909 1.00 18.81 361 PRO K C 1
ATOM 12439 O O . PRO C 1 361 ? 43.794 32.861 24.310 1.00 19.52 361 PRO K O 1
ATOM 12443 N N . ASP C 1 362 ? 44.975 32.771 26.222 1.00 17.58 362 ASP K N 1
ATOM 12444 C CA . ASP C 1 362 ? 43.793 32.404 26.982 1.00 18.62 362 ASP K CA 1
ATOM 12445 C C . ASP C 1 362 ? 43.190 33.557 27.765 1.00 16.97 362 ASP K C 1
ATOM 12446 O O . ASP C 1 362 ? 42.362 33.356 28.650 1.00 16.02 362 ASP K O 1
ATOM 12451 N N . LYS C 1 363 ? 43.598 34.769 27.413 1.00 16.00 363 LYS K N 1
ATOM 12452 C CA . LYS C 1 363 ? 43.015 35.967 27.990 1.00 16.34 363 LYS K CA 1
ATOM 12453 C C . LYS C 1 363 ? 42.268 36.722 26.892 1.00 16.32 363 LYS K C 1
ATOM 12454 O O . LYS C 1 363 ? 42.522 36.522 25.694 1.00 15.42 363 LYS K O 1
ATOM 12460 N N . ALA C 1 364 ? 41.322 37.561 27.304 1.00 15.09 364 ALA K N 1
ATOM 12461 C CA . ALA C 1 364 ? 40.547 38.325 26.334 1.00 14.96 364 ALA K CA 1
ATOM 12462 C C . ALA C 1 364 ? 40.290 39.718 26.847 1.00 14.46 364 ALA K C 1
ATOM 12463 O O . ALA C 1 364 ? 39.874 39.886 27.992 1.00 14.19 364 ALA K O 1
ATOM 12465 N N . GLY C 1 365 ? 40.543 40.720 26.011 1.00 13.15 365 GLY K N 1
ATOM 12466 C CA . GLY C 1 365 ? 40.148 42.078 26.330 1.00 13.51 365 GLY K CA 1
ATOM 12467 C C . GLY C 1 365 ? 39.109 42.544 25.300 1.00 13.73 365 GLY K C 1
ATOM 12468 O O . GLY C 1 365 ? 39.171 42.164 24.116 1.00 15.48 365 GLY K O 1
ATOM 12469 N N . THR C 1 366 ? 38.145 43.334 25.737 1.00 13.47 366 THR K N 1
ATOM 12470 C CA . THR C 1 366 ? 37.149 43.867 24.806 1.00 14.91 366 THR K CA 1
ATOM 12471 C C . THR C 1 366 ? 37.167 45.372 24.840 1.00 15.14 366 THR K C 1
ATOM 12472 O O . THR C 1 366 ? 37.569 45.970 25.841 1.00 14.50 366 THR K O 1
ATOM 12476 N N . ILE C 1 367 ? 36.815 45.991 23.716 1.00 14.88 367 ILE K N 1
ATOM 12477 C CA . ILE C 1 367 ? 36.649 47.446 23.685 1.00 16.36 367 ILE K CA 1
ATOM 12478 C C . ILE C 1 367 ? 35.166 47.726 23.450 1.00 16.97 367 ILE K C 1
ATOM 12479 O O . ILE C 1 367 ? 34.555 47.134 22.562 1.00 17.34 367 ILE K O 1
ATOM 12484 N N . MET C 1 368 ? 34.568 48.572 24.295 1.00 15.37 368 MET K N 1
ATOM 12485 C CA . MET C 1 368 ? 33.203 48.987 24.082 1.00 14.91 368 MET K CA 1
ATOM 12486 C C . MET C 1 368 ? 33.239 50.470 23.682 1.00 15.90 368 MET K C 1
ATOM 12487 O O . MET C 1 368 ? 33.698 51.334 24.426 1.00 14.09 368 MET K O 1
ATOM 12492 N N . TYR C 1 369 ? 32.745 50.745 22.495 1.00 16.61 369 TYR K N 1
ATOM 12493 C CA . TYR C 1 369 ? 32.711 52.094 21.994 1.00 17.60 369 TYR K CA 1
ATOM 12494 C C A TYR C 1 369 ? 31.437 52.194 21.212 0.50 18.42 369 TYR K C 1
ATOM 12495 C C B TYR C 1 369 ? 31.426 52.231 21.210 0.50 19.19 369 TYR K C 1
ATOM 12496 O O A TYR C 1 369 ? 30.950 51.203 20.673 0.50 18.22 369 TYR K O 1
ATOM 12497 O O B TYR C 1 369 ? 30.977 51.269 20.593 0.50 18.83 369 TYR K O 1
ATOM 12514 N N A ALA C 1 370 ? 30.884 53.389 21.162 0.50 19.63 370 ALA K N 1
ATOM 12515 N N B ALA C 1 370 ? 30.847 53.425 21.197 0.50 20.65 370 ALA K N 1
ATOM 12516 C CA A ALA C 1 370 ? 29.615 53.549 20.500 0.50 22.45 370 ALA K CA 1
ATOM 12517 C CA B ALA C 1 370 ? 29.551 53.599 20.550 0.50 23.77 370 ALA K CA 1
ATOM 12518 C C A ALA C 1 370 ? 29.711 54.520 19.341 0.50 23.72 370 ALA K C 1
ATOM 12519 C C B ALA C 1 370 ? 29.502 54.695 19.486 0.50 25.32 370 ALA K C 1
ATOM 12520 O O A ALA C 1 370 ? 30.164 54.169 18.255 0.50 25.00 370 ALA K O 1
ATOM 12521 O O B ALA C 1 370 ? 29.615 54.407 18.296 0.50 26.75 370 ALA K O 1
ATOM 12524 N N A MET C 1 371 ? 29.303 55.752 19.598 0.50 25.06 371 MET K N 1
ATOM 12525 N N B MET C 1 371 ? 29.294 55.942 19.901 0.50 26.72 371 MET K N 1
ATOM 12526 C CA A MET C 1 371 ? 29.199 56.760 18.558 0.50 25.92 371 MET K CA 1
ATOM 12527 C CA B MET C 1 371 ? 29.237 57.030 18.928 0.50 27.91 371 MET K CA 1
ATOM 12528 C C A MET C 1 371 ? 30.530 57.231 18.017 0.50 25.73 371 MET K C 1
ATOM 12529 C C B MET C 1 371 ? 30.415 57.961 19.114 0.50 27.65 371 MET K C 1
ATOM 12530 O O A MET C 1 371 ? 30.789 57.133 16.811 0.50 25.46 371 MET K O 1
ATOM 12531 O O B MET C 1 371 ? 30.320 59.019 19.739 0.50 27.75 371 MET K O 1
ATOM 12540 N N A GLY C 1 372 ? 31.368 57.739 18.919 0.50 25.74 372 GLY K N 1
ATOM 12541 N N B GLY C 1 372 ? 31.553 57.529 18.607 0.50 27.38 372 GLY K N 1
ATOM 12542 C CA A GLY C 1 372 ? 32.654 58.313 18.558 0.50 27.03 372 GLY K CA 1
ATOM 12543 C CA B GLY C 1 372 ? 32.723 58.369 18.626 0.50 27.77 372 GLY K CA 1
ATOM 12544 C C A GLY C 1 372 ? 32.371 59.629 17.866 0.50 27.06 372 GLY K C 1
ATOM 12545 C C B GLY C 1 372 ? 32.378 59.646 17.888 0.50 27.35 372 GLY K C 1
ATOM 12546 O O A GLY C 1 372 ? 31.228 60.091 17.864 0.50 27.81 372 GLY K O 1
ATOM 12547 O O B GLY C 1 372 ? 31.225 60.082 17.865 0.50 28.03 372 GLY K O 1
ATOM 12548 N N . TRP C 1 373 ? 33.393 60.245 17.288 1.00 26.89 373 TRP K N 1
ATOM 12549 C CA . TRP C 1 373 ? 33.222 61.478 16.548 1.00 25.69 373 TRP K CA 1
ATOM 12550 C C . TRP C 1 373 ? 32.480 61.190 15.254 1.00 24.52 373 TRP K C 1
ATOM 12551 O O . TRP C 1 373 ? 32.679 60.135 14.621 1.00 23.09 373 TRP K O 1
ATOM 12562 N N . THR C 1 374 ? 31.614 62.111 14.858 1.00 24.81 374 THR K N 1
ATOM 12563 C CA . THR C 1 374 ? 30.835 61.917 13.619 1.00 25.10 374 THR K CA 1
ATOM 12564 C C . THR C 1 374 ? 31.581 62.294 12.335 1.00 25.32 374 THR K C 1
ATOM 12565 O O . THR C 1 374 ? 31.153 61.910 11.236 1.00 26.78 374 THR K O 1
ATOM 12569 N N . GLN C 1 375 ? 32.652 63.079 12.477 1.00 25.69 375 GLN K N 1
ATOM 12570 C CA . GLN C 1 375 ? 33.528 63.416 11.359 1.00 25.95 375 GLN K CA 1
ATOM 12571 C C . GLN C 1 375 ? 34.286 62.172 10.973 1.00 25.24 375 GLN K C 1
ATOM 12572 O O . GLN C 1 375 ? 35.091 61.691 11.767 1.00 21.97 375 GLN K O 1
ATOM 12578 N N . HIS C 1 376 ? 34.099 61.667 9.759 1.00 25.82 376 HIS K N 1
ATOM 12579 C CA . HIS C 1 376 ? 34.863 60.474 9.400 1.00 26.75 376 HIS K CA 1
ATOM 12580 C C . HIS C 1 376 ? 36.386 60.732 9.487 1.00 25.78 376 HIS K C 1
ATOM 12581 O O . HIS C 1 376 ? 37.133 59.820 9.802 1.00 26.24 376 HIS K O 1
ATOM 12588 N N . THR C 1 377 ? 36.819 61.984 9.286 1.00 25.97 377 THR K N 1
ATOM 12589 C CA . THR C 1 377 ? 38.244 62.332 9.309 1.00 26.08 377 THR K CA 1
ATOM 12590 C C . THR C 1 377 ? 38.847 62.236 10.702 1.00 25.03 377 THR K C 1
ATOM 12591 O O . THR C 1 377 ? 40.059 62.447 10.874 1.00 25.77 377 THR K O 1
ATOM 12595 N N . VAL C 1 378 ? 38.006 61.935 11.686 1.00 23.89 378 VAL K N 1
ATOM 12596 C CA . VAL C 1 378 ? 38.478 61.680 13.038 1.00 23.07 378 VAL K CA 1
ATOM 12597 C C . VAL C 1 378 ? 38.109 60.237 13.438 1.00 23.22 378 VAL K C 1
ATOM 12598 O O . VAL C 1 378 ? 38.968 59.446 13.849 1.00 24.04 378 VAL K O 1
ATOM 12602 N N . GLY C 1 379 ? 36.841 59.899 13.245 1.00 20.61 379 GLY K N 1
ATOM 12603 C CA . GLY C 1 379 ? 36.272 58.631 13.669 1.00 20.48 379 GLY K CA 1
ATOM 12604 C C . GLY C 1 379 ? 36.743 57.329 13.047 1.00 20.53 379 GLY K C 1
ATOM 12605 O O . GLY C 1 379 ? 36.988 56.344 13.757 1.00 18.54 379 GLY K O 1
ATOM 12606 N N . VAL C 1 380 ? 36.846 57.297 11.724 1.00 18.51 380 VAL K N 1
ATOM 12607 C CA . VAL C 1 380 ? 37.296 56.081 11.065 1.00 17.16 380 VAL K CA 1
ATOM 12608 C C . VAL C 1 380 ? 38.644 55.583 11.585 1.00 16.08 380 VAL K C 1
ATOM 12609 O O . VAL C 1 380 ? 38.768 54.423 11.934 1.00 15.41 380 VAL K O 1
ATOM 12613 N N . GLN C 1 381 ? 39.653 56.444 11.627 1.00 16.27 381 GLN K N 1
ATOM 12614 C CA . GLN C 1 381 ? 40.974 55.956 12.040 1.00 15.80 381 GLN K CA 1
ATOM 12615 C C . GLN C 1 381 ? 41.056 55.606 13.525 1.00 16.54 381 GLN K C 1
ATOM 12616 O O . GLN C 1 381 ? 41.882 54.795 13.922 1.00 15.67 381 GLN K O 1
ATOM 12622 N N . ASN C 1 382 ? 40.206 56.223 14.340 1.00 16.53 382 ASN K N 1
ATOM 12623 C CA A ASN C 1 382 ? 40.129 55.871 15.751 0.60 17.85 382 ASN K CA 1
ATOM 12624 C CA B ASN C 1 382 ? 40.139 55.853 15.739 0.39 17.37 382 ASN K CA 1
ATOM 12625 C C . ASN C 1 382 ? 39.684 54.407 15.870 1.00 16.75 382 ASN K C 1
ATOM 12626 O O . ASN C 1 382 ? 40.294 53.613 16.574 1.00 16.83 382 ASN K O 1
ATOM 12635 N N . ILE C 1 383 ? 38.617 54.065 15.160 1.00 15.44 383 ILE K N 1
ATOM 12636 C CA . ILE C 1 383 ? 38.109 52.693 15.178 1.00 15.37 383 ILE K CA 1
ATOM 12637 C C . ILE C 1 383 ? 39.099 51.712 14.539 1.00 15.07 383 ILE K C 1
ATOM 12638 O O . ILE C 1 383 ? 39.204 50.560 14.979 1.00 14.52 383 ILE K O 1
ATOM 12643 N N . ARG C 1 384 ? 39.816 52.158 13.508 1.00 13.73 384 ARG K N 1
ATOM 12644 C CA . ARG C 1 384 ? 40.849 51.315 12.909 1.00 13.22 384 ARG K CA 1
ATOM 12645 C C . ARG C 1 384 ? 41.945 51.015 13.959 1.00 13.70 384 ARG K C 1
ATOM 12646 O O . ARG C 1 384 ? 42.356 49.860 14.123 1.00 11.27 384 ARG K O 1
ATOM 12654 N N . ALA C 1 385 ? 42.392 52.053 14.667 1.00 12.12 385 ALA K N 1
ATOM 12655 C CA . ALA C 1 385 ? 43.376 51.889 15.735 1.00 12.86 385 ALA K CA 1
ATOM 12656 C C . ALA C 1 385 ? 42.915 50.845 16.769 1.00 12.73 385 ALA K C 1
ATOM 12657 O O . ALA C 1 385 ? 43.698 49.947 17.131 1.00 12.85 385 ALA K O 1
ATOM 12659 N N . MET C 1 386 ? 41.667 50.946 17.233 1.00 13.42 386 MET K N 1
ATOM 12660 C CA . MET C 1 386 ? 41.164 49.987 18.218 1.00 15.17 386 MET K CA 1
ATOM 12661 C C . MET C 1 386 ? 41.170 48.584 17.600 1.00 14.78 386 MET K C 1
ATOM 12662 O O . MET C 1 386 ? 41.556 47.605 18.249 1.00 13.22 386 MET K O 1
ATOM 12667 N N . SER C 1 387 ? 40.709 48.492 16.351 1.00 13.56 387 SER K N 1
ATOM 12668 C CA . SER C 1 387 ? 40.616 47.205 15.659 1.00 13.58 387 SER K CA 1
ATOM 12669 C C . SER C 1 387 ? 41.976 46.539 15.457 1.00 14.31 387 SER K C 1
ATOM 12670 O O . SER C 1 387 ? 42.099 45.297 15.485 1.00 13.85 387 SER K O 1
ATOM 12673 N N . ILE C 1 388 ? 42.987 47.360 15.236 1.00 13.02 388 ILE K N 1
ATOM 12674 C CA . ILE C 1 388 ? 44.349 46.885 15.069 1.00 14.43 388 ILE K CA 1
ATOM 12675 C C . ILE C 1 388 ? 44.884 46.311 16.379 1.00 14.15 388 ILE K C 1
ATOM 12676 O O . ILE C 1 388 ? 45.446 45.223 16.394 1.00 12.78 388 ILE K O 1
ATOM 12681 N N . ASN C 1 389 ? 44.711 47.056 17.471 1.00 13.66 389 ASN K N 1
ATOM 12682 C CA . ASN C 1 389 ? 45.185 46.586 18.758 1.00 14.37 389 ASN K CA 1
ATOM 12683 C C . ASN C 1 389 ? 44.504 45.274 19.119 1.00 14.08 389 ASN K C 1
ATOM 12684 O O . ASN C 1 389 ? 45.132 44.374 19.693 1.00 15.12 389 ASN K O 1
ATOM 12689 N N . GLN C 1 390 ? 43.230 45.144 18.769 1.00 13.43 390 GLN K N 1
ATOM 12690 C CA . GLN C 1 390 ? 42.527 43.923 19.088 1.00 14.14 390 GLN K CA 1
ATOM 12691 C C . GLN C 1 390 ? 43.069 42.750 18.288 1.00 14.09 390 GLN K C 1
ATOM 12692 O O . GLN C 1 390 ? 43.090 41.637 18.791 1.00 15.48 390 GLN K O 1
ATOM 12698 N N . LEU C 1 391 ? 43.494 42.988 17.053 1.00 13.26 391 LEU K N 1
ATOM 12699 C CA . LEU C 1 391 ? 44.068 41.898 16.269 1.00 13.96 391 LEU K CA 1
ATOM 12700 C C . LEU C 1 391 ? 45.460 41.535 16.802 1.00 14.40 391 LEU K C 1
ATOM 12701 O O . LEU C 1 391 ? 45.820 40.354 16.879 1.00 16.11 391 LEU K O 1
ATOM 12706 N N . LEU C 1 392 ? 46.258 42.540 17.155 1.00 13.31 392 LEU K N 1
ATOM 12707 C CA . LEU C 1 392 ? 47.586 42.244 17.690 1.00 13.30 392 LEU K CA 1
ATOM 12708 C C . LEU C 1 392 ? 47.507 41.375 18.952 1.00 13.22 392 LEU K C 1
ATOM 12709 O O . LEU C 1 392 ? 48.324 40.484 19.158 1.00 12.88 392 LEU K O 1
ATOM 12714 N N . LEU C 1 393 ? 46.495 41.611 19.766 1.00 14.46 393 LEU K N 1
ATOM 12715 C CA . LEU C 1 393 ? 46.333 40.893 21.017 1.00 14.59 393 LEU K CA 1
ATOM 12716 C C . LEU C 1 393 ? 45.543 39.588 20.926 1.00 15.39 393 LEU K C 1
ATOM 12717 O O . LEU C 1 393 ? 45.230 38.997 21.956 1.00 16.27 393 LEU K O 1
ATOM 12722 N N . GLY C 1 394 ? 45.234 39.143 19.710 1.00 14.99 394 GLY K N 1
ATOM 12723 C CA . GLY C 1 394 ? 44.436 37.945 19.511 1.00 14.77 394 GLY K CA 1
ATOM 12724 C C . GLY C 1 394 ? 43.068 38.018 20.183 1.00 15.50 394 GLY K C 1
ATOM 12725 O O . GLY C 1 394 ? 42.580 37.019 20.726 1.00 15.23 394 GLY K O 1
ATOM 12726 N N . ASN C 1 395 ? 42.453 39.200 20.155 1.00 13.76 395 ASN K N 1
ATOM 12727 C CA . ASN C 1 395 ? 41.171 39.387 20.804 1.00 14.76 395 ASN K CA 1
ATOM 12728 C C . ASN C 1 395 ? 39.942 39.300 19.918 1.00 14.62 395 ASN K C 1
ATOM 12729 O O . ASN C 1 395 ? 38.814 39.366 20.414 1.00 15.60 395 ASN K O 1
ATOM 12734 N N . ILE C 1 396 ? 40.135 39.078 18.617 1.00 13.41 396 ILE K N 1
ATOM 12735 C CA . ILE C 1 396 ? 38.970 39.015 17.729 1.00 13.96 396 ILE K CA 1
ATOM 12736 C C . ILE C 1 396 ? 38.563 37.561 17.494 1.00 13.62 396 ILE K C 1
ATOM 12737 O O . ILE C 1 396 ? 39.414 36.728 17.221 1.00 11.93 396 ILE K O 1
ATOM 12742 N N . GLY C 1 397 ? 37.272 37.271 17.652 1.00 13.39 397 GLY K N 1
ATOM 12743 C CA . GLY C 1 397 ? 36.719 35.927 17.523 1.00 14.67 397 GLY K CA 1
ATOM 12744 C C . GLY C 1 397 ? 36.633 35.141 18.832 1.00 15.12 397 GLY K C 1
ATOM 12745 O O . GLY C 1 397 ? 36.067 34.048 18.851 1.00 15.91 397 GLY K O 1
ATOM 12746 N N . VAL C 1 398 ? 37.155 35.695 19.929 1.00 14.42 398 VAL K N 1
ATOM 12747 C CA . VAL C 1 398 ? 37.217 34.948 21.186 1.00 15.17 398 VAL K CA 1
ATOM 12748 C C . VAL C 1 398 ? 36.178 35.408 22.200 1.00 15.20 398 VAL K C 1
ATOM 12749 O O . VAL C 1 398 ? 35.677 36.529 22.135 1.00 16.65 398 VAL K O 1
ATOM 12753 N N . ALA C 1 399 ? 35.841 34.517 23.122 1.00 15.60 399 ALA K N 1
ATOM 12754 C CA . ALA C 1 399 ? 34.885 34.822 24.171 1.00 15.33 399 ALA K CA 1
ATOM 12755 C C . ALA C 1 399 ? 35.475 35.905 25.048 1.00 14.78 399 ALA K C 1
ATOM 12756 O O . ALA C 1 399 ? 36.626 35.808 25.500 1.00 14.09 399 ALA K O 1
ATOM 12758 N N . GLY C 1 400 ? 34.690 36.949 25.264 1.00 13.08 400 GLY K N 1
ATOM 12759 C CA . GLY C 1 400 ? 35.117 38.075 26.053 1.00 13.39 400 GLY K CA 1
ATOM 12760 C C . GLY C 1 400 ? 35.992 39.061 25.304 1.00 13.99 400 GLY K C 1
ATOM 12761 O O . GLY C 1 400 ? 36.515 40.008 25.912 1.00 13.94 400 GLY K O 1
ATOM 12762 N N . GLY C 1 401 ? 36.198 38.846 24.001 1.00 13.01 401 GLY K N 1
ATOM 12763 C CA . GLY C 1 401 ? 37.020 39.779 23.248 1.00 13.39 401 GLY K CA 1
ATOM 12764 C C . GLY C 1 401 ? 36.169 40.661 22.357 1.00 14.07 401 GLY K C 1
ATOM 12765 O O . GLY C 1 401 ? 35.068 41.053 22.736 1.00 15.23 401 GLY K O 1
ATOM 12766 N N . GLY C 1 402 ? 36.689 40.969 21.170 1.00 15.44 402 GLY K N 1
ATOM 12767 C CA . GLY C 1 402 ? 35.919 41.618 20.115 1.00 14.54 402 GLY K CA 1
ATOM 12768 C C . GLY C 1 402 ? 35.986 43.127 20.086 1.00 15.38 402 GLY K C 1
ATOM 12769 O O . GLY C 1 402 ? 36.525 43.760 20.986 1.00 16.00 402 GLY K O 1
ATOM 12770 N N . VAL C 1 403 ? 35.474 43.716 19.010 1.00 15.13 403 VAL K N 1
ATOM 12771 C CA . VAL C 1 403 ? 35.243 45.134 19.024 1.00 13.99 403 VAL K CA 1
ATOM 12772 C C . VAL C 1 403 ? 33.733 45.220 19.179 1.00 14.40 403 VAL K C 1
ATOM 12773 O O . VAL C 1 403 ? 32.968 44.926 18.240 1.00 14.30 403 VAL K O 1
ATOM 12777 N N . ASN C 1 404 ? 33.305 45.539 20.395 1.00 13.39 404 ASN K N 1
ATOM 12778 C CA . ASN C 1 404 ? 31.883 45.671 20.682 1.00 14.63 404 ASN K CA 1
ATOM 12779 C C . ASN C 1 404 ? 31.465 47.113 20.386 1.00 15.54 404 ASN K C 1
ATOM 12780 O O . ASN C 1 404 ? 31.404 47.980 21.250 1.00 15.97 404 ASN K O 1
ATOM 12785 N N . ALA C 1 405 ? 31.272 47.351 19.105 1.00 14.83 405 ALA K N 1
ATOM 12786 C CA . ALA C 1 405 ? 30.830 48.638 18.604 1.00 16.07 405 ALA K CA 1
ATOM 12787 C C . ALA C 1 405 ? 29.335 48.638 18.850 1.00 16.40 405 ALA K C 1
ATOM 12788 O O . ALA C 1 405 ? 28.563 48.045 18.093 1.00 18.81 405 ALA K O 1
ATOM 12790 N N . LEU C 1 406 ? 28.955 49.263 19.952 1.00 16.52 406 LEU K N 1
ATOM 12791 C CA . LEU C 1 406 ? 27.588 49.252 20.452 1.00 16.15 406 LEU K CA 1
ATOM 12792 C C . LEU C 1 406 ? 26.658 50.010 19.505 1.00 17.21 406 LEU K C 1
ATOM 12793 O O . LEU C 1 406 ? 26.916 51.168 19.184 1.00 16.70 406 LEU K O 1
ATOM 12798 N N . ARG C 1 407 ? 25.589 49.336 19.072 1.00 16.85 407 ARG K N 1
ATOM 12799 C CA . ARG C 1 407 ? 24.571 49.943 18.234 1.00 17.86 407 ARG K CA 1
ATOM 12800 C C . ARG C 1 407 ? 23.789 50.949 19.083 1.00 16.98 407 ARG K C 1
ATOM 12801 O O . ARG C 1 407 ? 23.725 50.832 20.327 1.00 16.52 407 ARG K O 1
ATOM 12809 N N . GLY C 1 408 ? 23.197 51.917 18.407 1.00 16.94 408 GLY K N 1
ATOM 12810 C CA . GLY C 1 408 ? 22.391 52.928 19.063 1.00 18.86 408 GLY K CA 1
ATOM 12811 C C . GLY C 1 408 ? 20.975 52.486 19.381 1.00 18.14 408 GLY K C 1
ATOM 12812 O O . GLY C 1 408 ? 20.692 51.991 20.482 1.00 17.88 408 GLY K O 1
ATOM 12813 N N . GLU C 1 409 ? 20.084 52.637 18.402 1.00 17.32 409 GLU K N 1
ATOM 12814 C CA . GLU C 1 409 ? 18.681 52.290 18.591 1.00 16.16 409 GLU K CA 1
ATOM 12815 C C . GLU C 1 409 ? 18.439 50.794 18.607 1.00 14.36 409 GLU K C 1
ATOM 12816 O O . GLU C 1 409 ? 19.250 50.020 18.127 1.00 12.90 409 GLU K O 1
ATOM 12822 N N . ALA C 1 410 ? 17.321 50.398 19.197 1.00 13.95 410 ALA K N 1
ATOM 12823 C CA . ALA C 1 410 ? 16.939 49.001 19.326 1.00 15.68 410 ALA K CA 1
ATOM 12824 C C . ALA C 1 410 ? 16.976 48.265 17.979 1.00 15.69 410 ALA K C 1
ATOM 12825 O O . ALA C 1 410 ? 17.247 47.072 17.926 1.00 17.90 410 ALA K O 1
ATOM 12827 N N . ASN C 1 411 ? 16.696 48.961 16.890 1.00 13.61 411 ASN K N 1
ATOM 12828 C CA . ASN C 1 411 ? 16.739 48.276 15.608 1.00 14.89 411 ASN K CA 1
ATOM 12829 C C . ASN C 1 411 ? 17.562 49.017 14.561 1.00 15.03 411 ASN K C 1
ATOM 12830 O O . ASN C 1 411 ? 17.353 48.860 13.367 1.00 13.54 411 ASN K O 1
ATOM 12835 N N . VAL C 1 412 ? 18.507 49.833 15.011 1.00 15.38 412 VAL K N 1
ATOM 12836 C CA . VAL C 1 412 ? 19.379 50.462 14.014 1.00 15.96 412 VAL K CA 1
ATOM 12837 C C . VAL C 1 412 ? 20.179 49.382 13.253 1.00 13.87 412 VAL K C 1
ATOM 12838 O O . VAL C 1 412 ? 20.546 49.583 12.107 1.00 14.93 412 VAL K O 1
ATOM 12842 N N . GLN C 1 413 ? 20.417 48.232 13.875 1.00 14.56 413 GLN K N 1
ATOM 12843 C CA . GLN C 1 413 ? 21.118 47.141 13.190 1.00 15.26 413 GLN K CA 1
ATOM 12844 C C . GLN C 1 413 ? 20.246 46.711 12.015 1.00 13.92 413 GLN K C 1
ATOM 12845 O O . GLN C 1 413 ? 20.717 46.626 10.889 1.00 17.58 413 GLN K O 1
ATOM 12851 N N . GLY C 1 414 ? 18.956 46.513 12.268 1.00 14.44 414 GLY K N 1
ATOM 12852 C CA . GLY C 1 414 ? 18.027 46.095 11.224 1.00 14.14 414 GLY K CA 1
ATOM 12853 C C . GLY C 1 414 ? 17.765 47.137 10.136 1.00 15.46 414 GLY K C 1
ATOM 12854 O O . GLY C 1 414 ? 17.696 46.789 8.950 1.00 14.73 414 GLY K O 1
ATOM 12855 N N . SER C 1 415 ? 17.603 48.402 10.533 1.00 15.04 415 SER K N 1
ATOM 12856 C CA . SER C 1 415 ? 17.376 49.467 9.575 1.00 15.70 415 SER K CA 1
ATOM 12857 C C . SER C 1 415 ? 18.580 49.605 8.645 1.00 15.65 415 SER K C 1
ATOM 12858 O O . SER C 1 415 ? 18.445 49.934 7.458 1.00 17.07 415 SER K O 1
ATOM 12861 N N . THR C 1 416 ? 19.762 49.346 9.176 1.00 14.40 416 THR K N 1
ATOM 12862 C CA . THR C 1 416 ? 20.941 49.345 8.340 1.00 15.90 416 THR K CA 1
ATOM 12863 C C . THR C 1 416 ? 20.948 48.077 7.494 1.00 15.48 416 THR K C 1
ATOM 12864 O O . THR C 1 416 ? 21.213 48.120 6.286 1.00 14.45 416 THR K O 1
ATOM 12868 N N . ASP C 1 417 ? 20.685 46.945 8.130 1.00 14.16 417 ASP K N 1
ATOM 12869 C CA . ASP C 1 417 ? 20.675 45.710 7.363 1.00 14.43 417 ASP K CA 1
ATOM 12870 C C . ASP C 1 417 ? 19.659 45.833 6.229 1.00 13.60 417 ASP K C 1
ATOM 12871 O O . ASP C 1 417 ? 19.817 45.228 5.188 1.00 12.69 417 ASP K O 1
ATOM 12876 N N . HIS C 1 418 ? 18.617 46.631 6.443 1.00 14.05 418 HIS K N 1
ATOM 12877 C CA . HIS C 1 418 ? 17.553 46.734 5.461 1.00 13.62 418 HIS K CA 1
ATOM 12878 C C . HIS C 1 418 ? 17.707 47.925 4.524 1.00 14.06 418 HIS K C 1
ATOM 12879 O O . HIS C 1 418 ? 16.766 48.392 3.904 1.00 14.85 418 HIS K O 1
ATOM 12886 N N . GLY C 1 419 ? 18.935 48.396 4.411 1.00 14.24 419 GLY K N 1
ATOM 12887 C CA . GLY C 1 419 ? 19.270 49.360 3.379 1.00 15.14 419 GLY K CA 1
ATOM 12888 C C . GLY C 1 419 ? 18.552 50.686 3.375 1.00 15.20 419 GLY K C 1
ATOM 12889 O O . GLY C 1 419 ? 18.259 51.218 2.307 1.00 16.50 419 GLY K O 1
ATOM 12890 N N . LEU C 1 420 ? 18.273 51.223 4.561 1.00 14.81 420 LEU K N 1
ATOM 12891 C CA . LEU C 1 420 ? 17.698 52.554 4.645 1.00 13.99 420 LEU K CA 1
ATOM 12892 C C . LEU C 1 420 ? 18.797 53.640 4.577 1.00 14.47 420 LEU K C 1
ATOM 12893 O O . LEU C 1 420 ? 18.759 54.635 5.310 1.00 13.05 420 LEU K O 1
ATOM 12898 N N . LEU C 1 421 ? 19.779 53.415 3.699 1.00 15.38 421 LEU K N 1
ATOM 12899 C CA . LEU C 1 421 ? 20.880 54.349 3.451 1.00 15.68 421 LEU K CA 1
ATOM 12900 C C . LEU C 1 421 ? 21.074 54.484 1.939 1.00 15.39 421 LEU K C 1
ATOM 12901 O O . LEU C 1 421 ? 20.798 53.549 1.200 1.00 14.31 421 LEU K O 1
ATOM 12906 N N . MET C 1 422 ? 21.578 55.626 1.488 1.00 13.61 422 MET K N 1
ATOM 12907 C CA . MET C 1 422 ? 21.591 55.914 0.059 1.00 14.25 422 MET K CA 1
ATOM 12908 C C . MET C 1 422 ? 22.522 55.052 -0.730 1.00 13.50 422 MET K C 1
ATOM 12909 O O . MET C 1 422 ? 22.291 54.830 -1.915 1.00 14.97 422 MET K O 1
ATOM 12914 N N . HIS C 1 423 ? 23.561 54.557 -0.072 1.00 13.12 423 HIS K N 1
ATOM 12915 C CA . HIS C 1 423 ? 24.610 53.815 -0.776 1.00 15.17 423 HIS K CA 1
ATOM 12916 C C . HIS C 1 423 ? 24.453 52.297 -0.783 1.00 14.63 423 HIS K C 1
ATOM 12917 O O . HIS C 1 423 ? 25.223 51.614 -1.484 1.00 15.13 423 HIS K O 1
ATOM 12924 N N . ILE C 1 424 ? 23.501 51.770 -0.014 1.00 13.07 424 ILE K N 1
ATOM 12925 C CA . ILE C 1 424 ? 23.268 50.310 0.010 1.00 15.41 424 ILE K CA 1
ATOM 12926 C C . ILE C 1 424 ? 21.797 49.894 -0.052 1.00 16.29 424 ILE K C 1
ATOM 12927 O O . ILE C 1 424 ? 20.904 50.581 0.492 1.00 16.96 424 ILE K O 1
ATOM 12932 N N . TYR C 1 425 ? 21.569 48.761 -0.715 1.00 14.86 425 TYR K N 1
ATOM 12933 C CA . TYR C 1 425 ? 20.265 48.084 -0.687 1.00 14.96 425 TYR K CA 1
ATOM 12934 C C . TYR C 1 425 ? 20.369 47.166 0.512 1.00 14.42 425 TYR K C 1
ATOM 12935 O O . TYR C 1 425 ? 21.463 46.974 1.056 1.00 15.22 425 TYR K O 1
ATOM 12944 N N . PRO C 1 426 ? 19.246 46.595 0.928 1.00 14.60 426 PRO K N 1
ATOM 12945 C CA . PRO C 1 426 ? 19.247 45.573 1.963 1.00 14.83 426 PRO K CA 1
ATOM 12946 C C . PRO C 1 426 ? 20.327 44.534 1.675 1.00 14.95 426 PRO K C 1
ATOM 12947 O O . PRO C 1 426 ? 20.500 44.062 0.524 1.00 14.85 426 PRO K O 1
ATOM 12951 N N . GLY C 1 427 ? 21.044 44.166 2.721 1.00 13.08 427 GLY K N 1
ATOM 12952 C CA . GLY C 1 427 ? 22.084 43.159 2.611 1.00 14.47 427 GLY K CA 1
ATOM 12953 C C . GLY C 1 427 ? 23.438 43.727 2.199 1.00 15.29 427 GLY K C 1
ATOM 12954 O O . GLY C 1 427 ? 24.304 42.995 1.704 1.00 14.75 427 GLY K O 1
ATOM 12955 N N . TYR C 1 428 ? 23.628 45.029 2.390 1.00 14.39 428 TYR K N 1
ATOM 12956 C CA . TYR C 1 428 ? 24.908 45.654 2.058 1.00 15.22 428 TYR K CA 1
ATOM 12957 C C . TYR C 1 428 ? 25.333 45.520 0.592 1.00 16.03 428 TYR K C 1
ATOM 12958 O O . TYR C 1 428 ? 26.510 45.323 0.294 1.00 16.92 428 TYR K O 1
ATOM 12967 N N . LEU C 1 429 ? 24.377 45.650 -0.317 1.00 15.91 429 LEU K N 1
ATOM 12968 C CA . LEU C 1 429 ? 24.660 45.539 -1.743 1.00 15.84 429 LEU K CA 1
ATOM 12969 C C . LEU C 1 429 ? 24.698 46.957 -2.226 1.00 14.86 429 LEU K C 1
ATOM 12970 O O . LEU C 1 429 ? 23.752 47.681 -2.022 1.00 15.28 429 LEU K O 1
ATOM 12975 N N . GLY C 1 430 ? 25.808 47.375 -2.828 1.00 15.22 430 GLY K N 1
ATOM 12976 C CA . GLY C 1 430 ? 25.932 48.756 -3.273 1.00 14.21 430 GLY K CA 1
ATOM 12977 C C . GLY C 1 430 ? 24.815 49.193 -4.201 1.00 14.80 430 GLY K C 1
ATOM 12978 O O . GLY C 1 430 ? 24.417 48.456 -5.099 1.00 14.15 430 GLY K O 1
ATOM 12979 N N . THR C 1 431 ? 24.343 50.424 -4.036 1.00 14.47 431 THR K N 1
ATOM 12980 C CA . THR C 1 431 ? 23.285 50.900 -4.908 1.00 13.94 431 THR K CA 1
ATOM 12981 C C . THR C 1 431 ? 23.745 51.223 -6.307 1.00 15.05 431 THR K C 1
ATOM 12982 O O . THR C 1 431 ? 24.902 51.576 -6.521 1.00 14.25 431 THR K O 1
ATOM 12986 N N . ALA C 1 432 ? 22.813 51.115 -7.250 1.00 14.62 432 ALA K N 1
ATOM 12987 C CA . ALA C 1 432 ? 23.080 51.391 -8.645 1.00 15.42 432 ALA K CA 1
ATOM 12988 C C . ALA C 1 432 ? 23.483 52.847 -8.866 1.00 15.84 432 ALA K C 1
ATOM 12989 O O . ALA C 1 432 ? 22.935 53.756 -8.236 1.00 16.27 432 ALA K O 1
ATOM 12991 N N . ARG C 1 433 ? 24.433 53.046 -9.780 1.00 16.88 433 ARG K N 1
ATOM 12992 C CA . ARG C 1 433 ? 24.883 54.380 -10.187 1.00 16.31 433 ARG K CA 1
ATOM 12993 C C . ARG C 1 433 ? 24.742 54.574 -11.700 1.00 16.59 433 ARG K C 1
ATOM 12994 O O . ARG C 1 433 ? 24.648 53.598 -12.463 1.00 16.74 433 ARG K O 1
ATOM 13002 N N . ALA C 1 434 ? 24.736 55.836 -12.123 1.00 15.31 434 ALA K N 1
ATOM 13003 C CA . ALA C 1 434 ? 24.437 56.185 -13.513 1.00 17.21 434 ALA K CA 1
ATOM 13004 C C . ALA C 1 434 ? 25.354 55.500 -14.523 1.00 17.84 434 ALA K C 1
ATOM 13005 O O . ALA C 1 434 ? 24.924 55.117 -15.605 1.00 19.71 434 ALA K O 1
ATOM 13007 N N . SER C 1 435 ? 26.605 55.309 -14.153 1.00 18.69 435 SER K N 1
ATOM 13008 C CA . SER C 1 435 ? 27.559 54.715 -15.087 1.00 20.61 435 SER K CA 1
ATOM 13009 C C . SER C 1 435 ? 27.622 53.189 -14.999 1.00 20.17 435 SER K C 1
ATOM 13010 O O . SER C 1 435 ? 28.590 52.589 -15.446 1.00 20.93 435 SER K O 1
ATOM 13013 N N . ILE C 1 436 ? 26.583 52.587 -14.419 1.00 20.94 436 ILE K N 1
ATOM 13014 C CA . ILE C 1 436 ? 26.407 51.139 -14.366 1.00 21.04 436 ILE K CA 1
ATOM 13015 C C . ILE C 1 436 ? 25.057 50.835 -15.044 1.00 21.44 436 ILE K C 1
ATOM 13016 O O . ILE C 1 436 ? 24.054 50.556 -14.372 1.00 21.23 436 ILE K O 1
ATOM 13021 N N . PRO C 1 437 ? 25.042 50.876 -16.373 1.00 20.68 437 PRO K N 1
ATOM 13022 C CA . PRO C 1 437 ? 23.795 50.796 -17.136 1.00 21.05 437 PRO K CA 1
ATOM 13023 C C . PRO C 1 437 ? 23.146 49.425 -17.216 1.00 20.15 437 PRO K C 1
ATOM 13024 O O . PRO C 1 437 ? 21.947 49.377 -17.472 1.00 20.55 437 PRO K O 1
ATOM 13028 N N . THR C 1 438 ? 23.897 48.343 -17.021 1.00 19.45 438 THR K N 1
ATOM 13029 C CA . THR C 1 438 ? 23.299 47.013 -17.113 1.00 18.82 438 THR K CA 1
ATOM 13030 C C . THR C 1 438 ? 23.587 46.176 -15.896 1.00 18.02 438 THR K C 1
ATOM 13031 O O . THR C 1 438 ? 24.596 46.367 -15.220 1.00 17.40 438 THR K O 1
ATOM 13035 N N . TYR C 1 439 ? 22.706 45.209 -15.675 1.00 17.90 439 TYR K N 1
ATOM 13036 C CA . TYR C 1 439 ? 22.813 44.308 -14.552 1.00 16.41 439 TYR K CA 1
ATOM 13037 C C . TYR C 1 439 ? 24.109 43.515 -14.561 1.00 15.49 439 TYR K C 1
ATOM 13038 O O . TYR C 1 439 ? 24.687 43.253 -13.512 1.00 14.64 439 TYR K O 1
ATOM 13047 N N . GLU C 1 440 ? 24.585 43.144 -15.750 1.00 17.07 440 GLU K N 1
ATOM 13048 C CA . GLU C 1 440 ? 25.843 42.410 -15.847 1.00 17.17 440 GLU K CA 1
ATOM 13049 C C . GLU C 1 440 ? 27.014 43.275 -15.391 1.00 16.38 440 GLU K C 1
ATOM 13050 O O . GLU C 1 440 ? 27.977 42.802 -14.785 1.00 16.28 440 GLU K O 1
ATOM 13056 N N . GLU C 1 441 ? 26.950 44.559 -15.677 1.00 16.66 441 GLU K N 1
ATOM 13057 C CA . GLU C 1 441 ? 28.042 45.405 -15.217 1.00 17.03 441 GLU K CA 1
ATOM 13058 C C . GLU C 1 441 ? 27.918 45.583 -13.703 1.00 14.52 441 GLU K C 1
ATOM 13059 O O . GLU C 1 441 ? 28.924 45.678 -13.001 1.00 12.89 441 GLU K O 1
ATOM 13065 N N . TYR C 1 442 ? 26.677 45.615 -13.216 1.00 14.16 442 TYR K N 1
ATOM 13066 C CA . TYR C 1 442 ? 26.433 45.770 -11.781 1.00 13.62 442 TYR K CA 1
ATOM 13067 C C . TYR C 1 442 ? 27.029 44.586 -11.021 1.00 14.26 442 TYR K C 1
ATOM 13068 O O . TYR C 1 442 ? 27.801 44.766 -10.071 1.00 13.50 442 TYR K O 1
ATOM 13077 N N . THR C 1 443 ? 26.712 43.364 -11.445 1.00 14.43 443 THR K N 1
ATOM 13078 C CA . THR C 1 443 ? 27.273 42.234 -10.721 1.00 15.47 443 THR K CA 1
ATOM 13079 C C . THR C 1 443 ? 28.771 42.124 -10.908 1.00 15.53 443 THR K C 1
ATOM 13080 O O . THR C 1 443 ? 29.455 41.725 -10.002 1.00 15.09 443 THR K O 1
ATOM 13084 N N . LYS C 1 444 ? 29.284 42.460 -12.085 1.00 16.41 444 LYS K N 1
ATOM 13085 C CA . LYS C 1 444 ? 30.718 42.376 -12.263 1.00 18.16 444 LYS K CA 1
ATOM 13086 C C . LYS C 1 444 ? 31.425 43.346 -11.330 1.00 18.64 444 LYS K C 1
ATOM 13087 O O . LYS C 1 444 ? 32.479 43.039 -10.776 1.00 19.72 444 LYS K O 1
ATOM 13093 N N . LYS C 1 445 ? 30.840 44.517 -11.132 1.00 19.43 445 LYS K N 1
ATOM 13094 C CA . LYS C 1 445 ? 31.485 45.496 -10.282 1.00 19.29 445 LYS K CA 1
ATOM 13095 C C . LYS C 1 445 ? 31.575 45.051 -8.828 1.00 19.19 445 LYS K C 1
ATOM 13096 O O . LYS C 1 445 ? 32.624 45.177 -8.180 1.00 19.16 445 LYS K O 1
ATOM 13102 N N . PHE C 1 446 ? 30.480 44.523 -8.307 1.00 17.81 446 PHE K N 1
ATOM 13103 C CA . PHE C 1 446 ? 30.435 44.203 -6.885 1.00 18.60 446 PHE K CA 1
ATOM 13104 C C . PHE C 1 446 ? 30.823 42.802 -6.471 1.00 18.74 446 PHE K C 1
ATOM 13105 O O . PHE C 1 446 ? 30.677 42.438 -5.301 1.00 20.96 446 PHE K O 1
ATOM 13113 N N . THR C 1 447 ? 31.347 42.018 -7.407 1.00 19.23 447 THR K N 1
ATOM 13114 C CA . THR C 1 447 ? 31.744 40.655 -7.080 1.00 19.34 447 THR K CA 1
ATOM 13115 C C . THR C 1 447 ? 33.262 40.510 -7.078 1.00 20.30 447 THR K C 1
ATOM 13116 O O . THR C 1 447 ? 33.870 40.436 -8.138 1.00 20.86 447 THR K O 1
ATOM 13120 N N . PRO C 1 448 ? 33.845 40.384 -5.889 1.00 21.76 448 PRO K N 1
ATOM 13121 C CA . PRO C 1 448 ? 35.298 40.301 -5.703 1.00 22.76 448 PRO K CA 1
ATOM 13122 C C . PRO C 1 448 ? 35.816 38.971 -6.160 1.00 23.95 448 PRO K C 1
ATOM 13123 O O . PRO C 1 448 ? 35.136 37.945 -6.027 1.00 24.40 448 PRO K O 1
ATOM 13127 N N . VAL C 1 449 ? 37.040 38.993 -6.660 1.00 24.37 449 VAL K N 1
ATOM 13128 C CA . VAL C 1 449 ? 37.683 37.823 -7.192 1.00 25.77 449 VAL K CA 1
ATOM 13129 C C . VAL C 1 449 ? 38.962 37.522 -6.406 1.00 26.63 449 VAL K C 1
ATOM 13130 O O . VAL C 1 449 ? 39.757 38.421 -6.100 1.00 28.05 449 VAL K O 1
ATOM 13134 N N . SER C 1 450 ? 39.166 36.254 -6.084 1.00 26.92 450 SER K N 1
ATOM 13135 C CA . SER C 1 450 ? 40.411 35.825 -5.463 1.00 25.89 450 SER K CA 1
ATOM 13136 C C . SER C 1 450 ? 40.777 34.473 -6.056 1.00 25.42 450 SER K C 1
ATOM 13137 O O . SER C 1 450 ? 39.942 33.573 -6.116 1.00 24.56 450 SER K O 1
ATOM 13140 N N . LYS C 1 451 ? 42.013 34.320 -6.506 1.00 24.83 451 LYS K N 1
ATOM 13141 C CA . LYS C 1 451 ? 42.410 33.044 -7.083 1.00 25.53 451 LYS K CA 1
ATOM 13142 C C . LYS C 1 451 ? 43.115 32.196 -6.041 1.00 24.08 451 LYS K C 1
ATOM 13143 O O . LYS C 1 451 ? 43.872 31.300 -6.371 1.00 26.69 451 LYS K O 1
ATOM 13149 N N . ASP C 1 452 ? 42.876 32.495 -4.778 1.00 21.70 452 ASP K N 1
ATOM 13150 C CA . ASP C 1 452 ? 43.485 31.744 -3.706 1.00 20.77 452 ASP K CA 1
ATOM 13151 C C . ASP C 1 452 ? 42.453 30.752 -3.176 1.00 19.50 452 ASP K C 1
ATOM 13152 O O . ASP C 1 452 ? 41.472 31.166 -2.574 1.00 19.08 452 ASP K O 1
ATOM 13157 N N . PRO C 1 453 ? 42.695 29.448 -3.355 1.00 18.08 453 PRO K N 1
ATOM 13158 C CA . PRO C 1 453 ? 41.713 28.424 -2.998 1.00 18.43 453 PRO K CA 1
ATOM 13159 C C . PRO C 1 453 ? 41.576 28.272 -1.503 1.00 17.91 453 PRO K C 1
ATOM 13160 O O . PRO C 1 453 ? 40.619 27.675 -1.052 1.00 19.78 453 PRO K O 1
ATOM 13164 N N . GLN C 1 454 ? 42.512 28.805 -0.729 1.00 17.69 454 GLN K N 1
ATOM 13165 C CA . GLN C 1 454 ? 42.377 28.718 0.722 1.00 16.90 454 GLN K CA 1
ATOM 13166 C C . GLN C 1 454 ? 41.537 29.867 1.252 1.00 15.28 454 GLN K C 1
ATOM 13167 O O . GLN C 1 454 ? 41.221 29.938 2.451 1.00 15.77 454 GLN K O 1
ATOM 13173 N N . SER C 1 455 ? 41.150 30.775 0.367 1.00 14.32 455 SER K N 1
ATOM 13174 C CA . SER C 1 455 ? 40.330 31.910 0.790 1.00 14.22 455 SER K CA 1
ATOM 13175 C C . SER C 1 455 ? 38.856 31.704 0.479 1.00 13.96 455 SER K C 1
ATOM 13176 O O . SER C 1 455 ? 38.492 31.500 -0.676 1.00 13.79 455 SER K O 1
ATOM 13179 N N . ALA C 1 456 ? 38.006 31.737 1.508 1.00 14.08 456 ALA K N 1
ATOM 13180 C CA . ALA C 1 456 ? 36.561 31.613 1.301 1.00 15.45 456 ALA K CA 1
ATOM 13181 C C . ALA C 1 456 ? 36.020 32.713 0.378 1.00 15.33 456 ALA K C 1
ATOM 13182 O O . ALA C 1 456 ? 35.160 32.443 -0.475 1.00 16.83 456 ALA K O 1
ATOM 13184 N N . ASN C 1 457 ? 36.526 33.943 0.560 1.00 15.32 457 ASN K N 1
ATOM 13185 C CA . ASN C 1 457 ? 36.120 35.115 -0.227 1.00 13.90 457 ASN K CA 1
ATOM 13186 C C . ASN C 1 457 ? 34.613 35.109 -0.450 1.00 15.38 457 ASN K C 1
ATOM 13187 O O . ASN C 1 457 ? 34.127 35.099 -1.583 1.00 15.26 457 ASN K O 1
ATOM 13192 N N . TRP C 1 458 ? 33.882 35.136 0.662 1.00 15.96 458 TRP K N 1
ATOM 13193 C CA . TRP C 1 458 ? 32.436 34.936 0.651 1.00 17.79 458 TRP K CA 1
ATOM 13194 C C . TRP C 1 458 ? 31.629 35.859 -0.260 1.00 17.42 458 TRP K C 1
ATOM 13195 O O . TRP C 1 458 ? 30.610 35.442 -0.784 1.00 18.66 458 TRP K O 1
ATOM 13206 N N . TRP C 1 459 ? 32.079 37.096 -0.449 1.00 16.73 459 TRP K N 1
ATOM 13207 C CA . TRP C 1 459 ? 31.368 38.017 -1.333 1.00 16.65 459 TRP K CA 1
ATOM 13208 C C . TRP C 1 459 ? 31.359 37.578 -2.803 1.00 16.98 459 TRP K C 1
ATOM 13209 O O . TRP C 1 459 ? 30.705 38.198 -3.624 1.00 16.55 459 TRP K O 1
ATOM 13220 N N . SER C 1 460 ? 32.120 36.545 -3.141 1.00 16.34 460 SER K N 1
ATOM 13221 C CA . SER C 1 460 ? 32.050 35.978 -4.481 1.00 17.30 460 SER K CA 1
ATOM 13222 C C . SER C 1 460 ? 30.613 35.537 -4.761 1.00 16.99 460 SER K C 1
ATOM 13223 O O . SER C 1 460 ? 30.214 35.424 -5.902 1.00 17.76 460 SER K O 1
ATOM 13226 N N . ASN C 1 461 ? 29.837 35.334 -3.702 1.00 16.94 461 ASN K N 1
ATOM 13227 C CA . ASN C 1 461 ? 28.419 34.995 -3.826 1.00 17.82 461 ASN K CA 1
ATOM 13228 C C . ASN C 1 461 ? 27.503 36.186 -4.143 1.00 16.70 461 ASN K C 1
ATOM 13229 O O . ASN C 1 461 ? 26.310 36.003 -4.331 1.00 17.58 461 ASN K O 1
ATOM 13234 N N . PHE C 1 462 ? 28.065 37.391 -4.232 1.00 15.35 462 PHE K N 1
ATOM 13235 C CA . PHE C 1 462 ? 27.279 38.589 -4.580 1.00 15.42 462 PHE K CA 1
ATOM 13236 C C . PHE C 1 462 ? 26.082 38.430 -5.541 1.00 16.23 462 PHE K C 1
ATOM 13237 O O . PHE C 1 462 ? 24.977 38.878 -5.228 1.00 15.41 462 PHE K O 1
ATOM 13245 N N . PRO C 1 463 ? 26.282 37.832 -6.714 1.00 16.16 463 PRO K N 1
ATOM 13246 C CA . PRO C 1 463 ? 25.214 37.763 -7.713 1.00 15.20 463 PRO K CA 1
ATOM 13247 C C . PRO C 1 463 ? 23.980 36.997 -7.249 1.00 15.14 463 PRO K C 1
ATOM 13248 O O . PRO C 1 463 ? 22.877 37.265 -7.726 1.00 15.23 463 PRO K O 1
ATOM 13252 N N . LYS C 1 464 ? 24.164 36.057 -6.335 1.00 14.37 464 LYS K N 1
ATOM 13253 C CA . LYS C 1 464 ? 23.040 35.347 -5.758 1.00 15.62 464 LYS K CA 1
ATOM 13254 C C . LYS C 1 464 ? 22.190 36.293 -4.934 1.00 13.95 464 LYS K C 1
ATOM 13255 O O . LYS C 1 464 ? 20.978 36.151 -4.881 1.00 14.83 464 LYS K O 1
ATOM 13261 N N . TYR C 1 465 ? 22.838 37.237 -4.258 1.00 14.58 465 TYR K N 1
ATOM 13262 C CA . TYR C 1 465 ? 22.155 38.165 -3.372 1.00 13.93 465 TYR K CA 1
ATOM 13263 C C . TYR C 1 465 ? 21.462 39.297 -4.126 1.00 13.98 465 TYR K C 1
ATOM 13264 O O . TYR C 1 465 ? 20.335 39.620 -3.832 1.00 13.63 465 TYR K O 1
ATOM 13273 N N . SER C 1 466 ? 22.123 39.857 -5.126 1.00 14.95 466 SER K N 1
ATOM 13274 C CA . SER C 1 466 ? 21.516 40.880 -5.940 1.00 14.03 466 SER K CA 1
ATOM 13275 C C . SER C 1 466 ? 20.328 40.302 -6.715 1.00 13.77 466 SER K C 1
ATOM 13276 O O . SER C 1 466 ? 19.285 40.940 -6.811 1.00 12.77 466 SER K O 1
ATOM 13279 N N . ALA C 1 467 ? 20.473 39.100 -7.265 1.00 13.20 467 ALA K N 1
ATOM 13280 C CA . ALA C 1 467 ? 19.335 38.509 -7.982 1.00 13.76 467 ALA K CA 1
ATOM 13281 C C . ALA C 1 467 ? 18.141 38.297 -7.041 1.00 14.58 467 ALA K C 1
ATOM 13282 O O . ALA C 1 467 ? 16.989 38.618 -7.379 1.00 15.29 467 ALA K O 1
ATOM 13284 N N . SER C 1 468 ? 18.428 37.769 -5.858 1.00 14.03 468 SER K N 1
ATOM 13285 C CA . SER C 1 468 ? 17.392 37.479 -4.870 1.00 14.16 468 SER K CA 1
ATOM 13286 C C . SER C 1 468 ? 16.718 38.741 -4.348 1.00 13.52 468 SER K C 1
ATOM 13287 O O . SER C 1 468 ? 15.515 38.766 -4.163 1.00 12.83 468 SER K O 1
ATOM 13290 N N . TYR C 1 469 ? 17.488 39.796 -4.132 1.00 14.82 469 TYR K N 1
ATOM 13291 C CA . TYR C 1 469 ? 16.894 41.069 -3.720 1.00 14.56 469 TYR K CA 1
ATOM 13292 C C . TYR C 1 469 ? 15.948 41.634 -4.782 1.00 15.01 469 TYR K C 1
ATOM 13293 O O . TYR C 1 469 ? 14.802 42.010 -4.490 1.00 15.34 469 TYR K O 1
ATOM 13302 N N . ILE C 1 470 ? 16.439 41.710 -6.010 1.00 13.98 470 ILE K N 1
ATOM 13303 C CA . ILE C 1 470 ? 15.657 42.230 -7.120 1.00 14.85 470 ILE K CA 1
ATOM 13304 C C . ILE C 1 470 ? 14.357 41.450 -7.354 1.00 14.40 470 ILE K C 1
ATOM 13305 O O . ILE C 1 470 ? 13.294 42.043 -7.545 1.00 14.46 470 ILE K O 1
ATOM 13310 N N . LYS C 1 471 ? 14.440 40.124 -7.296 1.00 13.58 471 LYS K N 1
ATOM 13311 C CA . LYS C 1 471 ? 13.265 39.295 -7.447 1.00 13.90 471 LYS K CA 1
ATOM 13312 C C . LYS C 1 471 ? 12.300 39.448 -6.268 1.00 14.63 471 LYS K C 1
ATOM 13313 O O . LYS C 1 471 ? 11.095 39.309 -6.440 1.00 15.29 471 LYS K O 1
ATOM 13319 N N . SER C 1 472 ? 12.815 39.726 -5.080 1.00 13.77 472 SER K N 1
ATOM 13320 C CA . SER C 1 472 ? 11.925 39.936 -3.942 1.00 13.34 472 SER K CA 1
ATOM 13321 C C . SER C 1 472 ? 10.978 41.120 -4.216 1.00 13.11 472 SER K C 1
ATOM 13322 O O . SER C 1 472 ? 9.888 41.196 -3.657 1.00 13.45 472 SER K O 1
ATOM 13326 N N . MET C 1 473 ? 11.385 42.017 -5.101 1.00 14.67 473 MET K N 1
ATOM 13327 C CA . MET C 1 473 ? 10.614 43.225 -5.382 1.00 14.91 473 MET K CA 1
ATOM 13328 C C . MET C 1 473 ? 9.827 43.160 -6.670 1.00 14.70 473 MET K C 1
ATOM 13329 O O . MET C 1 473 ? 8.687 43.613 -6.728 1.00 15.45 473 MET K O 1
ATOM 13338 N N . TRP C 1 474 ? 10.460 42.624 -7.712 1.00 14.34 474 TRP K N 1
ATOM 13339 C CA . TRP C 1 474 ? 9.838 42.510 -9.006 1.00 14.88 474 TRP K CA 1
ATOM 13340 C C . TRP C 1 474 ? 10.020 41.057 -9.467 1.00 14.95 474 TRP K C 1
ATOM 13341 O O . TRP C 1 474 ? 10.801 40.755 -10.358 1.00 15.55 474 TRP K O 1
ATOM 13352 N N . PRO C 1 475 ? 9.294 40.159 -8.831 1.00 16.09 475 PRO K N 1
ATOM 13353 C CA . PRO C 1 475 ? 9.479 38.724 -9.039 1.00 16.70 475 PRO K CA 1
ATOM 13354 C C . PRO C 1 475 ? 9.156 38.281 -10.461 1.00 19.07 475 PRO K C 1
ATOM 13355 O O . PRO C 1 475 ? 9.687 37.274 -10.940 1.00 18.18 475 PRO K O 1
ATOM 13359 N N . ASP C 1 476 ? 8.323 39.045 -11.138 1.00 20.33 476 ASP K N 1
ATOM 13360 C CA . ASP C 1 476 ? 7.898 38.619 -12.466 1.00 25.06 476 ASP K CA 1
ATOM 13361 C C . ASP C 1 476 ? 8.668 39.257 -13.600 1.00 24.93 476 ASP K C 1
ATOM 13362 O O . ASP C 1 476 ? 8.465 38.913 -14.761 1.00 26.16 476 ASP K O 1
ATOM 13367 N N . ALA C 1 477 ? 9.571 40.175 -13.269 1.00 24.41 477 ALA K N 1
ATOM 13368 C CA . ALA C 1 477 ? 10.382 40.814 -14.296 1.00 23.41 477 ALA K CA 1
ATOM 13369 C C . ALA C 1 477 ? 11.650 40.014 -14.484 1.00 23.17 477 ALA K C 1
ATOM 13370 O O . ALA C 1 477 ? 12.072 39.289 -13.581 1.00 22.16 477 ALA K O 1
ATOM 13372 N N . ASP C 1 478 ? 12.258 40.091 -15.660 1.00 23.28 478 ASP K N 1
ATOM 13373 C CA . ASP C 1 478 ? 13.550 39.440 -15.753 1.00 24.02 478 ASP K CA 1
ATOM 13374 C C . ASP C 1 478 ? 14.550 40.370 -15.076 1.00 22.57 478 ASP K C 1
ATOM 13375 O O . ASP C 1 478 ? 14.270 41.551 -14.862 1.00 21.47 478 ASP K O 1
ATOM 13380 N N . LEU C 1 479 ? 15.692 39.830 -14.693 1.00 22.11 479 LEU K N 1
ATOM 13381 C CA . LEU C 1 479 ? 16.672 40.616 -13.950 1.00 21.32 479 LEU K CA 1
ATOM 13382 C C . LEU C 1 479 ? 17.166 41.855 -14.669 1.00 21.27 479 LEU K C 1
ATOM 13383 O O . LEU C 1 479 ? 17.389 42.878 -14.034 1.00 19.15 479 LEU K O 1
ATOM 13388 N N . ASN C 1 480 ? 17.365 41.766 -15.986 1.00 21.39 480 ASN K N 1
ATOM 13389 C CA . ASN C 1 480 ? 17.907 42.913 -16.704 1.00 22.28 480 ASN K CA 1
ATOM 13390 C C . ASN C 1 480 ? 16.905 44.017 -16.659 1.00 21.93 480 ASN K C 1
ATOM 13391 O O . ASN C 1 480 ? 17.238 45.169 -16.396 1.00 23.11 480 ASN K O 1
ATOM 13396 N N . GLU C 1 481 ? 15.671 43.626 -16.941 1.00 20.79 481 GLU K N 1
ATOM 13397 C CA . GLU C 1 481 ? 14.509 44.491 -16.930 1.00 20.18 481 GLU K CA 1
ATOM 13398 C C . GLU C 1 481 ? 14.362 45.133 -15.544 1.00 18.63 481 GLU K C 1
ATOM 13399 O O . GLU C 1 481 ? 14.400 46.360 -15.399 1.00 18.33 481 GLU K O 1
ATOM 13410 N N . ALA C 1 482 ? 14.245 44.304 -14.520 1.00 17.21 482 ALA K N 1
ATOM 13411 C CA . ALA C 1 482 ? 14.067 44.804 -13.154 1.00 16.74 482 ALA K CA 1
ATOM 13412 C C . ALA C 1 482 ? 15.244 45.656 -12.659 1.00 16.83 482 ALA K C 1
ATOM 13413 O O . ALA C 1 482 ? 15.049 46.601 -11.897 1.00 15.63 482 ALA K O 1
ATOM 13415 N N . TYR C 1 483 ? 16.463 45.315 -13.068 1.00 16.49 483 TYR K N 1
ATOM 13416 C CA . TYR C 1 483 ? 17.623 46.134 -12.705 1.00 16.91 483 TYR K CA 1
ATOM 13417 C C . TYR C 1 483 ? 17.428 47.574 -13.185 1.00 16.45 483 TYR K C 1
ATOM 13418 O O . TYR C 1 483 ? 17.762 48.538 -12.482 1.00 18.08 483 TYR K O 1
ATOM 13427 N N . GLY C 1 484 ? 16.844 47.725 -14.362 1.00 17.79 484 GLY K N 1
ATOM 13428 C CA . GLY C 1 484 ? 16.581 49.048 -14.906 1.00 17.36 484 GLY K CA 1
ATOM 13429 C C . GLY C 1 484 ? 15.536 49.833 -14.120 1.00 16.60 484 GLY K C 1
ATOM 13430 O O . GLY C 1 484 ? 15.453 51.050 -14.273 1.00 16.09 484 GLY K O 1
ATOM 13431 N N . TYR C 1 485 ? 14.755 49.145 -13.282 1.00 16.41 485 TYR K N 1
ATOM 13432 C CA . TYR C 1 485 ? 13.725 49.791 -12.453 1.00 17.25 485 TYR K CA 1
ATOM 13433 C C . TYR C 1 485 ? 14.292 50.448 -11.200 1.00 17.30 485 TYR K C 1
ATOM 13434 O O . TYR C 1 485 ? 13.602 51.216 -10.537 1.00 19.39 485 TYR K O 1
ATOM 13443 N N . LEU C 1 486 ? 15.507 50.078 -10.827 1.00 17.38 486 LEU K N 1
ATOM 13444 C CA . LEU C 1 486 ? 16.150 50.674 -9.667 1.00 16.69 486 LEU K CA 1
ATOM 13445 C C . LEU C 1 486 ? 16.680 52.045 -10.035 1.00 16.23 486 LEU K C 1
ATOM 13446 O O . LEU C 1 486 ? 17.348 52.176 -11.047 1.00 17.79 486 LEU K O 1
ATOM 13451 N N . PRO C 1 487 ? 16.389 53.081 -9.253 1.00 16.01 487 PRO K N 1
ATOM 13452 C CA . PRO C 1 487 ? 16.889 54.412 -9.592 1.00 14.97 487 PRO K CA 1
ATOM 13453 C C . PRO C 1 487 ? 18.419 54.427 -9.474 1.00 15.46 487 PRO K C 1
ATOM 13454 O O . PRO C 1 487 ? 19.005 53.790 -8.588 1.00 14.98 487 PRO K O 1
ATOM 13458 N N . LYS C 1 488 ? 19.064 55.147 -10.380 1.00 16.05 488 LYS K N 1
ATOM 13459 C CA . LYS C 1 488 ? 20.510 55.238 -10.375 1.00 17.23 488 LYS K CA 1
ATOM 13460 C C . LYS C 1 488 ? 20.977 56.638 -9.953 1.00 16.64 488 LYS K C 1
ATOM 13461 O O . LYS C 1 488 ? 20.517 57.649 -10.482 1.00 17.44 488 LYS K O 1
ATOM 13467 N N . GLY C 1 489 ? 21.861 56.685 -8.971 1.00 15.45 489 GLY K N 1
ATOM 13468 C CA . GLY C 1 489 ? 22.358 57.963 -8.502 1.00 15.61 489 GLY K CA 1
ATOM 13469 C C . GLY C 1 489 ? 23.324 58.547 -9.504 1.00 15.50 489 GLY K C 1
ATOM 13470 O O . GLY C 1 489 ? 24.036 57.819 -10.196 1.00 15.88 489 GLY K O 1
ATOM 13471 N N . GLU C 1 490 ? 23.330 59.863 -9.598 1.00 15.06 490 GLU K N 1
ATOM 13472 C CA . GLU C 1 490 ? 24.284 60.562 -10.432 1.00 14.48 490 GLU K CA 1
ATOM 13473 C C . GLU C 1 490 ? 25.685 60.175 -9.984 1.00 15.30 490 GLU K C 1
ATOM 13474 O O . GLU C 1 490 ? 25.943 59.995 -8.802 1.00 13.90 490 GLU K O 1
ATOM 13480 N N . ASP C 1 491 ? 26.588 60.033 -10.947 1.00 16.36 491 ASP K N 1
ATOM 13481 C CA . ASP C 1 491 ? 27.931 59.614 -10.607 1.00 17.98 491 ASP K CA 1
ATOM 13482 C C . ASP C 1 491 ? 28.593 60.673 -9.720 1.00 17.72 491 ASP K C 1
ATOM 13483 O O . ASP C 1 491 ? 28.565 61.869 -10.027 1.00 17.80 491 ASP K O 1
ATOM 13488 N N . GLY C 1 492 ? 29.179 60.213 -8.628 1.00 18.17 492 GLY K N 1
ATOM 13489 C CA . GLY C 1 492 ? 29.931 61.070 -7.731 1.00 20.25 492 GLY K CA 1
ATOM 13490 C C . GLY C 1 492 ? 29.077 61.909 -6.801 1.00 20.28 492 GLY K C 1
ATOM 13491 O O . GLY C 1 492 ? 29.603 62.662 -5.989 1.00 21.37 492 GLY K O 1
ATOM 13492 N N . LYS C 1 493 ? 27.764 61.787 -6.914 1.00 19.47 493 LYS K N 1
ATOM 13493 C CA . LYS C 1 493 ? 26.871 62.597 -6.100 1.00 19.96 493 LYS K CA 1
ATOM 13494 C C . LYS C 1 493 ? 26.507 61.946 -4.753 1.00 18.57 493 LYS K C 1
ATOM 13495 O O . LYS C 1 493 ? 26.110 60.796 -4.702 1.00 17.81 493 LYS K O 1
ATOM 13501 N N . ASP C 1 494 ? 26.661 62.697 -3.666 1.00 18.60 494 ASP K N 1
ATOM 13502 C CA . ASP C 1 494 ? 26.334 62.199 -2.344 1.00 18.08 494 ASP K CA 1
ATOM 13503 C C . ASP C 1 494 ? 24.853 62.502 -2.076 1.00 18.12 494 ASP K C 1
ATOM 13504 O O . ASP C 1 494 ? 24.423 63.633 -2.220 1.00 17.51 494 ASP K O 1
ATOM 13512 N N . TYR C 1 495 ? 24.076 61.482 -1.731 1.00 16.84 495 TYR K N 1
ATOM 13513 C CA . TYR C 1 495 ? 22.665 61.659 -1.393 1.00 15.91 495 TYR K CA 1
ATOM 13514 C C . TYR C 1 495 ? 22.400 61.341 0.087 1.00 15.43 495 TYR K C 1
ATOM 13515 O O . TYR C 1 495 ? 21.280 60.975 0.442 1.00 16.78 495 TYR K O 1
ATOM 13524 N N . SER C 1 496 ? 23.414 61.435 0.944 1.00 15.30 496 SER K N 1
ATOM 13525 C CA . SER C 1 496 ? 23.204 61.080 2.339 1.00 14.34 496 SER K CA 1
ATOM 13526 C C . SER C 1 496 ? 22.758 62.294 3.142 1.00 15.55 496 SER K C 1
ATOM 13527 O O . SER C 1 496 ? 22.641 63.410 2.621 1.00 15.12 496 SER K O 1
ATOM 13530 N N . TRP C 1 497 ? 22.528 62.052 4.419 1.00 16.69 497 TRP K N 1
ATOM 13531 C CA . TRP C 1 497 ? 22.133 63.101 5.364 1.00 18.93 497 TRP K CA 1
ATOM 13532 C C . TRP C 1 497 ? 23.165 64.221 5.285 1.00 20.99 497 TRP K C 1
ATOM 13533 O O . TRP C 1 497 ? 22.930 65.379 5.617 1.00 23.01 497 TRP K O 1
ATOM 13544 N N . LEU C 1 498 ? 24.352 63.859 4.848 0.70 21.57 498 LEU K N 1
ATOM 13545 C CA . LEU C 1 498 ? 25.384 64.847 4.733 0.70 23.62 498 LEU K CA 1
ATOM 13546 C C . LEU C 1 498 ? 24.970 66.054 3.881 0.70 23.13 498 LEU K C 1
ATOM 13547 O O . LEU C 1 498 ? 25.301 67.173 4.252 0.70 22.89 498 LEU K O 1
ATOM 13552 N N . THR C 1 499 ? 24.241 65.809 2.778 1.00 21.57 499 THR K N 1
ATOM 13553 C CA . THR C 1 499 ? 23.861 66.810 1.758 1.00 22.02 499 THR K CA 1
ATOM 13554 C C . THR C 1 499 ? 22.350 66.952 1.526 1.00 20.87 499 THR K C 1
ATOM 13555 O O . THR C 1 499 ? 21.901 67.937 0.909 1.00 20.15 499 THR K O 1
ATOM 13559 N N . LEU C 1 500 ? 21.583 65.947 1.956 1.00 20.25 500 LEU K N 1
ATOM 13560 C CA . LEU C 1 500 ? 20.124 65.940 1.803 1.00 19.86 500 LEU K CA 1
ATOM 13561 C C . LEU C 1 500 ? 19.579 67.291 2.291 1.00 19.19 500 LEU K C 1
ATOM 13562 O O . LEU C 1 500 ? 18.897 68.000 1.561 1.00 18.38 500 LEU K O 1
ATOM 13567 N N . PHE C 1 501 ? 19.932 67.687 3.510 1.00 18.46 501 PHE K N 1
ATOM 13568 C CA . PHE C 1 501 ? 19.391 68.941 4.040 1.00 18.13 501 PHE K CA 1
ATOM 13569 C C . PHE C 1 501 ? 19.892 70.220 3.376 1.00 17.82 501 PHE K C 1
ATOM 13570 O O . PHE C 1 501 ? 19.151 71.199 3.247 1.00 17.19 501 PHE K O 1
ATOM 13578 N N . ASP C 1 502 ? 21.146 70.228 2.938 1.00 17.81 502 ASP K N 1
ATOM 13579 C CA . ASP C 1 502 ? 21.620 71.388 2.204 1.00 18.37 502 ASP K CA 1
ATOM 13580 C C . ASP C 1 502 ? 20.876 71.480 0.856 1.00 16.75 502 ASP K C 1
ATOM 13581 O O . ASP C 1 502 ? 20.457 72.554 0.441 1.00 16.52 502 ASP K O 1
ATOM 13590 N N . ASP C 1 503 ? 20.689 70.357 0.181 1.00 16.27 503 ASP K N 1
ATOM 13591 C CA . ASP C 1 503 ? 19.944 70.342 -1.078 1.00 16.58 503 ASP K CA 1
ATOM 13592 C C . ASP C 1 503 ? 18.510 70.826 -0.843 1.00 15.99 503 ASP K C 1
ATOM 13593 O O . ASP C 1 503 ? 17.933 71.536 -1.658 1.00 16.83 503 ASP K O 1
ATOM 13598 N N . MET C 1 504 ? 17.928 70.421 0.282 1.00 14.97 504 MET K N 1
ATOM 13599 C CA . MET C 1 504 ? 16.606 70.902 0.670 1.00 15.48 504 MET K CA 1
ATOM 13600 C C . MET C 1 504 ? 16.620 72.417 0.869 1.00 15.21 504 MET K C 1
ATOM 13601 O O . MET C 1 504 ? 15.722 73.137 0.429 1.00 15.94 504 MET K O 1
ATOM 13606 N N . PHE C 1 505 ? 17.651 72.910 1.535 1.00 16.23 505 PHE K N 1
ATOM 13607 C CA . PHE C 1 505 ? 17.743 74.337 1.773 1.00 16.99 505 PHE K CA 1
ATOM 13608 C C . PHE C 1 505 ? 17.834 75.066 0.440 1.00 17.25 505 PHE K C 1
ATOM 13609 O O . PHE C 1 505 ? 17.292 76.171 0.286 1.00 17.12 505 PHE K O 1
ATOM 13617 N N . GLN C 1 506 ? 18.523 74.455 -0.524 1.00 17.26 506 GLN K N 1
ATOM 13618 C CA . GLN C 1 506 ? 18.685 75.080 -1.854 1.00 19.09 506 GLN K CA 1
ATOM 13619 C C . GLN C 1 506 ? 17.500 74.868 -2.797 1.00 19.02 506 GLN K C 1
ATOM 13620 O O . GLN C 1 506 ? 17.560 75.244 -3.976 1.00 19.79 506 GLN K O 1
ATOM 13631 N N . GLY C 1 507 ? 16.443 74.241 -2.290 1.00 18.98 507 GLY K N 1
ATOM 13632 C CA . GLY C 1 507 ? 15.200 74.097 -3.032 1.00 19.98 507 GLY K CA 1
ATOM 13633 C C . GLY C 1 507 ? 15.083 72.866 -3.907 1.00 19.72 507 GLY K C 1
ATOM 13634 O O . GLY C 1 507 ? 14.142 72.722 -4.679 1.00 20.02 507 GLY K O 1
ATOM 13635 N N . LYS C 1 508 ? 16.019 71.947 -3.764 1.00 18.43 508 LYS K N 1
ATOM 13636 C CA . LYS C 1 508 ? 16.029 70.778 -4.624 1.00 19.38 508 LYS K CA 1
ATOM 13637 C C . LYS C 1 508 ? 15.027 69.688 -4.276 1.00 18.64 508 LYS K C 1
ATOM 13638 O O . LYS C 1 508 ? 14.750 68.813 -5.103 1.00 18.71 508 LYS K O 1
ATOM 13644 N N . ILE C 1 509 ? 14.508 69.716 -3.053 1.00 16.17 509 ILE K N 1
ATOM 13645 C CA . ILE C 1 509 ? 13.621 68.667 -2.571 1.00 15.10 509 ILE K CA 1
ATOM 13646 C C . ILE C 1 509 ? 12.233 69.237 -2.394 1.00 15.03 509 ILE K C 1
ATOM 13647 O O . ILE C 1 509 ? 12.034 70.159 -1.608 1.00 14.46 509 ILE K O 1
ATOM 13652 N N . LYS C 1 510 ? 11.266 68.677 -3.110 1.00 14.74 510 LYS K N 1
ATOM 13653 C CA . LYS C 1 510 ? 9.907 69.172 -3.046 1.00 14.76 510 LYS K CA 1
ATOM 13654 C C . LYS C 1 510 ? 9.072 68.474 -1.979 1.00 14.39 510 LYS K C 1
ATOM 13655 O O . LYS C 1 510 ? 8.242 69.105 -1.333 1.00 15.18 510 LYS K O 1
ATOM 13661 N N . GLY C 1 511 ? 9.252 67.165 -1.836 1.00 12.94 511 GLY K N 1
ATOM 13662 C CA . GLY C 1 511 ? 8.509 66.406 -0.849 1.00 13.81 511 GLY K CA 1
ATOM 13663 C C . GLY C 1 511 ? 9.466 65.628 0.039 1.00 13.73 511 GLY K C 1
ATOM 13664 O O . GLY C 1 511 ? 10.509 65.155 -0.426 1.00 13.99 511 GLY K O 1
ATOM 13665 N N . PHE C 1 512 ? 9.093 65.456 1.303 1.00 13.43 512 PHE K N 1
ATOM 13666 C CA . PHE C 1 512 ? 9.965 64.855 2.301 1.00 13.91 512 PHE K CA 1
ATOM 13667 C C . PHE C 1 512 ? 9.194 63.977 3.278 1.00 13.63 512 PHE K C 1
ATOM 13668 O O . PHE C 1 512 ? 8.151 64.376 3.807 1.00 14.41 512 PHE K O 1
ATOM 13676 N N . PHE C 1 513 ? 9.683 62.767 3.477 1.00 12.54 513 PHE K N 1
ATOM 13677 C CA . PHE C 1 513 ? 9.160 61.918 4.507 1.00 13.87 513 PHE K CA 1
ATOM 13678 C C . PHE C 1 513 ? 10.072 62.047 5.742 1.00 14.36 513 PHE K C 1
ATOM 13679 O O . PHE C 1 513 ? 11.237 61.712 5.665 1.00 13.58 513 PHE K O 1
ATOM 13687 N N . ALA C 1 514 ? 9.548 62.554 6.855 1.00 12.68 514 ALA K N 1
ATOM 13688 C CA . ALA C 1 514 ? 10.272 62.472 8.133 1.00 13.88 514 ALA K CA 1
ATOM 13689 C C . ALA C 1 514 ? 9.563 61.330 8.841 1.00 13.40 514 ALA K C 1
ATOM 13690 O O . ALA C 1 514 ? 8.595 61.530 9.603 1.00 13.28 514 ALA K O 1
ATOM 13692 N N . TRP C 1 515 ? 9.998 60.115 8.535 1.00 14.94 515 TRP K N 1
ATOM 13693 C CA . TRP C 1 515 ? 9.300 58.910 8.993 1.00 14.57 515 TRP K CA 1
ATOM 13694 C C . TRP C 1 515 ? 9.975 58.337 10.245 1.00 14.69 515 TRP K C 1
ATOM 13695 O O . TRP C 1 515 ? 10.935 57.595 10.128 1.00 14.96 515 TRP K O 1
ATOM 13706 N N . GLY C 1 516 ? 9.461 58.660 11.430 1.00 12.26 516 GLY K N 1
ATOM 13707 C CA . GLY C 1 516 ? 10.068 58.197 12.669 1.00 13.62 516 GLY K CA 1
ATOM 13708 C C . GLY C 1 516 ? 11.401 58.832 13.032 1.00 13.78 516 GLY K C 1
ATOM 13709 O O . GLY C 1 516 ? 12.230 58.172 13.667 1.00 15.16 516 GLY K O 1
ATOM 13710 N N . GLN C 1 517 ? 11.629 60.080 12.617 1.00 14.54 517 GLN K N 1
ATOM 13711 C CA . GLN C 1 517 ? 12.817 60.836 13.052 1.00 15.12 517 GLN K CA 1
ATOM 13712 C C . GLN C 1 517 ? 12.405 62.272 13.254 1.00 14.26 517 GLN K C 1
ATOM 13713 O O . GLN C 1 517 ? 11.348 62.709 12.779 1.00 14.44 517 GLN K O 1
ATOM 13719 N N . ASN C 1 518 ? 13.246 63.008 13.964 1.00 13.18 518 ASN K N 1
ATOM 13720 C CA . ASN C 1 518 ? 12.961 64.363 14.345 1.00 13.60 518 ASN K CA 1
ATOM 13721 C C . ASN C 1 518 ? 14.149 65.236 13.980 1.00 13.90 518 ASN K C 1
ATOM 13722 O O . ASN C 1 518 ? 14.795 65.810 14.860 1.00 13.87 518 ASN K O 1
ATOM 13727 N N . PRO C 1 519 ? 14.444 65.361 12.680 1.00 12.54 519 PRO K N 1
ATOM 13728 C CA . PRO C 1 519 ? 15.625 66.118 12.254 1.00 12.70 519 PRO K CA 1
ATOM 13729 C C . PRO C 1 519 ? 15.607 67.587 12.665 1.00 13.17 519 PRO K C 1
ATOM 13730 O O . PRO C 1 519 ? 16.662 68.209 12.644 1.00 14.82 519 PRO K O 1
ATOM 13734 N N . ALA C 1 520 ? 14.458 68.137 13.057 1.00 13.64 520 ALA K N 1
ATOM 13735 C CA . ALA C 1 520 ? 14.421 69.534 13.524 1.00 13.42 520 ALA K CA 1
ATOM 13736 C C . ALA C 1 520 ? 15.177 69.674 14.849 1.00 13.84 520 ALA K C 1
ATOM 13737 O O . ALA C 1 520 ? 15.502 70.781 15.296 1.00 13.44 520 ALA K O 1
ATOM 13739 N N . CYS C 1 521 ? 15.497 68.531 15.439 1.00 13.01 521 CYS K N 1
ATOM 13740 C CA . CYS C 1 521 ? 16.303 68.527 16.644 1.00 13.60 521 CYS K CA 1
ATOM 13741 C C . CYS C 1 521 ? 17.587 67.745 16.457 1.00 13.81 521 CYS K C 1
ATOM 13742 O O . CYS C 1 521 ? 18.595 68.097 17.050 1.00 14.11 521 CYS K O 1
ATOM 13745 N N . SER C 1 522 ? 17.561 66.683 15.653 1.00 12.70 522 SER K N 1
ATOM 13746 C CA . SER C 1 522 ? 18.732 65.810 15.524 1.00 14.83 522 SER K CA 1
ATOM 13747 C C . SER C 1 522 ? 19.771 66.204 14.468 1.00 15.47 522 SER K C 1
ATOM 13748 O O . SER C 1 522 ? 20.899 65.728 14.524 1.00 16.26 522 SER K O 1
ATOM 13751 N N . GLY C 1 523 ? 19.389 67.029 13.503 1.00 14.34 523 GLY K N 1
ATOM 13752 C CA . GLY C 1 523 ? 20.311 67.438 12.454 1.00 16.26 523 GLY K CA 1
ATOM 13753 C C . GLY C 1 523 ? 21.183 68.577 12.955 1.00 16.45 523 GLY K C 1
ATOM 13754 O O . GLY C 1 523 ? 20.794 69.304 13.844 1.00 17.76 523 GLY K O 1
ATOM 13755 N N . ALA C 1 524 ? 22.376 68.729 12.398 1.00 16.38 524 ALA K N 1
ATOM 13756 C CA . ALA C 1 524 ? 23.241 69.820 12.780 1.00 17.12 524 ALA K CA 1
ATOM 13757 C C . ALA C 1 524 ? 22.596 71.177 12.476 1.00 16.75 524 ALA K C 1
ATOM 13758 O O . ALA C 1 524 ? 21.759 71.290 11.579 1.00 17.49 524 ALA K O 1
ATOM 13760 N N . ASN C 1 525 ? 22.971 72.192 13.238 1.00 15.15 525 ASN K N 1
ATOM 13761 C CA . ASN C 1 525 ? 22.529 73.551 12.959 1.00 16.25 525 ASN K CA 1
ATOM 13762 C C . ASN C 1 525 ? 20.995 73.613 12.864 1.00 16.72 525 ASN K C 1
ATOM 13763 O O . ASN C 1 525 ? 20.426 73.898 11.806 1.00 16.51 525 ASN K O 1
ATOM 13768 N N . SER C 1 526 ? 20.333 73.355 13.986 1.00 15.80 526 SER K N 1
ATOM 13769 C CA . SER C 1 526 ? 18.881 73.348 14.029 1.00 15.55 526 SER K CA 1
ATOM 13770 C C . SER C 1 526 ? 18.170 74.571 13.419 1.00 15.28 526 SER K C 1
ATOM 13771 O O . SER C 1 526 ? 17.146 74.415 12.757 1.00 14.72 526 SER K O 1
ATOM 13774 N N . ASN C 1 527 ? 18.682 75.774 13.649 1.00 15.34 527 ASN K N 1
ATOM 13775 C CA . ASN C 1 527 ? 18.046 76.951 13.081 1.00 15.55 527 ASN K CA 1
ATOM 13776 C C . ASN C 1 527 ? 17.952 76.851 11.559 1.00 15.96 527 ASN K C 1
ATOM 13777 O O . ASN C 1 527 ? 16.915 77.137 10.975 1.00 15.02 527 ASN K O 1
ATOM 13782 N N . LYS C 1 528 ? 19.048 76.440 10.935 1.00 16.09 528 LYS K N 1
ATOM 13783 C CA . LYS C 1 528 ? 19.120 76.355 9.477 1.00 17.49 528 LYS K CA 1
ATOM 13784 C C . LYS C 1 528 ? 18.333 75.148 8.967 1.00 16.37 528 LYS K C 1
ATOM 13785 O O . LYS C 1 528 ? 17.643 75.236 7.964 1.00 14.61 528 LYS K O 1
ATOM 13791 N N . THR C 1 529 ? 18.441 74.024 9.673 1.00 15.02 529 THR K N 1
ATOM 13792 C CA . THR C 1 529 ? 17.667 72.839 9.347 1.00 14.61 529 THR K CA 1
ATOM 13793 C C . THR C 1 529 ? 16.159 73.145 9.368 1.00 14.91 529 THR K C 1
ATOM 13794 O O . THR C 1 529 ? 15.425 72.744 8.468 1.00 14.63 529 THR K O 1
ATOM 13798 N N . ARG C 1 530 ? 15.708 73.850 10.402 1.00 13.89 530 ARG K N 1
ATOM 13799 C CA . ARG C 1 530 ? 14.315 74.269 10.489 1.00 13.58 530 ARG K CA 1
ATOM 13800 C C . ARG C 1 530 ? 13.950 75.175 9.322 1.00 15.15 530 ARG K C 1
ATOM 13801 O O . ARG C 1 530 ? 12.862 75.057 8.761 1.00 15.17 530 ARG K O 1
ATOM 13809 N N . GLU C 1 531 ? 14.867 76.071 8.960 1.00 14.86 531 GLU K N 1
ATOM 13810 C CA . GLU C 1 531 ? 14.683 76.945 7.801 1.00 15.87 531 GLU K CA 1
ATOM 13811 C C . GLU C 1 531 ? 14.565 76.091 6.518 1.00 15.18 531 GLU K C 1
ATOM 13812 O O . GLU C 1 531 ? 13.736 76.365 5.645 1.00 14.70 531 GLU K O 1
ATOM 13818 N N . ALA C 1 532 ? 15.397 75.061 6.415 1.00 15.45 532 ALA K N 1
ATOM 13819 C CA . ALA C 1 532 ? 15.418 74.179 5.243 1.00 16.10 532 ALA K CA 1
ATOM 13820 C C . ALA C 1 532 ? 14.070 73.514 4.998 1.00 16.42 532 ALA K C 1
ATOM 13821 O O . ALA C 1 532 ? 13.663 73.318 3.853 1.00 16.38 532 ALA K O 1
ATOM 13823 N N . LEU C 1 533 ? 13.366 73.209 6.082 1.00 14.17 533 LEU K N 1
ATOM 13824 C CA . LEU C 1 533 ? 12.079 72.561 5.994 1.00 14.39 533 LEU K CA 1
ATOM 13825 C C . LEU C 1 533 ? 11.038 73.473 5.341 1.00 14.42 533 LEU K C 1
ATOM 13826 O O . LEU C 1 533 ? 10.104 72.981 4.720 1.00 13.39 533 LEU K O 1
ATOM 13831 N N . THR C 1 534 ? 11.222 74.792 5.451 1.00 14.58 534 THR K N 1
ATOM 13832 C CA . THR C 1 534 ? 10.273 75.728 4.876 1.00 13.18 534 THR K CA 1
ATOM 13833 C C . THR C 1 534 ? 10.333 75.697 3.379 1.00 13.49 534 THR K C 1
ATOM 13834 O O . THR C 1 534 ? 9.446 76.216 2.712 1.00 12.15 534 THR K O 1
ATOM 13838 N N . LYS C 1 535 ? 11.393 75.109 2.853 1.00 13.00 535 LYS K N 1
ATOM 13839 C CA . LYS C 1 535 ? 11.588 75.028 1.407 1.00 14.72 535 LYS K CA 1
ATOM 13840 C C . LYS C 1 535 ? 10.756 73.921 0.761 1.00 14.68 535 LYS K C 1
ATOM 13841 O O . LYS C 1 535 ? 10.608 73.889 -0.451 1.00 15.40 535 LYS K O 1
ATOM 13847 N N . LEU C 1 536 ? 10.225 73.014 1.577 1.00 14.28 536 LEU K N 1
ATOM 13848 C CA . LEU C 1 536 ? 9.439 71.886 1.071 1.00 14.30 536 LEU K CA 1
ATOM 13849 C C . LEU C 1 536 ? 8.047 72.290 0.593 1.00 14.73 536 LEU K C 1
ATOM 13850 O O . LEU C 1 536 ? 7.440 73.177 1.192 1.00 15.02 536 LEU K O 1
ATOM 13855 N N . ASP C 1 537 ? 7.534 71.644 -0.454 1.00 13.84 537 ASP K N 1
ATOM 13856 C CA . ASP C 1 537 ? 6.120 71.848 -0.810 1.00 15.07 537 ASP K CA 1
ATOM 13857 C C . ASP C 1 537 ? 5.290 71.047 0.195 1.00 14.83 537 ASP K C 1
ATOM 13858 O O . ASP C 1 537 ? 4.251 71.503 0.673 1.00 14.77 537 ASP K O 1
ATOM 13863 N N . TRP C 1 538 ? 5.744 69.837 0.513 1.00 14.70 538 TRP K N 1
ATOM 13864 C CA . TRP C 1 538 ? 5.033 69.018 1.485 1.00 14.77 538 TRP K CA 1
ATOM 13865 C C . TRP C 1 538 ? 5.942 68.115 2.311 1.00 14.43 538 TRP K C 1
ATOM 13866 O O . TRP C 1 538 ? 7.025 67.726 1.890 1.00 14.60 538 TRP K O 1
ATOM 13877 N N . MET C 1 539 ? 5.485 67.809 3.517 1.00 14.09 539 MET K N 1
ATOM 13878 C CA . MET C 1 539 ? 6.185 66.872 4.353 1.00 14.71 539 MET K CA 1
ATOM 13879 C C . MET C 1 539 ? 5.175 65.906 4.941 1.00 13.50 539 MET K C 1
ATOM 13880 O O . MET C 1 539 ? 4.097 66.322 5.352 1.00 12.91 539 MET K O 1
ATOM 13885 N N . VAL C 1 540 ? 5.532 64.621 4.964 1.00 13.41 540 VAL K N 1
ATOM 13886 C CA . VAL C 1 540 ? 4.746 63.621 5.650 1.00 13.31 540 VAL K CA 1
ATOM 13887 C C . VAL C 1 540 ? 5.561 63.245 6.876 1.00 13.69 540 VAL K C 1
ATOM 13888 O O . VAL C 1 540 ? 6.705 62.827 6.744 1.00 14.17 540 VAL K O 1
ATOM 13892 N N . ASN C 1 541 ? 4.986 63.428 8.060 1.00 13.73 541 ASN K N 1
ATOM 13893 C CA . ASN C 1 541 ? 5.667 63.122 9.312 1.00 14.37 541 ASN K CA 1
ATOM 13894 C C . ASN C 1 541 ? 4.890 62.008 10.000 1.00 14.33 541 ASN K C 1
ATOM 13895 O O . ASN C 1 541 ? 3.700 62.149 10.251 1.00 15.25 541 ASN K O 1
ATOM 13900 N N . VAL C 1 542 ? 5.556 60.881 10.251 1.00 12.89 542 VAL K N 1
ATOM 13901 C CA . VAL C 1 542 ? 4.926 59.753 10.924 1.00 12.96 542 VAL K CA 1
ATOM 13902 C C . VAL C 1 542 ? 5.598 59.611 12.273 1.00 13.15 542 VAL K C 1
ATOM 13903 O O . VAL C 1 542 ? 6.813 59.396 12.348 1.00 15.19 542 VAL K O 1
ATOM 13907 N N . ASN C 1 543 ? 4.843 59.800 13.340 1.00 13.33 543 ASN K N 1
ATOM 13908 C CA . ASN C 1 543 ? 5.451 59.709 14.666 1.00 13.64 543 ASN K CA 1
ATOM 13909 C C . ASN C 1 543 ? 4.403 59.466 15.733 1.00 15.23 543 ASN K C 1
ATOM 13910 O O . ASN C 1 543 ? 3.194 59.529 15.466 1.00 13.83 543 ASN K O 1
ATOM 13915 N N . ILE C 1 544 ? 4.889 59.185 16.939 1.00 14.25 544 ILE K N 1
ATOM 13916 C CA . ILE C 1 544 ? 4.029 58.900 18.065 1.00 14.26 544 ILE K CA 1
ATOM 13917 C C . ILE C 1 544 ? 3.389 60.140 18.622 1.00 15.36 544 ILE K C 1
ATOM 13918 O O . ILE C 1 544 ? 2.231 60.101 19.039 1.00 14.10 544 ILE K O 1
ATOM 13923 N N . PHE C 1 545 ? 4.162 61.232 18.622 1.00 14.79 545 PHE K N 1
ATOM 13924 C CA . PHE C 1 545 ? 3.766 62.499 19.198 1.00 13.25 545 PHE K CA 1
ATOM 13925 C C . PHE C 1 545 ? 3.954 63.650 18.212 1.00 13.55 545 PHE K C 1
ATOM 13926 O O . PHE C 1 545 ? 4.799 63.572 17.314 1.00 13.54 545 PHE K O 1
ATOM 13934 N N . ASP C 1 546 ? 3.175 64.718 18.372 1.00 13.95 546 ASP K N 1
ATOM 13935 C CA . ASP C 1 546 ? 3.461 65.956 17.649 1.00 13.70 546 ASP K CA 1
ATOM 13936 C C . ASP C 1 546 ? 4.880 66.326 18.118 1.00 15.17 546 ASP K C 1
ATOM 13937 O O . ASP C 1 546 ? 5.304 65.953 19.217 1.00 13.82 546 ASP K O 1
ATOM 13942 N N . ASN C 1 547 ? 5.623 67.053 17.296 1.00 12.48 547 ASN K N 1
ATOM 13943 C CA . ASN C 1 547 ? 7.033 67.218 17.572 1.00 13.56 547 ASN K CA 1
ATOM 13944 C C . ASN C 1 547 ? 7.611 68.397 16.808 1.00 13.30 547 ASN K C 1
ATOM 13945 O O . ASN C 1 547 ? 6.917 69.033 15.994 1.00 13.81 547 ASN K O 1
ATOM 13950 N N . GLU C 1 548 ? 8.878 68.687 17.091 1.00 12.64 548 GLU K N 1
ATOM 13951 C CA . GLU C 1 548 ? 9.585 69.841 16.540 1.00 12.67 548 GLU K CA 1
ATOM 13952 C C . GLU C 1 548 ? 9.666 69.808 15.002 1.00 12.67 548 GLU K C 1
ATOM 13953 O O . GLU C 1 548 ? 9.720 70.856 14.332 1.00 11.40 548 GLU K O 1
ATOM 13959 N N . THR C 1 549 ? 9.653 68.597 14.447 1.00 13.23 549 THR K N 1
ATOM 13960 C CA . THR C 1 549 ? 9.728 68.415 12.998 1.00 13.51 549 THR K CA 1
ATOM 13961 C C . THR C 1 549 ? 8.365 68.628 12.320 1.00 13.83 549 THR K C 1
ATOM 13962 O O . THR C 1 549 ? 8.223 69.505 11.468 1.00 12.28 549 THR K O 1
ATOM 13966 N N . GLY C 1 550 ? 7.370 67.831 12.703 1.00 13.45 550 GLY K N 1
ATOM 13967 C CA . GLY C 1 550 ? 6.025 67.985 12.171 1.00 13.98 550 GLY K CA 1
ATOM 13968 C C . GLY C 1 550 ? 5.426 69.368 12.400 1.00 14.58 550 GLY K C 1
ATOM 13969 O O . GLY C 1 550 ? 4.692 69.856 11.550 1.00 13.68 550 GLY K O 1
ATOM 13970 N N . SER C 1 551 ? 5.744 70.012 13.531 1.00 14.99 551 SER K N 1
ATOM 13971 C CA . SER C 1 551 ? 5.239 71.365 13.818 1.00 15.59 551 SER K CA 1
ATOM 13972 C C . SER C 1 551 ? 6.310 72.455 13.666 1.00 15.77 551 SER K C 1
ATOM 13973 O O . SER C 1 551 ? 6.235 73.511 14.319 1.00 14.68 551 SER K O 1
ATOM 13976 N N . PHE C 1 552 ? 7.305 72.203 12.811 1.00 15.40 552 PHE K N 1
ATOM 13977 C CA . PHE C 1 552 ? 8.380 73.166 12.578 1.00 15.31 552 PHE K CA 1
ATOM 13978 C C . PHE C 1 552 ? 7.840 74.531 12.171 1.00 15.65 552 PHE K C 1
ATOM 13979 O O . PHE C 1 552 ? 8.410 75.563 12.505 1.00 15.41 552 PHE K O 1
ATOM 13987 N N . TRP C 1 553 ? 6.727 74.524 11.446 1.00 15.75 553 TRP K N 1
ATOM 13988 C CA . TRP C 1 553 ? 6.099 75.753 10.952 1.00 16.22 553 TRP K CA 1
ATOM 13989 C C . TRP C 1 553 ? 5.562 76.705 12.050 1.00 16.68 553 TRP K C 1
ATOM 13990 O O . TRP C 1 553 ? 5.235 77.859 11.764 1.00 17.18 553 TRP K O 1
ATOM 14001 N N . ARG C 1 554 ? 5.477 76.223 13.289 1.00 16.40 554 ARG K N 1
ATOM 14002 C CA . ARG C 1 554 ? 5.032 77.056 14.396 1.00 17.47 554 ARG K CA 1
ATOM 14003 C C . ARG C 1 554 ? 6.078 77.091 15.481 1.00 16.92 554 ARG K C 1
ATOM 14004 O O . ARG C 1 554 ? 5.770 77.395 16.646 1.00 17.83 554 ARG K O 1
ATOM 14012 N N . GLY C 1 555 ? 7.323 76.799 15.096 1.00 17.72 555 GLY K N 1
ATOM 14013 C CA . GLY C 1 555 ? 8.451 76.749 16.022 1.00 16.90 555 GLY K CA 1
ATOM 14014 C C . GLY C 1 555 ? 9.034 78.129 16.273 1.00 16.41 555 GLY K C 1
ATOM 14015 O O . GLY C 1 555 ? 8.503 79.119 15.800 1.00 16.57 555 GLY K O 1
ATOM 14016 N N . PRO C 1 556 ? 10.143 78.194 17.005 1.00 17.29 556 PRO K N 1
ATOM 14017 C CA . PRO C 1 556 ? 10.747 79.478 17.381 1.00 17.60 556 PRO K CA 1
ATOM 14018 C C . PRO C 1 556 ? 11.051 80.370 16.187 1.00 18.95 556 PRO K C 1
ATOM 14019 O O . PRO C 1 556 ? 11.627 79.911 15.186 1.00 19.30 556 PRO K O 1
ATOM 14023 N N . ASP C 1 557 ? 10.639 81.626 16.298 1.00 19.60 557 ASP K N 1
ATOM 14024 C CA . ASP C 1 557 ? 10.926 82.647 15.291 1.00 21.54 557 ASP K CA 1
ATOM 14025 C C . ASP C 1 557 ? 10.262 82.365 13.943 1.00 21.26 557 ASP K C 1
ATOM 14026 O O . ASP C 1 557 ? 10.626 82.982 12.945 1.00 21.33 557 ASP K O 1
ATOM 14031 N N . MET C 1 558 ? 9.308 81.444 13.894 1.00 19.52 558 MET K N 1
ATOM 14032 C CA . MET C 1 558 ? 8.678 81.142 12.623 1.00 18.93 558 MET K CA 1
ATOM 14033 C C . MET C 1 558 ? 7.386 81.915 12.461 1.00 18.71 558 MET K C 1
ATOM 14034 O O . MET C 1 558 ? 6.584 82.012 13.386 1.00 17.11 558 MET K O 1
ATOM 14039 N N . ASP C 1 559 ? 7.203 82.479 11.278 1.00 18.50 559 ASP K N 1
ATOM 14040 C CA . ASP C 1 559 ? 5.944 83.121 10.935 1.00 18.98 559 ASP K CA 1
ATOM 14041 C C . ASP C 1 559 ? 5.238 82.132 10.011 1.00 18.33 559 ASP K C 1
ATOM 14042 O O . ASP C 1 559 ? 5.648 81.956 8.869 1.00 18.11 559 ASP K O 1
ATOM 14047 N N . PRO C 1 560 ? 4.209 81.452 10.512 1.00 17.51 560 PRO K N 1
ATOM 14048 C CA . PRO C 1 560 ? 3.515 80.421 9.737 1.00 17.39 560 PRO K CA 1
ATOM 14049 C C . PRO C 1 560 ? 2.907 80.972 8.459 1.00 17.35 560 PRO K C 1
ATOM 14050 O O . PRO C 1 560 ? 2.809 80.235 7.482 1.00 16.23 560 PRO K O 1
ATOM 14054 N N . LYS C 1 561 ? 2.503 82.240 8.463 1.00 18.47 561 LYS K N 1
ATOM 14055 C CA . LYS C 1 561 ? 1.933 82.832 7.259 1.00 19.62 561 LYS K CA 1
ATOM 14056 C C . LYS C 1 561 ? 2.951 82.818 6.126 1.00 20.66 561 LYS K C 1
ATOM 14057 O O . LYS C 1 561 ? 2.583 82.748 4.950 1.00 22.85 561 LYS K O 1
ATOM 14063 N N . LYS C 1 562 ? 4.234 82.868 6.459 1.00 20.53 562 LYS K N 1
ATOM 14064 C CA . LYS C 1 562 ? 5.253 82.911 5.412 1.00 20.25 562 LYS K CA 1
ATOM 14065 C C . LYS C 1 562 ? 5.787 81.524 5.030 1.00 20.67 562 LYS K C 1
ATOM 14066 O O . LYS C 1 562 ? 6.681 81.415 4.189 1.00 21.75 562 LYS K O 1
ATOM 14072 N N . ILE C 1 563 ? 5.222 80.470 5.619 1.00 18.78 563 ILE K N 1
ATOM 14073 C CA . ILE C 1 563 ? 5.667 79.107 5.343 1.00 18.54 563 ILE K CA 1
ATOM 14074 C C . ILE C 1 563 ? 4.669 78.305 4.489 1.00 17.76 563 ILE K C 1
ATOM 14075 O O . ILE C 1 563 ? 3.574 77.969 4.926 1.00 17.92 563 ILE K O 1
ATOM 14080 N N . LYS C 1 564 ? 5.083 77.984 3.273 1.00 18.30 564 LYS K N 1
ATOM 14081 C CA . LYS C 1 564 ? 4.217 77.353 2.279 1.00 18.79 564 LYS K CA 1
ATOM 14082 C C . LYS C 1 564 ? 3.941 75.869 2.498 1.00 18.81 564 LYS K C 1
ATOM 14083 O O . LYS C 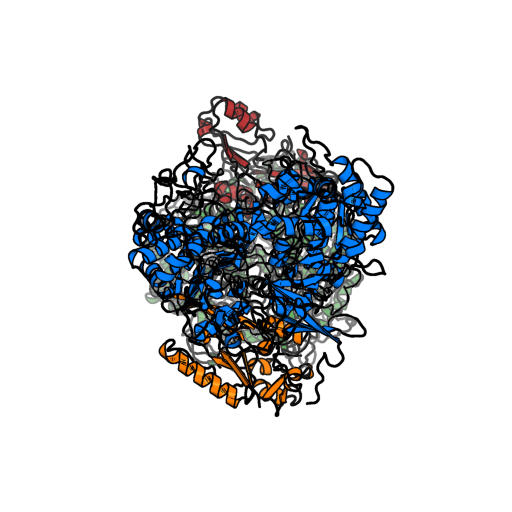1 564 ? 2.978 75.323 1.955 1.00 18.95 564 LYS K O 1
ATOM 14089 N N . THR C 1 565 ? 4.794 75.222 3.282 1.00 18.26 565 THR K N 1
ATOM 14090 C CA . THR C 1 565 ? 4.770 73.770 3.426 1.00 16.04 565 THR K CA 1
ATOM 14091 C C . THR C 1 565 ? 3.479 73.129 3.917 1.00 16.35 565 THR K C 1
ATOM 14092 O O . THR C 1 565 ? 2.977 73.448 4.987 1.00 16.46 565 THR K O 1
ATOM 14096 N N . GLU C 1 566 ? 2.976 72.185 3.138 1.00 16.14 566 GLU K N 1
ATOM 14097 C CA . GLU C 1 566 ? 1.857 71.367 3.566 1.00 17.05 566 GLU K CA 1
ATOM 14098 C C . GLU C 1 566 ? 2.408 70.240 4.449 1.00 16.37 566 GLU K C 1
ATOM 14099 O O . GLU C 1 566 ? 3.338 69.571 4.050 1.00 17.00 566 GLU K O 1
ATOM 14105 N N . VAL C 1 567 ? 1.861 70.039 5.645 1.00 15.73 567 VAL K N 1
ATOM 14106 C CA . VAL C 1 567 ? 2.335 68.956 6.501 1.00 15.09 567 VAL K CA 1
ATOM 14107 C C . VAL C 1 567 ? 1.229 67.983 6.841 1.00 14.91 567 VAL K C 1
ATOM 14108 O O . VAL C 1 567 ? 0.123 68.390 7.210 1.00 13.69 567 VAL K O 1
ATOM 14112 N N . PHE C 1 568 ? 1.529 66.702 6.656 1.00 15.03 568 PHE K N 1
ATOM 14113 C CA . PHE C 1 568 ? 0.618 65.625 6.987 1.00 15.35 568 PHE K CA 1
ATOM 14114 C C . PHE C 1 568 ? 1.219 64.863 8.161 1.00 15.32 568 PHE K C 1
ATOM 14115 O O . PHE C 1 568 ? 2.254 64.201 8.021 1.00 15.28 568 PHE K O 1
ATOM 14123 N N . PHE C 1 569 ? 0.582 64.952 9.319 1.00 14.01 569 PHE K N 1
ATOM 14124 C CA . PHE C 1 569 ? 1.065 64.225 10.479 1.00 14.72 569 PHE K CA 1
ATOM 14125 C C . PHE C 1 569 ? 0.196 62.994 10.692 1.00 15.06 569 PHE K C 1
ATOM 14126 O O . PHE C 1 569 ? -1.010 63.116 10.828 1.00 14.66 569 PHE K O 1
ATOM 14134 N N . LEU C 1 570 ? 0.840 61.829 10.723 1.00 13.75 570 LEU K N 1
ATOM 14135 C CA . LEU C 1 570 ? 0.187 60.545 10.857 1.00 13.42 570 LEU K CA 1
ATOM 14136 C C . LEU C 1 570 ? 0.641 59.873 12.157 1.00 12.97 570 LEU K C 1
ATOM 14137 O O . LEU C 1 570 ? 1.776 59.440 12.266 1.00 14.74 570 LEU K O 1
ATOM 14142 N N . PRO C 1 571 ? -0.224 59.827 13.155 1.00 13.69 571 PRO K N 1
ATOM 14143 C CA . PRO C 1 571 ? 0.114 59.191 14.446 1.00 13.71 571 PRO K CA 1
ATOM 14144 C C . PRO C 1 571 ? 0.263 57.696 14.338 1.00 13.65 571 PRO K C 1
ATOM 14145 O O . PRO C 1 571 ? -0.632 57.033 13.824 1.00 14.12 571 PRO K O 1
ATOM 14149 N N . CYS C 1 572 ? 1.355 57.155 14.869 1.00 13.24 572 CYS K N 1
ATOM 14150 C CA . CYS C 1 572 ? 1.629 55.740 14.691 1.00 14.47 572 CYS K CA 1
ATOM 14151 C C . CYS C 1 572 ? 1.516 54.980 15.985 1.00 13.79 572 CYS K C 1
ATOM 14152 O O . CYS C 1 572 ? 1.409 55.569 17.048 1.00 14.82 572 CYS K O 1
ATOM 14155 N N . ALA C 1 573 ? 1.531 53.658 15.873 1.00 15.13 573 ALA K N 1
ATOM 14156 C CA . ALA C 1 573 ? 1.524 52.776 17.033 1.00 14.02 573 ALA K CA 1
ATOM 14157 C C . ALA C 1 573 ? 2.902 52.757 17.732 1.00 14.39 573 ALA K C 1
ATOM 14158 O O . ALA C 1 573 ? 3.913 53.124 17.140 1.00 14.40 573 ALA K O 1
ATOM 14160 N N . VAL C 1 574 ? 2.924 52.344 18.992 1.00 15.24 574 VAL K N 1
ATOM 14161 C CA . VAL C 1 574 ? 4.187 52.194 19.717 1.00 14.81 574 VAL K CA 1
ATOM 14162 C C . VAL C 1 574 ? 4.558 50.705 19.709 1.00 14.15 574 VAL K C 1
ATOM 14163 O O . VAL C 1 574 ? 3.745 49.863 19.364 1.00 13.80 574 VAL K O 1
ATOM 14167 N N . ALA C 1 575 ? 5.803 50.400 20.048 1.00 14.88 575 ALA K N 1
ATOM 14168 C CA . ALA C 1 575 ? 6.312 49.049 19.907 1.00 15.08 575 ALA K CA 1
ATOM 14169 C C . ALA C 1 575 ? 5.459 47.950 20.543 1.00 14.40 575 ALA K C 1
ATOM 14170 O O . ALA C 1 575 ? 5.276 46.907 19.932 1.00 15.95 575 ALA K O 1
ATOM 14172 N N . ILE C 1 576 ? 4.928 48.165 21.741 1.00 15.47 576 ILE K N 1
ATOM 14173 C CA . ILE C 1 576 ? 4.155 47.088 22.368 1.00 13.92 576 ILE K CA 1
ATOM 14174 C C . ILE C 1 576 ? 2.785 46.866 21.712 1.00 14.69 576 ILE 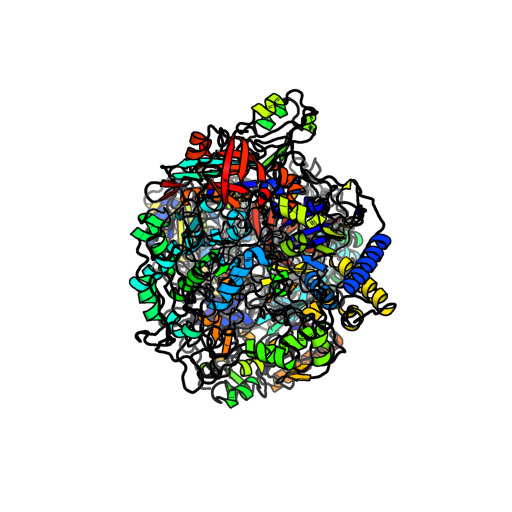K C 1
ATOM 14175 O O . ILE C 1 576 ? 2.054 45.954 22.086 1.00 15.34 576 ILE K O 1
ATOM 14180 N N . GLU C 1 577 ? 2.464 47.692 20.716 1.00 14.27 577 GLU K N 1
ATOM 14181 C CA . GLU C 1 577 ? 1.203 47.619 19.995 1.00 14.87 577 GLU K CA 1
ATOM 14182 C C . GLU C 1 577 ? 1.423 47.006 18.609 1.00 13.71 577 GLU K C 1
ATOM 14183 O O . GLU C 1 577 ? 0.515 47.020 17.780 1.00 13.85 577 GLU K O 1
ATOM 14189 N N . LYS C 1 578 ? 2.617 46.451 18.395 1.00 14.87 578 LYS K N 1
ATOM 14190 C CA . LYS C 1 578 ? 3.067 45.930 17.103 1.00 15.49 578 LYS K CA 1
ATOM 14191 C C . LYS C 1 578 ? 3.658 44.547 17.167 1.00 15.83 578 LYS K C 1
ATOM 14192 O O . LYS C 1 578 ? 4.243 44.148 18.178 1.00 16.31 578 LYS K O 1
ATOM 14198 N N . GLU C 1 579 ? 3.508 43.815 16.075 1.00 15.57 579 GLU K N 1
ATOM 14199 C CA . GLU C 1 579 ? 4.125 42.497 15.942 1.00 14.96 579 GLU K CA 1
ATOM 14200 C C . GLU C 1 579 ? 5.123 42.515 14.765 1.00 15.33 579 GLU K C 1
ATOM 14201 O O . GLU C 1 579 ? 4.783 42.857 13.616 1.00 16.09 579 GLU K O 1
ATOM 14207 N N . GLY C 1 580 ? 6.356 42.135 15.056 1.00 14.32 580 GLY K N 1
ATOM 14208 C CA . GLY C 1 580 ? 7.404 42.144 14.053 1.00 14.86 580 GLY K CA 1
ATOM 14209 C C . GLY C 1 580 ? 8.702 41.804 14.757 1.00 15.19 580 GLY K C 1
ATOM 14210 O O . GLY C 1 580 ? 8.668 41.358 15.917 1.00 14.46 580 GLY K O 1
ATOM 14211 N N . SER C 1 581 ? 9.838 42.009 14.081 1.00 14.03 581 SER K N 1
ATOM 14212 C CA . SER C 1 581 ? 11.141 41.735 14.696 1.00 14.87 581 SER K CA 1
ATOM 14213 C C . SER C 1 581 ? 12.024 42.968 14.748 1.00 14.99 581 SER K C 1
ATOM 14214 O O . SER C 1 581 ? 11.852 43.903 13.966 1.00 15.09 581 SER K O 1
ATOM 14217 N N . ILE C 1 582 ? 12.942 42.964 15.705 1.00 15.21 582 ILE K N 1
ATOM 14218 C CA . ILE C 1 582 ? 13.998 43.960 15.760 1.00 14.40 582 ILE K CA 1
ATOM 14219 C C . ILE C 1 582 ? 15.302 43.232 16.060 1.00 14.47 582 ILE K C 1
ATOM 14220 O O . ILE C 1 582 ? 15.334 42.245 16.823 1.00 15.75 582 ILE K O 1
ATOM 14225 N N . SER C 1 583 ? 16.373 43.718 15.457 1.00 13.93 583 SER K N 1
ATOM 14226 C CA . SER C 1 583 ? 17.705 43.142 15.655 1.00 14.95 583 SER K CA 1
ATOM 14227 C C . SER C 1 583 ? 18.586 44.007 16.569 1.00 14.38 583 SER K C 1
ATOM 14228 O O . SER C 1 583 ? 18.866 45.173 16.260 1.00 15.38 583 SER K O 1
ATOM 14231 N N . ASN C 1 584 ? 19.033 43.414 17.671 1.00 13.73 584 ASN K N 1
ATOM 14232 C CA . ASN C 1 584 ? 19.856 44.109 18.660 1.00 14.88 584 ASN K CA 1
ATOM 14233 C C . ASN C 1 584 ? 21.333 44.269 18.280 1.00 15.16 584 ASN K C 1
ATOM 14234 O O . ASN C 1 584 ? 21.781 43.873 17.179 1.00 14.91 584 ASN K O 1
ATOM 14239 N N . SER C 1 585 ? 22.108 44.866 19.177 1.00 14.27 585 SER K N 1
ATOM 14240 C CA . SER C 1 585 ? 23.498 45.120 18.848 1.00 14.17 585 SER K CA 1
ATOM 14241 C C . SER C 1 585 ? 24.277 43.835 18.536 1.00 14.79 585 SER K C 1
ATOM 14242 O O . SER C 1 585 ? 25.220 43.850 17.748 1.00 14.85 585 SER K O 1
ATOM 14245 N N . GLY C 1 586 ? 23.887 42.734 19.172 1.00 14.50 586 GLY K N 1
ATOM 14246 C CA . GLY C 1 586 ? 24.549 41.452 18.989 1.00 14.41 586 GLY K CA 1
ATOM 14247 C C . GLY C 1 586 ? 24.041 40.695 17.771 1.00 13.60 586 GLY K C 1
ATOM 14248 O O . GLY C 1 586 ? 24.382 39.542 17.595 1.00 15.53 586 GLY K O 1
ATOM 14249 N N . ARG C 1 587 ? 23.265 41.374 16.934 1.00 13.95 587 ARG K N 1
ATOM 14250 C CA . ARG C 1 587 ? 22.646 40.804 15.735 1.00 14.03 587 ARG K CA 1
ATOM 14251 C C . ARG C 1 587 ? 21.564 39.768 16.095 1.00 14.12 587 ARG K C 1
ATOM 14252 O O . ARG C 1 587 ? 21.161 38.948 15.254 1.00 13.76 587 ARG K O 1
ATOM 14260 N N . TRP C 1 588 ? 21.074 39.803 17.331 1.00 14.94 588 TRP K N 1
ATOM 14261 C CA . TRP C 1 588 ? 19.952 38.919 17.678 1.00 14.55 588 TRP K CA 1
ATOM 14262 C C . TRP C 1 588 ? 18.636 39.507 17.144 1.00 13.31 588 TRP K C 1
ATOM 14263 O O . TRP C 1 588 ? 18.193 40.592 17.587 1.00 14.27 588 TRP K O 1
ATOM 14274 N N . MET C 1 589 ? 18.020 38.789 16.204 1.00 12.66 589 MET K N 1
ATOM 14275 C CA . MET C 1 589 ? 16.728 39.166 15.639 1.00 13.35 589 MET K CA 1
ATOM 14276 C C . MET C 1 589 ? 15.663 38.600 16.575 1.00 14.43 589 MET K C 1
ATOM 14277 O O . MET C 1 589 ? 15.537 37.380 16.686 1.00 15.17 589 MET K O 1
ATOM 14282 N N . GLN C 1 590 ? 14.892 39.460 17.231 1.00 14.27 590 GLN K N 1
ATOM 14283 C CA . GLN C 1 590 ? 13.923 38.990 18.208 1.00 14.28 590 GLN K CA 1
ATOM 14284 C C . GLN C 1 590 ? 12.488 39.353 17.810 1.00 15.22 590 GLN K C 1
ATOM 14285 O O . GLN C 1 590 ? 12.182 40.512 17.489 1.00 16.08 590 GLN K O 1
ATOM 14291 N N . TRP C 1 591 ? 11.620 38.351 17.829 1.00 16.11 591 TRP K N 1
ATOM 14292 C CA . TRP C 1 591 ? 10.210 38.557 17.484 1.00 15.03 591 TRP K CA 1
ATOM 14293 C C . TRP C 1 591 ? 9.383 39.129 18.668 1.00 15.23 591 TRP K C 1
ATOM 14294 O O . TRP C 1 591 ? 9.515 38.703 19.811 1.00 14.52 591 TRP K O 1
ATOM 14305 N N . ARG C 1 592 ? 8.549 40.115 18.372 1.00 15.43 592 ARG K N 1
ATOM 14306 C CA . ARG C 1 592 ? 7.746 40.833 19.371 1.00 16.12 592 ARG K CA 1
ATOM 14307 C C . ARG C 1 592 ? 6.288 40.695 18.971 1.00 16.93 592 ARG K C 1
ATOM 14308 O O . ARG C 1 592 ? 5.988 40.598 17.768 1.00 15.93 592 ARG K O 1
ATOM 14316 N N . TYR C 1 593 ? 5.389 40.797 19.957 1.00 16.01 593 TYR K N 1
ATOM 14317 C CA . TYR C 1 593 ? 3.958 40.568 19.728 1.00 16.59 593 TYR K CA 1
ATOM 14318 C C . TYR C 1 593 ? 3.116 41.740 20.189 1.00 16.21 593 TYR K C 1
ATOM 14319 O O . TYR C 1 593 ? 3.515 42.525 21.042 1.00 16.45 593 TYR K O 1
ATOM 14328 N N . VAL C 1 594 ? 1.929 41.838 19.631 1.00 16.11 594 VAL K N 1
ATOM 14329 C CA . VAL C 1 594 ? 1.031 42.888 20.040 1.00 15.62 594 VAL K CA 1
ATOM 14330 C C . VAL C 1 594 ? 0.498 42.620 21.451 1.00 15.75 594 VAL K C 1
ATOM 14331 O O . VAL C 1 594 ? 0.011 41.522 21.743 1.00 16.27 594 VAL K O 1
ATOM 14335 N N . GLY C 1 595 ? 0.627 43.609 22.334 1.00 14.14 595 GLY K N 1
ATOM 14336 C CA . GLY C 1 595 ? 0.056 43.550 23.663 1.00 15.06 595 GLY K CA 1
ATOM 14337 C C . GLY C 1 595 ? -1.264 44.313 23.574 1.00 14.88 595 GLY K C 1
ATOM 14338 O O . GLY C 1 595 ? -2.286 43.747 23.163 1.00 14.48 595 GLY K O 1
ATOM 14339 N N . PRO C 1 596 ? -1.265 45.590 23.948 1.00 14.07 596 PRO K N 1
ATOM 14340 C CA . PRO C 1 596 ? -2.454 46.413 23.711 1.00 14.15 596 PRO K CA 1
ATOM 14341 C C . PRO C 1 596 ? -2.621 46.681 22.204 1.00 14.62 596 PRO K C 1
ATOM 14342 O O . PRO C 1 596 ? -1.629 46.656 21.465 1.00 14.05 596 PRO K O 1
ATOM 14346 N N . GLU C 1 597 ? -3.840 46.962 21.750 1.00 15.05 597 GLU K N 1
ATOM 14347 C CA . GLU C 1 597 ? -4.046 47.324 20.338 1.00 15.25 597 GLU K CA 1
ATOM 14348 C C . GLU C 1 597 ? -3.446 48.723 20.092 1.00 14.40 597 GLU K C 1
ATOM 14349 O O . GLU C 1 597 ? -3.263 49.498 21.024 1.00 14.04 597 GLU K O 1
ATOM 14355 N N . PRO C 1 598 ? -3.146 49.066 18.845 1.00 15.53 598 PRO K N 1
ATOM 14356 C CA . PRO C 1 598 ? -2.731 50.442 18.539 1.00 15.85 598 PRO K CA 1
ATOM 14357 C C . PRO C 1 598 ? -3.802 51.377 19.104 1.00 16.67 598 PRO K C 1
ATOM 14358 O O . PRO C 1 598 ? -5.001 51.212 18.854 1.00 18.10 598 PRO K O 1
ATOM 14362 N N . ARG C 1 599 ? -3.358 52.330 19.913 1.00 16.60 599 ARG K N 1
ATOM 14363 C CA . ARG C 1 599 ? -4.225 53.267 20.598 1.00 15.09 599 ARG K CA 1
ATOM 14364 C C . ARG C 1 599 ? -5.037 54.050 19.611 1.00 15.68 599 ARG K C 1
ATOM 14365 O O . ARG C 1 599 ? -4.493 54.594 18.664 1.00 16.23 599 ARG K O 1
ATOM 14373 N N . LYS C 1 600 ? -6.348 54.089 19.804 1.00 17.40 600 LYS K N 1
ATOM 14374 C CA . LYS C 1 600 ? -7.237 54.746 18.823 1.00 16.56 600 LYS K CA 1
ATOM 14375 C C . LYS C 1 600 ? -6.813 56.206 18.556 1.00 16.26 600 LYS K C 1
ATOM 14376 O O . LYS C 1 600 ? -6.592 56.973 19.507 1.00 16.04 600 LYS K O 1
ATOM 14382 N N . ASN C 1 601 ? -6.662 56.628 17.303 1.00 15.74 601 ASN K N 1
ATOM 14383 C CA . ASN C 1 601 ? -6.843 55.860 16.088 1.00 16.00 601 ASN K CA 1
ATOM 14384 C C . ASN C 1 601 ? -5.511 55.729 15.345 1.00 15.11 601 ASN K C 1
ATOM 14385 O O . ASN C 1 601 ? -5.434 55.896 14.128 1.00 16.12 601 ASN K O 1
ATOM 14390 N N . ALA C 1 602 ? -4.455 55.456 16.098 1.00 16.51 602 ALA K N 1
ATOM 14391 C CA . ALA C 1 602 ? -3.108 55.339 15.534 1.00 16.06 602 ALA K CA 1
ATOM 14392 C C . ALA C 1 602 ? -3.010 54.116 14.644 1.00 15.67 602 ALA K C 1
ATOM 14393 O O . ALA C 1 602 ? -3.741 53.151 14.849 1.00 17.48 602 ALA K O 1
ATOM 14395 N N . ILE C 1 603 ? -2.109 54.149 13.668 1.00 15.18 603 ILE K N 1
ATOM 14396 C CA . ILE C 1 603 ? -1.856 53.002 12.800 1.00 15.30 603 ILE K CA 1
ATOM 14397 C C . ILE C 1 603 ? -0.363 52.649 12.790 1.00 15.09 603 ILE K C 1
ATOM 14398 O O . ILE C 1 603 ? 0.486 53.544 12.686 1.00 14.01 603 ILE K O 1
ATOM 14403 N N . PRO C 1 604 ? -0.036 51.361 12.868 1.00 15.93 604 PRO K N 1
ATOM 14404 C CA . PRO C 1 604 ? 1.370 50.930 12.813 1.00 16.84 604 PRO K CA 1
ATOM 14405 C C . PRO C 1 604 ? 1.972 51.306 11.462 1.00 16.84 604 PRO K C 1
ATOM 14406 O O . PRO C 1 604 ? 1.270 51.375 10.453 1.00 15.55 604 PRO K O 1
ATOM 14410 N N . ASP C 1 605 ? 3.277 51.547 11.453 1.00 16.47 605 ASP K N 1
ATOM 14411 C CA . ASP C 1 605 ? 3.951 51.936 10.229 1.00 16.82 605 ASP K CA 1
ATOM 14412 C C . ASP C 1 605 ? 3.719 50.998 9.067 1.00 13.99 605 ASP K C 1
ATOM 14413 O O . ASP C 1 605 ? 3.538 51.450 7.956 1.00 12.80 605 ASP K O 1
ATOM 14418 N N . GLY C 1 606 ? 3.787 49.692 9.329 1.00 15.06 606 GLY K N 1
ATOM 14419 C CA . GLY C 1 606 ? 3.655 48.715 8.256 1.00 14.17 606 GLY K CA 1
ATOM 14420 C C . GLY C 1 606 ? 2.358 48.881 7.484 1.00 14.81 606 GLY K C 1
ATOM 14421 O O . GLY C 1 606 ? 2.319 48.786 6.240 1.00 13.87 606 GLY K O 1
ATOM 14422 N N . ASP C 1 607 ? 1.274 49.125 8.200 1.00 14.94 607 ASP K N 1
ATOM 14423 C CA . ASP C 1 607 ? 0.022 49.375 7.503 1.00 16.70 607 ASP K CA 1
ATOM 14424 C C . ASP C 1 607 ? -0.038 50.718 6.833 1.00 16.77 607 ASP K C 1
ATOM 14425 O O . ASP C 1 607 ? -0.633 50.845 5.757 1.00 16.73 607 ASP K O 1
ATOM 14430 N N . LEU C 1 608 ? 0.574 51.726 7.434 1.00 13.81 608 LEU K N 1
ATOM 14431 C CA . LEU C 1 608 ? 0.642 52.993 6.737 1.00 13.69 608 LEU K CA 1
ATOM 14432 C C . LEU C 1 608 ? 1.370 52.840 5.404 1.00 13.95 608 LEU K C 1
ATOM 14433 O O . LEU C 1 608 ? 0.919 53.378 4.385 1.00 14.90 608 LEU K O 1
ATOM 14438 N N . ILE C 1 609 ? 2.496 52.124 5.397 1.00 12.85 609 ILE K N 1
ATOM 14439 C CA . ILE C 1 609 ? 3.293 51.935 4.171 1.00 14.40 609 ILE K CA 1
ATOM 14440 C C . ILE C 1 609 ? 2.461 51.144 3.156 1.00 15.39 609 ILE K C 1
ATOM 14441 O O . ILE C 1 609 ? 2.371 51.493 1.986 1.00 15.42 609 ILE K O 1
ATOM 14446 N N . VAL C 1 610 ? 1.830 50.084 3.634 1.00 15.78 610 VAL K N 1
ATOM 14447 C CA . VAL C 1 610 ? 0.960 49.303 2.777 1.00 15.96 610 VAL K CA 1
ATOM 14448 C C . VAL C 1 610 ? -0.128 50.180 2.168 1.00 16.05 610 VAL K C 1
ATOM 14449 O O . VAL C 1 610 ? -0.350 50.156 0.953 1.00 17.16 610 VAL K O 1
ATOM 14453 N N . GLU C 1 611 ? -0.794 50.988 2.985 1.00 17.01 611 GLU K N 1
ATOM 14454 C CA . GLU C 1 611 ? -1.873 51.808 2.433 1.00 17.27 611 GLU K CA 1
ATOM 14455 C C . GLU C 1 611 ? -1.385 52.812 1.391 1.00 17.26 611 GLU K C 1
ATOM 14456 O O . GLU C 1 611 ? -2.036 53.015 0.353 1.00 16.68 611 GLU K O 1
ATOM 14462 N N . LEU C 1 612 ? -0.281 53.482 1.687 1.00 15.77 612 LEU K N 1
ATOM 14463 C CA . LEU C 1 612 ? 0.255 54.444 0.741 1.00 15.91 612 LEU K CA 1
ATOM 14464 C C . LEU C 1 612 ? 0.744 53.772 -0.533 1.00 15.62 612 LEU K C 1
ATOM 14465 O O . LEU C 1 612 ? 0.511 54.282 -1.628 1.00 16.78 612 LEU K O 1
ATOM 14470 N N . ALA C 1 613 ? 1.390 52.617 -0.406 1.00 14.99 613 ALA K N 1
ATOM 14471 C CA . ALA C 1 613 ? 1.958 51.953 -1.580 1.00 15.55 613 ALA K CA 1
ATOM 14472 C C . ALA C 1 613 ? 0.856 51.526 -2.532 1.00 15.71 613 ALA K C 1
ATOM 14473 O O . ALA C 1 613 ? 0.953 51.779 -3.738 1.00 14.08 613 ALA K O 1
ATOM 14475 N N . LYS C 1 614 ? -0.193 50.906 -1.984 1.00 15.91 614 LYS K N 1
ATOM 14476 C CA . LYS C 1 614 ? -1.316 50.456 -2.802 1.00 18.21 614 LYS K CA 1
ATOM 14477 C C . LYS C 1 614 ? -2.038 51.614 -3.458 1.00 18.74 614 LYS K C 1
ATOM 14478 O O . LYS C 1 614 ? -2.415 51.550 -4.632 1.00 18.62 614 LYS K O 1
ATOM 14484 N N . ARG C 1 615 ? -2.265 52.674 -2.697 1.00 17.90 615 ARG K N 1
ATOM 14485 C CA . ARG C 1 615 ? -2.954 53.802 -3.283 1.00 17.94 615 ARG K CA 1
ATOM 14486 C C . ARG C 1 615 ? -2.138 54.430 -4.402 1.00 17.96 615 ARG K C 1
ATOM 14487 O O . ARG C 1 615 ? -2.671 54.755 -5.448 1.00 16.92 615 ARG K O 1
ATOM 14495 N N . VAL C 1 616 ? -0.838 54.570 -4.198 1.00 16.43 616 VAL K N 1
ATOM 14496 C CA . VAL C 1 616 ? -0.028 55.141 -5.251 1.00 15.35 616 VAL K CA 1
ATOM 14497 C C . VAL C 1 616 ? 0.023 54.226 -6.466 1.00 14.54 616 VAL K C 1
ATOM 14498 O O . VAL C 1 616 ? 0.035 54.694 -7.598 1.00 13.35 616 VAL K O 1
ATOM 14502 N N . GLN C 1 617 ? 0.058 52.920 -6.237 1.00 14.94 617 GLN K N 1
ATOM 14503 C CA . GLN C 1 617 ? 0.097 51.985 -7.359 1.00 15.86 617 GLN K CA 1
ATOM 14504 C C . GLN C 1 617 ? -1.166 52.115 -8.219 1.00 16.37 617 GLN K C 1
ATOM 14505 O O . GLN C 1 617 ? -1.120 52.042 -9.461 1.00 15.99 617 GLN K O 1
ATOM 14511 N N . LYS C 1 618 ? -2.299 52.331 -7.563 1.00 17.32 618 LYS K N 1
ATOM 14512 C CA . LYS C 1 618 ? -3.547 52.477 -8.288 1.00 18.05 618 LYS K CA 1
ATOM 14513 C C . LYS C 1 618 ? -3.570 53.783 -9.049 1.00 17.86 618 LYS K C 1
ATOM 14514 O O . LYS C 1 618 ? -4.020 53.820 -10.194 1.00 16.36 618 LYS K O 1
ATOM 14520 N N . LEU C 1 619 ? -3.052 54.850 -8.444 1.00 15.90 619 LEU K N 1
ATOM 14521 C CA . LEU C 1 619 ? -2.989 56.106 -9.178 1.00 16.65 619 LEU K CA 1
ATOM 14522 C C . LEU C 1 619 ? -2.171 55.968 -10.469 1.00 17.35 619 LEU K C 1
ATOM 14523 O O . LEU C 1 619 ? -2.609 56.424 -11.531 1.00 18.11 619 LEU K O 1
ATOM 14528 N N . LEU C 1 620 ? -0.992 55.354 -10.352 1.00 17.53 620 LEU K N 1
ATOM 14529 C CA . LEU C 1 620 ? -0.080 55.145 -11.485 1.00 18.82 620 LEU K CA 1
ATOM 14530 C C . LEU C 1 620 ? -0.603 54.140 -12.511 1.00 19.08 620 LEU K C 1
ATOM 14531 O O . LEU C 1 620 ? -0.199 54.161 -13.676 1.00 20.49 620 LEU K O 1
ATOM 14536 N N . ALA C 1 621 ? -1.498 53.263 -12.075 1.00 18.12 621 ALA K N 1
ATOM 14537 C CA . ALA C 1 621 ? -2.119 52.312 -12.979 1.00 18.49 621 ALA K CA 1
ATOM 14538 C C . ALA C 1 621 ? -3.125 53.038 -13.883 1.00 18.41 621 ALA K C 1
ATOM 14539 O O . ALA C 1 621 ? -3.322 52.658 -15.054 1.00 18.74 621 ALA K O 1
ATOM 14541 N N . LYS C 1 622 ? -3.768 54.080 -13.340 1.00 17.62 622 LYS K N 1
ATOM 14542 C CA . LYS C 1 622 ? -4.741 54.877 -14.112 1.00 17.96 622 LYS K CA 1
ATOM 14543 C C . LYS C 1 622 ? -4.082 56.003 -14.911 1.00 16.83 622 LYS K C 1
ATOM 14544 O O . LYS C 1 622 ? -4.553 56.355 -15.986 1.00 16.58 622 LYS K O 1
ATOM 14550 N N . THR C 1 623 ? -3.022 56.587 -14.358 1.00 16.72 623 THR K N 1
ATOM 14551 C CA . THR C 1 623 ? -2.271 57.665 -15.008 1.00 16.59 623 THR K CA 1
ATOM 14552 C C . THR C 1 623 ? -0.779 57.350 -14.906 1.00 17.14 623 THR K C 1
ATOM 14553 O O . THR C 1 623 ? -0.118 57.806 -13.985 1.00 18.95 623 THR K O 1
ATOM 14557 N N . PRO C 1 624 ? -0.245 56.604 -15.854 1.00 17.59 624 PRO K N 1
ATOM 14558 C CA . PRO C 1 624 ? 1.134 56.106 -15.795 1.00 17.53 624 PRO K CA 1
ATOM 14559 C C . PRO C 1 624 ? 2.282 57.114 -15.925 1.00 17.91 624 PRO K C 1
ATOM 14560 O O . PRO C 1 624 ? 3.370 56.817 -15.432 1.00 18.28 624 PRO K O 1
ATOM 14564 N N . GLY C 1 625 ? 2.087 58.247 -16.586 1.00 17.97 625 GLY K N 1
ATOM 14565 C CA . GLY C 1 625 ? 3.192 59.183 -16.759 1.00 18.23 625 GLY K CA 1
ATOM 14566 C C . GLY C 1 625 ? 4.378 58.611 -17.520 1.00 19.67 625 GLY K C 1
ATOM 14567 O O . GLY C 1 625 ? 4.226 57.708 -18.343 1.00 18.34 625 GLY K O 1
ATOM 14568 N N . LYS C 1 626 ? 5.579 59.106 -17.216 1.00 21.31 626 LYS K N 1
ATOM 14569 C CA . LYS C 1 626 ? 6.792 58.714 -17.949 1.00 23.01 626 LYS K CA 1
ATOM 14570 C C . LYS C 1 626 ? 7.264 57.284 -17.747 1.00 21.23 626 LYS K C 1
ATOM 14571 O O . LYS C 1 626 ? 7.791 56.671 -18.684 1.00 21.33 626 LYS K O 1
ATOM 14577 N N . LEU C 1 627 ? 7.128 56.773 -16.531 1.00 18.94 627 LEU K N 1
ATOM 14578 C CA . LEU C 1 627 ? 7.655 55.457 -16.206 1.00 18.73 627 LEU K CA 1
ATOM 14579 C C . LEU C 1 627 ? 6.915 54.820 -15.030 1.00 18.85 627 LEU K C 1
ATOM 14580 O O . LEU C 1 627 ? 7.381 54.859 -13.887 1.00 19.63 627 LEU K O 1
ATOM 14585 N N . ALA C 1 628 ? 5.772 54.214 -15.302 1.00 18.09 628 ALA K N 1
ATOM 14586 C CA . ALA C 1 628 ? 4.958 53.636 -14.241 1.00 17.21 628 ALA K CA 1
ATOM 14587 C C . ALA C 1 628 ? 5.453 52.296 -13.749 1.00 17.14 628 ALA K C 1
ATOM 14588 O O . ALA C 1 628 ? 5.203 51.922 -12.601 1.00 16.20 628 ALA K O 1
ATOM 14590 N N . ALA C 1 629 ? 6.167 51.580 -14.609 1.00 16.63 629 ALA K N 1
ATOM 14591 C CA . ALA C 1 629 ? 6.531 50.190 -14.334 1.00 15.97 629 ALA K CA 1
ATOM 14592 C C . ALA C 1 629 ? 7.124 49.856 -12.962 1.00 16.41 629 ALA K C 1
ATOM 14593 O O . ALA C 1 629 ? 6.633 48.938 -12.315 1.00 16.63 629 ALA K O 1
ATOM 14595 N N . PRO C 1 630 ? 8.178 50.543 -12.517 1.00 17.12 630 PRO K N 1
ATOM 14596 C CA . PRO C 1 630 ? 8.778 50.202 -11.222 1.00 16.37 630 PRO K CA 1
ATOM 14597 C C . PRO C 1 630 ? 7.720 50.293 -10.125 1.00 16.24 630 PRO K C 1
ATOM 14598 O O . PRO C 1 630 ? 7.693 49.482 -9.203 1.00 15.90 630 PRO K O 1
ATOM 14602 N N . VAL C 1 631 ? 6.828 51.271 -10.244 1.00 16.79 631 VAL K N 1
ATOM 14603 C CA . VAL C 1 631 ? 5.792 51.458 -9.234 1.00 16.52 631 VAL K CA 1
ATOM 14604 C C . VAL C 1 631 ? 4.713 50.376 -9.261 1.00 16.67 631 VAL K C 1
ATOM 14605 O O . VAL C 1 631 ? 4.439 49.734 -8.235 1.00 15.09 631 VAL K O 1
ATOM 14609 N N . THR C 1 632 ? 4.093 50.189 -10.426 1.00 17.19 632 THR K N 1
ATOM 14610 C CA . THR C 1 632 ? 2.965 49.270 -10.532 1.00 16.29 632 THR K CA 1
ATOM 14611 C C . THR C 1 632 ? 3.358 47.813 -10.431 1.00 15.87 632 THR K C 1
ATOM 14612 O O . THR C 1 632 ? 2.559 46.999 -10.005 1.00 17.32 632 THR K O 1
ATOM 14616 N N . LYS C 1 633 ? 4.578 47.469 -10.820 1.00 16.20 633 LYS K N 1
ATOM 14617 C CA . LYS C 1 633 ? 4.968 46.057 -10.835 1.00 16.85 633 LYS K CA 1
ATOM 14618 C C . LYS C 1 633 ? 5.546 45.607 -9.492 1.00 16.56 633 LYS K C 1
ATOM 14619 O O . LYS C 1 633 ? 5.765 44.414 -9.260 1.00 15.54 633 LYS K O 1
ATOM 14625 N N . LEU C 1 634 ? 5.787 46.559 -8.601 1.00 16.29 634 LEU K N 1
ATOM 14626 C CA . LEU C 1 634 ? 6.299 46.192 -7.290 1.00 15.74 634 LEU K CA 1
ATOM 14627 C C . LEU C 1 634 ? 5.323 45.173 -6.683 1.00 15.63 634 LEU K C 1
ATOM 14628 O O . LEU C 1 634 ? 4.100 45.391 -6.676 1.00 15.85 634 LEU K O 1
ATOM 14633 N N . LYS C 1 635 ? 5.859 44.050 -6.215 1.00 15.39 635 LYS K N 1
ATOM 14634 C CA . LYS C 1 635 ? 5.026 42.980 -5.659 1.00 15.96 635 LYS K CA 1
ATOM 14635 C C . LYS C 1 635 ? 4.590 43.214 -4.217 1.00 16.08 635 LYS K C 1
ATOM 14636 O O . LYS C 1 635 ? 5.097 42.578 -3.287 1.00 16.98 635 LYS K O 1
ATOM 14642 N N . THR C 1 636 ? 3.636 44.125 -4.043 1.00 16.09 636 THR K N 1
ATOM 14643 C CA . THR C 1 636 ? 3.111 44.446 -2.722 1.00 16.85 636 THR K CA 1
ATOM 14644 C C . THR C 1 636 ? 2.229 43.313 -2.185 1.00 16.16 636 THR K C 1
ATOM 14645 O O . THR C 1 636 ? 2.003 43.225 -0.991 1.00 16.01 636 THR K O 1
ATOM 14649 N N . ASP C 1 637 ? 1.741 42.434 -3.064 1.00 16.47 637 ASP K N 1
ATOM 14650 C CA . ASP C 1 637 ? 0.961 41.282 -2.590 1.00 16.85 637 ASP K CA 1
ATOM 14651 C C . ASP C 1 637 ? 1.790 40.420 -1.640 1.00 16.30 637 ASP K C 1
ATOM 14652 O O . ASP C 1 637 ? 1.242 39.726 -0.782 1.00 14.53 637 ASP K O 1
ATOM 14657 N N . TYR C 1 638 ? 3.110 40.448 -1.807 1.00 15.97 638 TYR K N 1
ATOM 14658 C CA . TYR C 1 638 ? 4.012 39.744 -0.900 1.00 17.06 638 TYR K CA 1
ATOM 14659 C C . TYR C 1 638 ? 3.948 40.308 0.538 1.00 17.22 638 TYR K C 1
ATOM 14660 O O . TYR C 1 638 ? 4.287 39.618 1.496 1.00 18.95 638 TYR K O 1
ATOM 14669 N N . TRP C 1 639 ? 3.507 41.553 0.689 1.00 15.94 639 TRP K N 1
ATOM 14670 C CA . TRP C 1 639 ? 3.494 42.187 2.015 1.00 16.80 639 TRP K CA 1
ATOM 14671 C C . TRP C 1 639 ? 2.214 42.012 2.826 1.00 17.37 639 TRP K C 1
ATOM 14672 O O . TRP C 1 639 ? 2.206 42.290 4.032 1.00 17.67 639 TRP K O 1
ATOM 14683 N N . VAL C 1 640 ? 1.136 41.582 2.175 1.00 17.35 640 VAL K N 1
ATOM 14684 C CA . VAL C 1 640 ? -0.161 41.571 2.827 1.00 17.80 640 VAL K CA 1
ATOM 14685 C C . VAL C 1 640 ? -0.899 40.241 2.856 1.00 18.08 640 VAL K C 1
ATOM 14686 O O . VAL C 1 640 ? -0.660 39.354 2.040 1.00 19.97 640 VAL K O 1
ATOM 14690 N N . ASN C 1 641 ? -1.803 40.110 3.818 1.00 19.24 641 ASN K N 1
ATOM 14691 C CA . ASN C 1 641 ? -2.642 38.929 3.915 1.00 19.34 641 ASN K CA 1
ATOM 14692 C C . ASN C 1 641 ? -3.820 39.044 2.956 1.00 20.62 641 ASN K C 1
ATOM 14693 O O . ASN C 1 641 ? -3.934 40.017 2.191 1.00 18.84 641 ASN K O 1
ATOM 14698 N N . ASP C 1 642 ? -4.685 38.043 2.976 1.00 22.25 642 ASP K N 1
ATOM 14699 C CA . ASP C 1 642 ? -5.790 38.016 2.033 1.00 25.07 642 ASP K CA 1
ATOM 14700 C C . ASP C 1 642 ? -6.792 39.151 2.240 1.00 25.20 642 ASP K C 1
ATOM 14701 O O . ASP C 1 642 ? -7.679 39.349 1.412 1.00 26.77 642 ASP K O 1
ATOM 14706 N N . HIS C 1 643 ? -6.637 39.888 3.331 1.00 25.53 643 HIS K N 1
ATOM 14707 C CA . HIS C 1 643 ? -7.504 41.015 3.638 1.00 25.92 643 HIS K CA 1
ATOM 14708 C C . HIS C 1 643 ? -6.832 42.337 3.312 1.00 24.71 643 HIS K C 1
ATOM 14709 O O . HIS C 1 643 ? -7.379 43.399 3.587 1.00 25.15 643 HIS K O 1
ATOM 14716 N N . GLY C 1 644 ? -5.643 42.258 2.729 1.00 23.22 644 GLY K N 1
ATOM 14717 C CA . GLY C 1 644 ? -4.909 43.437 2.295 1.00 21.28 644 GLY K CA 1
ATOM 14718 C C . GLY C 1 644 ? -4.172 44.172 3.401 1.00 21.04 644 GLY K C 1
ATOM 14719 O O . GLY C 1 644 ? -3.752 45.309 3.221 1.00 21.44 644 GLY K O 1
ATOM 14720 N N . HIS C 1 645 ? -4.023 43.537 4.555 1.00 20.87 645 HIS K N 1
ATOM 14721 C CA . HIS C 1 645 ? -3.301 44.164 5.650 1.00 20.46 645 HIS K CA 1
ATOM 14722 C C . HIS C 1 645 ? -1.874 43.651 5.779 1.00 17.61 645 HIS K C 1
ATOM 14723 O O . HIS C 1 645 ? -1.575 42.465 5.496 1.00 16.74 645 HIS K O 1
ATOM 14730 N N . PHE C 1 646 ? -1.015 44.557 6.238 1.00 16.58 646 PHE K N 1
ATOM 14731 C CA . PHE C 1 646 ? 0.384 44.275 6.524 1.00 16.39 646 PHE K CA 1
ATOM 14732 C C . PHE C 1 646 ? 0.482 42.970 7.297 1.00 14.58 646 PHE K C 1
ATOM 14733 O O . PHE C 1 646 ? -0.184 42.794 8.319 1.00 16.47 646 PHE K O 1
ATOM 14741 N N . ASP C 1 647 ? 1.292 42.055 6.784 1.00 15.18 647 ASP K N 1
ATOM 14742 C CA . ASP C 1 647 ? 1.512 40.746 7.390 1.00 14.90 647 ASP K CA 1
ATOM 14743 C C . ASP C 1 647 ? 3.010 40.559 7.673 1.00 14.81 647 ASP K C 1
ATOM 14744 O O . ASP C 1 647 ? 3.791 40.274 6.777 1.00 14.18 647 ASP K O 1
ATOM 14749 N N . PRO C 1 648 ? 3.421 40.703 8.925 1.00 15.01 648 PRO K N 1
ATOM 14750 C CA . PRO C 1 648 ? 4.853 40.593 9.263 1.00 15.26 648 PRO K CA 1
ATOM 14751 C C . PRO C 1 648 ? 5.432 39.194 9.048 1.00 15.03 648 PRO K C 1
ATOM 14752 O O . PRO C 1 648 ? 6.618 39.087 8.809 1.00 13.78 648 PRO K O 1
ATOM 14756 N N . HIS C 1 649 ? 4.619 38.142 9.155 1.00 14.13 649 HIS K N 1
ATOM 14757 C CA . HIS C 1 649 ? 5.125 36.808 8.931 1.00 14.92 649 HIS K CA 1
ATOM 14758 C C . HIS C 1 649 ? 5.436 36.616 7.450 1.00 14.31 649 HIS K C 1
ATOM 14759 O O . HIS C 1 649 ? 6.493 36.090 7.092 1.00 13.66 649 HIS K O 1
ATOM 14766 N N . LYS C 1 650 ? 4.532 37.067 6.586 1.00 15.23 650 LYS K N 1
ATOM 14767 C CA . LYS C 1 650 ? 4.795 36.994 5.158 1.00 15.77 650 LYS K CA 1
ATOM 14768 C C . LYS C 1 650 ? 6.023 37.826 4.787 1.00 15.69 650 LYS K C 1
ATOM 14769 O O . LYS C 1 650 ? 6.859 37.393 3.992 1.00 15.06 650 LYS K O 1
ATOM 14775 N N . ILE C 1 651 ? 6.120 39.034 5.327 1.00 14.63 651 ILE K N 1
ATOM 14776 C CA . ILE C 1 651 ? 7.274 39.865 5.009 1.00 15.77 651 ILE K CA 1
ATOM 14777 C C . ILE C 1 651 ? 8.572 39.215 5.524 1.00 15.50 651 ILE K C 1
ATOM 14778 O O . ILE C 1 651 ? 9.594 39.173 4.821 1.00 14.01 651 ILE K O 1
ATOM 14783 N N . ALA C 1 652 ? 8.537 38.687 6.744 1.00 15.24 652 ALA K N 1
ATOM 14784 C CA . ALA C 1 652 ? 9.720 37.996 7.269 1.00 15.80 652 ALA K CA 1
ATOM 14785 C C . ALA C 1 652 ? 10.107 36.795 6.405 1.00 16.18 652 ALA K C 1
ATOM 14786 O O . ALA C 1 652 ? 11.286 36.464 6.262 1.00 15.71 652 ALA K O 1
ATOM 14788 N N . LYS C 1 653 ? 9.120 36.112 5.833 1.00 15.34 653 LYS K N 1
ATOM 14789 C CA . LYS C 1 653 ? 9.456 34.984 4.974 1.00 16.12 653 LYS K CA 1
ATOM 14790 C C . LYS C 1 653 ? 10.118 35.438 3.659 1.00 15.31 653 LYS K C 1
ATOM 14791 O O . LYS C 1 653 ? 10.965 34.739 3.112 1.00 16.97 653 LYS K O 1
ATOM 14797 N N . LEU C 1 654 ? 9.717 36.604 3.174 1.00 15.42 654 LEU K N 1
ATOM 14798 C CA . LEU C 1 654 ? 10.276 37.200 1.962 1.00 14.72 654 LEU K CA 1
ATOM 14799 C C . LEU C 1 654 ? 11.698 37.664 2.222 1.00 14.58 654 LEU K C 1
ATOM 14800 O O . LEU C 1 654 ? 12.588 37.487 1.401 1.00 12.67 654 LEU K O 1
ATOM 14805 N N . ILE C 1 655 ? 11.910 38.275 3.385 1.00 14.53 655 ILE K N 1
ATOM 14806 C CA . ILE C 1 655 ? 13.243 38.709 3.752 1.00 14.06 655 ILE K CA 1
ATOM 14807 C C . ILE C 1 655 ? 14.172 37.485 3.786 1.00 14.39 655 ILE K C 1
ATOM 14808 O O . ILE C 1 655 ? 15.284 37.502 3.238 1.00 12.47 655 ILE K O 1
ATOM 14813 N N . ASN C 1 656 ? 13.707 36.412 4.421 1.00 13.07 656 ASN K N 1
ATOM 14814 C CA . ASN C 1 656 ? 14.447 35.172 4.430 1.00 13.91 656 ASN K CA 1
ATOM 14815 C C . ASN C 1 656 ? 14.619 34.701 2.981 1.00 14.33 656 ASN K C 1
ATOM 14816 O O . ASN C 1 656 ? 15.716 34.360 2.549 1.00 14.45 656 ASN K O 1
ATOM 14821 N N . GLY C 1 657 ? 13.521 34.701 2.237 1.00 14.15 657 GLY K N 1
ATOM 14822 C CA . GLY C 1 657 ? 13.520 34.284 0.850 1.00 14.17 657 GLY K CA 1
ATOM 14823 C C . GLY C 1 657 ? 12.906 32.911 0.616 1.00 14.19 657 GLY K C 1
ATOM 14824 O O . GLY C 1 657 ? 12.990 32.021 1.462 1.00 14.63 657 GLY K O 1
ATOM 14825 N N . PHE C 1 658 ? 12.281 32.753 -0.540 1.00 15.37 658 PHE K N 1
ATOM 14826 C CA . PHE C 1 658 ? 11.707 31.462 -0.936 1.00 14.96 658 PHE K CA 1
ATOM 14827 C C . PHE C 1 658 ? 11.980 31.199 -2.399 1.00 15.62 658 PHE K C 1
ATOM 14828 O O . PHE C 1 658 ? 12.414 32.087 -3.148 1.00 14.95 658 PHE K O 1
ATOM 14836 N N . ALA C 1 659 ? 11.726 29.960 -2.806 1.00 16.49 659 ALA K N 1
ATOM 14837 C CA . ALA C 1 659 ? 11.889 29.563 -4.188 1.00 16.75 659 ALA K CA 1
ATOM 14838 C C . ALA C 1 659 ? 10.781 30.132 -5.076 1.00 17.29 659 ALA K C 1
ATOM 14839 O O . ALA C 1 659 ? 9.606 30.085 -4.728 1.00 16.42 659 ALA K O 1
ATOM 14841 N N . LEU C 1 660 ? 11.162 30.695 -6.215 1.00 17.81 660 LEU K N 1
ATOM 14842 C CA . LEU C 1 660 ? 10.185 31.128 -7.201 1.00 18.14 660 LEU K CA 1
ATOM 14843 C C . LEU C 1 660 ? 9.934 30.009 -8.204 1.00 17.76 660 LEU K C 1
ATOM 14844 O O . LEU C 1 660 ? 8.957 30.060 -8.930 1.00 17.74 660 LEU K O 1
ATOM 14849 N N . LYS C 1 661 ? 10.852 29.043 -8.269 1.00 18.41 661 LYS K N 1
ATOM 14850 C CA . LYS C 1 661 ? 10.714 27.858 -9.124 1.00 20.47 661 LYS K CA 1
ATOM 14851 C C . LYS C 1 661 ? 11.459 26.694 -8.493 1.00 21.30 661 LYS K C 1
ATOM 14852 O O . LYS C 1 661 ? 12.255 26.889 -7.590 1.00 20.49 661 LYS K O 1
ATOM 14858 N N . ASP C 1 662 ? 11.193 25.482 -8.957 1.00 21.06 662 ASP K N 1
ATOM 14859 C CA . ASP C 1 662 ? 11.921 24.337 -8.445 1.00 22.03 662 ASP K CA 1
ATOM 14860 C C . ASP C 1 662 ? 13.398 24.466 -8.852 1.00 22.25 662 ASP K C 1
ATOM 14861 O O . ASP C 1 662 ? 13.718 24.946 -9.941 1.00 23.17 662 ASP K O 1
ATOM 14866 N N . PHE C 1 663 ? 14.296 24.038 -7.978 1.00 22.19 663 PHE K N 1
ATOM 14867 C CA . PHE C 1 663 ? 15.715 23.998 -8.308 1.00 23.20 663 PHE K CA 1
ATOM 14868 C C . PHE C 1 663 ? 16.414 23.047 -7.361 1.00 23.19 663 PHE K C 1
ATOM 14869 O O . PHE C 1 663 ? 15.867 22.657 -6.340 1.00 21.97 663 PHE K O 1
ATOM 14877 N N . LYS C 1 664 ? 17.624 22.666 -7.727 1.00 24.40 664 LYS K N 1
ATOM 14878 C CA . LYS C 1 664 ? 18.439 21.807 -6.892 1.00 24.97 664 LYS K CA 1
ATOM 14879 C C . LYS C 1 664 ? 19.750 22.543 -6.655 1.00 25.70 664 LYS K C 1
ATOM 14880 O O . LYS C 1 664 ? 20.253 23.247 -7.539 1.00 26.08 664 LYS K O 1
ATOM 14886 N N . VAL C 1 665 ? 20.296 22.394 -5.455 1.00 26.40 665 VAL K N 1
ATOM 14887 C CA . VAL C 1 665 ? 21.579 23.002 -5.125 1.00 26.40 665 VAL K CA 1
ATOM 14888 C C . VAL C 1 665 ? 22.312 21.955 -4.288 1.00 27.35 665 VAL K C 1
ATOM 14889 O O . VAL C 1 665 ? 21.895 21.617 -3.178 1.00 28.27 665 VAL K O 1
ATOM 14893 N N . GLY C 1 666 ? 23.365 21.380 -4.853 1.00 28.07 666 GLY K N 1
ATOM 14894 C CA . GLY C 1 666 ? 24.070 20.308 -4.177 1.00 29.81 666 GLY K CA 1
ATOM 14895 C C . GLY C 1 666 ? 23.162 19.087 -4.099 1.00 30.90 666 GLY K C 1
ATOM 14896 O O . GLY C 1 666 ? 22.638 18.641 -5.120 1.00 31.73 666 GLY K O 1
ATOM 14897 N N . ASP C 1 667 ? 22.972 18.543 -2.897 1.00 31.22 667 ASP K N 1
ATOM 14898 C CA . ASP C 1 667 ? 22.057 17.420 -2.692 1.00 31.29 667 ASP K CA 1
ATOM 14899 C C . ASP C 1 667 ? 20.661 17.943 -2.341 1.00 29.97 667 ASP K C 1
ATOM 14900 O O . ASP C 1 667 ? 19.697 17.171 -2.290 1.00 29.95 667 ASP K O 1
ATOM 14905 N N . VAL C 1 668 ? 20.549 19.244 -2.077 1.00 28.06 668 VAL K N 1
ATOM 14906 C CA . VAL C 1 668 ? 19.265 19.797 -1.657 1.00 26.24 668 VAL K CA 1
ATOM 14907 C C . VAL C 1 668 ? 18.370 20.251 -2.810 1.00 25.57 668 VAL K C 1
ATOM 14908 O O . VAL C 1 668 ? 18.804 20.943 -3.716 1.00 25.27 668 VAL K O 1
ATOM 14912 N N . GLU C 1 669 ? 17.114 19.822 -2.759 1.00 25.16 669 GLU K N 1
ATOM 14913 C CA . GLU C 1 669 ? 16.128 20.201 -3.748 1.00 24.95 669 GLU K CA 1
ATOM 14914 C C . GLU C 1 669 ? 15.078 21.115 -3.132 1.00 23.52 669 GLU K C 1
ATOM 14915 O O . GLU C 1 669 ? 14.625 20.879 -2.017 1.00 24.39 669 GLU K O 1
ATOM 14925 N N . TYR C 1 670 ? 14.701 22.159 -3.863 1.00 20.83 670 TYR K N 1
ATOM 14926 C CA . TYR C 1 670 ? 13.677 23.081 -3.416 1.00 18.85 670 TYR K CA 1
ATOM 14927 C C . TYR C 1 670 ? 12.550 23.101 -4.420 1.00 18.61 670 TYR K C 1
ATOM 14928 O O . TYR C 1 670 ? 12.785 22.980 -5.621 1.00 17.54 670 TYR K O 1
ATOM 14937 N N . LYS C 1 671 ? 11.335 23.271 -3.914 1.00 18.26 671 LYS K N 1
ATOM 14938 C CA . LYS C 1 671 ? 10.144 23.362 -4.727 1.00 19.37 671 LYS K CA 1
ATOM 14939 C C . LYS C 1 671 ? 9.621 24.797 -4.660 1.00 19.06 671 LYS K C 1
ATOM 14940 O O . LYS C 1 671 ? 9.761 25.461 -3.645 1.00 18.67 671 LYS K O 1
ATOM 14946 N N . ALA C 1 672 ? 9.030 25.279 -5.747 1.00 20.08 672 ALA K N 1
ATOM 14947 C CA . ALA C 1 672 ? 8.481 26.626 -5.755 1.00 20.67 672 ALA K CA 1
ATOM 14948 C C . ALA C 1 672 ? 7.630 26.864 -4.506 1.00 20.98 672 ALA K C 1
ATOM 14949 O O . ALA C 1 672 ? 6.737 26.060 -4.181 1.00 19.79 672 ALA K O 1
ATOM 14951 N N . GLY C 1 673 ? 7.904 27.965 -3.811 1.00 20.22 673 GLY K N 1
ATOM 14952 C CA . GLY C 1 673 ? 7.153 28.305 -2.620 1.00 19.63 673 GLY K CA 1
ATOM 14953 C C . GLY C 1 673 ? 7.815 27.957 -1.303 1.00 19.65 673 GLY K C 1
ATOM 14954 O O . GLY C 1 673 ? 7.389 28.451 -0.257 1.00 19.93 673 GLY K O 1
ATOM 14955 N N . GLN C 1 674 ? 8.845 27.114 -1.326 1.00 18.69 674 GLN K N 1
ATOM 14956 C CA . GLN C 1 674 ? 9.503 26.731 -0.083 1.00 17.56 674 GLN K CA 1
ATOM 14957 C C . GLN C 1 674 ? 10.489 27.784 0.406 1.00 16.04 674 GLN K C 1
ATOM 14958 O O . GLN C 1 674 ? 11.156 28.447 -0.395 1.00 15.23 674 GLN K O 1
ATOM 14964 N N . GLN C 1 675 ? 10.576 27.934 1.726 1.00 14.25 675 GLN K N 1
ATOM 14965 C CA . GLN C 1 675 ? 11.521 28.890 2.311 1.00 15.29 675 GLN K CA 1
ATOM 14966 C C . GLN C 1 675 ? 12.924 28.383 2.093 1.00 14.54 675 GLN K C 1
ATOM 14967 O O . GLN C 1 675 ? 13.170 27.187 2.178 1.00 15.37 675 GLN K O 1
ATOM 14973 N N . ILE C 1 676 ? 13.852 29.282 1.794 1.00 15.60 676 ILE K N 1
ATOM 14974 C CA . ILE C 1 676 ? 15.237 28.865 1.651 1.00 15.15 676 ILE K CA 1
ATOM 14975 C C . ILE C 1 676 ? 15.879 28.697 3.031 1.00 15.47 676 ILE K C 1
ATOM 14976 O O . ILE C 1 676 ? 15.662 29.510 3.924 1.00 15.29 676 ILE K O 1
ATOM 14981 N N . ALA C 1 677 ? 16.655 27.635 3.206 1.00 16.58 677 ALA K N 1
ATOM 14982 C CA . ALA C 1 677 ? 17.179 27.276 4.522 1.00 17.27 677 ALA K CA 1
ATOM 14983 C C . ALA C 1 677 ? 18.404 28.070 4.983 1.00 17.79 677 ALA K C 1
ATOM 14984 O O . ALA C 1 677 ? 18.608 28.288 6.188 1.00 17.74 677 ALA K O 1
ATOM 14986 N N . THR C 1 678 ? 19.221 28.493 4.029 1.00 18.49 678 THR K N 1
ATOM 14987 C CA . THR C 1 678 ? 20.416 29.268 4.339 1.00 18.47 678 THR K CA 1
ATOM 14988 C C . THR C 1 678 ? 20.788 30.118 3.133 1.00 18.34 678 THR K C 1
ATOM 14989 O O . THR C 1 678 ? 20.376 29.826 1.999 1.00 17.67 678 THR K O 1
ATOM 14993 N N . PHE C 1 679 ? 21.557 31.178 3.349 1.00 18.06 679 PHE K N 1
ATOM 14994 C CA . PHE C 1 679 ? 21.934 31.987 2.195 1.00 16.50 679 PHE K CA 1
ATOM 14995 C C . PHE C 1 679 ? 22.868 31.239 1.255 1.00 15.66 679 PHE K C 1
ATOM 14996 O O . PHE C 1 679 ? 23.049 31.653 0.111 1.00 14.74 679 PHE K O 1
ATOM 15004 N N . GLY C 1 680 ? 23.430 30.127 1.739 1.00 15.23 680 GLY K N 1
ATOM 15005 C CA . GLY C 1 680 ? 24.259 29.259 0.918 1.00 15.99 680 GLY K CA 1
ATOM 15006 C C . GLY C 1 680 ? 23.489 28.666 -0.245 1.00 15.72 680 GLY K C 1
ATOM 15007 O O . GLY C 1 680 ? 24.076 28.249 -1.230 1.00 16.98 680 GLY K O 1
ATOM 15008 N N . HIS C 1 681 ? 22.161 28.642 -0.141 1.00 16.78 681 HIS K N 1
ATOM 15009 C CA . HIS C 1 681 ? 21.310 28.058 -1.186 1.00 17.70 681 HIS K CA 1
ATOM 15010 C C . HIS C 1 681 ? 20.676 29.068 -2.163 1.00 17.24 681 HIS K C 1
ATOM 15011 O O . HIS C 1 681 ? 19.942 28.660 -3.076 1.00 18.04 681 HIS K O 1
ATOM 15018 N N . LEU C 1 682 ? 20.930 30.363 -1.981 1.00 16.76 682 LEU K N 1
ATOM 15019 C CA . LEU C 1 682 ? 20.320 31.374 -2.861 1.00 15.93 682 LEU K CA 1
ATOM 15020 C C . LEU C 1 682 ? 20.867 31.262 -4.263 1.00 16.57 682 LEU K C 1
ATOM 15021 O O . LEU C 1 682 ? 21.969 30.774 -4.449 1.00 16.97 682 LEU K O 1
ATOM 15026 N N . GLN C 1 683 ? 20.090 31.727 -5.239 1.00 16.09 683 GLN K N 1
ATOM 15027 C CA . GLN C 1 683 ? 20.415 31.523 -6.644 1.00 17.30 683 GLN K CA 1
ATOM 15028 C C . GLN C 1 683 ? 20.674 32.813 -7.422 1.00 16.77 683 GLN K C 1
ATOM 15029 O O . GLN C 1 683 ? 19.933 33.768 -7.301 1.00 17.77 683 GLN K O 1
ATOM 15035 N N . ALA C 1 684 ? 21.716 32.802 -8.250 1.00 17.51 684 ALA K N 1
ATOM 15036 C CA . ALA C 1 684 ? 22.047 33.932 -9.109 1.00 18.65 684 ALA K CA 1
ATOM 15037 C C . ALA C 1 684 ? 21.086 34.049 -10.287 1.00 18.91 684 ALA K C 1
ATOM 15038 O O . ALA C 1 684 ? 21.029 35.093 -10.936 1.00 19.65 684 ALA K O 1
ATOM 15040 N N . ASP C 1 685 ? 20.330 32.992 -10.573 1.00 18.64 685 ASP K N 1
ATOM 15041 C CA . ASP C 1 685 ? 19.566 32.968 -11.828 1.00 19.18 685 ASP K CA 1
ATOM 15042 C C . ASP C 1 685 ? 18.145 33.490 -11.771 1.00 18.76 685 ASP K C 1
ATOM 15043 O O . ASP C 1 685 ? 17.434 33.444 -12.776 1.00 17.12 685 ASP K O 1
ATOM 15048 N N . GLY C 1 686 ? 17.734 33.985 -10.607 1.00 17.38 686 GLY K N 1
ATOM 15049 C CA . GLY C 1 686 ? 16.370 34.455 -10.454 1.00 17.25 686 GLY K CA 1
ATOM 15050 C C . GLY C 1 686 ? 15.421 33.443 -9.849 1.00 15.90 686 GLY K C 1
ATOM 15051 O O . GLY C 1 686 ? 14.237 33.741 -9.666 1.00 16.18 686 GLY K O 1
ATOM 15052 N N . SER C 1 687 ? 15.934 32.258 -9.518 1.00 16.42 687 SER K N 1
ATOM 15053 C CA . SER C 1 687 ? 15.120 31.187 -8.924 1.00 16.67 687 SER K CA 1
ATOM 15054 C C . SER C 1 687 ? 14.665 31.426 -7.476 1.00 15.98 687 SER K C 1
ATOM 15055 O O . SER C 1 687 ? 13.743 30.742 -7.005 1.00 15.98 687 SER K O 1
ATOM 15058 N N . THR C 1 688 ? 15.320 32.344 -6.771 1.00 15.32 688 THR K N 1
ATOM 15059 C CA . THR C 1 688 ? 14.953 32.630 -5.369 1.00 15.80 688 THR K CA 1
ATOM 15060 C C . THR C 1 688 ? 14.721 34.099 -5.074 1.00 15.75 688 THR K C 1
ATOM 15061 O O . THR C 1 688 ? 15.322 34.968 -5.690 1.00 17.62 688 THR K O 1
ATOM 15065 N N . THR C 1 689 ? 13.858 34.364 -4.102 1.00 16.19 689 THR K N 1
ATOM 15066 C CA . THR C 1 689 ? 13.758 35.690 -3.513 1.00 15.67 689 THR K CA 1
ATOM 15067 C C . THR C 1 689 ? 14.601 35.638 -2.236 1.00 14.86 689 THR K C 1
ATOM 15068 O O . THR C 1 689 ? 15.037 34.585 -1.798 1.00 13.70 689 THR K O 1
ATOM 15072 N N . SER C 1 690 ? 14.839 36.813 -1.687 1.00 14.60 690 SER K N 1
ATOM 15073 C CA . SER C 1 690 ? 15.430 37.026 -0.365 1.00 14.31 690 SER K CA 1
ATOM 15074 C C . SER C 1 690 ? 15.572 38.533 -0.259 1.00 14.30 690 SER K C 1
ATOM 15075 O O . SER C 1 690 ? 16.395 39.143 -0.953 1.00 14.66 690 SER K O 1
ATOM 15078 N N . GLY C 1 691 ? 14.749 39.135 0.582 1.00 13.87 691 GLY K N 1
ATOM 15079 C CA . GLY C 1 691 ? 14.769 40.576 0.726 1.00 13.78 691 GLY K CA 1
ATOM 15080 C C . GLY C 1 691 ? 16.090 41.048 1.317 1.00 14.84 691 GLY K C 1
ATOM 15081 O O . GLY C 1 691 ? 16.530 42.155 1.039 1.00 16.00 691 GLY K O 1
ATOM 15082 N N . CYS C 1 692 ? 16.719 40.199 2.129 1.00 14.66 692 CYS K N 1
ATOM 15083 C CA . CYS C 1 692 ? 17.991 40.534 2.774 1.00 14.15 692 CYS K CA 1
ATOM 15084 C C . CYS C 1 692 ? 18.756 39.258 3.077 1.00 14.55 692 CYS K C 1
ATOM 15085 O O . CYS C 1 692 ? 18.468 38.558 4.041 1.00 15.82 692 CYS K O 1
ATOM 15088 N N . TRP C 1 693 ? 19.754 38.974 2.249 1.00 14.22 693 TRP K N 1
ATOM 15089 C CA . TRP C 1 693 ? 20.436 37.686 2.300 1.00 14.42 693 TRP K CA 1
ATOM 15090 C C . TRP C 1 693 ? 20.999 37.305 3.660 1.00 14.02 693 TRP K C 1
ATOM 15091 O O . TRP C 1 693 ? 20.994 36.148 4.013 1.00 14.72 693 TRP K O 1
ATOM 15102 N N . ILE C 1 694 ? 21.433 38.262 4.463 1.00 14.11 694 ILE K N 1
ATOM 15103 C CA . ILE C 1 694 ? 21.977 37.865 5.747 1.00 13.94 694 ILE K CA 1
ATOM 15104 C C . ILE C 1 694 ? 20.926 37.253 6.691 1.00 13.88 694 ILE K C 1
ATOM 15105 O O . ILE C 1 694 ? 21.279 36.661 7.691 1.00 14.24 694 ILE K O 1
ATOM 15110 N N . TYR C 1 695 ? 19.649 37.396 6.364 1.00 12.87 695 TYR K N 1
ATOM 15111 C CA . TYR C 1 695 ? 18.569 36.852 7.179 1.00 13.80 695 TYR K CA 1
ATOM 15112 C C . TYR C 1 695 ? 18.075 35.472 6.697 1.00 14.17 695 TYR K C 1
ATOM 15113 O O . TYR C 1 695 ? 17.187 34.868 7.306 1.00 15.47 695 TYR K O 1
ATOM 15122 N N . THR C 1 696 ? 18.666 34.964 5.616 1.00 14.36 696 THR K N 1
ATOM 15123 C CA . THR C 1 696 ? 18.281 33.642 5.130 1.00 14.38 696 THR K CA 1
ATOM 15124 C C . THR C 1 696 ? 18.732 32.614 6.133 1.00 14.65 696 THR K C 1
ATOM 15125 O O . THR C 1 696 ? 19.927 32.450 6.384 1.00 15.78 696 THR K O 1
ATOM 15129 N N . GLY C 1 697 ? 17.770 31.895 6.686 1.00 14.47 697 GLY K N 1
ATOM 15130 C CA . GLY C 1 697 ? 18.040 31.002 7.793 1.00 13.37 697 GLY K CA 1
ATOM 15131 C C . GLY C 1 697 ? 17.226 31.438 9.004 1.00 14.26 697 GLY K C 1
ATOM 15132 O O . GLY C 1 697 ? 17.044 30.658 9.949 1.00 12.62 697 GLY K O 1
ATOM 15133 N N . SER C 1 698 ? 16.735 32.677 8.980 1.00 12.84 698 SER K N 1
ATOM 15134 C CA . SER C 1 698 ? 15.910 33.216 10.075 1.00 13.59 698 SER K CA 1
ATOM 15135 C C . SER C 1 698 ? 14.455 32.694 10.117 1.00 14.37 698 SER K C 1
ATOM 15136 O O . SER C 1 698 ? 13.859 32.633 11.181 1.00 12.98 698 SER K O 1
ATOM 15139 N N . TYR C 1 699 ? 13.890 32.351 8.957 1.00 14.94 699 TYR K N 1
ATOM 15140 C CA . TYR C 1 699 ? 12.489 31.935 8.884 1.00 15.49 699 TYR K CA 1
ATOM 15141 C C . TYR C 1 699 ? 12.386 30.913 7.759 1.00 14.83 699 TYR K C 1
ATOM 15142 O O . TYR C 1 699 ? 12.152 31.239 6.630 1.00 14.61 699 TYR K O 1
ATOM 15151 N N . THR C 1 700 ? 12.533 29.655 8.112 1.00 16.15 700 THR K N 1
ATOM 15152 C CA . THR C 1 700 ? 12.663 28.613 7.120 1.00 16.25 700 THR K CA 1
ATOM 15153 C C . THR C 1 700 ? 11.459 27.705 7.145 1.00 16.84 700 THR K C 1
ATOM 15154 O O . THR C 1 700 ? 10.433 28.036 7.740 1.00 16.32 700 THR K O 1
ATOM 15158 N N . GLU C 1 701 ? 11.608 26.556 6.498 1.00 16.57 701 GLU K N 1
ATOM 15159 C CA . GLU C 1 701 ? 10.570 25.546 6.504 1.00 19.03 701 GLU K CA 1
ATOM 15160 C C . GLU C 1 701 ? 10.346 25.059 7.927 1.00 18.87 701 GLU K C 1
ATOM 15161 O O . GLU C 1 701 ? 9.263 24.575 8.263 1.00 18.82 701 GLU K O 1
ATOM 15167 N N . LYS C 1 702 ? 11.368 25.208 8.766 1.00 19.58 702 LYS K N 1
ATOM 15168 C CA . LYS C 1 702 ? 11.278 24.739 10.138 1.00 20.70 702 LYS K CA 1
ATOM 15169 C C . LYS C 1 702 ? 10.708 25.803 11.075 1.00 21.06 702 LYS K C 1
ATOM 15170 O O . LYS C 1 702 ? 10.588 25.563 12.284 1.00 21.56 702 LYS K O 1
ATOM 15176 N N . GLY C 1 703 ? 10.386 26.983 10.538 1.00 20.15 703 GLY K N 1
ATOM 15177 C CA . GLY C 1 703 ? 9.723 27.996 11.345 1.00 19.18 703 GLY K CA 1
ATOM 15178 C C . GLY C 1 703 ? 10.424 29.327 11.595 1.00 18.24 703 GLY K C 1
ATOM 15179 O O . GLY C 1 703 ? 11.470 29.607 11.027 1.00 15.91 703 GLY K O 1
ATOM 15180 N N . ASN C 1 704 ? 9.830 30.124 12.479 1.00 17.93 704 ASN K N 1
ATOM 15181 C CA . ASN C 1 704 ? 10.343 31.454 12.827 1.00 18.16 704 ASN K CA 1
ATOM 15182 C C . ASN C 1 704 ? 11.419 31.343 13.907 1.00 17.42 704 ASN K C 1
ATOM 15183 O O . ASN C 1 704 ? 11.112 31.228 15.102 1.00 18.18 704 ASN K O 1
ATOM 15188 N N . MET C 1 705 ? 12.681 31.401 13.508 1.00 15.18 705 MET K N 1
ATOM 15189 C CA . MET C 1 705 ? 13.772 31.238 14.463 1.00 15.38 705 MET K CA 1
ATOM 15190 C C . MET C 1 705 ? 13.853 32.411 15.405 1.00 15.32 705 MET K C 1
ATOM 15191 O O . MET C 1 705 ? 14.343 32.250 16.519 1.00 13.54 705 MET K O 1
ATOM 15196 N N . ALA C 1 706 ? 13.351 33.584 14.975 1.00 15.09 706 ALA K N 1
ATOM 15197 C CA . ALA C 1 706 ? 13.372 34.793 15.836 1.00 15.06 706 ALA K CA 1
ATOM 15198 C C . ALA C 1 706 ? 12.366 34.750 16.988 1.00 14.54 706 ALA K C 1
ATOM 15199 O O . ALA C 1 706 ? 12.466 35.541 17.928 1.00 15.71 706 ALA K O 1
ATOM 15201 N N . ALA C 1 707 ? 11.423 33.818 16.915 1.00 14.71 707 ALA K N 1
ATOM 15202 C CA . ALA C 1 707 ? 10.414 33.658 17.951 1.00 15.14 707 ALA K CA 1
ATOM 15203 C C . ALA C 1 707 ? 10.851 32.602 18.988 1.00 15.44 707 ALA K C 1
ATOM 15204 O O . ALA C 1 707 ? 10.135 32.345 19.955 1.00 16.58 707 ALA K O 1
ATOM 15206 N N . ARG C 1 708 ? 11.985 31.946 18.766 1.00 15.03 708 ARG K N 1
ATOM 15207 C CA . ARG C 1 708 ? 12.437 30.901 19.690 1.00 15.17 708 ARG K CA 1
ATOM 15208 C C . ARG C 1 708 ? 12.809 31.402 21.098 1.00 16.02 708 ARG K C 1
ATOM 15209 O O . ARG C 1 708 ? 13.371 32.487 21.252 1.00 14.94 708 ARG K O 1
ATOM 15217 N N . ARG C 1 709 ? 12.499 30.594 22.116 1.00 17.46 709 ARG K N 1
ATOM 15218 C CA . ARG C 1 709 ? 12.779 30.939 23.519 1.00 18.50 709 ARG K CA 1
ATOM 15219 C C . ARG C 1 709 ? 13.375 29.727 24.236 1.00 18.16 709 ARG K C 1
ATOM 15220 O O . ARG C 1 709 ? 13.023 29.413 25.372 1.00 18.58 709 ARG K O 1
ATOM 15228 N N . ASP C 1 710 ? 14.263 29.029 23.555 1.00 19.02 710 ASP K N 1
ATOM 15229 C CA . ASP C 1 710 ? 14.846 27.810 24.074 1.00 19.20 710 ASP K CA 1
ATOM 15230 C C . ASP C 1 710 ? 16.143 28.156 24.762 1.00 18.35 710 ASP K C 1
ATOM 15231 O O . ASP C 1 710 ? 17.078 28.595 24.123 1.00 18.16 710 ASP K O 1
ATOM 15236 N N . LYS C 1 711 ? 16.215 27.943 26.071 1.00 18.16 711 LYS K N 1
ATOM 15237 C CA . LYS C 1 711 ? 17.440 28.270 26.777 1.00 18.38 711 LYS K CA 1
ATOM 15238 C C . LYS C 1 711 ? 18.372 27.076 26.893 1.00 18.40 711 LYS K C 1
ATOM 15239 O O . LYS C 1 711 ? 19.379 27.130 27.606 1.00 18.48 711 LYS K O 1
ATOM 15245 N N . THR C 1 712 ? 18.063 26.002 26.171 1.00 19.21 712 THR K N 1
ATOM 15246 C CA . THR C 1 712 ? 18.931 24.825 26.162 1.00 19.97 712 THR K CA 1
ATOM 15247 C C . THR C 1 712 ? 20.314 25.177 25.629 1.00 19.11 712 THR K C 1
ATOM 15248 O O . THR C 1 712 ? 20.431 25.786 24.574 1.00 19.64 712 THR K O 1
ATOM 15252 N N . GLN C 1 713 ? 21.355 24.775 26.349 1.00 18.82 713 GLN K N 1
ATOM 15253 C CA . GLN C 1 713 ? 22.740 24.967 25.903 1.00 18.24 713 GLN K CA 1
ATOM 15254 C C . GLN C 1 713 ? 23.554 23.747 26.278 1.00 18.08 713 GLN K C 1
ATOM 15255 O O . GLN C 1 713 ? 23.249 23.094 27.282 1.00 17.78 713 GLN K O 1
ATOM 15261 N N . THR C 1 714 ? 24.588 23.444 25.492 1.00 16.15 714 THR K N 1
ATOM 15262 C CA . THR C 1 714 ? 25.510 22.394 25.862 1.00 16.88 714 THR K CA 1
ATOM 15263 C C . THR C 1 714 ? 26.384 23.009 26.934 1.00 16.97 714 THR K C 1
ATOM 15264 O O . THR C 1 714 ? 26.331 24.206 27.159 1.00 16.03 714 THR K O 1
ATOM 15268 N N . ASP C 1 715 ? 27.210 22.194 27.577 1.00 17.93 715 ASP K N 1
ATOM 15269 C CA . ASP C 1 715 ? 28.080 22.706 28.611 1.00 20.12 715 ASP K CA 1
ATOM 15270 C C . ASP C 1 715 ? 29.016 23.775 28.049 1.00 18.35 715 ASP K C 1
ATOM 15271 O O . ASP C 1 715 ? 29.232 24.791 28.679 1.00 18.26 715 ASP K O 1
ATOM 15276 N N . MET C 1 716 ? 29.576 23.517 26.871 1.00 18.31 716 MET K N 1
ATOM 15277 C CA . MET C 1 716 ? 30.459 24.457 26.175 1.00 17.58 716 MET K CA 1
ATOM 15278 C C . MET C 1 716 ? 29.767 25.791 25.903 1.00 16.56 716 MET K C 1
ATOM 15279 O O . MET C 1 716 ? 30.295 26.868 26.211 1.00 14.60 716 MET K O 1
ATOM 15284 N N . GLN C 1 717 ? 28.599 25.723 25.289 1.00 15.78 717 GLN K N 1
ATOM 15285 C CA . GLN C 1 717 ? 27.845 26.927 25.020 1.00 16.97 717 GLN K CA 1
ATOM 15286 C C . GLN C 1 717 ? 27.504 27.672 26.305 1.00 17.80 717 GLN K C 1
ATOM 15287 O O . GLN C 1 717 ? 27.607 28.897 26.369 1.00 15.68 717 GLN K O 1
ATOM 15293 N N . ALA C 1 718 ? 27.105 26.928 27.329 1.00 16.76 718 ALA K N 1
ATOM 15294 C CA . ALA C 1 718 ? 26.676 27.541 28.579 1.00 17.62 718 ALA K CA 1
ATOM 15295 C C . ALA C 1 718 ? 27.831 28.223 29.313 1.00 17.95 718 ALA K C 1
ATOM 15296 O O . ALA C 1 718 ? 27.646 29.219 30.012 1.00 18.51 718 ALA K O 1
ATOM 15298 N N . LYS C 1 719 ? 29.026 27.668 29.176 1.00 17.78 719 LYS K N 1
ATOM 15299 C CA . LYS C 1 719 ? 30.182 28.258 29.825 1.00 18.35 719 LYS K CA 1
ATOM 15300 C C . LYS C 1 719 ? 30.345 29.725 29.415 1.00 18.08 719 LYS K C 1
ATOM 15301 O O . LYS C 1 719 ? 30.784 30.549 30.218 1.00 17.51 719 LYS K O 1
ATOM 15307 N N . ILE C 1 720 ? 29.980 30.066 28.178 1.00 15.44 720 ILE K N 1
ATOM 15308 C CA . ILE C 1 720 ? 30.193 31.446 27.723 1.00 17.43 720 ILE K CA 1
ATOM 15309 C C . ILE C 1 720 ? 28.920 32.240 27.444 1.00 16.58 720 ILE K C 1
ATOM 15310 O O . ILE C 1 720 ? 28.984 33.439 27.180 1.00 18.21 720 ILE K O 1
ATOM 15315 N N . GLY C 1 721 ? 27.780 31.564 27.494 1.00 16.94 721 GLY K N 1
ATOM 15316 C CA . GLY C 1 721 ? 26.481 32.202 27.377 1.00 15.70 721 GLY K CA 1
ATOM 15317 C C . GLY C 1 721 ? 26.010 32.534 25.975 1.00 16.28 721 GLY K C 1
ATOM 15318 O O . GLY C 1 721 ? 25.502 33.629 25.757 1.00 15.93 721 GLY K O 1
ATOM 15319 N N . LEU C 1 722 ? 26.179 31.611 25.027 1.00 16.07 722 LEU K N 1
ATOM 15320 C CA . LEU C 1 722 ? 25.749 31.863 23.657 1.00 14.42 722 LEU K CA 1
ATOM 15321 C C . LEU C 1 722 ? 24.224 31.841 23.495 1.00 13.63 722 LEU K C 1
ATOM 15322 O O . LEU C 1 722 ? 23.678 32.585 22.681 1.00 13.20 722 LEU K O 1
ATOM 15327 N N . TYR C 1 723 ? 23.540 30.987 24.251 1.00 13.73 723 TYR K N 1
ATOM 15328 C CA . TYR C 1 723 ? 22.084 30.821 24.106 1.00 13.93 723 TYR K CA 1
ATOM 15329 C C . TYR C 1 723 ? 21.604 30.710 22.641 1.00 14.63 723 TYR K C 1
ATOM 15330 O O . TYR C 1 723 ? 20.714 31.432 22.194 1.00 15.04 723 TYR K O 1
ATOM 15339 N N . PRO C 1 724 ? 22.143 29.751 21.912 1.00 16.89 724 PRO K N 1
ATOM 15340 C CA . PRO C 1 724 ? 21.836 29.633 20.483 1.00 16.94 724 PRO K CA 1
ATOM 15341 C C . PRO C 1 724 ? 20.361 29.402 20.179 1.00 15.20 724 PRO K C 1
ATOM 15342 O O . PRO C 1 724 ? 19.910 29.707 19.061 1.00 16.66 724 PRO K O 1
ATOM 15346 N N . GLY C 1 725 ? 19.624 28.865 21.146 1.00 15.28 725 GLY K N 1
ATOM 15347 C CA . GLY C 1 725 ? 18.208 28.596 20.979 1.00 15.45 725 GLY K CA 1
ATOM 15348 C C . GLY C 1 725 ? 17.308 29.747 21.375 1.00 15.82 725 GLY K C 1
ATOM 15349 O O . GLY C 1 725 ? 16.094 29.638 21.275 1.00 17.48 725 GLY K O 1
ATOM 15350 N N . TRP C 1 726 ? 17.887 30.844 21.843 1.00 16.12 726 TRP K N 1
ATOM 15351 C CA . TRP C 1 726 ? 17.101 32.023 22.172 1.00 16.07 726 TRP K CA 1
ATOM 15352 C C . TRP C 1 726 ? 17.113 33.003 20.999 1.00 15.42 726 TRP K C 1
ATOM 15353 O O . TRP C 1 726 ? 18.119 33.641 20.721 1.00 16.06 726 TRP K O 1
ATOM 15364 N N . THR C 1 727 ? 15.967 33.143 20.353 1.00 15.58 727 THR K N 1
ATOM 15365 C CA . THR C 1 727 ? 15.849 33.918 19.122 1.00 15.47 727 THR K CA 1
ATOM 15366 C C . THR C 1 727 ? 16.906 33.443 18.111 1.00 14.64 727 THR K C 1
ATOM 15367 O O . THR C 1 727 ? 17.250 32.263 18.066 1.00 14.13 727 THR K O 1
ATOM 15371 N N . TRP C 1 728 ? 17.412 34.348 17.294 1.00 14.81 728 TRP K N 1
ATOM 15372 C CA . TRP C 1 728 ? 18.312 33.912 16.262 1.00 15.40 728 TRP K CA 1
ATOM 15373 C C . TRP C 1 728 ? 19.157 35.081 15.849 1.00 15.01 728 TRP K C 1
ATOM 15374 O O . TRP C 1 728 ? 18.683 36.216 15.748 1.00 15.94 728 TRP K O 1
ATOM 15385 N N . ALA C 1 729 ? 20.428 34.802 15.611 1.00 14.77 729 ALA K N 1
ATOM 15386 C CA . ALA C 1 729 ? 21.358 35.854 15.237 1.00 15.63 729 ALA K CA 1
ATOM 15387 C C . ALA C 1 729 ? 21.853 35.700 13.807 1.00 15.66 729 ALA K C 1
ATOM 15388 O O . ALA C 1 729 ? 22.080 34.583 13.351 1.00 15.45 729 ALA K O 1
ATOM 15390 N N . TRP C 1 730 ? 22.048 36.816 13.105 1.00 16.00 730 TRP K N 1
ATOM 15391 C CA . TRP C 1 730 ? 22.654 36.735 11.775 1.00 16.21 730 TRP K CA 1
ATOM 15392 C C . TRP C 1 730 ? 24.158 36.913 11.942 1.00 15.76 730 TRP K C 1
ATOM 15393 O O . TRP C 1 730 ? 24.565 37.594 12.895 1.00 16.18 730 TRP K O 1
ATOM 15404 N N . PRO C 1 731 ? 24.992 36.279 11.103 1.00 15.11 731 PRO K N 1
ATOM 15405 C CA . PRO C 1 731 ? 24.583 35.337 10.042 1.00 15.32 731 PRO K CA 1
ATOM 15406 C C . PRO C 1 731 ? 24.518 33.876 10.504 1.00 14.77 731 PRO K C 1
ATOM 15407 O O . PRO C 1 731 ? 25.376 33.427 11.279 1.00 15.77 731 PRO K O 1
ATOM 15411 N N . VAL C 1 732 ? 23.501 33.159 10.028 1.00 14.48 732 VAL K N 1
ATOM 15412 C CA . VAL C 1 732 ? 23.223 31.760 10.346 1.00 14.57 732 VAL K CA 1
ATOM 15413 C C . VAL C 1 732 ? 23.501 31.372 11.780 1.00 14.25 732 VAL K C 1
ATOM 15414 O O . VAL C 1 732 ? 24.087 30.329 12.056 1.00 12.89 732 VAL K O 1
ATOM 15418 N N . ASN C 1 733 ? 23.086 32.244 12.686 1.00 14.45 733 ASN K N 1
ATOM 15419 C CA . ASN C 1 733 ? 23.192 32.008 14.117 1.00 15.95 733 ASN K CA 1
ATOM 15420 C C . ASN C 1 733 ? 24.613 31.943 14.674 1.00 15.59 733 ASN K C 1
ATOM 15421 O O . ASN C 1 733 ? 24.838 31.335 15.724 1.00 16.02 733 ASN K O 1
ATOM 15426 N N . ARG C 1 734 ? 25.553 32.595 13.984 1.00 15.18 734 ARG K N 1
ATOM 15427 C CA . ARG C 1 734 ? 26.917 32.762 14.477 1.00 14.87 734 ARG K CA 1
ATOM 15428 C C . ARG C 1 734 ? 26.930 33.936 15.480 1.00 16.25 734 ARG K C 1
ATOM 15429 O O . ARG C 1 734 ? 26.961 35.108 15.093 1.00 15.52 734 ARG K O 1
ATOM 15437 N N . ARG C 1 735 ? 26.943 33.611 16.765 1.00 17.02 735 ARG K N 1
ATOM 15438 C CA . ARG C 1 735 ? 26.828 34.603 17.821 1.00 16.88 735 ARG K CA 1
ATOM 15439 C C . ARG C 1 735 ? 28.081 35.421 18.041 1.00 15.88 735 ARG K C 1
ATOM 15440 O O . ARG C 1 735 ? 28.007 36.598 18.407 1.00 16.22 735 ARG K O 1
ATOM 15448 N N . ILE C 1 736 ? 29.233 34.790 17.871 1.00 16.04 736 ILE K N 1
ATOM 15449 C CA . ILE C 1 736 ? 30.473 35.539 17.902 1.00 14.55 736 ILE K CA 1
ATOM 15450 C C . ILE C 1 736 ? 31.095 35.437 16.523 1.00 15.13 736 ILE K C 1
ATOM 15451 O O . ILE C 1 736 ? 31.574 34.370 16.143 1.00 14.55 736 ILE K O 1
ATOM 15456 N N . ILE C 1 737 ? 31.058 36.518 15.743 1.00 15.06 737 ILE K N 1
ATOM 15457 C CA . ILE C 1 737 ? 31.623 36.444 14.390 1.00 14.77 737 ILE K CA 1
ATOM 15458 C C . ILE C 1 737 ? 33.150 36.372 14.418 1.00 14.60 737 ILE K C 1
ATOM 15459 O O . ILE C 1 737 ? 33.773 36.717 15.422 1.00 15.16 737 ILE K O 1
ATOM 15464 N N . TYR C 1 738 ? 33.737 35.868 13.332 1.00 15.45 738 TYR K N 1
ATOM 15465 C CA . TYR C 1 738 ? 35.185 35.694 13.217 1.00 15.14 738 TYR K CA 1
ATOM 15466 C C . TYR C 1 738 ? 35.706 34.673 14.212 1.00 14.68 738 TYR K C 1
ATOM 15467 O O . TYR C 1 738 ? 36.891 34.694 14.546 1.00 14.32 738 TYR K O 1
ATOM 15476 N N . ASN C 1 739 ? 34.837 33.777 14.683 1.00 14.13 739 ASN K N 1
ATOM 15477 C CA . ASN C 1 739 ? 35.264 32.795 15.692 1.00 14.39 739 ASN K CA 1
ATOM 15478 C C . ASN C 1 739 ? 36.294 31.763 15.254 1.00 13.92 739 ASN K C 1
ATOM 15479 O O . ASN C 1 739 ? 36.805 31.052 16.088 1.00 12.84 739 ASN K O 1
ATOM 15484 N N . ARG C 1 740 ? 36.580 31.667 13.957 1.00 14.58 740 ARG K N 1
ATOM 15485 C CA . ARG C 1 740 ? 37.610 30.758 13.501 1.00 14.93 740 ARG K CA 1
ATOM 15486 C C . ARG C 1 740 ? 38.962 31.199 14.048 1.00 14.51 740 ARG K C 1
ATOM 15487 O O . ARG C 1 740 ? 39.867 30.396 14.182 1.00 13.79 740 ARG K O 1
ATOM 15495 N N . ALA C 1 741 ? 39.096 32.486 14.354 1.00 13.62 741 ALA K N 1
ATOM 15496 C CA . ALA C 1 741 ? 40.348 33.012 14.883 1.00 13.58 741 ALA K CA 1
ATOM 15497 C C . ALA C 1 741 ? 40.548 32.647 16.360 1.00 14.46 741 ALA K C 1
ATOM 15498 O O . ALA C 1 741 ? 41.593 32.918 16.936 1.00 15.38 741 ALA K O 1
ATOM 15500 N N . SER C 1 742 ? 39.556 32.024 16.975 1.00 15.96 742 SER K N 1
ATOM 15501 C CA . SER C 1 742 ? 39.706 31.650 18.395 1.00 14.84 742 SER K CA 1
ATOM 15502 C C . SER C 1 742 ? 40.346 30.284 18.605 1.00 15.27 742 SER K C 1
ATOM 15503 O O . SER C 1 742 ? 40.509 29.852 19.747 1.00 13.54 742 SER K O 1
ATOM 15506 N N . VAL C 1 743 ? 40.631 29.594 17.506 1.00 15.23 743 VAL K N 1
ATOM 15507 C CA . VAL C 1 743 ? 41.302 28.298 17.539 1.00 15.74 743 VAL K CA 1
ATOM 15508 C C . VAL C 1 743 ? 42.603 28.364 16.778 1.00 16.77 743 VAL K C 1
ATOM 15509 O O . VAL C 1 743 ? 42.819 29.266 15.952 1.00 15.99 743 VAL K O 1
ATOM 15513 N N . ASP C 1 744 ? 43.474 27.396 17.045 1.00 15.63 744 ASP K N 1
ATOM 15514 C CA . ASP C 1 744 ? 44.729 27.326 16.324 1.00 15.77 744 ASP K CA 1
ATOM 15515 C C . ASP C 1 744 ? 44.462 26.683 14.965 1.00 15.26 744 ASP K C 1
ATOM 15516 O O . ASP C 1 744 ? 43.316 26.419 14.629 1.00 13.37 744 ASP K O 1
ATOM 15521 N N . LEU C 1 745 ? 45.513 26.458 14.183 1.00 16.29 745 LEU K N 1
ATOM 15522 C CA . LEU C 1 745 ? 45.349 25.960 12.825 1.00 16.21 745 LEU K CA 1
ATOM 15523 C C . LEU C 1 745 ? 44.626 24.615 12.768 1.00 16.07 745 LEU K C 1
ATOM 15524 O O . LEU C 1 745 ? 43.960 24.296 11.781 1.00 16.89 745 LEU K O 1
ATOM 15529 N N . ASN C 1 746 ? 44.767 23.832 13.824 1.00 16.74 746 ASN K N 1
ATOM 15530 C CA . ASN C 1 746 ? 44.132 22.512 13.889 1.00 16.98 746 ASN K CA 1
ATOM 15531 C C . ASN C 1 746 ? 42.704 22.522 14.461 1.00 17.54 746 ASN K C 1
ATOM 15532 O O . ASN C 1 746 ? 42.065 21.472 14.564 1.00 17.63 746 ASN K O 1
ATOM 15537 N N . GLY C 1 747 ? 42.206 23.693 14.853 1.00 15.09 747 GLY K N 1
ATOM 15538 C CA . GLY C 1 747 ? 40.864 23.785 15.409 1.00 15.80 747 GLY K CA 1
ATOM 15539 C C . GLY C 1 747 ? 40.749 23.647 16.922 1.00 15.70 747 GLY K C 1
ATOM 15540 O O . GLY C 1 747 ? 39.662 23.557 17.473 1.00 15.78 747 GLY K O 1
ATOM 15541 N N . LYS C 1 748 ? 41.880 23.641 17.599 1.00 16.40 748 LYS K N 1
ATOM 15542 C CA . LYS C 1 748 ? 41.907 23.547 19.042 1.00 17.11 748 LYS K CA 1
ATOM 15543 C C . LYS C 1 748 ? 41.813 24.948 19.644 1.00 16.83 748 LYS K C 1
ATOM 15544 O O . LYS C 1 748 ? 42.562 25.824 19.256 1.00 15.63 748 LYS K O 1
ATOM 15550 N N . PRO C 1 749 ? 40.899 25.156 20.595 1.00 16.47 749 PRO K N 1
ATOM 15551 C CA . PRO C 1 749 ? 40.690 26.484 21.198 1.00 15.90 749 PRO K CA 1
ATOM 15552 C C . PRO C 1 749 ? 41.918 27.098 21.860 1.00 16.35 749 PRO K C 1
ATOM 15553 O O . PRO C 1 749 ? 42.712 26.401 22.511 1.00 15.96 749 PRO K O 1
ATOM 15557 N N . TYR C 1 750 ? 42.092 28.402 21.665 1.00 16.32 750 TYR K N 1
ATOM 15558 C CA . TYR C 1 750 ? 43.165 29.135 22.326 1.00 17.16 750 TYR K CA 1
ATOM 15559 C C . TYR C 1 750 ? 42.834 29.333 23.820 1.00 17.02 750 TYR K C 1
ATOM 15560 O O . TYR C 1 750 ? 43.729 29.493 24.657 1.00 17.15 750 TYR K O 1
ATOM 15569 N N . ALA C 1 751 ? 41.550 29.352 24.155 1.00 15.77 751 ALA K N 1
ATOM 15570 C CA . ALA C 1 751 ? 41.152 29.540 25.550 1.00 16.55 751 ALA K CA 1
ATOM 15571 C C . ALA C 1 751 ? 40.140 28.470 25.930 1.00 17.10 751 ALA K C 1
ATOM 15572 O O . ALA C 1 751 ? 38.936 28.713 25.911 1.00 16.19 751 ALA K O 1
ATOM 15574 N N . PRO C 1 752 ? 40.649 27.295 26.268 1.00 17.94 752 PRO K N 1
ATOM 15575 C CA . PRO C 1 752 ? 39.823 26.120 26.577 1.00 19.24 752 PRO K CA 1
ATOM 15576 C C . PRO C 1 752 ? 38.799 26.348 27.681 1.00 18.84 752 PRO K C 1
ATOM 15577 O O . PRO C 1 752 ? 37.717 25.760 27.634 1.00 20.53 752 PRO K O 1
ATOM 15581 N N . GLU C 1 753 ? 39.134 27.176 28.662 1.00 19.52 753 GLU K N 1
ATOM 15582 C CA . GLU C 1 753 ? 38.192 27.513 29.727 1.00 18.61 753 GLU K CA 1
ATOM 15583 C C . GLU C 1 753 ? 36.997 28.333 29.237 1.00 18.46 753 GLU K C 1
ATOM 15584 O O . GLU C 1 753 ? 36.003 28.446 29.959 1.00 19.86 753 GLU K O 1
ATOM 15590 N N . LYS C 1 754 ? 37.085 28.923 28.042 1.00 17.39 754 LYS K N 1
ATOM 15591 C CA . LYS C 1 754 ? 35.972 29.717 27.508 1.00 16.23 754 LYS K CA 1
ATOM 15592 C C . LYS C 1 754 ? 35.951 29.668 25.991 1.00 15.85 754 LYS K C 1
ATOM 15593 O O . LYS C 1 754 ? 35.863 30.697 25.295 1.00 15.88 754 LYS K O 1
ATOM 15599 N N . ALA C 1 755 ? 36.036 28.448 25.499 1.00 15.95 755 ALA K N 1
ATOM 15600 C CA . ALA C 1 755 ? 36.109 28.204 24.076 1.00 15.34 755 ALA K CA 1
ATOM 15601 C C . ALA C 1 755 ? 34.832 28.618 23.389 1.00 14.69 755 ALA K C 1
ATOM 15602 O O . ALA C 1 755 ? 33.722 28.502 23.963 1.00 14.17 755 ALA K O 1
ATOM 15604 N N . VAL C 1 756 ? 34.998 29.124 22.172 1.00 14.65 756 VAL K N 1
ATOM 15605 C CA . VAL C 1 756 ? 33.855 29.548 21.364 1.00 16.14 756 VAL K CA 1
ATOM 15606 C C . VAL C 1 756 ? 33.451 28.420 20.419 1.00 15.18 756 VAL K C 1
ATOM 15607 O O . VAL C 1 756 ? 32.296 28.001 20.413 1.00 16.86 756 VAL K O 1
ATOM 15611 N N . VAL C 1 757 ? 34.409 27.952 19.633 1.00 15.68 757 VAL K N 1
ATOM 15612 C CA . VAL C 1 757 ? 34.235 26.800 18.766 1.00 15.30 757 VAL K CA 1
ATOM 15613 C C . VAL C 1 757 ? 35.436 25.877 18.951 1.00 15.13 757 VAL K C 1
ATOM 15614 O O . VAL C 1 757 ? 36.472 26.303 19.439 1.00 14.47 757 VAL K O 1
ATOM 15618 N N . GLU C 1 758 ? 35.255 24.610 18.593 1.00 15.46 758 GLU K N 1
ATOM 15619 C CA . GLU C 1 758 ? 36.300 23.599 18.615 1.00 17.54 758 GLU K CA 1
ATOM 15620 C C . GLU C 1 758 ? 36.018 22.572 17.516 1.00 17.43 758 GLU K C 1
ATOM 15621 O O . GLU C 1 758 ? 34.881 22.164 17.284 1.00 16.95 758 GLU K O 1
ATOM 15627 N N . TRP C 1 759 ? 37.068 22.157 16.828 1.00 18.27 759 TRP K N 1
ATOM 15628 C CA . TRP C 1 759 ? 36.898 21.151 15.797 1.00 17.73 759 TRP K CA 1
ATOM 15629 C C . TRP C 1 759 ? 36.921 19.774 16.460 1.00 19.33 759 TRP K C 1
ATOM 15630 O O . TRP C 1 759 ? 37.834 19.454 17.210 1.00 20.20 759 TRP K O 1
ATOM 15641 N N . ASN C 1 760 ? 35.894 18.984 16.194 1.00 21.19 760 ASN K N 1
ATOM 15642 C CA . ASN C 1 760 ? 35.809 17.622 16.684 1.00 21.75 760 ASN K CA 1
ATOM 15643 C C . ASN C 1 760 ? 36.256 16.706 15.548 1.00 20.46 760 ASN K C 1
ATOM 15644 O O . ASN C 1 760 ? 35.491 16.371 14.642 1.00 20.43 760 ASN K O 1
ATOM 15649 N N . ALA C 1 761 ? 37.532 16.341 15.589 1.00 20.45 761 ALA K N 1
ATOM 15650 C CA . ALA C 1 761 ? 38.148 15.521 14.543 1.00 20.87 761 ALA K CA 1
ATOM 15651 C C . ALA C 1 761 ? 37.400 14.219 14.245 1.00 21.49 761 ALA K C 1
ATOM 15652 O O . ALA C 1 761 ? 37.304 13.807 13.096 1.00 23.09 761 ALA K O 1
ATOM 15654 N N . ALA C 1 762 ? 36.875 13.576 15.286 1.00 22.88 762 ALA K N 1
ATOM 15655 C CA . ALA C 1 762 ? 36.170 12.295 15.134 1.00 23.86 762 ALA K CA 1
ATOM 15656 C C . ALA C 1 762 ? 34.866 12.459 14.395 1.00 23.55 762 ALA K C 1
ATOM 15657 O O . ALA C 1 762 ? 34.511 11.656 13.523 1.00 24.91 762 ALA K O 1
ATOM 15659 N N . GLU C 1 763 ? 34.149 13.510 14.767 1.00 23.29 763 GLU K N 1
ATOM 15660 C CA . GLU C 1 763 ? 32.898 13.811 14.123 1.00 23.19 763 GLU K CA 1
ATOM 15661 C C . GLU C 1 763 ? 33.137 14.681 12.894 1.00 21.94 763 GLU K C 1
ATOM 15662 O O . GLU C 1 763 ? 32.256 14.819 12.066 1.00 21.26 763 GLU K O 1
ATOM 15668 N N . LYS C 1 764 ? 34.325 15.259 12.767 1.00 20.92 764 LYS K N 1
ATOM 15669 C CA . LYS C 1 764 ? 34.580 16.193 11.660 1.00 21.29 764 LYS K CA 1
ATOM 15670 C C . LYS C 1 764 ? 33.520 17.292 11.620 1.00 20.43 764 LYS K C 1
ATOM 15671 O O . LYS C 1 764 ? 32.874 17.504 10.598 1.00 19.56 764 LYS K O 1
ATOM 15677 N N . LYS C 1 765 ? 33.350 17.986 12.737 1.00 19.22 765 LYS K N 1
ATOM 15678 C CA . LYS C 1 765 ? 32.358 19.049 12.867 1.00 20.10 765 LYS K CA 1
ATOM 15679 C C . LYS C 1 765 ? 32.911 20.010 13.863 1.00 18.94 765 LYS K C 1
ATOM 15680 O O . LYS C 1 765 ? 33.723 19.619 14.708 1.00 18.68 765 LYS K O 1
ATOM 15686 N N . TRP C 1 766 ? 32.468 21.257 13.768 1.00 18.02 766 TRP K N 1
ATOM 15687 C CA . TRP C 1 766 ? 32.781 22.269 14.748 1.00 17.67 766 TRP K CA 1
ATOM 15688 C C . TRP C 1 766 ? 31.665 22.230 15.787 1.00 16.93 766 TRP K C 1
ATOM 15689 O O . TRP C 1 766 ? 30.480 22.207 15.445 1.00 17.73 766 TRP K O 1
ATOM 15700 N N . VAL C 1 767 ? 32.034 22.264 17.049 1.00 16.30 767 VAL K N 1
ATOM 15701 C CA . VAL C 1 767 ? 31.029 22.353 18.109 1.00 16.41 767 VAL K CA 1
ATOM 15702 C C . VAL C 1 767 ? 31.179 23.671 18.869 1.00 15.66 767 VAL K C 1
ATOM 15703 O O . VAL C 1 767 ? 32.241 24.265 18.842 1.00 16.35 767 VAL K O 1
ATOM 15707 N N . GLY C 1 768 ? 30.113 24.087 19.549 1.00 15.56 768 GLY K N 1
ATOM 15708 C CA . GLY C 1 768 ? 30.073 25.330 20.326 1.00 16.19 768 GLY K CA 1
ATOM 15709 C C . GLY C 1 768 ? 29.135 26.295 19.625 1.00 17.10 768 GLY K C 1
ATOM 15710 O O . GLY C 1 768 ? 27.957 26.003 19.410 1.00 18.82 768 GLY K O 1
ATOM 15711 N N . ASP C 1 769 ? 29.662 27.451 19.261 1.00 17.15 769 ASP K N 1
ATOM 15712 C CA . ASP C 1 769 ? 28.938 28.405 18.435 1.00 15.93 769 ASP K CA 1
ATOM 15713 C C . ASP C 1 769 ? 28.861 27.812 17.023 1.00 16.31 769 ASP K C 1
ATOM 15714 O O . ASP C 1 769 ? 29.527 26.818 16.725 1.00 15.41 769 ASP K O 1
ATOM 15719 N N . VAL C 1 770 ? 28.043 28.406 16.166 1.00 14.91 770 VAL K N 1
ATOM 15720 C CA . VAL C 1 770 ? 28.097 28.073 14.754 1.00 15.34 770 VAL K CA 1
ATOM 15721 C C . VAL C 1 770 ? 29.408 28.716 14.279 1.00 14.61 770 VAL K C 1
ATOM 15722 O O . VAL C 1 770 ? 29.674 29.879 14.537 1.00 16.78 770 VAL K O 1
ATOM 15726 N N . PRO C 1 771 ? 30.231 27.941 13.611 1.00 15.30 771 PRO K N 1
ATOM 15727 C CA . PRO C 1 771 ? 31.504 28.452 13.121 1.00 14.76 771 PRO K CA 1
ATOM 15728 C C . PRO C 1 771 ? 31.224 29.471 12.047 1.00 13.94 771 PRO K C 1
ATOM 15729 O O . PRO C 1 771 ? 30.342 29.268 11.202 1.00 13.12 771 PRO K O 1
ATOM 15733 N N . ASP C 1 772 ? 31.959 30.569 12.103 1.00 14.38 772 ASP K N 1
ATOM 15734 C CA . ASP C 1 772 ? 31.861 31.621 11.094 1.00 15.05 772 ASP K CA 1
ATOM 15735 C C . ASP C 1 772 ? 32.689 31.164 9.885 1.00 16.37 772 ASP K C 1
ATOM 15736 O O . ASP C 1 772 ? 33.843 31.594 9.678 1.00 15.30 772 ASP K O 1
ATOM 15741 N N . GLY C 1 773 ? 32.073 30.283 9.091 1.00 17.46 773 GLY K N 1
ATOM 15742 C CA . GLY C 1 773 ? 32.738 29.566 8.019 1.00 16.66 773 GLY K CA 1
ATOM 15743 C C . GLY C 1 773 ? 32.870 28.122 8.495 1.00 17.64 773 GLY K C 1
ATOM 15744 O O . GLY C 1 773 ? 33.669 27.846 9.385 1.00 17.68 773 GLY K O 1
ATOM 15745 N N . PRO C 1 774 ? 32.126 27.193 7.892 1.00 18.32 774 PRO K N 1
ATOM 15746 C CA . PRO C 1 774 ? 32.045 25.818 8.400 1.00 18.99 774 PRO K CA 1
ATOM 15747 C C . PRO C 1 774 ? 33.092 24.828 7.909 1.00 19.21 774 PRO K C 1
ATOM 15748 O O . PRO C 1 774 ? 33.016 23.652 8.302 1.00 20.41 774 PRO K O 1
ATOM 15752 N N . TRP C 1 775 ? 34.039 25.271 7.084 1.00 17.52 775 TRP K N 1
ATOM 15753 C CA . TRP C 1 775 ? 35.032 24.378 6.515 1.00 18.16 775 TRP K CA 1
ATOM 15754 C C . TRP C 1 775 ? 35.975 23.864 7.581 1.00 17.42 775 TRP K C 1
ATOM 15755 O O . TRP C 1 775 ? 36.044 24.430 8.676 1.00 19.19 775 TRP K O 1
ATOM 15766 N N . PRO C 1 776 ? 36.695 22.797 7.271 1.00 17.63 776 PRO K N 1
ATOM 15767 C CA . PRO C 1 776 ? 37.676 22.235 8.199 1.00 17.12 776 PRO K CA 1
ATOM 15768 C C . PRO C 1 776 ? 38.719 23.254 8.634 1.00 16.81 776 PRO K C 1
ATOM 15769 O O . PRO C 1 776 ? 38.828 24.343 8.074 1.00 16.58 776 PRO K O 1
ATOM 15773 N N . PRO C 1 777 ? 39.457 22.889 9.669 1.00 16.28 777 PRO K N 1
ATOM 15774 C CA . PRO C 1 777 ? 40.515 23.729 10.222 1.00 16.01 777 PRO K CA 1
ATOM 15775 C C . PRO C 1 777 ? 41.467 24.238 9.140 1.00 16.56 777 PRO K C 1
ATOM 15776 O O . PRO C 1 777 ? 41.616 23.622 8.082 1.00 17.47 777 PRO K O 1
ATOM 15780 N N . GLN C 1 778 ? 42.097 25.362 9.433 1.00 16.29 778 GLN K N 1
ATOM 15781 C CA . GLN C 1 778 ? 42.941 26.076 8.492 1.00 17.43 778 GLN K CA 1
ATOM 15782 C C . GLN C 1 778 ? 44.183 25.264 8.105 1.00 16.86 778 GLN K C 1
ATOM 15783 O O . GLN C 1 778 ? 44.770 25.485 7.063 1.00 17.65 778 GLN K O 1
ATOM 15789 N N . ALA C 1 779 ? 44.570 24.328 8.958 1.00 16.95 779 ALA K N 1
ATOM 15790 C CA . ALA C 1 779 ? 45.718 23.463 8.689 1.00 18.18 779 ALA K CA 1
ATOM 15791 C C . ALA C 1 779 ? 45.471 22.569 7.478 1.00 18.22 779 ALA K C 1
ATOM 15792 O O . ALA C 1 779 ? 46.403 22.108 6.835 1.00 19.13 779 ALA K O 1
ATOM 15794 N N . ASP C 1 780 ? 44.202 22.324 7.183 1.00 19.30 780 ASP K N 1
ATOM 15795 C CA . ASP C 1 780 ? 43.817 21.508 6.053 1.00 21.46 780 ASP K CA 1
ATOM 15796 C C . ASP C 1 780 ? 43.943 22.378 4.821 1.00 22.03 780 ASP K C 1
ATOM 15797 O O . ASP C 1 780 ? 43.083 23.205 4.550 1.00 20.66 780 ASP K O 1
ATOM 15802 N N . LYS C 1 781 ? 45.019 22.186 4.069 1.00 23.12 781 LYS K N 1
ATOM 15803 C CA . LYS C 1 781 ? 45.255 23.050 2.925 1.00 25.07 781 LYS K CA 1
ATOM 15804 C C . LYS C 1 781 ? 44.387 22.733 1.709 1.00 25.49 781 LYS K C 1
ATOM 15805 O O . LYS C 1 781 ? 44.250 23.560 0.811 1.00 26.74 781 LYS K O 1
ATOM 15811 N N . GLU C 1 782 ? 43.781 21.550 1.690 1.00 25.39 782 GLU K N 1
ATOM 15812 C CA . GLU C 1 782 ? 42.931 21.154 0.569 1.00 25.84 782 GLU K CA 1
ATOM 15813 C C . GLU C 1 782 ? 41.497 21.613 0.741 1.00 23.89 782 GLU K C 1
ATOM 15814 O O . GLU C 1 782 ? 40.868 22.071 -0.208 1.00 23.22 782 GLU K O 1
ATOM 15820 N N . LYS C 1 783 ? 40.980 21.462 1.958 1.00 22.53 783 LYS K N 1
ATOM 15821 C CA . LYS C 1 783 ? 39.565 21.714 2.237 1.00 21.50 783 LYS K CA 1
ATOM 15822 C C . LYS C 1 783 ? 39.319 22.832 3.252 1.00 18.72 783 LYS K C 1
ATOM 15823 O O . LYS C 1 783 ? 38.231 23.365 3.331 1.00 18.00 783 LYS K O 1
ATOM 15829 N N . GLY C 1 784 ? 40.323 23.173 4.041 1.00 18.64 784 GLY K N 1
ATOM 15830 C CA . GLY C 1 784 ? 40.137 24.227 5.020 1.00 17.96 784 GLY K CA 1
ATOM 15831 C C . GLY C 1 784 ? 40.197 25.585 4.356 1.00 17.93 784 GLY K C 1
ATOM 15832 O O . GLY C 1 784 ? 40.611 25.686 3.184 1.00 17.48 784 GLY K O 1
ATOM 15833 N N . LYS C 1 785 ? 39.775 26.611 5.101 1.00 17.88 785 LYS K N 1
ATOM 15834 C CA . LYS C 1 785 ? 39.829 28.008 4.684 1.00 18.05 785 LYS K CA 1
ATOM 15835 C C . LYS C 1 785 ? 40.395 28.859 5.810 1.00 17.54 785 LYS K C 1
ATOM 15836 O O . LYS C 1 785 ? 40.538 28.404 6.933 1.00 16.77 785 LYS K O 1
ATOM 15842 N N . ARG C 1 786 ? 40.662 30.122 5.496 1.00 17.80 786 ARG K N 1
ATOM 15843 C CA . ARG C 1 786 ? 41.214 31.064 6.455 1.00 17.11 786 ARG K CA 1
ATOM 15844 C C . ARG C 1 786 ? 40.128 31.757 7.286 1.00 17.14 786 ARG K C 1
ATOM 15845 O O . ARG C 1 786 ? 38.947 31.757 6.915 1.00 16.99 786 ARG K O 1
ATOM 15853 N N . ALA C 1 787 ? 40.544 32.363 8.398 1.00 15.89 787 ALA K N 1
ATOM 15854 C CA . ALA C 1 787 ? 39.607 32.856 9.406 1.00 15.89 787 ALA K CA 1
ATOM 15855 C C . ALA C 1 787 ? 38.614 33.929 9.026 1.00 15.25 787 ALA K C 1
ATOM 15856 O O . ALA C 1 787 ? 37.466 33.882 9.472 1.00 13.53 787 ALA K O 1
ATOM 15858 N N . PHE C 1 788 ? 39.048 34.913 8.254 1.00 15.75 788 PHE K N 1
ATOM 15859 C CA . PHE C 1 788 ? 38.197 36.068 7.951 1.00 14.89 788 PHE K CA 1
ATOM 15860 C C . PHE C 1 788 ? 37.565 35.876 6.597 1.00 15.27 788 PHE K C 1
ATOM 15861 O O . PHE C 1 788 ? 38.099 36.311 5.576 1.00 15.88 788 PHE K O 1
ATOM 15869 N N . ILE C 1 789 ? 36.412 35.198 6.599 1.00 15.22 789 ILE K N 1
ATOM 15870 C CA . ILE C 1 789 ? 35.793 34.717 5.353 1.00 16.01 789 ILE K CA 1
ATOM 15871 C C . ILE C 1 789 ? 35.250 35.782 4.411 1.00 15.10 789 ILE K C 1
ATOM 15872 O O . ILE C 1 789 ? 35.103 35.540 3.203 1.00 14.83 789 ILE K O 1
ATOM 15877 N N . MET C 1 790 ? 34.973 36.962 4.952 1.00 15.88 790 MET K N 1
ATOM 15878 C CA . MET C 1 790 ? 34.498 38.100 4.156 1.00 15.66 790 MET K CA 1
ATOM 15879 C C . MET C 1 790 ? 35.607 38.937 3.533 1.00 17.32 790 MET K C 1
ATOM 15880 O O . MET C 1 790 ? 35.337 39.792 2.672 1.00 19.35 790 MET K O 1
ATOM 15885 N N . LYS C 1 791 ? 36.841 38.770 3.988 1.00 16.91 791 LYS K N 1
ATOM 15886 C CA . LYS C 1 791 ? 37.958 39.485 3.364 1.00 17.79 791 LYS K CA 1
ATOM 15887 C C . LYS C 1 791 ? 38.450 38.699 2.126 1.00 18.56 791 LYS K C 1
ATOM 15888 O O . LYS C 1 791 ? 38.344 37.459 2.071 1.00 19.21 791 LYS K O 1
ATOM 15894 N N . PRO C 1 792 ? 38.984 39.394 1.129 1.00 19.35 792 PRO K N 1
ATOM 15895 C CA . PRO C 1 792 ? 39.370 38.727 -0.121 1.00 19.35 792 PRO K CA 1
ATOM 15896 C C . PRO C 1 792 ? 40.411 37.637 0.058 1.00 18.41 792 PRO K C 1
ATOM 15897 O O . PRO C 1 792 ? 40.380 36.664 -0.688 1.00 18.21 792 PRO K O 1
ATOM 15901 N N . GLU C 1 793 ? 41.314 37.780 1.020 1.00 16.59 793 GLU K N 1
ATOM 15902 C CA . GLU C 1 793 ? 42.336 36.753 1.215 1.00 16.20 793 GLU K CA 1
ATOM 15903 C C . GLU C 1 793 ? 42.113 35.854 2.431 1.00 16.36 793 GLU K C 1
ATOM 15904 O O . GLU C 1 793 ? 42.865 34.901 2.646 1.00 15.78 793 GLU K O 1
ATOM 15910 N N . GLY C 1 794 ? 41.098 36.153 3.236 1.00 15.72 794 GLY K N 1
ATOM 15911 C CA . GLY C 1 794 ? 40.870 35.366 4.431 1.00 14.74 794 GLY K CA 1
ATOM 15912 C C . GLY C 1 794 ? 41.621 35.878 5.646 1.00 13.45 794 GLY K C 1
ATOM 15913 O O . GLY C 1 794 ? 41.528 35.283 6.711 1.00 13.97 794 GLY K O 1
ATOM 15914 N N . TYR C 1 795 ? 42.338 36.992 5.496 1.00 13.54 795 TYR K N 1
ATOM 15915 C CA . TYR C 1 795 ? 43.089 37.584 6.607 1.00 14.42 795 TYR K CA 1
ATOM 15916 C C . TYR C 1 795 ? 42.545 38.937 7.027 1.00 14.41 795 TYR K C 1
ATOM 15917 O O . TYR C 1 795 ? 42.221 39.776 6.185 1.00 13.93 795 TYR K O 1
ATOM 15926 N N . ALA C 1 796 ? 42.491 39.162 8.338 1.00 14.80 796 ALA K N 1
ATOM 15927 C CA . ALA C 1 796 ? 42.115 40.484 8.850 1.00 15.16 796 ALA K CA 1
ATOM 15928 C C . ALA C 1 796 ? 43.179 41.530 8.493 1.00 14.98 796 ALA K C 1
ATOM 15929 O O . ALA C 1 796 ? 44.386 41.218 8.403 1.00 13.55 796 ALA K O 1
ATOM 15931 N N . TYR C 1 797 ? 42.740 42.768 8.282 1.00 14.26 797 TYR K N 1
ATOM 15932 C CA . TYR C 1 797 ? 43.657 43.810 7.846 1.00 14.45 797 TYR K CA 1
ATOM 15933 C C . TYR C 1 797 ? 44.115 44.700 8.976 1.00 14.38 797 TYR K C 1
ATOM 15934 O O . TYR C 1 797 ? 43.321 45.458 9.534 1.00 14.27 797 TYR K O 1
ATOM 15943 N N . LEU C 1 798 ? 45.379 44.552 9.345 1.00 14.24 798 LEU K N 1
ATOM 15944 C CA . LEU C 1 798 ? 46.038 45.473 10.253 1.00 14.20 798 LEU K CA 1
ATOM 15945 C C . LEU C 1 798 ? 46.258 46.727 9.398 1.00 14.60 798 LEU K C 1
ATOM 15946 O O . LEU C 1 798 ? 45.769 47.802 9.704 1.00 14.18 798 LEU K O 1
ATOM 15951 N N . TYR C 1 799 ? 46.973 46.539 8.295 1.00 14.66 799 TYR K N 1
ATOM 15952 C CA . TYR C 1 799 ? 47.212 47.584 7.302 1.00 13.89 799 TYR K CA 1
ATOM 15953 C C . TYR C 1 799 ? 46.050 47.498 6.328 1.00 15.63 799 TYR K C 1
ATOM 15954 O O . TYR C 1 799 ? 45.807 46.449 5.722 1.00 15.48 799 TYR K O 1
ATOM 15963 N N . GLY C 1 800 ? 45.318 48.601 6.196 1.00 15.41 800 GLY K N 1
ATOM 15964 C CA . GLY C 1 800 ? 44.047 48.589 5.490 1.00 16.65 800 GLY K CA 1
ATOM 15965 C C . GLY C 1 800 ? 44.005 49.693 4.459 1.00 16.19 800 GLY K C 1
ATOM 15966 O O . GLY C 1 800 ? 43.538 50.787 4.710 1.00 16.12 800 GLY K O 1
ATOM 15967 N N . PRO C 1 801 ? 44.431 49.347 3.261 1.00 16.90 801 PRO K N 1
ATOM 15968 C CA . PRO C 1 801 ? 44.626 50.308 2.182 1.00 16.70 801 PRO K CA 1
ATOM 15969 C C . PRO C 1 801 ? 43.343 50.834 1.539 1.00 16.82 801 PRO K C 1
ATOM 15970 O O . PRO C 1 801 ? 43.441 51.707 0.695 1.00 15.84 801 PRO K O 1
ATOM 15974 N N . GLY C 1 802 ? 42.183 50.340 1.958 1.00 17.57 802 GLY K N 1
ATOM 15975 C CA . GLY C 1 802 ? 40.911 50.859 1.474 1.00 17.87 802 GLY K CA 1
ATOM 15976 C C . GLY C 1 802 ? 40.494 52.225 2.044 1.00 18.50 802 GLY K C 1
ATOM 15977 O O . GLY C 1 802 ? 39.639 52.900 1.452 1.00 17.70 802 GLY K O 1
ATOM 15978 N N . ARG C 1 803 ? 41.090 52.654 3.162 1.00 17.56 803 ARG K N 1
ATOM 15979 C CA . ARG C 1 803 ? 40.640 53.910 3.814 1.00 17.84 803 ARG K CA 1
ATOM 15980 C C . ARG C 1 803 ? 41.185 55.149 3.119 1.00 16.25 803 ARG K C 1
ATOM 15981 O O . ARG C 1 803 ? 42.396 55.261 2.907 1.00 15.66 803 ARG K O 1
ATOM 15989 N N . GLU C 1 804 ? 40.314 56.101 2.782 1.00 16.27 804 GLU K N 1
ATOM 15990 C CA A GLU C 1 804 ? 40.761 57.269 2.011 0.60 17.09 804 GLU K CA 1
ATOM 15991 C CA B GLU C 1 804 ? 40.764 57.267 2.013 0.30 16.56 804 GLU K CA 1
ATOM 15992 C C . GLU C 1 804 ? 41.828 58.103 2.722 1.00 16.00 804 GLU K C 1
ATOM 15993 O O . GLU C 1 804 ? 42.568 58.839 2.079 1.00 16.27 804 GLU K O 1
ATOM 16004 N N . ASP C 1 805 ? 41.945 57.971 4.043 1.00 16.26 805 ASP K N 1
ATOM 16005 C CA . ASP C 1 805 ? 42.978 58.745 4.738 1.00 16.88 805 ASP K CA 1
ATOM 16006 C C . ASP C 1 805 ? 44.184 57.970 5.279 1.00 15.59 805 ASP K C 1
ATOM 16007 O O . ASP C 1 805 ? 44.905 58.471 6.125 1.00 15.37 805 ASP K O 1
ATOM 16012 N N . GLY C 1 806 ? 44.398 56.751 4.782 1.00 14.59 806 GLY K N 1
ATOM 16013 C CA . GLY C 1 806 ? 45.630 56.018 5.068 1.00 13.08 806 GLY K CA 1
ATOM 16014 C C . GLY C 1 806 ? 45.445 54.566 5.457 1.00 13.65 806 GLY K C 1
ATOM 16015 O O . GLY C 1 806 ? 44.430 54.222 6.042 1.00 13.24 806 GLY K O 1
ATOM 16016 N N . PRO C 1 807 ? 46.447 53.719 5.188 1.00 13.79 807 PRO K N 1
ATOM 16017 C CA . PRO C 1 807 ? 46.330 52.288 5.484 1.00 14.22 807 PRO K CA 1
ATOM 16018 C C . PRO C 1 807 ? 46.658 52.023 6.942 1.00 13.42 807 PRO K C 1
ATOM 16019 O O . PRO C 1 807 ? 46.485 50.905 7.398 1.00 12.33 807 PRO K O 1
ATOM 16023 N N . LEU C 1 808 ? 47.157 53.044 7.642 1.00 12.24 808 LEU K N 1
ATOM 16024 C CA . LEU C 1 808 ? 47.385 52.962 9.095 1.00 14.19 808 LEU K CA 1
ATOM 16025 C C . LEU C 1 808 ? 46.868 54.249 9.727 1.00 13.40 808 LEU K C 1
ATOM 16026 O O . LEU C 1 808 ? 46.937 55.326 9.102 1.00 12.26 808 LEU K O 1
ATOM 16031 N N . PRO C 1 809 ? 46.370 54.151 10.955 1.00 13.92 809 PRO K N 1
ATOM 16032 C CA . PRO C 1 809 ? 45.903 55.334 11.696 1.00 14.36 809 PRO K CA 1
ATOM 16033 C C . PRO C 1 809 ? 47.042 56.279 12.013 1.00 13.66 809 PRO K C 1
ATOM 16034 O O . PRO C 1 809 ? 48.163 55.863 12.326 1.00 12.96 809 PRO K O 1
ATOM 16038 N N . GLU C 1 810 ? 46.761 57.564 11.936 1.00 14.07 810 GLU K N 1
ATOM 16039 C CA . GLU C 1 810 ? 47.777 58.556 12.196 1.00 13.35 810 GLU K CA 1
ATOM 16040 C C . GLU C 1 810 ? 47.119 59.735 12.903 1.00 13.91 810 GLU K C 1
ATOM 16041 O O . GLU C 1 810 ? 46.026 60.171 12.536 1.00 11.96 810 GLU K O 1
ATOM 16047 N N . TYR C 1 811 ? 47.798 60.275 13.897 1.00 14.67 811 TYR K N 1
ATOM 16048 C CA . TYR C 1 811 ? 47.196 61.358 14.638 1.00 15.86 811 TYR K CA 1
ATOM 16049 C C . TYR C 1 811 ? 47.217 62.673 13.897 1.00 15.63 811 TYR K C 1
ATOM 16050 O O . TYR C 1 811 ? 48.234 63.044 13.308 1.00 15.03 811 TYR K O 1
ATOM 16059 N N . TYR C 1 812 ? 46.080 63.367 13.922 1.00 15.04 812 TYR K N 1
ATOM 16060 C CA . TYR C 1 812 ? 46.013 64.751 13.460 1.00 15.40 812 TYR K CA 1
ATOM 16061 C C . TYR C 1 812 ? 45.095 65.462 14.443 1.00 15.69 812 TYR K C 1
ATOM 16062 O O . TYR C 1 812 ? 44.211 64.836 15.009 1.00 15.50 812 TYR K O 1
ATOM 16071 N N . GLU C 1 813 ? 45.303 66.756 14.640 1.00 17.50 813 GLU K N 1
ATOM 16072 C CA . GLU C 1 813 ? 44.436 67.536 15.522 1.00 20.04 813 GLU K CA 1
ATOM 16073 C C . GLU C 1 813 ? 43.067 67.635 14.879 1.00 21.04 813 GLU K C 1
ATOM 16074 O O . GLU C 1 813 ? 42.953 68.024 13.714 1.00 22.43 813 GLU K O 1
ATOM 16080 N N . PRO C 1 814 ? 42.031 67.256 15.613 1.00 21.39 814 PRO K N 1
ATOM 16081 C CA . PRO C 1 814 ? 40.665 67.270 15.091 1.00 20.45 814 PRO K CA 1
ATOM 16082 C C . PRO C 1 814 ? 39.969 68.642 14.989 1.00 21.53 814 PRO K C 1
ATOM 16083 O O . PRO C 1 814 ? 39.031 68.762 14.209 1.00 21.50 814 PRO K O 1
ATOM 16087 N N . MET C 1 815 ? 40.371 69.645 15.756 1.00 22.48 815 MET K N 1
ATOM 16088 C CA . MET C 1 815 ? 39.688 70.928 15.633 1.00 24.97 815 MET K CA 1
ATOM 16089 C C . MET C 1 815 ? 40.671 72.045 15.343 1.00 24.86 815 MET K C 1
ATOM 16090 O O . MET C 1 815 ? 41.865 71.930 15.634 1.00 25.30 815 MET K O 1
ATOM 16095 N N . GLU C 1 816 ? 40.145 73.141 14.805 1.00 25.53 816 GLU K N 1
ATOM 16096 C CA . GLU C 1 816 ? 40.930 74.323 14.494 1.00 26.42 816 GLU K CA 1
ATOM 16097 C C . GLU C 1 816 ? 41.243 75.138 15.728 1.00 25.37 816 GLU K C 1
ATOM 16098 O O . GLU C 1 816 ? 42.317 75.707 15.848 1.00 24.87 816 GLU K O 1
ATOM 16104 N N . CYS C 1 817 ? 40.277 75.213 16.633 1.00 25.20 817 CYS K N 1
ATOM 16105 C CA . CYS C 1 817 ? 40.383 76.054 17.818 1.00 25.70 817 CYS K CA 1
ATOM 16106 C C . CYS C 1 817 ? 40.137 75.275 19.091 1.00 25.18 817 CYS K C 1
ATOM 16107 O O . CYS C 1 817 ? 39.311 74.392 19.105 1.00 25.12 817 CYS K O 1
ATOM 16110 N N . PRO C 1 818 ? 40.847 75.610 20.160 1.00 26.03 818 PRO K N 1
ATOM 16111 C CA . PRO C 1 818 ? 41.930 76.599 20.127 1.00 26.06 818 PRO K CA 1
ATOM 16112 C C . PRO C 1 818 ? 43.080 76.008 19.347 1.00 26.14 818 PRO K C 1
ATOM 16113 O O . PRO C 1 818 ? 43.071 74.803 19.096 1.00 27.40 818 PRO K O 1
ATOM 16117 N N . VAL C 1 819 ? 44.065 76.811 18.982 1.00 27.36 819 VAL K N 1
ATOM 16118 C CA . VAL C 1 819 ? 45.170 76.280 18.206 1.00 27.80 819 VAL K CA 1
ATOM 16119 C C . VAL C 1 819 ? 46.036 75.402 19.088 1.00 27.52 819 VAL K C 1
ATOM 16120 O O . VAL C 1 819 ? 46.644 75.879 20.053 1.00 28.36 819 VAL K O 1
ATOM 16124 N N . ILE C 1 820 ? 46.080 74.119 18.759 1.00 25.55 820 ILE K N 1
ATOM 16125 C CA . ILE C 1 820 ? 46.957 73.194 19.444 1.00 24.72 820 ILE K CA 1
ATOM 16126 C C . ILE C 1 820 ? 47.842 72.495 18.400 1.00 24.78 820 ILE K C 1
ATOM 16127 O O . ILE C 1 820 ? 47.340 71.982 17.408 1.00 25.85 820 ILE K O 1
ATOM 16132 N N . GLU C 1 821 ? 49.153 72.514 18.601 1.00 24.58 821 GLU K N 1
ATOM 16133 C CA . GLU C 1 821 ? 50.073 71.840 17.687 1.00 24.81 821 GLU K CA 1
ATOM 16134 C C . GLU C 1 821 ? 50.324 70.426 18.217 1.00 23.79 821 GLU K C 1
ATOM 16135 O O . GLU C 1 821 ? 50.304 70.211 19.433 1.00 24.46 821 GLU K O 1
ATOM 16141 N N . HIS C 1 822 ? 50.516 69.449 17.335 1.00 20.91 822 HIS K N 1
ATOM 16142 C CA . HIS C 1 822 ? 50.791 68.100 17.831 1.00 17.83 822 HIS K CA 1
ATOM 16143 C C . HIS C 1 822 ? 52.232 67.727 17.523 1.00 17.49 822 HIS K C 1
ATOM 16144 O O . HIS C 1 822 ? 52.836 68.284 16.627 1.00 17.52 822 HIS K O 1
ATOM 16151 N N . PRO C 1 823 ? 52.804 66.813 18.290 1.00 16.97 823 PRO K N 1
ATOM 16152 C CA . PRO C 1 823 ? 54.218 66.466 18.126 1.00 16.16 823 PRO K CA 1
ATOM 16153 C C . PRO C 1 823 ? 54.501 65.347 17.153 1.00 15.74 823 PRO K C 1
ATOM 16154 O O . PRO C 1 823 ? 55.666 64.923 17.093 1.00 15.63 823 PRO K O 1
ATOM 16158 N N . PHE C 1 824 ? 53.504 64.874 16.416 1.00 14.66 824 PHE K N 1
ATOM 16159 C CA . PHE C 1 824 ? 53.712 63.669 15.622 1.00 15.36 824 PHE K CA 1
ATOM 16160 C C . PHE C 1 824 ? 54.191 63.885 14.220 1.00 15.21 824 PHE K C 1
ATOM 16161 O O . PHE C 1 824 ? 54.834 63.015 13.642 1.00 16.12 824 PHE K O 1
ATOM 16169 N N . SER C 1 825 ? 53.893 65.054 13.680 1.00 15.15 825 SER K N 1
ATOM 16170 C CA . SER C 1 825 ? 54.361 65.402 12.345 1.00 14.72 825 SER K CA 1
ATOM 16171 C C . SER C 1 825 ? 54.088 66.868 12.086 1.00 15.17 825 SER K C 1
ATOM 16172 O O . SER C 1 825 ? 53.453 67.542 12.894 1.00 13.20 825 SER K O 1
ATOM 16175 N N . LYS C 1 826 ? 54.563 67.358 10.942 1.00 14.48 826 LYS K N 1
ATOM 16176 C CA . LYS C 1 826 ? 54.300 68.731 10.550 1.00 15.18 826 LYS K CA 1
ATOM 16177 C C . LYS C 1 826 ? 52.950 68.879 9.839 1.00 16.09 826 LYS K C 1
ATOM 16178 O O . LYS C 1 826 ? 52.582 69.993 9.446 1.00 17.46 826 LYS K O 1
ATOM 16184 N N . THR C 1 827 ? 52.216 67.780 9.655 1.00 15.42 827 THR K N 1
ATOM 16185 C CA . THR C 1 827 ? 50.880 67.882 9.067 1.00 15.34 827 THR K CA 1
ATOM 16186 C C . THR C 1 827 ? 49.858 68.056 10.194 1.00 15.50 827 THR K C 1
ATOM 16187 O O . THR C 1 827 ? 49.546 67.093 10.891 1.00 14.49 827 THR K O 1
ATOM 16191 N N . LEU C 1 828 ? 49.334 69.266 10.362 1.00 15.97 828 LEU K N 1
ATOM 16192 C CA . LEU C 1 828 ? 48.443 69.563 11.513 1.00 17.41 828 LEU K CA 1
ATOM 16193 C C . LEU C 1 828 ? 47.100 68.857 11.536 1.00 16.26 828 LEU K C 1
ATOM 16194 O O . LEU C 1 828 ? 46.723 68.204 12.535 1.00 16.08 828 LEU K O 1
ATOM 16199 N N . HIS C 1 829 ? 46.349 69.007 10.456 1.00 15.99 829 HIS K N 1
ATOM 16200 C CA . HIS C 1 829 ? 45.035 68.397 10.378 1.00 16.31 829 HIS K CA 1
ATOM 16201 C C . HIS C 1 829 ? 45.018 67.288 9.318 1.00 15.72 829 HIS K C 1
ATOM 16202 O O . HIS C 1 829 ? 45.922 67.221 8.486 1.00 15.85 829 HIS K O 1
ATOM 16209 N N . ASN C 1 830 ? 44.007 66.433 9.373 1.00 14.28 830 ASN K N 1
ATOM 16210 C CA . ASN C 1 830 ? 43.877 65.314 8.436 1.00 15.35 830 ASN K CA 1
ATOM 16211 C C . ASN C 1 830 ? 43.995 65.872 7.000 1.00 16.02 830 ASN K C 1
ATOM 16212 O O . ASN C 1 830 ? 43.245 66.759 6.613 1.00 14.91 830 ASN K O 1
ATOM 16217 N N . PRO C 1 831 ? 44.932 65.353 6.216 1.00 15.30 831 PRO K N 1
ATOM 16218 C CA . PRO C 1 831 ? 45.178 65.886 4.870 1.00 17.22 831 PRO K CA 1
ATOM 16219 C C . PRO C 1 831 ? 44.019 65.716 3.898 1.00 15.39 831 PRO K C 1
ATOM 16220 O O . PRO C 1 831 ? 44.051 66.368 2.865 1.00 17.21 831 PRO K O 1
ATOM 16224 N N . THR C 1 832 ? 43.038 64.886 4.223 1.00 15.90 832 THR K N 1
ATOM 16225 C CA . THR C 1 832 ? 41.886 64.664 3.349 1.00 16.02 832 THR K CA 1
ATOM 16226 C C . THR C 1 832 ? 40.679 65.490 3.749 1.00 17.04 832 THR K C 1
ATOM 16227 O O . THR C 1 832 ? 39.668 65.502 3.048 1.00 16.77 832 THR K O 1
ATOM 16231 N N . ALA C 1 833 ? 40.773 66.146 4.897 1.00 17.96 833 ALA K N 1
ATOM 16232 C CA . ALA C 1 833 ? 39.737 67.076 5.324 1.00 19.18 833 ALA K CA 1
ATOM 16233 C C . ALA C 1 833 ? 39.823 68.370 4.495 1.00 18.90 833 ALA K C 1
ATOM 16234 O O . ALA C 1 833 ? 40.903 68.850 4.174 1.00 18.95 833 ALA K O 1
ATOM 16236 N N . LEU C 1 834 ? 38.684 68.940 4.151 1.00 20.46 834 LEU K N 1
ATOM 16237 C CA . LEU C 1 834 ? 38.667 70.121 3.289 1.00 23.02 834 LEU K CA 1
ATOM 16238 C C . LEU C 1 834 ? 38.134 71.376 3.964 1.00 24.17 834 LEU K C 1
ATOM 16239 O O . LEU C 1 834 ? 38.012 72.417 3.331 1.00 24.16 834 LEU K O 1
ATOM 16244 N N . HIS C 1 835 ? 37.803 71.281 5.236 1.00 25.36 835 HIS K N 1
ATOM 16245 C CA . HIS C 1 835 ? 37.142 72.398 5.901 1.00 28.01 835 HIS K CA 1
ATOM 16246 C C . HIS C 1 835 ? 38.064 73.231 6.768 1.00 28.36 835 HIS K C 1
ATOM 16247 O O . HIS C 1 835 ? 37.614 74.109 7.505 1.00 29.32 835 HIS K O 1
ATOM 16254 N N . PHE C 1 836 ? 39.354 72.956 6.697 1.00 29.67 836 PHE K N 1
ATOM 16255 C CA . PHE C 1 836 ? 40.296 73.687 7.527 1.00 30.77 836 PHE K CA 1
ATOM 16256 C C . PHE C 1 836 ? 40.898 74.852 6.783 1.00 32.47 836 PHE K C 1
ATOM 16257 O O . PHE C 1 836 ? 41.120 74.778 5.577 1.00 32.66 836 PHE K O 1
ATOM 16265 N N . ALA C 1 837 ? 41.176 75.928 7.512 1.00 35.18 837 ALA K N 1
ATOM 16266 C CA . ALA C 1 837 ? 41.751 77.136 6.917 1.00 37.46 837 ALA K CA 1
ATOM 16267 C C . ALA C 1 837 ? 43.183 76.911 6.446 1.00 38.56 837 ALA K C 1
ATOM 16268 O O . ALA C 1 837 ? 44.120 77.503 6.974 1.00 39.48 837 ALA K O 1
ATOM 16270 N N . THR C 1 838 ? 43.314 76.062 5.431 1.00 40.02 838 THR K N 1
ATOM 16271 C CA . THR C 1 838 ? 44.579 75.707 4.782 1.00 40.80 838 THR K CA 1
ATOM 16272 C C . THR C 1 838 ? 45.649 76.791 4.704 1.00 41.27 838 THR K C 1
ATOM 16273 O O . THR C 1 838 ? 46.527 76.873 5.572 1.00 42.18 838 THR K O 1
ATOM 16277 N N . GLU C 1 839 ? 45.587 77.595 3.639 1.00 41.52 839 GLU K N 1
ATOM 16278 C CA . GLU C 1 839 ? 46.616 78.597 3.353 1.00 41.25 839 GLU K CA 1
ATOM 16279 C C . GLU C 1 839 ? 46.594 79.839 4.245 1.00 41.67 839 GLU K C 1
ATOM 16280 O O . GLU C 1 839 ? 47.064 80.903 3.833 1.00 42.41 839 GLU K O 1
ATOM 16286 N N . GLU C 1 840 ? 46.072 79.708 5.462 1.00 42.09 840 GLU K N 1
ATOM 16287 C CA . GLU C 1 840 ? 45.987 80.848 6.373 1.00 42.22 840 GLU K CA 1
ATOM 16288 C C . GLU C 1 840 ? 46.639 80.591 7.722 1.00 42.66 840 GLU K C 1
ATOM 16289 O O . GLU C 1 840 ? 47.764 80.089 7.825 1.00 43.95 840 GLU K O 1
ATOM 16295 N N . LYS C 1 841 ? 45.896 80.991 8.748 1.00 42.01 841 LYS K N 1
ATOM 16296 C CA . LYS C 1 841 ? 46.232 80.828 10.148 1.00 41.21 841 LYS K CA 1
ATOM 16297 C C . LYS C 1 841 ? 44.863 80.594 10.754 1.00 41.14 841 LYS K C 1
ATOM 16298 O O . LYS C 1 841 ? 43.881 81.183 10.289 1.00 41.80 841 LYS K O 1
ATOM 16304 N N . ALA C 1 842 ? 44.757 79.742 11.762 1.00 40.78 842 ALA K N 1
ATOM 16305 C CA . ALA C 1 842 ? 43.451 79.565 12.378 1.00 40.00 842 ALA K CA 1
ATOM 16306 C C . ALA C 1 842 ? 43.039 80.856 13.110 1.00 39.63 842 ALA K C 1
ATOM 16307 O O . ALA C 1 842 ? 43.786 81.385 13.948 1.00 39.75 842 ALA K O 1
ATOM 16309 N N . VAL C 1 843 ? 41.877 81.392 12.744 1.00 38.84 843 VAL K N 1
ATOM 16310 C CA . VAL C 1 843 ? 41.327 82.550 13.441 1.00 37.22 843 VAL K CA 1
ATOM 16311 C C . VAL C 1 843 ? 40.415 81.982 14.520 1.00 35.87 843 VAL K C 1
ATOM 16312 O O . VAL C 1 843 ? 39.340 81.428 14.233 1.00 36.15 843 VAL K O 1
ATOM 16316 N N . CYS C 1 844 ? 40.883 82.047 15.763 1.00 33.54 844 CYS K N 1
ATOM 16317 C CA . CYS C 1 844 ? 40.088 81.531 16.860 1.00 30.85 844 CYS K CA 1
ATOM 16318 C C . CYS C 1 844 ? 39.398 82.665 17.582 1.00 29.13 844 CYS K C 1
ATOM 16319 O O . CYS C 1 844 ? 40.005 83.410 18.348 1.00 28.66 844 CYS K O 1
ATOM 16322 N N . ASP C 1 845 ? 38.115 82.797 17.276 1.00 28.13 845 ASP K N 1
ATOM 16323 C CA . ASP C 1 845 ? 37.292 83.873 17.790 1.00 27.25 845 ASP K CA 1
ATOM 16324 C C . ASP C 1 845 ? 37.159 83.862 19.311 1.00 26.48 845 ASP K C 1
ATOM 16325 O O . ASP C 1 845 ? 36.660 82.905 19.885 1.00 26.40 845 ASP K O 1
ATOM 16330 N N . PRO C 1 846 ? 37.577 84.944 19.952 1.00 25.81 846 PRO K N 1
ATOM 16331 C CA . PRO C 1 846 ? 37.555 85.031 21.417 1.00 25.54 846 PRO K CA 1
ATOM 16332 C C . PRO C 1 846 ? 36.134 85.092 22.003 1.00 24.78 846 PRO K C 1
ATOM 16333 O O . PRO C 1 846 ? 35.970 84.877 23.207 1.00 24.72 846 PRO K O 1
ATOM 16337 N N . ARG C 1 847 ? 35.139 85.361 21.160 1.00 23.68 847 ARG K N 1
ATOM 16338 C CA . ARG C 1 847 ? 33.740 85.345 21.578 1.00 23.79 847 ARG K CA 1
ATOM 16339 C C . ARG C 1 847 ? 33.283 83.935 21.974 1.00 21.84 847 ARG K C 1
ATOM 16340 O O . ARG C 1 847 ? 32.361 83.787 22.771 1.00 22.42 847 ARG K O 1
ATOM 16348 N N . TYR C 1 848 ? 33.919 82.908 21.414 1.00 20.01 848 TYR K N 1
ATOM 16349 C CA . TYR C 1 848 ? 33.513 81.519 21.647 1.00 18.28 848 TYR K CA 1
ATOM 16350 C C . TYR C 1 848 ? 34.707 80.682 22.116 1.00 18.27 848 TYR K C 1
ATOM 16351 O O . TYR C 1 848 ? 35.199 79.785 21.409 1.00 17.47 848 TYR K O 1
ATOM 16360 N N . PRO C 1 849 ? 35.125 80.951 23.350 1.00 18.19 849 PRO K N 1
ATOM 16361 C CA . PRO C 1 849 ? 36.363 80.400 23.915 1.00 18.59 849 PRO K CA 1
ATOM 16362 C C . PRO C 1 849 ? 36.297 78.952 24.388 1.00 17.85 849 PRO K C 1
ATOM 16363 O O . PRO C 1 849 ? 37.345 78.308 24.511 1.00 17.40 849 PRO K O 1
ATOM 16367 N N . PHE C 1 850 ? 35.104 78.451 24.661 1.00 16.71 850 PHE K N 1
ATOM 16368 C CA . PHE C 1 850 ? 34.963 77.110 25.232 1.00 16.18 850 PHE K CA 1
ATOM 16369 C C . PHE C 1 850 ? 34.587 75.957 24.295 1.00 15.49 850 PHE K C 1
ATOM 16370 O O . PHE C 1 850 ? 33.936 76.153 23.296 1.00 15.14 850 PHE K O 1
ATOM 16378 N N . ILE C 1 851 ? 35.034 74.750 24.613 1.00 14.62 851 ILE K N 1
ATOM 16379 C CA . ILE C 1 851 ? 34.580 73.606 23.851 1.00 16.40 851 ILE K CA 1
ATOM 16380 C C . ILE C 1 851 ? 33.297 73.078 24.481 1.00 17.54 851 ILE K C 1
ATOM 16381 O O . ILE C 1 851 ? 33.242 72.827 25.696 1.00 16.71 851 ILE K O 1
ATOM 16386 N N . CYS C 1 852 ? 32.261 72.925 23.660 1.00 16.30 852 CYS K N 1
ATOM 16387 C CA . CYS C 1 852 ? 31.047 72.272 24.110 1.00 16.74 852 CYS K CA 1
ATOM 16388 C C . CYS C 1 852 ? 30.916 70.901 23.469 1.00 17.05 852 CYS K C 1
ATOM 16389 O O . CYS C 1 852 ? 31.148 70.732 22.267 1.00 17.58 852 CYS K O 1
ATOM 16392 N N . SER C 1 853 ? 30.537 69.914 24.277 1.00 16.82 853 SER K N 1
ATOM 16393 C CA . SER C 1 853 ? 30.287 68.568 23.783 1.00 16.85 853 SER K CA 1
ATOM 16394 C C . SER C 1 853 ? 28.818 68.194 24.066 1.00 16.20 853 SER K C 1
ATOM 16395 O O . SER C 1 853 ? 28.218 68.722 24.993 1.00 17.94 853 SER K O 1
ATOM 16398 N N . THR C 1 854 ? 28.221 67.330 23.257 1.00 15.16 854 THR K N 1
ATOM 16399 C CA . THR C 1 854 ? 26.856 66.892 23.539 1.00 13.99 854 THR K CA 1
ATOM 16400 C C . THR C 1 854 ? 26.899 65.415 23.786 1.00 13.52 854 THR K C 1
ATOM 16401 O O . THR C 1 854 ? 27.706 64.706 23.186 1.00 13.67 854 THR K O 1
ATOM 16405 N N . TYR C 1 855 ? 26.014 64.936 24.656 1.00 13.48 855 TYR K N 1
ATOM 16406 C CA . TYR C 1 855 ? 25.966 63.530 24.992 1.00 13.59 855 TYR K CA 1
ATOM 16407 C C . TYR C 1 855 ? 24.669 63.212 25.656 1.00 13.32 855 TYR K C 1
ATOM 16408 O O . TYR C 1 855 ? 23.804 64.092 25.793 1.00 13.69 855 TYR K O 1
ATOM 16417 N N . ARG C 1 856 ? 24.521 61.963 26.093 1.00 12.05 856 ARG K N 1
ATOM 16418 C CA . ARG C 1 856 ? 23.247 61.516 26.649 1.00 13.79 856 ARG K CA 1
ATOM 16419 C C . ARG C 1 856 ? 23.223 61.311 28.170 1.00 13.87 856 ARG K C 1
ATOM 16420 O O . ARG C 1 856 ? 24.271 61.291 28.851 1.00 14.46 856 ARG K O 1
ATOM 16428 N N . VAL C 1 857 ? 22.016 61.156 28.695 1.00 13.90 857 VAL K N 1
ATOM 16429 C CA . VAL C 1 857 ? 21.841 60.736 30.099 1.00 14.65 857 VAL K CA 1
ATOM 16430 C C . VAL C 1 857 ? 20.956 59.518 30.100 1.00 14.03 857 VAL K C 1
ATOM 16431 O O . VAL C 1 857 ? 20.168 59.304 29.176 1.00 14.88 857 VAL K O 1
ATOM 16435 N N . THR C 1 858 ? 21.040 58.730 31.151 1.00 14.59 858 THR K N 1
ATOM 16436 C CA . THR C 1 858 ? 20.318 57.465 31.179 1.00 14.26 858 THR K CA 1
ATOM 16437 C C . THR C 1 858 ? 18.812 57.600 30.921 1.00 13.53 858 THR K C 1
ATOM 16438 O O . THR C 1 858 ? 18.230 56.788 30.224 1.00 11.99 858 THR K O 1
ATOM 16442 N N . GLU C 1 859 ? 18.202 58.645 31.460 1.00 13.12 859 GLU K N 1
ATOM 16443 C CA . GLU C 1 859 ? 16.731 58.726 31.451 1.00 14.29 859 GLU K CA 1
ATOM 16444 C C . GLU C 1 859 ? 16.068 59.239 30.174 1.00 13.56 859 GLU K C 1
ATOM 16445 O O . GLU C 1 859 ? 14.856 59.104 30.027 1.00 13.78 859 GLU K O 1
ATOM 16451 N N . HIS C 1 860 ? 16.833 59.853 29.263 1.00 12.89 860 HIS K N 1
ATOM 16452 C CA . HIS C 1 860 ? 16.220 60.358 28.021 1.00 13.16 860 HIS K CA 1
ATOM 16453 C C . HIS C 1 860 ? 16.687 59.621 26.784 1.00 13.76 860 HIS K C 1
ATOM 16454 O O . HIS C 1 860 ? 17.738 58.950 26.791 1.00 13.53 860 HIS K O 1
ATOM 16461 N N . TRP C 1 861 ? 15.922 59.781 25.711 1.00 13.53 861 TRP K N 1
ATOM 16462 C CA . TRP C 1 861 ? 16.178 59.045 24.477 1.00 13.78 861 TRP K CA 1
ATOM 16463 C C . TRP C 1 861 ? 16.221 59.960 23.273 1.00 13.28 861 TRP K C 1
ATOM 16464 O O . TRP C 1 861 ? 15.210 60.581 22.932 1.00 12.94 861 TRP K O 1
ATOM 16475 N N . GLN C 1 862 ? 17.368 59.975 22.604 1.00 12.52 862 GLN K N 1
ATOM 16476 C CA . GLN C 1 862 ? 17.530 60.717 21.365 1.00 13.62 862 GLN K CA 1
ATOM 16477 C C . GLN C 1 862 ? 17.180 62.175 21.519 1.00 12.83 862 GLN K C 1
ATOM 16478 O O . GLN C 1 862 ? 17.678 62.828 22.433 1.00 13.25 862 GLN K O 1
ATOM 16484 N N . THR C 1 863 ? 16.333 62.704 20.631 1.00 14.04 863 THR K N 1
ATOM 16485 C CA . THR C 1 863 ? 15.963 64.113 20.745 1.00 12.83 863 THR K CA 1
ATOM 16486 C C . THR C 1 863 ? 15.059 64.343 21.936 1.00 14.06 863 THR K C 1
ATOM 16487 O O . THR C 1 863 ? 14.645 65.472 22.160 1.00 12.21 863 THR K O 1
ATOM 16491 N N . GLY C 1 864 ? 14.744 63.271 22.663 1.00 14.39 864 GLY K N 1
ATOM 16492 C CA . GLY C 1 864 ? 13.879 63.347 23.828 1.00 14.58 864 GLY K CA 1
ATOM 16493 C C . GLY C 1 864 ? 12.397 63.388 23.542 1.00 12.94 864 GLY K C 1
ATOM 16494 O O . GLY C 1 864 ? 11.584 63.480 24.471 1.00 13.08 864 GLY K O 1
ATOM 16495 N N . LEU C 1 865 ? 12.018 63.373 22.259 1.00 12.89 865 LEU K N 1
ATOM 16496 C CA . LEU C 1 865 ? 10.608 63.360 21.940 1.00 13.28 865 LEU K CA 1
ATOM 16497 C C . LEU C 1 865 ? 9.850 62.289 22.761 1.00 13.08 865 LEU K C 1
ATOM 16498 O O . LEU C 1 865 ? 8.827 62.562 23.430 1.00 13.64 865 LEU K O 1
ATOM 16503 N N . MET C 1 866 ? 10.343 61.067 22.742 1.00 13.94 866 MET K N 1
ATOM 16504 C CA . MET C 1 866 ? 9.648 59.997 23.460 1.00 13.42 866 MET K CA 1
ATOM 16505 C C . MET C 1 866 ? 9.630 60.157 24.987 1.00 14.90 866 MET K C 1
ATOM 16506 O O . MET C 1 866 ? 8.611 59.913 25.637 1.00 14.08 866 MET K O 1
ATOM 16511 N N . THR C 1 867 ? 10.754 60.581 25.539 1.00 14.30 867 THR K N 1
ATOM 16512 C CA . THR C 1 867 ? 10.957 60.578 26.987 1.00 13.65 867 THR K CA 1
ATOM 16513 C C . THR C 1 867 ? 10.582 61.907 27.645 1.00 12.89 867 THR K C 1
ATOM 16514 O O . THR C 1 867 ? 10.221 61.947 28.822 1.00 13.13 867 THR K O 1
ATOM 16518 N N . ARG C 1 868 ? 10.700 63.004 26.899 1.00 13.23 868 ARG K N 1
ATOM 16519 C CA . ARG C 1 868 ? 10.149 64.269 27.343 1.00 13.75 868 ARG K CA 1
ATOM 16520 C C . ARG C 1 868 ? 8.642 64.063 27.522 1.00 14.38 868 ARG K C 1
ATOM 16521 O O . ARG C 1 868 ? 8.054 64.604 28.431 1.00 13.27 868 ARG K O 1
ATOM 16529 N N . ASN C 1 869 ? 8.031 63.276 26.640 1.00 14.77 869 ASN K N 1
ATOM 16530 C CA . ASN C 1 869 ? 6.605 62.996 26.738 1.00 14.63 869 ASN K CA 1
ATOM 16531 C C . ASN C 1 869 ? 6.236 61.815 27.701 1.00 15.05 869 ASN K C 1
ATOM 16532 O O . ASN C 1 869 ? 5.076 61.391 27.735 1.00 15.57 869 ASN K O 1
ATOM 16537 N N . THR C 1 870 ? 7.206 61.317 28.469 1.00 13.35 870 THR K N 1
ATOM 16538 C CA . THR C 1 870 ? 6.996 60.246 29.432 1.00 13.98 870 THR K CA 1
ATOM 16539 C C . THR C 1 870 ? 7.207 60.908 30.795 1.00 14.43 870 THR K C 1
ATOM 16540 O O . THR C 1 870 ? 8.345 61.181 31.178 1.00 14.64 870 THR K O 1
ATOM 16544 N N . PRO C 1 871 ? 6.131 61.168 31.524 1.00 13.64 871 PRO K N 1
ATOM 16545 C CA . PRO C 1 871 ? 6.243 61.912 32.786 1.00 13.98 871 PRO K CA 1
ATOM 16546 C C . PRO C 1 871 ? 7.275 61.393 33.781 1.00 14.23 871 PRO K C 1
ATOM 16547 O O . PRO C 1 871 ? 7.968 62.214 34.373 1.00 14.60 871 PRO K O 1
ATOM 16551 N N . TRP C 1 872 ? 7.382 60.074 33.968 1.00 13.01 872 TRP K N 1
ATOM 16552 C CA . TRP C 1 872 ? 8.334 59.528 34.936 1.00 13.26 872 TRP K CA 1
ATOM 16553 C C . TRP C 1 872 ? 9.792 59.813 34.580 1.00 12.72 872 TRP K C 1
ATOM 16554 O O . TRP C 1 872 ? 10.644 59.897 35.466 1.00 14.41 872 TRP K O 1
ATOM 16565 N N . LEU C 1 873 ? 10.090 59.967 33.287 1.00 13.09 873 LEU K N 1
ATOM 16566 C CA . LEU C 1 873 ? 11.470 60.212 32.855 1.00 13.64 873 LEU K CA 1
ATOM 16567 C C . LEU C 1 873 ? 11.749 61.712 32.922 1.00 14.53 873 LEU K C 1
ATOM 16568 O O . LEU C 1 873 ? 12.780 62.155 33.421 1.00 13.94 873 LEU K O 1
ATOM 16573 N N . LEU C 1 874 ? 10.814 62.505 32.423 1.00 14.25 874 LEU K N 1
ATOM 16574 C CA . LEU C 1 874 ? 10.943 63.931 32.547 1.00 14.60 874 LEU K CA 1
ATOM 16575 C C . LEU C 1 874 ? 11.083 64.330 34.041 1.00 15.30 874 LEU K C 1
ATOM 16576 O O . LEU C 1 874 ? 11.877 65.221 34.394 1.00 13.29 874 LEU K O 1
ATOM 16581 N N . GLU C 1 875 ? 10.336 63.667 34.922 1.00 13.23 875 GLU K N 1
ATOM 16582 C CA . GLU C 1 875 ? 10.478 63.956 36.350 1.00 13.86 875 GLU K CA 1
ATOM 16583 C C . GLU C 1 875 ? 11.944 63.884 36.815 1.00 13.31 875 GLU K C 1
ATOM 16584 O O . GLU C 1 875 ? 12.418 64.758 37.555 1.00 12.72 875 GLU K O 1
ATOM 16590 N N . ALA C 1 876 ? 12.659 62.851 36.372 1.00 13.45 876 ALA K N 1
ATOM 16591 C CA . ALA C 1 876 ? 14.049 62.632 36.737 1.00 13.00 876 ALA K CA 1
ATOM 16592 C C . ALA C 1 876 ? 15.040 63.613 36.096 1.00 13.65 876 ALA K C 1
ATOM 16593 O O . ALA C 1 876 ? 16.051 63.896 36.687 1.00 15.61 876 ALA K O 1
ATOM 16595 N N . GLU C 1 877 ? 14.753 64.082 34.884 1.00 13.52 877 GLU K N 1
ATOM 16596 C CA . GLU C 1 877 ? 15.646 64.986 34.142 1.00 13.37 877 GLU K CA 1
ATOM 16597 C C . GLU C 1 877 ? 14.759 65.978 33.402 1.00 13.31 877 GLU K C 1
ATOM 16598 O O . GLU C 1 877 ? 14.493 65.848 32.195 1.00 12.46 877 GLU K O 1
ATOM 16604 N N . PRO C 1 878 ? 14.259 66.955 34.137 1.00 12.49 878 PRO K N 1
ATOM 16605 C CA . PRO C 1 878 ? 13.208 67.813 33.615 1.00 12.67 878 PRO K CA 1
ATOM 16606 C C . PRO C 1 878 ? 13.668 68.923 32.692 1.00 13.31 878 PRO K C 1
ATOM 16607 O O . PRO C 1 878 ? 12.814 69.495 32.012 1.00 13.48 878 PRO K O 1
ATOM 16611 N N . GLN C 1 879 ? 14.948 69.275 32.712 1.00 12.98 879 GLN K N 1
ATOM 16612 C CA . GLN C 1 879 ? 15.366 70.432 31.917 1.00 13.49 879 GLN K CA 1
ATOM 16613 C C . GLN C 1 879 ? 16.764 70.329 31.320 1.00 12.92 879 GLN K C 1
ATOM 16614 O O . GLN C 1 879 ? 17.627 69.609 31.839 1.00 12.96 879 GLN K O 1
ATOM 16620 N N . MET C 1 880 ? 16.970 71.079 30.228 1.00 13.75 880 MET K N 1
ATOM 16621 C CA . MET C 1 880 ? 18.285 71.239 29.623 1.00 14.19 880 MET K CA 1
ATOM 16622 C C . MET C 1 880 ? 19.278 71.689 30.684 1.00 12.53 880 MET K C 1
ATOM 16623 O O . MET C 1 880 ? 18.996 72.564 31.503 1.00 13.46 880 MET K O 1
ATOM 16628 N N . PHE C 1 881 ? 20.471 71.131 30.642 1.00 12.54 881 PHE K N 1
ATOM 16629 C CA . PHE C 1 881 ? 21.463 71.494 31.622 1.00 13.69 881 PHE K CA 1
ATOM 16630 C C . PHE C 1 881 ? 22.810 71.733 30.929 1.00 14.48 881 PHE K C 1
ATOM 16631 O O . PHE C 1 881 ? 22.964 71.436 29.750 1.00 14.71 881 PHE K O 1
ATOM 16639 N N . CYS C 1 882 ? 23.766 72.297 31.645 1.00 14.05 882 CYS K N 1
ATOM 16640 C CA . CYS C 1 882 ? 25.124 72.421 31.120 1.00 14.86 882 CYS K CA 1
ATOM 16641 C C . CYS C 1 882 ? 26.087 72.011 32.224 1.00 13.54 882 CYS K C 1
ATOM 16642 O O . CYS C 1 882 ? 26.104 72.627 33.276 1.00 15.06 882 CYS K O 1
ATOM 16645 N N . GLU C 1 883 ? 26.814 70.917 32.012 1.00 14.03 883 GLU K N 1
ATOM 16646 C CA . GLU C 1 883 ? 27.806 70.441 32.971 1.00 14.74 883 GLU K CA 1
ATOM 16647 C C . GLU C 1 883 ? 29.123 71.177 32.786 1.00 15.67 883 GLU K C 1
ATOM 16648 O O . GLU C 1 883 ? 29.670 71.232 31.678 1.00 15.59 883 GLU K O 1
ATOM 16654 N N . MET C 1 884 ? 29.653 71.728 33.864 1.00 15.68 884 MET K N 1
ATOM 16655 C CA . MET C 1 884 ? 30.905 72.480 33.740 1.00 16.80 884 MET K CA 1
ATOM 16656 C C . MET C 1 884 ? 31.746 72.305 34.995 1.00 17.52 884 MET K C 1
ATOM 16657 O O . MET C 1 884 ? 31.215 71.995 36.060 1.00 17.65 884 MET K O 1
ATOM 16662 N N . SER C 1 885 ? 33.057 72.496 34.871 1.00 16.38 885 SER K N 1
ATOM 16663 C CA . SER C 1 885 ? 33.942 72.348 36.011 1.00 17.21 885 SER K CA 1
ATOM 16664 C C . SER C 1 885 ? 33.795 73.497 36.988 1.00 16.90 885 SER K C 1
ATOM 16665 O O . SER C 1 885 ? 33.223 74.540 36.683 1.00 15.90 885 SER K O 1
ATOM 16668 N N . GLU C 1 886 ? 34.338 73.304 38.181 1.00 17.85 886 GLU K N 1
ATOM 16669 C CA . GLU C 1 886 ? 34.307 74.360 39.169 1.00 18.19 886 GLU K CA 1
ATOM 16670 C C . GLU C 1 886 ? 35.154 75.507 38.651 1.00 17.94 886 GLU K C 1
ATOM 16671 O O . GLU C 1 886 ? 34.781 76.678 38.763 1.00 16.55 886 GLU K O 1
ATOM 16677 N N . GLU C 1 887 ? 36.295 75.164 38.056 1.00 17.55 887 GLU K N 1
ATOM 16678 C CA . GLU C 1 887 ? 37.165 76.196 37.521 1.00 19.45 887 GLU K CA 1
ATOM 16679 C C . GLU C 1 887 ? 36.397 77.130 36.589 1.00 18.68 887 GLU K C 1
ATOM 16680 O O . GLU C 1 887 ? 36.381 78.333 36.795 1.00 18.81 887 GLU K O 1
ATOM 16686 N N . LEU C 1 888 ? 35.731 76.566 35.580 1.00 18.94 888 LEU K N 1
ATOM 16687 C CA . LEU C 1 888 ? 35.003 77.392 34.617 1.00 18.79 888 LEU K CA 1
ATOM 16688 C C . LEU C 1 888 ? 33.892 78.209 35.252 1.00 17.67 888 LEU K C 1
ATOM 16689 O O . LEU C 1 888 ? 33.684 79.373 34.906 1.00 16.18 888 LEU K O 1
ATOM 16694 N N . ALA C 1 889 ? 33.134 77.562 36.137 1.00 18.34 889 ALA K N 1
ATOM 16695 C CA . ALA C 1 889 ? 32.046 78.223 36.864 1.00 17.22 889 ALA K CA 1
ATOM 16696 C C . ALA C 1 889 ? 32.608 79.402 37.625 1.00 17.25 889 ALA K C 1
ATOM 16697 O O . ALA C 1 889 ? 32.066 80.503 37.605 1.00 15.95 889 ALA K O 1
ATOM 16699 N N . THR C 1 890 ? 33.709 79.161 38.321 1.00 17.90 890 THR K N 1
ATOM 16700 C CA . THR C 1 890 ? 34.387 80.240 39.014 1.00 18.96 890 THR K CA 1
ATOM 16701 C C . THR C 1 890 ? 34.754 81.343 38.014 1.00 19.09 890 THR K C 1
ATOM 16702 O O . THR C 1 890 ? 34.407 82.511 38.205 1.00 18.59 890 THR K O 1
ATOM 16706 N N . LEU C 1 891 ? 35.423 80.967 36.930 1.00 19.35 891 LEU K N 1
ATOM 16707 C CA . LEU C 1 891 ? 35.835 81.960 35.938 1.00 20.74 891 LEU K CA 1
ATOM 16708 C C . LEU C 1 891 ? 34.651 82.806 35.450 1.00 20.11 891 LEU K C 1
ATOM 16709 O O . LEU C 1 891 ? 34.779 84.016 35.280 1.00 19.30 891 LEU K O 1
ATOM 16714 N N . ARG C 1 892 ? 33.493 82.174 35.284 1.00 19.55 892 ARG K N 1
ATOM 16715 C CA . ARG C 1 892 ? 32.330 82.869 34.704 1.00 19.29 892 ARG K CA 1
ATOM 16716 C C . ARG C 1 892 ? 31.353 83.491 35.684 1.00 18.73 892 ARG K C 1
ATOM 16717 O O . ARG C 1 892 ? 30.420 84.179 35.278 1.00 19.66 892 ARG K O 1
ATOM 16725 N N . GLY C 1 893 ? 31.536 83.239 36.969 1.00 18.27 893 GLY K N 1
ATOM 16726 C CA . GLY C 1 893 ? 30.636 83.818 37.955 1.00 18.68 893 GLY K CA 1
ATOM 16727 C C . GLY C 1 893 ? 29.330 83.039 38.035 1.00 18.02 893 GLY K C 1
ATOM 16728 O O . GLY C 1 893 ? 28.257 83.586 38.325 1.00 17.95 893 GLY K O 1
ATOM 16729 N N . ILE C 1 894 ? 29.431 81.740 37.811 1.00 17.24 894 ILE K N 1
ATOM 16730 C CA . ILE C 1 894 ? 28.244 80.896 37.767 1.00 18.07 894 ILE K CA 1
ATOM 16731 C C . ILE C 1 894 ? 28.081 80.051 39.021 1.00 19.52 894 ILE K C 1
ATOM 16732 O O . ILE C 1 894 ? 29.023 79.383 39.448 1.00 21.15 894 ILE K O 1
ATOM 16737 N N . LYS C 1 895 ? 26.888 80.079 39.604 1.00 19.95 895 LYS K N 1
ATOM 16738 C CA . LYS C 1 895 ? 26.588 79.227 40.758 1.00 19.94 895 LYS K CA 1
ATOM 16739 C C . LYS C 1 895 ? 25.764 78.014 40.336 1.00 18.72 895 LYS K C 1
ATOM 16740 O O . LYS C 1 895 ? 25.105 78.017 39.286 1.00 17.77 895 LYS K O 1
ATOM 16746 N N . ASN C 1 896 ? 25.808 76.967 41.155 1.00 18.11 896 ASN K N 1
ATOM 16747 C CA . ASN C 1 896 ? 25.145 75.730 40.788 1.00 17.93 896 ASN K CA 1
ATOM 16748 C C . ASN C 1 896 ? 23.672 75.982 40.607 1.00 16.99 896 ASN K C 1
ATOM 16749 O O . ASN C 1 896 ? 23.061 76.688 41.402 1.00 17.85 896 ASN K O 1
ATOM 16754 N N . GLY C 1 897 ? 23.121 75.477 39.514 1.00 16.84 897 GLY K N 1
ATOM 16755 C CA . GLY C 1 897 ? 21.709 75.630 39.236 1.00 16.69 897 GLY K CA 1
ATOM 16756 C C . GLY C 1 897 ? 21.299 76.906 38.530 1.00 16.81 897 GLY K C 1
ATOM 16757 O O . GLY C 1 897 ? 20.122 77.101 38.208 1.00 15.50 897 GLY K O 1
ATOM 16758 N N . ASP C 1 898 ? 22.256 77.805 38.328 1.00 16.13 898 ASP K N 1
ATOM 16759 C CA . ASP C 1 898 ? 21.965 79.060 37.650 1.00 16.15 898 ASP K CA 1
ATOM 16760 C C . ASP C 1 898 ? 21.515 78.788 36.221 1.00 16.45 898 ASP K C 1
ATOM 16761 O O . ASP C 1 898 ? 22.032 77.895 35.567 1.00 16.70 898 ASP K O 1
ATOM 16766 N N . LYS C 1 899 ? 20.579 79.572 35.732 1.00 16.62 899 LYS K N 1
ATOM 16767 C CA . LYS C 1 899 ? 20.281 79.546 34.318 1.00 18.89 899 LYS K CA 1
ATOM 16768 C C . LYS C 1 899 ? 21.506 80.151 33.594 1.00 18.17 899 LYS K C 1
ATOM 16769 O O . LYS C 1 899 ? 22.037 81.178 34.013 1.00 17.19 899 LYS K O 1
ATOM 16775 N N . VAL C 1 900 ? 21.982 79.490 32.544 1.00 17.98 900 VAL K N 1
ATOM 16776 C CA . VAL C 1 900 ? 23.108 80.029 31.787 1.00 17.23 900 VAL K CA 1
ATOM 16777 C C . VAL C 1 900 ? 22.746 80.070 30.303 1.00 17.47 900 VAL K C 1
ATOM 16778 O O . VAL C 1 900 ? 21.831 79.364 29.850 1.00 15.87 900 VAL K O 1
ATOM 16782 N N . ILE C 1 901 ? 23.459 80.902 29.548 1.00 17.56 901 ILE K N 1
ATOM 16783 C CA . ILE C 1 901 ? 23.244 80.978 28.092 1.00 17.90 901 ILE K CA 1
ATOM 16784 C C . ILE C 1 901 ? 24.453 80.431 27.351 1.00 16.94 901 ILE K C 1
ATOM 16785 O O . ILE C 1 901 ? 25.583 80.818 27.629 1.00 17.09 901 ILE K O 1
ATOM 16790 N N . LEU C 1 902 ? 24.224 79.500 26.441 1.00 15.75 902 LEU K N 1
ATOM 16791 C CA . LEU C 1 902 ? 25.306 79.048 25.590 1.00 15.35 902 LEU K CA 1
ATOM 16792 C C . LEU C 1 902 ? 25.038 79.682 24.248 1.00 15.40 902 LEU K C 1
ATOM 16793 O O . LEU C 1 902 ? 23.885 79.804 23.833 1.00 15.13 902 LEU K O 1
ATOM 16798 N N . GLU C 1 903 ? 26.103 80.104 23.591 1.00 16.38 903 GLU K N 1
ATOM 16799 C CA . GLU C 1 903 ? 26.010 80.744 22.296 1.00 17.06 903 GLU K CA 1
ATOM 16800 C C . GLU C 1 903 ? 27.150 80.265 21.444 1.00 16.11 903 GLU K C 1
ATOM 16801 O O . GLU C 1 903 ? 28.275 80.115 21.928 1.00 16.82 903 GLU K O 1
ATOM 16807 N N . SER C 1 904 ? 26.850 80.032 20.174 1.00 16.21 904 SER K N 1
ATOM 16808 C CA . SER C 1 904 ? 27.850 79.758 19.158 1.00 15.30 904 SER K CA 1
ATOM 16809 C C . SER C 1 904 ? 27.531 80.700 18.002 1.00 15.70 904 SER K C 1
ATOM 16810 O O . SER C 1 904 ? 26.550 81.460 18.046 1.00 14.42 904 SER K O 1
ATOM 16813 N N . VAL C 1 905 ? 28.336 80.647 16.951 1.00 16.53 905 VAL K N 1
ATOM 16814 C CA . VAL C 1 905 ? 28.066 81.488 15.791 1.00 18.36 905 VAL K CA 1
ATOM 16815 C C . VAL C 1 905 ? 26.704 81.123 15.184 1.00 18.28 905 VAL K C 1
ATOM 16816 O O . VAL C 1 905 ? 26.075 81.951 14.534 1.00 19.05 905 VAL K O 1
ATOM 16820 N N . ARG C 1 906 ? 26.239 79.907 15.440 1.00 17.90 906 ARG K N 1
ATOM 16821 C CA . ARG C 1 906 ? 24.999 79.411 14.825 1.00 19.31 906 ARG K CA 1
ATOM 16822 C C . ARG C 1 906 ? 23.710 79.744 15.566 1.00 18.66 906 ARG K C 1
ATOM 16823 O O . ARG C 1 906 ? 22.633 79.754 14.966 1.00 17.80 906 ARG K O 1
ATOM 16831 N N . GLY C 1 907 ? 23.802 79.958 16.874 1.00 18.16 907 GLY K N 1
ATOM 16832 C CA . GLY C 1 907 ? 22.601 80.162 17.666 1.00 18.27 907 GLY K CA 1
ATOM 16833 C C . GLY C 1 907 ? 22.853 80.262 19.159 1.00 18.66 907 GLY K C 1
ATOM 16834 O O . GLY C 1 907 ? 23.999 80.367 19.606 1.00 17.45 907 GLY K O 1
ATOM 16835 N N . LYS C 1 908 ? 21.771 80.246 19.930 1.00 18.04 908 LYS K N 1
ATOM 16836 C CA . LYS C 1 908 ? 21.881 80.358 21.374 1.00 18.07 908 LYS K CA 1
ATOM 16837 C C . LYS C 1 908 ? 20.749 79.621 22.087 1.00 16.86 908 LYS K C 1
ATOM 16838 O O . LYS C 1 908 ? 19.635 79.489 21.561 1.00 14.76 908 LYS K O 1
ATOM 16844 N N . LEU C 1 909 ? 21.053 79.125 23.277 1.00 15.75 909 LEU K N 1
ATOM 16845 C CA . LEU C 1 909 ? 20.054 78.417 24.071 1.00 15.42 909 LEU K CA 1
ATOM 16846 C C . LEU C 1 909 ? 20.303 78.560 25.577 1.00 15.32 909 LEU K C 1
ATOM 16847 O O . LEU C 1 909 ? 21.421 78.858 26.020 1.00 14.62 909 LEU K O 1
ATOM 16852 N N . TRP C 1 910 ? 19.267 78.324 26.371 1.00 14.69 910 TRP K N 1
ATOM 16853 C CA . TRP C 1 910 ? 19.442 78.379 27.819 1.00 14.59 910 TRP K CA 1
ATOM 16854 C C . TRP C 1 910 ? 19.543 76.979 28.372 1.00 14.05 910 TRP K C 1
ATOM 16855 O O . TRP C 1 910 ? 19.073 76.020 27.750 1.00 13.15 910 TRP K O 1
ATOM 16866 N N . ALA C 1 911 ? 20.171 76.876 29.542 1.00 13.96 911 ALA K N 1
ATOM 16867 C CA . ALA C 1 911 ? 20.330 75.625 30.248 1.00 14.03 911 ALA K CA 1
ATOM 16868 C C . ALA C 1 911 ? 20.519 75.901 31.753 1.00 13.96 911 ALA K C 1
ATOM 16869 O O . ALA C 1 911 ? 20.757 77.024 32.159 1.00 13.24 911 ALA K O 1
ATOM 16871 N N . LYS C 1 912 ? 20.358 74.865 32.568 1.00 14.22 912 LYS K N 1
ATOM 16872 C CA . LYS C 1 912 ? 20.600 74.980 33.996 1.00 14.33 912 LYS K CA 1
ATOM 16873 C C . LYS C 1 912 ? 22.034 74.497 34.265 1.00 13.20 912 LYS K C 1
ATOM 16874 O O . LYS C 1 912 ? 22.429 73.417 33.838 1.00 14.14 912 LYS K O 1
ATOM 16880 N N . ALA C 1 913 ? 22.823 75.293 34.976 1.00 15.09 913 ALA K N 1
ATOM 16881 C CA . ALA C 1 913 ? 24.201 74.872 35.225 1.00 14.26 913 ALA K CA 1
ATOM 16882 C C . ALA C 1 913 ? 24.312 73.716 36.203 1.00 14.54 913 ALA K C 1
ATOM 16883 O O . ALA C 1 913 ? 23.696 73.715 37.257 1.00 16.11 913 ALA K O 1
ATOM 16885 N N . ILE C 1 914 ? 25.082 72.711 35.838 1.00 15.56 914 ILE K N 1
ATOM 16886 C CA . ILE C 1 914 ? 25.402 71.675 36.786 1.00 16.15 914 ILE K CA 1
ATOM 16887 C C . ILE C 1 914 ? 26.918 71.778 37.045 1.00 16.41 914 ILE K C 1
ATOM 16888 O O . ILE C 1 914 ? 27.727 71.249 36.258 1.00 16.58 914 ILE K O 1
ATOM 16893 N N . ILE C 1 915 ? 27.306 72.456 38.128 1.00 15.98 915 ILE K N 1
ATOM 16894 C CA . ILE C 1 915 ? 28.729 72.546 38.457 1.00 16.15 915 ILE K CA 1
ATOM 16895 C C . ILE C 1 915 ? 29.190 71.207 39.007 1.00 17.31 915 ILE K C 1
ATOM 16896 O O . ILE C 1 915 ? 28.611 70.687 39.968 1.00 17.74 915 ILE K O 1
ATOM 16901 N N . THR C 1 916 ? 30.235 70.652 38.410 1.00 15.35 916 THR K N 1
ATOM 16902 C CA . THR C 1 916 ? 30.645 69.315 38.786 1.00 16.30 916 THR K CA 1
ATOM 16903 C C . THR C 1 916 ? 32.163 69.137 38.824 1.00 17.31 916 THR K C 1
ATOM 16904 O O . THR C 1 916 ? 32.891 69.716 38.011 1.00 17.61 916 THR K O 1
ATOM 16908 N N . LYS C 1 917 ? 32.623 68.334 39.780 1.00 17.14 917 LYS K N 1
ATOM 16909 C CA . LYS C 1 917 ? 34.018 67.939 39.865 1.00 17.69 917 LYS K CA 1
ATOM 16910 C C . LYS C 1 917 ? 34.312 66.823 38.875 1.00 16.47 917 LYS K C 1
ATOM 16911 O O . LYS C 1 917 ? 35.458 66.402 38.742 1.00 16.59 917 LYS K O 1
ATOM 16917 N N . ARG C 1 918 ? 33.284 66.339 38.180 1.00 14.29 918 ARG K N 1
ATOM 16918 C CA . ARG C 1 918 ? 33.460 65.260 37.223 1.00 14.94 918 ARG K CA 1
ATOM 16919 C C . ARG C 1 918 ? 34.091 65.737 35.901 1.00 15.54 918 ARG K C 1
ATOM 16920 O O . ARG C 1 918 ? 34.459 64.931 35.042 1.00 15.12 918 ARG K O 1
ATOM 16928 N N . ILE C 1 919 ? 34.163 67.042 35.725 1.00 14.98 919 ILE K N 1
ATOM 16929 C CA . ILE C 1 919 ? 34.829 67.605 34.556 1.00 16.89 919 ILE K CA 1
ATOM 16930 C C . ILE C 1 919 ? 35.916 68.528 35.090 1.00 16.57 919 ILE K C 1
ATOM 16931 O O . ILE C 1 919 ? 35.691 69.236 36.078 1.00 16.52 919 ILE K O 1
ATOM 16936 N N . LYS C 1 920 ? 37.094 68.485 34.470 1.00 17.00 920 LYS K N 1
ATOM 16937 C CA . LYS C 1 920 ? 38.189 69.376 34.815 1.00 18.58 920 LYS K CA 1
ATOM 16938 C C . LYS C 1 920 ? 38.770 69.953 33.525 1.00 18.29 920 LYS K C 1
ATOM 16939 O O . LYS C 1 920 ? 38.603 69.371 32.446 1.00 17.96 920 LYS K O 1
ATOM 16945 N N . PRO C 1 921 ? 39.381 71.123 33.620 1.00 18.26 921 PRO K N 1
ATOM 16946 C CA . PRO C 1 921 ? 40.031 71.749 32.473 1.00 20.08 921 PRO K CA 1
ATOM 16947 C C . PRO C 1 921 ? 41.140 70.835 31.962 1.00 22.06 921 PRO K C 1
ATOM 16948 O O . PRO C 1 921 ? 41.646 70.012 32.721 1.00 22.30 921 PRO K O 1
ATOM 16952 N N . PHE C 1 922 ? 41.503 70.956 30.691 1.00 23.49 922 PHE K N 1
ATOM 16953 C CA . PHE C 1 922 ? 42.591 70.151 30.166 1.00 24.56 922 PHE K CA 1
ATOM 16954 C C . PHE C 1 922 ? 43.774 71.079 29.990 1.00 26.06 922 PHE K C 1
ATOM 16955 O O . PHE C 1 922 ? 43.650 72.173 29.438 1.00 26.35 922 PHE K O 1
ATOM 16963 N N . ALA C 1 923 ? 44.918 70.657 30.504 1.00 28.25 923 ALA K N 1
ATOM 16964 C CA . ALA C 1 923 ? 46.133 71.463 30.429 1.00 30.48 923 ALA K CA 1
ATOM 16965 C C . ALA C 1 923 ? 46.933 71.012 29.220 1.00 32.41 923 ALA K C 1
ATOM 16966 O O . ALA C 1 923 ? 47.386 69.866 29.182 1.00 34.56 923 ALA K O 1
ATOM 16968 N N . ILE C 1 924 ? 47.092 71.893 28.233 1.00 33.65 924 ILE K N 1
ATOM 16969 C CA . ILE C 1 924 ? 47.822 71.563 27.010 1.00 34.24 924 ILE K CA 1
ATOM 16970 C C . ILE C 1 924 ? 48.762 72.702 26.653 1.00 34.74 924 ILE K C 1
ATOM 16971 O O . ILE C 1 924 ? 48.319 73.834 26.422 1.00 35.08 924 ILE K O 1
ATOM 16976 N N . GLN C 1 925 ? 50.063 72.420 26.651 1.00 35.25 925 GLN K N 1
ATOM 16977 C CA . GLN C 1 925 ? 51.045 73.404 26.215 1.00 35.65 925 GLN K CA 1
ATOM 16978 C C . GLN C 1 925 ? 50.822 74.789 26.841 1.00 36.64 925 GLN K C 1
ATOM 16979 O O . GLN C 1 925 ? 50.636 75.792 26.129 1.00 37.56 925 GLN K O 1
ATOM 16985 N N . GLY C 1 926 ? 50.845 74.824 28.178 1.00 36.44 926 GLY K N 1
ATOM 16986 C CA . GLY C 1 926 ? 50.716 76.050 28.953 1.00 36.19 926 GLY K CA 1
ATOM 16987 C C . GLY C 1 926 ? 49.431 76.782 28.647 1.00 35.95 926 GLY K C 1
ATOM 16988 O O . GLY C 1 926 ? 49.387 78.016 28.568 1.00 36.42 926 GLY K O 1
ATOM 16989 N N . GLN C 1 927 ? 48.375 76.005 28.467 1.00 34.72 927 GLN K N 1
ATOM 16990 C CA . GLN C 1 927 ? 47.103 76.563 28.097 1.00 33.96 927 GLN K CA 1
ATOM 16991 C C . GLN C 1 927 ? 46.015 75.761 28.782 1.00 32.13 927 GLN K C 1
ATOM 16992 O O . GLN C 1 927 ? 46.105 74.537 28.867 1.00 32.09 927 GLN K O 1
ATOM 16998 N N . GLN C 1 928 ? 45.011 76.455 29.303 1.00 30.96 928 GLN K N 1
ATOM 16999 C CA . GLN C 1 928 ? 43.866 75.791 29.920 1.00 30.13 928 GLN K CA 1
ATOM 17000 C C . GLN C 1 928 ? 42.759 75.679 28.887 1.00 28.07 928 GLN K C 1
ATOM 17001 O O . GLN C 1 928 ? 42.246 76.684 28.419 1.00 27.59 928 GLN K O 1
ATOM 17007 N N . VAL C 1 929 ? 42.388 74.454 28.544 1.00 25.99 929 VAL K N 1
ATOM 17008 C CA . VAL C 1 929 ? 41.308 74.241 27.607 1.00 24.17 929 VAL K CA 1
ATOM 17009 C C . VAL C 1 929 ? 40.074 73.852 28.397 1.00 23.24 929 VAL K C 1
ATOM 17010 O O . VAL C 1 929 ? 40.088 72.869 29.131 1.00 23.52 929 VAL K O 1
ATOM 17014 N N . HIS C 1 930 ? 39.026 74.652 28.269 1.00 21.29 930 HIS K N 1
ATOM 17015 C CA . HIS C 1 930 ? 37.778 74.387 28.961 1.00 21.43 930 HIS K CA 1
ATOM 17016 C C . HIS C 1 930 ? 36.750 73.734 28.064 1.00 20.66 930 HIS K C 1
ATOM 17017 O O . HIS C 1 930 ? 36.479 74.236 26.972 1.00 21.21 930 HIS K O 1
ATOM 17024 N N . MET C 1 931 ? 36.214 72.608 28.523 1.00 19.97 931 MET K N 1
ATOM 17025 C CA . MET C 1 931 ? 35.138 71.903 27.831 1.00 20.42 931 MET K CA 1
ATOM 17026 C C . MET C 1 931 ? 33.928 71.796 28.758 1.00 19.90 931 MET K C 1
ATOM 17027 O O . MET C 1 931 ? 34.075 71.393 29.925 1.00 18.74 931 MET K O 1
ATOM 17032 N N . VAL C 1 932 ? 32.757 72.199 28.257 1.00 18.00 932 VAL K N 1
ATOM 17033 C CA . VAL C 1 932 ? 31.501 72.005 28.959 1.00 16.34 932 VAL K CA 1
ATOM 17034 C C . VAL C 1 932 ? 30.677 70.997 28.156 1.00 16.98 932 VAL K C 1
ATOM 17035 O O . VAL C 1 932 ? 30.994 70.681 26.994 1.00 16.94 932 VAL K O 1
ATOM 17039 N N . GLY C 1 933 ? 29.606 70.503 28.765 1.00 16.76 933 GLY K N 1
ATOM 17040 C CA . GLY C 1 933 ? 28.755 69.501 28.131 1.00 15.95 933 GLY K CA 1
ATOM 17041 C C . GLY C 1 933 ? 27.263 69.779 28.289 1.00 15.18 933 GLY K C 1
ATOM 17042 O O . GLY C 1 933 ? 26.827 70.354 29.284 1.00 15.81 933 GLY K O 1
ATOM 17043 N N . ILE C 1 934 ? 26.482 69.431 27.268 1.00 15.17 934 ILE K N 1
ATOM 17044 C CA . ILE C 1 934 ? 25.019 69.573 27.316 1.00 14.60 934 ILE K CA 1
ATOM 17045 C C . ILE C 1 934 ? 24.382 68.339 26.706 1.00 14.29 934 ILE K C 1
ATOM 17046 O O . ILE C 1 934 ? 24.997 67.666 25.903 1.00 14.13 934 ILE K O 1
ATOM 17051 N N . PRO C 1 935 ? 23.155 68.041 27.117 1.00 14.45 935 PRO K N 1
ATOM 17052 C CA . PRO C 1 935 ? 22.392 66.935 26.545 1.00 14.83 935 PRO K CA 1
ATOM 17053 C C . PRO C 1 935 ? 21.667 67.469 25.328 1.00 13.94 935 PRO K C 1
ATOM 17054 O O . PRO C 1 935 ? 21.368 68.673 25.270 1.00 14.89 935 PRO K O 1
ATOM 17058 N N . TRP C 1 936 ? 21.379 66.601 24.375 1.00 14.42 936 TRP K N 1
ATOM 17059 C CA . TRP C 1 936 ? 20.692 67.016 23.170 1.00 14.30 936 TRP K CA 1
ATOM 17060 C C . TRP C 1 936 ? 19.261 66.448 23.190 1.00 13.61 936 TRP K C 1
ATOM 17061 O O . TRP C 1 936 ? 18.645 66.276 22.150 1.00 13.78 936 TRP K O 1
ATOM 17072 N N . HIS C 1 937 ? 18.733 66.181 24.385 1.00 12.55 937 HIS K N 1
ATOM 17073 C CA . HIS C 1 937 ? 17.418 65.555 24.523 1.00 13.75 937 HIS K CA 1
ATOM 17074 C C . HIS C 1 937 ? 16.246 66.523 24.670 1.00 12.94 937 HIS K C 1
ATOM 17075 O O . HIS C 1 937 ? 15.149 66.099 25.059 1.00 11.81 937 HIS K O 1
ATOM 17082 N N . TYR C 1 938 ? 16.436 67.817 24.408 1.00 12.58 938 TYR K N 1
ATOM 17083 C CA . TYR C 1 938 ? 15.342 68.746 24.653 1.00 12.69 938 TYR K CA 1
ATOM 17084 C C . TYR C 1 938 ? 14.859 69.440 23.376 1.00 14.43 938 TYR K C 1
ATOM 17085 O O . TYR C 1 938 ? 15.579 69.473 22.371 1.00 15.79 938 TYR K O 1
ATOM 17094 N N . GLY C 1 939 ? 13.629 69.952 23.393 1.00 13.46 939 GLY K N 1
ATOM 17095 C CA . GLY C 1 939 ? 13.065 70.585 22.209 1.00 13.84 939 GLY K CA 1
ATOM 17096 C C . GLY C 1 939 ? 11.883 71.454 22.595 1.00 13.40 939 GLY K C 1
ATOM 17097 O O . GLY C 1 939 ? 11.161 71.158 23.545 1.00 12.42 939 GLY K O 1
ATOM 17098 N N . TRP C 1 940 ? 11.670 72.508 21.825 1.00 12.58 940 TRP K N 1
ATOM 17099 C CA . TRP C 1 940 ? 10.670 73.507 22.162 1.00 13.44 940 TRP K CA 1
ATOM 17100 C C . TRP C 1 940 ? 9.234 73.014 22.265 1.00 12.85 940 TRP K C 1
ATOM 17101 O O . TRP C 1 940 ? 8.415 73.671 22.903 1.00 12.10 940 TRP K O 1
ATOM 17112 N N . SER C 1 941 ? 8.911 71.874 21.659 1.00 13.15 941 SER K N 1
ATOM 17113 C CA . SER C 1 941 ? 7.509 71.459 21.617 1.00 14.59 941 SER K CA 1
ATOM 17114 C C . SER C 1 941 ? 6.931 70.973 22.957 1.00 15.20 941 SER K C 1
ATOM 17115 O O . SER C 1 941 ? 5.716 71.082 23.179 1.00 14.12 941 SER K O 1
ATOM 17118 N N . PHE C 1 942 ? 7.797 70.472 23.839 1.00 14.23 942 PHE K N 1
ATOM 17119 C CA . PHE C 1 942 ? 7.368 69.954 25.130 1.00 15.81 942 PHE K CA 1
ATOM 17120 C C . PHE C 1 942 ? 8.561 69.590 26.003 1.00 16.06 942 PHE K C 1
ATOM 17121 O O . PHE C 1 942 ? 9.546 69.084 25.476 1.00 15.96 942 PHE K O 1
ATOM 17129 N N . PRO C 1 943 ? 8.522 69.837 27.318 1.00 16.54 943 PRO K N 1
ATOM 17130 C CA . PRO C 1 943 ? 7.453 70.568 28.024 1.00 16.70 943 PRO K CA 1
ATOM 17131 C C . PRO C 1 943 ? 7.679 72.062 27.824 1.00 17.93 943 PRO K C 1
ATOM 17132 O O . PRO C 1 943 ? 8.602 72.429 27.108 1.00 17.09 943 PRO K O 1
ATOM 17136 N N . LYS C 1 944 ? 6.909 72.908 28.499 1.00 19.78 944 LYS K N 1
ATOM 17137 C CA . LYS C 1 944 ? 7.007 74.348 28.308 1.00 20.67 944 LYS K CA 1
ATOM 17138 C C . LYS C 1 944 ? 8.349 74.965 28.723 1.00 20.88 944 LYS K C 1
ATOM 17139 O O . LYS C 1 944 ? 8.821 75.889 28.083 1.00 21.39 944 LYS K O 1
ATOM 17145 N N . ASN C 1 945 ? 8.966 74.454 29.772 1.00 18.96 945 ASN K N 1
ATOM 17146 C CA . ASN C 1 945 ? 10.222 75.024 30.199 1.00 20.45 945 ASN K CA 1
ATOM 17147 C C . ASN C 1 945 ? 11.314 73.970 30.250 1.00 17.66 945 ASN K C 1
ATOM 17148 O O . ASN C 1 945 ? 12.123 73.954 31.153 1.00 16.87 945 ASN K O 1
ATOM 17153 N N . GLY C 1 946 ? 11.337 73.082 29.254 1.00 16.57 946 GLY K N 1
ATOM 17154 C CA . GLY C 1 946 ? 12.311 72.011 29.208 1.00 15.33 946 GLY K CA 1
ATOM 17155 C C . GLY C 1 946 ? 13.582 72.445 28.494 1.00 16.46 946 GLY K C 1
ATOM 17156 O O . GLY C 1 946 ? 14.683 71.946 28.773 1.00 15.98 946 GLY K O 1
ATOM 17157 N N . GLY C 1 947 ? 13.421 73.380 27.563 1.00 15.93 947 GLY K N 1
ATOM 17158 C CA . GLY C 1 947 ? 14.531 73.896 26.776 1.00 15.41 947 GLY K CA 1
ATOM 17159 C C . GLY C 1 947 ? 14.437 73.468 25.320 1.00 15.06 947 GLY K C 1
ATOM 17160 O O . GLY C 1 947 ? 13.460 72.831 24.919 1.00 14.63 947 GLY K O 1
ATOM 17161 N N . ASP C 1 948 ? 15.456 73.771 24.522 1.00 14.08 948 ASP K N 1
ATOM 17162 C CA . ASP C 1 948 ? 15.387 73.399 23.096 1.00 14.43 948 ASP K CA 1
ATOM 17163 C C . ASP C 1 948 ? 16.591 72.540 22.699 1.00 14.02 948 ASP K C 1
ATOM 17164 O O . ASP C 1 948 ? 17.392 72.124 23.539 1.00 14.28 948 ASP K O 1
ATOM 17169 N N . ALA C 1 949 ? 16.707 72.276 21.408 1.00 13.16 949 ALA K N 1
ATOM 17170 C CA . ALA C 1 949 ? 17.736 71.407 20.871 1.00 12.52 949 ALA K CA 1
ATOM 17171 C C . ALA C 1 949 ? 19.174 71.916 20.993 1.00 13.25 949 ALA K C 1
ATOM 17172 O O . ALA C 1 949 ? 19.497 73.062 20.630 1.00 12.86 949 ALA K O 1
ATOM 17174 N N . ALA C 1 950 ? 20.042 71.050 21.495 1.00 12.99 950 ALA K N 1
ATOM 17175 C CA . ALA C 1 950 ? 21.458 71.340 21.547 1.00 13.37 950 ALA K CA 1
ATOM 17176 C C . ALA C 1 950 ? 21.995 71.668 20.149 1.00 13.14 950 ALA K C 1
ATOM 17177 O O . ALA C 1 950 ? 22.956 72.426 20.018 1.00 11.72 950 ALA K O 1
ATOM 17179 N N . ASN C 1 951 ? 21.386 71.086 19.115 1.00 12.09 951 ASN K N 1
ATOM 17180 C CA . ASN C 1 951 ? 21.848 71.290 17.745 1.00 13.19 951 ASN K CA 1
ATOM 17181 C C . ASN C 1 951 ? 21.616 72.681 17.196 1.00 13.63 951 ASN K C 1
ATOM 17182 O O . ASN C 1 951 ? 22.025 72.985 16.088 1.00 14.32 951 ASN K O 1
ATOM 17187 N N . ILE C 1 952 ? 20.974 73.533 17.984 1.00 14.08 952 ILE K N 1
ATOM 17188 C CA . ILE C 1 952 ? 20.891 74.941 17.660 1.00 13.64 952 ILE K CA 1
ATOM 17189 C C . ILE C 1 952 ? 22.313 75.524 17.588 1.00 13.53 952 ILE K C 1
ATOM 17190 O O . ILE C 1 952 ? 22.589 76.424 16.796 1.00 13.08 952 ILE K O 1
ATOM 17195 N N . LEU C 1 953 ? 23.222 74.983 18.385 1.00 13.79 953 LEU K N 1
ATOM 17196 C CA . LEU C 1 953 ? 24.583 75.480 18.438 1.00 14.90 953 LEU K CA 1
ATOM 17197 C C . LEU C 1 953 ? 25.583 74.872 17.457 1.00 15.10 953 LEU K C 1
ATOM 17198 O O . LEU C 1 953 ? 26.626 75.469 17.207 1.00 15.51 953 LEU K O 1
ATOM 17203 N N . THR C 1 954 ? 25.276 73.696 16.914 1.00 16.74 954 THR K N 1
ATOM 17204 C CA . THR C 1 954 ? 26.280 72.936 16.158 1.00 18.08 954 THR K CA 1
ATOM 17205 C C . THR C 1 954 ? 26.438 73.264 14.686 1.00 19.07 954 THR K C 1
ATOM 17206 O O . THR C 1 954 ? 25.496 73.676 14.030 1.00 18.21 954 THR K O 1
ATOM 17210 N N . PRO C 1 955 ? 27.661 73.077 14.193 1.00 21.80 955 PRO K N 1
ATOM 17211 C CA . PRO C 1 955 ? 27.941 73.134 12.756 1.00 22.98 955 PRO K CA 1
ATOM 17212 C C . PRO C 1 955 ? 27.789 71.705 12.224 1.00 25.82 955 PRO K C 1
ATOM 17213 O O . PRO C 1 955 ? 27.743 70.782 13.039 1.00 25.67 955 PRO K O 1
ATOM 17217 N N . S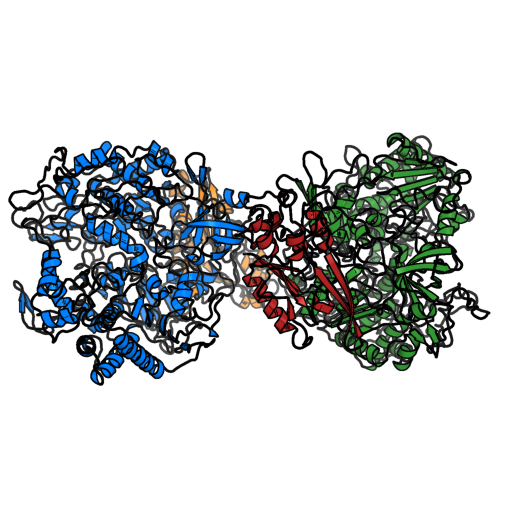ER C 1 956 ? 27.706 71.517 10.906 1.00 28.86 956 SER K N 1
ATOM 17218 C CA . SER C 1 956 ? 27.748 70.167 10.355 1.00 31.82 956 SER K CA 1
ATOM 17219 C C . SER C 1 956 ? 29.209 69.721 10.363 1.00 32.88 956 SER K C 1
ATOM 17220 O O . SER C 1 956 ? 30.115 70.543 10.565 1.00 34.78 956 SER K O 1
ATOM 17223 N N A VAL C 1 957 ? 29.453 68.430 10.143 0.50 33.21 957 VAL K N 1
ATOM 17224 N N B VAL C 1 957 ? 29.445 68.439 10.125 0.50 32.65 957 VAL K N 1
ATOM 17225 C CA A VAL C 1 957 ? 30.809 67.860 10.240 0.50 33.47 957 VAL K CA 1
ATOM 17226 C CA B VAL C 1 957 ? 30.817 68.006 9.958 0.50 32.42 957 VAL K CA 1
ATOM 17227 C C A VAL C 1 957 ? 31.928 68.535 9.444 0.50 33.94 957 VAL K C 1
ATOM 17228 C C B VAL C 1 957 ? 31.243 68.618 8.633 0.50 32.59 957 VAL K C 1
ATOM 17229 O O A VAL C 1 957 ? 33.023 68.758 9.973 0.50 34.49 957 VAL K O 1
ATOM 17230 O O B VAL C 1 957 ? 30.418 68.835 7.744 0.50 32.45 957 VAL K O 1
ATOM 17237 N N A GLY C 1 958 ? 31.673 68.838 8.177 0.50 33.99 958 GLY K N 1
ATOM 17238 N N B GLY C 1 958 ? 32.520 68.954 8.526 0.50 33.09 958 GLY K N 1
ATOM 17239 C CA A GLY C 1 958 ? 32.710 69.414 7.337 0.50 34.13 958 GLY K CA 1
ATOM 17240 C CA B GLY C 1 958 ? 33.058 69.521 7.306 0.50 33.55 958 GLY K CA 1
ATOM 17241 C C A GLY C 1 958 ? 32.362 70.717 6.644 0.50 34.02 958 GLY K C 1
ATOM 17242 C C B GLY C 1 958 ? 32.340 70.718 6.702 0.50 33.73 958 GLY K C 1
ATOM 17243 O O A GLY C 1 958 ? 32.333 71.784 7.263 0.50 34.33 958 GLY K O 1
ATOM 17244 O O B GLY C 1 958 ? 31.831 71.601 7.401 0.50 34.33 958 GLY K O 1
ATOM 17245 N N A ASN C 1 959 ? 32.107 70.629 5.344 0.50 33.88 959 ASN K N 1
ATOM 17246 N N B ASN C 1 959 ? 32.278 70.706 5.375 0.50 33.73 959 ASN K N 1
ATOM 17247 C CA A ASN C 1 959 ? 31.801 71.814 4.551 0.50 33.68 959 ASN K CA 1
ATOM 17248 C CA B ASN C 1 959 ? 31.809 71.829 4.556 0.50 33.64 959 ASN K CA 1
ATOM 17249 C C A ASN C 1 959 ? 30.319 72.208 4.467 0.50 33.40 959 ASN K C 1
ATOM 17250 C C B ASN C 1 959 ? 30.319 72.204 4.466 0.50 33.39 959 ASN K C 1
ATOM 17251 O O A ASN C 1 959 ? 29.999 73.388 4.294 0.50 33.89 959 ASN K O 1
ATOM 17252 O O B ASN C 1 959 ? 29.997 73.379 4.263 0.50 33.87 959 ASN K O 1
ATOM 17257 N N . PRO C 1 960 ? 29.423 71.226 4.571 1.00 33.22 960 PRO K N 1
ATOM 17258 C CA . PRO C 1 960 ? 27.983 71.517 4.518 1.00 32.65 960 PRO K CA 1
ATOM 17259 C C . PRO C 1 960 ? 27.587 72.448 5.656 1.00 33.55 960 PRO K C 1
ATOM 17260 O O . PRO C 1 960 ? 28.352 72.595 6.620 1.00 34.90 960 PRO K O 1
ATOM 17264 N N . ASN C 1 961 ? 26.410 73.063 5.580 1.00 33.94 961 ASN K N 1
ATOM 17265 C CA . ASN C 1 961 ? 25.999 73.941 6.680 1.00 33.00 961 ASN K CA 1
ATOM 17266 C C . ASN C 1 961 ? 24.924 73.395 7.637 1.00 31.38 961 ASN K C 1
ATOM 17267 O O . ASN C 1 961 ? 24.777 73.881 8.748 1.00 28.96 961 ASN K O 1
ATOM 17272 N N . THR C 1 962 ? 24.206 72.368 7.185 1.00 30.42 962 THR K N 1
ATOM 17273 C CA . THR C 1 962 ? 23.202 71.647 7.978 1.00 29.44 962 THR K CA 1
ATOM 17274 C C . THR C 1 962 ? 23.598 70.195 7.831 1.00 28.68 962 THR K C 1
ATOM 17275 O O . THR C 1 962 ? 24.625 69.914 7.206 1.00 30.24 962 THR K O 1
ATOM 17279 N N . GLY C 1 963 ? 22.793 69.276 8.369 1.00 27.86 963 GLY K N 1
ATOM 17280 C CA . GLY C 1 963 ? 23.042 67.858 8.187 1.00 26.32 963 GLY K CA 1
ATOM 17281 C C . GLY C 1 963 ? 23.627 67.066 9.357 1.00 27.00 963 GLY K C 1
ATOM 17282 O O . GLY C 1 963 ? 23.005 66.956 10.433 1.00 24.49 963 GLY K O 1
ATOM 17283 N N . ILE C 1 964 ? 24.807 66.472 9.134 1.00 27.23 964 ILE K N 1
ATOM 17284 C CA . ILE C 1 964 ? 25.427 65.625 10.161 1.00 27.69 964 ILE K CA 1
ATOM 17285 C C . ILE C 1 964 ? 26.130 66.528 11.150 1.00 28.79 964 ILE K C 1
ATOM 17286 O O . ILE C 1 964 ? 27.021 67.282 10.778 1.00 29.68 964 ILE K O 1
ATOM 17291 N N . PRO C 1 965 ? 25.736 66.437 12.412 1.00 29.35 965 PRO K N 1
ATOM 17292 C CA . PRO C 1 965 ? 26.305 67.304 13.451 1.00 29.59 965 PRO K CA 1
ATOM 17293 C C . PRO C 1 965 ? 27.713 66.884 13.910 1.00 29.89 965 PRO K C 1
ATOM 17294 O O . PRO C 1 965 ? 27.978 65.671 14.035 1.00 30.31 965 PRO K O 1
ATOM 17298 N N . GLU C 1 966 ? 28.603 67.858 14.116 1.00 29.86 966 GLU K N 1
ATOM 17299 C CA . GLU C 1 966 ? 29.873 67.575 14.775 1.00 30.69 966 GLU K CA 1
ATOM 17300 C C . GLU C 1 966 ? 29.442 67.735 16.205 1.00 28.87 966 GLU K C 1
ATOM 17301 O O . GLU C 1 966 ? 29.430 68.842 16.744 1.00 30.21 966 GLU K O 1
ATOM 17307 N N . THR C 1 967 ? 29.073 66.622 16.800 1.00 25.67 967 THR K N 1
ATOM 17308 C CA . THR C 1 967 ? 28.367 66.630 18.075 1.00 23.96 967 THR K CA 1
ATOM 17309 C C . THR C 1 967 ? 29.237 66.557 19.309 1.00 23.45 967 THR K C 1
ATOM 17310 O O . THR C 1 967 ? 28.770 66.894 20.403 1.00 21.72 967 THR K O 1
ATOM 17314 N N . LYS C 1 968 ? 30.483 66.111 19.149 1.00 22.86 968 LYS K N 1
ATOM 17315 C CA . LYS C 1 968 ? 31.349 65.926 20.314 1.00 22.80 968 LYS K CA 1
ATOM 17316 C C . LYS C 1 968 ? 32.213 67.120 20.667 1.00 22.44 968 LYS K C 1
ATOM 17317 O O . LYS C 1 968 ? 32.754 67.180 21.776 1.00 24.21 968 LYS K O 1
ATOM 17323 N N . ALA C 1 969 ? 32.350 68.076 19.758 1.00 20.74 969 ALA K N 1
ATOM 17324 C CA . ALA C 1 969 ? 33.191 69.255 20.035 1.00 20.33 969 ALA K CA 1
ATOM 17325 C C . ALA C 1 969 ? 32.915 70.395 19.068 1.00 20.40 969 ALA K C 1
ATOM 17326 O O . ALA C 1 969 ? 32.947 70.192 17.855 1.00 22.24 969 ALA K O 1
ATOM 17328 N N . PHE C 1 970 ? 32.618 71.570 19.615 1.00 19.37 970 PHE K N 1
ATOM 17329 C CA . PHE C 1 970 ? 32.376 72.802 18.869 1.00 18.88 970 PHE K CA 1
ATOM 17330 C C . PHE C 1 970 ? 32.532 73.969 19.839 1.00 19.32 970 PHE K C 1
ATOM 17331 O O . PHE C 1 970 ? 32.395 73.802 21.057 1.00 20.27 970 PHE K O 1
ATOM 17339 N N . MET C 1 971 ? 32.770 75.159 19.309 1.00 18.37 971 MET K N 1
ATOM 17340 C CA . MET C 1 971 ? 33.069 76.298 20.165 1.00 18.66 971 MET K CA 1
ATOM 17341 C C . MET C 1 971 ? 31.858 77.119 20.564 1.00 17.71 971 MET K C 1
ATOM 17342 O O . MET C 1 971 ? 30.966 77.388 19.760 1.00 16.88 971 MET K O 1
ATOM 17347 N N . VAL C 1 972 ? 31.849 77.522 21.829 1.00 16.43 972 VAL K N 1
ATOM 17348 C CA . VAL C 1 972 ? 30.767 78.312 22.382 1.00 16.29 972 VAL K CA 1
ATOM 17349 C C . VAL C 1 972 ? 31.283 79.244 23.440 1.00 15.50 972 VAL K C 1
ATOM 17350 O O . VAL C 1 972 ? 32.436 79.156 23.875 1.00 17.58 972 VAL K O 1
ATOM 17354 N N . ASN C 1 973 ? 30.406 80.137 23.862 1.00 16.16 973 ASN K N 1
ATOM 17355 C CA . ASN C 1 973 ? 30.604 80.900 25.094 1.00 15.49 973 ASN K CA 1
ATOM 17356 C C . ASN C 1 973 ? 29.554 80.336 26.081 1.00 16.96 973 ASN K C 1
ATOM 17357 O O . ASN C 1 973 ? 28.520 79.782 25.646 1.00 14.13 973 ASN K O 1
ATOM 17362 N N . VAL C 1 974 ? 29.827 80.465 27.384 1.00 16.68 974 VAL K N 1
ATOM 17363 C CA . VAL C 1 974 ? 28.891 80.045 28.428 1.00 18.09 974 VAL K CA 1
ATOM 17364 C C . VAL C 1 974 ? 28.779 81.281 29.308 1.00 17.73 974 VAL K C 1
ATOM 17365 O O . VAL C 1 974 ? 29.795 81.782 29.791 1.00 17.67 974 VAL K O 1
ATOM 17369 N N . THR C 1 975 ? 27.567 81.796 29.497 1.00 18.13 975 THR K N 1
ATOM 17370 C CA . THR C 1 975 ? 27.399 83.020 30.283 1.00 18.06 975 THR K CA 1
ATOM 17371 C C . THR C 1 975 ? 26.197 82.962 31.227 1.00 18.18 975 THR K C 1
ATOM 17372 O O . THR C 1 975 ? 25.136 82.454 30.869 1.00 17.13 975 THR K O 1
ATOM 17376 N N . LYS C 1 976 ? 26.360 83.494 32.432 1.00 17.43 976 LYS K N 1
ATOM 17377 C CA . LYS C 1 976 ? 25.246 83.529 33.366 1.00 19.13 976 LYS K CA 1
ATOM 17378 C C . LYS C 1 976 ? 24.102 84.304 32.740 1.00 19.10 976 LYS K C 1
ATOM 17379 O O . LYS C 1 976 ? 24.310 85.350 32.138 1.00 18.12 976 LYS K O 1
ATOM 17385 N N . ALA C 1 977 ? 22.888 83.786 32.862 1.00 19.88 977 ALA K N 1
ATOM 17386 C CA . ALA C 1 977 ? 21.755 84.486 32.276 1.00 21.65 977 ALA K CA 1
ATOM 17387 C C . ALA C 1 977 ? 21.330 85.669 33.146 1.00 24.02 977 ALA K C 1
ATOM 17388 O O . ALA C 1 977 ? 21.460 85.633 34.384 1.00 23.99 977 ALA K O 1
ATOM 17391 N N . SER D 2 1 ? 9.708 35.914 57.720 1.00 20.62 1 SER L N 1
ATOM 17392 C CA . SER D 2 1 ? 9.605 37.375 57.401 1.00 19.51 1 SER L CA 1
ATOM 17393 C C . SER D 2 1 ? 10.633 37.767 56.334 1.00 18.72 1 SER L C 1
ATOM 17394 O O . SER D 2 1 ? 11.573 37.023 56.072 1.00 15.97 1 SER L O 1
ATOM 17397 N N . LYS D 2 2 ? 10.432 38.929 55.716 1.00 17.51 2 LYS L N 1
ATOM 17398 C CA . LYS D 2 2 ? 11.258 39.310 54.586 1.00 17.37 2 LYS L CA 1
ATOM 17399 C C . LYS D 2 2 ? 12.219 40.452 54.837 1.00 17.09 2 LYS L C 1
ATOM 17400 O O . LYS D 2 2 ? 12.145 41.155 55.845 1.00 16.34 2 LYS L O 1
ATOM 17406 N N . GLY D 2 3 ? 13.137 40.605 53.891 1.00 17.76 3 GLY L N 1
ATOM 17407 C CA . GLY D 2 3 ? 14.077 41.690 53.912 1.00 16.54 3 GLY L CA 1
ATOM 17408 C C . GLY D 2 3 ? 14.766 41.945 52.596 1.00 14.87 3 GLY L C 1
ATOM 17409 O O . GLY D 2 3 ? 14.540 41.247 51.593 1.00 14.75 3 GLY L O 1
ATOM 17410 N N . PHE D 2 4 ? 15.623 42.961 52.612 1.00 14.75 4 PHE L N 1
ATOM 17411 C CA . PHE D 2 4 ? 16.351 43.364 51.427 1.00 14.87 4 PHE L CA 1
ATOM 17412 C C . PHE D 2 4 ? 17.779 43.641 51.791 1.00 14.21 4 PHE L C 1
ATOM 17413 O O . PHE D 2 4 ? 18.073 44.099 52.880 1.00 13.42 4 PHE L O 1
ATOM 17421 N N . PHE D 2 5 ? 18.661 43.422 50.836 1.00 15.16 5 PHE L N 1
ATOM 17422 C CA . PHE D 2 5 ? 20.036 43.866 50.962 1.00 15.68 5 PHE L CA 1
ATOM 17423 C C . PHE D 2 5 ? 20.288 44.804 49.784 1.00 15.75 5 PHE L C 1
ATOM 17424 O O . PHE D 2 5 ? 20.149 44.386 48.644 1.00 16.58 5 PHE L O 1
ATOM 17432 N N . VAL D 2 6 ? 20.647 46.060 50.054 1.00 15.26 6 VAL L N 1
ATOM 17433 C CA . VAL D 2 6 ? 20.930 47.016 48.992 1.00 15.19 6 VAL L CA 1
ATOM 17434 C C . VAL D 2 6 ? 22.423 47.272 48.960 1.00 16.49 6 VAL L C 1
ATOM 17435 O O . VAL D 2 6 ? 22.966 47.872 49.902 1.00 17.81 6 VAL L O 1
ATOM 17439 N N . ASP D 2 7 ? 23.094 46.785 47.913 1.00 15.21 7 ASP L N 1
ATOM 17440 C CA . ASP D 2 7 ? 24.539 46.976 47.772 1.00 14.81 7 ASP L CA 1
ATOM 17441 C C . ASP D 2 7 ? 24.790 48.210 46.915 1.00 14.96 7 ASP L C 1
ATOM 17442 O O . ASP D 2 7 ? 24.838 48.109 45.699 1.00 12.91 7 ASP L O 1
ATOM 17447 N N . THR D 2 8 ? 24.962 49.370 47.553 1.00 13.72 8 THR L N 1
ATOM 17448 C CA . THR D 2 8 ? 25.145 50.609 46.805 1.00 14.52 8 THR L CA 1
ATOM 17449 C C . THR D 2 8 ? 26.392 50.591 45.914 1.00 14.21 8 THR L C 1
ATOM 17450 O O . THR D 2 8 ? 26.467 51.350 44.933 1.00 13.85 8 THR L O 1
ATOM 17454 N N . THR D 2 9 ? 27.364 49.739 46.234 1.00 13.17 9 THR L N 1
ATOM 17455 C CA . THR D 2 9 ? 28.576 49.686 45.417 1.00 13.97 9 THR L CA 1
ATOM 17456 C C . THR D 2 9 ? 28.346 49.076 44.049 1.00 14.14 9 THR L C 1
ATOM 17457 O O . THR D 2 9 ? 29.253 49.093 43.221 1.00 13.74 9 THR L O 1
ATOM 17461 N N . ARG D 2 10 ? 27.156 48.526 43.819 1.00 13.94 10 ARG L N 1
ATOM 17462 C CA . ARG D 2 10 ? 26.869 47.933 42.500 1.00 15.22 10 ARG L CA 1
ATOM 17463 C C . ARG D 2 10 ? 25.839 48.773 41.727 1.00 16.20 10 ARG L C 1
ATOM 17464 O O . ARG D 2 10 ? 25.508 48.451 40.581 1.00 17.80 10 ARG L O 1
ATOM 17472 N N . CYS D 2 11 ? 25.342 49.841 42.348 1.00 14.77 11 CYS L N 1
ATOM 17473 C CA . CYS D 2 11 ? 24.303 50.660 41.767 1.00 16.65 11 CYS L CA 1
ATOM 17474 C C . CYS D 2 11 ? 24.895 51.621 40.736 1.00 16.71 11 CYS L C 1
ATOM 17475 O O . CYS D 2 11 ? 25.847 52.341 41.038 1.00 16.09 11 CYS L O 1
ATOM 17478 N N . THR D 2 12 ? 24.353 51.611 39.522 1.00 15.49 12 THR L N 1
ATOM 17479 C CA . THR D 2 12 ? 24.805 52.549 38.486 1.00 15.24 12 THR L CA 1
ATOM 17480 C C . THR D 2 12 ? 23.863 53.753 38.362 1.00 14.53 12 THR L C 1
ATOM 17481 O O . THR D 2 12 ? 24.013 54.551 37.433 1.00 14.58 12 THR L O 1
ATOM 17485 N N . ALA D 2 13 ? 22.898 53.862 39.270 1.00 14.52 13 ALA L N 1
ATOM 17486 C CA . ALA D 2 13 ? 21.894 54.930 39.214 1.00 14.80 13 ALA L CA 1
ATOM 17487 C C . ALA D 2 13 ? 21.156 54.937 37.871 1.00 13.92 13 ALA L C 1
ATOM 17488 O O . ALA D 2 13 ? 20.873 55.975 37.313 1.00 13.80 13 ALA L O 1
ATOM 17490 N N . CYS D 2 14 ? 20.868 53.757 37.351 1.00 13.68 14 CYS L N 1
ATOM 17491 C CA . CYS D 2 14 ? 20.136 53.648 36.092 1.00 14.46 14 CYS L CA 1
ATOM 17492 C C . CYS D 2 14 ? 18.690 54.130 36.289 1.00 14.82 14 CYS L C 1
ATOM 17493 O O . CYS D 2 14 ? 17.964 54.406 35.329 1.00 12.96 14 CYS L O 1
ATOM 17496 N N . ARG D 2 15 ? 18.295 54.206 37.548 1.00 14.66 15 ARG L N 1
ATOM 17497 C CA . ARG D 2 15 ? 16.956 54.648 37.951 1.00 15.90 15 ARG L CA 1
ATOM 17498 C C . ARG D 2 15 ? 15.806 53.750 37.470 1.00 15.84 15 ARG L C 1
ATOM 17499 O O . ARG D 2 15 ? 14.619 54.110 37.469 1.00 15.43 15 ARG L O 1
ATOM 17507 N N . GLY D 2 16 ? 16.168 52.535 37.113 1.00 17.44 16 GLY L N 1
ATOM 17508 C CA . GLY D 2 16 ? 15.159 51.536 36.821 1.00 16.75 16 GLY L CA 1
ATOM 17509 C C . GLY D 2 16 ? 14.265 51.355 38.039 1.00 15.67 16 GLY L C 1
ATOM 17510 O O . GLY D 2 16 ? 13.050 51.315 37.900 1.00 12.84 16 GLY L O 1
ATOM 17511 N N . CYS D 2 17 ? 14.850 51.242 39.240 1.00 15.58 17 CYS L N 1
ATOM 17512 C CA . CYS D 2 17 ? 14.029 51.020 40.430 1.00 16.98 17 CYS L CA 1
ATOM 17513 C C . CYS D 2 17 ? 13.017 52.143 40.719 1.00 16.64 17 CYS L C 1
ATOM 17514 O O . CYS D 2 17 ? 11.867 51.874 41.044 1.00 15.66 17 CYS L O 1
ATOM 17517 N N . GLN D 2 18 ? 13.457 53.392 40.585 1.00 15.95 18 GLN L N 1
ATOM 17518 C CA . GLN D 2 18 ? 12.597 54.558 40.807 1.00 16.85 18 GLN L CA 1
ATOM 17519 C C . GLN D 2 18 ? 11.355 54.555 39.893 1.00 16.69 18 GLN L C 1
ATOM 17520 O O . GLN D 2 18 ? 10.220 54.781 40.332 1.00 17.07 18 GLN L O 1
ATOM 17526 N N . VAL D 2 19 ? 11.579 54.287 38.624 1.00 15.49 19 VAL L N 1
ATOM 17527 C CA . VAL D 2 19 ? 10.502 54.222 37.659 1.00 16.31 19 VAL L CA 1
ATOM 17528 C C . VAL D 2 19 ? 9.663 52.965 37.854 1.00 15.76 19 VAL L C 1
ATOM 17529 O O . VAL D 2 19 ? 8.424 52.991 37.760 1.00 15.63 19 VAL L O 1
ATOM 17533 N N . ALA D 2 20 ? 10.323 51.853 38.136 1.00 15.65 20 ALA L N 1
ATOM 17534 C CA . ALA D 2 20 ? 9.596 50.584 38.275 1.00 15.47 20 ALA L CA 1
ATOM 17535 C C . ALA D 2 20 ? 8.605 50.611 39.430 1.00 14.79 20 ALA L C 1
ATOM 17536 O O . ALA D 2 20 ? 7.491 50.069 39.315 1.00 14.85 20 ALA L O 1
ATOM 17538 N N . CYS D 2 21 ? 9.001 51.260 40.523 1.00 14.07 21 CYS L N 1
ATOM 17539 C CA . CYS D 2 21 ? 8.146 51.401 41.683 1.00 15.81 21 CYS L CA 1
ATOM 17540 C C . CYS D 2 21 ? 6.941 52.196 41.240 1.00 15.49 21 CYS L C 1
ATOM 17541 O O . CYS D 2 21 ? 5.799 51.825 41.492 1.00 15.70 21 CYS L O 1
ATOM 17544 N N . LYS D 2 22 ? 7.178 53.288 40.538 1.00 15.80 22 LYS L N 1
ATOM 17545 C CA . LYS D 2 22 ? 6.032 54.070 40.114 1.00 15.45 22 LYS L CA 1
ATOM 17546 C C . LYS D 2 22 ? 5.117 53.308 39.143 1.00 16.16 22 LYS L C 1
ATOM 17547 O O . LYS D 2 22 ? 3.867 53.391 39.237 1.00 15.19 22 LYS L O 1
ATOM 17553 N N . GLN D 2 23 ? 5.714 52.559 38.221 1.00 15.44 23 GLN L N 1
ATOM 17554 C CA . GLN D 2 23 ? 4.922 51.839 37.234 1.00 15.49 23 GLN L CA 1
ATOM 17555 C C . GLN D 2 23 ? 4.090 50.767 37.898 1.00 15.05 23 GLN L C 1
ATOM 17556 O O . GLN D 2 23 ? 2.926 50.568 37.557 1.00 13.41 23 GLN L O 1
ATOM 17562 N N . TRP D 2 24 ? 4.682 50.066 38.846 1.00 15.03 24 TRP L N 1
ATOM 17563 C CA . TRP D 2 24 ? 3.902 49.031 39.518 1.00 15.27 24 TRP L CA 1
ATOM 17564 C C . TRP D 2 24 ? 2.716 49.591 40.334 1.00 16.05 24 TRP L C 1
ATOM 17565 O O . TRP D 2 24 ? 1.582 49.133 40.195 1.00 14.82 24 TRP L O 1
ATOM 17576 N N . HIS D 2 25 ? 2.973 50.632 41.112 1.00 15.80 25 HIS L N 1
ATOM 17577 C CA . HIS D 2 25 ? 1.939 51.199 41.974 1.00 16.18 25 HIS L CA 1
ATOM 17578 C C . HIS D 2 25 ? 1.011 52.198 41.291 1.00 16.63 25 HIS L C 1
ATOM 17579 O O . HIS D 2 25 ? 0.017 52.607 41.867 1.00 17.16 25 HIS L O 1
ATOM 17586 N N . GLY D 2 26 ? 1.290 52.545 40.043 1.00 16.08 26 GLY L N 1
ATOM 17587 C CA . GLY D 2 26 ? 0.515 53.592 39.392 1.00 16.38 26 GLY L CA 1
ATOM 17588 C C . GLY D 2 26 ? 0.736 54.986 39.997 1.00 16.79 26 GLY L C 1
ATOM 17589 O O . GLY D 2 26 ? -0.166 55.815 40.006 1.00 14.22 26 GLY L O 1
ATOM 17590 N N . ASN D 2 27 ? 1.940 55.250 40.499 1.00 15.59 27 ASN L N 1
ATOM 17591 C CA . ASN D 2 27 ? 2.245 56.568 41.061 1.00 15.47 27 ASN L CA 1
ATOM 17592 C C . ASN D 2 27 ? 2.550 57.566 39.960 1.00 15.95 27 ASN L C 1
ATOM 17593 O O . ASN D 2 27 ? 3.259 57.245 38.993 1.00 15.06 27 ASN L O 1
ATOM 17598 N N . PRO D 2 28 ? 2.029 58.779 40.081 1.00 15.92 28 PRO L N 1
ATOM 17599 C CA . PRO D 2 28 ? 2.288 59.792 39.056 1.00 15.63 28 PRO L CA 1
ATOM 17600 C C . PRO D 2 28 ? 3.643 60.440 39.228 1.00 15.84 28 PRO L C 1
ATOM 17601 O O . PRO D 2 28 ? 4.265 60.329 40.289 1.00 17.62 28 PRO L O 1
ATOM 17605 N N . ALA D 2 29 ? 4.074 61.140 38.185 1.00 16.24 29 ALA L N 1
ATOM 17606 C CA . ALA D 2 29 ? 5.264 61.965 38.258 1.00 15.90 29 ALA L CA 1
ATOM 17607 C C . ALA D 2 29 ? 4.830 63.183 39.063 1.00 15.89 29 ALA L C 1
ATOM 17608 O O . ALA D 2 29 ? 3.626 63.484 39.140 1.00 17.12 29 ALA L O 1
ATOM 17610 N N . THR D 2 30 ? 5.797 63.869 39.662 1.00 15.56 30 THR L N 1
ATOM 17611 C CA . THR D 2 30 ? 5.558 65.061 40.469 1.00 16.68 30 THR L CA 1
ATOM 17612 C C . THR D 2 30 ? 6.420 66.195 39.906 1.00 18.46 30 THR L C 1
ATOM 17613 O O . THR D 2 30 ? 7.386 65.951 39.170 1.00 19.17 30 THR L O 1
ATOM 17617 N N . PRO D 2 31 ? 6.091 67.433 40.252 1.00 18.83 31 PRO L N 1
ATOM 17618 C CA . PRO D 2 31 ? 6.777 68.605 39.672 1.00 19.33 31 PRO L CA 1
ATOM 17619 C C . PRO D 2 31 ? 8.258 68.699 40.029 1.00 19.58 31 PRO L C 1
ATOM 17620 O O . PRO D 2 31 ? 8.617 68.600 41.211 1.00 19.54 31 PRO L O 1
ATOM 17624 N N . THR D 2 32 ? 9.107 68.887 39.021 1.00 18.05 32 THR L N 1
ATOM 17625 C CA . THR D 2 32 ? 10.543 69.028 39.275 1.00 16.36 32 THR L CA 1
ATOM 17626 C C . THR D 2 32 ? 11.173 70.042 38.346 1.00 15.14 32 THR L C 1
ATOM 17627 O O . THR D 2 32 ? 10.603 70.412 37.326 1.00 13.76 32 THR L O 1
ATOM 17631 N N . GLU D 2 33 ? 12.374 70.462 38.711 1.00 14.25 33 GLU L N 1
ATOM 17632 C CA . GLU D 2 33 ? 13.174 71.329 37.869 1.00 16.38 33 GLU L CA 1
ATOM 17633 C C . GLU D 2 33 ? 14.622 70.981 38.129 1.00 14.68 33 GLU L C 1
ATOM 17634 O O . GLU D 2 33 ? 14.936 70.345 39.128 1.00 13.96 33 GLU L O 1
ATOM 17640 N N . ASN D 2 34 ? 15.500 71.344 37.209 1.00 13.97 34 ASN L N 1
ATOM 17641 C CA . ASN D 2 34 ? 16.895 71.032 37.441 1.00 14.53 34 ASN L CA 1
ATOM 17642 C C . ASN D 2 34 ? 17.495 72.192 38.163 1.00 13.65 34 ASN L C 1
ATOM 17643 O O . ASN D 2 34 ? 17.556 73.302 37.602 1.00 14.62 34 ASN L O 1
ATOM 17648 N N . THR D 2 35 ? 17.950 71.943 39.390 1.00 14.65 35 THR L N 1
ATOM 17649 C CA . THR D 2 35 ? 18.546 72.983 40.224 1.00 14.27 35 THR L CA 1
ATOM 17650 C C . THR D 2 35 ? 20.036 72.766 40.401 1.00 14.65 35 THR L C 1
ATOM 17651 O O . THR D 2 35 ? 20.622 73.241 41.386 1.00 13.42 35 THR L O 1
ATOM 17655 N N . GLY D 2 36 ? 20.638 72.052 39.450 1.00 14.64 36 GLY L N 1
ATOM 17656 C CA . GLY D 2 36 ? 22.068 71.779 39.468 1.00 14.61 36 GLY L CA 1
ATOM 17657 C C . GLY D 2 36 ? 22.465 70.356 39.849 1.00 14.88 36 GLY L C 1
ATOM 17658 O O . GLY D 2 36 ? 23.608 70.124 40.229 1.00 15.04 36 GLY L O 1
ATOM 17659 N N . PHE D 2 37 ? 21.534 69.403 39.748 1.00 15.34 37 PHE L N 1
ATOM 17660 C CA . PHE D 2 37 ? 21.802 67.994 40.076 1.00 14.34 37 PHE L CA 1
ATOM 17661 C C . PHE D 2 37 ? 21.029 67.048 39.203 1.00 14.71 37 PHE L C 1
ATOM 17662 O O . PHE D 2 37 ? 19.940 67.368 38.734 1.00 13.62 37 PHE L O 1
ATOM 17670 N N . HIS D 2 38 ? 21.568 65.845 39.049 1.00 15.05 38 HIS L N 1
ATOM 17671 C CA . HIS D 2 38 ? 20.871 64.821 38.283 1.00 14.47 38 HIS L CA 1
ATOM 17672 C C . HIS D 2 38 ? 19.743 64.164 39.063 1.00 14.65 38 HIS L C 1
ATOM 17673 O O . HIS D 2 38 ? 18.749 63.726 38.499 1.00 14.17 38 HIS L O 1
ATOM 17680 N N . GLN D 2 39 ? 19.893 64.105 40.368 1.00 15.65 39 GLN L N 1
ATOM 17681 C CA . GLN D 2 39 ? 18.865 63.541 41.206 1.00 17.12 39 GLN L CA 1
ATOM 17682 C C . GLN D 2 39 ? 17.541 64.334 41.113 1.00 16.31 39 GLN L C 1
ATOM 17683 O O . GLN D 2 39 ? 17.519 65.572 41.118 1.00 16.05 39 GLN L O 1
ATOM 17689 N N . ASN D 2 40 ? 16.444 63.610 41.030 1.00 16.67 40 ASN L N 1
ATOM 17690 C CA . ASN D 2 40 ? 15.099 64.204 40.998 1.00 17.23 40 ASN L CA 1
ATOM 17691 C C . ASN D 2 40 ? 14.050 63.098 41.019 1.00 16.01 40 ASN L C 1
ATOM 17692 O O . ASN D 2 40 ? 14.190 62.117 40.289 1.00 19.28 40 ASN L O 1
ATOM 17697 N N . PRO D 2 41 ? 13.011 63.238 41.835 1.00 16.78 41 PRO L N 1
ATOM 17698 C CA . PRO D 2 41 ? 12.838 64.397 42.718 1.00 16.02 41 PRO L CA 1
ATOM 17699 C C . PRO D 2 41 ? 13.911 64.557 43.810 1.00 15.80 41 PRO L C 1
ATOM 17700 O O . PRO D 2 41 ? 14.730 63.675 44.089 1.00 16.80 41 PRO L O 1
ATOM 17704 N N . PRO D 2 42 ? 13.879 65.710 44.448 1.00 16.96 42 PRO L N 1
ATOM 17705 C CA . PRO D 2 42 ? 14.849 66.056 45.483 1.00 16.01 42 PRO L CA 1
ATOM 17706 C C . PRO D 2 42 ? 14.682 65.199 46.709 1.00 15.40 42 PRO L C 1
ATOM 17707 O O . PRO D 2 42 ? 15.610 65.046 47.474 1.00 16.21 42 PRO L O 1
ATOM 17711 N N . ASP D 2 43 ? 13.495 64.646 46.911 1.00 15.62 43 ASP L N 1
ATOM 17712 C CA . ASP D 2 43 ? 13.250 63.932 48.157 1.00 16.73 43 ASP L CA 1
ATOM 17713 C C . ASP D 2 43 ? 11.960 63.146 48.024 1.00 17.59 43 ASP L C 1
ATOM 17714 O O . ASP D 2 43 ? 11.209 63.328 47.051 1.00 17.04 43 ASP L O 1
ATOM 17719 N N . PHE D 2 44 ? 11.736 62.215 48.947 1.00 16.74 44 PHE L N 1
ATOM 17720 C CA . PHE D 2 44 ? 10.478 61.493 48.962 1.00 16.35 44 PHE L CA 1
ATOM 17721 C C . PHE D 2 44 ? 9.285 62.448 48.969 1.00 15.17 44 PHE L C 1
ATOM 17722 O O . PHE D 2 44 ? 9.361 63.582 49.494 1.00 16.07 44 PHE L O 1
ATOM 17730 N N . ASN D 2 45 ? 8.184 62.001 48.357 1.00 15.59 45 ASN L N 1
ATOM 17731 C CA . ASN D 2 45 ? 6.906 62.705 48.446 1.00 15.01 45 ASN L CA 1
ATOM 17732 C C . ASN D 2 45 ? 5.809 61.648 48.462 1.00 15.33 45 ASN L C 1
ATOM 17733 O O . ASN D 2 45 ? 6.089 60.456 48.354 1.00 16.04 45 ASN L O 1
ATOM 17738 N N . PHE D 2 46 ? 4.578 62.087 48.609 1.00 15.49 46 PHE L N 1
ATOM 17739 C CA . PHE D 2 46 ? 3.444 61.169 48.706 1.00 15.45 46 PHE L CA 1
ATOM 17740 C C . PHE D 2 46 ? 3.372 60.204 47.524 1.00 14.90 46 PHE L C 1
ATOM 17741 O O . PHE D 2 46 ? 2.883 59.076 47.673 1.00 15.36 46 PHE L O 1
ATOM 17749 N N . HIS D 2 47 ? 3.904 60.620 46.376 1.00 14.54 47 HIS L N 1
ATOM 17750 C CA . HIS D 2 47 ? 3.841 59.803 45.165 1.00 14.88 47 HIS L CA 1
ATOM 17751 C C . HIS D 2 47 ? 5.136 59.122 44.752 1.00 15.18 47 HIS L C 1
ATOM 17752 O O . HIS D 2 47 ? 5.183 58.485 43.713 1.00 15.38 47 HIS L O 1
ATOM 17759 N N . THR D 2 48 ? 6.176 59.251 45.569 1.00 14.84 48 THR L N 1
ATOM 17760 C CA . THR D 2 48 ? 7.488 58.745 45.226 1.00 15.18 48 THR L CA 1
ATOM 17761 C C . THR D 2 48 ? 8.038 57.941 46.392 1.00 15.20 48 THR L C 1
ATOM 17762 O O . THR D 2 48 ? 8.503 58.511 47.370 1.00 13.97 48 THR L O 1
ATOM 17766 N N . TYR D 2 49 ? 7.993 56.619 46.293 1.00 16.25 49 TYR L N 1
ATOM 17767 C CA . TYR D 2 49 ? 8.394 55.767 47.404 1.00 16.81 49 TYR L CA 1
ATOM 17768 C C . TYR D 2 49 ? 9.853 55.333 47.337 1.00 18.24 49 TYR L C 1
ATOM 17769 O O . TYR D 2 49 ? 10.440 54.924 48.345 1.00 17.87 49 TYR L O 1
ATOM 17778 N N . LYS D 2 50 ? 10.411 55.386 46.125 1.00 17.76 50 LYS L N 1
ATOM 17779 C CA . LYS D 2 50 ? 11.747 54.890 45.845 1.00 17.38 50 LYS L CA 1
ATOM 17780 C C . LYS D 2 50 ? 12.448 56.039 45.151 1.00 17.59 50 LYS L C 1
ATOM 17781 O O . LYS D 2 50 ? 11.950 56.595 44.159 1.00 18.10 50 LYS L O 1
ATOM 17787 N N . LEU D 2 51 ? 13.601 56.432 45.681 1.00 18.49 51 LEU L N 1
ATOM 17788 C CA . LEU D 2 51 ? 14.239 57.627 45.192 1.00 17.08 51 LEU L CA 1
ATOM 17789 C C . LEU D 2 51 ? 15.738 57.451 45.124 1.00 17.48 51 LEU L C 1
ATOM 17790 O O . LEU D 2 51 ? 16.401 57.244 46.156 1.00 16.78 51 LEU L O 1
ATOM 17795 N N . VAL D 2 52 ? 16.272 57.482 43.912 1.00 16.50 52 VAL L N 1
ATOM 17796 C CA . VAL D 2 52 ? 17.713 57.329 43.794 1.00 17.42 52 VAL L CA 1
ATOM 17797 C C . VAL D 2 52 ? 18.415 58.650 44.131 1.00 16.85 52 VAL L C 1
ATOM 17798 O O . VAL D 2 52 ? 18.338 59.643 43.409 1.00 18.43 52 VAL L O 1
ATOM 17802 N N . ARG D 2 53 ? 19.062 58.658 45.285 1.00 16.98 53 ARG L N 1
ATOM 17803 C CA . ARG D 2 53 ? 19.825 59.826 45.699 1.00 16.35 53 ARG L CA 1
ATOM 17804 C C . ARG D 2 53 ? 21.206 59.716 45.073 1.00 15.60 53 ARG L C 1
ATOM 17805 O O . ARG D 2 53 ? 21.718 58.608 44.869 1.00 15.90 53 ARG L O 1
ATOM 17813 N N . MET D 2 54 ? 21.755 60.865 44.694 1.00 15.93 54 MET L N 1
ATOM 17814 C CA . MET D 2 54 ? 23.040 60.939 44.006 1.00 17.51 54 MET L CA 1
ATOM 17815 C C . MET D 2 54 ? 23.879 62.082 44.585 1.00 17.85 54 MET L C 1
ATOM 17816 O O . MET D 2 54 ? 23.440 63.230 44.595 1.00 18.94 54 MET L O 1
ATOM 17821 N N . HIS D 2 55 ? 25.072 61.761 45.091 1.00 16.31 55 HIS L N 1
ATOM 17822 C CA . HIS D 2 55 ? 25.945 62.766 45.667 1.00 17.30 55 HIS L CA 1
ATOM 17823 C C . HIS D 2 55 ? 27.394 62.600 45.239 1.00 16.23 55 HIS L C 1
ATOM 17824 O O . HIS D 2 55 ? 28.018 61.555 45.471 1.00 14.79 55 HIS L O 1
ATOM 17831 N N . GLU D 2 56 ? 27.920 63.643 44.621 1.00 16.19 56 GLU L N 1
ATOM 17832 C CA . GLU D 2 56 ? 29.327 63.689 44.259 1.00 16.23 56 GLU L CA 1
ATOM 17833 C C . GLU D 2 56 ? 30.113 63.805 45.544 1.00 15.97 56 GLU L C 1
ATOM 17834 O O . GLU D 2 56 ? 29.686 64.490 46.454 1.00 17.25 56 GLU L O 1
ATOM 17840 N N . GLN D 2 57 ? 31.253 63.133 45.633 1.00 16.50 57 GLN L N 1
ATOM 17841 C CA . GLN D 2 57 ? 32.073 63.202 46.851 1.00 17.75 57 GLN L CA 1
ATOM 17842 C C . GLN D 2 57 ? 33.479 62.974 46.441 1.00 18.48 57 GLN L C 1
ATOM 17843 O O . GLN D 2 57 ? 33.770 62.007 45.740 1.00 18.72 57 GLN L O 1
ATOM 17849 N N . GLU D 2 58 ? 34.359 63.865 46.864 1.00 18.70 58 GLU L N 1
ATOM 17850 C CA . GLU D 2 58 ? 35.769 63.688 46.614 1.00 21.18 58 GLU L CA 1
ATOM 17851 C C . GLU D 2 58 ? 36.276 62.746 47.704 1.00 22.04 58 GLU L C 1
ATOM 17852 O O . GLU D 2 58 ? 36.130 63.021 48.899 1.00 21.74 58 GLU L O 1
ATOM 17858 N N . ILE D 2 59 ? 36.844 61.616 47.308 1.00 22.78 59 ILE L N 1
ATOM 17859 C CA . ILE D 2 59 ? 37.344 60.676 48.302 1.00 23.62 59 ILE L CA 1
ATOM 17860 C C . ILE D 2 59 ? 38.822 60.387 48.099 1.00 23.38 59 ILE L C 1
ATOM 17861 O O . ILE D 2 59 ? 39.230 59.899 47.053 1.00 23.13 59 ILE L O 1
ATOM 17866 N N . ASP D 2 60 ? 39.619 60.699 49.116 1.00 24.24 60 ASP L N 1
ATOM 17867 C CA . ASP D 2 60 ? 41.064 60.521 49.051 1.00 24.98 60 ASP L CA 1
ATOM 17868 C C . ASP D 2 60 ? 41.595 61.259 47.816 1.00 24.36 60 ASP L C 1
ATOM 17869 O O . ASP D 2 60 ? 42.399 60.727 47.054 1.00 22.49 60 ASP L O 1
ATOM 17874 N N . GLY D 2 61 ? 41.109 62.483 47.621 1.00 23.71 61 GLY L N 1
ATOM 17875 C CA . GLY D 2 61 ? 41.564 63.327 46.529 1.00 23.54 61 GLY L CA 1
ATOM 17876 C C . GLY D 2 61 ? 41.040 62.989 45.148 1.00 23.04 61 GLY L C 1
ATOM 17877 O O . GLY D 2 61 ? 41.434 63.630 44.175 1.00 23.42 61 GLY L O 1
ATOM 17878 N N . ARG D 2 62 ? 40.166 61.990 45.050 1.00 22.52 62 ARG L N 1
ATOM 17879 C CA . ARG D 2 62 ? 39.628 61.584 43.752 1.00 22.48 62 ARG L CA 1
ATOM 17880 C C . ARG D 2 62 ? 38.099 61.656 43.738 1.00 20.98 62 ARG L C 1
ATOM 17881 O O . ARG D 2 62 ? 37.445 61.252 44.692 1.00 20.73 62 ARG L O 1
ATOM 17889 N N . ILE D 2 63 ? 37.529 62.152 42.647 1.00 18.73 63 ILE L N 1
ATOM 17890 C CA . ILE D 2 63 ? 36.082 62.289 42.591 1.00 18.29 63 ILE L CA 1
ATOM 17891 C C . ILE D 2 63 ? 35.388 60.934 42.506 1.00 16.49 63 ILE L C 1
ATOM 17892 O O . ILE D 2 63 ? 35.872 60.018 41.828 1.00 16.15 63 ILE L O 1
ATOM 17897 N N . ASP D 2 64 ? 34.287 60.819 43.236 1.00 15.44 64 ASP L N 1
ATOM 17898 C CA . ASP D 2 64 ? 33.431 59.642 43.251 1.00 16.09 64 ASP L CA 1
ATOM 17899 C C . ASP D 2 64 ? 31.986 60.163 43.164 1.00 16.30 64 ASP L C 1
ATOM 17900 O O . ASP D 2 64 ? 31.716 61.361 43.347 1.00 15.14 64 ASP L O 1
ATOM 17905 N N . TRP D 2 65 ? 31.056 59.269 42.878 1.00 14.59 65 TRP L N 1
ATOM 17906 C CA . TRP D 2 65 ? 29.667 59.667 42.758 1.00 14.81 65 TRP L CA 1
ATOM 17907 C C . TRP D 2 65 ? 28.924 58.561 43.477 1.00 15.69 65 TRP L C 1
ATOM 17908 O O . TRP D 2 65 ? 28.861 57.431 42.983 1.00 17.20 65 TRP L O 1
ATOM 17919 N N . LEU D 2 66 ? 28.379 58.882 44.645 1.00 14.28 66 LEU L N 1
ATOM 17920 C CA . LEU D 2 66 ? 27.711 57.893 45.492 1.00 13.75 66 LEU L CA 1
ATOM 17921 C C . LEU D 2 66 ? 26.200 57.879 45.329 1.00 14.74 66 LEU L C 1
ATOM 17922 O O . LEU D 2 66 ? 25.537 58.903 45.379 1.00 14.94 66 LEU L O 1
ATOM 17927 N N . PHE D 2 67 ? 25.670 56.677 45.164 1.00 15.34 67 PHE L N 1
ATOM 17928 C CA . PHE D 2 67 ? 24.261 56.466 44.865 1.00 14.93 67 PHE L CA 1
ATOM 17929 C C . PHE D 2 67 ? 23.579 55.718 46.025 1.00 14.74 67 PHE L C 1
ATOM 17930 O O . PHE D 2 67 ? 24.147 54.770 46.585 1.00 15.63 67 PHE L O 1
ATOM 17938 N N . PHE D 2 68 ? 22.350 56.119 46.340 1.00 14.39 68 PHE L N 1
ATOM 17939 C CA . PHE D 2 68 ? 21.601 55.551 47.467 1.00 16.41 68 PHE L CA 1
ATOM 17940 C C . PHE D 2 68 ? 20.127 55.496 47.055 1.00 15.65 68 PHE L C 1
ATOM 17941 O O . PHE D 2 68 ? 19.450 56.505 47.071 1.00 16.35 68 PHE L O 1
ATOM 17949 N N . PRO D 2 69 ? 19.664 54.315 46.637 1.00 17.05 69 PRO L N 1
ATOM 17950 C CA . PRO D 2 69 ? 18.269 54.098 46.223 1.00 17.31 69 PRO L CA 1
ATOM 17951 C C . PRO D 2 69 ? 17.378 53.950 47.445 1.00 17.32 69 PRO L C 1
ATOM 17952 O O . PRO D 2 69 ? 17.014 52.871 47.854 1.00 17.84 69 PRO L O 1
ATOM 17956 N N . ASP D 2 70 ? 17.041 55.092 48.008 1.00 17.24 70 ASP L N 1
ATOM 17957 C CA . ASP D 2 70 ? 16.306 55.235 49.240 1.00 16.47 70 ASP L CA 1
ATOM 17958 C C . ASP D 2 70 ? 14.841 54.746 49.168 1.00 15.89 70 ASP L C 1
ATOM 17959 O O . ASP D 2 70 ? 14.159 54.900 48.154 1.00 16.35 70 ASP L O 1
ATOM 17964 N N . GLN D 2 71 ? 14.402 54.126 50.256 1.00 15.32 71 GLN L N 1
ATOM 17965 C CA . GLN D 2 71 ? 13.038 53.684 50.438 1.00 15.75 71 GLN L CA 1
ATOM 17966 C C . GLN D 2 71 ? 12.866 53.411 51.941 1.00 16.69 71 GLN L C 1
ATOM 17967 O O . GLN D 2 71 ? 13.842 53.364 52.693 1.00 15.97 71 GLN L O 1
ATOM 17973 N N . CYS D 2 72 ? 11.624 53.218 52.362 1.00 16.65 72 CYS L N 1
ATOM 17974 C CA . CYS D 2 72 ? 11.316 52.830 53.747 1.00 15.74 72 CYS L CA 1
ATOM 17975 C C . CYS D 2 72 ? 12.167 51.645 54.154 1.00 15.22 72 CYS L C 1
ATOM 17976 O O . CYS D 2 72 ? 12.365 50.725 53.359 1.00 15.74 72 CYS L O 1
ATOM 17979 N N . ARG D 2 73 ? 12.701 51.682 55.369 1.00 14.83 73 ARG L N 1
ATOM 17980 C CA . ARG D 2 73 ? 13.524 50.590 55.860 1.00 14.79 73 ARG L CA 1
ATOM 17981 C C . ARG D 2 73 ? 12.717 49.385 56.387 1.00 15.83 73 ARG L C 1
ATOM 17982 O O . ARG D 2 73 ? 13.304 48.353 56.734 1.00 17.52 73 ARG L O 1
ATOM 17990 N N . HIS D 2 74 ? 11.393 49.510 56.453 1.00 16.53 74 HIS L N 1
ATOM 17991 C CA . HIS D 2 74 ? 10.562 48.465 57.074 1.00 14.82 74 HIS L CA 1
ATOM 17992 C C . HIS D 2 74 ? 11.174 47.999 58.396 1.00 15.34 74 HIS L C 1
ATOM 17993 O O . HIS D 2 74 ? 11.502 46.830 58.595 1.00 15.28 74 HIS L O 1
ATOM 18000 N N . CYS D 2 75 ? 11.313 48.982 59.282 1.00 15.60 75 CYS L N 1
ATOM 18001 C CA . CYS D 2 75 ? 11.887 48.799 60.604 1.00 16.33 75 CYS L CA 1
ATOM 18002 C C . CYS D 2 75 ? 11.244 47.607 61.311 1.00 15.46 75 CYS L C 1
ATOM 18003 O O . CYS D 2 75 ? 10.024 47.405 61.252 1.00 15.40 75 CYS L O 1
ATOM 18006 N N . ILE D 2 76 ? 12.068 46.841 62.010 1.00 14.79 76 ILE L N 1
ATOM 18007 C CA . ILE D 2 76 ? 11.591 45.674 62.737 1.00 15.61 76 ILE L CA 1
ATOM 18008 C C . ILE D 2 76 ? 10.576 46.090 63.811 1.00 15.67 76 ILE L C 1
ATOM 18009 O O . ILE D 2 76 ? 9.552 45.426 64.026 1.00 16.64 76 ILE L O 1
ATOM 18014 N N . ALA D 2 77 ? 10.850 47.224 64.445 1.00 14.94 77 ALA L N 1
ATOM 18015 C CA . ALA D 2 77 ? 9.973 47.772 65.473 1.00 15.72 77 ALA L CA 1
ATOM 18016 C C . ALA D 2 77 ? 9.680 49.188 65.034 1.00 15.54 77 ALA L C 1
ATOM 18017 O O . ALA D 2 77 ? 10.354 50.114 65.418 1.00 16.37 77 ALA L O 1
ATOM 18019 N N . PRO D 2 78 ? 8.682 49.342 64.183 1.00 16.86 78 PRO L N 1
ATOM 18020 C CA . PRO D 2 78 ? 8.445 50.612 63.493 1.00 15.33 78 PRO L CA 1
ATOM 18021 C C . PRO D 2 78 ? 7.877 51.693 64.383 1.00 15.84 78 PRO L C 1
ATOM 18022 O O . PRO D 2 78 ? 6.768 51.563 64.841 1.00 15.66 78 PRO L O 1
ATOM 18026 N N . PRO D 2 79 ? 8.654 52.742 64.651 1.00 16.33 79 PRO L N 1
ATOM 18027 C CA . PRO D 2 79 ? 8.167 53.846 65.483 1.00 15.82 79 PRO L CA 1
ATOM 18028 C C . PRO D 2 79 ? 7.067 54.628 64.774 1.00 14.48 79 PRO L C 1
ATOM 18029 O O . PRO D 2 79 ? 6.291 55.286 65.445 1.00 15.00 79 PRO L O 1
ATOM 18033 N N . CYS D 2 80 ? 7.008 54.580 63.450 1.00 13.86 80 CYS L N 1
ATOM 18034 C CA . CYS D 2 80 ? 5.919 55.270 62.771 1.00 15.73 80 CYS L CA 1
ATOM 18035 C C . CYS D 2 80 ? 4.618 54.637 63.218 1.00 14.41 80 CYS L C 1
ATOM 18036 O O . CYS D 2 80 ? 3.682 55.346 63.568 1.00 14.92 80 CYS L O 1
ATOM 18039 N N . LYS D 2 81 ? 4.563 53.314 63.207 1.00 13.47 81 LYS L N 1
ATOM 18040 C CA . LYS D 2 81 ? 3.346 52.649 63.658 1.00 15.17 81 LYS L CA 1
ATOM 18041 C C . LYS D 2 81 ? 3.110 52.834 65.145 1.00 13.89 81 LYS L C 1
ATOM 18042 O O . LYS D 2 81 ? 1.977 53.026 65.558 1.00 12.41 81 LYS L O 1
ATOM 18048 N N . ALA D 2 82 ? 4.164 52.683 65.939 1.00 13.75 82 ALA L N 1
ATOM 18049 C CA . ALA D 2 82 ? 4.032 52.846 67.377 1.00 15.26 82 ALA L CA 1
ATOM 18050 C C . ALA D 2 82 ? 3.351 54.153 67.737 1.00 14.88 82 ALA L C 1
ATOM 18051 O O . ALA D 2 82 ? 2.594 54.205 68.698 1.00 15.56 82 ALA L O 1
ATOM 18053 N N . THR D 2 83 ? 3.647 55.196 66.966 1.00 16.57 83 THR L N 1
ATOM 18054 C CA . THR D 2 83 ? 3.117 56.530 67.190 1.00 15.69 83 THR L CA 1
ATOM 18055 C C . THR D 2 83 ? 1.682 56.598 66.724 1.00 15.06 83 THR L C 1
ATOM 18056 O O . THR D 2 83 ? 0.804 57.015 67.469 1.00 14.42 83 THR L O 1
ATOM 18060 N N . ALA D 2 84 ? 1.430 56.133 65.498 1.00 15.39 84 ALA L N 1
ATOM 18061 C CA . ALA D 2 84 ? 0.071 56.195 64.964 1.00 14.50 84 ALA L CA 1
ATOM 18062 C C . ALA D 2 84 ? -0.910 55.339 65.774 1.00 14.64 84 ALA L C 1
ATOM 18063 O O . ALA D 2 84 ? -2.091 55.672 65.882 1.00 14.18 84 ALA L O 1
ATOM 18065 N N . ASP D 2 85 ? -0.415 54.223 66.309 1.00 14.47 85 ASP L N 1
ATOM 18066 C CA . ASP D 2 85 ? -1.219 53.304 67.115 1.00 14.57 85 ASP L CA 1
ATOM 18067 C C . ASP D 2 85 ? -1.843 53.995 68.320 1.00 15.06 85 ASP L C 1
ATOM 18068 O O . ASP D 2 85 ? -2.813 53.517 68.897 1.00 14.89 85 ASP L O 1
ATOM 18073 N N . MET D 2 86 ? -1.257 55.105 68.740 1.00 15.89 86 MET L N 1
ATOM 18074 C CA . MET D 2 86 ? -1.804 55.824 69.893 1.00 17.42 86 MET L CA 1
ATOM 18075 C C . MET D 2 86 ? -3.115 56.503 69.568 1.00 17.41 86 MET L C 1
ATOM 18076 O O . MET D 2 86 ? -3.894 56.862 70.457 1.00 16.37 86 MET L O 1
ATOM 18083 N N . GLU D 2 87 ? -3.362 56.623 68.275 1.00 17.45 87 GLU L N 1
ATOM 18084 C CA . GLU D 2 87 ? -4.553 57.252 67.766 1.00 17.90 87 GLU L CA 1
ATOM 18085 C C . GLU D 2 87 ? -5.458 56.243 67.073 1.00 17.42 87 GLU L C 1
ATOM 18086 O O . GLU D 2 87 ? -6.667 56.268 67.270 1.00 16.92 87 GLU L O 1
ATOM 18092 N N . ASP D 2 88 ? -4.861 55.387 66.239 1.00 16.85 88 ASP L N 1
ATOM 18093 C CA . ASP D 2 88 ? -5.606 54.403 65.476 1.00 18.20 88 ASP L CA 1
ATOM 18094 C C . ASP D 2 88 ? -4.703 53.272 65.000 1.00 16.93 88 ASP L C 1
ATOM 18095 O O . ASP D 2 88 ? -3.911 53.448 64.071 1.00 16.83 88 ASP L O 1
ATOM 18100 N N . GLU D 2 89 ? -4.846 52.112 65.635 1.00 17.35 89 GLU L N 1
ATOM 18101 C CA . GLU D 2 89 ? -4.007 50.959 65.330 1.00 17.70 89 GLU L CA 1
ATOM 18102 C C . GLU D 2 89 ? -4.207 50.400 63.923 1.00 16.72 89 GLU L C 1
ATOM 18103 O O . GLU D 2 89 ? -3.427 49.577 63.493 1.00 16.97 89 GLU L O 1
ATOM 18109 N N . SER D 2 90 ? -5.265 50.813 63.226 1.00 16.48 90 SER L N 1
ATOM 18110 C CA . SER D 2 90 ? -5.497 50.321 61.867 1.00 17.76 90 SER L CA 1
ATOM 18111 C C . SER D 2 90 ? -4.971 51.276 60.781 1.00 17.28 90 SER L C 1
ATOM 18112 O O . SER D 2 90 ? -5.050 50.986 59.573 1.00 17.04 90 SER L O 1
ATOM 18115 N N . ALA D 2 91 ? -4.403 52.403 61.185 1.00 16.53 91 ALA L N 1
ATOM 18116 C CA . ALA D 2 91 ? -3.882 53.332 60.188 1.00 15.70 91 ALA L CA 1
ATOM 18117 C C . ALA D 2 91 ? -2.640 52.767 59.492 1.00 15.76 91 ALA L C 1
ATOM 18118 O O . ALA D 2 91 ? -2.468 52.920 58.281 1.00 14.32 91 ALA L O 1
ATOM 18120 N N . ILE D 2 92 ? -1.759 52.132 60.271 1.00 14.94 92 ILE L N 1
ATOM 18121 C CA . ILE D 2 92 ? -0.561 51.531 59.728 1.00 15.60 92 ILE L CA 1
ATOM 18122 C C . ILE D 2 92 ? -0.579 50.056 60.109 1.00 17.04 92 ILE L C 1
ATOM 18123 O O . ILE D 2 92 ? -0.698 49.736 61.281 1.00 16.44 92 ILE L O 1
ATOM 18128 N N . ILE D 2 93 ? -0.521 49.171 59.113 1.00 16.96 93 ILE L N 1
ATOM 18129 C CA . ILE D 2 93 ? -0.564 47.727 59.361 1.00 18.64 93 ILE L CA 1
ATOM 18130 C C . ILE D 2 93 ? 0.843 47.159 59.379 1.00 18.26 93 ILE L C 1
ATOM 18131 O O . ILE D 2 93 ? 1.657 47.500 58.536 1.00 19.59 93 ILE L O 1
ATOM 18136 N N . HIS D 2 94 ? 1.119 46.295 60.342 1.00 18.23 94 HIS L N 1
ATOM 18137 C CA . HIS D 2 94 ? 2.409 45.631 60.431 1.00 17.45 94 HIS L CA 1
ATOM 18138 C C . HIS D 2 94 ? 2.136 44.159 60.110 1.00 18.02 94 HIS L C 1
ATOM 18139 O O . HIS D 2 94 ? 1.606 43.396 60.936 1.00 16.77 94 HIS L O 1
ATOM 18146 N N . ASP D 2 95 ? 2.443 43.774 58.871 1.00 18.03 95 ASP L N 1
ATOM 18147 C CA . ASP D 2 95 ? 2.148 42.437 58.387 1.00 18.74 95 ASP L CA 1
ATOM 18148 C C . ASP D 2 95 ? 3.059 41.349 58.976 1.00 19.69 95 ASP L C 1
ATOM 18149 O O . ASP D 2 95 ? 4.263 41.380 58.770 1.00 19.00 95 ASP L O 1
ATOM 18154 N N . ASP D 2 96 ? 2.479 40.376 59.675 1.00 20.23 96 ASP L N 1
ATOM 18155 C CA . ASP D 2 96 ? 3.270 39.345 60.339 1.00 22.46 96 ASP L CA 1
ATOM 18156 C C . ASP D 2 96 ? 4.030 38.433 59.379 1.00 21.44 96 ASP L C 1
ATOM 18157 O O . ASP D 2 96 ? 5.180 38.080 59.615 1.00 21.04 96 ASP L O 1
ATOM 18166 N N . ALA D 2 97 ? 3.399 38.070 58.282 1.00 21.91 97 ALA L N 1
ATOM 18167 C CA . ALA D 2 97 ? 4.027 37.155 57.341 1.00 20.20 97 ALA L CA 1
ATOM 18168 C C . ALA D 2 97 ? 5.262 37.715 56.636 1.00 20.63 97 ALA L C 1
ATOM 18169 O O . ALA D 2 97 ? 6.209 36.973 56.375 1.00 21.83 97 ALA L O 1
ATOM 18171 N N . THR D 2 98 ? 5.279 39.016 56.347 1.00 19.08 98 THR L N 1
ATOM 18172 C CA . THR D 2 98 ? 6.396 39.593 55.606 1.00 17.63 98 THR L CA 1
ATOM 18173 C C . THR D 2 98 ? 7.226 40.579 56.377 1.00 16.58 98 THR L C 1
ATOM 18174 O O . THR D 2 98 ? 8.368 40.821 56.018 1.00 16.21 98 THR L O 1
ATOM 18178 N N . GLY D 2 99 ? 6.636 41.198 57.394 1.00 15.87 99 GLY L N 1
ATOM 18179 C CA . GLY D 2 99 ? 7.312 42.270 58.107 1.00 15.65 99 GLY L CA 1
ATOM 18180 C C . GLY D 2 99 ? 7.039 43.614 57.444 1.00 16.38 99 GLY L C 1
ATOM 18181 O O . GLY D 2 99 ? 7.572 44.639 57.870 1.00 17.35 99 GLY L O 1
ATOM 18182 N N . CYS D 2 100 ? 6.205 43.623 56.403 1.00 16.05 100 CYS L N 1
ATOM 18183 C CA . CYS D 2 100 ? 5.821 44.881 55.744 1.00 15.92 100 CYS L CA 1
ATOM 18184 C C . CYS D 2 100 ? 5.145 45.851 56.715 1.00 15.16 100 CYS L C 1
ATOM 18185 O O . CYS D 2 100 ? 4.295 45.466 57.539 1.00 15.39 100 CYS L O 1
ATOM 18188 N N . VAL D 2 101 ? 5.601 47.099 56.669 1.00 15.26 101 VAL L N 1
ATOM 18189 C CA . VAL D 2 101 ? 4.991 48.179 57.430 1.00 14.80 101 VAL L CA 1
ATOM 18190 C C . VAL D 2 101 ? 4.115 48.886 56.397 1.00 14.10 101 VAL L C 1
ATOM 18191 O O . VAL D 2 101 ? 4.620 49.518 55.489 1.00 15.07 101 VAL L O 1
ATOM 18195 N N . LEU D 2 102 ? 2.805 48.730 56.495 1.00 14.20 102 LEU L N 1
ATOM 18196 C CA . LEU D 2 102 ? 1.929 49.225 55.443 1.00 14.06 102 LEU L CA 1
ATOM 18197 C C . LEU D 2 102 ? 1.108 50.441 55.851 1.00 14.33 102 LEU L C 1
ATOM 18198 O O . LEU D 2 102 ? 0.208 50.338 56.687 1.00 14.92 102 LEU L O 1
ATOM 18203 N N . PHE D 2 103 ? 1.423 51.593 55.271 1.00 14.93 103 PHE L N 1
ATOM 18204 C CA . PHE D 2 103 ? 0.598 52.775 55.486 1.00 15.98 103 PHE L CA 1
ATOM 18205 C C . PHE D 2 103 ? -0.673 52.558 54.669 1.00 15.92 103 PHE L C 1
ATOM 18206 O O . PHE D 2 103 ? -0.577 52.231 53.482 1.00 17.98 103 PHE L O 1
ATOM 18214 N N . THR D 2 104 ? -1.836 52.741 55.278 1.00 15.89 104 THR L N 1
ATOM 18215 C CA . THR D 2 104 ? -3.098 52.598 54.569 1.00 15.52 104 THR L CA 1
ATOM 18216 C C . THR D 2 104 ? -3.784 53.956 54.433 1.00 16.42 104 THR L C 1
ATOM 18217 O O . THR D 2 104 ? -3.409 54.917 55.103 1.00 18.11 104 THR L O 1
ATOM 18221 N N . PRO D 2 105 ? -4.792 54.040 53.563 1.00 17.29 105 PRO L N 1
ATOM 18222 C CA . PRO D 2 105 ? -5.613 55.249 53.434 1.00 17.06 105 PRO L CA 1
ATOM 18223 C C . PRO D 2 105 ? -6.195 55.719 54.752 1.00 17.25 105 PRO L C 1
ATOM 18224 O O . PRO D 2 105 ? -6.488 56.919 54.861 1.00 15.80 105 PRO L O 1
ATOM 18228 N N . LYS D 2 106 ? -6.359 54.814 55.720 1.00 17.85 106 LYS L N 1
ATOM 18229 C CA . LYS D 2 106 ? -6.896 55.192 57.020 1.00 18.04 106 LYS L CA 1
ATOM 18230 C C . LYS D 2 106 ? -6.017 56.273 57.654 1.00 16.60 106 LYS L C 1
ATOM 18231 O O . LYS D 2 106 ? -6.460 56.958 58.569 1.00 16.13 106 LYS L O 1
ATOM 18237 N N . THR D 2 107 ? -4.779 56.432 57.174 1.00 16.86 107 THR L N 1
ATOM 18238 C CA . THR D 2 107 ? -3.931 57.511 57.666 1.00 16.59 107 THR L CA 1
ATOM 18239 C C . THR D 2 107 ? -4.589 58.867 57.479 1.00 17.38 107 THR L C 1
ATOM 18240 O O . THR D 2 107 ? -4.280 59.805 58.190 1.00 17.71 107 THR L O 1
ATOM 18244 N N . LYS D 2 108 ? -5.483 58.959 56.506 1.00 18.06 108 LYS L N 1
ATOM 18245 C CA . LYS D 2 108 ? -6.214 60.187 56.251 1.00 19.79 108 LYS L CA 1
ATOM 18246 C C . LYS D 2 108 ? -6.989 60.648 57.497 1.00 19.09 108 LYS L C 1
ATOM 18247 O O . LYS D 2 108 ? -7.225 61.844 57.685 1.00 19.47 108 LYS L O 1
ATOM 18253 N N . ASP D 2 109 ? -7.361 59.708 58.354 1.00 19.15 109 ASP L N 1
ATOM 18254 C CA . ASP D 2 109 ? -8.108 60.062 59.561 1.00 20.71 109 ASP L CA 1
ATOM 18255 C C . ASP D 2 109 ? -7.268 60.336 60.800 1.00 19.44 109 ASP L C 1
ATOM 18256 O O . ASP D 2 109 ? -7.817 60.543 61.873 1.00 20.03 109 ASP L O 1
ATOM 18261 N N . LEU D 2 110 ? -5.952 60.327 60.679 1.00 19.56 110 LEU L N 1
ATOM 18262 C CA . LEU D 2 110 ? -5.132 60.630 61.841 1.00 19.03 110 LEU L CA 1
ATOM 18263 C C . LEU D 2 110 ? -5.110 62.132 62.080 1.00 20.70 110 LEU L C 1
ATOM 18264 O O . LEU D 2 110 ? -4.842 62.906 61.156 1.00 22.37 110 LEU L O 1
ATOM 18269 N N . GLU D 2 111 ? -5.373 62.554 63.302 1.00 21.22 111 GLU L N 1
ATOM 18270 C CA . GLU D 2 111 ? -5.310 63.973 63.618 1.00 24.45 111 GLU L CA 1
ATOM 18271 C C . GLU D 2 111 ? -3.847 64.397 63.717 1.00 23.47 111 GLU L C 1
ATOM 18272 O O . GLU D 2 111 ? -3.473 65.454 63.228 1.00 24.33 111 GLU L O 1
ATOM 18278 N N . ASP D 2 112 ? -3.002 63.563 64.304 1.00 23.08 112 ASP L N 1
ATOM 18279 C CA . ASP D 2 112 ? -1.606 63.968 64.451 1.00 23.30 112 ASP L CA 1
ATOM 18280 C C . ASP D 2 112 ? -0.618 63.281 63.501 1.00 21.89 112 ASP L C 1
ATOM 18281 O O . ASP D 2 112 ? 0.212 62.462 63.908 1.00 20.93 112 ASP L O 1
ATOM 18286 N N . TYR D 2 113 ? -0.692 63.646 62.237 1.00 20.79 113 TYR L N 1
ATOM 18287 C CA . TYR D 2 113 ? 0.163 63.029 61.245 1.00 21.07 113 TYR L CA 1
ATOM 18288 C C . TYR D 2 113 ? 1.618 63.469 61.403 1.00 20.95 113 TYR L C 1
ATOM 18289 O O . TYR D 2 113 ? 2.534 62.679 61.133 1.00 19.85 113 TYR L O 1
ATOM 18298 N N . GLU D 2 114 ? 1.834 64.710 61.861 1.00 18.72 114 GLU L N 1
ATOM 18299 C CA . GLU D 2 114 ? 3.195 65.217 61.948 1.00 20.06 114 GLU L CA 1
ATOM 18300 C C . GLU D 2 114 ? 4.038 64.335 62.850 1.00 18.93 114 GLU L C 1
ATOM 18301 O O . GLU D 2 114 ? 5.201 64.074 62.546 1.00 17.16 114 GLU L O 1
ATOM 18307 N N . SER D 2 115 ? 3.452 63.909 63.971 1.00 17.97 115 SER L N 1
ATOM 18308 C CA . SER D 2 115 ? 4.139 63.020 64.904 1.00 18.92 115 SER L CA 1
ATOM 18309 C C . SER D 2 115 ? 4.573 61.705 64.284 1.00 17.56 115 SER L C 1
ATOM 18310 O O . SER D 2 115 ? 5.632 61.159 64.623 1.00 15.40 115 SER L O 1
ATOM 18313 N N . VAL D 2 116 ? 3.756 61.204 63.366 1.00 16.97 116 VAL L N 1
ATOM 18314 C CA . VAL D 2 116 ? 4.066 59.967 62.688 1.00 16.96 116 VAL L CA 1
ATOM 18315 C C . VAL D 2 116 ? 5.285 60.188 61.790 1.00 17.12 116 VAL L C 1
ATOM 18316 O O . VAL D 2 116 ? 6.253 59.446 61.848 1.00 16.43 116 VAL L O 1
ATOM 18320 N N . ILE D 2 117 ? 5.253 61.252 61.005 1.00 17.33 117 ILE L N 1
ATOM 18321 C CA . ILE D 2 117 ? 6.377 61.572 60.143 1.00 17.99 117 ILE L CA 1
ATOM 18322 C C . ILE D 2 117 ? 7.643 61.839 60.945 1.00 17.63 117 ILE L C 1
ATOM 18323 O O . ILE D 2 117 ? 8.691 61.295 60.621 1.00 17.50 117 ILE L O 1
ATOM 18328 N N . SER D 2 118 ? 7.561 62.621 62.014 1.00 16.00 118 SER L N 1
ATOM 18329 C CA . SER D 2 118 ? 8.781 62.884 62.781 1.00 17.32 118 SER L CA 1
ATOM 18330 C C . SER D 2 118 ? 9.283 61.674 63.574 1.00 17.13 118 SER L C 1
ATOM 18331 O O . SER D 2 118 ? 10.455 61.640 63.941 1.00 16.14 118 SER L O 1
ATOM 18334 N N . ALA D 2 119 ? 8.422 60.667 63.817 1.00 15.09 119 ALA L N 1
ATOM 18335 C CA . ALA D 2 119 ? 8.875 59.463 64.499 1.00 15.36 119 ALA L CA 1
ATOM 18336 C C . ALA D 2 119 ? 9.829 58.643 63.613 1.00 16.74 119 ALA L C 1
ATOM 18337 O O . ALA D 2 119 ? 10.590 57.836 64.125 1.00 16.54 119 ALA L O 1
ATOM 18339 N N . CYS D 2 120 ? 9.759 58.816 62.296 1.00 17.30 120 CYS L N 1
ATOM 18340 C CA . CYS D 2 120 ? 10.644 58.030 61.422 1.00 17.36 120 CYS L CA 1
ATOM 18341 C C . CYS D 2 120 ? 12.084 58.560 61.461 1.00 17.03 120 CYS L C 1
ATOM 18342 O O . CYS D 2 120 ? 12.344 59.678 61.083 1.00 18.13 120 CYS L O 1
ATOM 18345 N N . PRO D 2 121 ? 13.022 57.744 61.909 1.00 16.73 121 PRO L N 1
ATOM 18346 C CA . PRO D 2 121 ? 14.419 58.157 62.031 1.00 16.55 121 PRO L CA 1
ATOM 18347 C C . PRO D 2 121 ? 15.047 58.427 60.647 1.00 16.74 121 PRO L C 1
ATOM 18348 O O . PRO D 2 121 ? 16.068 59.087 60.550 1.00 17.24 121 PRO L O 1
ATOM 18352 N N . TYR D 2 122 ? 14.429 57.890 59.609 1.00 15.05 122 TYR L N 1
ATOM 18353 C CA . TYR D 2 122 ? 14.959 57.985 58.246 1.00 16.91 122 TYR L CA 1
ATOM 18354 C C . TYR D 2 122 ? 14.233 59.007 57.386 1.00 15.82 122 TYR L C 1
ATOM 18355 O O . TYR D 2 122 ? 14.476 59.096 56.172 1.00 17.47 122 TYR L O 1
ATOM 18364 N N . ASP D 2 123 ? 13.305 59.730 58.012 1.00 15.65 123 ASP L N 1
ATOM 18365 C CA . ASP D 2 123 ? 12.513 60.766 57.348 1.00 16.96 123 ASP L CA 1
ATOM 18366 C C . ASP D 2 123 ? 11.886 60.264 56.034 1.00 16.38 123 ASP L C 1
ATOM 18367 O O . ASP D 2 123 ? 12.070 60.866 54.968 1.00 15.70 123 ASP L O 1
ATOM 18372 N N . VAL D 2 124 ? 11.097 59.213 56.134 1.00 14.72 124 VAL L N 1
ATOM 18373 C CA . VAL D 2 124 ? 10.526 58.557 54.975 1.00 16.05 124 VAL L CA 1
ATOM 18374 C C . VAL D 2 124 ? 9.069 58.862 54.612 1.00 15.64 124 VAL L C 1
ATOM 18375 O O . VAL D 2 124 ? 8.813 59.155 53.458 1.00 16.04 124 VAL L O 1
ATOM 18379 N N . PRO D 2 125 ? 8.116 58.795 55.549 1.00 16.80 125 PRO L N 1
ATOM 18380 C CA . PRO D 2 125 ? 6.695 58.935 55.187 1.00 16.88 125 PRO L CA 1
ATOM 18381 C C . PRO D 2 125 ? 6.333 60.318 54.707 1.00 15.07 125 PRO L C 1
ATOM 18382 O O . PRO D 2 125 ? 6.903 61.282 55.171 1.00 15.31 125 PRO L O 1
ATOM 18386 N N . ARG D 2 126 ? 5.395 60.400 53.777 1.00 15.36 126 ARG L N 1
ATOM 18387 C CA . ARG D 2 126 ? 5.025 61.692 53.196 1.00 15.50 126 ARG L CA 1
ATOM 18388 C C . ARG D 2 126 ? 3.512 61.838 53.097 1.00 15.10 126 ARG L C 1
ATOM 18389 O O . ARG D 2 126 ? 2.811 60.863 52.875 1.00 16.60 126 ARG L O 1
ATOM 18397 N N . LYS D 2 127 ? 3.044 63.071 53.253 1.00 15.26 127 LYS L N 1
ATOM 18398 C CA . LYS D 2 127 ? 1.636 63.427 53.261 1.00 15.69 127 LYS L CA 1
ATOM 18399 C C . LYS D 2 127 ? 1.219 64.007 51.916 1.00 15.39 127 LYS L C 1
ATOM 18400 O O . LYS D 2 127 ? 1.989 64.773 51.313 1.00 15.09 127 LYS L O 1
ATOM 18406 N N . VAL D 2 128 ? 0.019 63.644 51.439 1.00 16.84 128 VAL L N 1
ATOM 18407 C CA . VAL D 2 128 ? -0.511 64.184 50.176 1.00 16.51 128 VAL L CA 1
ATOM 18408 C C . VAL D 2 128 ? -0.956 65.618 50.458 1.00 18.00 128 VAL L C 1
ATOM 18409 O O . VAL D 2 128 ? -1.253 65.960 51.591 1.00 18.67 128 VAL L O 1
ATOM 18413 N N . ALA D 2 129 ? -1.011 66.479 49.453 1.00 19.71 129 ALA L N 1
ATOM 18414 C CA . ALA D 2 129 ? -1.328 67.882 49.754 1.00 19.90 129 ALA L CA 1
ATOM 18415 C C . ALA D 2 129 ? -2.705 68.103 50.339 1.00 21.42 129 ALA L C 1
ATOM 18416 O O . ALA D 2 129 ? -2.862 68.837 51.305 1.00 21.79 129 ALA L O 1
ATOM 18418 N N . GLU D 2 130 ? -3.702 67.430 49.778 1.00 22.85 130 GLU L N 1
ATOM 18419 C CA . GLU D 2 130 ? -5.089 67.752 50.089 1.00 24.14 130 GLU L CA 1
ATOM 18420 C C . GLU D 2 130 ? -5.661 67.185 51.386 1.00 23.33 130 GLU L C 1
ATOM 18421 O O . GLU D 2 130 ? -6.788 67.524 51.769 1.00 23.51 130 GLU L O 1
ATOM 18427 N N . SER D 2 131 ? -4.897 66.339 52.069 1.00 20.88 131 SER L N 1
ATOM 18428 C CA . SER D 2 131 ? -5.417 65.730 53.275 1.00 19.04 131 SER L CA 1
ATOM 18429 C C . SER D 2 131 ? -4.300 65.230 54.170 1.00 16.93 131 SER L C 1
ATOM 18430 O O . SER D 2 131 ? -3.141 65.482 53.918 1.00 17.96 131 SER L O 1
ATOM 18433 N N . ASN D 2 132 ? -4.654 64.527 55.227 1.00 16.51 132 ASN L N 1
ATOM 18434 C CA . ASN D 2 132 ? -3.652 63.957 56.098 1.00 16.28 132 ASN L CA 1
ATOM 18435 C C . ASN D 2 132 ? -3.150 62.597 55.592 1.00 15.76 132 ASN L C 1
ATOM 18436 O O . ASN D 2 132 ? -2.273 61.987 56.196 1.00 15.39 132 ASN L O 1
ATOM 18441 N N . GLN D 2 133 ? -3.691 62.111 54.487 1.00 15.68 133 GLN L N 1
ATOM 18442 C CA . GLN D 2 133 ? -3.272 60.773 54.050 1.00 15.83 133 GLN L CA 1
ATOM 18443 C C . GLN D 2 133 ? -1.760 60.716 53.798 1.00 15.30 133 GLN L C 1
ATOM 18444 O O . GLN D 2 133 ? -1.183 61.659 53.290 1.00 14.82 133 GLN L O 1
ATOM 18450 N N . MET D 2 134 ? -1.142 59.596 54.156 1.00 14.90 134 MET L N 1
ATOM 18451 C CA . MET D 2 134 ? 0.284 59.398 53.992 1.00 14.60 134 MET L CA 1
ATOM 18452 C C . MET D 2 134 ? 0.569 58.117 53.268 1.00 14.74 134 MET L C 1
ATOM 18453 O O . MET D 2 134 ? -0.205 57.174 53.350 1.00 13.00 134 MET L O 1
ATOM 18458 N N . ALA D 2 135 ? 1.684 58.088 52.552 1.00 13.62 135 ALA L N 1
ATOM 18459 C CA . ALA D 2 135 ? 2.077 56.900 51.827 1.00 16.77 135 ALA L CA 1
ATOM 18460 C C . ALA D 2 135 ? 3.590 56.774 51.774 1.00 15.80 135 ALA L C 1
ATOM 18461 O O . ALA D 2 135 ? 4.306 57.736 52.012 1.00 16.37 135 ALA L O 1
ATOM 18463 N N . LYS D 2 136 ? 4.059 55.587 51.393 1.00 17.24 136 LYS L N 1
ATOM 18464 C CA . LYS D 2 136 ? 5.486 55.282 51.305 1.00 16.33 136 LYS L CA 1
ATOM 18465 C C . LYS D 2 136 ? 5.544 53.862 50.741 1.00 17.03 136 LYS L C 1
ATOM 18466 O O . LYS D 2 136 ? 4.510 53.241 50.455 1.00 17.71 136 LYS L O 1
ATOM 18472 N N . CYS D 2 137 ? 6.748 53.347 50.583 1.00 17.59 137 CYS L N 1
ATOM 18473 C CA . CYS D 2 137 ? 6.966 51.997 50.099 1.00 17.62 137 CYS L CA 1
ATOM 18474 C C . CYS D 2 137 ? 6.062 50.993 50.833 1.00 18.38 137 CYS L C 1
ATOM 18475 O O . CYS D 2 137 ? 5.894 51.075 52.045 1.00 19.58 137 CYS L O 1
ATOM 18478 N N . ASP D 2 138 ? 5.464 50.069 50.102 1.00 18.23 138 ASP L N 1
ATOM 18479 C CA . ASP D 2 138 ? 4.593 49.065 50.722 1.00 17.66 138 ASP L CA 1
ATOM 18480 C C . ASP D 2 138 ? 5.196 47.699 50.568 1.00 16.41 138 ASP L C 1
ATOM 18481 O O . ASP D 2 138 ? 4.486 46.686 50.637 1.00 15.91 138 ASP L O 1
ATOM 18486 N N . MET D 2 139 ? 6.511 47.678 50.358 1.00 17.36 139 MET L N 1
ATOM 18487 C CA . MET D 2 139 ? 7.257 46.445 50.151 1.00 17.52 139 MET L CA 1
ATOM 18488 C C . MET D 2 139 ? 6.692 45.633 48.970 1.00 18.52 139 MET L C 1
ATOM 18489 O O . MET D 2 139 ? 6.932 44.427 48.866 1.00 18.46 139 MET L O 1
ATOM 18494 N N . CYS D 2 140 ? 5.957 46.285 48.071 1.00 18.82 140 CYS L N 1
ATOM 18495 C CA . CYS D 2 140 ? 5.284 45.546 46.999 1.00 17.44 140 CYS L CA 1
ATOM 18496 C C . CYS D 2 140 ? 4.583 44.309 47.591 1.00 18.36 140 CYS L C 1
ATOM 18497 O O . CYS D 2 140 ? 4.701 43.181 47.057 1.00 17.23 140 CYS L O 1
ATOM 18500 N N . ILE D 2 141 ? 3.885 44.526 48.715 1.00 17.76 141 ILE L N 1
ATOM 18501 C CA . ILE D 2 141 ? 3.200 43.468 49.461 1.00 17.23 141 ILE L CA 1
ATOM 18502 C C . ILE D 2 141 ? 2.359 42.537 48.578 1.00 17.51 141 ILE L C 1
ATOM 18503 O O . ILE D 2 141 ? 2.358 41.321 48.799 1.00 18.08 141 ILE L O 1
ATOM 18508 N N . ASP D 2 142 ? 1.686 43.097 47.566 1.00 16.89 142 ASP L N 1
ATOM 18509 C CA . ASP D 2 142 ? 0.889 42.313 46.628 1.00 17.55 142 ASP L CA 1
ATOM 18510 C C . ASP D 2 142 ? 1.748 41.377 45.763 1.00 16.93 142 ASP L C 1
ATOM 18511 O O . ASP D 2 142 ? 1.417 40.192 45.585 1.00 18.30 142 ASP L O 1
ATOM 18516 N N . ARG D 2 143 ? 2.883 41.873 45.282 1.00 16.03 143 ARG L N 1
ATOM 18517 C CA . ARG D 2 143 ? 3.757 40.999 44.501 1.00 15.36 143 ARG L CA 1
ATOM 18518 C C . ARG D 2 143 ? 4.345 39.881 45.356 1.00 14.82 143 ARG L C 1
ATOM 18519 O O . ARG D 2 143 ? 4.277 38.703 44.984 1.00 13.97 143 ARG L O 1
ATOM 18527 N N . ILE D 2 144 ? 4.855 40.243 46.527 1.00 14.06 144 ILE L N 1
ATOM 18528 C CA . ILE D 2 144 ? 5.568 39.277 47.345 1.00 16.54 144 ILE L CA 1
ATOM 18529 C C . ILE D 2 144 ? 4.676 38.233 47.981 1.00 16.52 144 ILE L C 1
ATOM 18530 O O . ILE D 2 144 ? 5.166 37.247 48.469 1.00 19.13 144 ILE L O 1
ATOM 18535 N N . THR D 2 145 ? 3.374 38.468 48.039 1.00 17.21 145 THR L N 1
ATOM 18536 C CA . THR D 2 145 ? 2.503 37.420 48.532 1.00 18.24 145 THR L CA 1
ATOM 18537 C C . THR D 2 145 ? 1.899 36.697 47.362 1.00 17.94 145 THR L C 1
ATOM 18538 O O . THR D 2 145 ? 1.100 35.787 47.551 1.00 18.53 145 THR L O 1
ATOM 18542 N N . ASN D 2 146 ? 2.274 37.092 46.152 1.00 17.94 146 ASN L N 1
ATOM 18543 C CA . ASN D 2 146 ? 1.764 36.416 44.964 1.00 18.94 146 ASN L CA 1
ATOM 18544 C C . ASN D 2 146 ? 2.844 35.790 44.092 1.00 20.32 146 ASN L C 1
ATOM 18545 O O . ASN D 2 146 ? 2.669 35.677 42.872 1.00 21.01 146 ASN L O 1
ATOM 18550 N N . GLY D 2 147 ? 3.947 35.393 44.728 1.00 20.40 147 GLY L N 1
ATOM 18551 C CA . GLY D 2 147 ? 5.027 34.691 44.052 1.00 21.23 147 GLY L CA 1
ATOM 18552 C C . GLY D 2 147 ? 6.049 35.540 43.308 1.00 21.27 147 GLY L C 1
ATOM 18553 O O . GLY D 2 147 ? 6.958 35.000 42.679 1.00 22.75 147 GLY L O 1
ATOM 18554 N N . LEU D 2 148 ? 5.911 36.858 43.368 1.00 20.43 148 LEU L N 1
ATOM 18555 C CA . LEU D 2 148 ? 6.854 37.737 42.687 1.00 19.43 148 LEU L CA 1
ATOM 18556 C C . LEU D 2 148 ? 7.806 38.446 43.651 1.00 19.85 148 LEU L C 1
ATOM 18557 O O . LEU D 2 148 ? 7.642 38.386 44.863 1.00 20.45 148 LEU L O 1
ATOM 18562 N N . ARG D 2 149 ? 8.813 39.112 43.106 1.00 19.68 149 ARG L N 1
ATOM 18563 C CA . ARG D 2 149 ? 9.694 39.909 43.926 1.00 18.13 149 ARG L CA 1
ATOM 18564 C C . ARG D 2 149 ? 9.269 41.349 43.759 1.00 17.34 149 ARG L C 1
ATOM 18565 O O . ARG D 2 149 ? 8.560 41.682 42.821 1.00 16.66 149 ARG L O 1
ATOM 18573 N N . PRO D 2 150 ? 9.699 42.219 44.662 1.00 17.05 150 PRO L N 1
ATOM 18574 C CA . PRO D 2 150 ? 9.382 43.641 44.509 1.00 15.99 150 PRO L CA 1
ATOM 18575 C C . PRO D 2 150 ? 9.783 44.201 43.128 1.00 15.63 150 PRO L C 1
ATOM 18576 O O . PRO D 2 150 ? 10.763 43.750 42.522 1.00 14.41 150 PRO L O 1
ATOM 18580 N N . ALA D 2 151 ? 9.031 45.187 42.653 1.00 15.46 151 ALA L N 1
ATOM 18581 C CA . ALA D 2 151 ? 9.282 45.759 41.336 1.00 16.96 151 ALA L CA 1
ATOM 18582 C C . ALA D 2 151 ? 10.678 46.349 41.219 1.00 17.27 151 ALA L C 1
ATOM 18583 O O . ALA D 2 151 ? 11.315 46.226 40.168 1.00 16.81 151 ALA L O 1
ATOM 18585 N N . CYS D 2 152 ? 11.140 47.009 42.278 1.00 17.24 152 CYS L N 1
ATOM 18586 C CA . CYS D 2 152 ? 12.455 47.646 42.249 1.00 17.81 152 CYS L CA 1
ATOM 18587 C C . CYS D 2 152 ? 13.578 46.631 42.180 1.00 18.75 152 CYS L C 1
ATOM 18588 O O . CYS D 2 152 ? 14.611 46.875 41.552 1.00 20.76 152 CYS L O 1
ATOM 18591 N N . VAL D 2 153 ? 13.385 45.500 42.841 1.00 18.14 153 VAL L N 1
ATOM 18592 C CA . VAL D 2 153 ? 14.380 44.444 42.854 1.00 16.94 153 VAL L CA 1
ATOM 18593 C C . VAL D 2 153 ? 14.420 43.743 41.493 1.00 16.69 153 VAL L C 1
ATOM 18594 O O . VAL D 2 153 ? 15.480 43.466 40.943 1.00 16.39 153 VAL L O 1
ATOM 18598 N N . THR D 2 154 ? 13.247 43.457 40.942 1.00 17.13 154 THR L N 1
ATOM 18599 C CA . THR D 2 154 ? 13.173 42.823 39.646 1.00 17.25 154 THR L CA 1
ATOM 18600 C C . THR D 2 154 ? 13.831 43.700 38.573 1.00 15.91 154 THR L C 1
ATOM 18601 O O . THR D 2 154 ? 14.514 43.191 37.687 1.00 16.93 154 THR L O 1
ATOM 18605 N N . SER D 2 155 ? 13.631 45.013 38.676 1.00 14.49 155 SER L N 1
ATOM 18606 C CA . SER D 2 155 ? 14.153 45.970 37.697 1.00 13.52 155 SER L CA 1
ATOM 18607 C C . SER D 2 155 ? 15.675 46.113 37.713 1.00 14.46 155 SER L C 1
ATOM 18608 O O . SER D 2 155 ? 16.288 46.409 36.688 1.00 13.73 155 SER L O 1
ATOM 18611 N N . CYS D 2 156 ? 16.280 45.898 38.877 1.00 15.63 156 CYS L N 1
ATOM 18612 C CA . CYS D 2 156 ? 17.693 46.176 39.063 1.00 15.25 156 CYS L CA 1
ATOM 18613 C C . CYS D 2 156 ? 18.637 45.334 38.208 1.00 14.27 156 CYS L C 1
ATOM 18614 O O . CYS D 2 156 ? 18.697 44.103 38.335 1.00 13.80 156 CYS L O 1
ATOM 18617 N N . PRO D 2 157 ? 19.387 45.979 37.327 1.00 13.35 157 PRO L N 1
ATOM 18618 C CA . PRO D 2 157 ? 20.274 45.211 36.453 1.00 14.42 157 PRO L CA 1
ATOM 18619 C C . PRO D 2 157 ? 21.555 44.717 37.088 1.00 13.90 157 PRO L C 1
ATOM 18620 O O . PRO D 2 157 ? 22.070 43.760 36.556 1.00 12.94 157 PRO L O 1
ATOM 18624 N N . THR D 2 158 ? 22.051 45.342 38.151 1.00 13.77 158 THR L N 1
ATOM 18625 C CA . THR D 2 158 ? 23.383 45.001 38.664 1.00 16.49 158 THR L CA 1
ATOM 18626 C C . THR D 2 158 ? 23.419 44.167 39.933 1.00 16.85 158 THR L C 1
ATOM 18627 O O . THR D 2 158 ? 24.486 43.887 40.448 1.00 17.63 158 THR L O 1
ATOM 18631 N N . GLY D 2 159 ? 22.263 43.781 40.446 1.00 16.85 159 GLY L N 1
ATOM 18632 C CA . GLY D 2 159 ? 22.259 43.042 41.683 1.00 17.32 159 GLY L CA 1
ATOM 18633 C C . GLY D 2 159 ? 22.525 43.952 42.868 1.00 17.13 159 GLY L C 1
ATOM 18634 O O . GLY D 2 159 ? 22.869 43.463 43.954 1.00 16.78 159 GLY L O 1
ATOM 18635 N N . ALA D 2 160 ? 22.402 45.265 42.669 1.00 15.52 160 ALA L N 1
ATOM 18636 C CA . ALA D 2 160 ? 22.460 46.182 43.815 1.00 15.61 160 ALA L CA 1
ATOM 18637 C C . ALA D 2 160 ? 21.272 45.877 44.757 1.00 15.84 160 ALA L C 1
ATOM 18638 O O . ALA D 2 160 ? 21.422 45.870 45.973 1.00 16.19 160 ALA L O 1
ATOM 18640 N N . MET D 2 161 ? 20.102 45.622 44.176 1.00 16.29 161 MET L N 1
ATOM 18641 C CA . MET D 2 161 ? 18.884 45.308 44.929 1.00 15.31 161 MET L CA 1
ATOM 18642 C C . MET D 2 161 ? 18.734 43.822 45.106 1.00 15.61 161 MET L C 1
ATOM 18643 O O . MET D 2 161 ? 18.858 43.048 44.144 1.00 15.89 161 MET L O 1
ATOM 18648 N N . ASN D 2 162 ? 18.505 43.393 46.346 1.00 16.15 162 ASN L N 1
ATOM 18649 C CA . ASN D 2 162 ? 18.312 41.974 46.629 1.00 14.99 162 ASN L CA 1
ATOM 18650 C C . ASN D 2 162 ? 17.173 41.812 47.610 1.00 16.61 162 ASN L C 1
ATOM 18651 O O . ASN D 2 162 ? 16.957 42.681 48.473 1.00 14.08 162 ASN L O 1
ATOM 18656 N N . PHE D 2 163 ? 16.457 40.694 47.510 1.00 16.32 163 PHE L N 1
ATOM 18657 C CA . PHE D 2 163 ? 15.293 40.468 48.366 1.00 16.36 163 PHE L CA 1
ATOM 18658 C C . PHE D 2 163 ? 15.214 38.997 48.707 1.00 17.66 163 PHE L C 1
ATOM 18659 O O . PHE D 2 163 ? 15.636 38.157 47.905 1.00 16.75 163 PHE L O 1
ATOM 18667 N N . GLY D 2 164 ? 14.696 38.689 49.897 1.00 16.53 164 GLY L N 1
ATOM 18668 C CA . GLY D 2 164 ? 14.450 37.319 50.305 1.00 15.72 164 GLY L CA 1
ATOM 18669 C C . GLY D 2 164 ? 14.002 37.299 51.746 1.00 15.00 164 GLY L C 1
ATOM 18670 O O . GLY D 2 164 ? 13.592 38.331 52.296 1.00 13.87 164 GLY L O 1
ATOM 18671 N N . ASP D 2 165 ? 14.067 36.128 52.368 1.00 14.69 165 ASP L N 1
ATOM 18672 C CA . ASP D 2 165 ? 13.798 36.030 53.798 1.00 16.12 165 ASP L CA 1
ATOM 18673 C C . ASP D 2 165 ? 14.814 36.908 54.535 1.00 16.72 165 ASP L C 1
ATOM 18674 O O . ASP D 2 165 ? 15.950 37.050 54.096 1.00 17.05 165 ASP L O 1
ATOM 18679 N N . LEU D 2 166 ? 14.404 37.497 55.649 1.00 17.15 166 LEU L N 1
ATOM 18680 C CA . LEU D 2 166 ? 15.261 38.422 56.359 1.00 15.70 166 LEU L CA 1
ATOM 18681 C C . LEU D 2 166 ? 16.616 37.823 56.718 1.00 16.01 166 LEU L C 1
ATOM 18682 O O . LEU D 2 166 ? 17.660 38.436 56.485 1.00 15.53 166 LEU L O 1
ATOM 18687 N N . SER D 2 167 ? 16.608 36.621 57.263 1.00 15.69 167 SER L N 1
ATOM 18688 C CA . SER D 2 167 ? 17.857 35.963 57.642 1.00 17.44 167 SER L CA 1
ATOM 18689 C C . SER D 2 167 ? 18.835 35.850 56.472 1.00 17.71 167 SER L C 1
ATOM 18690 O O . SER D 2 167 ? 20.039 36.035 56.650 1.00 16.67 167 SER L O 1
ATOM 18693 N N . GLU D 2 168 ? 18.331 35.453 55.302 1.00 16.76 168 GLU L N 1
ATOM 18694 C CA . GLU D 2 168 ? 19.208 35.321 54.133 1.00 18.04 168 GLU L CA 1
ATOM 18695 C C . GLU D 2 168 ? 19.823 36.679 53.785 1.00 16.92 168 GLU L C 1
ATOM 18696 O O . GLU D 2 168 ? 21.024 36.792 53.511 1.00 18.48 168 GLU L O 1
ATOM 18702 N N . MET D 2 169 ? 19.013 37.722 53.860 1.00 16.45 169 MET L N 1
ATOM 18703 C CA . MET D 2 169 ? 19.475 39.068 53.520 1.00 15.86 169 MET L CA 1
ATOM 18704 C C . MET D 2 169 ? 20.512 39.599 54.522 1.00 15.78 169 MET L C 1
ATOM 18705 O O . MET D 2 169 ? 21.484 40.268 54.142 1.00 14.85 169 MET L O 1
ATOM 18710 N N . GLU D 2 170 ? 20.326 39.254 55.792 1.00 15.87 170 GLU L N 1
ATOM 18711 C CA . GLU D 2 170 ? 21.271 39.648 56.821 1.00 16.55 170 GLU L CA 1
ATOM 18712 C C . GLU D 2 170 ? 22.627 38.985 56.569 1.00 16.65 170 GLU L C 1
ATOM 18713 O O . GLU D 2 170 ? 23.669 39.621 56.701 1.00 14.63 170 GLU L O 1
ATOM 18719 N N . ALA D 2 171 ? 22.588 37.707 56.190 1.00 17.36 171 ALA L N 1
ATOM 18720 C CA . ALA D 2 171 ? 23.782 36.926 55.889 1.00 18.34 171 ALA L CA 1
ATOM 18721 C C . ALA D 2 171 ? 24.490 37.473 54.666 1.00 18.15 171 ALA L C 1
ATOM 18722 O O . ALA D 2 171 ? 25.712 37.602 54.655 1.00 18.03 171 ALA L O 1
ATOM 18724 N N . MET D 2 172 ? 23.712 37.792 53.644 1.00 17.64 172 MET L N 1
ATOM 18725 C CA . MET D 2 172 ? 24.255 38.330 52.413 1.00 17.73 172 MET L CA 1
ATOM 18726 C C . MET D 2 172 ? 24.972 39.652 52.675 1.00 17.59 172 MET L C 1
ATOM 18727 O O . MET D 2 172 ? 26.089 39.865 52.200 1.00 19.15 172 MET L O 1
ATOM 18732 N N . ALA D 2 173 ? 24.321 40.521 53.438 1.00 18.15 173 ALA L N 1
ATOM 18733 C CA . ALA D 2 173 ? 24.857 41.834 53.779 1.00 18.03 173 ALA L CA 1
ATOM 18734 C C . ALA D 2 173 ? 26.191 41.706 54.504 1.00 18.59 173 ALA L C 1
ATOM 18735 O O . ALA D 2 173 ? 27.156 42.400 54.178 1.00 18.39 173 ALA L O 1
ATOM 18737 N N . SER D 2 174 ? 26.251 40.788 55.465 1.00 19.14 174 SER L N 1
ATOM 18738 C CA . SER D 2 174 ? 27.470 40.579 56.242 1.00 19.97 174 SER L CA 1
ATOM 18739 C C . SER D 2 174 ? 28.595 40.066 55.373 1.00 19.76 174 SER L C 1
ATOM 18740 O O . SER D 2 174 ? 29.728 40.525 55.471 1.00 19.37 174 SER L O 1
ATOM 18743 N N . ALA D 2 175 ? 28.281 39.084 54.536 1.00 18.53 175 ALA L N 1
ATOM 18744 C CA . ALA D 2 175 ? 29.278 38.527 53.638 1.00 18.29 175 ALA L CA 1
ATOM 18745 C C . ALA D 2 175 ? 29.783 39.559 52.643 1.00 17.37 175 ALA L C 1
ATOM 18746 O O . ALA D 2 175 ? 30.964 39.595 52.329 1.00 18.44 175 ALA L O 1
ATOM 18748 N N . ARG D 2 176 ? 28.899 40.411 52.149 1.00 17.52 176 ARG L N 1
ATOM 18749 C CA . ARG D 2 176 ? 29.348 41.389 51.173 1.00 17.65 176 ARG L CA 1
ATOM 18750 C C . ARG D 2 176 ? 30.182 42.428 51.884 1.00 16.86 176 ARG L C 1
ATOM 18751 O O . ARG D 2 176 ? 31.179 42.900 51.354 1.00 15.42 176 ARG L O 1
ATOM 18759 N N . LEU D 2 177 ? 29.778 42.789 53.094 1.00 17.65 177 LEU L N 1
ATOM 18760 C CA . LEU D 2 177 ? 30.596 43.745 53.835 1.00 17.89 177 LEU L CA 1
ATOM 18761 C C . LEU D 2 177 ? 31.997 43.168 54.021 1.00 17.89 177 LEU L C 1
ATOM 18762 O O . LEU D 2 177 ? 32.983 43.853 53.780 1.00 16.72 177 LEU L O 1
ATOM 18767 N N . ALA D 2 178 ? 32.093 41.905 54.429 1.00 18.38 178 ALA L N 1
ATOM 18768 C CA . ALA D 2 178 ? 33.413 41.317 54.626 1.00 19.06 178 ALA L CA 1
ATOM 18769 C C . ALA D 2 178 ? 34.245 41.390 53.342 1.00 19.63 178 ALA L C 1
ATOM 18770 O O . ALA D 2 178 ? 35.432 41.731 53.375 1.00 19.58 178 ALA L O 1
ATOM 18772 N N . GLU D 2 179 ? 33.604 41.097 52.215 1.00 20.95 179 GLU L N 1
ATOM 18773 C CA . GLU D 2 179 ? 34.255 41.113 50.904 1.00 23.32 179 GLU L CA 1
ATOM 18774 C C . GLU D 2 179 ? 34.944 42.441 50.534 1.00 23.34 179 GLU L C 1
ATOM 18775 O O . GLU D 2 179 ? 35.939 42.445 49.818 1.00 23.10 179 GLU L O 1
ATOM 18781 N N . ILE D 2 180 ? 34.428 43.565 51.024 1.00 24.56 180 ILE L N 1
ATOM 18782 C CA . ILE D 2 180 ? 34.991 44.863 50.649 1.00 24.76 180 ILE L CA 1
ATOM 18783 C C . ILE D 2 180 ? 35.617 45.683 51.759 1.00 25.27 180 ILE L C 1
ATOM 18784 O O . ILE D 2 180 ? 36.142 46.768 51.482 1.00 25.80 180 ILE L O 1
ATOM 18789 N N . LYS D 2 181 ? 35.555 45.201 52.999 1.00 25.28 181 LYS L N 1
ATOM 18790 C CA . LYS D 2 181 ? 36.094 45.955 54.121 1.00 25.98 181 LYS L CA 1
ATOM 18791 C C . LYS D 2 181 ? 37.569 46.334 53.864 1.00 26.75 181 LYS L C 1
ATOM 18792 O O . LYS D 2 181 ? 38.002 47.438 54.198 1.00 26.83 181 LYS L O 1
ATOM 18798 N N . ALA D 2 182 ? 38.332 45.420 53.278 1.00 26.75 182 ALA L N 1
ATOM 18799 C CA . ALA D 2 182 ? 39.772 45.637 53.118 1.00 29.53 182 ALA L CA 1
ATOM 18800 C C . ALA D 2 182 ? 40.066 46.838 52.226 1.00 30.14 182 ALA L C 1
ATOM 18801 O O . ALA D 2 182 ? 40.796 47.757 52.623 1.00 30.80 182 ALA L O 1
ATOM 18803 N N . ALA D 2 183 ? 39.494 46.802 51.024 1.00 29.76 183 ALA L N 1
ATOM 18804 C CA . ALA D 2 183 ? 39.579 47.888 50.041 1.00 30.44 183 ALA L CA 1
ATOM 18805 C C . ALA D 2 183 ? 38.822 49.168 50.429 1.00 29.90 183 ALA L C 1
ATOM 18806 O O . ALA D 2 183 ? 39.191 50.262 49.994 1.00 30.20 183 ALA L O 1
ATOM 18808 N N . TYR D 2 184 ? 37.746 49.020 51.201 1.00 28.32 184 TYR L N 1
ATOM 18809 C CA . TYR D 2 184 ? 36.969 50.156 51.668 1.00 26.40 184 TYR L CA 1
ATOM 18810 C C . TYR D 2 184 ? 36.825 49.986 53.151 1.00 25.17 184 TYR L C 1
ATOM 18811 O O . TYR D 2 184 ? 35.813 49.480 53.606 1.00 23.80 184 TYR L O 1
ATOM 18820 N N . SER D 2 185 ? 37.844 50.411 53.893 1.00 25.14 185 SER L N 1
ATOM 18821 C CA . SER D 2 185 ? 37.889 50.251 55.341 1.00 23.55 185 SER L CA 1
ATOM 18822 C C . SER D 2 185 ? 36.824 51.039 56.075 1.00 22.68 185 SER L C 1
ATOM 18823 O O . SER D 2 185 ? 36.564 50.789 57.250 1.00 21.47 185 SER L O 1
ATOM 18826 N N . ASP D 2 186 ? 36.199 52.000 55.401 1.00 20.78 186 ASP L N 1
ATOM 18827 C CA . ASP D 2 186 ? 35.139 52.734 56.073 1.00 20.24 186 ASP L CA 1
ATOM 18828 C C . ASP D 2 186 ? 33.770 52.221 55.654 1.00 18.34 186 ASP L C 1
ATOM 18829 O O . ASP D 2 186 ? 32.761 52.848 55.921 1.00 19.10 186 ASP L O 1
ATOM 18834 N N . ALA D 2 187 ? 33.734 51.081 54.983 1.00 17.49 187 ALA L N 1
ATOM 18835 C CA . ALA D 2 187 ? 32.440 50.529 54.570 1.00 15.74 187 ALA L CA 1
ATOM 18836 C C . ALA D 2 187 ? 31.678 50.048 55.815 1.00 15.97 187 ALA L C 1
ATOM 18837 O O . ALA D 2 187 ? 32.298 49.728 56.816 1.00 15.44 187 ALA L O 1
ATOM 18839 N N . LYS D 2 188 ? 30.343 50.036 55.755 1.00 15.44 188 LYS L N 1
ATOM 18840 C CA . LYS D 2 188 ? 29.531 49.501 56.849 1.00 16.63 188 LYS L CA 1
ATOM 18841 C C . LYS D 2 188 ? 28.096 49.243 56.417 1.00 15.56 188 LYS L C 1
ATOM 18842 O O . LYS D 2 188 ? 27.652 49.761 55.402 1.00 15.58 188 LYS L O 1
ATOM 18848 N N . LEU D 2 189 ? 27.381 48.450 57.204 1.00 15.18 189 LEU L N 1
ATOM 18849 C CA . LEU D 2 189 ? 25.964 48.237 56.949 1.00 15.78 189 LEU L CA 1
ATOM 18850 C C . LEU D 2 189 ? 25.228 49.312 57.729 1.00 14.76 189 LEU L C 1
ATOM 18851 O O . LEU D 2 189 ? 25.694 49.715 58.798 1.00 16.93 189 LEU L O 1
ATOM 18856 N N . CYS D 2 190 ? 24.097 49.766 57.217 1.00 15.20 190 CYS L N 1
ATOM 18857 C CA . CYS D 2 190 ? 23.326 50.813 57.888 1.00 16.58 190 CYS L CA 1
ATOM 18858 C C . CYS D 2 190 ? 22.278 50.209 58.827 1.00 16.02 190 CYS L C 1
ATOM 18859 O O . CYS D 2 190 ? 21.374 49.514 58.386 1.00 16.61 190 CYS L O 1
ATOM 18862 N N . ASP D 2 191 ? 22.452 50.437 60.133 1.00 17.16 191 ASP L N 1
ATOM 18863 C CA . ASP D 2 191 ? 21.573 49.903 61.183 1.00 17.16 191 ASP L CA 1
ATOM 18864 C C . ASP D 2 191 ? 21.101 48.478 60.938 1.00 16.79 191 ASP L C 1
ATOM 18865 O O . ASP D 2 191 ? 19.914 48.216 60.971 1.00 18.14 191 ASP L O 1
ATOM 18870 N N . PRO D 2 192 ? 22.028 47.555 60.741 1.00 16.61 192 PRO L N 1
ATOM 18871 C CA . PRO D 2 192 ? 21.676 46.208 60.276 1.00 16.96 192 PRO L CA 1
ATOM 18872 C C . PRO D 2 192 ? 20.815 45.400 61.248 1.00 18.15 192 PRO L C 1
ATOM 18873 O O . PRO D 2 192 ? 20.163 44.459 60.795 1.00 19.13 192 PRO L O 1
ATOM 18877 N N . ASP D 2 193 ? 20.807 45.742 62.533 1.00 18.41 193 ASP L N 1
ATOM 18878 C CA . ASP D 2 193 ? 19.978 45.001 63.499 1.00 20.49 193 ASP L CA 1
ATOM 18879 C C . ASP D 2 193 ? 18.560 45.553 63.640 1.00 20.00 193 ASP L C 1
ATOM 18880 O O . ASP D 2 193 ? 17.701 44.914 64.268 1.00 20.96 193 ASP L O 1
ATOM 18885 N N . ASP D 2 194 ? 18.301 46.734 63.086 1.00 19.85 194 ASP L N 1
ATOM 18886 C CA . ASP D 2 194 ? 17.016 47.389 63.331 1.00 19.50 194 ASP L CA 1
ATOM 18887 C C . ASP D 2 194 ? 16.039 47.451 62.163 1.00 18.42 194 ASP L C 1
ATOM 18888 O O . ASP D 2 194 ? 14.852 47.715 62.352 1.00 17.63 194 ASP L O 1
ATOM 18893 N N . VAL D 2 195 ? 16.534 47.210 60.952 1.00 17.13 195 VAL L N 1
ATOM 18894 C CA . VAL D 2 195 ? 15.725 47.371 59.764 1.00 17.04 195 VAL L CA 1
ATOM 18895 C C . VAL D 2 195 ? 15.680 46.119 58.898 1.00 16.22 195 VAL L C 1
ATOM 18896 O O . VAL D 2 195 ? 16.496 45.223 59.055 1.00 15.83 195 VAL L O 1
ATOM 18900 N N . ARG D 2 196 ? 14.732 46.089 57.969 1.00 15.85 196 ARG L N 1
ATOM 18901 C CA . ARG D 2 196 ? 14.594 44.985 57.030 1.00 16.78 196 ARG L CA 1
ATOM 18902 C C . ARG D 2 196 ? 15.292 45.298 55.704 1.00 16.78 196 ARG L C 1
ATOM 18903 O O . ARG D 2 196 ? 15.679 44.397 54.972 1.00 15.56 196 ARG L O 1
ATOM 18911 N N . VAL D 2 197 ? 15.446 46.579 55.404 1.00 15.65 197 VAL L N 1
ATOM 18912 C CA . VAL D 2 197 ? 16.123 46.989 54.200 1.00 15.50 197 VAL L CA 1
ATOM 18913 C C . VAL D 2 197 ? 17.507 47.469 54.611 1.00 15.03 197 VAL L C 1
ATOM 18914 O O . VAL D 2 197 ? 17.657 48.585 55.114 1.00 14.72 197 VAL L O 1
ATOM 18918 N N . ILE D 2 198 ? 18.491 46.601 54.410 1.00 14.44 198 ILE L N 1
ATOM 18919 C CA . ILE D 2 198 ? 19.860 46.818 54.868 1.00 15.36 198 ILE L CA 1
ATOM 18920 C C . ILE D 2 198 ? 20.741 47.336 53.730 1.00 15.09 198 ILE L C 1
ATOM 18921 O O . ILE D 2 198 ? 21.002 46.628 52.761 1.00 15.79 198 ILE L O 1
ATOM 18926 N N . PHE D 2 199 ? 21.195 48.571 53.870 1.00 14.74 199 PHE L N 1
ATOM 18927 C CA . PHE D 2 199 ? 22.062 49.190 52.891 1.00 15.29 199 PHE L CA 1
ATOM 18928 C C . PHE D 2 199 ? 23.533 48.995 53.264 1.00 15.94 199 PHE L C 1
ATOM 18929 O O . PHE D 2 199 ? 23.927 49.157 54.419 1.00 14.83 199 PHE L O 1
ATOM 18937 N N . LEU D 2 200 ? 24.340 48.660 52.265 1.00 15.81 200 LEU L N 1
ATOM 18938 C CA . LEU D 2 200 ? 25.783 48.592 52.447 1.00 15.71 200 LEU L CA 1
ATOM 18939 C C . LEU D 2 200 ? 26.330 49.806 51.733 1.00 15.43 200 LEU L C 1
ATOM 18940 O O . LEU D 2 200 ? 25.989 50.051 50.559 1.00 14.99 200 LEU L O 1
ATOM 18945 N N . THR D 2 201 ? 27.127 50.593 52.456 1.00 14.20 201 THR L N 1
ATOM 18946 C CA . THR D 2 201 ? 27.817 51.730 51.877 1.00 15.01 201 THR L CA 1
ATOM 18947 C C . THR D 2 201 ? 29.317 51.489 52.001 1.00 14.57 201 THR L C 1
ATOM 18948 O O . THR D 2 201 ? 29.778 50.749 52.889 1.00 12.69 201 THR L O 1
ATOM 18952 N N . ALA D 2 202 ? 30.087 52.139 51.133 1.00 14.00 202 ALA L N 1
ATOM 18953 C CA . ALA D 2 202 ? 31.530 51.933 51.103 1.00 13.87 202 ALA L CA 1
ATOM 18954 C C . ALA D 2 202 ? 32.283 52.989 51.894 1.00 13.83 202 ALA L C 1
ATOM 18955 O O . ALA D 2 202 ? 33.484 52.886 52.037 1.00 13.64 202 ALA L O 1
ATOM 18957 N N . HIS D 2 203 ? 31.558 54.007 52.360 1.00 14.04 203 HIS L N 1
ATOM 18958 C CA . HIS D 2 203 ? 32.125 55.122 53.103 1.00 14.44 203 HIS L CA 1
ATOM 18959 C C . HIS D 2 203 ? 31.092 55.563 54.129 1.00 14.85 203 HIS L C 1
ATOM 18960 O O . HIS D 2 203 ? 30.005 54.982 54.193 1.00 15.26 203 HIS L O 1
ATOM 18967 N N . ASN D 2 204 ? 31.438 56.573 54.930 1.00 14.02 204 ASN L N 1
ATOM 18968 C CA . ASN D 2 204 ? 30.511 57.194 55.873 1.00 14.68 204 ASN L CA 1
ATOM 18969 C C . ASN D 2 204 ? 29.104 57.319 55.270 1.00 15.35 204 ASN L C 1
ATOM 18970 O O . ASN D 2 204 ? 28.900 58.005 54.248 1.00 15.76 204 ASN L O 1
ATOM 18975 N N . PRO D 2 205 ? 28.142 56.620 55.876 1.00 14.77 205 PRO L N 1
ATOM 18976 C CA . PRO D 2 205 ? 26.752 56.660 55.432 1.00 15.70 205 PRO L CA 1
ATOM 18977 C C . PRO D 2 205 ? 26.255 58.065 55.123 1.00 15.28 205 PRO L C 1
ATOM 18978 O O . PRO D 2 205 ? 25.528 58.248 54.165 1.00 15.02 205 PRO L O 1
ATOM 18982 N N . LYS D 2 206 ? 26.681 59.040 55.906 1.00 13.89 206 LYS L N 1
ATOM 18983 C CA . LYS D 2 206 ? 26.220 60.417 55.725 1.00 15.07 206 LYS L CA 1
ATOM 18984 C C . LYS D 2 206 ? 26.743 61.104 54.448 1.00 15.39 206 LYS L C 1
ATOM 18985 O O . LYS D 2 206 ? 26.272 62.176 54.082 1.00 15.60 206 LYS L O 1
ATOM 18991 N N . LEU D 2 207 ? 27.700 60.476 53.767 1.00 15.31 207 LEU L N 1
ATOM 18992 C CA . LEU D 2 207 ? 28.156 60.986 52.480 1.00 15.29 207 LEU L CA 1
ATOM 18993 C C . LEU D 2 207 ? 27.162 60.561 51.405 1.00 15.60 207 LEU L C 1
ATOM 18994 O O . LEU D 2 207 ? 27.113 61.126 50.289 1.00 14.95 207 LEU L O 1
ATOM 18999 N N . TYR D 2 208 ? 26.376 59.539 51.718 1.00 15.26 208 TYR L N 1
ATOM 19000 C CA . TYR D 2 208 ? 25.382 59.076 50.759 1.00 14.21 208 TYR L CA 1
ATOM 19001 C C . TYR D 2 208 ? 24.052 59.759 50.965 1.00 15.38 208 TYR L C 1
ATOM 19002 O O . TYR D 2 208 ? 23.318 60.028 49.997 1.00 15.95 208 TYR L O 1
ATOM 19011 N N . HIS D 2 209 ? 23.721 60.013 52.229 1.00 14.88 209 HIS L N 1
ATOM 19012 C CA . HIS D 2 209 ? 22.422 60.591 52.579 1.00 16.10 209 HIS L CA 1
ATOM 19013 C C . HIS D 2 209 ? 22.424 60.935 54.044 1.00 16.95 209 HIS L C 1
ATOM 19014 O O . HIS D 2 209 ? 22.878 60.142 54.897 1.00 16.00 209 HIS L O 1
ATOM 19021 N N . GLU D 2 210 ? 21.936 62.135 54.327 1.00 17.28 210 GLU L N 1
ATOM 19022 C CA . GLU D 2 210 ? 21.900 62.620 55.696 1.00 19.69 210 GLU L CA 1
ATOM 19023 C C . GLU D 2 210 ? 21.120 61.715 56.661 1.00 16.95 210 GLU L C 1
ATOM 19024 O O . GLU D 2 210 ? 21.426 61.698 57.869 1.00 16.93 210 GLU L O 1
ATOM 19030 N N . TYR D 2 211 ? 20.116 60.985 56.157 1.00 16.54 211 TYR L N 1
ATOM 19031 C CA . TYR D 2 211 ? 19.341 60.050 56.981 1.00 16.99 211 TYR L CA 1
ATOM 19032 C C . TYR D 2 211 ? 19.649 58.593 56.662 1.00 16.72 211 TYR L C 1
ATOM 19033 O O . TYR D 2 211 ? 18.820 57.728 56.873 1.00 16.45 211 TYR L O 1
ATOM 19042 N N . ALA D 2 212 ? 20.834 58.326 56.132 1.00 15.84 212 ALA L N 1
ATOM 19043 C CA . ALA D 2 212 ? 21.214 56.953 55.821 1.00 16.92 212 ALA L CA 1
ATOM 19044 C C . ALA D 2 212 ? 21.117 56.035 57.031 1.00 16.04 212 ALA L C 1
ATOM 19045 O O . ALA D 2 212 ? 20.652 54.903 56.912 1.00 16.49 212 ALA L O 1
ATOM 19047 N N . VAL D 2 213 ? 21.622 56.493 58.173 1.00 15.91 213 VAL L N 1
ATOM 19048 C CA . VAL D 2 213 ? 21.521 55.751 59.425 1.00 16.34 213 VAL L CA 1
ATOM 19049 C C . VAL D 2 213 ? 20.732 56.550 60.451 1.00 18.13 213 VAL L C 1
ATOM 19050 O O . VAL D 2 213 ? 20.583 57.760 60.322 1.00 18.08 213 VAL L O 1
ATOM 19054 N N . ALA D 2 214 ? 20.222 55.861 61.460 1.00 19.92 214 ALA L N 1
ATOM 19055 C CA . ALA D 2 214 ? 19.422 56.522 62.473 1.00 20.71 214 ALA L CA 1
ATOM 19056 C C . ALA D 2 214 ? 20.278 57.484 63.280 1.00 21.20 214 ALA L C 1
ATOM 19057 O O . ALA D 2 214 ? 19.800 58.567 63.641 1.00 22.46 214 ALA L O 1
#

Sequence (2382 aa):
ATMALKTVDAKQTTSVCCYCSVGCGLIVHTDKKTNRAINVEGDPDHPINEGSLCAKGASTWQLAENERRPANPLYRAPGSDQWEEKSWDWMLDTIAERVAKTREATFVTKNAKGQVVNRCDGIASVGSAAMDNEECWIYQAWLRSLGLFYIEHQARIHSATVAALAESYGRGAMTNHWIDLKNSSDVILMMGSNPAENHPISFKWVMRAKDKGATLIHVDPRYTRTSTKCDLYAPLRSGSDIAFLNGMTKYILEKELYFKDYVVNYTNASFIVGEGFAFEEGLFAGYNKETRKYDKSKWGFERDENGNPKRDETLKHPRCVFQIMKKHYERYDLDKISAICGTPKELILKVYDAYCATGKPDKAGTIMYAMGWTQHTVGVQNIRAMSINQLLLGNIGVAGGGVNALRGEANVQGSTDHGLLMHIYPGYLGTARASIPTYEEYTKKFTPVSKDPQSANWWSNFPKYSASYIKSMWPDADLNEAYGYLPKGEDGKDYSWLTLFDDMFQGKIKGFFAWGQNPACSGANSNKTREALTKLDWMVNVNIFDNETGSFWRGPDMDPKKIKTEVFFLPCAVAIEKEGSISNSGRWMQWRYVGPEPRKNAIPDGDLIVELAKRVQKLLAKTPGKLAAPVTKLKTDYWVNDHGHFDPHKIAKLINGFALKDFKVGDVEYKAGQQIATFGHLQADGSTTSGCWIYTGSYTEKGNMAARRDKTQTDMQAKIGLYPGWTWAWPVNRRIIYNRASVDLNGKPYAPEKAVVEWNAAEKKWVGDVPDGPWPPQADKEKGKRAFIMKPEGYAYLYGPGREDGPLPEYYEPMECPVIEHPFSKTLHNPTALHFATTEEEEKKAAVCDPRYPFICSTYRVTEHWQTGLMTRNTPWLLEAEPQMFCEMSEELATLRGIKKNGDKVILESVRGKLWAKAIITKRIKPFAIQGQQVHMVGIPWHYGWSFPKNGGDAANILTPSVGNPNTGIPETKAFMVNVTKASKGFFVDTTRCTACRGCQVACKQWHGNPATPTENTGFHQNPPDFNFHTYKLVRMHEQEIDGRIDWLFFPDQCRHCIAPPCKATADMEDESAIIHDDATGCVLFTPKTKDLEDYESVISACPYDVPRKVAESNQMAKCDMCIDRITNGLRPACVTSCPTGAMNFGDDLSEMEAMASARLAEIKAAYSDAKLCDPDDVRVIFLTAHNPKLYHEYAVAATMALKTVDAKQTTSVCCYCSVGCGLIVHTDKKTNRAINVEGDPDHPINEGSLCAKGASTWQLAENERRPANPLYRAPGSDQWEEKSWDWMLDTIAERVAKTREATFVTKNAKGQVVNRCDGIASVGSAAMDNEECWIYQAWLRSLGLFYIEHQARIHSATVAALAESYGRGAMTNHWIDLKNSDVILMMGSNPAENHPISFKWVMRAKDKGATLIHVDPRYTRTSTKCDLYAPLRSGSDIAFLNGMTKYILEKELYFKDYVVNYTNASFIVGEGFAFEEGLFAGYNKKETRKYDKSKWGFERDENGNPKRDETLKHPRCVFQIMKKHYERYDLDKISAICGTPKELILKVYDAYCATGKPDKAGTIMYAAMMGGWTQHTVGVQNNIRAMSINQLLLGNIGVAGGGVNALRGEANVQGSTDHGLLMHIYPGYLGTARASIPTYEEYTKKFTPVSKDPQSANWWSNFPKYSASYIKSMWPDADLNEAYGYLPKGEDGKDYSWLTLFDDMFQGKIKGFFAWGQNPACSGANSNKTREALTKLDWMVNVNIFDNETGSFWRGPDMDPKKIKTEVFFLPCAVAIEKEGSISNSGRWMQWRYVGPEPRKNAIPDGDLIVELAKRVQKLLAKTPGKLAAPVTKLKTDYWVNDHGHFDPHKIAKLINGFALKDFKVGDVEYKAGQQIATFGHLQADGSTTSGCWIYTGSYTEKGNMAARRDKTQTDMQAKIGLYPGWTWAWPVNRRIIYNRASVDLNGKPYAPEKAVVEWNAAEKKWVGDVPDGPWPPQADKEKGKRAFIMKPEGYAYLYGPGREEDGPLPEYYEPMECPVIEHPFSKTLHNPTALHFATEEKAVCDPRYPFICSTYRVTEHWQTGLMTRNTPWLLEAEPQMFCEMSEELATLRGIKNGDKVILESVRGKLWAKAIITKRIKPFAIQGQQVHMVGIPWHYGWSFPKNGGDAANILTPSVVGGNNPNTGIPETKAFMVNVTKASKGFFVDTTRCTACRGCQVACKQWHGNPATPTENTGFHQNPPDFNFHTYKLVRMHEQEIDGRIDWLFFPDQCRHCIAPPCKATADMEDESAIIHDDATGCVLFTPKTKDLEDYESVISACPYDVPRKVAESNQMAKCDMCIDRITNGLRPACVTSCPTGAMNFGDLSEMEAMASARLAEIKAAYSDAKLCDPDDVRVIFLTAHNPKLYHEYAVA

Solvent-accessible surface area: 78285 Å² total; per-residue (Å²): 107,122,71,79,32,87,14,110,116,19,76,112,25,25,3,7,11,24,2,13,0,2,2,11,1,1,16,0,23,3,42,142,195,76,59,44,4,51,1,1,36,2,3,71,83,4,4,1,0,61,1,1,4,12,0,6,2,4,0,3,72,19,2,0,35,8,152,126,9,24,43,42,2,21,20,0,32,80,27,30,99,125,48,85,112,54,69,40,85,93,0,5,73,18,0,1,62,70,0,13,126,17,2,46,84,29,9,37,52,132,18,116,143,43,40,77,0,16,7,1,46,0,0,0,0,0,0,0,2,59,2,2,1,1,2,0,0,0,0,0,0,3,0,5,1,0,2,0,7,8,0,0,0,18,2,24,24,23,8,16,6,1,38,25,0,0,34,12,0,0,13,22,12,3,0,0,0,1,1,1,1,2,32,6,6,38,10,0,0,0,0,35,9,8,0,0,8,31,8,2,3,0,0,16,13,0,4,81,0,62,85,128,64,9,35,0,0,0,1,15,34,16,17,0,1,0,3,25,14,22,80,27,46,0,43,2,8,10,8,0,20,15,0,0,0,0,2,0,0,36,29,0,2,79,120,125,62,36,20,110,89,0,0,23,21,3,0,0,0,0,1,6,0,14,145,38,32,50,48,128,80,0,59,3,22,23,51,67,155,144,74,52,130,14,60,67,90,90,0,30,20,49,126,54,172,69,36,19,6,86,90,27,83,76,6,151,56,108,64,0,0,6,54,17,0,78,140,8,1,80,51,1,46,41,91,65,0,24,63,1,0,34,0,66,96,92,23,0,63,98,0,0,67,26,0,2,48,2,6,111,62,67,82,1,0,0,0,0,4,17,23,19,23,5,15,74,38,17,4,9,6,22,7,0,0,3,0,0,0,0,0,0,0,5,0,0,0,8,2,0,0,0,0,1,1,1,8,27,12,7,1,1,3,0,0,9,0,0,0,0,6,22,65,16,3,1,0,54,1,13,8,0,50,3,73,11,82,64,19,114,81,2,14,159,143,61,30,50,127,35,133,13,107,45,10,19,8,44,48,51,18,4,34,63,2,2,0,0,3,2,19,1,1,2,11,127,4,83,23,103,75,0,1,24,26,1,2,6,0,39,50,88,63,40,4,4,0,50,25,0,0,40,3,0,64,102,26,114,0,63,0,0,0,0,0,18,14,8,0,0,1,15,0,0,13,0,69,45,0,13,69,0,0,16,65,0,61,4,0,0,0,1,14,18,2,32,0,0,0,0,0,2,0,98,9,61,149,41,35,24,166,164,8,105,0,15,0,0,0,0,1,9,4,2,12,3,2,12,51,0,0,3,0,2,0,0,0,1,3,2,11,3,76,53,2,0,49,36,37,129,63,12,36,29,8,0,28,0,0,1,42,0,0,37,51,0,24,135,62,7,72,175,98,70,48,104,41,14,26,2,2,48,112,7,64,10,94,38,1,9,53,150,148,19,97,26,27,18,61,81,0,1,80,1,4,0,0,30,2,49,100,90,26,126,36,66,132,50,107,11,104,59,56,63,12,0,49,35,7,28,34,0,30,47,95,0,4,0,0,1,0,1,13,5,1,0,9,0,19,13,108,184,25,25,30,0,32,77,110,72,88,102,38,76,136,44,28,50,120,0,2,0,44,24,11,4,8,9,0,9,4,29,18,15,0,0,0,1,0,6,0,5,3,37,64,103,2,132,14,32,10,102,136,32,14,1,0,68,40,50,70,104,113,153,97,21,55,13,5,52,16,0,0,78,61,30,10,23,47,52,150,144,140,2,40,6,1,0,4,15,18,45,14,0,6,0,15,0,0,0,24,30,53,90,11,0,0,1,0,4,1,20,5,6,29,52,23,27,67,10,103,15,63,7,20,176,22,53,22,6,4,25,4,108,58,21,41,81,176,136,172,24,132,48,65,116,113,19,57,12,5,0,10,6,20,59,6,0,0,4,25,37,8,0,9,28,0,1,6,0,63,8,0,26,7,1,0,8,8,0,0,0,2,0,4,75,85,2,4,110,110,78,49,9,132,58,14,27,102,0,48,0,58,3,100,61,16,74,13,56,0,29,0,5,38,1,67,8,2,108,24,14,69,1,108,94,67,104,7,31,6,0,0,0,0,30,0,0,0,54,26,51,23,200,71,0,9,19,0,0,7,12,0,0,35,7,20,26,104,33,75,1,0,10,4,4,11,40,6,5,39,0,35,0,37,90,79,67,55,0,1,5,0,2,5,30,32,12,4,0,10,2,0,12,3,3,10,10,3,10,11,48,58,13,63,31,17,137,35,97,0,71,3,111,10,22,6,2,95,52,8,41,35,56,1,28,5,0,1,9,8,66,54,41,98,36,146,62,175,24,31,15,10,4,0,3,0,3,11,4,0,18,64,84,11,43,12,33,58,41,1,40,170,73,40,130,48,0,0,81,69,41,137,77,6,3,0,1,35,18,15,92,106,0,120,106,3,136,64,15,65,43,2,36,94,30,20,53,6,43,6,2,33,57,30,84,152,26,20,44,2,15,10,13,27,2,8,12,26,3,19,34,55,79,71,103,1,9,10,11,13,6,19,3,4,34,2,8,31,34,13,62,23,82,105,8,64,64,78,0,64,67,49,35,73,125,13,73,100,87,96,84,95,3,91,15,4,30,48,124,87,2,22,0,1,0,0,0,6,21,72,7,118,57,6,11,112,84,0,22,96,117,130,60,78,28,87,14,108,116,19,76,112,25,31,3,7,11,24,2,14,0,2,2,11,1,2,18,1,27,4,41,145,192,75,58,44,4,48,2,1,39,2,3,71,70,4,4,1,0,62,1,2,5,13,0,6,1,4,0,4,73,19,3,0,35,9,152,125,8,25,41,43,1,20,19,0,35,82,27,30,99,124,43,89,109,51,68,39,89,94,0,5,75,19,0,1,48,63,0,14,124,18,1,44,85,28,9,37,52,135,17,117,139,47,38,72,1,14,8,1,46,0,0,0,0,0,0,0,1,56,2,2,1,1,3,0,0,0,0,0,0,2,0,5,1,0,2,1,7,8,0,0,0,18,2,26,25,22,8,17,8,1,39,25,0,0,33,12,0,0,11,22,12,4,1,0,0,2,2,1,1,2,33,6,5,37,10,0,4,0,0,37,10,9,0,0,9,32,7,3,3,0,0,17,14,0,5,83,0,61,85,134,65,9,37,0,0,0,1,14,36,15,16,0,1,0,3,26,16,22,77,34,47,0,46,2,9,10,6,0,24,14,0,0,2,0,2,2,0,32,30,0,2,79,121,126,57,35,22,104,89,0,0,22,19,2,0,0,0,0,1,8,0,13,150,37,35,51,48,128,77,0,43,3,20,22,42,70,149,157,67,56,134,15,71,60,84,92,0,28,18,53,123,56,175,75,34,19,5,85,90,28,78,78,8,144,55,107,65,0,0,6,53,16,0,77,134,10,1,86,52,3,43,40,89,64,0,25,56,0,0,32,0,66,96,91,24,0,58,101,0,1,70,26,4,1,53,2,7,120,62,66,81,1,0,0,3,0,2,17,26,18,24,6,5,76,37,17,4,10,8,19,5,0,0,6,0,0,3,2,0,0,0,6,0,0,0,8,2,0,0,0,0,2,1,1,8,27,14,6,1,2,4,0,0,11,0,0,0,0,6,19,66,16,3,1,0,52,1,14,8,0,50,1,70,12,81,53,20,107,83,2,21,171,138,60,29,47,127,33,138,14,107,38,11,20,9,45,51,52,18,4,34,65,2,2,0,0,3,2,25,0,1,2,10,128,4,78,26,92,65,0,2,23,23,1,2,5,0,38,52,88,59,44,5,3,0,46,27,0,0,34,13,0,42,133,26,118,0,64,0,0,0,0,1,20,16,8,0,0,1,16,0,0,13,0,64,46,0,11,80,0,0,24,74,0,61,4,0,0,0,0,14,17,2,31,0,0,0,0,0,2,0,100,9,58,150,45,57,24,166,177,8,97,0,13,0,0,0,0,2,9,4,2,12,3,1,12,50,0,0,2,1,2,0,0,0,1,2,2,11,3,78,54,2,0,50,34,46,132,66,12,35,28,9,0,28,0,0,1,45,0,0,37,48,0,23,133,62,6,73,178,101,70,45,107,41,16,27,3,1,49,104,8,61,10,91,34,2,9,53,151,150,19,96,26,27,18,61,82,0,1,79,0,2,0,0,29,2,38,126,90,27,127,40,66,138,64,111,10,104,61,55,62,10,0,49,36,8,28,35,1,32,48,106,6,9,0,0,1,0,1,12,5,0,0,9,0,20,13,110,186,25,24,30,1,37,77,108,72,89,100,40,77,134,45,27,48,117,0,2,1,44,25,11,6,7,9,0,10,4,32,17,17,0,0,0,1,0,6,0,6,4,37,65,102,0,131,16,29,11,101,135,31,12,2,0,64,42,42,58,44,43,138,118,25,63,14,5,52,14,0,0,80,60,35,11,24,45,49,141,145,142,2,41,8,0,0,3,15,17,45,11,0,8,0,14,0,0,0,22,29,55,104,11,0,0,0,0,5,1,22,4,6,26,50,18,26,68,9,100,15,59,8,19,176,24,51,26,6,3,27,4,102,55,18,42,76,158,134,175,34,131,50,65,118,158,22,62,9,5,0,10,6,19,56,6,0,0,4,25,38,8,0,9,28,0,1,7,0,59,8,0,26,6,1,0,8,9,0,0,0,2,0,3,75,84,1,3,112,116,80,48,9,135,59,14,25,103,0,41,0,47,7,100,59,16,125,11,52,0,29,0,5,42,2,60,9,2,105,23,14,71,1,103,94,72,106,6,29,6,0,0,0,0,28,0,0,0,52,27,51,20,200,80,0,8,20,0,1,6,12,0,0,35,4,17,27,90,28,82,0,0,12,3,18,11,44,2,7,38,0,31,0,46,95,81,65,46,0,1,5,0,2,5,28,33,12,4,0,10,2,0,13,3,3,11,10,2,9,11,49,60,12,60,28,20,136,35,95,0,74,2,109,9,21,5,2,96,50,9,39,33,56,2,29,5,0,1,9,7,64,52,44,99,34,141,63,176,25,29,16,10,4,0,2,0,3,10,5,0,20,63,81,11,43,12,34,56,40,1,36,172,72,45,127,44,0,0,78,58,40,132,34,5,3,0,2,35,18,16,94,106,0,116,107,2,151,66,53,118,41,2,33,94,27,18,51,7,44,6,2,32,64,26,87,153,24,43,45,3,13,11,12,26,2,8,10,24,3,20,62,60,55,71,103,2,9,10,11,12,6,18,3,6,32,2,9,30,33,12,23,23,78,101,10,63,63,81,0,63,64,47,35,74,131,13,73,100,88,91,83,99,3,92,17,3,28,49,124,86,2,22,1,1,0,0,0,4,21,74,8,119,58,6,10,116,81,0,20,99

Foldseek 3Di:
DPDDDPQDVFDWFKFFAFFWQQTFIKIWTADPVVLATPDIWGDLQALLQNTDDFLRSRLVSLLQVFPQFPQAWWWDFFLRQDTDGDHPVVQLLVVLVVLLVLLQVQFDQADPVRFGFRARQFEAEEDDLSAFLLLLQLLVLLCQLSRYLRFYYDCLFFQVLQQVQVCLFFNGSAFQFHLLLLLQAQEEEEEQDQCCQQVNSSVVSVVNNVVVNHAYEYEELFCDPSNVPGPAYWHWDALLLLLLLLQLVLVCLVVVLFQLQLCLFFFQQFFFWDPLWDDAFQATGQQDQVQLFGPLVSGHTDADPQRHTDGDSVSPPCRGNNNVSNVQSPLSHLVQSCQNTLTDSVSSVVVSVSQSNLLALQHAYEYEHEGGFRQSLRRNQSSLSVSLSLSRSLHAQFRSYGHRHFYGTNFPVSSVCCPSWSQAHRARQGAAARVQRWPVSSLVVQADDDSQPQFLQVSVCVLLALLQQLCLWQVPDFSGVSSSSGGHHYPPDHSGLACVLVCLQVLRHAEYEHEAHACCFAWFQNVSSLNSLLSYQEYEYEERRDHCRQSSCNAPPHNSSSRRYMYIYAHAFHRLQDWAWGARSLQFIATGDHRRHRNRPHYHSQQSSLSSLVSSLVVCVVPVNPHNPSSVSTPSVQQDDPVSGGDRLSSLQLQLKAFCAWDADDPDTHHHPFRAQALVPGDSRSGMHHNHRQCNNQAGPVGHQNHFSDQDDDPLQVLSPLSLRHGAGTRNRQSRALNLSQARQQQHGSNPSNHQWGQDVVVQFIDHGHQNATWGGNVPSPIHHARSNSDNRNHGYSQRSPDRQGRHRDDADLDLPPDAARDSGPHHGRSSADADDDVDNGDDDPQWQAKEAEDAGNLAGRLRPSRLSSVSSCVVVVAKAKEFEPVVCVVQVHDQQFWKWKAAPSGIWIHGYHYDNRRAFRDHDNDTHTYMYIYQRDDCPDDPHHIHGPSVHFAASGPRRMGRTSRGIDTIDMHGD/DKFKEFEQVQDPPPCLLFVLQCVVVVFDADDDDDPPDPWPPPADAQRTAWGWFWFWDQDPNRIDITIDGDHDQLWLPQQLLVVQVVPPNPQWDQDPVYSWTFGDQCQQPRPDLVSSQVSDLQSRWYADPPTRRIGHDRLPVVQVVVPHHDRSCVRGDRNSMDMDHQVVSLVVNVVVCVVCCVVQVAWDWAPSVTGRYIYIDSHPLVSHPVSSHD/DPDDDPQVPWDWFKFFAFFWQQTFIKIWTAHPVFLATPDIWGDLQDLLQNTDDFLRRRLVSLLFVFPQFDQAWWWDFFQDQDTDGDHPVVQLLVVLVVLQVLLQVQFDQADPVRFGFRARQFEAEEYDLSAFLLLLQLLVLLCQLSRYLLFYYDCLFFQPLQQVQVCLFFNGSAFFFHLLLLLQAQEEEEEQDDCCFQVNSSVVSPVNNVVVVHAYEYEELFCDPSNVPGPAYWHWDALLLLLLLLLLLLVCLVVVLFQLQLCLFFFQQFFFWDPLWDDAFQDTGQADLVQLFGPLVSGHADADPQRHGDGDSVSPPCRGNNNVSNVQSPLSHLVQSCQRTLTDSVRSVVVSVSQSNLLALQHAYAYEHEGRFRFSLRRNQSSLSVSLSCSRSLHAQFRSYTHRHFYRTNFPVSSVCCPSWSQAHRARQGAAARVQRWPVSSQVVQADDFPAPQALQVSVCVLLALLQQLCLWQVPDFSRRSSSSGGHHYPPDHSYLQCVLVCLQVLRHAEYEHEAHAQCFAWFQNVSSLNSLLSYQEYEYEERRCACRQSSCNAPPHSSSSRRYMYMYAHAFHRLQDWHWGARSLQFTATGDHRRHRNRPHYHSQQSSLSSLVSSLVVCVVVVNPHSVSSVSTPSVQQDDPVSGGDRLSSLQQQLKAFCAWDADDPDTHHHPFRAQALSPGDSRSGMHHSHRQCNNCAGPVGHQNHFSDQDDDPLQVLSPLSQRHGAGTRNRQSRALNLSQARQQFHGSNVSNHQWGQDVVVRFIDHTHQNDTWGGSVPSPIHHARSNSDNRNHGYSQRSPDRQGSHRDDADDDQPPPAARDSGPHHGRSSADFDPPPDHRDDDPQFQAKEAEDAGNLAGRLRPSRLSSVSSCVVVVAKEKEFEPVVCVVAVHDQQFWKWKAAPSAIWIHGYHYDNRRDWRQHPNDTHTYMYIYQRADCPDDPHRIHGPSVHFAARGDRGMGRTSRGIDTIDMHGD/DKFKEFEQVQDPPPCLLFVLLCVVVVFDADDDDCPPDPWPPPADAQRTAWGWFWFWDQDPNRIDITIDGDHDQLWLDQQLQVQQVVPPNPQWDQDPVYSFTFGDQCQQVGPPLVSSQVSDLLSHWYADPPTRRIGHDRLVVVQVVVVHHDRSQVRDDRNSMGMDHQVVSLVVNVVVCVVCCVVQVQWDWAPSVTGRYIYIDSHPLVSHPVSSHD

Organism: Megalodesulfovibrio gigas (NCBI:txid879)

Secondary structure (DSSP, 8-state):
-----TTTTSEEEEEE-SSBTT--EEEEEE-TTT--EEEEEE-TT-TTTTT---HHHHTHHHHHS-TTS-SS-EEE-TT-SS-EE--HHHHHHHHHHHHHHHHHHHEEEE-TTS-EEEEE-SEEEE--TTS-HHHHHHHHHHHHHTTB--EE-THHHHTHHHHHHHHHHHS--S-SS-TGGGGG-SEEEEES--HHHHSTTHHHHHHHHHHTT-EEEEE-SS--TTGGG-SEEE---TT-HHHHHHHHHHHHHHTT-S-HHHHHHHBGGGBBBPTT--EETTEETTEETTTTEE-GGGGPBPB-TTS-B-B-TTS-STTBHHHHHHHHHTT--HHHHHHHH---HHHHHHHHHHHHGGGSTT--EEEEE----SSHHHHHHHHHHHHHHHHHTT-SSSTT-SEEE--SBTTHHHHHHTT-BTTEETTTEEPPBTT--SHHHHHHHH------TT---GGGGHHHHHHHHHHHH-TTS-HHHHHHHS--BPTT---SHHHHHHHHHTT---EEEEES--HHHHSBSHHHHHHHHTT-SEEEEEESS--TTTTGGGSTT--GGG---EEEEEEB--GGG--EEEE-TT-EEEEE--SSPPPTT-B-HHHHHHHHHHHHHHHHHHS-TT--HHHHHS-GGGGB-TTS-B-HHHHHHHHH-BBSS-EEETTEEE-TTPBPS-GGG--TTS-B--SSGGGTTSEETTEEGGG-B-----HHHHHHT--TTBSEETTTT-SSTTGGGGB-TTS-BS-GGG-SEEEETTTTEEEESPPSS-SPPTT-TTT---S-TTSSSS-B-SS-TTSTT-SS-------SSS----SS-S--S-TT--SS--SSPP---TTS-EEEEEE--TT--TTSHHHHTSHHHHHHS-S-EEEE-HHHHHHHT--TT-EEEEEETTEEEEEEEEE-TT---EEETTEEE-EEEEES---TTSSTTS---GGGS--BSSS-SSBSB--S-EEEEEEE-/-EEEEEEGGG-----HHHHHHHHHHTPPP-----SS-S--SSS-BTTBS-EEEEEEEEETTEEEEEEEEE-----SS-HHHHHHTTT-TTSEEE-TTT--EEE-GGGGG-S-HHHHHHH-TT---EE-TTSS-EE---TTHHHHTTT---HHHHH-SSS-EEEEEHHHHHHHHHHHHHHHTTT-TT-EESSTTT-SEEEEESS-GGGT-TTS--/-----TTTTSEEEEEE-SSBTT--EEEEEE-TTT--EEEEEE-TT-TTTTT---HHHHTHHHHHS-TTS-SS-EEE-TT-SS-EE--HHHHHHHHHHHHHHHHHHHEEEE-TTS-EEEEESSEEEE--TTS-HHHHHHHHHHHHHTTB--EE-THHHHTHHHHHHHHHHHS--S-SS-GGGGGG-SEEEEES--HHHHSTTHHHHHHHHHHTT-EEEEE-SS--TTGGG-SEEE---TT-HHHHHHHHHHHHHHTT-S-HHHHHHHBGGGBBBPTT--EETTEETTEETTTTEE-GGGGPBPB-TTSPBPB-TTS-STTBHHHHHHHHHTT--HHHHHHHH---HHHHHHHHHHHHGGGSTT--EEEEE-S--S-HHHHHHHHHHHHHHHHHTT-TTSTT-SEEE--SBTTHHHHHHTT-BTTEETTTEEPPBTT--SHHHHHHHH------TT---GGGGHHHHHHHHHHHH-TTS-HHHHHHTS--BPTT---SHHHHHHHHHTT--SEEEEES--HHHHSBSHHHHHHHHTT-SEEEEEESS--TTTTGGGSTT--GGG---EEEEEEB--GGG--EEEE-TT-EEEEE---SPPPTT-B-HHHHHHHHHHHHHHHHHHS-TT--HHHHHS-GGGGB-TTS-B-HHHHHHHHH-BBSS-EEETTEEE-TTPBPS-GGG--TTS-B--SSGGGTTSEETTEEGGG-B-----HHHHHHT--TTBSEETTTT-SSTTGGGGB-TTS-BS-GGG-SEEEETTTTEEEESPPSS-SPPTT-TTT---S-TTSSSS-B-SS-TTSTT-SS-------SSS----SS-S--S-TT---S-TTS-----TTS-EEEEEE--TT--TTSHHHHTSHHHHHHS-S-EEEE-HHHHHHHT--TT-EEEEEETTEEEEEEEEE-TT---EE-SS-EEPEEEEES---TTSSTTS---GGGSPPBSSS-SSBSB--S-EEEEEEE-/-EEEEEEGGG-----HHHHHHHHHHTPPP-----SS-S--SSS-BTTBS-EEEEEEEEETTEEEEEEEEE-----SS-HHHHHHTTT-TTSEEE-TTT--EEE-GGGGG-S-HHHHHHH-TT---EE-TTSS-EE---TTHHHHTTT---HHHHH-SSS-EEEEEHHHHHHHHHHHHHHHHTT-TT-EESSTTT-SEEEEESS-HHHH-TTS--

Radius of gyration: 45.1 Å; Cα contacts (8 Å, |Δi|>4): 6234; chains: 4; bounding box: 90×127×120 Å